Protein AF-0000000071360632 (afdb_homodimer)

pLDDT: mean 88.33, std 9.3, range [34.19, 98.19]

Organism: NCBI:txid346377

Foldseek 3Di:
DQDWAKAKEFEAAQVPRATDWQWWKDQPPDPFIDTQHPRRMDIGTDGQQTWIWTDDVQWPIDIDGRHDNYDYHHTYGPQPDQQDWDDFAPGIDGNLLDFFDKDKDFLVQLVQQPDPWSLLSCAFPDFQKDWFWFFAAPPGGTAIFGNPDHGAFEAEQNRTDDPVVRRQDDSNFWGMWMKGCFCVRQVQVFFRHPRTYIYTYTDWADADDKKKKKKKKKKKWAFPDDFFWDWQLLLLVQQQLQCVVQVHHRPADPVRSVCRVVVVDCQQFNTDQLCVVWFAGIWIKMKIKIKIHYDHPFKTKIWMWIKIKTFGGTPQRQWIKIKIKIKMKMWGADVVQQKIKIKIKMKMKMKTKDFLCDFQLLLCLNFFQDFRRDDQAAPVGFGADDGPGRRNCFRRDPLFWMKMKIKMKMKMKIKMKGDGPVDPQKIKIKMKMKMKMKMKIKRKGGTDWHAHNVGHTDDDFFIKMKIKMKMKMKMKIKIKIWGWDDDVQKTKIKMKMKMKMKMKMKMKMWIAGDQPDPPDRDPVRGDPPRIDMDMDMDMWMKIKIKIKMWMDGNSQKIKMKIKMWMATPQADPVFGIDIKIKIKMKGWPCPDPVNVVCCVVQAWVTKMKMKMKIKGWHCPPRDRNLQDWDWDWDPFFDQDPNDGDTDIDTAADHDRVFPHTWMKMKIKIKMWTAGPNRQKTKMKMKMKMKTAFAWDQQPPPDDCVVVHTHGTGTDGKMKMKIWMKMKMKGWDDDVQKTKIKIKMKIFMWMFIQDDSPDDPVLCPDPFFHRGPDTAFALQGWAFEWDAWAQDPVCVVVAADEPLQPPHDTQFTHTDQCPPPRYDDPVRTGGDRQAQDFRMKMKMKMWMDGLQKIKIWMKIWTDWHKAFALQQQAQASSRHTGPLNSQGDDNVRNVGLHGRHHNDCCPSHNRRHCVVGPYCSRIDTWIKMFGAKMKMKGWCCSPPCVPPVQWPTKMKMKMKGRPDMDTPCSNPAHSSARDDPRRYHGRRHRHMIMIMIMIMTMD/DQDWAKAKEFEAAQVPRATDWQWWKDQPPDPFIDTQHPRRMDIGTDGQQTWIWTDDVQWPIDIDGRHDNYDYHHTYGPQPPQQDWDDFAPGIDGNLLDFFDKDKDFLVQLVQQPDPWSLLSCAFPDFQKDWFWFFAAPPGGTAIFGNPDHGAFEAEQNRTDDPVVRRQDDSNFWGMWMKGCFCVRQVQVFFRHPRTYIYTYTDWADADDKKKKKKKKKKKWAFPDDFFWDWQLLLQVQQQLQCVVQVHHRPADPVRSVCRVVVVDCQQFNTDQLCVVWFAGIWIKMKIKIKIHYDHPFKTKIWMWIKIKTFGGTPQRQWIKIKIKIKMKMWGADVVQQKIKIKIKMKMKMKTKDFLCDFQLLLCLNFFQDFRRDDQAAPVGFGADDGPGRRNCFRRDPLFWMKMKIKMKMKMKIKMKGDGPVDPQKIKIKMKMKMKMKMKIKRKGGTDWHAHNVGHTDDDFFIKMKIKMKMKMKMKIKIKIWGWDADVQKTKIKMKMKMKMKMKMKMKMWIAGDQPDPPDRDPVRGDPPRIDMDMDMDMWMKIKIKIKMWMDGNSQKIKMKIKMWMATPQADPVFGIDMKIKIKIKGWPCPDPVNVVCCVVQAWVTKMKMKMKIKGWHCPPRDRNLQDWDWDWDPFFDQDPNDGDTDIDTAADHDRVFPHTWMKMKIKIKMWTAGPNRQKTKMKMKMKMKTAFAWDQQPPPDDCVVVHTHGTGTDGKMKMKIWMKMKMKGWDDDVQKTKIKIKMKIFMWMFIQDDSPDDPVLCVDPFFHRGPDTQFFLQGWAFEWDAWAQDPVCVVPAADEPLQPPHDGQFTHTDQCPPPRYDDPVRTGGDRQAQDFRMKMKMKMWMDGLQKIKIWMKIWTDWHKAFALQQQAQASSRHTGPLNSQGDDNVRNVGLHGRHHNDCCPSHNRRHCVVGPYCSRIDTWIKMFGAKMKMKGWCCSPVCVPPVQWPTKMKMKMKGRPDMDTPCSNPAHSSARDDPRRYHGRRHRHMIMIMIMMMTMD

Sequence (2004 aa):
MAQQMQISGTIKDGTTEELIPGVSVLRKGTSTGTVSDIDGKYTIAAEQGDTLMFSYLGMQPISRVANASVIDVIMQAEDIGLDEVVVIGYGTTTKAKMVGAVSSLGKEKLEETPFYNVGSSLQGQVPGLVVQNNGGGPGSSPNISIRGAGSPLYVIDGVITTEQDFNTLNSNDIETISFLKDAAATAVYGSKAGNGIVLVTTRRGQEGKINVNYSYNYQMSQPTVLPGMLNSYEYALIQNQANAYDGTPATYTSEQLEIIRNHGDLDTYPDNNWPDLTLKNFAPEQRHNLSLNGGSKRTNYFVSLGYADQGGILKEDVVNYNRLNIRSNVVSKFEEIGLEVGMNINASFENYQEPSAGMYSIWRAVNQNTNPMYRAYNEDGTLAGGGNGDHPLALTSPDAGYNKNRDKFINTQLSLNWAVPQVEGLKFGAMANYRNGDGWGKLWEKNVPLYMQDGSVMNQPPPQLTVASYYNQRVYFETSANYQRTFGLHGVDATFVYNLNTNRMEDMSAFRRGYLSGAVDQLFAGPADGKDNNGTEAEGANAGYVMRVKYDFNYKYILEFSGRYDGNDNFAPEQRWGFFPALSAAWNVTDEPFMKNLSNRNIVNDLKLRVSYGETGITQGVNRFGYIPVYNLEPNAYNIGGNLVNGYSEGDLVNPLELTWYTRRSLNYGVDFSSLGGKLTGTFEYFYYRTTGFLVSPKDIYALPLGKDLPQIKSNSAQRRAGFELSMNYRGQLGALKYEIGGNYSYFNQLWEQLDTENEATLMNPYIRETHRTDYWGGGAVLVTEGLYQTEEEILNNPRLLSSTATQQGDIKYTDANGDGKIDEQDKRTVGLPSLPHGTYGLNFSLKYKGWSMNGLFQGTGDRYLAFDNFMIVEAKRRTYQFQQDYWTEDNPNSLFPRVSHIEQINGGNNSNATYPSDYYLKNAKYFRLRNLQVGYDLKHSLLDGVDWVSNCRIFVNGTNLFTISPVMDYFDPEQAETGSGVQTYGYPVQRTFAVGLNVGFMAQQMQISGTIKDGTTEELIPGVSVLRKGTSTGTVSDIDGKYTIAAEQGDTLMFSYLGMQPISRVANASVIDVIMQAEDIGLDEVVVIGYGTTTKAKMVGAVSSLGKEKLEETPFYNVGSSLQGQVPGLVVQNNGGGPGSSPNISIRGAGSPLYVIDGVITTEQDFNTLNSNDIETISFLKDAAATAVYGSKAGNGIVLVTTRRGQEGKINVNYSYNYQMSQPTVLPGMLNSYEYALIQNQANAYDGTPATYTSEQLEIIRNHGDLDTYPDNNWPDLTLKNFAPEQRHNLSLNGGSKRTNYFVSLGYADQGGILKEDVVNYNRLNIRSNVVSKFEEIGLEVGMNINASFENYQEPSAGMYSIWRAVNQNTNPMYRAYNEDGTLAGGGNGDHPLALTSPDAGYNKNRDKFINTQLSLNWAVPQVEGLKFGAMANYRNGDGWGKLWEKNVPLYMQDGSVMNQPPPQLTVASYYNQRVYFETSANYQRTFGLHGVDATFVYNLNTNRMEDMSAFRRGYLSGAVDQLFAGPADGKDNNGTEAEGANAGYVMRVKYDFNYKYILEFSGRYDGNDNFAPEQRWGFFPALSAAWNVTDEPFMKNLSNRNIVNDLKLRVSYGETGITQGVNRFGYIPVYNLEPNAYNIGGNLVNGYSEGDLVNPLELTWYTRRSLNYGVDFSSLGGKLTGTFEYFYYRTTGFLVSPKDIYALPLGKDLPQIKSNSAQRRAGFELSMNYRGQLGALKYEIGGNYSYFNQLWEQLDTENEATLMNPYIRETHRTDYWGGGAVLVTEGLYQTEEEILNNPRLLSSTATQQGDIKYTDANGDGKIDEQDKRTVGLPSLPHGTYGLNFSLKYKGWSMNGLFQGTGDRYLAFDNFMIVEAKRRTYQFQQDYWTEDNPNSLFPRVSHIEQINGGNNSNATYPSDYYLKNAKYFRLRNLQVGYDLKHSLLDGVDWVSNCRIFVNGTNLFTISPVMDYFDPEQAETGSGVQTYGYPVQRTFAVGLNVGF

Structure (mmCIF, N/CA/C/O backbone):
data_AF-0000000071360632-model_v1
#
loop_
_entity.id
_entity.type
_entity.pdbx_description
1 polymer 'SusC/RagA family TonB-linked outer membrane protein'
#
loop_
_atom_site.group_PDB
_atom_site.id
_atom_site.type_symbol
_atom_site.label_atom_id
_atom_site.label_alt_id
_atom_site.label_comp_id
_atom_site.label_asym_id
_atom_site.label_entity_id
_atom_site.label_seq_id
_atom_site.pdbx_PDB_ins_code
_atom_site.Cartn_x
_atom_site.Cartn_y
_atom_site.Cartn_z
_atom_site.occupancy
_atom_site.B_iso_or_equiv
_atom_site.auth_seq_id
_atom_site.auth_comp_id
_atom_site.auth_asym_id
_atom_site.auth_atom_id
_atom_site.pdbx_PDB_model_num
ATOM 1 N N . MET A 1 1 ? -59.719 -10.031 18.656 1 34.19 1 MET A N 1
ATOM 2 C CA . MET A 1 1 ? -59.312 -9.219 17.5 1 34.19 1 MET A CA 1
ATOM 3 C C . MET A 1 1 ? -58.781 -7.859 17.969 1 34.19 1 MET A C 1
ATOM 5 O O . MET A 1 1 ? -59.5 -7.117 18.641 1 34.19 1 MET A O 1
ATOM 9 N N . ALA A 1 2 ? -57.531 -7.816 18.109 1 53.22 2 ALA A N 1
ATOM 10 C CA . ALA A 1 2 ? -57.031 -6.543 18.625 1 53.22 2 ALA A CA 1
ATOM 11 C C . ALA A 1 2 ? -57.594 -5.375 17.812 1 53.22 2 ALA A C 1
ATOM 13 O O . ALA A 1 2 ? -57.594 -5.422 16.578 1 53.22 2 ALA A O 1
ATOM 14 N N . GLN A 1 3 ? -58.438 -4.664 18.281 1 59.22 3 GLN A N 1
ATOM 15 C CA . GLN A 1 3 ? -59.156 -3.566 17.625 1 59.22 3 GLN A CA 1
ATOM 16 C C . GLN A 1 3 ? -58.188 -2.549 17.047 1 59.22 3 GLN A C 1
ATOM 18 O O . GLN A 1 3 ? -57.344 -1.985 17.781 1 59.22 3 GLN A O 1
ATOM 23 N N . GLN A 1 4 ? -58 -2.525 15.789 1 70.31 4 GLN A N 1
ATOM 24 C CA . GLN A 1 4 ? -57.219 -1.524 15.062 1 70.31 4 GLN A CA 1
ATOM 25 C C . GLN A 1 4 ? -57.875 -0.147 15.164 1 70.31 4 GLN A C 1
ATOM 27 O O . GLN A 1 4 ? -59.062 -0.002 14.922 1 70.31 4 GLN A O 1
ATOM 32 N N . MET A 1 5 ? -57.219 0.753 15.859 1 78.06 5 MET A N 1
ATOM 33 C CA . MET A 1 5 ? -57.688 2.127 15.969 1 78.06 5 MET A CA 1
ATOM 34 C C . MET A 1 5 ? -56.781 3.08 15.18 1 78.06 5 MET A C 1
ATOM 36 O O . MET A 1 5 ? -55.594 2.836 15.039 1 78.06 5 MET A O 1
ATOM 40 N N . GLN A 1 6 ? -57.438 4.023 14.547 1 81.25 6 GLN A N 1
ATOM 41 C CA . GLN A 1 6 ? -56.719 5.137 13.922 1 81.25 6 GLN A CA 1
ATOM 42 C C . GLN A 1 6 ? -56.375 6.211 14.945 1 81.25 6 GLN A C 1
ATOM 44 O O . GLN A 1 6 ? -57.281 6.766 15.594 1 81.25 6 GLN A O 1
ATOM 49 N N . ILE A 1 7 ? -55.156 6.352 15.195 1 83.56 7 ILE A N 1
ATOM 50 C CA . ILE A 1 7 ? -54.688 7.367 16.125 1 83.56 7 ILE A CA 1
ATOM 51 C C . ILE A 1 7 ? -54.219 8.609 15.359 1 83.56 7 ILE A C 1
ATOM 53 O O . ILE A 1 7 ? -53.5 8.5 14.375 1 83.56 7 ILE A O 1
ATOM 57 N N . SER A 1 8 ? -54.781 9.711 15.727 1 85.5 8 SER A N 1
ATOM 58 C CA . SER A 1 8 ? -54.375 11 15.164 1 85.5 8 SER A CA 1
ATOM 59 C C . SER A 1 8 ? -53.906 11.953 16.266 1 85.5 8 SER A C 1
ATOM 61 O O . SER A 1 8 ? -54.219 11.75 17.438 1 85.5 8 SER A O 1
ATOM 63 N N . GLY A 1 9 ? -53.062 12.828 16 1 84.81 9 GLY A N 1
ATOM 64 C CA . GLY A 1 9 ? -52.594 13.844 16.938 1 84.81 9 GLY A CA 1
ATOM 65 C C . GLY A 1 9 ? -51.719 14.906 16.281 1 84.81 9 GLY A C 1
ATOM 66 O O . GLY A 1 9 ? -51.5 14.875 15.07 1 84.81 9 GLY A O 1
ATOM 67 N N . THR A 1 10 ? -51.438 15.883 17.062 1 83.94 10 THR A N 1
ATOM 68 C CA . THR A 1 10 ? -50.531 16.953 16.672 1 83.94 10 THR A CA 1
ATOM 69 C C . THR A 1 10 ? -49.219 16.875 17.469 1 83.94 10 THR A C 1
ATOM 71 O O . THR A 1 10 ? -49.219 16.484 18.625 1 83.94 10 THR A O 1
ATOM 74 N N . ILE A 1 11 ? -48.219 17.078 16.828 1 82.62 11 ILE A N 1
ATOM 75 C CA . ILE A 1 11 ? -46.875 17.094 17.453 1 82.62 11 ILE A CA 1
ATOM 76 C C . ILE A 1 11 ? -46.375 18.531 17.531 1 82.62 11 ILE A C 1
ATOM 78 O O . ILE A 1 11 ? -46.25 19.219 16.516 1 82.62 11 ILE A O 1
ATOM 82 N N . LYS A 1 12 ? -46.031 18.891 18.703 1 79.31 12 LYS A N 1
ATOM 83 C CA . LYS A 1 12 ? -45.562 20.234 18.953 1 79.31 12 LYS A CA 1
ATOM 84 C C . LYS A 1 12 ? -44.156 20.219 19.594 1 79.31 12 LYS A C 1
ATOM 86 O O . LYS A 1 12 ? -43.781 19.25 20.234 1 79.31 12 LYS A O 1
ATOM 91 N N . ASP A 1 13 ? -43.438 21.203 19.297 1 70.31 13 ASP A N 1
ATOM 92 C CA . ASP A 1 13 ? -42.219 21.5 20.016 1 70.31 13 ASP A CA 1
ATOM 93 C C . ASP A 1 13 ? -42.5 22.031 21.422 1 70.31 13 ASP A C 1
ATOM 95 O O . ASP A 1 13 ? -43.25 22.984 21.594 1 70.31 13 ASP A O 1
ATOM 99 N N . GLY A 1 14 ? -41.969 21.359 22.391 1 68.25 14 GLY A N 1
ATOM 100 C CA . GLY A 1 14 ? -42.25 21.703 23.781 1 68.25 14 GLY A CA 1
ATOM 101 C C . GLY A 1 14 ? -41.812 23.109 24.141 1 68.25 14 GLY A C 1
ATOM 102 O O . GLY A 1 14 ? -42.344 23.734 25.047 1 68.25 14 GLY A O 1
ATOM 103 N N . THR A 1 15 ? -40.75 23.484 23.516 1 59.94 15 THR A N 1
ATOM 104 C CA . THR A 1 15 ? -40.219 24.797 23.812 1 59.94 15 THR A CA 1
ATOM 105 C C . THR A 1 15 ? -40.969 25.875 23.047 1 59.94 15 THR A C 1
ATOM 107 O O . THR A 1 15 ? -41.375 26.891 23.625 1 59.94 15 THR A O 1
ATOM 110 N N . THR A 1 16 ? -41.219 25.719 21.75 1 59.81 16 THR A N 1
ATOM 111 C CA . THR A 1 16 ? -41.75 26.781 20.906 1 59.81 16 THR A CA 1
ATOM 112 C C . THR A 1 16 ? -43.281 26.609 20.734 1 59.81 16 THR A C 1
ATOM 114 O O . THR A 1 16 ? -43.938 27.5 20.203 1 59.81 16 THR A O 1
ATOM 117 N N . GLU A 1 17 ? -43.812 25.609 21.188 1 63.66 17 GLU A N 1
ATOM 118 C CA . GLU A 1 17 ? -45.219 25.266 21.047 1 63.66 17 GLU A CA 1
ATOM 119 C C . GLU A 1 17 ? -45.656 25.234 19.578 1 63.66 17 GLU A C 1
ATOM 121 O O . GLU A 1 17 ? -46.844 25.266 19.266 1 63.66 17 GLU A O 1
ATOM 126 N N . GLU A 1 18 ? -44.719 25.281 18.75 1 68 18 GLU A N 1
ATOM 127 C CA . GLU A 1 18 ? -45.031 25.188 17.312 1 68 18 GLU A CA 1
ATOM 128 C C . GLU A 1 18 ? -45.25 23.734 16.891 1 68 18 GLU A C 1
ATOM 130 O O . GLU A 1 18 ? -44.688 22.812 17.5 1 68 18 GLU A O 1
ATOM 135 N N . LEU A 1 19 ? -46.031 23.625 15.773 1 74.75 19 LEU A N 1
ATOM 136 C CA . LEU A 1 19 ? -46.281 22.297 15.195 1 74.75 19 LEU A CA 1
ATOM 137 C C . LEU A 1 19 ? -45.062 21.797 14.438 1 74.75 19 LEU A C 1
ATOM 139 O O . LEU A 1 19 ? -44.406 22.578 13.766 1 74.75 19 LEU A O 1
ATOM 143 N N . ILE A 1 20 ? -44.562 20.609 14.734 1 75.31 20 ILE A N 1
ATOM 144 C CA . ILE A 1 20 ? -43.375 20.047 14.117 1 75.31 20 ILE A CA 1
ATOM 145 C C . ILE A 1 20 ? -43.781 19.172 12.938 1 75.31 20 ILE A C 1
ATOM 147 O O . ILE A 1 20 ? -44.281 18.078 13.117 1 75.31 20 ILE A O 1
ATOM 151 N N . PRO A 1 21 ? -43.5 19.734 11.766 1 73.62 21 PRO A N 1
ATOM 152 C CA . PRO A 1 21 ? -43.688 18.844 10.617 1 73.62 21 PRO A CA 1
ATOM 153 C C . PRO A 1 21 ? -42.562 17.859 10.445 1 73.62 21 PRO A C 1
ATOM 155 O O . PRO A 1 21 ? -41.438 18.125 10.867 1 73.62 21 PRO A O 1
ATOM 158 N N . GLY A 1 22 ? -42.781 16.625 9.93 1 71.62 22 GLY A N 1
ATOM 159 C CA . GLY A 1 22 ? -41.75 15.688 9.523 1 71.62 22 GLY A CA 1
ATOM 160 C C . GLY A 1 22 ? -41.312 14.773 10.648 1 71.62 22 GLY A C 1
ATOM 161 O O . GLY A 1 22 ? -40.25 14.148 10.562 1 71.62 22 GLY A O 1
ATOM 162 N N . VAL A 1 23 ? -42.062 14.828 11.797 1 76.62 23 VAL A N 1
ATOM 163 C CA . VAL A 1 23 ? -41.719 13.922 12.891 1 76.62 23 VAL A CA 1
ATOM 164 C C . VAL A 1 23 ? -42.062 12.484 12.484 1 76.62 23 VAL A C 1
ATOM 166 O O . VAL A 1 23 ? -43.188 12.203 12.047 1 76.62 23 VAL A O 1
ATOM 169 N N . SER A 1 24 ? -41.125 11.711 12.664 1 79.44 24 SER A N 1
ATOM 170 C CA . SER A 1 24 ? -41.344 10.289 12.438 1 79.44 24 SER A CA 1
ATOM 171 C C . SER A 1 24 ? -42.156 9.672 13.594 1 79.44 24 SER A C 1
ATOM 173 O O . SER A 1 24 ? -41.719 9.766 14.75 1 79.44 24 SER A O 1
ATOM 175 N N . VAL A 1 25 ? -43.344 9.188 13.281 1 82.44 25 VAL A N 1
ATOM 176 C CA . VAL A 1 25 ? -44.156 8.453 14.234 1 82.44 25 VAL A CA 1
ATOM 177 C C . VAL A 1 25 ? -44.188 6.973 13.859 1 82.44 25 VAL A C 1
ATOM 179 O O . VAL A 1 25 ? -44.75 6.594 12.828 1 82.44 25 VAL A O 1
ATOM 182 N N . LEU A 1 26 ? -43.531 6.242 14.656 1 79.5 26 LEU A N 1
ATOM 183 C CA . LEU A 1 26 ? -43.344 4.82 14.375 1 79.5 26 LEU A CA 1
ATOM 184 C C . LEU A 1 26 ? -44 3.969 15.461 1 79.5 26 LEU A C 1
ATOM 186 O O . LEU A 1 26 ? -43.875 4.289 16.656 1 79.5 26 LEU A O 1
ATOM 190 N N . ARG A 1 27 ? -44.812 2.902 15.07 1 78.12 27 ARG A N 1
ATOM 191 C CA . ARG A 1 27 ? -45.219 1.858 16 1 78.12 27 ARG A CA 1
ATOM 192 C C . ARG A 1 27 ? -44.031 1.015 16.438 1 78.12 27 ARG A C 1
ATOM 194 O O . ARG A 1 27 ? -43.406 0.339 15.617 1 78.12 27 ARG A O 1
ATOM 201 N N . LYS A 1 28 ? -43.688 1.264 17.75 1 73.94 28 LYS A N 1
ATOM 202 C CA . LYS A 1 28 ? -42.5 0.606 18.266 1 73.94 28 LYS A CA 1
ATOM 203 C C . LYS A 1 28 ? -42.531 -0.892 17.969 1 73.94 28 LYS A C 1
ATOM 205 O O . LYS A 1 28 ? -43.5 -1.564 18.25 1 73.94 28 LYS A O 1
ATOM 210 N N . GLY A 1 29 ? -41.438 -1.443 17.359 1 64.44 29 GLY A N 1
ATOM 211 C CA . GLY A 1 29 ? -41.312 -2.863 17.078 1 64.44 29 GLY A CA 1
ATOM 212 C C . GLY A 1 29 ? -41.875 -3.254 15.719 1 64.44 29 GLY A C 1
ATOM 213 O O . GLY A 1 29 ? -41.875 -4.434 15.359 1 64.44 29 GLY A O 1
ATOM 214 N N . THR A 1 30 ? -42.594 -2.316 15.023 1 66.12 30 THR A N 1
ATOM 215 C CA . THR A 1 30 ? -43.125 -2.59 13.695 1 66.12 30 THR A CA 1
ATOM 216 C C . THR A 1 30 ? -42.562 -1.627 12.664 1 66.12 30 THR A C 1
ATOM 218 O O . THR A 1 30 ? -41.844 -0.686 13.016 1 66.12 30 THR A O 1
ATOM 221 N N . SER A 1 31 ? -42.812 -1.946 11.406 1 65.5 31 SER A N 1
ATOM 222 C CA . SER A 1 31 ? -42.406 -1.053 10.328 1 65.5 31 SER A CA 1
ATOM 223 C C . SER A 1 31 ? -43.531 -0.086 9.961 1 65.5 31 SER A C 1
ATOM 225 O O . SER A 1 31 ? -43.406 0.699 9.023 1 65.5 31 SER A O 1
ATOM 227 N N . THR A 1 32 ? -44.562 -0.111 10.664 1 72.62 32 THR A N 1
ATOM 228 C CA . THR A 1 32 ? -45.656 0.801 10.414 1 72.62 32 THR A CA 1
ATOM 229 C C . THR A 1 32 ? -45.406 2.168 11.031 1 72.62 32 THR A C 1
ATOM 231 O O . THR A 1 32 ? -45.188 2.275 12.242 1 72.62 32 THR A O 1
ATOM 234 N N . GLY A 1 33 ? -45.156 3.115 10.312 1 75.44 33 GLY A N 1
ATOM 235 C CA . GLY A 1 33 ? -44.938 4.477 10.773 1 75.44 33 GLY A CA 1
ATOM 236 C C . GLY A 1 33 ? -45.531 5.52 9.844 1 75.44 33 GLY A C 1
ATOM 237 O O . GLY A 1 33 ? -46.062 5.188 8.789 1 75.44 33 GLY A O 1
ATOM 238 N N . THR A 1 34 ? -45.719 6.695 10.344 1 78.81 34 THR A N 1
ATOM 239 C CA . THR A 1 34 ? -46.125 7.883 9.602 1 78.81 34 THR A CA 1
ATOM 240 C C . THR A 1 34 ? -45.219 9.07 9.953 1 78.81 34 THR A C 1
ATOM 242 O O . THR A 1 34 ? -44.375 8.969 10.836 1 78.81 34 THR A O 1
ATOM 245 N N . VAL A 1 35 ? -45.312 10.102 9.219 1 78.69 35 VAL A N 1
ATOM 246 C CA . VAL A 1 35 ? -44.625 11.359 9.5 1 78.69 35 VAL A CA 1
ATOM 247 C C . VAL A 1 35 ? -45.656 12.477 9.656 1 78.69 35 VAL A C 1
ATOM 249 O O . VAL A 1 35 ? -46.688 12.469 8.992 1 78.69 35 VAL A O 1
ATOM 252 N N . SER A 1 36 ? -45.406 13.328 10.57 1 80.19 36 SER A N 1
ATOM 253 C CA . SER A 1 36 ? -46.344 14.445 10.75 1 80.19 36 SER A CA 1
ATOM 254 C C . SER A 1 36 ? -46.344 15.359 9.531 1 80.19 36 SER A C 1
ATOM 256 O O . SER A 1 36 ? -45.312 15.516 8.867 1 80.19 36 SER A O 1
ATOM 258 N N . ASP A 1 37 ? -47.469 15.914 9.227 1 77.19 37 ASP A N 1
ATOM 259 C CA . ASP A 1 37 ? -47.625 16.797 8.07 1 77.19 37 ASP A CA 1
ATOM 260 C C . ASP A 1 37 ? -47.219 18.219 8.406 1 77.19 37 ASP A C 1
ATOM 262 O O . ASP A 1 37 ? -46.688 18.484 9.492 1 77.19 37 ASP A O 1
ATOM 266 N N . ILE A 1 38 ? -47.375 19.219 7.523 1 72.31 38 ILE A N 1
ATOM 267 C CA . ILE A 1 38 ? -46.938 20.594 7.637 1 72.31 38 ILE A CA 1
ATOM 268 C C . ILE A 1 38 ? -47.562 21.266 8.844 1 72.31 38 ILE A C 1
ATOM 270 O O . ILE A 1 38 ? -47.031 22.203 9.414 1 72.31 38 ILE A O 1
ATOM 274 N N . ASP A 1 39 ? -48.719 20.828 9.219 1 75.62 39 ASP A N 1
ATOM 275 C CA . ASP A 1 39 ? -49.406 21.375 10.375 1 75.62 39 ASP A CA 1
ATOM 276 C C . ASP A 1 39 ? -49.125 20.562 11.633 1 75.62 39 ASP A C 1
ATOM 278 O O . ASP A 1 39 ? -49.844 20.688 12.633 1 75.62 39 ASP A O 1
ATOM 282 N N . GLY A 1 40 ? -48.094 19.688 11.539 1 76.62 40 GLY A N 1
ATOM 283 C CA . GLY A 1 40 ? -47.656 18.875 12.664 1 76.62 40 GLY A CA 1
ATOM 284 C C . GLY A 1 40 ? -48.656 17.766 13 1 76.62 40 GLY A C 1
ATOM 285 O O . GLY A 1 40 ? -48.562 17.156 14.07 1 76.62 40 GLY A O 1
ATOM 286 N N . LYS A 1 41 ? -49.562 17.531 12.094 1 79.94 41 LYS A N 1
ATOM 287 C CA . LYS A 1 41 ? -50.562 16.484 12.328 1 79.94 41 LYS A CA 1
ATOM 288 C C . LYS A 1 41 ? -50.094 15.133 11.828 1 79.94 41 LYS A C 1
ATOM 290 O O . LYS A 1 41 ? -49.375 15.055 10.812 1 79.94 41 LYS A O 1
ATOM 295 N N . TYR A 1 42 ? -50.406 14.078 12.594 1 81.5 42 TYR A N 1
ATOM 296 C CA . TYR A 1 42 ? -50.094 12.727 12.156 1 81.5 42 TYR A CA 1
ATOM 297 C C . TYR A 1 42 ? -51.312 11.805 12.328 1 81.5 42 TYR A C 1
ATOM 299 O O . TYR A 1 42 ? -52.188 12.07 13.148 1 81.5 42 TYR A O 1
ATOM 307 N N . THR A 1 43 ? -51.469 10.844 11.391 1 85.44 43 THR A N 1
ATOM 308 C CA . THR A 1 43 ? -52.406 9.734 11.516 1 85.44 43 THR A CA 1
ATOM 309 C C . THR A 1 43 ? -51.719 8.398 11.305 1 85.44 43 THR A C 1
ATOM 311 O O . THR A 1 43 ? -50.969 8.234 10.344 1 85.44 43 THR A O 1
ATOM 314 N N . ILE A 1 44 ? -51.938 7.473 12.273 1 82.12 44 ILE A N 1
ATOM 315 C CA . ILE A 1 44 ? -51.312 6.156 12.164 1 82.12 44 ILE A CA 1
ATOM 316 C C . ILE A 1 44 ? -52.281 5.082 12.633 1 82.12 44 ILE A C 1
ATOM 318 O O . ILE A 1 44 ? -53.031 5.289 13.594 1 82.12 44 ILE A O 1
ATOM 322 N N . ALA A 1 45 ? -52.406 4.004 11.938 1 82 45 ALA A N 1
ATOM 323 C CA . ALA A 1 45 ? -53.156 2.836 12.383 1 82 45 ALA A CA 1
ATOM 324 C C . ALA A 1 45 ? -52.344 2.031 13.406 1 82 45 ALA A C 1
ATOM 326 O O . ALA A 1 45 ? -51.219 1.649 13.156 1 82 45 ALA A O 1
ATOM 327 N N . ALA A 1 46 ? -52.875 1.923 14.625 1 78.81 46 ALA A N 1
ATOM 328 C CA . ALA A 1 46 ? -52.219 1.182 15.703 1 78.81 46 ALA A CA 1
ATOM 329 C C . ALA A 1 46 ? -53.25 0.364 16.5 1 78.81 46 ALA A C 1
ATOM 331 O O . ALA A 1 46 ? -54.438 0.583 16.391 1 78.81 46 ALA A O 1
ATOM 332 N N . GLU A 1 47 ? -52.844 -0.633 17.125 1 78.31 47 GLU A N 1
ATOM 333 C CA . GLU A 1 47 ? -53.688 -1.388 18.047 1 78.31 47 GLU A CA 1
ATOM 334 C C . GLU A 1 47 ? -53.656 -0.767 19.438 1 78.31 47 GLU A C 1
ATOM 336 O O . GLU A 1 47 ? -52.688 -0.135 19.828 1 78.31 47 GLU A O 1
ATOM 341 N N . GLN A 1 48 ? -54.75 -0.815 20.031 1 76.69 48 GLN A N 1
ATOM 342 C CA . GLN A 1 48 ? -54.781 -0.324 21.406 1 76.69 48 GLN A CA 1
ATOM 343 C C . GLN A 1 48 ? -53.656 -0.936 22.234 1 76.69 48 GLN A C 1
ATOM 345 O O . GLN A 1 48 ? -53.5 -2.156 22.25 1 76.69 48 GLN A O 1
ATOM 350 N N . GLY A 1 49 ? -52.75 -0.082 22.844 1 78 49 GLY A N 1
ATOM 351 C CA . GLY A 1 49 ? -51.625 -0.542 23.672 1 78 49 GLY A CA 1
ATOM 352 C C . GLY A 1 49 ? -50.281 -0.472 22.953 1 78 49 GLY A C 1
ATOM 353 O O . GLY A 1 49 ? -49.25 -0.686 23.547 1 78 49 GLY A O 1
ATOM 354 N N . ASP A 1 50 ? -50.344 -0.165 21.781 1 78.69 50 ASP A N 1
ATOM 355 C CA . ASP A 1 50 ? -49.094 -0.027 21.031 1 78.69 50 ASP A CA 1
ATOM 356 C C . ASP A 1 50 ? -48.281 1.165 21.531 1 78.69 50 ASP A C 1
ATOM 358 O O . ASP A 1 50 ? -48.844 2.174 21.953 1 78.69 50 ASP A O 1
ATOM 362 N N . THR A 1 51 ? -47 1.027 21.547 1 81.12 51 THR A N 1
ATOM 363 C CA . THR A 1 51 ? -46.125 2.162 21.828 1 81.12 51 THR A CA 1
ATOM 364 C C . THR A 1 51 ? -45.719 2.859 20.531 1 81.12 51 THR A C 1
ATOM 366 O O . THR A 1 51 ? -45.156 2.23 19.625 1 81.12 51 THR A O 1
ATOM 369 N N . LEU A 1 52 ? -46.094 4.145 20.469 1 82.06 52 LEU A N 1
ATOM 370 C CA . LEU A 1 52 ? -45.688 5 19.359 1 82.06 52 LEU A CA 1
ATOM 371 C C . LEU A 1 52 ? -44.406 5.758 19.672 1 82.06 52 LEU A C 1
ATOM 373 O O . LEU A 1 52 ? -44.312 6.383 20.734 1 82.06 52 LEU A O 1
ATOM 377 N N . MET A 1 53 ? -43.5 5.629 18.844 1 80 53 MET A N 1
ATOM 378 C CA . MET A 1 53 ? -42.25 6.359 18.984 1 80 53 MET A CA 1
ATOM 379 C C . MET A 1 53 ? -42.219 7.566 18.047 1 80 53 MET A C 1
ATOM 381 O O . MET A 1 53 ? -42.406 7.43 16.844 1 80 53 MET A O 1
ATOM 385 N N . PHE A 1 54 ? -42.062 8.742 18.656 1 78.56 54 PHE A N 1
ATOM 386 C CA . PHE A 1 54 ? -41.906 10.008 17.953 1 78.56 54 PHE A CA 1
ATOM 387 C C . PHE A 1 54 ? -40.469 10.445 17.906 1 78.56 54 PHE A C 1
ATOM 389 O O . PHE A 1 54 ? -39.812 10.602 18.938 1 78.56 54 PHE A O 1
ATOM 396 N N . SER A 1 55 ? -39.906 10.484 16.766 1 73.56 55 SER A N 1
ATOM 397 C CA . SER A 1 55 ? -38.5 10.883 16.609 1 73.56 55 SER A CA 1
ATOM 398 C C . SER A 1 55 ? -38.375 11.961 15.539 1 73.56 55 SER A C 1
ATOM 400 O O . SER A 1 55 ? -39.031 11.922 14.508 1 73.56 55 SER A O 1
ATOM 402 N N . TYR A 1 56 ? -37.719 13.023 15.914 1 66.56 56 TYR A N 1
ATOM 403 C CA . TYR A 1 56 ? -37.406 14.148 15.055 1 66.56 56 TYR A CA 1
ATOM 404 C C . TYR A 1 56 ? -36 14.648 15.328 1 66.56 56 TYR A C 1
ATOM 406 O O . TYR A 1 56 ? -35.562 14.75 16.484 1 66.56 56 TYR A O 1
ATOM 414 N N . LEU A 1 57 ? -35.25 14.859 14.234 1 54.84 57 LEU A N 1
ATOM 415 C CA . LEU A 1 57 ? -33.875 15.359 14.391 1 54.84 57 LEU A CA 1
ATOM 416 C C . LEU A 1 57 ? -33.844 16.609 15.258 1 54.84 57 LEU A C 1
ATOM 418 O O . LEU A 1 57 ? -34.562 17.578 14.977 1 54.84 57 LEU A O 1
ATOM 422 N N . GLY A 1 58 ? -33.094 16.688 16.297 1 55.88 58 GLY A N 1
ATOM 423 C CA . GLY A 1 58 ? -32.969 17.797 17.219 1 55.88 58 GLY A CA 1
ATOM 424 C C . GLY A 1 58 ? -33.938 17.734 18.375 1 55.88 58 GLY A C 1
ATOM 425 O O . GLY A 1 58 ? -33.938 18.625 19.234 1 55.88 58 GLY A O 1
ATOM 426 N N . MET A 1 59 ? -34.938 16.828 18.297 1 63.38 59 MET A N 1
ATOM 427 C CA . MET A 1 59 ? -35.906 16.688 19.375 1 63.38 59 MET A CA 1
ATOM 428 C C . MET A 1 59 ? -35.719 15.359 20.094 1 63.38 59 MET A C 1
ATOM 430 O O . MET A 1 59 ? -35.312 14.367 19.484 1 63.38 59 MET A O 1
ATOM 434 N N . GLN A 1 60 ? -35.719 15.328 21.375 1 63.62 60 GLN A N 1
ATOM 435 C CA . GLN A 1 60 ? -35.688 14.102 22.156 1 63.62 60 GLN A CA 1
ATOM 436 C C . GLN A 1 60 ? -36.781 13.133 21.703 1 63.62 60 GLN A C 1
ATOM 438 O O . GLN A 1 60 ? -37.969 13.5 21.672 1 63.62 60 GLN A O 1
ATOM 443 N N . PRO A 1 61 ? -36.375 12.008 21.266 1 68.62 61 PRO A N 1
ATOM 444 C CA . PRO A 1 61 ? -37.438 11.078 20.922 1 68.62 61 PRO A CA 1
ATOM 445 C C . PRO A 1 61 ? -38.375 10.789 22.094 1 68.62 61 PRO A C 1
ATOM 447 O O . PRO A 1 61 ? -37.906 10.719 23.234 1 68.62 61 PRO A O 1
ATOM 450 N N . ILE A 1 62 ? -39.719 10.727 21.891 1 72.94 62 ILE A N 1
ATOM 451 C CA . ILE A 1 62 ? -40.688 10.445 22.938 1 72.94 62 ILE A CA 1
ATOM 452 C C . ILE A 1 62 ? -41.594 9.266 22.531 1 72.94 62 ILE A C 1
ATOM 454 O O . ILE A 1 62 ? -41.938 9.133 21.344 1 72.94 62 ILE A O 1
ATOM 458 N N . SER A 1 63 ? -41.719 8.32 23.469 1 78.56 63 SER A N 1
ATOM 459 C CA . SER A 1 63 ? -42.656 7.219 23.234 1 78.56 63 SER A CA 1
ATOM 460 C C . SER A 1 63 ? -43.969 7.461 23.938 1 78.56 63 SER A C 1
ATOM 462 O O . SER A 1 63 ? -44.031 7.969 25.062 1 78.56 63 SER A O 1
ATOM 464 N N . ARG A 1 64 ? -45.094 7.23 23.219 1 79.62 64 ARG A N 1
ATOM 465 C CA . ARG A 1 64 ? -46.438 7.297 23.781 1 79.62 64 ARG A CA 1
ATOM 466 C C . ARG A 1 64 ? -47.219 6.016 23.5 1 79.62 64 ARG A C 1
ATOM 468 O O . ARG A 1 64 ? -47.125 5.453 22.406 1 79.62 64 ARG A O 1
ATOM 475 N N . VAL A 1 65 ? -47.938 5.488 24.469 1 78.94 65 VAL A N 1
ATOM 476 C CA . VAL A 1 65 ? -48.781 4.305 24.281 1 78.94 65 VAL A CA 1
ATOM 477 C C . VAL A 1 65 ? -50.062 4.688 23.594 1 78.94 65 VAL A C 1
ATOM 479 O O . VAL A 1 65 ? -50.719 5.672 23.953 1 78.94 65 VAL A O 1
ATOM 482 N N . ALA A 1 66 ? -50.469 3.93 22.688 1 79.12 66 ALA A N 1
ATOM 483 C CA . ALA A 1 66 ? -51.688 4.121 21.922 1 79.12 66 ALA A CA 1
ATOM 484 C C . ALA A 1 66 ? -52.938 3.736 22.734 1 79.12 66 ALA A C 1
ATOM 486 O O . ALA A 1 66 ? -53.469 2.645 22.562 1 79.12 66 ALA A O 1
ATOM 487 N N . ASN A 1 67 ? -53.375 4.598 23.594 1 77.94 67 ASN A N 1
ATOM 488 C CA . ASN A 1 67 ? -54.531 4.312 24.453 1 77.94 67 ASN A CA 1
ATOM 489 C C . ASN A 1 67 ? -55.688 5.258 24.172 1 77.94 67 ASN A C 1
ATOM 491 O O . ASN A 1 67 ? -56.719 5.215 24.859 1 77.94 67 ASN A O 1
ATOM 495 N N . ALA A 1 68 ? -55.594 6.223 23.25 1 79.31 68 ALA A N 1
ATOM 496 C CA . ALA A 1 68 ? -56.625 7.164 22.828 1 79.31 68 ALA A CA 1
ATOM 497 C C . ALA A 1 68 ? -56.594 7.379 21.312 1 79.31 68 ALA A C 1
ATOM 499 O O . ALA A 1 68 ? -55.562 7.137 20.672 1 79.31 68 ALA A O 1
ATOM 500 N N . SER A 1 69 ? -57.688 7.68 20.875 1 81.38 69 SER A N 1
ATOM 501 C CA . SER A 1 69 ? -57.781 7.922 19.438 1 81.38 69 SER A CA 1
ATOM 502 C C . SER A 1 69 ? -57.062 9.219 19.031 1 81.38 69 SER A C 1
ATOM 504 O O . SER A 1 69 ? -56.75 9.43 17.859 1 81.38 69 SER A O 1
ATOM 506 N N . VAL A 1 70 ? -56.875 10.117 19.922 1 81.81 70 VAL A N 1
ATOM 507 C CA . VAL A 1 70 ? -56.094 11.344 19.703 1 81.81 70 VAL A CA 1
ATOM 508 C C . VAL A 1 70 ? -54.969 11.422 20.719 1 81.81 70 VAL A C 1
ATOM 510 O O . VAL A 1 70 ? -55.188 11.414 21.938 1 81.81 70 VAL A O 1
ATOM 513 N N . ILE A 1 71 ? -53.719 11.422 20.281 1 83.75 71 ILE A N 1
ATOM 514 C CA . ILE A 1 71 ? -52.5 11.562 21.094 1 83.75 71 ILE A CA 1
ATOM 515 C C . ILE A 1 71 ? -51.688 12.742 20.594 1 83.75 71 ILE A C 1
ATOM 517 O O . ILE A 1 71 ? -51 12.641 19.562 1 83.75 71 ILE A O 1
ATOM 521 N N . ASP A 1 72 ? -51.75 13.883 21.312 1 81.62 72 ASP A N 1
ATOM 522 C CA . ASP A 1 72 ? -50.875 15.023 21.047 1 81.62 72 ASP A CA 1
ATOM 523 C C . ASP A 1 72 ? -49.562 14.859 21.766 1 81.62 72 ASP A C 1
ATOM 525 O O . ASP A 1 72 ? -49.5 14.398 22.906 1 81.62 72 ASP A O 1
ATOM 529 N N . VAL A 1 73 ? -48.531 15.07 21.047 1 78.88 73 VAL A N 1
ATOM 530 C CA . VAL A 1 73 ? -47.188 14.891 21.594 1 78.88 73 VAL A CA 1
ATOM 531 C C . VAL A 1 73 ? -46.438 16.219 21.578 1 78.88 73 VAL A C 1
ATOM 533 O O . VAL A 1 73 ? -46.5 16.969 20.594 1 78.88 73 VAL A O 1
ATOM 536 N N . ILE A 1 74 ? -45.844 16.609 22.672 1 74.38 74 ILE A N 1
ATOM 537 C CA . ILE A 1 74 ? -44.906 17.703 22.781 1 74.38 74 ILE A CA 1
ATOM 538 C C . ILE A 1 74 ? -43.469 17.141 22.844 1 74.38 74 ILE A C 1
ATOM 540 O O . ILE A 1 74 ? -43.125 16.406 23.766 1 74.38 74 ILE A O 1
ATOM 544 N N . MET A 1 75 ? -42.812 17.375 21.734 1 71.31 75 MET A N 1
ATOM 545 C CA . MET A 1 75 ? -41.406 16.922 21.703 1 71.31 75 MET A CA 1
ATOM 546 C C . MET A 1 75 ? -40.5 18.016 22.219 1 71.31 75 MET A C 1
ATOM 548 O O . MET A 1 75 ? -40.719 19.203 22 1 71.31 75 MET A O 1
ATOM 552 N N . GLN A 1 76 ? -39.625 17.578 23.141 1 59.72 76 GLN A N 1
ATOM 553 C CA . GLN A 1 76 ? -38.625 18.5 23.641 1 59.72 76 GLN A CA 1
ATOM 554 C C . GLN A 1 76 ? -37.344 18.438 22.797 1 59.72 76 GLN A C 1
ATOM 556 O O . GLN A 1 76 ? -36.969 17.375 22.297 1 59.72 76 GLN A O 1
ATOM 561 N N . ALA A 1 77 ? -36.906 19.578 22.375 1 53.25 77 ALA A N 1
ATOM 562 C CA . ALA A 1 77 ? -35.625 19.641 21.672 1 53.25 77 ALA A CA 1
ATOM 563 C C . ALA A 1 77 ? -34.594 18.797 22.391 1 53.25 77 ALA A C 1
ATOM 565 O O . ALA A 1 77 ? -34.594 18.703 23.609 1 53.25 77 ALA A O 1
ATOM 566 N N . GLU A 1 78 ? -34 17.922 21.672 1 49.28 78 GLU A N 1
ATOM 567 C CA . GLU A 1 78 ? -32.844 17.25 22.281 1 49.28 78 GLU A CA 1
ATOM 568 C C . GLU A 1 78 ? -32 18.234 23.094 1 49.28 78 GLU A C 1
ATOM 570 O O . GLU A 1 78 ? -31.625 19.297 22.578 1 49.28 78 GLU A O 1
ATOM 575 N N . ASP A 1 79 ? -32.25 18.297 24.297 1 44.5 79 ASP A N 1
ATOM 576 C CA . ASP A 1 79 ? -31.422 19.141 25.172 1 44.5 79 ASP A CA 1
ATOM 577 C C . ASP A 1 79 ? -29.938 18.969 24.859 1 44.5 79 ASP A C 1
ATOM 579 O O . ASP A 1 79 ? -29.406 17.859 24.953 1 44.5 79 ASP A O 1
ATOM 583 N N . ILE A 1 80 ? -29.484 19.547 23.938 1 49.56 80 ILE A N 1
ATOM 584 C CA . ILE A 1 80 ? -28.047 19.734 23.797 1 49.56 80 ILE A CA 1
ATOM 585 C C . ILE A 1 80 ? -27.438 20.125 25.141 1 49.56 80 ILE A C 1
ATOM 587 O O . ILE A 1 80 ? -26.281 20.531 25.219 1 49.56 80 ILE A O 1
ATOM 591 N N . GLY A 1 81 ? -28.062 20.031 26.188 1 53.28 81 GLY A N 1
ATOM 592 C CA . GLY A 1 81 ? -27.5 20.375 27.484 1 53.28 81 GLY A CA 1
ATOM 593 C C . GLY A 1 81 ? -26.562 19.312 28.031 1 53.28 81 GLY A C 1
ATOM 594 O O . GLY A 1 81 ? -25.812 18.703 27.281 1 53.28 81 GLY A O 1
ATOM 595 N N . LEU A 1 82 ? -26.594 19.125 29.281 1 58.06 82 LEU A N 1
ATOM 596 C CA . LEU A 1 82 ? -25.75 18.219 30.062 1 58.06 82 LEU A CA 1
ATOM 597 C C . LEU A 1 82 ? -25.953 16.766 29.641 1 58.06 82 LEU A C 1
ATOM 599 O O . LEU A 1 82 ? -25.141 15.906 29.953 1 58.06 82 LEU A O 1
ATOM 603 N N . ASP A 1 83 ? -26.812 16.547 28.688 1 61.28 83 ASP A N 1
ATOM 604 C CA . ASP A 1 83 ? -27.062 15.164 28.281 1 61.28 83 ASP A CA 1
ATOM 605 C C . ASP A 1 83 ? -26.359 14.828 26.984 1 61.28 83 ASP A C 1
ATOM 607 O O . ASP A 1 83 ? -26.453 13.695 26.5 1 61.28 83 ASP A O 1
ATOM 611 N N . GLU A 1 84 ? -25.656 15.766 26.531 1 73.38 84 GLU A N 1
ATOM 612 C CA . GLU A 1 84 ? -24.875 15.5 25.328 1 73.38 84 GLU A CA 1
ATOM 613 C C . GLU A 1 84 ? -23.844 14.398 25.547 1 73.38 84 GLU A C 1
ATOM 615 O O . GLU A 1 84 ? -23.109 14.43 26.531 1 73.38 84 GLU A O 1
ATOM 620 N N . VAL A 1 85 ? -23.938 13.445 24.703 1 74.69 85 VAL A N 1
ATOM 621 C CA . VAL A 1 85 ? -22.984 12.344 24.797 1 74.69 85 VAL A CA 1
ATOM 622 C C . VAL A 1 85 ? -21.609 12.797 24.312 1 74.69 85 VAL A C 1
ATOM 624 O O . VAL A 1 85 ? -21.5 13.438 23.266 1 74.69 85 VAL A O 1
ATOM 627 N N . VAL A 1 86 ? -20.672 12.555 25.094 1 77.81 86 VAL A N 1
ATOM 628 C CA . VAL A 1 86 ? -19.297 12.898 24.766 1 77.81 86 VAL A CA 1
ATOM 629 C C . VAL A 1 86 ? -18.438 11.633 24.766 1 77.81 86 VAL A C 1
ATOM 631 O O . VAL A 1 86 ? -18.594 10.766 25.625 1 77.81 86 VAL A O 1
ATOM 634 N N . VAL A 1 87 ? -17.656 11.555 23.766 1 76.75 87 VAL A N 1
ATOM 635 C CA . VAL A 1 87 ? -16.766 10.406 23.688 1 76.75 87 VAL A CA 1
ATOM 636 C C . VAL A 1 87 ? -15.508 10.672 24.5 1 76.75 87 VAL A C 1
ATOM 638 O O . VAL A 1 87 ? -14.906 11.742 24.406 1 76.75 87 VAL A O 1
ATOM 641 N N . ILE A 1 88 ? -15.203 9.766 25.297 1 75.81 88 ILE A N 1
ATOM 642 C CA . ILE A 1 88 ? -13.984 9.82 26.109 1 75.81 88 ILE A CA 1
ATOM 643 C C . ILE A 1 88 ? -13.141 8.578 25.859 1 75.81 88 ILE A C 1
ATOM 645 O O . ILE A 1 88 ? -13.406 7.816 24.922 1 75.81 88 ILE A O 1
ATOM 649 N N . GLY A 1 89 ? -12.086 8.508 26.562 1 73.38 89 GLY A N 1
ATOM 650 C CA . GLY A 1 89 ? -11.266 7.316 26.438 1 73.38 89 GLY A CA 1
ATOM 651 C C . GLY A 1 89 ? -11.977 6.051 26.875 1 73.38 89 GLY A C 1
ATOM 652 O O . GLY A 1 89 ? -12.398 5.949 28.031 1 73.38 89 GLY A O 1
ATOM 653 N N . TYR A 1 90 ? -12.117 5.223 26.078 1 72.81 90 TYR A N 1
ATOM 654 C CA . TYR A 1 90 ? -12.664 3.887 26.297 1 72.81 90 TYR A CA 1
ATOM 655 C C . TYR A 1 90 ? -14.133 3.959 26.688 1 72.81 90 TYR A C 1
ATOM 657 O O . TYR A 1 90 ? -14.562 3.291 27.625 1 72.81 90 TYR A O 1
ATOM 665 N N . GLY A 1 91 ? -14.789 4.965 26.094 1 75 91 GLY A N 1
ATOM 666 C CA . GLY A 1 91 ? -16.219 4.973 26.328 1 75 91 GLY A CA 1
ATOM 667 C C . GLY A 1 91 ? -16.875 6.305 26 1 75 91 GLY A C 1
ATOM 668 O O . GLY A 1 91 ? -16.297 7.133 25.297 1 75 91 GLY A O 1
ATOM 669 N N . THR A 1 92 ? -18.125 6.297 26.297 1 76.81 92 THR A N 1
ATOM 670 C CA . THR A 1 92 ? -18.922 7.512 26.156 1 76.81 92 THR A CA 1
ATOM 671 C C . THR A 1 92 ? -19.531 7.914 27.484 1 76.81 92 THR A C 1
ATOM 673 O O . THR A 1 92 ? -19.672 7.09 28.391 1 76.81 92 THR A O 1
ATOM 676 N N . THR A 1 93 ? -19.672 9.117 27.609 1 77.75 93 THR A N 1
ATOM 677 C CA . THR A 1 93 ? -20.359 9.672 28.766 1 77.75 93 THR A CA 1
ATOM 678 C C . THR A 1 93 ? -21.219 10.867 28.359 1 77.75 93 THR A C 1
ATOM 680 O O . THR A 1 93 ? -21.406 11.133 27.172 1 77.75 93 THR A O 1
ATOM 683 N N . THR A 1 94 ? -21.922 11.359 29.312 1 78.31 94 THR A N 1
ATOM 684 C CA . THR A 1 94 ? -22.672 12.594 29.078 1 78.31 94 THR A CA 1
ATOM 685 C C . THR A 1 94 ? -22 13.766 29.797 1 78.31 94 THR A C 1
ATOM 687 O O . THR A 1 94 ? -21.203 13.57 30.719 1 78.31 94 THR A O 1
ATOM 690 N N . LYS A 1 95 ? -22.266 14.875 29.359 1 78.5 95 LYS A N 1
ATOM 691 C CA . LYS A 1 95 ? -21.688 16.062 29.984 1 78.5 95 LYS A CA 1
ATOM 692 C C . LYS A 1 95 ? -22.047 16.141 31.453 1 78.5 95 LYS A C 1
ATOM 694 O O . LYS A 1 95 ? -21.266 16.641 32.281 1 78.5 95 LYS A O 1
ATOM 699 N N . ALA A 1 96 ? -23.203 15.633 31.734 1 77.19 96 ALA A N 1
ATOM 700 C CA . ALA A 1 96 ? -23.641 15.641 33.125 1 77.19 96 ALA A CA 1
ATOM 701 C C . ALA A 1 96 ? -22.797 14.703 34 1 77.19 96 ALA A C 1
ATOM 703 O O . ALA A 1 96 ? -22.547 14.984 35.156 1 77.19 96 ALA A O 1
ATOM 704 N N . LYS A 1 97 ? -22.328 13.719 33.438 1 79.88 97 LYS A N 1
ATOM 705 C CA . LYS A 1 97 ? -21.625 12.688 34.188 1 79.88 97 LYS A CA 1
ATOM 706 C C . LYS A 1 97 ? -20.109 12.836 34.031 1 79.88 97 LYS A C 1
ATOM 708 O O . LYS A 1 97 ? -19.344 12.18 34.75 1 79.88 97 LYS A O 1
ATOM 713 N N . MET A 1 98 ? -19.797 13.68 33.25 1 84 98 MET A N 1
ATOM 714 C CA . MET A 1 98 ? -18.375 13.82 32.938 1 84 98 MET A CA 1
ATOM 715 C C . MET A 1 98 ? -17.641 14.562 34.031 1 84 98 MET A C 1
ATOM 717 O O . MET A 1 98 ? -18.141 15.547 34.562 1 84 98 MET A O 1
ATOM 721 N N . VAL A 1 99 ? -16.484 14.125 34.344 1 84.5 99 VAL A N 1
ATOM 722 C CA . VAL A 1 99 ? -15.695 14.75 35.375 1 84.5 99 VAL A CA 1
ATOM 723 C C . VAL A 1 99 ? -14.492 15.461 34.75 1 84.5 99 VAL A C 1
ATOM 725 O O . VAL A 1 99 ? -13.93 16.375 35.375 1 84.5 99 VAL A O 1
ATOM 728 N N . GLY A 1 100 ? -14.023 15.047 33.656 1 83.62 100 GLY A N 1
ATOM 729 C CA . GLY A 1 100 ? -12.844 15.617 33 1 83.62 100 GLY A CA 1
ATOM 730 C C . GLY A 1 100 ? -13.164 16.797 32.125 1 83.62 100 GLY A C 1
ATOM 731 O O . GLY A 1 100 ? -14.328 17.094 31.859 1 83.62 100 GLY A O 1
ATOM 732 N N . ALA A 1 101 ? -12.117 17.484 31.75 1 84.94 101 ALA A N 1
ATOM 733 C CA . ALA A 1 101 ? -12.25 18.594 30.812 1 84.94 101 ALA A CA 1
ATOM 734 C C . ALA A 1 101 ? -12.266 18.109 29.375 1 84.94 101 ALA A C 1
ATOM 736 O O . ALA A 1 101 ? -11.227 17.734 28.812 1 84.94 101 ALA A O 1
ATOM 737 N N . VAL A 1 102 ? -13.344 18.188 28.75 1 84.62 102 VAL A N 1
ATOM 738 C CA . VAL A 1 102 ? -13.508 17.703 27.391 1 84.62 102 VAL A CA 1
ATOM 739 C C . VAL A 1 102 ? -14.352 18.703 26.594 1 84.62 102 VAL A C 1
ATOM 741 O O . VAL A 1 102 ? -15.336 19.234 27.094 1 84.62 102 VAL A O 1
ATOM 744 N N . SER A 1 103 ? -13.852 19.062 25.469 1 86.81 103 SER A N 1
ATOM 745 C CA . SER A 1 103 ? -14.633 19.797 24.484 1 86.81 103 SER A CA 1
ATOM 746 C C . SER A 1 103 ? -14.914 18.953 23.25 1 86.81 103 SER A C 1
ATOM 748 O O . SER A 1 103 ? -14.117 18.094 22.891 1 86.81 103 SER A O 1
ATOM 750 N N . SER A 1 104 ? -16.016 19.172 22.672 1 87.44 104 SER A N 1
ATOM 751 C CA . SER A 1 104 ? -16.359 18.344 21.516 1 87.44 104 SER A CA 1
ATOM 752 C C . SER A 1 104 ? -16.938 19.188 20.391 1 87.44 104 SER A C 1
ATOM 754 O O . SER A 1 104 ? -17.516 20.25 20.625 1 87.44 104 SER A O 1
ATOM 756 N N . LEU A 1 105 ? -16.703 18.703 19.188 1 87.44 105 LEU A N 1
ATOM 757 C CA . LEU A 1 105 ? -17.266 19.266 17.969 1 87.44 105 LEU A CA 1
ATOM 758 C C . LEU A 1 105 ? -18.031 18.203 17.188 1 87.44 105 LEU A C 1
ATOM 760 O O . LEU A 1 105 ? -17.5 17.109 16.938 1 87.44 105 LEU A O 1
ATOM 764 N N . GLY A 1 106 ? -19.203 18.594 16.812 1 85.56 106 GLY A N 1
ATOM 765 C CA . GLY A 1 106 ? -20.016 17.656 16.078 1 85.56 106 GLY A CA 1
ATOM 766 C C . GLY A 1 106 ? -19.922 17.828 14.57 1 85.56 106 GLY A C 1
ATOM 767 O O . GLY A 1 106 ? -19.266 18.75 14.086 1 85.56 106 GLY A O 1
ATOM 768 N N . LYS A 1 107 ? -20.594 16.984 13.883 1 81.25 107 LYS A N 1
ATOM 769 C CA . LYS A 1 107 ? -20.562 16.922 12.43 1 81.25 107 LYS A CA 1
ATOM 770 C C . LYS A 1 107 ? -21.125 18.188 11.797 1 81.25 107 LYS A C 1
ATOM 772 O O . LYS A 1 107 ? -20.625 18.656 10.773 1 81.25 107 LYS A O 1
ATOM 777 N N . GLU A 1 108 ? -22.109 18.703 12.375 1 78.06 108 GLU A N 1
ATOM 778 C CA . GLU A 1 108 ? -22.75 19.891 11.812 1 78.06 108 GLU A CA 1
ATOM 779 C C . GLU A 1 108 ? -21.781 21.062 11.75 1 78.06 108 GLU A C 1
ATOM 781 O O . GLU A 1 108 ? -21.734 21.781 10.75 1 78.06 108 GLU A O 1
ATOM 786 N N . LYS A 1 109 ? -21.094 21.219 12.766 1 81.38 109 LYS A N 1
ATOM 787 C CA . LYS A 1 109 ? -20.125 22.312 12.797 1 81.38 109 LYS A CA 1
ATOM 788 C C . LYS A 1 109 ? -19.016 22.109 11.758 1 81.38 109 LYS A C 1
ATOM 790 O O . LYS A 1 109 ? -18.5 23.062 11.203 1 81.38 109 LYS A O 1
ATOM 795 N N . LEU A 1 110 ? -18.641 20.906 11.539 1 82.44 110 LEU A N 1
ATOM 796 C CA . LEU A 1 110 ? -17.594 20.594 10.562 1 82.44 110 LEU A CA 1
ATOM 797 C C . LEU A 1 110 ? -18.094 20.844 9.148 1 82.44 110 LEU A C 1
ATOM 799 O O . LEU A 1 110 ? -17.312 21.25 8.273 1 82.44 110 LEU A O 1
ATOM 803 N N . GLU A 1 111 ? -19.328 20.594 8.953 1 77.69 111 GLU A N 1
ATOM 804 C CA . GLU A 1 111 ? -19.938 20.812 7.641 1 77.69 111 GLU A CA 1
ATOM 805 C C . GLU A 1 111 ? -20.031 22.312 7.332 1 77.69 111 GLU A C 1
ATOM 807 O O . GLU A 1 111 ? -20.016 22.719 6.168 1 77.69 111 GLU A O 1
ATOM 812 N N . GLU A 1 112 ? -20.141 23.078 8.352 1 77.56 112 GLU A N 1
ATOM 813 C CA . GLU A 1 112 ? -20.281 24.516 8.195 1 77.56 112 GLU A CA 1
ATOM 814 C C . GLU A 1 112 ? -18.938 25.172 7.871 1 77.56 112 GLU A C 1
ATOM 816 O O . GLU A 1 112 ? -18.875 26.328 7.445 1 77.56 112 GLU A O 1
ATOM 821 N N . THR A 1 113 ? -17.906 24.406 8.055 1 74.69 113 THR A N 1
ATOM 822 C CA . THR A 1 113 ? -16.562 24.922 7.809 1 74.69 113 THR A CA 1
ATOM 823 C C . THR A 1 113 ? -15.805 24 6.859 1 74.69 113 THR A C 1
ATOM 825 O O . THR A 1 113 ? -14.883 23.297 7.281 1 74.69 113 THR A O 1
ATOM 828 N N . PRO A 1 114 ? -16.078 24.109 5.645 1 71.06 114 PRO A N 1
ATOM 829 C CA . PRO A 1 114 ? -15.508 23.141 4.711 1 71.06 114 PRO A CA 1
ATOM 830 C C . PRO A 1 114 ? -14.062 23.453 4.336 1 71.06 114 PRO A C 1
ATOM 832 O O . PRO A 1 114 ? -13.789 23.891 3.215 1 71.06 114 PRO A O 1
ATOM 835 N N . PHE A 1 115 ? -13.156 23.25 5.223 1 76.94 115 PHE A N 1
ATOM 836 C CA . PHE A 1 115 ? -11.734 23.359 4.895 1 76.94 115 PHE A CA 1
ATOM 837 C C . PHE A 1 115 ? -11.219 22.047 4.316 1 76.94 115 PHE A C 1
ATOM 839 O O . PHE A 1 115 ? -11.844 21 4.48 1 76.94 115 PHE A O 1
ATOM 846 N N . TYR A 1 116 ? -10.148 22.203 3.568 1 77 116 TYR A N 1
ATOM 847 C CA . TYR A 1 116 ? -9.531 21.031 2.955 1 77 116 TYR A CA 1
ATOM 848 C C . TYR A 1 116 ? -9.062 20.047 4.016 1 77 116 TYR A C 1
ATOM 850 O O . TYR A 1 116 ? -9.211 18.828 3.848 1 77 116 TYR A O 1
ATOM 858 N N . ASN A 1 117 ? -8.453 20.594 5.059 1 86.25 117 ASN A N 1
ATOM 859 C CA . ASN A 1 117 ? -7.957 19.766 6.16 1 86.25 117 ASN A CA 1
ATOM 860 C C . ASN A 1 117 ? -8.789 19.969 7.422 1 86.25 117 ASN A C 1
ATOM 862 O O . ASN A 1 117 ? -9.227 21.078 7.723 1 86.25 117 ASN A O 1
ATOM 866 N N . VAL A 1 118 ? -8.969 18.906 8.125 1 88.12 118 VAL A N 1
ATOM 867 C CA . VAL A 1 118 ? -9.781 18.906 9.336 1 88.12 118 VAL A CA 1
ATOM 868 C C . VAL A 1 118 ? -9.156 19.844 10.375 1 88.12 118 VAL A C 1
ATOM 870 O O . VAL A 1 118 ? -9.859 20.531 11.102 1 88.12 118 VAL A O 1
ATOM 873 N N . GLY A 1 119 ? -7.852 19.828 10.422 1 88.62 119 GLY A N 1
ATOM 874 C CA . GLY A 1 119 ? -7.176 20.656 11.398 1 88.62 119 GLY A CA 1
ATOM 875 C C . GLY A 1 119 ? -7.496 22.141 11.242 1 88.62 119 GLY A C 1
ATOM 876 O O . GLY A 1 119 ? -7.656 22.844 12.242 1 88.62 119 GLY A O 1
ATOM 877 N N . SER A 1 120 ? -7.656 22.578 10.047 1 86.69 120 SER A N 1
ATOM 878 C CA . SER A 1 120 ? -7.953 23.984 9.781 1 86.69 120 SER A CA 1
ATOM 879 C C . SER A 1 120 ? -9.375 24.344 10.203 1 86.69 120 SER A C 1
ATOM 881 O O . SER A 1 120 ? -9.656 25.484 10.562 1 86.69 120 SER A O 1
ATOM 883 N N . SER A 1 121 ? -10.195 23.406 10.203 1 86.38 121 SER A N 1
ATOM 884 C CA . SER A 1 121 ? -11.594 23.625 10.57 1 86.38 121 SER A CA 1
ATOM 885 C C . SER A 1 121 ? -11.742 23.812 12.078 1 86.38 121 SER A C 1
ATOM 887 O O . SER A 1 121 ? -12.773 24.297 12.547 1 86.38 121 SER A O 1
ATOM 889 N N . LEU A 1 122 ? -10.734 23.516 12.75 1 88.94 122 LEU A N 1
ATOM 890 C CA . LEU A 1 122 ? -10.812 23.531 14.211 1 88.94 122 LEU A CA 1
ATOM 891 C C . LEU A 1 122 ? -10.406 24.891 14.758 1 88.94 122 LEU A C 1
ATOM 893 O O . LEU A 1 122 ? -10.688 25.219 15.914 1 88.94 122 LEU A O 1
ATOM 897 N N . GLN A 1 123 ? -9.82 25.656 13.984 1 86.94 123 GLN A N 1
ATOM 898 C CA . GLN A 1 123 ? -9.266 26.922 14.453 1 86.94 123 GLN A CA 1
ATOM 899 C C . GLN A 1 123 ? -10.359 27.859 14.953 1 86.94 123 GLN A C 1
ATOM 901 O O . GLN A 1 123 ? -11.305 28.172 14.219 1 86.94 123 GLN A O 1
ATOM 906 N N . GLY A 1 124 ? -10.312 28.234 16.188 1 88.19 124 GLY A N 1
ATOM 907 C CA . GLY A 1 124 ? -11.227 29.188 16.781 1 88.19 124 GLY A CA 1
ATOM 908 C C . GLY A 1 124 ? -12.516 28.562 17.281 1 88.19 124 GLY A C 1
ATOM 909 O O . GLY A 1 124 ? -13.367 29.234 17.844 1 88.19 124 GLY A O 1
ATOM 910 N N . GLN A 1 125 ? -12.602 27.328 17.125 1 88.69 125 GLN A N 1
ATOM 911 C CA . GLN A 1 125 ? -13.859 26.656 17.453 1 88.69 125 GLN A CA 1
ATOM 912 C C . GLN A 1 125 ? -13.812 26.094 18.875 1 88.69 125 GLN A C 1
ATOM 914 O O . GLN A 1 125 ? -14.859 25.953 19.516 1 88.69 125 GLN A O 1
ATOM 919 N N . VAL A 1 126 ? -12.695 25.75 19.266 1 89 126 VAL A N 1
ATOM 920 C CA . VAL A 1 126 ? -12.531 25.062 20.547 1 89 126 VAL A CA 1
ATOM 921 C C . VAL A 1 126 ? -11.594 25.844 21.453 1 89 126 VAL A C 1
ATOM 923 O O . VAL A 1 126 ? -10.484 26.203 21.047 1 89 126 VAL A O 1
ATOM 926 N N . PRO A 1 127 ? -12.078 26.094 22.625 1 90.75 127 PRO A N 1
ATOM 927 C CA . PRO A 1 127 ? -11.172 26.797 23.547 1 90.75 127 PRO A CA 1
ATOM 928 C C . PRO A 1 127 ? -9.93 25.969 23.891 1 90.75 127 PRO A C 1
ATOM 930 O O . PRO A 1 127 ? -10.016 24.75 24.062 1 90.75 127 PRO A O 1
ATOM 933 N N . GLY A 1 128 ? -8.836 26.688 23.953 1 89.12 128 GLY A N 1
ATOM 934 C CA . GLY A 1 128 ? -7.594 26.047 24.344 1 89.12 128 GLY A CA 1
ATOM 935 C C . GLY A 1 128 ? -6.848 25.438 23.156 1 89.12 128 GLY A C 1
ATOM 936 O O . GLY A 1 128 ? -5.695 25.016 23.297 1 89.12 128 GLY A O 1
ATOM 937 N N . LEU A 1 129 ? -7.48 25.375 22.125 1 90.31 129 LEU A N 1
ATOM 938 C CA . LEU A 1 129 ? -6.844 24.812 20.938 1 90.31 129 LEU A CA 1
ATOM 939 C C . LEU A 1 129 ? -6.121 25.906 20.141 1 90.31 129 LEU A C 1
ATOM 941 O O . LEU A 1 129 ? -6.723 26.922 19.797 1 90.31 129 LEU A O 1
ATOM 945 N N . VAL A 1 130 ? -4.887 25.625 19.938 1 88.12 130 VAL A N 1
ATOM 946 C CA . VAL A 1 130 ? -4.09 26.516 19.109 1 88.12 130 VAL A CA 1
ATOM 947 C C . VAL A 1 130 ? -3.764 25.828 17.781 1 88.12 130 VAL A C 1
ATOM 949 O O . VAL A 1 130 ? -3.115 24.781 17.766 1 88.12 130 VAL A O 1
ATOM 952 N N . VAL A 1 131 ? -4.227 26.375 16.75 1 87.94 131 VAL A N 1
ATOM 953 C CA . VAL A 1 131 ? -3.965 25.859 15.414 1 87.94 131 VAL A CA 1
ATOM 954 C C . VAL A 1 131 ? -3.045 26.828 14.664 1 87.94 131 VAL A C 1
ATOM 956 O O . VAL A 1 131 ? -3.389 28 14.469 1 87.94 131 VAL A O 1
ATOM 959 N N . GLN A 1 132 ? -1.887 26.359 14.344 1 82.56 132 GLN A N 1
ATOM 960 C CA . GLN A 1 132 ? -0.923 27.188 13.617 1 82.56 132 GLN A CA 1
ATOM 961 C C . GLN A 1 132 ? -0.868 26.797 12.141 1 82.56 132 GLN A C 1
ATOM 963 O O . GLN A 1 132 ? -0.508 25.672 11.805 1 82.56 132 GLN A O 1
ATOM 968 N N . ASN A 1 133 ? -1.138 27.719 11.367 1 79.44 133 ASN A N 1
ATOM 969 C CA . ASN A 1 133 ? -1.115 27.5 9.93 1 79.44 133 ASN A CA 1
ATOM 970 C C . ASN A 1 133 ? 0.313 27.422 9.391 1 79.44 133 ASN A C 1
ATOM 972 O O . ASN A 1 133 ? 1.182 28.188 9.828 1 79.44 133 ASN A O 1
ATOM 976 N N . ASN A 1 134 ? 0.655 26.453 8.523 1 76.38 134 ASN A N 1
ATOM 977 C CA . ASN A 1 134 ? 1.965 26.297 7.902 1 76.38 134 ASN A CA 1
ATOM 978 C C . ASN A 1 134 ? 1.957 26.766 6.453 1 76.38 134 ASN A C 1
ATOM 980 O O . ASN A 1 134 ? 2.531 26.125 5.578 1 76.38 134 ASN A O 1
ATOM 984 N N . GLY A 1 135 ? 1.274 27.797 6.219 1 76.38 135 GLY A N 1
ATOM 985 C CA . GLY A 1 135 ? 1.188 28.297 4.855 1 76.38 135 GLY A CA 1
ATOM 986 C C . GLY A 1 135 ? -0.091 27.891 4.148 1 76.38 135 GLY A C 1
ATOM 987 O O . GLY A 1 135 ? -0.929 27.203 4.723 1 76.38 135 GLY A O 1
ATOM 988 N N . GLY A 1 136 ? -0.319 28.438 2.969 1 80.62 136 GLY A N 1
ATOM 989 C CA . GLY A 1 136 ? -1.549 28.188 2.236 1 80.62 136 GLY A CA 1
ATOM 990 C C . GLY A 1 136 ? -1.335 27.359 0.978 1 80.62 136 GLY A C 1
ATOM 991 O O . GLY A 1 136 ? -2.184 27.359 0.084 1 80.62 136 GLY A O 1
ATOM 992 N N . GLY A 1 137 ? -0.127 26.703 0.935 1 88.56 137 GLY A N 1
ATOM 993 C CA . GLY A 1 137 ? 0.141 25.938 -0.27 1 88.56 137 GLY A CA 1
ATOM 994 C C . GLY A 1 137 ? -0.632 24.641 -0.33 1 88.56 137 GLY A C 1
ATOM 995 O O . GLY A 1 137 ? -1.196 24.203 0.674 1 88.56 137 GLY A O 1
ATOM 996 N N . PRO A 1 138 ? -0.674 24.062 -1.506 1 92.12 138 PRO A N 1
ATOM 997 C CA . PRO A 1 138 ? -1.363 22.766 -1.637 1 92.12 138 PRO A CA 1
ATOM 998 C C . PRO A 1 138 ? -0.815 21.703 -0.687 1 92.12 138 PRO A C 1
ATOM 1000 O O . PRO A 1 138 ? 0.403 21.562 -0.548 1 92.12 138 PRO A O 1
ATOM 1003 N N . GLY A 1 139 ? -1.712 21.047 -0.038 1 88.88 139 GLY A N 1
ATOM 1004 C CA . GLY A 1 139 ? -1.333 19.953 0.829 1 88.88 139 GLY A CA 1
ATOM 1005 C C . GLY A 1 139 ? -0.888 20.406 2.207 1 88.88 139 GLY A C 1
ATOM 1006 O O . GLY A 1 139 ? -0.593 19.562 3.072 1 88.88 139 GLY A O 1
ATOM 1007 N N . SER A 1 140 ? -0.783 21.609 2.469 1 87.88 140 SER A N 1
ATOM 1008 C CA . SER A 1 140 ? -0.351 22.109 3.768 1 87.88 140 SER A CA 1
ATOM 1009 C C . SER A 1 140 ? -1.346 21.75 4.863 1 87.88 140 SER A C 1
ATOM 1011 O O . SER A 1 140 ? -2.559 21.781 4.648 1 87.88 140 SER A O 1
ATOM 1013 N N . SER A 1 141 ? -0.815 21.344 6 1 87.69 141 SER A N 1
ATOM 1014 C CA . SER A 1 141 ? -1.62 21.047 7.18 1 87.69 141 SER A CA 1
ATOM 1015 C C . SER A 1 141 ? -1.142 21.828 8.391 1 87.69 141 SER A C 1
ATOM 1017 O O . SER A 1 141 ? 0.061 22.031 8.578 1 87.69 141 SER A O 1
ATOM 1019 N N . PRO A 1 142 ? -2.061 22.234 9.18 1 87.81 142 PRO A N 1
ATOM 1020 C CA . PRO A 1 142 ? -1.668 23.016 10.352 1 87.81 142 PRO A CA 1
ATOM 1021 C C . PRO A 1 142 ? -1.103 22.156 11.477 1 87.81 142 PRO A C 1
ATOM 1023 O O . PRO A 1 142 ? -1.317 20.938 11.5 1 87.81 142 PRO A O 1
ATOM 1026 N N . ASN A 1 143 ? -0.392 22.812 12.32 1 88.56 143 ASN A N 1
ATOM 1027 C CA . ASN A 1 143 ? -0.005 22.219 13.586 1 88.56 143 ASN A CA 1
ATOM 1028 C C . ASN A 1 143 ? -1.033 22.5 14.68 1 88.56 143 ASN A C 1
ATOM 1030 O O . ASN A 1 143 ? -1.557 23.609 14.773 1 88.56 143 ASN A O 1
ATOM 1034 N N . ILE A 1 144 ? -1.332 21.484 15.469 1 91.31 144 ILE A N 1
ATOM 1035 C CA . ILE A 1 144 ? -2.336 21.625 16.516 1 91.31 144 ILE A CA 1
ATOM 1036 C C . ILE A 1 144 ? -1.673 21.469 17.891 1 91.31 144 ILE A C 1
ATOM 1038 O O . ILE A 1 144 ? -0.822 20.594 18.078 1 91.31 144 ILE A O 1
ATOM 1042 N N . SER A 1 145 ? -1.997 22.359 18.781 1 91.38 145 SER A N 1
ATOM 1043 C CA . SER A 1 145 ? -1.547 22.312 20.156 1 91.38 145 SER A CA 1
ATOM 1044 C C . SER A 1 145 ? -2.699 22.562 21.125 1 91.38 145 SER A C 1
ATOM 1046 O O . SER A 1 145 ? -3.564 23.406 20.859 1 91.38 145 SER A O 1
ATOM 1048 N N . ILE A 1 146 ? -2.711 21.844 22.141 1 92.25 146 ILE A N 1
ATOM 1049 C CA . ILE A 1 146 ? -3.711 22.047 23.172 1 92.25 146 ILE A CA 1
ATOM 1050 C C . ILE A 1 146 ? -3.082 22.766 24.375 1 92.25 146 ILE A C 1
ATOM 1052 O O . ILE A 1 146 ? -2.145 22.25 24.984 1 92.25 146 ILE A O 1
ATOM 1056 N N . ARG A 1 147 ? -3.627 23.859 24.703 1 91.69 147 ARG A N 1
ATOM 1057 C CA . ARG A 1 147 ? -3.199 24.641 25.844 1 91.69 147 ARG A CA 1
ATOM 1058 C C . ARG A 1 147 ? -1.708 24.953 25.781 1 91.69 147 ARG A C 1
ATOM 1060 O O . ARG A 1 147 ? -1.006 24.875 26.797 1 91.69 147 ARG A O 1
ATOM 1067 N N . GLY A 1 148 ? -1.202 25.109 24.547 1 87.06 148 GLY A N 1
ATOM 1068 C CA . GLY A 1 148 ? 0.159 25.562 24.312 1 87.06 148 GLY A CA 1
ATOM 1069 C C . GLY A 1 148 ? 1.181 24.453 24.344 1 87.06 148 GLY A C 1
ATOM 1070 O O . GLY A 1 148 ? 2.381 24.688 24.203 1 87.06 148 GLY A O 1
ATOM 1071 N N . ALA A 1 149 ? 0.783 23.25 24.469 1 87.19 149 ALA A N 1
ATOM 1072 C CA . ALA A 1 149 ? 1.694 22.109 24.516 1 87.19 149 ALA A CA 1
ATOM 1073 C C . ALA A 1 149 ? 2.135 21.688 23.125 1 87.19 149 ALA A C 1
ATOM 1075 O O . ALA A 1 149 ? 1.854 22.391 22.141 1 87.19 149 ALA A O 1
ATOM 1076 N N . GLY A 1 150 ? 2.943 20.625 23.109 1 85.44 150 GLY A N 1
ATOM 1077 C CA . GLY A 1 150 ? 3.328 20.062 21.828 1 85.44 150 GLY A CA 1
ATOM 1078 C C . GLY A 1 150 ? 2.176 19.391 21.094 1 85.44 150 GLY A C 1
ATOM 1079 O O . GLY A 1 150 ? 1.01 19.625 21.422 1 85.44 150 GLY A O 1
ATOM 1080 N N . SER A 1 151 ? 2.496 18.656 20.094 1 88.69 151 SER A N 1
ATOM 1081 C CA . SER A 1 151 ? 1.485 17.969 19.312 1 88.69 151 SER A CA 1
ATOM 1082 C C . SER A 1 151 ? 0.673 17 20.172 1 88.69 151 SER A C 1
ATOM 1084 O O . SER A 1 151 ? 1.236 16.25 20.969 1 88.69 151 SER A O 1
ATOM 1086 N N . PRO A 1 152 ? -0.563 17.031 20.016 1 92.62 152 PRO A N 1
ATOM 1087 C CA . PRO A 1 152 ? -1.386 16.094 20.797 1 92.62 152 PRO A CA 1
ATOM 1088 C C . PRO A 1 152 ? -1.345 14.672 20.234 1 92.62 152 PRO A C 1
ATOM 1090 O O . PRO A 1 152 ? -0.781 14.438 19.172 1 92.62 152 PRO A O 1
ATOM 1093 N N . LEU A 1 153 ? -1.87 13.773 21.094 1 92.38 153 LEU A N 1
ATOM 1094 C CA . LEU A 1 153 ? -2.092 12.414 20.609 1 92.38 153 LEU A CA 1
ATOM 1095 C C . LEU A 1 153 ? -3.354 12.336 19.766 1 92.38 153 LEU A C 1
ATOM 1097 O O . LEU A 1 153 ? -4.375 12.945 20.094 1 92.38 153 LEU A O 1
ATOM 1101 N N . TYR A 1 154 ? -3.318 11.688 18.688 1 93.81 154 TYR A N 1
ATOM 1102 C CA . TYR A 1 154 ? -4.48 11.5 17.828 1 93.81 154 TYR A CA 1
ATOM 1103 C C . TYR A 1 154 ? -5.047 10.094 17.969 1 93.81 154 TYR A C 1
ATOM 1105 O O . TYR A 1 154 ? -4.336 9.109 17.766 1 93.81 154 TYR A O 1
ATOM 1113 N N . VAL A 1 155 ? -6.234 10.023 18.328 1 93.75 155 VAL A N 1
ATOM 1114 C CA . VAL A 1 155 ? -6.949 8.758 18.438 1 93.75 155 VAL A CA 1
ATOM 1115 C C . VAL A 1 155 ? -8.148 8.75 17.484 1 93.75 155 VAL A C 1
ATOM 1117 O O . VAL A 1 155 ? -9.023 9.617 17.578 1 93.75 155 VAL A O 1
ATOM 1120 N N . ILE A 1 156 ? -8.234 7.887 16.656 1 95 156 ILE A N 1
ATOM 1121 C CA . ILE A 1 156 ? -9.344 7.766 15.719 1 95 156 ILE A CA 1
ATOM 1122 C C . ILE A 1 156 ? -10.055 6.434 15.93 1 95 156 ILE A C 1
ATOM 1124 O O . ILE A 1 156 ? -9.453 5.367 15.781 1 95 156 ILE A O 1
ATOM 1128 N N . ASP A 1 157 ? -11.281 6.477 16.281 1 93.25 157 ASP A N 1
ATOM 1129 C CA . ASP A 1 157 ? -12.102 5.305 16.547 1 93.25 157 ASP A CA 1
ATOM 1130 C C . ASP A 1 157 ? -11.438 4.383 17.562 1 93.25 157 ASP A C 1
ATOM 1132 O O . ASP A 1 157 ? -11.375 3.17 17.375 1 93.25 157 ASP A O 1
ATOM 1136 N N . GLY A 1 158 ? -10.812 4.961 18.516 1 89.38 158 GLY A N 1
ATOM 1137 C CA . GLY A 1 158 ? -10.266 4.227 19.656 1 89.38 158 GLY A CA 1
ATOM 1138 C C . GLY A 1 158 ? -8.828 3.787 19.438 1 89.38 158 GLY A C 1
ATOM 1139 O O . GLY A 1 158 ? -8.203 3.244 20.359 1 89.38 158 GLY A O 1
ATOM 1140 N N . VAL A 1 159 ? -8.297 4.082 18.328 1 90.94 159 VAL A N 1
ATOM 1141 C CA . VAL A 1 159 ? -6.938 3.656 18.016 1 90.94 159 VAL A CA 1
ATOM 1142 C C . VAL A 1 159 ? -6.004 4.863 18.016 1 90.94 159 VAL A C 1
ATOM 1144 O O . VAL A 1 159 ? -6.312 5.891 17.406 1 90.94 159 VAL A O 1
ATOM 1147 N N . ILE A 1 160 ? -4.875 4.734 18.672 1 89.25 160 ILE A N 1
ATOM 1148 C CA . ILE A 1 160 ? -3.84 5.758 18.609 1 89.25 160 ILE A CA 1
ATOM 1149 C C . ILE A 1 160 ? -3.223 5.77 17.203 1 89.25 160 ILE A C 1
ATOM 1151 O O . ILE A 1 160 ? -2.734 4.742 16.734 1 89.25 160 ILE A O 1
ATOM 1155 N N . THR A 1 161 ? -3.256 6.852 16.578 1 90.38 161 THR A N 1
ATOM 1156 C CA . THR A 1 161 ? -2.77 6.957 15.211 1 90.38 161 THR A CA 1
ATOM 1157 C C . THR A 1 161 ? -1.704 8.039 15.094 1 90.38 161 THR A C 1
ATOM 1159 O O . THR A 1 161 ? -1.261 8.594 16.109 1 90.38 161 THR A O 1
ATOM 1162 N N . THR A 1 162 ? -1.27 8.273 13.859 1 87.5 162 THR A N 1
ATOM 1163 C CA . THR A 1 162 ? -0.265 9.297 13.586 1 87.5 162 THR A CA 1
ATOM 1164 C C . THR A 1 162 ? -0.928 10.617 13.195 1 87.5 162 THR A C 1
ATOM 1166 O O . THR A 1 162 ? -2.131 10.656 12.93 1 87.5 162 THR A O 1
ATOM 1169 N N . GLU A 1 163 ? -0.144 11.617 13.203 1 89 163 GLU A N 1
ATOM 1170 C CA . GLU A 1 163 ? -0.6 12.93 12.742 1 89 163 GLU A CA 1
ATOM 1171 C C . GLU A 1 163 ? -1.023 12.883 11.273 1 89 163 GLU A C 1
ATOM 1173 O O . GLU A 1 163 ? -1.972 13.562 10.875 1 89 163 GLU A O 1
ATOM 1178 N N . GLN A 1 164 ? -0.406 12.094 10.508 1 88.69 164 GLN A N 1
ATOM 1179 C CA . GLN A 1 164 ? -0.759 11.953 9.094 1 88.69 164 GLN A CA 1
ATOM 1180 C C . GLN A 1 164 ? -2.172 11.398 8.938 1 88.69 164 GLN A C 1
ATOM 1182 O O . GLN A 1 164 ? -2.934 11.859 8.086 1 88.69 164 GLN A O 1
ATOM 1187 N N . ASP A 1 165 ? -2.422 10.438 9.75 1 93.31 165 ASP A N 1
ATOM 1188 C CA . ASP A 1 165 ? -3.756 9.844 9.688 1 93.31 165 ASP A CA 1
ATOM 1189 C C . ASP A 1 165 ? -4.832 10.898 9.938 1 93.31 165 ASP A C 1
ATOM 1191 O O . ASP A 1 165 ? -5.852 10.93 9.242 1 93.31 165 ASP A O 1
ATOM 1195 N N . PHE A 1 166 ? -4.562 11.68 10.82 1 93.12 166 PHE A N 1
ATOM 1196 C CA . PHE A 1 166 ? -5.527 12.727 11.164 1 93.12 166 PHE A CA 1
ATOM 1197 C C . PHE A 1 166 ? -5.629 13.75 10.039 1 93.12 166 PHE A C 1
ATOM 1199 O O . PHE A 1 166 ? -6.73 14.133 9.633 1 93.12 166 PHE A O 1
ATOM 1206 N N . ASN A 1 167 ? -4.539 14.188 9.602 1 91.88 167 ASN A N 1
ATOM 1207 C CA . ASN A 1 167 ? -4.508 15.227 8.586 1 91.88 167 ASN A CA 1
ATOM 1208 C C . ASN A 1 167 ? -5.18 14.766 7.293 1 91.88 167 ASN A C 1
ATOM 1210 O O . ASN A 1 167 ? -5.68 15.586 6.52 1 91.88 167 ASN A O 1
ATOM 1214 N N . THR A 1 168 ? -5.242 13.492 7.066 1 92.38 168 THR A N 1
ATOM 1215 C CA . THR A 1 168 ? -5.758 12.984 5.801 1 92.38 168 THR A CA 1
ATOM 1216 C C . THR A 1 168 ? -7.211 12.547 5.945 1 92.38 168 THR A C 1
ATOM 1218 O O . THR A 1 168 ? -7.801 12.008 5.004 1 92.38 168 THR A O 1
ATOM 1221 N N . LEU A 1 169 ? -7.773 12.812 7.051 1 92.94 169 LEU A N 1
ATOM 1222 C CA . LEU A 1 169 ? -9.172 12.445 7.254 1 92.94 169 LEU A CA 1
ATOM 1223 C C . LEU A 1 169 ? -10.086 13.32 6.406 1 92.94 169 LEU A C 1
ATOM 1225 O O . LEU A 1 169 ? -9.875 14.531 6.305 1 92.94 169 LEU A O 1
ATOM 1229 N N . ASN A 1 170 ? -11.055 12.672 5.895 1 90.94 170 ASN A N 1
ATOM 1230 C CA . ASN A 1 170 ? -12.133 13.414 5.246 1 90.94 170 ASN A CA 1
ATOM 1231 C C . ASN A 1 170 ? -13.133 13.961 6.262 1 90.94 170 ASN A C 1
ATOM 1233 O O . ASN A 1 170 ? -13.727 13.195 7.031 1 90.94 170 ASN A O 1
ATOM 1237 N N . SER A 1 171 ? -13.312 15.188 6.246 1 89.38 171 SER A N 1
ATOM 1238 C CA . SER A 1 171 ? -14.188 15.82 7.227 1 89.38 171 SER A CA 1
ATOM 1239 C C . SER A 1 171 ? -15.602 15.25 7.16 1 89.38 171 SER A C 1
ATOM 1241 O O . SER A 1 171 ? -16.297 15.18 8.172 1 89.38 171 SER A O 1
ATOM 1243 N N . ASN A 1 172 ? -16.016 14.82 5.984 1 89.69 172 ASN A N 1
ATOM 1244 C CA . ASN A 1 172 ? -17.359 14.289 5.797 1 89.69 172 ASN A CA 1
ATOM 1245 C C . ASN A 1 172 ? -17.531 12.938 6.488 1 89.69 172 ASN A C 1
ATOM 1247 O O . ASN A 1 172 ? -18.656 12.469 6.676 1 89.69 172 ASN A O 1
ATOM 1251 N N . ASP A 1 173 ? -16.484 12.391 6.875 1 93.06 173 ASP A N 1
ATOM 1252 C CA . ASP A 1 173 ? -16.531 11.07 7.496 1 93.06 173 ASP A CA 1
ATOM 1253 C C . ASP A 1 173 ? -16.547 11.188 9.023 1 93.06 173 ASP A C 1
ATOM 1255 O O . ASP A 1 173 ? -16.703 10.18 9.719 1 93.06 173 ASP A O 1
ATOM 1259 N N . ILE A 1 174 ? -16.438 12.32 9.539 1 93.19 174 ILE A N 1
ATOM 1260 C CA . ILE A 1 174 ? -16.312 12.523 10.977 1 93.19 174 ILE A CA 1
ATOM 1261 C C . ILE A 1 174 ? -17.688 12.727 11.594 1 93.19 174 ILE A C 1
ATOM 1263 O O . ILE A 1 174 ? -18.5 13.508 11.086 1 93.19 174 ILE A O 1
ATOM 1267 N N . GLU A 1 175 ? -17.922 12.047 12.633 1 91.81 175 GLU A N 1
ATOM 1268 C CA . GLU A 1 175 ? -19.125 12.242 13.43 1 91.81 175 GLU A CA 1
ATOM 1269 C C . GLU A 1 175 ? -18.891 13.258 14.539 1 91.81 175 GLU A C 1
ATOM 1271 O O . GLU A 1 175 ? -19.703 14.164 14.75 1 91.81 175 GLU A O 1
ATOM 1276 N N . THR A 1 176 ? -17.828 12.992 15.305 1 90.19 176 THR A N 1
ATOM 1277 C CA . THR A 1 176 ? -17.5 13.898 16.391 1 90.19 176 THR A CA 1
ATOM 1278 C C . THR A 1 176 ? -15.984 13.961 16.594 1 90.19 176 THR A C 1
ATOM 1280 O O . THR A 1 176 ? -15.258 13.031 16.234 1 90.19 176 THR A O 1
ATOM 1283 N N . ILE A 1 177 ? -15.484 15.047 17.062 1 93.19 177 ILE A N 1
ATOM 1284 C CA . ILE A 1 177 ? -14.117 15.227 17.547 1 93.19 177 ILE A CA 1
ATOM 1285 C C . ILE A 1 177 ? -14.148 15.719 18.984 1 93.19 177 ILE A C 1
ATOM 1287 O O . ILE A 1 177 ? -14.805 16.719 19.297 1 93.19 177 ILE A O 1
ATOM 1291 N N . SER A 1 178 ? -13.484 15.031 19.828 1 92.19 178 SER A N 1
ATOM 1292 C CA . SER A 1 178 ? -13.375 15.43 21.234 1 92.19 178 SER A CA 1
ATOM 1293 C C . SER A 1 178 ? -11.938 15.781 21.594 1 92.19 178 SER A C 1
ATOM 1295 O O . SER A 1 178 ? -10.992 15.133 21.125 1 92.19 178 SER A O 1
ATOM 1297 N N . PHE A 1 179 ? -11.82 16.719 22.359 1 92.56 179 PHE A N 1
ATOM 1298 C CA . PHE A 1 179 ? -10.516 17.156 22.844 1 92.56 179 PHE A CA 1
ATOM 1299 C C . PHE A 1 179 ? -10.398 16.938 24.344 1 92.56 179 PHE A C 1
ATOM 1301 O O . PHE A 1 179 ? -11.086 17.578 25.141 1 92.56 179 PHE A O 1
ATOM 1308 N N . LEU A 1 180 ? -9.586 16.047 24.656 1 91.19 180 LEU A N 1
ATOM 1309 C CA . LEU A 1 180 ? -9.328 15.75 26.078 1 91.19 180 LEU A CA 1
ATOM 1310 C C . LEU A 1 180 ? -8.125 16.531 26.578 1 91.19 180 LEU A C 1
ATOM 1312 O O . LEU A 1 180 ? -7.027 16.438 26.016 1 91.19 180 LEU A O 1
ATOM 1316 N N . LYS A 1 181 ? -8.25 17.172 27.703 1 89.56 181 LYS A N 1
ATOM 1317 C CA . LYS A 1 181 ? -7.246 18.188 28.016 1 89.56 181 LYS A CA 1
ATOM 1318 C C . LYS A 1 181 ? -6.621 17.922 29.375 1 89.56 181 LYS A C 1
ATOM 1320 O O . LYS A 1 181 ? -5.496 18.359 29.656 1 89.56 181 LYS A O 1
ATOM 1325 N N . ASP A 1 182 ? -7.34 17.391 30.312 1 84.31 182 ASP A N 1
ATOM 1326 C CA . ASP A 1 182 ? -6.785 17.234 31.656 1 84.31 182 ASP A CA 1
ATOM 1327 C C . ASP A 1 182 ? -6.402 15.781 31.938 1 84.31 182 ASP A C 1
ATOM 1329 O O . ASP A 1 182 ? -6.59 14.914 31.078 1 84.31 182 ASP A O 1
ATOM 1333 N N . ALA A 1 183 ? -5.781 15.57 33.062 1 77.62 183 ALA A N 1
ATOM 1334 C CA . ALA A 1 183 ? -5.234 14.258 33.406 1 77.62 183 ALA A CA 1
ATOM 1335 C C . ALA A 1 183 ? -6.336 13.203 33.469 1 77.62 183 ALA A C 1
ATOM 1337 O O . ALA A 1 183 ? -6.133 12.055 33.094 1 77.62 183 ALA A O 1
ATOM 1338 N N . ALA A 1 184 ? -7.398 13.578 33.969 1 74 184 ALA A N 1
ATOM 1339 C CA . ALA A 1 184 ? -8.492 12.617 34.125 1 74 184 ALA A CA 1
ATOM 1340 C C . ALA A 1 184 ? -8.969 12.117 32.75 1 74 184 ALA A C 1
ATOM 1342 O O . ALA A 1 184 ? -9.281 10.938 32.594 1 74 184 ALA A O 1
ATOM 1343 N N . ALA A 1 185 ? -8.953 12.961 31.891 1 73.69 185 ALA A N 1
ATOM 1344 C CA . ALA A 1 185 ? -9.445 12.633 30.562 1 73.69 185 ALA A CA 1
ATOM 1345 C C . ALA A 1 185 ? -8.391 11.883 29.75 1 73.69 185 ALA A C 1
ATOM 1347 O O . ALA A 1 185 ? -8.719 11.062 28.891 1 73.69 185 ALA A O 1
ATOM 1348 N N . THR A 1 186 ? -7.16 12.195 29.922 1 76 186 THR A N 1
ATOM 1349 C CA . THR A 1 186 ? -6.098 11.695 29.062 1 76 186 THR A CA 1
ATOM 1350 C C . THR A 1 186 ? -5.445 10.453 29.672 1 76 186 THR A C 1
ATOM 1352 O O . THR A 1 186 ? -4.75 9.711 28.969 1 76 186 THR A O 1
ATOM 1355 N N . ALA A 1 187 ? -5.688 10.258 30.875 1 70.81 187 ALA A N 1
ATOM 1356 C CA . ALA A 1 187 ? -4.953 9.242 31.625 1 70.81 187 ALA A CA 1
ATOM 1357 C C . ALA A 1 187 ? -5.141 7.859 31.016 1 70.81 187 ALA A C 1
ATOM 1359 O O . ALA A 1 187 ? -4.266 6.996 31.125 1 70.81 187 ALA A O 1
ATOM 1360 N N . VAL A 1 188 ? -6.098 7.766 30.328 1 72.5 188 VAL A N 1
ATOM 1361 C CA . VAL A 1 188 ? -6.402 6.426 29.844 1 72.5 188 VAL A CA 1
ATOM 1362 C C . VAL A 1 188 ? -5.5 6.094 28.656 1 72.5 188 VAL A C 1
ATOM 1364 O O . VAL A 1 188 ? -5.27 4.918 28.359 1 72.5 188 VAL A O 1
ATOM 1367 N N . TYR A 1 189 ? -4.906 7.102 28.094 1 77.38 189 TYR A N 1
ATOM 1368 C CA . TYR A 1 189 ? -4.102 6.805 26.922 1 77.38 189 TYR A CA 1
ATOM 1369 C C . TYR A 1 189 ? -2.613 6.922 27.234 1 77.38 189 TYR A C 1
ATOM 1371 O O . TYR A 1 189 ? -1.77 6.625 26.375 1 77.38 189 TYR A O 1
ATOM 1379 N N . GLY A 1 190 ? -2.305 7.398 28.297 1 71.81 190 GLY A N 1
ATOM 1380 C CA . GLY A 1 190 ? -0.944 7.266 28.797 1 71.81 190 GLY A CA 1
ATOM 1381 C C . GLY A 1 190 ? -0.037 8.406 28.375 1 71.81 190 GLY A C 1
ATOM 1382 O O . GLY A 1 190 ? -0.494 9.531 28.203 1 71.81 190 GLY A O 1
ATOM 1383 N N . SER A 1 191 ? 1.324 8.07 28.312 1 68.44 191 SER A N 1
ATOM 1384 C CA . SER A 1 191 ? 2.424 9.031 28.219 1 68.44 191 SER A CA 1
ATOM 1385 C C . SER A 1 191 ? 2.334 9.852 26.953 1 68.44 191 SER A C 1
ATOM 1387 O O . SER A 1 191 ? 2.787 11 26.906 1 68.44 191 SER A O 1
ATOM 1389 N N . LYS A 1 192 ? 1.778 9.359 25.984 1 70.25 192 LYS A N 1
ATOM 1390 C CA . LYS A 1 192 ? 1.696 10.086 24.719 1 70.25 192 LYS A CA 1
ATOM 1391 C C . LYS A 1 192 ? 0.606 11.156 24.766 1 70.25 192 LYS A C 1
ATOM 1393 O O . LYS A 1 192 ? 0.566 12.047 23.922 1 70.25 192 LYS A O 1
ATOM 1398 N N . ALA A 1 193 ? -0.161 11.117 25.766 1 78 193 ALA A N 1
ATOM 1399 C CA . ALA A 1 193 ? -1.323 12 25.844 1 78 193 ALA A CA 1
ATOM 1400 C C . ALA A 1 193 ? -1.025 13.219 26.703 1 78 193 ALA A C 1
ATOM 1402 O O . ALA A 1 193 ? -1.936 13.969 27.062 1 78 193 ALA A O 1
ATOM 1403 N N . GLY A 1 194 ? 0.192 13.391 27.047 1 76.5 194 GLY A N 1
ATOM 1404 C CA . GLY A 1 194 ? 0.541 14.5 27.922 1 76.5 194 GLY A CA 1
ATOM 1405 C C . GLY A 1 194 ? 0.222 15.852 27.312 1 76.5 194 GLY A C 1
ATOM 1406 O O . GLY A 1 194 ? -0.024 16.828 28.047 1 76.5 194 GLY A O 1
ATOM 1407 N N . ASN A 1 195 ? 0.173 15.891 26.062 1 85.88 195 ASN A N 1
ATOM 1408 C CA . ASN A 1 195 ? -0.119 17.141 25.375 1 85.88 195 ASN A CA 1
ATOM 1409 C C . ASN A 1 195 ? -1.596 17.25 25 1 85.88 195 ASN A C 1
ATOM 1411 O O . ASN A 1 195 ? -1.989 18.125 24.234 1 85.88 195 ASN A O 1
ATOM 1415 N N . GLY A 1 196 ? -2.4 16.328 25.516 1 89.88 196 GLY A N 1
ATOM 1416 C CA . GLY A 1 196 ? -3.811 16.297 25.172 1 89.88 196 GLY A CA 1
ATOM 1417 C C . GLY A 1 196 ? -4.125 15.281 24.078 1 89.88 196 GLY A C 1
ATOM 1418 O O . GLY A 1 196 ? -3.215 14.68 23.5 1 89.88 196 GLY A O 1
ATOM 1419 N N . ILE A 1 197 ? -5.391 15.07 23.922 1 92.19 197 ILE A N 1
ATOM 1420 C CA . ILE A 1 197 ? -5.805 14.07 22.953 1 92.19 197 ILE A CA 1
ATOM 1421 C C . ILE A 1 197 ? -6.855 14.664 22.016 1 92.19 197 ILE A C 1
ATOM 1423 O O . ILE A 1 197 ? -7.75 15.391 22.453 1 92.19 197 ILE A O 1
ATOM 1427 N N . VAL A 1 198 ? -6.676 14.43 20.75 1 93.94 198 VAL A N 1
ATOM 1428 C CA . VAL A 1 198 ? -7.727 14.617 19.75 1 93.94 198 VAL A CA 1
ATOM 1429 C C . VAL A 1 198 ? -8.375 13.273 19.422 1 93.94 198 VAL A C 1
ATOM 1431 O O . VAL A 1 198 ? -7.777 12.445 18.734 1 93.94 198 VAL A O 1
ATOM 1434 N N . LEU A 1 199 ? -9.531 13.156 19.875 1 94 199 LEU A N 1
ATOM 1435 C CA . LEU A 1 199 ? -10.258 11.898 19.688 1 94 199 LEU A CA 1
ATOM 1436 C C . LEU A 1 199 ? -11.312 12.039 18.609 1 94 199 LEU A C 1
ATOM 1438 O O . LEU A 1 199 ? -12.266 12.812 18.75 1 94 199 LEU A O 1
ATOM 1442 N N . VAL A 1 200 ? -11.172 11.281 17.594 1 94.81 200 VAL A N 1
ATOM 1443 C CA . VAL A 1 200 ? -12.094 11.352 16.469 1 94.81 200 VAL A CA 1
ATOM 1444 C C . VAL A 1 200 ? -12.953 10.094 16.422 1 94.81 200 VAL A C 1
ATOM 1446 O O . VAL A 1 200 ? -12.445 8.984 16.562 1 94.81 200 VAL A O 1
ATOM 1449 N N . THR A 1 201 ? -14.164 10.32 16.281 1 93.75 201 THR A N 1
ATOM 1450 C CA . THR A 1 201 ? -15.117 9.258 15.992 1 93.75 201 THR A CA 1
ATOM 1451 C C . THR A 1 201 ? -15.68 9.414 14.578 1 93.75 201 THR A C 1
ATOM 1453 O O . THR A 1 201 ? -16.219 10.461 14.234 1 93.75 201 THR A O 1
ATOM 1456 N N . THR A 1 202 ? -15.617 8.453 13.82 1 94.19 202 THR A N 1
ATOM 1457 C CA . THR A 1 202 ? -16.094 8.539 12.445 1 94.19 202 THR A CA 1
ATOM 1458 C C . THR A 1 202 ? -17.516 8.023 12.328 1 94.19 202 THR A C 1
ATOM 1460 O O . THR A 1 202 ? -18.016 7.367 13.242 1 94.19 202 THR A O 1
ATOM 1463 N N . ARG A 1 203 ? -18.094 8.336 11.289 1 91.75 203 ARG A N 1
ATOM 1464 C CA . ARG A 1 203 ? -19.484 7.977 11.055 1 91.75 203 ARG A CA 1
ATOM 1465 C C . ARG A 1 203 ? -19.656 6.465 10.938 1 91.75 203 ARG A C 1
ATOM 1467 O O . ARG A 1 203 ? -18.766 5.777 10.422 1 91.75 203 ARG A O 1
ATOM 1474 N N . ARG A 1 204 ? -20.844 6.078 11.461 1 88.62 204 ARG A N 1
ATOM 1475 C CA . ARG A 1 204 ? -21.234 4.672 11.383 1 88.62 204 ARG A CA 1
ATOM 1476 C C . ARG A 1 204 ? -22.609 4.52 10.727 1 88.62 204 ARG A C 1
ATOM 1478 O O . ARG A 1 204 ? -23.359 5.488 10.617 1 88.62 204 ARG A O 1
ATOM 1485 N N . GLY A 1 205 ? -22.828 3.268 10.352 1 84.56 205 GLY A N 1
ATOM 1486 C CA . GLY A 1 205 ? -24.125 3.006 9.75 1 84.56 205 GLY A CA 1
ATOM 1487 C C . GLY A 1 205 ? -25.281 3.111 10.734 1 84.56 205 GLY A C 1
ATOM 1488 O O . GLY A 1 205 ? -25.094 2.877 11.93 1 84.56 205 GLY A O 1
ATOM 1489 N N . GLN A 1 206 ? -26.375 3.525 10.18 1 78.81 206 GLN A N 1
ATOM 1490 C CA . GLN A 1 206 ? -27.594 3.607 10.984 1 78.81 206 GLN A CA 1
ATOM 1491 C C . GLN A 1 206 ? -28.688 2.707 10.422 1 78.81 206 GLN A C 1
ATOM 1493 O O . GLN A 1 206 ? -28.734 2.465 9.211 1 78.81 206 GLN A O 1
ATOM 1498 N N . GLU A 1 207 ? -29.484 2.258 11.352 1 76.81 207 GLU A N 1
ATOM 1499 C CA . GLU A 1 207 ? -30.625 1.435 10.93 1 76.81 207 GLU A CA 1
ATOM 1500 C C . GLU A 1 207 ? -31.609 2.244 10.094 1 76.81 207 GLU A C 1
ATOM 1502 O O . GLU A 1 207 ? -31.875 3.406 10.398 1 76.81 207 GLU A O 1
ATOM 1507 N N . GLY A 1 208 ? -32.094 1.65 9.008 1 72.75 208 GLY A N 1
ATOM 1508 C CA . GLY A 1 208 ? -33.094 2.314 8.203 1 72.75 208 GLY A CA 1
ATOM 1509 C C . GLY A 1 208 ? -32.781 2.295 6.715 1 72.75 208 GLY A C 1
ATOM 1510 O O . GLY A 1 208 ? -32.094 1.399 6.234 1 72.75 208 GLY A O 1
ATOM 1511 N N . LYS A 1 209 ? -33.375 3.309 6.082 1 70.19 209 LYS A N 1
ATOM 1512 C CA . LYS A 1 209 ? -33.25 3.404 4.633 1 70.19 209 LYS A CA 1
ATOM 1513 C C . LYS A 1 209 ? -31.828 3.785 4.234 1 70.19 209 LYS A C 1
ATOM 1515 O O . LYS A 1 209 ? -31.125 4.453 4.996 1 70.19 209 LYS A O 1
ATOM 1520 N N . ILE A 1 210 ? -31.484 3.35 3.117 1 77 210 ILE A N 1
ATOM 1521 C CA . ILE A 1 210 ? -30.188 3.695 2.562 1 77 210 ILE A CA 1
ATOM 1522 C C . ILE A 1 210 ? -30.156 5.176 2.186 1 77 210 ILE A C 1
ATOM 1524 O O . ILE A 1 210 ? -31.062 5.664 1.507 1 77 210 ILE A O 1
ATOM 1528 N N . ASN A 1 211 ? -29.25 5.832 2.709 1 82.94 211 ASN A N 1
ATOM 1529 C CA . ASN A 1 211 ? -29.031 7.242 2.4 1 82.94 211 ASN A CA 1
ATOM 1530 C C . ASN A 1 211 ? -27.75 7.457 1.614 1 82.94 211 ASN A C 1
ATOM 1532 O O . ASN A 1 211 ? -26.672 7.035 2.047 1 82.94 211 ASN A O 1
ATOM 1536 N N . VAL A 1 212 ? -27.891 7.996 0.457 1 86 212 VAL A N 1
ATOM 1537 C CA . VAL A 1 212 ? -26.734 8.352 -0.362 1 86 212 VAL A CA 1
ATOM 1538 C C . VAL A 1 212 ? -26.531 9.867 -0.335 1 86 212 VAL A C 1
ATOM 1540 O O . VAL A 1 212 ? -27.453 10.625 -0.642 1 86 212 VAL A O 1
ATOM 1543 N N . ASN A 1 213 ? -25.375 10.227 0.032 1 91.06 213 ASN A N 1
ATOM 1544 C CA . ASN A 1 213 ? -25.078 11.648 0.106 1 91.06 213 ASN A CA 1
ATOM 1545 C C . ASN A 1 213 ? -23.906 12.016 -0.79 1 91.06 213 ASN A C 1
ATOM 1547 O O . ASN A 1 213 ? -22.875 11.344 -0.778 1 91.06 213 ASN A O 1
ATOM 1551 N N . TYR A 1 214 ? -24.078 12.961 -1.578 1 92.69 214 TYR A N 1
ATOM 1552 C CA . TYR A 1 214 ? -23.016 13.5 -2.42 1 92.69 214 TYR A CA 1
ATOM 1553 C C . TYR A 1 214 ? -22.719 14.953 -2.068 1 92.69 214 TYR A C 1
ATOM 1555 O O . TYR A 1 214 ? -23.641 15.773 -1.984 1 92.69 214 TYR A O 1
ATOM 1563 N N . SER A 1 215 ? -21.469 15.219 -1.884 1 93.94 215 SER A N 1
ATOM 1564 C CA . SER A 1 215 ? -21.031 16.578 -1.611 1 93.94 215 SER A CA 1
ATOM 1565 C C . SER A 1 215 ? -20 17.047 -2.641 1 93.94 215 SER A C 1
ATOM 1567 O O . SER A 1 215 ? -19.047 16.312 -2.941 1 93.94 215 SER A O 1
ATOM 1569 N N . TYR A 1 216 ? -20.25 18.156 -3.193 1 94.5 216 TYR A N 1
ATOM 1570 C CA . TYR A 1 216 ? -19.328 18.781 -4.141 1 94.5 216 TYR A CA 1
ATOM 1571 C C . TYR A 1 216 ? -18.953 20.188 -3.686 1 94.5 216 TYR A C 1
ATOM 1573 O O . TYR A 1 216 ? -19.797 20.938 -3.197 1 94.5 216 TYR A O 1
ATOM 1581 N N . ASN A 1 217 ? -17.688 20.5 -3.75 1 94.5 217 ASN A N 1
ATOM 1582 C CA . ASN A 1 217 ? -17.172 21.828 -3.426 1 94.5 217 ASN A CA 1
ATOM 1583 C C . ASN A 1 217 ? -16.125 22.297 -4.441 1 94.5 217 ASN A C 1
ATOM 1585 O O . ASN A 1 217 ? -15.133 21.609 -4.676 1 94.5 217 ASN A O 1
ATOM 1589 N N . TYR A 1 218 ? -16.375 23.359 -5.125 1 96.12 218 TYR A N 1
ATOM 1590 C CA . TYR A 1 218 ? -15.414 24.016 -6.008 1 96.12 218 TYR A CA 1
ATOM 1591 C C . TYR A 1 218 ? -14.945 25.344 -5.414 1 96.12 218 TYR A C 1
ATOM 1593 O O . TYR A 1 218 ? -15.758 26.219 -5.113 1 96.12 218 TYR A O 1
ATOM 1601 N N . GLN A 1 219 ? -13.664 25.484 -5.32 1 95 219 GLN A N 1
ATOM 1602 C CA . GLN A 1 219 ? -13.109 26.641 -4.629 1 95 219 GLN A CA 1
ATOM 1603 C C . GLN A 1 219 ? -12.008 27.297 -5.453 1 95 219 GLN A C 1
ATOM 1605 O O . GLN A 1 219 ? -11.273 26.625 -6.172 1 95 219 GLN A O 1
ATOM 1610 N N . MET A 1 220 ? -11.914 28.594 -5.363 1 96.25 220 MET A N 1
ATOM 1611 C CA . MET A 1 220 ? -10.836 29.406 -5.906 1 96.25 220 MET A CA 1
ATOM 1612 C C . MET A 1 220 ? -10.086 30.141 -4.789 1 96.25 220 MET A C 1
ATOM 1614 O O . MET A 1 220 ? -10.711 30.719 -3.902 1 96.25 220 MET A O 1
ATOM 1618 N N . SER A 1 221 ? -8.766 30.078 -4.859 1 94.81 221 SER A N 1
ATOM 1619 C CA . SER A 1 221 ? -7.977 30.688 -3.789 1 94.81 221 SER A CA 1
ATOM 1620 C C . SER A 1 221 ? -7.039 31.75 -4.332 1 94.81 221 SER A C 1
ATOM 1622 O O . SER A 1 221 ? -6.598 31.672 -5.477 1 94.81 221 SER A O 1
ATOM 1624 N N . GLN A 1 222 ? -6.766 32.75 -3.58 1 95.5 222 GLN A N 1
ATOM 1625 C CA . GLN A 1 222 ? -5.801 33.812 -3.838 1 95.5 222 GLN A CA 1
ATOM 1626 C C . GLN A 1 222 ? -5.117 34.25 -2.551 1 95.5 222 GLN A C 1
ATOM 1628 O O . GLN A 1 222 ? -5.633 34.031 -1.454 1 95.5 222 GLN A O 1
ATOM 1633 N N . PRO A 1 223 ? -3.945 34.812 -2.607 1 93.69 223 PRO A N 1
ATOM 1634 C CA . PRO A 1 223 ? -3.279 35.281 -1.386 1 93.69 223 PRO A CA 1
ATOM 1635 C C . PRO A 1 223 ? -4.078 36.344 -0.644 1 93.69 223 PRO A C 1
ATOM 1637 O O . PRO A 1 223 ? -4.688 37.219 -1.273 1 93.69 223 PRO A O 1
ATOM 1640 N N . THR A 1 224 ? -4.035 36.344 0.613 1 94 224 THR A N 1
ATOM 1641 C CA . THR A 1 224 ? -4.676 37.375 1.419 1 94 224 THR A CA 1
ATOM 1642 C C . THR A 1 224 ? -3.943 38.688 1.271 1 94 224 THR A C 1
ATOM 1644 O O . THR A 1 224 ? -4.566 39.75 1.284 1 94 224 THR A O 1
ATOM 1647 N N . VAL A 1 225 ? -2.623 38.562 1.2 1 91.56 225 VAL A N 1
ATOM 1648 C CA . VAL A 1 225 ? -1.791 39.75 1.046 1 91.56 225 VAL A CA 1
ATOM 1649 C C . VAL A 1 225 ? -0.666 39.469 0.053 1 91.56 225 VAL A C 1
ATOM 1651 O O . VAL A 1 225 ? 0.006 38.438 0.143 1 91.56 225 VAL A O 1
ATOM 1654 N N . LEU A 1 226 ? -0.565 40.312 -0.938 1 90.44 226 LEU A N 1
ATOM 1655 C CA . LEU A 1 226 ? 0.598 40.406 -1.811 1 90.44 226 LEU A CA 1
ATOM 1656 C C . LEU A 1 226 ? 1.146 41.844 -1.796 1 90.44 226 LEU A C 1
ATOM 1658 O O . LEU A 1 226 ? 0.611 42.719 -2.469 1 90.44 226 LEU A O 1
ATOM 1662 N N . PRO A 1 227 ? 2.184 42 -1.101 1 89.31 227 PRO A N 1
ATOM 1663 C CA . PRO A 1 227 ? 2.686 43.375 -0.996 1 89.31 227 PRO A CA 1
ATOM 1664 C C . PRO A 1 227 ? 3.072 43.969 -2.35 1 89.31 227 PRO A C 1
ATOM 1666 O O . PRO A 1 227 ? 3.502 43.25 -3.246 1 89.31 227 PRO A O 1
ATOM 1669 N N . GLY A 1 228 ? 2.889 45.281 -2.41 1 91.75 228 GLY A N 1
ATOM 1670 C CA . GLY A 1 228 ? 3.32 45.969 -3.623 1 91.75 228 GLY A CA 1
ATOM 1671 C C . GLY A 1 228 ? 4.824 45.938 -3.816 1 91.75 228 GLY A C 1
ATOM 1672 O O . GLY A 1 228 ? 5.582 46.031 -2.85 1 91.75 228 GLY A O 1
ATOM 1673 N N . MET A 1 229 ? 5.246 45.844 -5.059 1 95 229 MET A N 1
ATOM 1674 C CA . MET A 1 229 ? 6.672 45.781 -5.383 1 95 229 MET A CA 1
ATOM 1675 C C . MET A 1 229 ? 7.164 47.156 -5.883 1 95 229 MET A C 1
ATOM 1677 O O . MET A 1 229 ? 6.395 47.906 -6.457 1 95 229 MET A O 1
ATOM 1681 N N . LEU A 1 230 ? 8.438 47.344 -5.676 1 96 230 LEU A N 1
ATOM 1682 C CA . LEU A 1 230 ? 9.055 48.531 -6.227 1 96 230 LEU A CA 1
ATOM 1683 C C . LEU A 1 230 ? 9.203 48.438 -7.742 1 96 230 LEU A C 1
ATOM 1685 O O . LEU A 1 230 ? 9.484 47.344 -8.266 1 96 230 LEU A O 1
ATOM 1689 N N . ASN A 1 231 ? 8.938 49.562 -8.391 1 96.5 231 ASN A N 1
ATOM 1690 C CA . ASN A 1 231 ? 9.344 49.625 -9.789 1 96.5 231 ASN A CA 1
ATOM 1691 C C . ASN A 1 231 ? 10.82 50 -9.93 1 96.5 231 ASN A C 1
ATOM 1693 O O . ASN A 1 231 ? 11.492 50.25 -8.93 1 96.5 231 ASN A O 1
ATOM 1697 N N . SER A 1 232 ? 11.336 50.031 -11.117 1 97.31 232 SER A N 1
ATOM 1698 C CA . SER A 1 232 ? 12.758 50.25 -11.352 1 97.31 232 SER A CA 1
ATOM 1699 C C . SER A 1 232 ? 13.195 51.625 -10.922 1 97.31 232 SER A C 1
ATOM 1701 O O . SER A 1 232 ? 14.32 51.812 -10.445 1 97.31 232 SER A O 1
ATOM 1703 N N . TYR A 1 233 ? 12.367 52.625 -11.125 1 98 233 TYR A N 1
ATOM 1704 C CA . TYR A 1 233 ? 12.711 54 -10.75 1 98 233 TYR A CA 1
ATOM 1705 C C . TYR A 1 233 ? 12.828 54.125 -9.234 1 98 233 TYR A C 1
ATOM 1707 O O . TYR A 1 233 ? 13.812 54.688 -8.734 1 98 233 TYR A O 1
ATOM 1715 N N . GLU A 1 234 ? 11.797 53.656 -8.562 1 96.75 234 GLU A N 1
ATOM 1716 C CA . GLU A 1 234 ? 11.836 53.688 -7.105 1 96.75 234 GLU A CA 1
ATOM 1717 C C . GLU A 1 234 ? 13.047 52.938 -6.566 1 96.75 234 GLU A C 1
ATOM 1719 O O . GLU A 1 234 ? 13.688 53.375 -5.613 1 96.75 234 GLU A O 1
ATOM 1724 N N . TYR A 1 235 ? 13.289 51.781 -7.176 1 96.62 235 TYR A N 1
ATOM 1725 C CA . TYR A 1 235 ? 14.445 50.969 -6.797 1 96.62 235 TYR A CA 1
ATOM 1726 C C . TYR A 1 235 ? 15.734 51.75 -7 1 96.62 235 TYR A C 1
ATOM 1728 O O . TYR A 1 235 ? 16.609 51.781 -6.125 1 96.62 235 TYR A O 1
ATOM 1736 N N . ALA A 1 236 ? 15.883 52.469 -8.102 1 97.75 236 ALA A N 1
ATOM 1737 C CA . ALA A 1 236 ? 17.078 53.25 -8.414 1 97.75 236 ALA A CA 1
ATOM 1738 C C . ALA A 1 236 ? 17.25 54.406 -7.426 1 97.75 236 ALA A C 1
ATOM 1740 O O . ALA A 1 236 ? 18.375 54.719 -7.027 1 97.75 236 ALA A O 1
ATOM 1741 N N . LEU A 1 237 ? 16.188 55.031 -7.062 1 97 237 LEU A N 1
ATOM 1742 C CA . LEU A 1 237 ? 16.25 56.125 -6.105 1 97 237 LEU A CA 1
ATOM 1743 C C . LEU A 1 237 ? 16.812 55.656 -4.766 1 97 237 LEU A C 1
ATOM 1745 O O . LEU A 1 237 ? 17.594 56.375 -4.137 1 97 237 LEU A O 1
ATOM 1749 N N . ILE A 1 238 ? 16.375 54.5 -4.359 1 96.19 238 ILE A N 1
ATOM 1750 C CA . ILE A 1 238 ? 16.828 53.969 -3.088 1 96.19 238 ILE A CA 1
ATOM 1751 C C . ILE A 1 238 ? 18.328 53.656 -3.168 1 96.19 238 ILE A C 1
ATOM 1753 O O . ILE A 1 238 ? 19.062 53.875 -2.205 1 96.19 238 ILE A O 1
ATOM 1757 N N . GLN A 1 239 ? 18.797 53.125 -4.328 1 96.88 239 GLN A N 1
ATOM 1758 C CA . GLN A 1 239 ? 20.219 52.875 -4.504 1 96.88 239 GLN A CA 1
ATOM 1759 C C . GLN A 1 239 ? 21.031 54.156 -4.371 1 96.88 239 GLN A C 1
ATOM 1761 O O . GLN A 1 239 ? 22.062 54.188 -3.689 1 96.88 239 GLN A O 1
ATOM 1766 N N . ASN A 1 240 ? 20.562 55.188 -5.023 1 97.31 240 ASN A N 1
ATOM 1767 C CA . ASN A 1 240 ? 21.266 56.469 -4.977 1 97.31 240 ASN A CA 1
ATOM 1768 C C . ASN A 1 240 ? 21.25 57.062 -3.572 1 97.31 240 ASN A C 1
ATOM 1770 O O . ASN A 1 240 ? 22.219 57.688 -3.148 1 97.31 240 ASN A O 1
ATOM 1774 N N . GLN A 1 241 ? 20.156 56.938 -2.893 1 95.44 241 GLN A N 1
ATOM 1775 C CA . GLN A 1 241 ? 20.094 57.438 -1.52 1 95.44 241 GLN A CA 1
ATOM 1776 C C . GLN A 1 241 ? 21.109 56.719 -0.627 1 95.44 241 GLN A C 1
ATOM 1778 O O . GLN A 1 241 ? 21.719 57.344 0.244 1 95.44 241 GLN A O 1
ATOM 1783 N N . ALA A 1 242 ? 21.203 55.406 -0.792 1 96.31 242 ALA A N 1
ATOM 1784 C CA . ALA A 1 242 ? 22.219 54.656 -0.053 1 96.31 242 ALA A CA 1
ATOM 1785 C C . ALA A 1 242 ? 23.625 55.156 -0.346 1 96.31 242 ALA A C 1
ATOM 1787 O O . ALA A 1 242 ? 24.453 55.25 0.556 1 96.31 242 ALA A O 1
ATOM 1788 N N . ASN A 1 243 ? 23.891 55.531 -1.63 1 96.31 243 ASN A N 1
ATOM 1789 C CA . ASN A 1 243 ? 25.172 56.125 -2.006 1 96.31 243 ASN A CA 1
ATOM 1790 C C . ASN A 1 243 ? 25.438 57.406 -1.254 1 96.31 243 ASN A C 1
ATOM 1792 O O . ASN A 1 243 ? 26.562 57.625 -0.787 1 96.31 243 ASN A O 1
ATOM 1796 N N . ALA A 1 244 ? 24.453 58.188 -1.18 1 94.56 244 ALA A N 1
ATOM 1797 C CA . ALA A 1 244 ? 24.594 59.5 -0.5 1 94.56 244 ALA A CA 1
ATOM 1798 C C . ALA A 1 244 ? 24.953 59.281 0.968 1 94.56 244 ALA A C 1
ATOM 1800 O O . ALA A 1 244 ? 25.797 60.031 1.502 1 94.56 244 ALA A O 1
ATOM 1801 N N . TYR A 1 245 ? 24.359 58.406 1.604 1 93.25 245 TYR A N 1
ATOM 1802 C CA . TYR A 1 245 ? 24.625 58.156 3.014 1 93.25 245 TYR A CA 1
ATOM 1803 C C . TYR A 1 245 ? 25.969 57.469 3.203 1 93.25 245 TYR A C 1
ATOM 1805 O O . TYR A 1 245 ? 26.656 57.719 4.203 1 93.25 245 TYR A O 1
ATOM 1813 N N . ASP A 1 246 ? 26.297 56.656 2.266 1 93.88 246 ASP A N 1
ATOM 1814 C CA . ASP A 1 246 ? 27.547 55.906 2.365 1 93.88 246 ASP A CA 1
ATOM 1815 C C . ASP A 1 246 ? 28.734 56.75 1.913 1 93.88 246 ASP A C 1
ATOM 1817 O O . ASP A 1 246 ? 29.891 56.406 2.143 1 93.88 246 ASP A O 1
ATOM 1821 N N . GLY A 1 247 ? 28.484 57.812 1.242 1 91.5 247 GLY A N 1
ATOM 1822 C CA . GLY A 1 247 ? 29.547 58.656 0.73 1 91.5 247 GLY A CA 1
ATOM 1823 C C . GLY A 1 247 ? 30.188 58.125 -0.534 1 91.5 247 GLY A C 1
ATOM 1824 O O . GLY A 1 247 ? 31.406 58.25 -0.722 1 91.5 247 GLY A O 1
ATOM 1825 N N . THR A 1 248 ? 29.422 57.375 -1.261 1 94.56 248 THR A N 1
ATOM 1826 C CA . THR A 1 248 ? 29.891 56.812 -2.523 1 94.56 248 THR A CA 1
ATOM 1827 C C . THR A 1 248 ? 29.188 57.469 -3.703 1 94.56 248 THR A C 1
ATOM 1829 O O . THR A 1 248 ? 28.141 58.094 -3.533 1 94.56 248 THR A O 1
ATOM 1832 N N . PRO A 1 249 ? 29.844 57.344 -4.844 1 95.5 249 PRO A N 1
ATOM 1833 C CA . PRO A 1 249 ? 29.188 57.938 -6.012 1 95.5 249 PRO A CA 1
ATOM 1834 C C . PRO A 1 249 ? 27.828 57.312 -6.312 1 95.5 249 PRO A C 1
ATOM 1836 O O . PRO A 1 249 ? 27.656 56.125 -6.105 1 95.5 249 PRO A O 1
ATOM 1839 N N . ALA A 1 250 ? 26.984 58.156 -6.824 1 96.69 250 ALA A N 1
ATOM 1840 C CA . ALA A 1 250 ? 25.641 57.688 -7.172 1 96.69 250 ALA A CA 1
ATOM 1841 C C . ALA A 1 250 ? 25.719 56.531 -8.156 1 96.69 250 ALA A C 1
ATOM 1843 O O . ALA A 1 250 ? 26.516 56.531 -9.094 1 96.69 250 ALA A O 1
ATOM 1844 N N . THR A 1 251 ? 24.953 55.469 -7.906 1 96.81 251 THR A N 1
ATOM 1845 C CA . THR A 1 251 ? 24.875 54.281 -8.781 1 96.81 251 THR A CA 1
ATOM 1846 C C . THR A 1 251 ? 24.297 54.688 -10.141 1 96.81 251 THR A C 1
ATOM 1848 O O . THR A 1 251 ? 24.734 54.188 -11.172 1 96.81 251 THR A O 1
ATOM 1851 N N . TYR A 1 252 ? 23.281 55.625 -10.086 1 97.69 252 TYR A N 1
ATOM 1852 C CA . TYR A 1 252 ? 22.625 56.094 -11.305 1 97.69 252 TYR A CA 1
ATOM 1853 C C . TYR A 1 252 ? 22.734 57.594 -11.438 1 97.69 252 TYR A C 1
ATOM 1855 O O . TYR A 1 252 ? 22.391 58.344 -10.516 1 97.69 252 TYR A O 1
ATOM 1863 N N . THR A 1 253 ? 23.062 58.031 -12.594 1 97.31 253 THR A N 1
ATOM 1864 C CA . THR A 1 253 ? 23.141 59.469 -12.867 1 97.31 253 THR A CA 1
ATOM 1865 C C . THR A 1 253 ? 21.75 60.062 -13.094 1 97.31 253 THR A C 1
ATOM 1867 O O . THR A 1 253 ? 20.781 59.312 -13.266 1 97.31 253 THR A O 1
ATOM 1870 N N . SER A 1 254 ? 21.719 61.406 -13.062 1 96.69 254 SER A N 1
ATOM 1871 C CA . SER A 1 254 ? 20.438 62.062 -13.297 1 96.69 254 SER A CA 1
ATOM 1872 C C . SER A 1 254 ? 19.859 61.719 -14.656 1 96.69 254 SER A C 1
ATOM 1874 O O . SER A 1 254 ? 18.656 61.562 -14.805 1 96.69 254 SER A O 1
ATOM 1876 N N . GLU A 1 255 ? 20.734 61.562 -15.586 1 96.94 255 GLU A N 1
ATOM 1877 C CA . GLU A 1 255 ? 20.297 61.156 -16.922 1 96.94 255 GLU A CA 1
ATOM 1878 C C . GLU A 1 255 ? 19.766 59.75 -16.938 1 96.94 255 GLU A C 1
ATOM 1880 O O . GLU A 1 255 ? 18.734 59.469 -17.562 1 96.94 255 GLU A O 1
ATOM 1885 N N . GLN A 1 256 ? 20.469 58.875 -16.281 1 97.44 256 GLN A N 1
ATOM 1886 C CA . GLN A 1 256 ? 20.031 57.469 -16.203 1 97.44 256 GLN A CA 1
ATOM 1887 C C . GLN A 1 256 ? 18.703 57.375 -15.453 1 97.44 256 GLN A C 1
ATOM 1889 O O . GLN A 1 256 ? 17.828 56.594 -15.844 1 97.44 256 GLN A O 1
ATOM 1894 N N . LEU A 1 257 ? 18.547 58.094 -14.359 1 97.94 257 LEU A N 1
ATOM 1895 C CA . LEU A 1 257 ? 17.312 58.094 -13.586 1 97.94 257 LEU A CA 1
ATOM 1896 C C . LEU A 1 257 ? 16.125 58.5 -14.461 1 97.94 257 LEU A C 1
ATOM 1898 O O . LEU A 1 257 ? 15.031 57.969 -14.328 1 97.94 257 LEU A O 1
ATOM 1902 N N . GLU A 1 258 ? 16.391 59.5 -15.32 1 97.25 258 GLU A N 1
ATOM 1903 C CA . GLU A 1 258 ? 15.312 59.938 -16.203 1 97.25 258 GLU A CA 1
ATOM 1904 C C . GLU A 1 258 ? 14.969 58.875 -17.234 1 97.25 258 GLU A C 1
ATOM 1906 O O . GLU A 1 258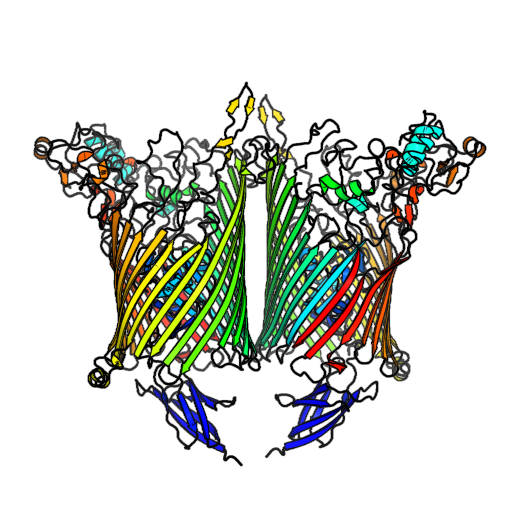 ? 13.789 58.688 -17.562 1 97.25 258 GLU A O 1
ATOM 1911 N N . ILE A 1 259 ? 15.969 58.188 -17.719 1 97.69 259 ILE A N 1
ATOM 1912 C CA . ILE A 1 259 ? 15.75 57.094 -18.656 1 97.69 259 ILE A CA 1
ATOM 1913 C C . ILE A 1 259 ? 14.938 55.969 -17.969 1 97.69 259 ILE A C 1
ATOM 1915 O O . ILE A 1 259 ? 14.023 55.406 -18.578 1 97.69 259 ILE A O 1
ATOM 1919 N N . ILE A 1 260 ? 15.289 55.656 -16.719 1 98.06 260 ILE A N 1
ATOM 1920 C CA . ILE A 1 260 ? 14.609 54.625 -15.953 1 98.06 260 ILE A CA 1
ATOM 1921 C C . ILE A 1 260 ? 13.172 55.062 -15.672 1 98.06 260 ILE A C 1
ATOM 1923 O O . ILE A 1 260 ? 12.234 54.25 -15.82 1 98.06 260 ILE A O 1
ATOM 1927 N N . ARG A 1 261 ? 12.945 56.281 -15.273 1 97.31 261 ARG A N 1
ATOM 1928 C CA . ARG A 1 261 ? 11.633 56.812 -14.914 1 97.31 261 ARG A CA 1
ATOM 1929 C C . ARG A 1 261 ? 10.68 56.75 -16.094 1 97.31 261 ARG A C 1
ATOM 1931 O O . ARG A 1 261 ? 9.508 56.406 -15.945 1 97.31 261 ARG A O 1
ATOM 1938 N N . ASN A 1 262 ? 11.203 57.125 -17.359 1 97 262 ASN A N 1
ATOM 1939 C CA . ASN A 1 262 ? 10.344 57.219 -18.531 1 97 262 ASN A CA 1
ATOM 1940 C C . ASN A 1 262 ? 10.375 55.938 -19.344 1 97 262 ASN A C 1
ATOM 1942 O O . ASN A 1 262 ? 9.773 55.844 -20.422 1 97 262 ASN A O 1
ATOM 1946 N N . HIS A 1 263 ? 11.078 55 -18.875 1 96.56 263 HIS A N 1
ATOM 1947 C CA . HIS A 1 263 ? 11.211 53.719 -19.578 1 96.56 263 HIS A CA 1
ATOM 1948 C C . HIS A 1 263 ? 11.789 53.906 -20.969 1 96.56 263 HIS A C 1
ATOM 1950 O O . HIS A 1 263 ? 11.312 53.312 -21.938 1 96.56 263 HIS A O 1
ATOM 1956 N N . GLY A 1 264 ? 12.695 54.812 -21.078 1 94.75 264 GLY A N 1
ATOM 1957 C CA . GLY A 1 264 ? 13.305 55.125 -22.359 1 94.75 264 GLY A CA 1
ATOM 1958 C C . GLY A 1 264 ? 14.172 54.031 -22.906 1 94.75 264 GLY A C 1
ATOM 1959 O O . GLY A 1 264 ? 14.43 53.969 -24.109 1 94.75 264 GLY A O 1
ATOM 1960 N N . ASP A 1 265 ? 14.734 53.156 -21.969 1 95 265 ASP A N 1
ATOM 1961 C CA . ASP A 1 265 ? 15.57 52 -22.344 1 95 265 ASP A CA 1
ATOM 1962 C C . ASP A 1 265 ? 15.297 50.812 -21.453 1 95 265 ASP A C 1
ATOM 1964 O O . ASP A 1 265 ? 16.062 50.5 -20.531 1 95 265 ASP A O 1
ATOM 1968 N N . LEU A 1 266 ? 14.344 50 -21.766 1 92.94 266 LEU A N 1
ATOM 1969 C CA . LEU A 1 266 ? 13.914 48.875 -20.938 1 92.94 266 LEU A CA 1
ATOM 1970 C C . LEU A 1 266 ? 14.852 47.688 -21.094 1 92.94 266 LEU A C 1
ATOM 1972 O O . LEU A 1 266 ? 14.82 46.75 -20.297 1 92.94 266 LEU A O 1
ATOM 1976 N N . ASP A 1 267 ? 15.664 47.719 -22.094 1 90.25 267 ASP A N 1
ATOM 1977 C CA . ASP A 1 267 ? 16.656 46.656 -22.266 1 90.25 267 ASP A CA 1
ATOM 1978 C C . ASP A 1 267 ? 17.781 46.781 -21.25 1 90.25 267 ASP A C 1
ATOM 1980 O O . ASP A 1 267 ? 18.188 45.75 -20.656 1 90.25 267 ASP A O 1
ATOM 1984 N N . THR A 1 268 ? 18.219 47.969 -21.109 1 91.06 268 THR A N 1
ATOM 1985 C CA . THR A 1 268 ? 19.297 48.219 -20.156 1 91.06 268 THR A CA 1
ATOM 1986 C C . THR A 1 268 ? 18.75 48.312 -18.734 1 91.06 268 THR A C 1
ATOM 1988 O O . THR A 1 268 ? 19.391 47.844 -17.781 1 91.06 268 THR A O 1
ATOM 1991 N N . TYR A 1 269 ? 17.594 48.938 -18.562 1 95.56 269 TYR A N 1
ATOM 1992 C CA . TYR A 1 269 ? 16.969 49.125 -17.266 1 95.56 269 TYR A CA 1
ATOM 1993 C C . TYR A 1 269 ? 15.547 48.594 -17.25 1 95.56 269 TYR A C 1
ATOM 1995 O O . TYR A 1 269 ? 14.578 49.375 -17.25 1 95.56 269 TYR A O 1
ATOM 2003 N N . PRO A 1 270 ? 15.438 47.281 -17.141 1 94.75 270 PRO A N 1
ATOM 2004 C CA . PRO A 1 270 ? 14.102 46.656 -17.125 1 94.75 270 PRO A CA 1
ATOM 2005 C C . PRO A 1 270 ? 13.266 47.125 -15.922 1 94.75 270 PRO A C 1
ATOM 2007 O O . PRO A 1 270 ? 13.805 47.656 -14.961 1 94.75 270 PRO A O 1
ATOM 2010 N N . ASP A 1 271 ? 11.914 46.938 -15.953 1 96.38 271 ASP A N 1
ATOM 2011 C CA . ASP A 1 271 ? 10.969 47.219 -14.883 1 96.38 271 ASP A CA 1
ATOM 2012 C C . ASP A 1 271 ? 10 46.031 -14.695 1 96.38 271 ASP A C 1
ATOM 2014 O O . ASP A 1 271 ? 8.812 46.156 -14.969 1 96.38 271 ASP A O 1
ATOM 2018 N N . ASN A 1 272 ? 10.539 44.969 -14.227 1 94.69 272 ASN A N 1
ATOM 2019 C CA . ASN A 1 272 ? 9.758 43.75 -14.086 1 94.69 272 ASN A CA 1
ATOM 2020 C C . ASN A 1 272 ? 9.039 43.688 -12.742 1 94.69 272 ASN A C 1
ATOM 2022 O O . ASN A 1 272 ? 9.625 44 -11.703 1 94.69 272 ASN A O 1
ATOM 2026 N N . ASN A 1 273 ? 7.773 43.344 -12.773 1 95.81 273 ASN A N 1
ATOM 2027 C CA . ASN A 1 273 ? 7.031 42.906 -11.594 1 95.81 273 ASN A CA 1
ATOM 2028 C C . ASN A 1 273 ? 6.938 41.406 -11.516 1 95.81 273 ASN A C 1
ATOM 2030 O O . ASN A 1 273 ? 6.055 40.781 -12.125 1 95.81 273 ASN A O 1
ATOM 2034 N N . TRP A 1 274 ? 7.719 40.844 -10.766 1 95.12 274 TRP A N 1
ATOM 2035 C CA . TRP A 1 274 ? 7.938 39.406 -10.781 1 95.12 274 TRP A CA 1
ATOM 2036 C C . TRP A 1 274 ? 6.684 38.656 -10.328 1 95.12 274 TRP A C 1
ATOM 2038 O O . TRP A 1 274 ? 6.328 37.625 -10.898 1 95.12 274 TRP A O 1
ATOM 2048 N N . PRO A 1 275 ? 5.926 39.094 -9.242 1 94.94 275 PRO A N 1
ATOM 2049 C CA . PRO A 1 275 ? 4.664 38.438 -8.914 1 94.94 275 PRO A CA 1
ATOM 2050 C C . PRO A 1 275 ? 3.682 38.406 -10.086 1 94.94 275 PRO A C 1
ATOM 2052 O O . PRO A 1 275 ? 3.035 37.406 -10.344 1 94.94 275 PRO A O 1
ATOM 2055 N N . ASP A 1 276 ? 3.625 39.438 -10.773 1 95.06 276 ASP A N 1
ATOM 2056 C CA . ASP A 1 276 ? 2.719 39.5 -11.922 1 95.06 276 ASP A CA 1
ATOM 2057 C C . ASP A 1 276 ? 3.137 38.531 -13.008 1 95.06 276 ASP A C 1
ATOM 2059 O O . ASP A 1 276 ? 2.287 37.969 -13.719 1 95.06 276 ASP A O 1
ATOM 2063 N N . LEU A 1 277 ? 4.434 38.344 -13.148 1 95.75 277 LEU A N 1
ATOM 2064 C CA . LEU A 1 277 ? 4.961 37.469 -14.203 1 95.75 277 LEU A CA 1
ATOM 2065 C C . LEU A 1 277 ? 4.82 36 -13.812 1 95.75 277 LEU A C 1
ATOM 2067 O O . LEU A 1 277 ? 4.758 35.125 -14.688 1 95.75 277 LEU A O 1
ATOM 2071 N N . THR A 1 278 ? 4.766 35.719 -12.562 1 96.31 278 THR A N 1
ATOM 2072 C CA . THR A 1 278 ? 4.922 34.344 -12.141 1 96.31 278 THR A CA 1
ATOM 2073 C C . THR A 1 278 ? 3.623 33.812 -11.547 1 96.31 278 THR A C 1
ATOM 2075 O O . THR A 1 278 ? 3.436 32.594 -11.438 1 96.31 278 THR A O 1
ATOM 2078 N N . LEU A 1 279 ? 2.727 34.656 -11.102 1 96.44 279 LEU A N 1
ATOM 2079 C CA . LEU A 1 279 ? 1.581 34.188 -10.336 1 96.44 279 LEU A CA 1
ATOM 2080 C C . LEU A 1 279 ? 0.282 34.406 -11.102 1 96.44 279 LEU A C 1
ATOM 2082 O O . LEU A 1 279 ? 0.17 35.344 -11.883 1 96.44 279 LEU A O 1
ATOM 2086 N N . LYS A 1 280 ? -0.632 33.562 -10.914 1 96 280 LYS A N 1
ATOM 2087 C CA . LYS A 1 280 ? -1.997 33.844 -11.367 1 96 280 LYS A CA 1
ATOM 2088 C C . LYS A 1 280 ? -2.857 34.375 -10.234 1 96 280 LYS A C 1
ATOM 2090 O O . LYS A 1 280 ? -2.459 34.344 -9.062 1 96 280 LYS A O 1
ATOM 2095 N N . ASN A 1 281 ? -4.012 34.781 -10.602 1 94.06 281 ASN A N 1
ATOM 2096 C CA . ASN A 1 281 ? -4.879 35.469 -9.641 1 94.06 281 ASN A CA 1
ATOM 2097 C C . ASN A 1 281 ? -5.582 34.469 -8.727 1 94.06 281 ASN A C 1
ATOM 2099 O O . ASN A 1 281 ? -5.871 34.781 -7.566 1 94.06 281 ASN A O 1
ATOM 2103 N N . PHE A 1 282 ? -5.906 33.312 -9.336 1 96.19 282 PHE A N 1
ATOM 2104 C CA . PHE A 1 282 ? -6.656 32.312 -8.57 1 96.19 282 PHE A CA 1
ATOM 2105 C C . PHE A 1 282 ? -6.121 30.906 -8.836 1 96.19 282 PHE A C 1
ATOM 2107 O O . PHE A 1 282 ? -5.691 30.609 -9.945 1 96.19 282 PHE A O 1
ATOM 2114 N N . ALA A 1 283 ? -6.094 30.156 -7.848 1 95.56 283 ALA A N 1
ATOM 2115 C CA . ALA A 1 283 ? -5.797 28.734 -7.965 1 95.56 283 ALA A CA 1
ATOM 2116 C C . ALA A 1 283 ? -7.047 27.891 -7.73 1 95.56 283 ALA A C 1
ATOM 2118 O O . ALA A 1 283 ? -7.805 28.141 -6.789 1 95.56 283 ALA A O 1
ATOM 2119 N N . PRO A 1 284 ? -7.281 26.828 -8.492 1 95.31 284 PRO A N 1
ATOM 2120 C CA . PRO A 1 284 ? -8.492 26.016 -8.359 1 95.31 284 PRO A CA 1
ATOM 2121 C C . PRO A 1 284 ? -8.312 24.844 -7.391 1 95.31 284 PRO A C 1
ATOM 2123 O O . PRO A 1 284 ? -7.207 24.312 -7.262 1 95.31 284 PRO A O 1
ATOM 2126 N N . GLU A 1 285 ? -9.367 24.516 -6.758 1 94.62 285 GLU A N 1
ATOM 2127 C CA . GLU A 1 285 ? -9.477 23.328 -5.918 1 94.62 285 GLU A CA 1
ATOM 2128 C C . GLU A 1 285 ? -10.852 22.672 -6.062 1 94.62 285 GLU A C 1
ATOM 2130 O O . GLU A 1 285 ? -11.867 23.359 -6.176 1 94.62 285 GLU A O 1
ATOM 2135 N N . GLN A 1 286 ? -10.906 21.422 -6.113 1 95.88 286 GLN A N 1
ATOM 2136 C CA . GLN A 1 286 ? -12.18 20.703 -6.148 1 95.88 286 GLN A CA 1
ATOM 2137 C C . GLN A 1 286 ? -12.172 19.531 -5.168 1 95.88 286 GLN A C 1
ATOM 2139 O O . GLN A 1 286 ? -11.133 18.906 -4.941 1 95.88 286 GLN A O 1
ATOM 2144 N N . ARG A 1 287 ? -13.359 19.25 -4.57 1 94.25 287 ARG A N 1
ATOM 2145 C CA . ARG A 1 287 ? -13.555 18.125 -3.66 1 94.25 287 ARG A CA 1
ATOM 2146 C C . ARG A 1 287 ? -14.852 17.391 -3.971 1 94.25 287 ARG A C 1
ATOM 2148 O O . ARG A 1 287 ? -15.898 18.016 -4.18 1 94.25 287 ARG A O 1
ATOM 2155 N N . HIS A 1 288 ? -14.75 16.125 -3.971 1 94.94 288 HIS A N 1
ATOM 2156 C CA . HIS A 1 288 ? -15.875 15.211 -4.156 1 94.94 288 HIS A CA 1
ATOM 2157 C C . HIS A 1 288 ? -15.969 14.219 -3.006 1 94.94 288 HIS A C 1
ATOM 2159 O O . HIS A 1 288 ? -14.953 13.695 -2.545 1 94.94 288 HIS A O 1
ATOM 2165 N N . ASN A 1 289 ? -17.156 14.031 -2.508 1 93.75 289 ASN A N 1
ATOM 2166 C CA . ASN A 1 289 ? -17.375 12.992 -1.51 1 93.75 289 ASN A CA 1
ATOM 2167 C C . ASN A 1 289 ? -18.672 12.234 -1.775 1 93.75 289 ASN A C 1
ATOM 2169 O O . ASN A 1 289 ? -19.719 12.844 -1.994 1 93.75 289 ASN A O 1
ATOM 2173 N N . LEU A 1 290 ? -18.609 11.039 -1.792 1 91.81 290 LEU A N 1
ATOM 2174 C CA . LEU A 1 290 ? -19.766 10.148 -1.929 1 91.81 290 LEU A CA 1
ATOM 2175 C C . LEU A 1 290 ? -19.844 9.18 -0.757 1 91.81 290 LEU A C 1
ATOM 2177 O O . LEU A 1 290 ? -18.859 8.492 -0.448 1 91.81 290 LEU A O 1
ATOM 2181 N N . SER A 1 291 ? -20.938 9.18 -0.088 1 91.44 291 SER A N 1
ATOM 2182 C CA . SER A 1 291 ? -21.078 8.266 1.04 1 91.44 291 SER A CA 1
ATOM 2183 C C . SER A 1 291 ? -22.406 7.512 0.983 1 91.44 291 SER A C 1
ATOM 2185 O O . SER A 1 291 ? -23.391 8.016 0.448 1 91.44 291 SER A O 1
ATOM 2187 N N . LEU A 1 292 ? -22.422 6.371 1.473 1 85.94 292 LEU A N 1
ATOM 2188 C CA . LEU A 1 292 ? -23.578 5.477 1.598 1 85.94 292 LEU A CA 1
ATOM 2189 C C . LEU A 1 292 ? -23.734 4.996 3.035 1 85.94 292 LEU A C 1
ATOM 2191 O O . LEU A 1 292 ? -22.766 4.512 3.643 1 85.94 292 LEU A O 1
ATOM 2195 N N . ASN A 1 293 ? -24.859 5.238 3.553 1 87 293 ASN A N 1
ATOM 2196 C CA . ASN A 1 293 ? -25.172 4.832 4.918 1 87 293 ASN A CA 1
ATOM 2197 C C . ASN A 1 293 ? -26.484 4.047 4.984 1 87 293 ASN A C 1
ATOM 2199 O O . ASN A 1 293 ? -27.453 4.391 4.309 1 87 293 ASN A O 1
ATOM 2203 N N . GLY A 1 294 ? -26.516 2.955 5.691 1 80.19 294 GLY A N 1
ATOM 2204 C CA . GLY A 1 294 ? -27.719 2.158 5.852 1 80.19 294 GLY A CA 1
ATOM 2205 C C . GLY A 1 294 ? -27.516 0.926 6.711 1 80.19 294 GLY A C 1
ATOM 2206 O O . GLY A 1 294 ? -26.422 0.72 7.254 1 80.19 294 GLY A O 1
ATOM 2207 N N . GLY A 1 295 ? -28.578 0.294 7.027 1 77.75 295 GLY A N 1
ATOM 2208 C CA . GLY A 1 295 ? -28.453 -0.935 7.797 1 77.75 295 GLY A CA 1
ATOM 2209 C C . GLY A 1 295 ? -29.781 -1.444 8.32 1 77.75 295 GLY A C 1
ATOM 2210 O O . GLY A 1 295 ? -30.844 -0.931 7.953 1 77.75 295 GLY A O 1
ATOM 2211 N N . SER A 1 296 ? -29.672 -2.598 9.031 1 76.69 296 SER A N 1
ATOM 2212 C CA . SER A 1 296 ? -30.781 -3.246 9.711 1 76.69 296 SER A CA 1
ATOM 2213 C C . SER A 1 296 ? -30.516 -3.365 11.211 1 76.69 296 SER A C 1
ATOM 2215 O O . SER A 1 296 ? -29.562 -2.787 11.719 1 76.69 296 SER A O 1
ATOM 2217 N N . LYS A 1 297 ? -31.422 -3.979 11.82 1 74.25 297 LYS A N 1
ATOM 2218 C CA . LYS A 1 297 ? -31.25 -4.188 13.258 1 74.25 297 LYS A CA 1
ATOM 2219 C C . LYS A 1 297 ? -30.016 -5.055 13.539 1 74.25 297 LYS A C 1
ATOM 2221 O O . LYS A 1 297 ? -29.422 -4.957 14.609 1 74.25 297 LYS A O 1
ATOM 2226 N N . ARG A 1 298 ? -29.719 -5.793 12.664 1 76.38 298 ARG A N 1
ATOM 2227 C CA . ARG A 1 298 ? -28.641 -6.75 12.891 1 76.38 298 ARG A CA 1
ATOM 2228 C C . ARG A 1 298 ? -27.312 -6.207 12.367 1 76.38 298 ARG A C 1
ATOM 2230 O O . ARG A 1 298 ? -26.25 -6.492 12.93 1 76.38 298 ARG A O 1
ATOM 2237 N N . THR A 1 299 ? -27.344 -5.5 11.219 1 80.75 299 THR A N 1
ATOM 2238 C CA . THR A 1 299 ? -26.094 -5.039 10.625 1 80.75 299 THR A CA 1
ATOM 2239 C C . THR A 1 299 ? -26.25 -3.623 10.078 1 80.75 299 THR A C 1
ATOM 2241 O O . THR A 1 299 ? -27.234 -3.32 9.398 1 80.75 299 THR A O 1
ATOM 2244 N N . ASN A 1 300 ? -25.312 -2.828 10.398 1 85.12 300 ASN A N 1
ATOM 2245 C CA . ASN A 1 300 ? -25.219 -1.462 9.898 1 85.12 300 ASN A CA 1
ATOM 2246 C C . ASN A 1 300 ? -23.922 -1.231 9.133 1 85.12 300 ASN A C 1
ATOM 2248 O O . ASN A 1 300 ? -22.875 -1.79 9.492 1 85.12 300 ASN A O 1
ATOM 2252 N N . TYR A 1 301 ? -23.984 -0.443 8.047 1 82.31 301 TYR A N 1
ATOM 2253 C CA . TYR A 1 301 ? -22.781 -0.193 7.27 1 82.31 301 TYR A CA 1
ATOM 2254 C C . TYR A 1 301 ? -22.688 1.271 6.859 1 82.31 301 TYR A C 1
ATOM 2256 O O . TYR A 1 301 ? -23.703 1.94 6.688 1 82.31 301 TYR A O 1
ATOM 2264 N N . PHE A 1 302 ? -21.562 1.771 6.625 1 90.06 302 PHE A N 1
ATOM 2265 C CA . PHE A 1 302 ? -21.203 3.088 6.113 1 90.06 302 PHE A CA 1
ATOM 2266 C C . PHE A 1 302 ? -20.016 2.99 5.164 1 90.06 302 PHE A C 1
ATOM 2268 O O . PHE A 1 302 ? -18.969 2.441 5.523 1 90.06 302 PHE A O 1
ATOM 2275 N N . VAL A 1 303 ? -20.156 3.477 3.98 1 88.31 303 VAL A N 1
ATOM 2276 C CA . VAL A 1 303 ? -19.078 3.523 2.986 1 88.31 303 VAL A CA 1
ATOM 2277 C C . VAL A 1 303 ? -18.922 4.949 2.471 1 88.31 303 VAL A C 1
ATOM 2279 O O . VAL A 1 303 ? -19.906 5.652 2.238 1 88.31 303 VAL A O 1
ATOM 2282 N N . SER A 1 304 ? -17.656 5.348 2.309 1 93.44 304 SER A N 1
ATOM 2283 C CA . SER A 1 304 ? -17.391 6.707 1.854 1 93.44 304 SER A CA 1
ATOM 2284 C C . SER A 1 304 ? -16.188 6.754 0.907 1 93.44 304 SER A C 1
ATOM 2286 O O . SER A 1 304 ? -15.203 6.051 1.118 1 93.44 304 SER A O 1
ATOM 2288 N N . LEU A 1 305 ? -16.328 7.457 -0.188 1 91.62 305 LEU A N 1
ATOM 2289 C CA . LEU A 1 305 ? -15.266 7.77 -1.146 1 91.62 305 LEU A CA 1
ATOM 2290 C C . LEU A 1 305 ? -15.07 9.273 -1.266 1 91.62 305 LEU A C 1
ATOM 2292 O O . LEU A 1 305 ? -16 10 -1.613 1 91.62 305 LEU A O 1
ATOM 2296 N N . GLY A 1 306 ? -13.844 9.688 -0.984 1 94 306 GLY A N 1
ATOM 2297 C CA . GLY A 1 306 ? -13.516 11.102 -1.08 1 94 306 GLY A CA 1
ATOM 2298 C C . GLY A 1 306 ? -12.352 11.383 -2.01 1 94 306 GLY A C 1
ATOM 2299 O O . GLY A 1 306 ? -11.375 10.625 -2.039 1 94 306 GLY A O 1
ATOM 2300 N N . TYR A 1 307 ? -12.453 12.391 -2.832 1 94.31 307 TYR A N 1
ATOM 2301 C CA . TYR A 1 307 ? -11.391 12.836 -3.719 1 94.31 307 TYR A CA 1
ATOM 2302 C C . TYR A 1 307 ? -11.203 14.344 -3.635 1 94.31 307 TYR A C 1
ATOM 2304 O O . TYR A 1 307 ? -12.172 15.102 -3.721 1 94.31 307 TYR A O 1
ATOM 2312 N N . ALA A 1 308 ? -9.977 14.742 -3.48 1 94.88 308 ALA A N 1
ATOM 2313 C CA . ALA A 1 308 ? -9.633 16.156 -3.426 1 94.88 308 ALA A CA 1
ATOM 2314 C C . ALA A 1 308 ? -8.461 16.469 -4.344 1 94.88 308 ALA A C 1
ATOM 2316 O O . ALA A 1 308 ? -7.52 15.688 -4.449 1 94.88 308 ALA A O 1
ATOM 2317 N N . ASP A 1 309 ? -8.562 17.594 -5.07 1 96.19 309 ASP A N 1
ATOM 2318 C CA . ASP A 1 309 ? -7.523 18.094 -5.965 1 96.19 309 ASP A CA 1
ATOM 2319 C C . ASP A 1 309 ? -7.289 19.594 -5.754 1 96.19 309 ASP A C 1
ATOM 2321 O O . ASP A 1 309 ? -8.195 20.406 -5.953 1 96.19 309 ASP A O 1
ATOM 2325 N N . GLN A 1 310 ? -6.027 19.922 -5.391 1 95.38 310 GLN A N 1
ATOM 2326 C CA . GLN A 1 310 ? -5.68 21.297 -5.07 1 95.38 310 GLN A CA 1
ATOM 2327 C C . GLN A 1 310 ? -4.531 21.797 -5.945 1 95.38 310 GLN A C 1
ATOM 2329 O O . GLN A 1 310 ? -3.426 21.25 -5.895 1 95.38 310 GLN A O 1
ATOM 2334 N N . GLY A 1 311 ? -4.82 22.906 -6.688 1 95.81 311 GLY A N 1
ATOM 2335 C CA . GLY A 1 311 ? -3.791 23.5 -7.52 1 95.81 311 GLY A CA 1
ATOM 2336 C C . GLY A 1 311 ? -3.07 24.656 -6.832 1 95.81 311 GLY A C 1
ATOM 2337 O O . GLY A 1 311 ? -3.486 25.109 -5.762 1 95.81 311 GLY A O 1
ATOM 2338 N N . GLY A 1 312 ? -1.942 25.125 -7.422 1 95.12 312 GLY A N 1
ATOM 2339 C CA . GLY A 1 312 ? -1.165 26.234 -6.906 1 95.12 312 GLY A CA 1
ATOM 2340 C C . GLY A 1 312 ? -1.378 27.516 -7.684 1 95.12 312 GLY A C 1
ATOM 2341 O O . GLY A 1 312 ? -2.027 27.516 -8.727 1 95.12 312 GLY A O 1
ATOM 2342 N N . ILE A 1 313 ? -0.818 28.609 -7.211 1 95.5 313 ILE A N 1
ATOM 2343 C CA . ILE A 1 313 ? -1.1 29.922 -7.785 1 95.5 313 ILE A CA 1
ATOM 2344 C C . ILE A 1 313 ? -0.008 30.297 -8.789 1 95.5 313 ILE A C 1
ATOM 2346 O O . ILE A 1 313 ? -0.061 31.359 -9.406 1 95.5 313 ILE A O 1
ATOM 2350 N N . LEU A 1 314 ? 0.968 29.438 -8.914 1 96.81 314 LEU A N 1
ATOM 2351 C CA . LEU A 1 314 ? 1.939 29.703 -9.977 1 96.81 314 LEU A CA 1
ATOM 2352 C C . LEU A 1 314 ? 1.285 29.594 -11.352 1 96.81 314 LEU A C 1
ATOM 2354 O O . LEU A 1 314 ? 0.433 28.734 -11.578 1 96.81 314 LEU A O 1
ATOM 2358 N N . LYS A 1 315 ? 1.69 30.484 -12.195 1 96.44 315 LYS A N 1
ATOM 2359 C CA . LYS A 1 315 ? 1.106 30.5 -13.539 1 96.44 315 LYS A CA 1
ATOM 2360 C C . LYS A 1 315 ? 1.307 29.156 -14.242 1 96.44 315 LYS A C 1
ATOM 2362 O O . LYS A 1 315 ? 0.411 28.672 -14.938 1 96.44 315 LYS A O 1
ATOM 2367 N N . GLU A 1 316 ? 2.553 28.656 -13.945 1 94.81 316 GLU A N 1
ATOM 2368 C CA . GLU A 1 316 ? 2.812 27.328 -14.477 1 94.81 316 GLU A CA 1
ATOM 2369 C C . GLU A 1 316 ? 2.242 26.234 -13.562 1 94.81 316 GLU A C 1
ATOM 2371 O O . GLU A 1 316 ? 2.361 26.328 -12.336 1 94.81 316 GLU A O 1
ATOM 2376 N N . ASP A 1 317 ? 1.396 25.406 -13.969 1 93.75 317 ASP A N 1
ATOM 2377 C CA . ASP A 1 317 ? 0.736 24.375 -13.18 1 93.75 317 ASP A CA 1
ATOM 2378 C C . ASP A 1 317 ? 1.728 23.281 -12.758 1 93.75 317 ASP A C 1
ATOM 2380 O O . ASP A 1 317 ? 1.516 22.109 -13.031 1 93.75 317 ASP A O 1
ATOM 2384 N N . VAL A 1 318 ? 2.756 23.75 -11.984 1 96.69 318 VAL A N 1
ATOM 2385 C CA . VAL A 1 318 ? 3.826 22.844 -11.586 1 96.69 318 VAL A CA 1
ATOM 2386 C C . VAL A 1 318 ? 3.703 22.516 -10.102 1 96.69 318 VAL A C 1
ATOM 2388 O O . VAL A 1 318 ? 4.578 21.859 -9.531 1 96.69 318 VAL A O 1
ATOM 2391 N N . VAL A 1 319 ? 2.676 22.938 -9.406 1 96.31 319 VAL A N 1
ATOM 2392 C CA . VAL A 1 319 ? 2.375 22.594 -8.023 1 96.31 319 VAL A CA 1
ATOM 2393 C C . VAL A 1 319 ? 0.974 22 -7.934 1 96.31 319 VAL A C 1
ATOM 2395 O O . VAL A 1 319 ? 0.005 22.594 -8.414 1 96.31 319 VAL A O 1
ATOM 2398 N N . ASN A 1 320 ? 0.94 20.922 -7.324 1 96.19 320 ASN A N 1
ATOM 2399 C CA . ASN A 1 320 ? -0.355 20.266 -7.199 1 96.19 320 ASN A CA 1
ATOM 2400 C C . ASN A 1 320 ? -0.361 19.25 -6.051 1 96.19 320 ASN A C 1
ATOM 2402 O O . ASN A 1 320 ? 0.679 18.688 -5.715 1 96.19 320 ASN A O 1
ATOM 2406 N N . TYR A 1 321 ? -1.499 19.078 -5.391 1 96.06 321 TYR A N 1
ATOM 2407 C CA . TYR A 1 321 ? -1.746 18.047 -4.375 1 96.06 321 TYR A CA 1
ATOM 2408 C C . TYR A 1 321 ? -3.068 17.344 -4.629 1 96.06 321 TYR A C 1
ATOM 2410 O O . TYR A 1 321 ? -4.105 17.984 -4.809 1 96.06 321 TYR A O 1
ATOM 2418 N N . ASN A 1 322 ? -3.139 16.094 -4.582 1 95.31 322 ASN A N 1
ATOM 2419 C CA . ASN A 1 322 ? -4.395 15.359 -4.668 1 95.31 322 ASN A CA 1
ATOM 2420 C C . ASN A 1 322 ? -4.449 14.227 -3.65 1 95.31 322 ASN A C 1
ATOM 2422 O O . ASN A 1 322 ? -3.412 13.734 -3.207 1 95.31 322 ASN A O 1
ATOM 2426 N N . ARG A 1 323 ? -5.598 13.805 -3.234 1 95.31 323 ARG A N 1
ATOM 2427 C CA . ARG A 1 323 ? -5.809 12.781 -2.213 1 95.31 323 ARG A CA 1
ATOM 2428 C C . ARG A 1 323 ? -7.07 11.977 -2.496 1 95.31 323 ARG A C 1
ATOM 2430 O O . ARG A 1 323 ? -8.117 12.539 -2.812 1 95.31 323 ARG A O 1
ATOM 2437 N N . LEU A 1 324 ? -7.027 10.758 -2.441 1 93.31 324 LEU A N 1
ATOM 2438 C CA . LEU A 1 324 ? -8.156 9.836 -2.488 1 93.31 324 LEU A CA 1
ATOM 2439 C C . LEU A 1 324 ? -8.359 9.156 -1.138 1 93.31 324 LEU A C 1
ATOM 2441 O O . LEU A 1 324 ? -7.422 8.594 -0.575 1 93.31 324 LEU A O 1
ATOM 2445 N N . ASN A 1 325 ? -9.547 9.234 -0.615 1 94.44 325 ASN A N 1
ATOM 2446 C CA . ASN A 1 325 ? -9.906 8.594 0.646 1 94.44 325 ASN A CA 1
ATOM 2447 C C . ASN A 1 325 ? -10.938 7.488 0.441 1 94.44 325 ASN A C 1
ATOM 2449 O O . ASN A 1 325 ? -11.891 7.66 -0.314 1 94.44 325 ASN A O 1
ATOM 2453 N N . ILE A 1 326 ? -10.742 6.469 1.145 1 91.25 326 ILE A N 1
ATOM 2454 C CA . ILE A 1 326 ? -11.68 5.348 1.166 1 91.25 326 ILE A CA 1
ATOM 2455 C C . ILE A 1 326 ? -11.992 4.961 2.611 1 91.25 326 ILE A C 1
ATOM 2457 O O . ILE A 1 326 ? -11.086 4.879 3.445 1 91.25 326 ILE A O 1
ATOM 2461 N N . ARG A 1 327 ? -13.25 4.742 2.902 1 92.88 327 ARG A N 1
ATOM 2462 C CA . ARG A 1 327 ? -13.625 4.273 4.23 1 92.88 327 ARG A CA 1
ATOM 2463 C C . ARG A 1 327 ? -14.781 3.283 4.152 1 92.88 327 ARG A C 1
ATOM 2465 O O . ARG A 1 327 ? -15.727 3.488 3.387 1 92.88 327 ARG A O 1
ATOM 2472 N N . SER A 1 328 ? -14.766 2.252 4.93 1 88.56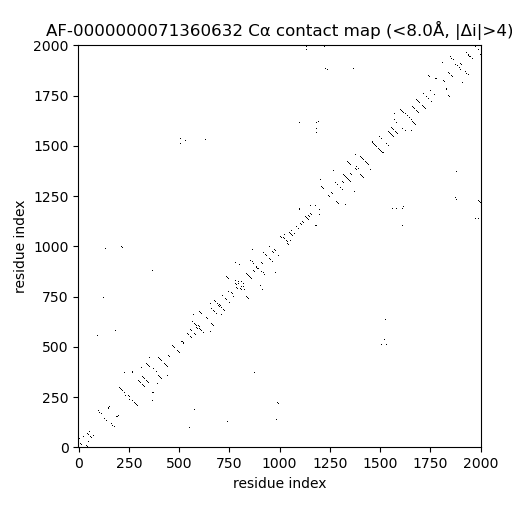 328 SER A N 1
ATOM 2473 C CA . SER A 1 328 ? -15.836 1.272 5.094 1 88.56 328 SER A CA 1
ATOM 2474 C C . SER A 1 328 ? -15.969 0.835 6.547 1 88.56 328 SER A C 1
ATOM 2476 O O . SER A 1 328 ? -14.992 0.397 7.16 1 88.56 328 SER A O 1
ATOM 2478 N N . ASN A 1 329 ? -17.062 1.042 7.113 1 90.06 329 ASN A N 1
ATOM 2479 C CA . ASN A 1 329 ? -17.422 0.606 8.461 1 90.06 329 ASN A CA 1
ATOM 2480 C C . ASN A 1 329 ? -18.609 -0.344 8.453 1 90.06 329 ASN A C 1
ATOM 2482 O O . ASN A 1 329 ? -19.703 0.031 8.023 1 90.06 329 ASN A O 1
ATOM 2486 N N . VAL A 1 330 ? -18.5 -1.523 9.039 1 84.12 330 VAL A N 1
ATOM 2487 C CA . VAL A 1 330 ? -19.562 -2.51 9.148 1 84.12 330 VAL A CA 1
ATOM 2488 C C . VAL A 1 330 ? -19.656 -3.023 10.578 1 84.12 330 VAL A C 1
ATOM 2490 O O . VAL A 1 330 ? -18.641 -3.416 11.172 1 84.12 330 VAL A O 1
ATOM 2493 N N . VAL A 1 331 ? -20.812 -3.035 11.117 1 87.62 331 VAL A N 1
ATOM 2494 C CA . VAL A 1 331 ? -21.047 -3.516 12.469 1 87.62 331 VAL A CA 1
ATOM 2495 C C . VAL A 1 331 ? -22.219 -4.504 12.477 1 87.62 331 VAL A C 1
ATOM 2497 O O . VAL A 1 331 ? -23.281 -4.211 11.945 1 87.62 331 VAL A O 1
ATOM 2500 N N . SER A 1 332 ? -22 -5.617 13.07 1 83.81 332 SER A N 1
ATOM 2501 C CA . SER A 1 332 ? -23.047 -6.629 13.219 1 83.81 332 SER A CA 1
ATOM 2502 C C . SER A 1 332 ? -23.312 -6.93 14.695 1 83.81 332 SER A C 1
ATOM 2504 O O . SER A 1 332 ? -22.375 -7.047 15.492 1 83.81 332 SER A O 1
ATOM 2506 N N . LYS A 1 333 ? -24.562 -7.055 14.961 1 85.25 333 LYS A N 1
ATOM 2507 C CA . LYS A 1 333 ? -24.984 -7.332 16.328 1 85.25 333 LYS A CA 1
ATOM 2508 C C . LYS A 1 333 ? -25.688 -8.68 16.422 1 85.25 333 LYS A C 1
ATOM 2510 O O . LYS A 1 333 ? -26.625 -8.953 15.672 1 85.25 333 LYS A O 1
ATOM 2515 N N . PHE A 1 334 ? -25.156 -9.438 17.328 1 82.81 334 PHE A N 1
ATOM 2516 C CA . PHE A 1 334 ? -25.812 -10.688 17.688 1 82.81 334 PHE A CA 1
ATOM 2517 C C . PHE A 1 334 ? -26.531 -10.555 19.031 1 82.81 334 PHE A C 1
ATOM 2519 O O . PHE A 1 334 ? -25.969 -10.906 20.078 1 82.81 334 PHE A O 1
ATOM 2526 N N . GLU A 1 335 ? -27.719 -10.211 19.031 1 80.38 335 GLU A N 1
ATOM 2527 C CA . GLU A 1 335 ? -28.469 -9.82 20.219 1 80.38 335 GLU A CA 1
ATOM 2528 C C . GLU A 1 335 ? -28.656 -11 21.172 1 80.38 335 GLU A C 1
ATOM 2530 O O . GLU A 1 335 ? -28.625 -10.828 22.391 1 80.38 335 GLU A O 1
ATOM 2535 N N . GLU A 1 336 ? -28.875 -12.109 20.609 1 78.44 336 GLU A N 1
ATOM 2536 C CA . GLU A 1 336 ? -29.172 -13.273 21.438 1 78.44 336 GLU A CA 1
ATOM 2537 C C . GLU A 1 336 ? -28.031 -13.586 22.391 1 78.44 336 GLU A C 1
ATOM 2539 O O . GLU A 1 336 ? -28.25 -14.023 23.531 1 78.44 336 GLU A O 1
ATOM 2544 N N . ILE A 1 337 ? -26.891 -13.305 22 1 84.25 337 ILE A N 1
ATOM 2545 C CA . ILE A 1 337 ? -25.75 -13.625 22.859 1 84.25 337 ILE A CA 1
ATOM 2546 C C . ILE A 1 337 ? -25.062 -12.336 23.297 1 84.25 337 ILE A C 1
ATOM 2548 O O . ILE A 1 337 ? -24 -12.375 23.922 1 84.25 337 ILE A O 1
ATOM 2552 N N . GLY A 1 338 ? -25.609 -11.203 22.891 1 88.94 338 GLY A N 1
ATOM 2553 C CA . GLY A 1 338 ? -25.094 -9.906 23.312 1 88.94 338 GLY A CA 1
ATOM 2554 C C . GLY A 1 338 ? -23.766 -9.555 22.688 1 88.94 338 GLY A C 1
ATOM 2555 O O . GLY A 1 338 ? -22.969 -8.82 23.281 1 88.94 338 GLY A O 1
ATOM 2556 N N . LEU A 1 339 ? -23.422 -10.047 21.516 1 90.19 339 LEU A N 1
ATOM 2557 C CA . LEU A 1 339 ? -22.125 -9.836 20.891 1 90.19 339 LEU A CA 1
ATOM 2558 C C . LEU A 1 339 ? -22.219 -8.867 19.719 1 90.19 339 LEU A C 1
ATOM 2560 O O . LEU A 1 339 ? -23.109 -9.008 18.875 1 90.19 339 LEU A O 1
ATOM 2564 N N . GLU A 1 340 ? -21.344 -7.895 19.734 1 90.75 340 GLU A N 1
ATOM 2565 C CA . GLU A 1 340 ? -21.188 -6.965 18.625 1 90.75 340 GLU A CA 1
ATOM 2566 C C . GLU A 1 340 ? -19.828 -7.102 17.969 1 90.75 340 GLU A C 1
ATOM 2568 O O . GLU A 1 340 ? -18.797 -7.051 18.641 1 90.75 340 GLU A O 1
ATOM 2573 N N . VAL A 1 341 ? -19.859 -7.312 16.688 1 87.44 341 VAL A N 1
ATOM 2574 C CA . VAL A 1 341 ? -18.625 -7.434 15.922 1 87.44 341 VAL A CA 1
ATOM 2575 C C . VAL A 1 341 ? -18.531 -6.297 14.906 1 87.44 341 VAL A C 1
ATOM 2577 O O . VAL A 1 341 ? -19.484 -6.043 14.156 1 87.44 341 VAL A O 1
ATOM 2580 N N . GLY A 1 342 ? -17.406 -5.625 14.898 1 89.12 342 GLY A N 1
ATOM 2581 C CA . GLY A 1 342 ? -17.203 -4.52 13.977 1 89.12 342 GLY A CA 1
ATOM 2582 C C . GLY A 1 342 ? -15.922 -4.641 13.172 1 89.12 342 GLY A C 1
ATOM 2583 O O . GLY A 1 342 ? -14.898 -5.109 13.688 1 89.12 342 GLY A O 1
ATOM 2584 N N . MET A 1 343 ? -15.992 -4.199 11.914 1 86.44 343 MET A N 1
ATOM 2585 C CA . MET A 1 343 ? -14.82 -4.07 11.055 1 86.44 343 MET A CA 1
ATOM 2586 C C . MET A 1 343 ? -14.773 -2.688 10.406 1 86.44 343 MET A C 1
ATOM 2588 O O . MET A 1 343 ? -15.742 -2.256 9.773 1 86.44 343 MET A O 1
ATOM 2592 N N . ASN A 1 344 ? -13.672 -2.018 10.562 1 91.81 344 ASN A N 1
ATOM 2593 C CA . ASN A 1 344 ? -13.445 -0.702 9.977 1 91.81 344 ASN A CA 1
ATOM 2594 C C . ASN A 1 344 ? -12.195 -0.682 9.109 1 91.81 344 ASN A C 1
ATOM 2596 O O . ASN A 1 344 ? -11.109 -1.05 9.562 1 91.81 344 ASN A O 1
ATOM 2600 N N . ILE A 1 345 ? -12.352 -0.271 7.883 1 89.5 345 ILE A N 1
ATOM 2601 C CA . ILE A 1 345 ? -11.227 -0.117 6.961 1 89.5 345 ILE A CA 1
ATOM 2602 C C . ILE A 1 345 ? -11.164 1.327 6.469 1 89.5 345 ILE A C 1
ATOM 2604 O O . ILE A 1 345 ? -12.18 1.906 6.082 1 89.5 345 ILE A O 1
ATOM 2608 N N . ASN A 1 346 ? -10.016 1.9 6.453 1 92.56 346 ASN A N 1
ATOM 2609 C CA . ASN A 1 346 ? -9.82 3.203 5.828 1 92.56 346 ASN A CA 1
ATOM 2610 C C . ASN A 1 346 ? -8.461 3.303 5.152 1 92.56 346 ASN A C 1
ATOM 2612 O O . ASN A 1 346 ? -7.488 2.697 5.609 1 92.56 346 ASN A O 1
ATOM 2616 N N . ALA A 1 347 ? -8.383 4.016 4.129 1 92.62 347 ALA A N 1
ATOM 2617 C CA . ALA A 1 347 ? -7.164 4.211 3.352 1 92.62 347 ALA A CA 1
ATOM 2618 C C . ALA A 1 347 ? -7.086 5.629 2.795 1 92.62 347 ALA A C 1
ATOM 2620 O O . ALA A 1 347 ? -8.117 6.262 2.551 1 92.62 347 ALA A O 1
ATOM 2621 N N . SER A 1 348 ? -5.871 6.102 2.592 1 95.06 348 SER A N 1
ATOM 2622 C CA . SER A 1 348 ? -5.605 7.395 1.972 1 95.06 348 SER A CA 1
ATOM 2623 C C . SER A 1 348 ? -4.434 7.312 1 1 95.06 348 SER A C 1
ATOM 2625 O O . SER A 1 348 ? -3.4 6.719 1.315 1 95.06 348 SER A O 1
ATOM 2627 N N . PHE A 1 349 ? -4.637 7.84 -0.184 1 93.81 349 PHE A N 1
ATOM 2628 C CA . PHE A 1 349 ? -3.604 7.973 -1.203 1 93.81 349 PHE A CA 1
ATOM 2629 C C . PHE A 1 349 ? -3.314 9.438 -1.493 1 93.81 349 PHE A C 1
ATOM 2631 O O . PHE A 1 349 ? -4.191 10.172 -1.966 1 93.81 349 PHE A O 1
ATOM 2638 N N . GLU A 1 350 ? -2.084 9.836 -1.271 1 95.56 350 GLU A N 1
ATOM 2639 C CA . GLU A 1 350 ? -1.707 11.242 -1.441 1 95.56 350 GLU A CA 1
ATOM 2640 C C . GLU A 1 350 ? -0.584 11.391 -2.463 1 95.56 350 GLU A C 1
ATOM 2642 O O . GLU A 1 350 ? 0.361 10.602 -2.475 1 95.56 350 GLU A O 1
ATOM 2647 N N . ASN A 1 351 ? -0.728 12.383 -3.305 1 95.56 351 ASN A N 1
ATOM 2648 C CA . ASN A 1 351 ? 0.317 12.789 -4.238 1 95.56 351 ASN A CA 1
ATOM 2649 C C . ASN A 1 351 ? 0.584 14.289 -4.156 1 95.56 351 ASN A C 1
ATOM 2651 O O . ASN A 1 351 ? -0.351 15.086 -4.141 1 95.56 351 ASN A O 1
ATOM 2655 N N . TYR A 1 352 ? 1.836 14.68 -4.062 1 95.88 352 TYR A N 1
ATOM 2656 C CA . TYR A 1 352 ? 2.262 16.078 -4.023 1 95.88 352 TYR A CA 1
ATOM 2657 C C . TYR A 1 352 ? 3.398 16.328 -5.008 1 95.88 352 TYR A C 1
ATOM 2659 O O . TYR A 1 352 ? 4.293 15.492 -5.156 1 95.88 352 TYR A O 1
ATOM 2667 N N . GLN A 1 353 ? 3.307 17.469 -5.703 1 96.88 353 GLN A N 1
ATOM 2668 C CA . GLN A 1 353 ? 4.375 17.875 -6.613 1 96.88 353 GLN A CA 1
ATOM 2669 C C . GLN A 1 353 ? 4.664 19.375 -6.484 1 96.88 353 GLN A C 1
ATOM 2671 O O . GLN A 1 353 ? 3.748 20.172 -6.324 1 96.88 353 GLN A O 1
ATOM 2676 N N . GLU A 1 354 ? 5.902 19.703 -6.559 1 96.5 354 GLU A N 1
ATOM 2677 C CA . GLU A 1 354 ? 6.383 21.078 -6.641 1 96.5 354 GLU A CA 1
ATOM 2678 C C . GLU A 1 354 ? 7.691 21.156 -7.422 1 96.5 354 GLU A C 1
ATOM 2680 O O . GLU A 1 354 ? 8.312 20.141 -7.711 1 96.5 354 GLU A O 1
ATOM 2685 N N . PRO A 1 355 ? 8.086 22.391 -7.785 1 96.38 355 PRO A N 1
ATOM 2686 C CA . PRO A 1 355 ? 9.391 22.531 -8.43 1 96.38 355 PRO A CA 1
ATOM 2687 C C . PRO A 1 355 ? 10.539 22.062 -7.527 1 96.38 355 PRO A C 1
ATOM 2689 O O . PRO A 1 355 ? 10.422 22.109 -6.301 1 96.38 355 PRO A O 1
ATOM 2692 N N . SER A 1 356 ? 11.656 21.719 -8.117 1 96.25 356 SER A N 1
ATOM 2693 C CA . SER A 1 356 ? 12.773 21.141 -7.367 1 96.25 356 SER A CA 1
ATOM 2694 C C . SER A 1 356 ? 13.375 22.172 -6.414 1 96.25 356 SER A C 1
ATOM 2696 O O . SER A 1 356 ? 13.938 21.812 -5.379 1 96.25 356 SER A O 1
ATOM 2698 N N . ALA A 1 357 ? 13.258 23.438 -6.703 1 93.62 357 ALA A N 1
ATOM 2699 C CA . ALA A 1 357 ? 13.844 24.484 -5.867 1 93.62 357 ALA A CA 1
ATOM 2700 C C . ALA A 1 357 ? 13.117 24.594 -4.531 1 93.62 357 ALA A C 1
ATOM 2702 O O . ALA A 1 357 ? 13.688 25.047 -3.539 1 93.62 357 ALA A O 1
ATOM 2703 N N . GLY A 1 358 ? 11.852 24.203 -4.523 1 92.44 358 GLY A N 1
ATOM 2704 C CA . GLY A 1 358 ? 11.055 24.281 -3.307 1 92.44 358 GLY A CA 1
ATOM 2705 C C . GLY A 1 358 ? 10.359 25.625 -3.139 1 92.44 358 GLY A C 1
ATOM 2706 O O . GLY A 1 358 ? 10.766 26.609 -3.742 1 92.44 358 GLY A O 1
ATOM 2707 N N . MET A 1 359 ? 9.414 25.688 -2.264 1 90.62 359 MET A N 1
ATOM 2708 C CA . MET A 1 359 ? 8.57 26.859 -2.102 1 90.62 359 MET A CA 1
ATOM 2709 C C . MET A 1 359 ? 9.336 27.984 -1.402 1 90.62 359 MET A C 1
ATOM 2711 O O . MET A 1 359 ? 9.094 29.156 -1.672 1 90.62 359 MET A O 1
ATOM 2715 N N . TYR A 1 360 ? 10.18 27.578 -0.512 1 88.69 360 TYR A N 1
ATOM 2716 C CA . TYR A 1 360 ? 10.992 28.578 0.155 1 88.69 360 TYR A CA 1
ATOM 2717 C C . TYR A 1 360 ? 11.805 29.391 -0.855 1 88.69 360 TYR A C 1
ATOM 2719 O O . TYR A 1 360 ? 11.734 30.609 -0.88 1 88.69 360 TYR A O 1
ATOM 2727 N N . SER A 1 361 ? 12.508 28.703 -1.738 1 91 361 SER A N 1
ATOM 2728 C CA . SER A 1 361 ? 13.375 29.344 -2.717 1 91 361 SER A CA 1
ATOM 2729 C C . SER A 1 361 ? 12.562 30.109 -3.758 1 91 361 SER A C 1
ATOM 2731 O O . SER A 1 361 ? 12.977 31.172 -4.211 1 91 361 SER A O 1
ATOM 2733 N N . ILE A 1 362 ? 11.5 29.641 -4.113 1 93.19 362 ILE A N 1
ATOM 2734 C CA . ILE A 1 362 ? 10.672 30.266 -5.137 1 93.19 362 ILE A CA 1
ATOM 2735 C C . ILE A 1 362 ? 10.117 31.578 -4.621 1 93.19 362 ILE A C 1
ATOM 2737 O O . ILE A 1 362 ? 10.195 32.594 -5.305 1 93.19 362 ILE A O 1
ATOM 2741 N N . TRP A 1 363 ? 9.625 31.562 -3.467 1 90.5 363 TRP A N 1
ATOM 2742 C CA . TRP A 1 363 ? 9.023 32.781 -2.945 1 90.5 363 TRP A CA 1
ATOM 2743 C C . TRP A 1 363 ? 10.102 33.812 -2.594 1 90.5 363 TRP A C 1
ATOM 2745 O O . TRP A 1 363 ? 9.883 35.031 -2.715 1 90.5 363 TRP A O 1
ATOM 2755 N N . ARG A 1 364 ? 11.211 33.312 -2.174 1 89.62 364 ARG A N 1
ATOM 2756 C CA . ARG A 1 364 ? 12.344 34.219 -1.989 1 89.62 364 ARG A CA 1
ATOM 2757 C C . ARG A 1 364 ? 12.719 34.906 -3.299 1 89.62 364 ARG A C 1
ATOM 2759 O O . ARG A 1 364 ? 12.953 36.094 -3.322 1 89.62 364 ARG A O 1
ATOM 2766 N N . ALA A 1 365 ? 12.727 34.156 -4.352 1 92 365 ALA A N 1
ATOM 2767 C CA . ALA A 1 365 ? 13.094 34.688 -5.656 1 92 365 ALA A CA 1
ATOM 2768 C C . ALA A 1 365 ? 12.023 35.656 -6.184 1 92 365 ALA A C 1
ATOM 2770 O O . ALA A 1 365 ? 12.336 36.688 -6.742 1 92 365 ALA A O 1
ATOM 2771 N N . VAL A 1 366 ? 10.859 35.375 -5.992 1 91.62 366 VAL A N 1
ATOM 2772 C CA . VAL A 1 366 ? 9.75 36.156 -6.543 1 91.62 366 VAL A CA 1
ATOM 2773 C C . VAL A 1 366 ? 9.602 37.469 -5.777 1 91.62 366 VAL A C 1
ATOM 2775 O O . VAL A 1 366 ? 9.305 38.5 -6.367 1 91.62 366 VAL A O 1
ATOM 2778 N N . ASN A 1 367 ? 9.836 37.438 -4.496 1 82.75 367 ASN A N 1
ATOM 2779 C CA . ASN A 1 367 ? 9.453 38.562 -3.672 1 82.75 367 ASN A CA 1
ATOM 2780 C C . ASN A 1 367 ? 10.672 39.406 -3.262 1 82.75 367 ASN A C 1
ATOM 2782 O O . ASN A 1 367 ? 10.555 40.594 -3.018 1 82.75 367 ASN A O 1
ATOM 2786 N N . GLN A 1 368 ? 11.758 38.781 -2.99 1 75.94 368 GLN A N 1
ATOM 2787 C CA . GLN A 1 368 ? 12.789 39.594 -2.32 1 75.94 368 GLN A CA 1
ATOM 2788 C C . GLN A 1 368 ? 14.094 39.562 -3.107 1 75.94 368 GLN A C 1
ATOM 2790 O O . GLN A 1 368 ? 14.82 40.562 -3.145 1 75.94 368 GLN A O 1
ATOM 2795 N N . ASN A 1 369 ? 14.477 38.531 -3.619 1 77.44 369 ASN A N 1
ATOM 2796 C CA . ASN A 1 369 ? 15.859 38.406 -4.082 1 77.44 369 ASN A CA 1
ATOM 2797 C C . ASN A 1 369 ? 16 38.844 -5.539 1 77.44 369 ASN A C 1
ATOM 2799 O O . ASN A 1 369 ? 17.109 38.875 -6.07 1 77.44 369 ASN A O 1
ATOM 2803 N N . THR A 1 370 ? 14.906 39.281 -6.059 1 89.25 370 THR A N 1
ATOM 2804 C CA . THR A 1 370 ? 15.023 39.656 -7.453 1 89.25 370 THR A CA 1
ATOM 2805 C C . THR A 1 370 ? 14.453 41.062 -7.66 1 89.25 370 THR A C 1
ATOM 2807 O O . THR A 1 370 ? 13.242 41.281 -7.551 1 89.25 370 THR A O 1
ATOM 2810 N N . ASN A 1 371 ? 15.305 42 -7.918 1 92 371 ASN A N 1
ATOM 2811 C CA . ASN A 1 371 ? 14.859 43.375 -8.094 1 92 371 ASN A CA 1
ATOM 2812 C C . ASN A 1 371 ? 14.195 43.562 -9.453 1 92 371 ASN A C 1
ATOM 2814 O O . ASN A 1 371 ? 14.359 42.75 -10.359 1 92 371 ASN A O 1
ATOM 2818 N N . PRO A 1 372 ? 13.492 44.656 -9.633 1 94 372 PRO A N 1
ATOM 2819 C CA . PRO A 1 372 ? 12.727 44.875 -10.859 1 94 372 PRO A CA 1
ATOM 2820 C C . PRO A 1 372 ? 13.625 45.094 -12.078 1 94 372 PRO A C 1
ATOM 2822 O O . PRO A 1 372 ? 13.156 45 -13.219 1 94 372 PRO A O 1
ATOM 2825 N N . MET A 1 373 ? 14.914 45.344 -11.883 1 92.56 373 MET A N 1
ATOM 2826 C CA . MET A 1 373 ? 15.812 45.656 -12.992 1 92.56 373 MET A CA 1
ATOM 2827 C C . MET A 1 373 ? 16.469 44.375 -13.539 1 92.56 373 MET A C 1
ATOM 2829 O O . MET A 1 373 ? 17.125 44.438 -14.578 1 92.56 373 MET A O 1
ATOM 2833 N N . TYR A 1 374 ? 16.266 43.281 -12.828 1 91.81 374 TYR A N 1
ATOM 2834 C CA . TYR A 1 374 ? 16.766 42.031 -13.391 1 91.81 374 TYR A CA 1
ATOM 2835 C C . TYR A 1 374 ? 15.984 41.656 -14.641 1 91.81 374 TYR A C 1
ATOM 2837 O O . TYR A 1 374 ? 14.758 41.625 -14.641 1 91.81 374 TYR A O 1
ATOM 2845 N N . ARG A 1 375 ? 16.703 41.344 -15.695 1 92.69 375 ARG A N 1
ATOM 2846 C CA . ARG A 1 375 ? 16.094 41.062 -16.984 1 92.69 375 ARG A CA 1
ATOM 2847 C C . ARG A 1 375 ? 15.375 39.688 -16.938 1 92.69 375 ARG A C 1
ATOM 2849 O O . ARG A 1 375 ? 15.945 38.688 -16.5 1 92.69 375 ARG A O 1
ATOM 2856 N N . ALA A 1 376 ? 14.125 39.719 -17.391 1 94.19 376 ALA A N 1
ATOM 2857 C CA . ALA A 1 376 ? 13.352 38.469 -17.438 1 94.19 376 ALA A CA 1
ATOM 2858 C C . ALA A 1 376 ? 13.656 37.688 -18.719 1 94.19 376 ALA A C 1
ATOM 2860 O O . ALA A 1 376 ? 13.953 36.5 -18.672 1 94.19 376 ALA A O 1
ATOM 2861 N N . TYR A 1 377 ? 13.617 38.469 -19.828 1 94.62 377 TYR A N 1
ATOM 2862 C CA . TYR A 1 377 ? 13.867 37.906 -21.141 1 94.62 377 TYR A CA 1
ATOM 2863 C C . TYR A 1 377 ? 14.867 38.719 -21.922 1 94.62 377 TYR A C 1
ATOM 2865 O O . TYR A 1 377 ? 14.883 39.969 -21.812 1 94.62 377 TYR A O 1
ATOM 2873 N N . ASN A 1 378 ? 15.664 38 -22.625 1 93.94 378 ASN A N 1
ATOM 2874 C CA . ASN A 1 378 ? 16.469 38.688 -23.625 1 93.94 378 ASN A CA 1
ATOM 2875 C C . ASN A 1 378 ? 15.633 39.156 -24.812 1 93.94 378 ASN A C 1
ATOM 2877 O O . ASN A 1 378 ? 14.469 38.781 -24.938 1 93.94 378 ASN A O 1
ATOM 2881 N N . GLU A 1 379 ? 16.203 39.938 -25.672 1 90.69 379 GLU A N 1
ATOM 2882 C CA . GLU A 1 379 ? 15.492 40.469 -26.812 1 90.69 379 GLU A CA 1
ATOM 2883 C C . GLU A 1 379 ? 15.016 39.375 -27.75 1 90.69 379 GLU A C 1
ATOM 2885 O O . GLU A 1 379 ? 13.969 39.5 -28.391 1 90.69 379 GLU A O 1
ATOM 2890 N N . ASP A 1 380 ? 15.695 38.219 -27.734 1 92.12 380 ASP A N 1
ATOM 2891 C CA . ASP A 1 380 ? 15.344 37.125 -28.625 1 92.12 380 ASP A CA 1
ATOM 2892 C C . ASP A 1 380 ? 14.312 36.219 -27.969 1 92.12 380 ASP A C 1
ATOM 2894 O O . ASP A 1 380 ? 13.938 35.188 -28.547 1 92.12 380 ASP A O 1
ATOM 2898 N N . GLY A 1 381 ? 13.891 36.5 -26.766 1 92.81 381 GLY A N 1
ATOM 2899 C CA . GLY A 1 381 ? 12.82 35.781 -26.125 1 92.81 381 GLY A CA 1
ATOM 2900 C C . GLY A 1 381 ? 13.32 34.719 -25.172 1 92.81 381 GLY A C 1
ATOM 2901 O O . GLY A 1 381 ? 12.531 34.062 -24.484 1 92.81 381 GLY A O 1
ATOM 2902 N N . THR A 1 382 ? 14.664 34.5 -25.078 1 94.31 382 THR A N 1
ATOM 2903 C CA . THR A 1 382 ? 15.203 33.5 -24.141 1 94.31 382 THR A CA 1
ATOM 2904 C C . THR A 1 382 ? 15.242 34.062 -22.719 1 94.31 382 THR A C 1
ATOM 2906 O O . THR A 1 382 ? 15.305 35.281 -22.531 1 94.31 382 THR A O 1
ATOM 2909 N N . LEU A 1 383 ? 15.172 33.188 -21.797 1 95.06 383 LEU A N 1
ATOM 2910 C CA . LEU A 1 383 ? 15.289 33.625 -20.406 1 95.06 383 LEU A CA 1
ATOM 2911 C C . LEU A 1 383 ? 16.672 34.219 -20.141 1 95.06 383 LEU A C 1
ATOM 2913 O O . LEU A 1 383 ? 17.688 33.656 -20.562 1 95.06 383 LEU A O 1
ATOM 2917 N N . ALA A 1 384 ? 16.688 35.281 -19.422 1 94 384 ALA A N 1
ATOM 2918 C CA . ALA A 1 384 ? 17.953 36 -19.25 1 94 384 ALA A CA 1
ATOM 2919 C C . ALA A 1 384 ? 18.781 35.406 -18.125 1 94 384 ALA A C 1
ATOM 2921 O O . ALA A 1 384 ? 18.234 35 -17.094 1 94 384 ALA A O 1
ATOM 2922 N N . GLY A 1 385 ? 19.984 35.219 -18.406 1 90.56 385 GLY A N 1
ATOM 2923 C CA . GLY A 1 385 ? 20.938 34.844 -17.375 1 90.56 385 GLY A CA 1
ATOM 2924 C C . GLY A 1 385 ? 21.531 36.031 -16.656 1 90.56 385 GLY A C 1
ATOM 2925 O O . GLY A 1 385 ? 21.219 37.188 -16.984 1 90.56 385 GLY A O 1
ATOM 2926 N N . GLY A 1 386 ? 22.156 35.688 -15.602 1 76.31 386 GLY A N 1
ATOM 2927 C CA . GLY A 1 386 ? 22.766 36.75 -14.812 1 76.31 386 GLY A CA 1
ATOM 2928 C C . GLY A 1 386 ? 22 37.031 -13.523 1 76.31 386 GLY A C 1
ATOM 2929 O O . GLY A 1 386 ? 21.141 36.25 -13.117 1 76.31 386 GLY A O 1
ATOM 2930 N N . GLY A 1 387 ? 22.406 37.969 -12.836 1 64.88 387 GLY A N 1
ATOM 2931 C CA . GLY A 1 387 ? 21.844 38.312 -11.547 1 64.88 387 GLY A CA 1
ATOM 2932 C C . GLY A 1 387 ? 22.359 37.469 -10.398 1 64.88 387 GLY A C 1
ATOM 2933 O O . GLY A 1 387 ? 23.516 37.031 -10.422 1 64.88 387 GLY A O 1
ATOM 2934 N N . ASN A 1 388 ? 21.547 37.344 -9.492 1 62.72 388 ASN A N 1
ATOM 2935 C CA . ASN A 1 388 ? 21.969 36.594 -8.305 1 62.72 388 ASN A CA 1
ATOM 2936 C C . ASN A 1 388 ? 21.688 35.094 -8.438 1 62.72 388 ASN A C 1
ATOM 2938 O O . ASN A 1 388 ? 21.688 34.375 -7.445 1 62.72 388 ASN A O 1
ATOM 2942 N N . GLY A 1 389 ? 21.391 34.719 -9.781 1 66.12 389 GLY A N 1
ATOM 2943 C CA . GLY A 1 389 ? 21.25 33.281 -10.039 1 66.12 389 GLY A CA 1
ATOM 2944 C C . GLY A 1 389 ? 19.828 32.781 -9.875 1 66.12 389 GLY A C 1
ATOM 2945 O O . GLY A 1 389 ? 19.438 31.781 -10.469 1 66.12 389 GLY A O 1
ATOM 2946 N N . ASP A 1 390 ? 19.047 33.438 -9.102 1 83.81 390 ASP A N 1
ATOM 2947 C CA . ASP A 1 390 ? 17.672 32.969 -8.914 1 83.81 390 ASP A CA 1
ATOM 2948 C C . ASP A 1 390 ? 16.734 33.625 -9.93 1 83.81 390 ASP A C 1
ATOM 2950 O O . ASP A 1 390 ? 16.484 34.844 -9.844 1 83.81 390 ASP A O 1
ATOM 2954 N N . HIS A 1 391 ? 16.453 33.062 -11 1 92.75 391 HIS A N 1
ATOM 2955 C CA . HIS A 1 391 ? 15.5 33.562 -11.977 1 92.75 391 HIS A CA 1
ATOM 2956 C C . HIS A 1 391 ? 14.109 33 -11.727 1 92.75 391 HIS A C 1
ATOM 2958 O O . HIS A 1 391 ? 13.859 31.828 -11.984 1 92.75 391 HIS A O 1
ATOM 2964 N N . PRO A 1 392 ? 13.148 33.844 -11.273 1 94.62 392 PRO A N 1
ATOM 2965 C CA . PRO A 1 392 ? 11.844 33.344 -10.844 1 94.62 392 PRO A CA 1
ATOM 2966 C C . PRO A 1 392 ? 11.141 32.531 -11.93 1 94.62 392 PRO A C 1
ATOM 2968 O O . PRO A 1 392 ? 10.547 31.484 -11.648 1 94.62 392 PRO A O 1
ATOM 2971 N N . LEU A 1 393 ? 11.195 32.906 -13.164 1 96 393 LEU A N 1
ATOM 2972 C CA . LEU A 1 393 ? 10.539 32.219 -14.266 1 96 393 LEU A CA 1
ATOM 2973 C C . LEU A 1 393 ? 11.227 30.875 -14.547 1 96 393 LEU A C 1
ATOM 2975 O O . LEU A 1 393 ? 10.578 29.906 -14.953 1 96 393 LEU A O 1
ATOM 2979 N N . ALA A 1 394 ? 12.562 30.859 -14.391 1 95 394 ALA A N 1
ATOM 2980 C CA . ALA A 1 394 ? 13.297 29.609 -14.602 1 95 394 ALA A CA 1
ATOM 2981 C C . ALA A 1 394 ? 12.969 28.594 -13.516 1 95 394 ALA A C 1
ATOM 2983 O O . ALA A 1 394 ? 12.789 27.406 -13.797 1 95 394 ALA A O 1
ATOM 2984 N N . LEU A 1 395 ? 12.867 29.062 -12.328 1 94.88 395 LEU A N 1
ATOM 2985 C CA . LEU A 1 395 ? 12.617 28.188 -11.188 1 94.88 395 LEU A CA 1
ATOM 2986 C C . LEU A 1 395 ? 11.234 27.562 -11.281 1 94.88 395 LEU A C 1
ATOM 2988 O O . LEU A 1 395 ? 11.016 26.453 -10.766 1 94.88 395 LEU A O 1
ATOM 2992 N N . THR A 1 396 ? 10.281 28.281 -11.922 1 96.19 396 THR A N 1
ATOM 2993 C CA . THR A 1 396 ? 8.898 27.812 -11.93 1 96.19 396 THR A CA 1
ATOM 2994 C C . THR A 1 396 ? 8.531 27.25 -13.297 1 96.19 396 THR A C 1
ATOM 2996 O O . THR A 1 396 ? 7.352 27.047 -13.594 1 96.19 396 THR A O 1
ATOM 2999 N N . SER A 1 397 ? 9.508 27.031 -14.102 1 95.81 397 SER A N 1
ATOM 3000 C CA . SER A 1 397 ? 9.266 26.5 -15.438 1 95.81 397 SER A CA 1
ATOM 3001 C C . SER A 1 397 ? 8.875 25.031 -15.375 1 95.81 397 SER A C 1
ATOM 3003 O O . SER A 1 397 ? 9.422 24.266 -14.57 1 95.81 397 SER A O 1
ATOM 3005 N N . PRO A 1 398 ? 7.945 24.578 -16.25 1 95 398 PRO A N 1
ATOM 3006 C CA . PRO A 1 398 ? 7.629 23.156 -16.312 1 95 398 PRO A CA 1
ATOM 3007 C C . PRO A 1 398 ? 8.812 22.312 -16.797 1 95 398 PRO A C 1
ATOM 3009 O O . PRO A 1 398 ? 8.812 21.094 -16.625 1 95 398 PRO A O 1
ATOM 3012 N N . ASP A 1 399 ? 9.805 23 -17.438 1 94 399 ASP A N 1
ATOM 3013 C CA . ASP A 1 399 ? 10.977 22.281 -17.953 1 94 399 ASP A CA 1
ATOM 3014 C C . ASP A 1 399 ? 12.039 22.125 -16.875 1 94 399 ASP A C 1
ATOM 3016 O O . ASP A 1 399 ? 13.047 21.438 -17.078 1 94 399 ASP A O 1
ATOM 3020 N N . ALA A 1 400 ? 11.797 22.75 -15.805 1 94.38 400 ALA A N 1
ATOM 3021 C CA . ALA A 1 400 ? 12.719 22.578 -14.688 1 94.38 400 ALA A CA 1
ATOM 3022 C C . ALA A 1 400 ? 12.484 21.25 -13.984 1 94.38 400 ALA A C 1
ATOM 3024 O O . ALA A 1 400 ? 11.617 20.469 -14.398 1 94.38 400 ALA A O 1
ATOM 3025 N N . GLY A 1 401 ? 13.336 20.922 -13.039 1 96.25 401 GLY A N 1
ATOM 3026 C CA . GLY A 1 401 ? 13.148 19.703 -12.281 1 96.25 401 GLY A CA 1
ATOM 3027 C C . GLY A 1 401 ? 11.914 19.719 -11.398 1 96.25 401 GLY A C 1
ATOM 3028 O O . GLY A 1 401 ? 11.109 20.656 -11.477 1 96.25 401 GLY A O 1
ATOM 3029 N N . TYR A 1 402 ? 11.664 18.688 -10.656 1 97.5 402 TYR A N 1
ATOM 3030 C CA . TYR A 1 402 ? 10.484 18.562 -9.805 1 97.5 402 TYR A CA 1
ATOM 3031 C C . TYR A 1 402 ? 10.82 17.812 -8.523 1 97.5 402 TYR A C 1
ATOM 3033 O O . TYR A 1 402 ? 11.875 17.172 -8.43 1 97.5 402 TYR A O 1
ATOM 3041 N N . ASN A 1 403 ? 10.039 17.984 -7.523 1 97.88 403 ASN A N 1
ATOM 3042 C CA . ASN A 1 403 ? 9.953 17.172 -6.309 1 97.88 403 ASN A CA 1
ATOM 3043 C C . ASN A 1 403 ? 8.578 16.516 -6.18 1 97.88 403 ASN A C 1
ATOM 3045 O O . ASN A 1 403 ? 7.586 17.172 -5.895 1 97.88 403 ASN A O 1
ATOM 3049 N N . LYS A 1 404 ? 8.547 15.242 -6.426 1 96.88 404 LYS A N 1
ATOM 3050 C CA . LYS A 1 404 ? 7.305 14.484 -6.344 1 96.88 404 LYS A CA 1
ATOM 3051 C C . LYS A 1 404 ? 7.309 13.555 -5.129 1 96.88 404 LYS A C 1
ATOM 3053 O O . LYS A 1 404 ? 8.312 12.898 -4.848 1 96.88 404 LYS A O 1
ATOM 3058 N N . ASN A 1 405 ? 6.18 13.531 -4.43 1 96.5 405 ASN A N 1
ATOM 3059 C CA . ASN A 1 405 ? 6.012 12.656 -3.279 1 96.5 405 ASN A CA 1
ATOM 3060 C C . ASN A 1 405 ? 4.664 11.945 -3.311 1 96.5 405 ASN A C 1
ATOM 3062 O O . ASN A 1 405 ? 3.641 12.555 -3.623 1 96.5 405 ASN A O 1
ATOM 3066 N N . ARG A 1 406 ? 4.715 10.719 -3.061 1 94.94 406 ARG A N 1
ATOM 3067 C CA . ARG A 1 406 ? 3.514 9.914 -2.902 1 94.94 406 ARG A CA 1
ATOM 3068 C C . ARG A 1 406 ? 3.498 9.211 -1.546 1 94.94 406 ARG A C 1
ATOM 3070 O O . ARG A 1 406 ? 4.516 8.664 -1.112 1 94.94 406 ARG A O 1
ATOM 3077 N N . ASP A 1 407 ? 2.35 9.203 -0.839 1 95 407 ASP A N 1
ATOM 3078 C CA . ASP A 1 407 ? 2.164 8.523 0.439 1 95 407 ASP A CA 1
ATOM 3079 C C . ASP A 1 407 ? 0.823 7.793 0.482 1 95 407 ASP A C 1
ATOM 3081 O O . ASP A 1 407 ? -0.18 8.297 -0.028 1 95 407 ASP A O 1
ATOM 3085 N N . LYS A 1 408 ? 0.828 6.703 1.071 1 93.38 408 LYS A N 1
ATOM 3086 C CA . LYS A 1 408 ? -0.433 5.988 1.253 1 93.38 408 LYS A CA 1
ATOM 3087 C C . LYS A 1 408 ? -0.408 5.145 2.523 1 93.38 408 LYS A C 1
ATOM 3089 O O . LYS A 1 408 ? 0.664 4.816 3.037 1 93.38 408 LYS A O 1
ATOM 3094 N N . PHE A 1 409 ? -1.501 4.816 3.057 1 93.88 409 PHE A N 1
ATOM 3095 C CA . PHE A 1 409 ? -1.64 3.842 4.133 1 93.88 409 PHE A CA 1
ATOM 3096 C C . PHE A 1 409 ? -3.002 3.16 4.074 1 93.88 409 PHE A C 1
ATOM 3098 O O . PHE A 1 409 ? -3.932 3.674 3.449 1 93.88 409 PHE A O 1
ATOM 3105 N N . ILE A 1 410 ? -3.162 2.1 4.715 1 91.31 410 ILE A N 1
ATOM 3106 C CA . ILE A 1 410 ? -4.395 1.351 4.941 1 91.31 410 ILE A CA 1
ATOM 3107 C C . ILE A 1 410 ? -4.477 0.929 6.406 1 91.31 410 ILE A C 1
ATOM 3109 O O . ILE A 1 410 ? -3.51 0.411 6.969 1 91.31 410 ILE A O 1
ATOM 3113 N N . ASN A 1 411 ? -5.578 1.189 6.988 1 94.12 411 ASN A N 1
ATOM 3114 C CA . ASN A 1 411 ? -5.895 0.743 8.344 1 94.12 411 ASN A CA 1
ATOM 3115 C C . ASN A 1 411 ? -7.004 -0.303 8.344 1 94.12 411 ASN A C 1
ATOM 3117 O O . ASN A 1 411 ? -8.047 -0.107 7.715 1 94.12 411 ASN A O 1
ATOM 3121 N N . THR A 1 412 ? -6.785 -1.338 9.039 1 90.56 412 THR A N 1
ATOM 3122 C CA . THR A 1 412 ? -7.797 -2.371 9.25 1 90.56 412 THR A CA 1
ATOM 3123 C C . THR A 1 412 ? -8.031 -2.609 10.734 1 90.56 412 THR A C 1
ATOM 3125 O O . THR A 1 412 ? -7.125 -3.049 11.453 1 90.56 412 THR A O 1
ATOM 3128 N N . GLN A 1 413 ? -9.227 -2.377 11.141 1 93.94 413 GLN A N 1
ATOM 3129 C CA . GLN A 1 413 ? -9.578 -2.506 12.555 1 93.94 413 GLN A CA 1
ATOM 3130 C C . GLN A 1 413 ? -10.664 -3.555 12.758 1 93.94 413 GLN A C 1
ATOM 3132 O O . GLN A 1 413 ? -11.688 -3.537 12.07 1 93.94 413 GLN A O 1
ATOM 3137 N N . LEU A 1 414 ? -10.477 -4.465 13.68 1 91.31 414 LEU A N 1
ATOM 3138 C CA . LEU A 1 414 ? -11.453 -5.449 14.133 1 91.31 414 LEU A CA 1
ATOM 3139 C C . LEU A 1 414 ? -11.812 -5.223 15.594 1 91.31 414 LEU A C 1
ATOM 3141 O O . LEU A 1 414 ? -10.93 -5.023 16.438 1 91.31 414 LEU A O 1
ATOM 3145 N N . SER A 1 415 ? -13.086 -5.199 15.828 1 93.19 415 SER A N 1
ATOM 3146 C CA . SER A 1 415 ? -13.531 -4.984 17.203 1 93.19 415 SER A CA 1
ATOM 3147 C C . SER A 1 415 ? -14.586 -6.008 17.609 1 93.19 415 SER A C 1
ATOM 3149 O O . SER A 1 415 ? -15.43 -6.391 16.812 1 93.19 415 SER A O 1
ATOM 3151 N N . LEU A 1 416 ? -14.539 -6.473 18.891 1 93.44 416 LEU A N 1
ATOM 3152 C CA . LEU A 1 416 ? -15.484 -7.367 19.547 1 93.44 416 LEU A CA 1
ATOM 3153 C C . LEU A 1 416 ? -15.961 -6.773 20.875 1 93.44 416 LEU A C 1
ATOM 3155 O O . LEU A 1 416 ? -15.148 -6.418 21.734 1 93.44 416 LEU A O 1
ATOM 3159 N N . ASN A 1 417 ? -17.172 -6.652 20.969 1 93.69 417 ASN A N 1
ATOM 3160 C CA . ASN A 1 417 ? -17.781 -6.219 22.219 1 93.69 417 ASN A CA 1
ATOM 3161 C C . ASN A 1 417 ? -18.844 -7.211 22.688 1 93.69 417 ASN A C 1
ATOM 3163 O O . ASN A 1 417 ? -19.875 -7.398 22.031 1 93.69 417 ASN A O 1
ATOM 3167 N N . TRP A 1 418 ? -18.672 -7.746 23.891 1 95.62 418 TRP A N 1
ATOM 3168 C CA . TRP A 1 418 ? -19.562 -8.789 24.406 1 95.62 418 TRP A CA 1
ATOM 3169 C C . TRP A 1 418 ? -20.219 -8.344 25.719 1 95.62 418 TRP A C 1
ATOM 3171 O O . TRP A 1 418 ? -19.562 -8.305 26.766 1 95.62 418 TRP A O 1
ATOM 3181 N N . ALA A 1 419 ? -21.438 -8.047 25.562 1 94.31 419 ALA A N 1
ATOM 3182 C CA . ALA A 1 419 ? -22.234 -7.824 26.766 1 94.31 419 ALA A CA 1
ATOM 3183 C C . ALA A 1 419 ? -22.75 -9.148 27.328 1 94.31 419 ALA A C 1
ATOM 3185 O O . ALA A 1 419 ? -23.688 -9.742 26.781 1 94.31 419 ALA A O 1
ATOM 3186 N N . VAL A 1 420 ? -22.25 -9.477 28.453 1 93.69 420 VAL A N 1
ATOM 3187 C CA . VAL A 1 420 ? -22.562 -10.781 29.016 1 93.69 420 VAL A CA 1
ATOM 3188 C C . VAL A 1 420 ? -24.031 -10.797 29.469 1 93.69 420 VAL A C 1
ATOM 3190 O O . VAL A 1 420 ? -24.406 -10.109 30.422 1 93.69 420 VAL A O 1
ATOM 3193 N N . PRO A 1 421 ? -24.875 -11.594 28.766 1 91 421 PRO A N 1
ATOM 3194 C CA . PRO A 1 421 ? -26.297 -11.555 29.078 1 91 421 PRO A CA 1
ATOM 3195 C C . PRO A 1 421 ? -26.609 -12.023 30.484 1 91 421 PRO A C 1
ATOM 3197 O O . PRO A 1 421 ? -27.578 -11.547 31.109 1 91 421 PRO A O 1
ATOM 3200 N N . GLN A 1 422 ? -25.875 -12.906 31.094 1 90.06 422 GLN A N 1
ATOM 3201 C CA . GLN A 1 422 ? -26.156 -13.5 32.406 1 90.06 422 GLN A CA 1
ATOM 3202 C C . GLN A 1 422 ? -25.797 -12.539 33.531 1 90.06 422 GLN A C 1
ATOM 3204 O O . GLN A 1 422 ? -26.219 -12.727 34.656 1 90.06 422 GLN A O 1
ATOM 3209 N N . VAL A 1 423 ? -24.969 -11.625 33.25 1 94 423 VAL A N 1
ATOM 3210 C CA . VAL A 1 423 ? -24.531 -10.68 34.25 1 94 423 VAL A CA 1
ATOM 3211 C C . VAL A 1 423 ? -24.812 -9.25 33.781 1 94 423 VAL A C 1
ATOM 3213 O O . VAL A 1 423 ? -24.047 -8.688 33 1 94 423 VAL A O 1
ATOM 3216 N N . GLU A 1 424 ? -25.703 -8.664 34.375 1 91.88 424 GLU A N 1
ATOM 3217 C CA . GLU A 1 424 ? -26.078 -7.312 33.969 1 91.88 424 GLU A CA 1
ATOM 3218 C C . GLU A 1 424 ? -24.938 -6.332 34.188 1 91.88 424 GLU A C 1
ATOM 3220 O O . GLU A 1 424 ? -24.328 -6.301 35.25 1 91.88 424 GLU A O 1
ATOM 3225 N N . GLY A 1 425 ? -24.609 -5.637 33.156 1 92.94 425 GLY A N 1
ATOM 3226 C CA . GLY A 1 425 ? -23.641 -4.555 33.25 1 92.94 425 GLY A CA 1
ATOM 3227 C C . GLY A 1 425 ? -22.219 -4.98 32.938 1 92.94 425 GLY A C 1
ATOM 3228 O O . GLY A 1 425 ? -21.328 -4.145 32.844 1 92.94 425 GLY A O 1
ATOM 3229 N N . LEU A 1 426 ? -22 -6.234 32.844 1 96 426 LEU A N 1
ATOM 3230 C CA . LEU A 1 426 ? -20.656 -6.723 32.531 1 96 426 LEU A CA 1
ATOM 3231 C C . LEU A 1 426 ? -20.422 -6.801 31.031 1 96 426 LEU A C 1
ATOM 3233 O O . LEU A 1 426 ? -21.234 -7.383 30.312 1 96 426 LEU A O 1
ATOM 3237 N N . LYS A 1 427 ? -19.391 -6.219 30.609 1 95.5 427 LYS A N 1
ATOM 3238 C CA . LYS A 1 427 ? -19.031 -6.227 29.188 1 95.5 427 LYS A CA 1
ATOM 3239 C C . LYS A 1 427 ? -17.547 -6.527 29 1 95.5 427 LYS A C 1
ATOM 3241 O O . LYS A 1 427 ? -16.703 -6.059 29.766 1 95.5 427 LYS A O 1
ATOM 3246 N N . PHE A 1 428 ? -17.219 -7.316 28.016 1 96.5 428 PHE A N 1
ATOM 3247 C CA . PHE A 1 428 ? -15.844 -7.555 27.578 1 96.5 428 PHE A CA 1
ATOM 3248 C C . PHE A 1 428 ? -15.602 -7.008 26.188 1 96.5 428 PHE A C 1
ATOM 3250 O O . PHE A 1 428 ? -16.5 -7.062 25.328 1 96.5 428 PHE A O 1
ATOM 3257 N N . GLY A 1 429 ? -14.477 -6.418 25.969 1 95.06 429 GLY A N 1
ATOM 3258 C CA . GLY A 1 429 ? -14.133 -5.891 24.656 1 95.06 429 GLY A CA 1
ATOM 3259 C C . GLY A 1 429 ? -12.758 -6.324 24.188 1 95.06 429 GLY A C 1
ATOM 3260 O O . GLY A 1 429 ? -11.844 -6.52 25 1 95.06 429 GLY A O 1
ATOM 3261 N N . ALA A 1 430 ? -12.609 -6.496 22.906 1 95.44 430 ALA A N 1
ATOM 3262 C CA . ALA A 1 430 ? -11.328 -6.723 22.25 1 95.44 430 ALA A CA 1
ATOM 3263 C C . ALA A 1 430 ? -11.242 -5.965 20.938 1 95.44 430 ALA A C 1
ATOM 3265 O O . ALA A 1 430 ? -12.234 -5.871 20.203 1 95.44 430 ALA A O 1
ATOM 3266 N N . MET A 1 431 ? -10.07 -5.406 20.641 1 95.12 431 MET A N 1
ATOM 3267 C CA . MET A 1 431 ? -9.883 -4.652 19.406 1 95.12 431 MET A CA 1
ATOM 3268 C C . MET A 1 431 ? -8.453 -4.793 18.891 1 95.12 431 MET A C 1
ATOM 3270 O O . MET A 1 431 ? -7.504 -4.773 19.672 1 95.12 431 MET A O 1
ATOM 3274 N N . ALA A 1 432 ? -8.305 -5.016 17.672 1 94.5 432 ALA A N 1
ATOM 3275 C CA . ALA A 1 432 ? -7.008 -5.055 17 1 94.5 432 ALA A CA 1
ATOM 3276 C C . ALA A 1 432 ? -7.004 -4.164 15.758 1 94.5 432 ALA A C 1
ATOM 3278 O O . ALA A 1 432 ? -8 -4.086 15.039 1 94.5 432 ALA A O 1
ATOM 3279 N N . ASN A 1 433 ? -5.895 -3.416 15.578 1 95.5 433 ASN A N 1
ATOM 3280 C CA . ASN A 1 433 ? -5.727 -2.574 14.406 1 95.5 433 ASN A CA 1
ATOM 3281 C C . ASN A 1 433 ? -4.363 -2.793 13.75 1 95.5 433 ASN A C 1
ATOM 3283 O O . ASN A 1 433 ? -3.342 -2.844 14.438 1 95.5 433 ASN A O 1
ATOM 3287 N N . TYR A 1 434 ? -4.367 -3.008 12.531 1 93.12 434 TYR A N 1
ATOM 3288 C CA . TYR A 1 434 ? -3.15 -3.125 11.734 1 93.12 434 TYR A CA 1
ATOM 3289 C C . TYR A 1 434 ? -3.053 -1.993 10.719 1 93.12 434 TYR A C 1
ATOM 3291 O O . TYR A 1 434 ? -3.924 -1.846 9.859 1 93.12 434 TYR A O 1
ATOM 3299 N N . ARG A 1 435 ? -2.002 -1.183 10.758 1 95.19 435 ARG A N 1
ATOM 3300 C CA . ARG A 1 435 ? -1.741 -0.095 9.82 1 95.19 435 ARG A CA 1
ATOM 3301 C C . ARG A 1 435 ? -0.515 -0.393 8.969 1 95.19 435 ARG A C 1
ATOM 3303 O O . ARG A 1 435 ? 0.552 -0.719 9.492 1 95.19 435 ARG A O 1
ATOM 3310 N N . ASN A 1 436 ? -0.667 -0.318 7.734 1 93.69 436 ASN A N 1
ATOM 3311 C CA . ASN A 1 436 ? 0.425 -0.479 6.781 1 93.69 436 ASN A CA 1
ATOM 3312 C C . ASN A 1 436 ? 0.575 0.75 5.887 1 93.69 436 ASN A C 1
ATOM 3314 O O . ASN A 1 436 ? -0.333 1.082 5.125 1 93.69 436 ASN A O 1
ATOM 3318 N N . GLY A 1 437 ? 1.712 1.457 5.992 1 94.19 437 GLY A N 1
ATOM 3319 C CA . GLY A 1 437 ? 1.976 2.66 5.219 1 94.19 437 GLY A CA 1
ATOM 3320 C C . GLY A 1 437 ? 3.246 2.572 4.395 1 94.19 437 GLY A C 1
ATOM 3321 O O . GLY A 1 437 ? 4.164 1.824 4.738 1 94.19 437 GLY A O 1
ATOM 3322 N N . ASP A 1 438 ? 3.287 3.256 3.314 1 94.62 438 ASP A N 1
ATOM 3323 C CA . ASP A 1 438 ? 4.488 3.348 2.488 1 94.62 438 ASP A CA 1
ATOM 3324 C C . ASP A 1 438 ? 4.543 4.68 1.745 1 94.62 438 ASP A C 1
ATOM 3326 O O . ASP A 1 438 ? 3.533 5.379 1.636 1 94.62 438 ASP A O 1
ATOM 3330 N N . GLY A 1 439 ? 5.699 5.008 1.247 1 95.69 439 GLY A N 1
ATOM 3331 C CA . GLY A 1 439 ? 5.914 6.25 0.523 1 95.69 439 GLY A CA 1
ATOM 3332 C C . GLY A 1 439 ? 7 6.148 -0.529 1 95.69 439 GLY A C 1
ATOM 3333 O O . GLY A 1 439 ? 7.797 5.207 -0.517 1 95.69 439 GLY A O 1
ATOM 3334 N N . TRP A 1 440 ? 6.938 7.055 -1.509 1 96.69 440 TRP A N 1
ATOM 3335 C CA . TRP A 1 440 ? 7.887 7.168 -2.611 1 96.69 440 TRP A CA 1
ATOM 3336 C C . TRP A 1 440 ? 8.164 8.633 -2.947 1 96.69 440 TRP A C 1
ATOM 3338 O O . TRP A 1 440 ? 7.23 9.406 -3.18 1 96.69 440 TRP A O 1
ATOM 3348 N N . GLY A 1 441 ? 9.414 9.062 -2.824 1 97.25 441 GLY A N 1
ATOM 3349 C CA . GLY A 1 441 ? 9.828 10.406 -3.184 1 97.25 441 GLY A CA 1
ATOM 3350 C C . GLY A 1 441 ? 10.836 10.438 -4.316 1 97.25 441 GLY A C 1
ATOM 3351 O O . GLY A 1 441 ? 11.727 9.594 -4.383 1 97.25 441 GLY A O 1
ATOM 3352 N N . LYS A 1 442 ? 10.672 11.414 -5.277 1 97.06 442 LYS A N 1
ATOM 3353 C CA . LYS A 1 442 ? 11.57 11.617 -6.41 1 97.06 442 LYS A CA 1
ATOM 3354 C C . LYS A 1 442 ? 11.891 13.102 -6.598 1 97.06 442 LYS A C 1
ATOM 3356 O O . LYS A 1 442 ? 11.016 13.898 -6.938 1 97.06 442 LYS A O 1
ATOM 3361 N N . LEU A 1 443 ? 13.125 13.438 -6.312 1 98.19 443 LEU A N 1
ATOM 3362 C CA . LEU A 1 443 ? 13.625 14.797 -6.48 1 98.19 443 LEU A CA 1
ATOM 3363 C C . LEU A 1 443 ? 14.562 14.883 -7.676 1 98.19 443 LEU A C 1
ATOM 3365 O O . LEU A 1 443 ? 15.688 14.383 -7.629 1 98.19 443 LEU A O 1
ATOM 3369 N N . TRP A 1 444 ? 14.086 15.438 -8.711 1 97.88 444 TRP A N 1
ATOM 3370 C CA . TRP A 1 444 ? 14.852 15.703 -9.93 1 97.88 444 TRP A CA 1
ATOM 3371 C C . TRP A 1 444 ? 15.273 17.172 -10 1 97.88 444 TRP A C 1
ATOM 3373 O O . TRP A 1 444 ? 14.445 18.031 -10.289 1 97.88 444 TRP A O 1
ATOM 3383 N N . GLU A 1 445 ? 16.516 17.406 -9.742 1 97.06 445 GLU A N 1
ATOM 3384 C CA . GLU A 1 445 ? 17.047 18.766 -9.797 1 97.06 445 GLU A CA 1
ATOM 3385 C C . GLU A 1 445 ? 17.656 19.062 -11.164 1 97.06 445 GLU A C 1
ATOM 3387 O O . GLU A 1 445 ? 18.766 18.641 -11.461 1 97.06 445 GLU A O 1
ATOM 3392 N N . LYS A 1 446 ? 16.969 19.828 -11.922 1 95.5 446 LYS A N 1
ATOM 3393 C CA . LYS A 1 446 ? 17.344 20.234 -13.273 1 95.5 446 LYS A CA 1
ATOM 3394 C C . LYS A 1 446 ? 17.031 21.719 -13.492 1 95.5 446 LYS A C 1
ATOM 3396 O O . LYS A 1 446 ? 15.93 22.172 -13.172 1 95.5 446 LYS A O 1
ATOM 3401 N N . ASN A 1 447 ? 18 22.375 -14.047 1 93.19 447 ASN A N 1
ATOM 3402 C CA . ASN A 1 447 ? 17.828 23.797 -14.328 1 93.19 447 ASN A CA 1
ATOM 3403 C C . ASN A 1 447 ? 17.469 24.031 -15.789 1 93.19 447 ASN A C 1
ATOM 3405 O O . ASN A 1 447 ? 17.953 23.344 -16.672 1 93.19 447 ASN A O 1
ATOM 3409 N N . VAL A 1 448 ? 16.641 25.031 -15.961 1 93.62 448 VAL A N 1
ATOM 3410 C CA . VAL A 1 448 ? 16.375 25.5 -17.312 1 93.62 448 VAL A CA 1
ATOM 3411 C C . VAL A 1 448 ? 17.516 26.406 -17.797 1 93.62 448 VAL A C 1
ATOM 3413 O O . VAL A 1 448 ? 18.062 27.188 -17.016 1 93.62 448 VAL A O 1
ATOM 3416 N N . PRO A 1 449 ? 17.828 26.281 -19.062 1 92.56 449 PRO A N 1
ATOM 3417 C CA . PRO A 1 449 ? 18.922 27.109 -19.562 1 92.56 449 PRO A CA 1
ATOM 3418 C C . PRO A 1 449 ? 18.625 28.609 -19.484 1 92.56 449 PRO A C 1
ATOM 3420 O O . PRO A 1 449 ? 17.5 29.031 -19.797 1 92.56 449 PRO A O 1
ATOM 3423 N N . LEU A 1 450 ? 19.562 29.344 -19 1 95.19 450 LEU A N 1
ATOM 3424 C CA . LEU A 1 450 ? 19.578 30.797 -19.031 1 95.19 450 LEU A CA 1
ATOM 3425 C C . LEU A 1 450 ? 20.625 31.312 -20 1 95.19 450 LEU A C 1
ATOM 3427 O O . LEU A 1 450 ? 21.703 30.734 -20.109 1 95.19 450 LEU A O 1
ATOM 3431 N N . TYR A 1 451 ? 20.266 32.438 -20.656 1 94.81 451 TYR A N 1
ATOM 3432 C CA . TYR A 1 451 ? 21.141 32.938 -21.703 1 94.81 451 TYR A CA 1
ATOM 3433 C C . TYR A 1 451 ? 21.609 34.344 -21.391 1 94.81 451 TYR A C 1
ATOM 3435 O O . TYR A 1 451 ? 20.828 35.188 -20.938 1 94.81 451 TYR A O 1
ATOM 3443 N N . MET A 1 452 ? 22.875 34.5 -21.625 1 92.56 452 MET A N 1
ATOM 3444 C CA . MET A 1 452 ? 23.406 35.844 -21.547 1 92.56 452 MET A CA 1
ATOM 3445 C C . MET A 1 452 ? 22.984 36.656 -22.75 1 92.56 452 MET A C 1
ATOM 3447 O O . MET A 1 452 ? 22.453 36.125 -23.719 1 92.56 452 MET A O 1
ATOM 3451 N N . GLN A 1 453 ? 23.219 37.938 -22.688 1 88.94 453 GLN A N 1
ATOM 3452 C CA . GLN A 1 453 ? 22.766 38.812 -23.75 1 88.94 453 GLN A CA 1
ATOM 3453 C C . GLN A 1 453 ? 23.469 38.5 -25.078 1 88.94 453 GLN A C 1
ATOM 3455 O O . GLN A 1 453 ? 22.922 38.75 -26.156 1 88.94 453 GLN A O 1
ATOM 3460 N N . ASP A 1 454 ? 24.641 37.875 -25 1 90.19 454 ASP A N 1
ATOM 3461 C CA . ASP A 1 454 ? 25.391 37.562 -26.203 1 90.19 454 ASP A CA 1
ATOM 3462 C C . ASP A 1 454 ? 24.953 36.219 -26.766 1 90.19 454 ASP A C 1
ATOM 3464 O O . ASP A 1 454 ? 25.516 35.75 -27.766 1 90.19 454 ASP A O 1
ATOM 3468 N N . GLY A 1 455 ? 24.031 35.625 -26.062 1 91.56 455 GLY A N 1
ATOM 3469 C CA . GLY A 1 455 ? 23.484 34.344 -26.547 1 91.56 455 GLY A CA 1
ATOM 3470 C C . GLY A 1 455 ? 24.109 33.125 -25.891 1 91.56 455 GLY A C 1
ATOM 3471 O O . GLY A 1 455 ? 23.625 32.031 -26.078 1 91.56 455 GLY A O 1
ATOM 3472 N N . SER A 1 456 ? 25.156 33.344 -25.156 1 93.38 456 SER A N 1
ATOM 3473 C CA . SER A 1 456 ? 25.797 32.219 -24.5 1 93.38 456 SER A CA 1
ATOM 3474 C C . SER A 1 456 ? 24.969 31.688 -23.328 1 93.38 456 SER A C 1
ATOM 3476 O O . SER A 1 456 ? 24.234 32.469 -22.688 1 93.38 456 SER A O 1
ATOM 3478 N N . VAL A 1 457 ? 25.016 30.406 -23.094 1 92.56 457 VAL A N 1
ATOM 3479 C CA . VAL A 1 457 ? 24.281 29.781 -22 1 92.56 457 VAL A CA 1
ATOM 3480 C C . VAL A 1 457 ? 25.031 29.969 -20.688 1 92.56 457 VAL A C 1
ATOM 3482 O O . VAL A 1 457 ? 26.234 29.766 -20.625 1 92.56 457 VAL A O 1
ATOM 3485 N N . MET A 1 458 ? 24.328 30.375 -19.734 1 92.25 458 MET A N 1
ATOM 3486 C CA . MET A 1 458 ? 24.906 30.531 -18.406 1 92.25 458 MET A CA 1
ATOM 3487 C C . MET A 1 458 ? 25.266 29.172 -17.812 1 92.25 458 MET A C 1
ATOM 3489 O O . MET A 1 458 ? 24.531 28.203 -17.984 1 92.25 458 MET A O 1
ATOM 3493 N N . ASN A 1 459 ? 26.422 29.094 -17.203 1 89.62 459 ASN A N 1
ATOM 3494 C CA . ASN A 1 459 ? 26.844 27.859 -16.562 1 89.62 459 ASN A CA 1
ATOM 3495 C C . ASN A 1 459 ? 25.969 27.531 -15.352 1 89.62 459 ASN A C 1
ATOM 3497 O O . ASN A 1 459 ? 25.734 28.391 -14.492 1 89.62 459 ASN A O 1
ATOM 3501 N N . GLN A 1 460 ? 25.438 26.406 -15.297 1 90.31 460 GLN A N 1
ATOM 3502 C CA . GLN A 1 460 ? 24.625 25.922 -14.188 1 90.31 460 GLN A CA 1
ATOM 3503 C C . GLN A 1 460 ? 25.047 24.5 -13.789 1 90.31 460 GLN A C 1
ATOM 3505 O O . GLN A 1 460 ? 25.594 23.766 -14.602 1 90.31 460 GLN A O 1
ATOM 3510 N N . PRO A 1 461 ? 24.812 24.141 -12.57 1 90.62 461 PRO A N 1
ATOM 3511 C CA . PRO A 1 461 ? 25.156 22.781 -12.148 1 90.62 461 PRO A CA 1
ATOM 3512 C C . PRO A 1 461 ? 24.422 21.703 -12.953 1 90.62 461 PRO A C 1
ATOM 3514 O O . PRO A 1 461 ? 23.25 21.891 -13.305 1 90.62 461 PRO A O 1
ATOM 3517 N N . PRO A 1 462 ? 25.031 20.578 -13.156 1 92.44 462 PRO A N 1
ATOM 3518 C CA . PRO A 1 462 ? 24.344 19.484 -13.844 1 92.44 462 PRO A CA 1
ATOM 3519 C C . PRO A 1 462 ? 23.203 18.906 -13.031 1 92.44 462 PRO A C 1
ATOM 3521 O O . PRO A 1 462 ? 23.172 19.047 -11.805 1 92.44 462 PRO A O 1
ATOM 3524 N N . PRO A 1 463 ? 22.297 18.297 -13.742 1 94.75 463 PRO A N 1
ATOM 3525 C CA . PRO A 1 463 ? 21.141 17.703 -13.047 1 94.75 463 PRO A CA 1
ATOM 3526 C C . PRO A 1 463 ? 21.547 16.609 -12.062 1 94.75 463 PRO A C 1
ATOM 3528 O O . PRO A 1 463 ? 22.594 15.984 -12.227 1 94.75 463 PRO A O 1
ATOM 3531 N N . GLN A 1 464 ? 20.781 16.438 -11.07 1 96.62 464 GLN A N 1
ATOM 3532 C CA . GLN A 1 464 ? 20.938 15.375 -10.086 1 96.62 464 GLN A CA 1
ATOM 3533 C C . GLN A 1 464 ? 19.578 14.766 -9.711 1 96.62 464 GLN A C 1
ATOM 3535 O O . GLN A 1 464 ? 18.547 15.422 -9.836 1 96.62 464 GLN A O 1
ATOM 3540 N N . LEU A 1 465 ? 19.578 13.477 -9.297 1 96.94 465 LEU A N 1
ATOM 3541 C CA . LEU A 1 465 ? 18.359 12.766 -8.969 1 96.94 465 LEU A CA 1
ATOM 3542 C C . LEU A 1 465 ? 18.469 12.062 -7.625 1 96.94 465 LEU A C 1
ATOM 3544 O O . LEU A 1 465 ? 19.469 11.391 -7.359 1 96.94 465 LEU A O 1
ATOM 3548 N N . THR A 1 466 ? 17.516 12.266 -6.789 1 97.69 466 THR A N 1
ATOM 3549 C CA . THR A 1 466 ? 17.359 11.516 -5.547 1 97.69 466 THR A CA 1
ATOM 3550 C C . THR A 1 466 ? 16.016 10.781 -5.527 1 97.69 466 THR A C 1
ATOM 3552 O O . THR A 1 466 ? 14.961 11.383 -5.75 1 97.69 466 THR A O 1
ATOM 3555 N N . VAL A 1 467 ? 16.031 9.5 -5.32 1 97.56 467 VAL A N 1
ATOM 3556 C CA . VAL A 1 467 ? 14.836 8.688 -5.129 1 97.56 467 VAL A CA 1
ATOM 3557 C C . VAL A 1 467 ? 14.844 8.078 -3.73 1 97.56 467 VAL A C 1
ATOM 3559 O O . VAL A 1 467 ? 15.883 7.602 -3.262 1 97.56 467 VAL A O 1
ATOM 3562 N N . ALA A 1 468 ? 13.75 8.125 -3.016 1 97.81 468 ALA A N 1
ATOM 3563 C CA . ALA A 1 468 ? 13.641 7.582 -1.663 1 97.81 468 ALA A CA 1
ATOM 3564 C C . ALA A 1 468 ? 12.328 6.828 -1.479 1 97.81 468 ALA A C 1
ATOM 3566 O O . ALA A 1 468 ? 11.328 7.145 -2.125 1 97.81 468 ALA A O 1
ATOM 3567 N N . SER A 1 469 ? 12.344 5.809 -0.705 1 97.06 469 SER A N 1
ATOM 3568 C CA . SER A 1 469 ? 11.156 5.031 -0.356 1 97.06 469 SER A CA 1
ATOM 3569 C C . SER A 1 469 ? 11.203 4.582 1.101 1 97.06 469 SER A C 1
ATOM 3571 O O . SER A 1 469 ? 12.273 4.555 1.716 1 97.06 469 SER A O 1
ATOM 3573 N N . TYR A 1 470 ? 10.031 4.312 1.705 1 96.38 470 TYR A N 1
ATOM 3574 C CA . TYR A 1 470 ? 9.93 3.744 3.045 1 96.38 470 TYR A CA 1
ATOM 3575 C C . TYR A 1 470 ? 8.68 2.896 3.188 1 96.38 470 TYR A C 1
ATOM 3577 O O . TYR A 1 470 ? 7.762 2.988 2.367 1 96.38 470 TYR A O 1
ATOM 3585 N N . TYR A 1 471 ? 8.617 2.107 4.156 1 92.12 471 TYR A N 1
ATOM 3586 C CA . TYR A 1 471 ? 7.367 1.505 4.605 1 92.12 471 TYR A CA 1
ATOM 3587 C C . TYR A 1 471 ? 7.312 1.436 6.129 1 92.12 471 TYR A C 1
ATOM 3589 O O . TYR A 1 471 ? 8.352 1.44 6.793 1 92.12 471 TYR A O 1
ATOM 3597 N N . ASN A 1 472 ? 6.203 1.444 6.648 1 94.31 472 ASN A N 1
ATOM 3598 C CA . ASN A 1 472 ? 5.953 1.392 8.086 1 94.31 472 ASN A CA 1
ATOM 3599 C C . ASN A 1 472 ? 4.758 0.5 8.414 1 94.31 472 ASN A C 1
ATOM 3601 O O . ASN A 1 472 ? 3.766 0.494 7.688 1 94.31 472 ASN A O 1
ATOM 3605 N N . GLN A 1 473 ? 4.906 -0.311 9.445 1 93.69 473 GLN A N 1
ATOM 3606 C CA . GLN A 1 473 ? 3.852 -1.174 9.969 1 93.69 473 GLN A CA 1
ATOM 3607 C C . GLN A 1 473 ? 3.619 -0.923 11.453 1 93.69 473 GLN A C 1
ATOM 3609 O O . GLN A 1 473 ? 4.574 -0.79 12.227 1 93.69 473 GLN A O 1
ATOM 3614 N N . ARG A 1 474 ? 2.373 -0.869 11.781 1 95 474 ARG A N 1
ATOM 3615 C CA . ARG A 1 474 ? 1.995 -0.693 13.18 1 95 474 ARG A CA 1
ATOM 3616 C C . ARG A 1 474 ? 0.89 -1.665 13.578 1 95 474 ARG A C 1
ATOM 3618 O O . ARG A 1 474 ? -0.045 -1.897 12.805 1 95 474 ARG A O 1
ATOM 3625 N N . VAL A 1 475 ? 1.036 -2.191 14.742 1 94.75 475 VAL A N 1
ATOM 3626 C CA . VAL A 1 475 ? 0.015 -3.07 15.305 1 94.75 475 VAL A CA 1
ATOM 3627 C C . VAL A 1 475 ? -0.434 -2.537 16.656 1 94.75 475 VAL A C 1
ATOM 3629 O O . VAL A 1 475 ? 0.396 -2.225 17.516 1 94.75 475 VAL A O 1
ATOM 3632 N N . TYR A 1 476 ? -1.701 -2.402 16.781 1 94.69 476 TYR A N 1
ATOM 3633 C CA . TYR A 1 476 ? -2.32 -2.02 18.047 1 94.69 476 TYR A CA 1
ATOM 3634 C C . TYR A 1 476 ? -3.275 -3.102 18.531 1 94.69 476 TYR A C 1
ATOM 3636 O O . TYR A 1 476 ? -4.109 -3.594 17.766 1 94.69 476 TYR A O 1
ATOM 3644 N N . PHE A 1 477 ? -3.188 -3.578 19.797 1 94.31 477 PHE A N 1
ATOM 3645 C CA . PHE A 1 477 ? -4.055 -4.562 20.438 1 94.31 477 PHE A CA 1
ATOM 3646 C C . PHE A 1 477 ? -4.562 -4.059 21.781 1 94.31 477 PHE A C 1
ATOM 3648 O O . PHE A 1 477 ? -3.807 -3.461 22.547 1 94.31 477 PHE A O 1
ATOM 3655 N N . GLU A 1 478 ? -5.848 -4.281 21.984 1 94.81 478 GLU A N 1
ATOM 3656 C CA . GLU A 1 478 ? -6.473 -3.857 23.234 1 94.81 478 GLU A CA 1
ATOM 3657 C C . GLU A 1 478 ? -7.52 -4.863 23.688 1 94.81 478 GLU A C 1
ATOM 3659 O O . GLU A 1 478 ? -8.273 -5.398 22.875 1 94.81 478 GLU A O 1
ATOM 3664 N N . THR A 1 479 ? -7.586 -5.184 24.984 1 95.69 479 THR A N 1
ATOM 3665 C CA . THR A 1 479 ? -8.648 -5.945 25.641 1 95.69 479 THR A CA 1
ATOM 3666 C C . THR A 1 479 ? -9.18 -5.199 26.859 1 95.69 479 THR A C 1
ATOM 3668 O O . THR A 1 479 ? -8.438 -4.473 27.516 1 95.69 479 THR A O 1
ATOM 3671 N N . SER A 1 480 ? -10.398 -5.324 27.047 1 95.06 480 SER A N 1
ATOM 3672 C CA . SER A 1 480 ? -10.992 -4.559 28.141 1 95.06 480 SER A CA 1
ATOM 3673 C C . SER A 1 480 ? -12.078 -5.359 28.859 1 95.06 480 SER A C 1
ATOM 3675 O O . SER A 1 480 ? -12.656 -6.285 28.281 1 95.06 480 SER A O 1
ATOM 3677 N N . ALA A 1 481 ? -12.297 -5.031 30.062 1 96.69 481 ALA A N 1
ATOM 3678 C CA . ALA A 1 481 ? -13.398 -5.473 30.922 1 96.69 481 ALA A CA 1
ATOM 3679 C C . ALA A 1 481 ? -14.07 -4.285 31.609 1 96.69 481 ALA A C 1
ATOM 3681 O O . ALA A 1 481 ? -13.391 -3.416 32.156 1 96.69 481 ALA A O 1
ATOM 3682 N N . ASN A 1 482 ? -15.328 -4.238 31.5 1 95.25 482 ASN A N 1
ATOM 3683 C CA . ASN A 1 482 ? -16.094 -3.137 32.094 1 95.25 482 ASN A CA 1
ATOM 3684 C C . ASN A 1 482 ? -17.297 -3.646 32.875 1 95.25 482 ASN A C 1
ATOM 3686 O O . ASN A 1 482 ? -17.969 -4.578 32.438 1 95.25 482 ASN A O 1
ATOM 3690 N N . TYR A 1 483 ? -17.484 -3.174 34 1 95.69 483 TYR A N 1
ATOM 3691 C CA . TYR A 1 483 ? -18.641 -3.447 34.812 1 95.69 483 TYR A CA 1
ATOM 3692 C C . TYR A 1 483 ? -19.344 -2.152 35.219 1 95.69 483 TYR A C 1
ATOM 3694 O O . TYR A 1 483 ? -18.766 -1.317 35.906 1 95.69 483 TYR A O 1
ATOM 3702 N N . GLN A 1 484 ? -20.531 -1.965 34.812 1 93 484 GLN A N 1
ATOM 3703 C CA . GLN A 1 484 ? -21.312 -0.78 35.094 1 93 484 GLN A CA 1
ATOM 3704 C C . GLN A 1 484 ? -22.703 -1.163 35.625 1 93 484 GLN A C 1
ATOM 3706 O O . GLN A 1 484 ? -23.469 -1.844 34.906 1 93 484 GLN A O 1
ATOM 3711 N N . ARG A 1 485 ? -23.031 -0.732 36.781 1 92.69 485 ARG A N 1
ATOM 3712 C CA . ARG A 1 485 ? -24.328 -1.049 37.375 1 92.69 485 ARG A CA 1
ATOM 3713 C C . ARG A 1 485 ? -24.703 -0.033 38.438 1 92.69 485 ARG A C 1
ATOM 3715 O O . ARG A 1 485 ? -23.828 0.576 39.062 1 92.69 485 ARG A O 1
ATOM 3722 N N . THR A 1 486 ? -25.891 0.178 38.531 1 91.12 486 THR A N 1
ATOM 3723 C CA . THR A 1 486 ? -26.422 1.04 39.594 1 91.12 486 THR A CA 1
ATOM 3724 C C . THR A 1 486 ? -27.172 0.221 40.625 1 91.12 486 THR A C 1
ATOM 3726 O O . THR A 1 486 ? -28.078 -0.536 40.312 1 91.12 486 THR A O 1
ATOM 3729 N N . PHE A 1 487 ? -26.828 0.373 41.906 1 94.31 487 PHE A N 1
ATOM 3730 C CA . PHE A 1 487 ? -27.484 -0.249 43.062 1 94.31 487 PHE A CA 1
ATOM 3731 C C . PHE A 1 487 ? -28.219 0.793 43.906 1 94.31 487 PHE A C 1
ATOM 3733 O O . PHE A 1 487 ? -27.625 1.413 44.781 1 94.31 487 PHE A O 1
ATOM 3740 N N . GLY A 1 488 ? -29.484 0.941 43.719 1 91.81 488 GLY A N 1
ATOM 3741 C CA . GLY A 1 488 ? -30.203 2.025 44.375 1 91.81 488 GLY A CA 1
ATOM 3742 C C . GLY A 1 488 ? -29.734 3.4 43.938 1 91.81 488 GLY A C 1
ATOM 3743 O O . GLY A 1 488 ? -29.812 3.756 42.75 1 91.81 488 GLY A O 1
ATOM 3744 N N . LEU A 1 489 ? -29.094 4.074 44.875 1 92.62 489 LEU A N 1
ATOM 3745 C CA . LEU A 1 489 ? -28.594 5.41 44.594 1 92.62 489 LEU A CA 1
ATOM 3746 C C . LEU A 1 489 ? -27.094 5.367 44.281 1 92.62 489 LEU A C 1
ATOM 3748 O O . LEU A 1 489 ? -26.5 6.398 43.969 1 92.62 489 LEU A O 1
ATOM 3752 N N . HIS A 1 490 ? -26.516 4.176 44.344 1 94.62 490 HIS A N 1
ATOM 3753 C CA . HIS A 1 490 ? -25.078 4.016 44.156 1 94.62 490 HIS A CA 1
ATOM 3754 C C . HIS A 1 490 ? -24.766 3.49 42.781 1 94.62 490 HIS A C 1
ATOM 3756 O O . HIS A 1 490 ? -25.188 2.389 42.406 1 94.62 490 HIS A O 1
ATOM 3762 N N . GLY A 1 491 ? -24.125 4.273 42 1 93.69 491 GLY A N 1
ATOM 3763 C CA . GLY A 1 491 ? -23.641 3.834 40.719 1 93.69 491 GLY A CA 1
ATOM 3764 C C . GLY A 1 491 ? -22.172 3.469 40.719 1 93.69 491 GLY A C 1
ATOM 3765 O O . GLY A 1 491 ? -21.359 4.113 41.375 1 93.69 491 GLY A O 1
ATOM 3766 N N . VAL A 1 492 ? -21.844 2.369 39.969 1 94.69 492 VAL A N 1
ATOM 3767 C CA . VAL A 1 492 ? -20.453 1.951 39.844 1 94.69 492 VAL A CA 1
ATOM 3768 C C . VAL A 1 492 ? -20.125 1.683 38.375 1 94.69 492 VAL A C 1
ATOM 3770 O O . VAL A 1 492 ? -20.922 1.084 37.656 1 94.69 492 VAL A O 1
ATOM 3773 N N . ASP A 1 493 ? -19.047 2.234 37.906 1 93.12 493 ASP A N 1
ATOM 3774 C CA . ASP A 1 493 ? -18.484 1.989 36.562 1 93.12 493 ASP A CA 1
ATOM 3775 C C . ASP A 1 493 ? -17 1.686 36.656 1 93.12 493 ASP A C 1
ATOM 3777 O O . ASP A 1 493 ? -16.188 2.576 36.938 1 93.12 493 ASP A O 1
ATOM 3781 N N . ALA A 1 494 ? -16.609 0.459 36.469 1 94.75 494 ALA A N 1
ATOM 3782 C CA . ALA A 1 494 ? -15.219 0.021 36.562 1 94.75 494 ALA A CA 1
ATOM 3783 C C . ALA A 1 494 ? -14.727 -0.528 35.219 1 94.75 494 ALA A C 1
ATOM 3785 O O . ALA A 1 494 ? -15.398 -1.352 34.594 1 94.75 494 ALA A O 1
ATOM 3786 N N . THR A 1 495 ? -13.594 -0.019 34.812 1 93.62 495 THR A N 1
ATOM 3787 C CA . THR A 1 495 ? -13.031 -0.445 33.531 1 93.62 495 THR A CA 1
ATOM 3788 C C . THR A 1 495 ? -11.57 -0.857 33.688 1 93.62 495 THR A C 1
ATOM 3790 O O . THR A 1 495 ? -10.797 -0.17 34.375 1 93.62 495 THR A O 1
ATOM 3793 N N . PHE A 1 496 ? -11.219 -1.968 33.156 1 95.81 496 PHE A N 1
ATOM 3794 C CA . PHE A 1 496 ? -9.844 -2.438 33.031 1 95.81 496 PHE A CA 1
ATOM 3795 C C . PHE A 1 496 ? -9.453 -2.631 31.578 1 95.81 496 PHE A C 1
ATOM 3797 O O . PHE A 1 496 ? -10.211 -3.211 30.797 1 95.81 496 PHE A O 1
ATOM 3804 N N . VAL A 1 497 ? -8.266 -2.121 31.172 1 95.12 497 VAL A N 1
ATOM 3805 C CA . VAL A 1 497 ? -7.836 -2.225 29.781 1 95.12 497 VAL A CA 1
ATOM 3806 C C . VAL A 1 497 ? -6.363 -2.621 29.719 1 95.12 497 VAL A C 1
ATOM 3808 O O . VAL A 1 497 ? -5.547 -2.131 30.516 1 95.12 497 VAL A O 1
ATOM 3811 N N . TYR A 1 498 ? -6.027 -3.506 28.891 1 95.56 498 TYR A N 1
ATOM 3812 C CA . TYR A 1 498 ? -4.656 -3.773 28.469 1 95.56 498 TYR A CA 1
ATOM 3813 C C . TYR A 1 498 ? -4.445 -3.369 27.016 1 95.56 498 TYR A C 1
ATOM 3815 O O . TYR A 1 498 ? -5.258 -3.695 26.156 1 95.56 498 TYR A O 1
ATOM 3823 N N . ASN A 1 499 ? -3.348 -2.654 26.75 1 92.69 499 ASN A N 1
ATOM 3824 C CA . ASN A 1 499 ? -3.076 -2.299 25.359 1 92.69 499 ASN A CA 1
ATOM 3825 C C . ASN A 1 499 ? -1.608 -2.516 25 1 92.69 499 ASN A C 1
ATOM 3827 O O . ASN A 1 499 ? -0.739 -2.461 25.875 1 92.69 499 ASN A O 1
ATOM 3831 N N . LEU A 1 500 ? -1.342 -2.814 23.781 1 94.94 500 LEU A N 1
ATOM 3832 C CA . LEU A 1 500 ? -0.027 -3.025 23.188 1 94.94 500 LEU A CA 1
ATOM 3833 C C . LEU A 1 500 ? 0.078 -2.328 21.844 1 94.94 500 LEU A C 1
ATOM 3835 O O . LEU A 1 500 ? -0.83 -2.432 21.016 1 94.94 500 LEU A O 1
ATOM 3839 N N . ASN A 1 501 ? 1.182 -1.546 21.641 1 93.25 501 ASN A N 1
ATOM 3840 C CA . ASN A 1 501 ? 1.479 -0.883 20.375 1 93.25 501 ASN A CA 1
ATOM 3841 C C . ASN A 1 501 ? 2.887 -1.213 19.891 1 93.25 501 ASN A C 1
ATOM 3843 O O . ASN A 1 501 ? 3.857 -1.062 20.641 1 93.25 501 ASN A O 1
ATOM 3847 N N . THR A 1 502 ? 3.023 -1.634 18.703 1 95.12 502 THR A N 1
ATOM 3848 C CA . THR A 1 502 ? 4.32 -1.888 18.094 1 95.12 502 THR A CA 1
ATOM 3849 C C . THR A 1 502 ? 4.445 -1.134 16.766 1 95.12 502 THR A C 1
ATOM 3851 O O . THR A 1 502 ? 3.443 -0.87 16.094 1 95.12 502 THR A O 1
ATOM 3854 N N . ASN A 1 503 ? 5.637 -0.713 16.453 1 93.75 503 ASN A N 1
ATOM 3855 C CA . ASN A 1 503 ? 5.918 -0.006 15.203 1 93.75 503 ASN A CA 1
ATOM 3856 C C . ASN A 1 503 ? 7.227 -0.473 14.578 1 93.75 503 ASN A C 1
ATOM 3858 O O . ASN A 1 503 ? 8.219 -0.682 15.281 1 93.75 503 ASN A O 1
ATOM 3862 N N . ARG A 1 504 ? 7.215 -0.738 13.32 1 94.88 504 ARG A N 1
ATOM 3863 C CA . ARG A 1 504 ? 8.391 -1.062 12.531 1 94.88 504 ARG A CA 1
ATOM 3864 C C . ARG A 1 504 ? 8.469 -0.195 11.273 1 94.88 504 ARG A C 1
ATOM 3866 O O . ARG A 1 504 ? 7.453 0.027 10.609 1 94.88 504 ARG A O 1
ATOM 3873 N N . MET A 1 505 ? 9.68 0.318 10.992 1 95.44 505 MET A N 1
ATOM 3874 C CA . MET A 1 505 ? 9.867 1.175 9.828 1 95.44 505 MET A CA 1
ATOM 3875 C C . MET A 1 505 ? 11.18 0.854 9.125 1 95.44 505 MET A C 1
ATOM 3877 O O . MET A 1 505 ? 12.164 0.492 9.766 1 95.44 505 MET A O 1
ATOM 3881 N N . GLU A 1 506 ? 11.203 0.858 7.848 1 96.12 506 GLU A N 1
ATOM 3882 C CA . GLU A 1 506 ? 12.398 0.749 7.012 1 96.12 506 GLU A CA 1
ATOM 3883 C C . GLU A 1 506 ? 12.398 1.809 5.914 1 96.12 506 GLU A C 1
ATOM 3885 O O . GLU A 1 506 ? 11.352 2.117 5.34 1 96.12 506 GLU A O 1
ATOM 3890 N N . ASP A 1 507 ? 13.562 2.377 5.66 1 97.06 507 ASP A N 1
ATOM 3891 C CA . ASP A 1 507 ? 13.68 3.371 4.598 1 97.06 507 ASP A CA 1
ATOM 3892 C C . ASP A 1 507 ? 14.938 3.133 3.768 1 97.06 507 ASP A C 1
ATOM 3894 O O . ASP A 1 507 ? 15.875 2.477 4.223 1 97.06 507 ASP A O 1
ATOM 3898 N N . MET A 1 508 ? 15 3.631 2.582 1 97 508 MET A N 1
ATOM 3899 C CA . MET A 1 508 ? 16.156 3.604 1.688 1 97 508 MET A CA 1
ATOM 3900 C C . MET A 1 508 ? 16.156 4.812 0.76 1 97 508 MET A C 1
ATOM 3902 O O . MET A 1 508 ? 15.102 5.379 0.472 1 97 508 MET A O 1
ATOM 3906 N N . SER A 1 509 ? 17.281 5.238 0.346 1 97.69 509 SER A N 1
ATOM 3907 C CA . SER A 1 509 ? 17.438 6.297 -0.643 1 97.69 509 SER A CA 1
ATOM 3908 C C . SER A 1 509 ? 18.594 6.012 -1.59 1 97.69 509 SER A C 1
ATOM 3910 O O . SER A 1 509 ? 19.547 5.309 -1.226 1 97.69 509 SER A O 1
ATOM 3912 N N . ALA A 1 510 ? 18.469 6.461 -2.773 1 97.38 510 ALA A N 1
ATOM 3913 C CA . ALA A 1 510 ? 19.484 6.379 -3.82 1 97.38 510 ALA A CA 1
ATOM 3914 C C . ALA A 1 510 ? 19.672 7.727 -4.508 1 97.38 510 ALA A C 1
ATOM 3916 O O . ALA A 1 510 ? 18.703 8.469 -4.711 1 97.38 510 ALA A O 1
ATOM 3917 N N . PHE A 1 511 ? 20.906 8.008 -4.809 1 95.44 511 PHE A N 1
ATOM 3918 C CA . PHE A 1 511 ? 21.266 9.328 -5.324 1 95.44 511 PHE A CA 1
ATOM 3919 C C . PHE A 1 511 ? 22.266 9.195 -6.465 1 95.44 511 PHE A C 1
ATOM 3921 O O . PHE A 1 511 ? 23.172 8.352 -6.414 1 95.44 511 PHE A O 1
ATOM 3928 N N . ARG A 1 512 ? 22 9.961 -7.527 1 94.44 512 ARG A N 1
ATOM 3929 C CA . ARG A 1 512 ? 22.969 10.141 -8.617 1 94.44 512 ARG A CA 1
ATOM 3930 C C . ARG A 1 512 ? 23.172 11.617 -8.93 1 94.44 512 ARG A C 1
ATOM 3932 O O . ARG A 1 512 ? 22.234 12.414 -8.852 1 94.44 512 ARG A O 1
ATOM 3939 N N . ARG A 1 513 ? 24.375 11.984 -9.305 1 93 513 ARG A N 1
ATOM 3940 C CA . ARG A 1 513 ? 24.688 13.359 -9.656 1 93 513 ARG A CA 1
ATOM 3941 C C . ARG A 1 513 ? 25.5 13.422 -10.938 1 93 513 ARG A C 1
ATOM 3943 O O . ARG A 1 513 ? 26.031 12.414 -11.398 1 93 513 ARG A O 1
ATOM 3950 N N . GLY A 1 514 ? 25.547 14.625 -11.555 1 90.19 514 GLY A N 1
ATOM 3951 C CA . GLY A 1 514 ? 26.375 14.891 -12.719 1 90.19 514 GLY A CA 1
ATOM 3952 C C . GLY A 1 514 ? 25.812 14.305 -14 1 90.19 514 GLY A C 1
ATOM 3953 O O . GLY A 1 514 ? 26.562 13.766 -14.82 1 90.19 514 GLY A O 1
ATOM 3954 N N . TYR A 1 515 ? 24.531 14.336 -14.164 1 89.94 515 TYR A N 1
ATOM 3955 C CA . TYR A 1 515 ? 23.922 13.82 -15.383 1 89.94 515 TYR A CA 1
ATOM 3956 C C . TYR A 1 515 ? 24.406 14.586 -16.609 1 89.94 515 TYR A C 1
ATOM 3958 O O . TYR A 1 515 ? 24.562 15.805 -16.562 1 89.94 515 TYR A O 1
ATOM 3966 N N . LEU A 1 516 ? 24.594 13.852 -17.641 1 83.44 516 LEU A N 1
ATOM 3967 C CA . LEU A 1 516 ? 25.031 14.469 -18.875 1 83.44 516 LEU A CA 1
ATOM 3968 C C . LEU A 1 516 ? 23.891 15.195 -19.562 1 83.44 516 LEU A C 1
ATOM 3970 O O . LEU A 1 516 ? 24.109 16.156 -20.297 1 83.44 516 LEU A O 1
ATOM 3974 N N . SER A 1 517 ? 22.688 14.562 -19.391 1 84.88 517 SER A N 1
ATOM 3975 C CA . SER A 1 517 ? 21.484 15.148 -20 1 84.88 517 SER A CA 1
ATOM 3976 C C . SER A 1 517 ? 20.312 15.148 -19.016 1 84.88 517 SER A C 1
ATOM 3978 O O . SER A 1 517 ? 20.172 14.234 -18.203 1 84.88 517 SER A O 1
ATOM 3980 N N . GLY A 1 518 ? 19.547 16.203 -19.188 1 88 518 GLY A N 1
ATOM 3981 C CA . GLY A 1 518 ? 18.344 16.281 -18.391 1 88 518 GLY A CA 1
ATOM 3982 C C . GLY A 1 518 ? 17.141 15.609 -19.031 1 88 518 GLY A C 1
ATOM 3983 O O . GLY A 1 518 ? 16.031 15.695 -18.531 1 88 518 GLY A O 1
ATOM 3984 N N . ALA A 1 519 ? 17.344 14.906 -20.031 1 85.88 519 ALA A N 1
ATOM 3985 C CA . ALA A 1 519 ? 16.234 14.359 -20.812 1 85.88 519 ALA A CA 1
ATOM 3986 C C . ALA A 1 519 ? 15.633 13.141 -20.109 1 85.88 519 ALA A C 1
ATOM 3988 O O . ALA A 1 519 ? 14.461 12.812 -20.312 1 85.88 519 ALA A O 1
ATOM 3989 N N . VAL A 1 520 ? 16.516 12.445 -19.312 1 89.62 520 VAL A N 1
ATOM 3990 C CA . VAL A 1 520 ? 16.047 11.227 -18.656 1 89.62 520 VAL A CA 1
ATOM 3991 C C . VAL A 1 520 ? 16.234 11.344 -17.141 1 89.62 520 VAL A C 1
ATOM 3993 O O . VAL A 1 520 ? 17.359 11.359 -16.656 1 89.62 520 VAL A O 1
ATOM 3996 N N . ASP A 1 521 ? 15.18 11.328 -16.469 1 94.06 521 ASP A N 1
ATOM 3997 C CA . ASP A 1 521 ? 15.203 11.484 -15.016 1 94.06 521 ASP A CA 1
ATOM 3998 C C . ASP A 1 521 ? 15.117 10.133 -14.312 1 94.06 521 ASP A C 1
ATOM 4000 O O . ASP A 1 521 ? 14.25 9.914 -13.469 1 94.06 521 ASP A O 1
ATOM 4004 N N . GLN A 1 522 ? 16.141 9.25 -14.57 1 94.31 522 GLN A N 1
ATOM 4005 C CA . GLN A 1 522 ? 16.188 7.918 -13.984 1 94.31 522 GLN A CA 1
ATOM 4006 C C . GLN A 1 522 ? 17.562 7.641 -13.367 1 94.31 522 GLN A C 1
ATOM 4008 O O . GLN A 1 522 ? 18.578 8.117 -13.867 1 94.31 522 GLN A O 1
ATOM 4013 N N . LEU A 1 523 ? 17.562 6.758 -12.367 1 94.69 523 LEU A N 1
ATOM 4014 C CA . LEU A 1 523 ? 18.812 6.434 -11.703 1 94.69 523 LEU A CA 1
ATOM 4015 C C . LEU A 1 523 ? 19.781 5.758 -12.664 1 94.69 523 LEU A C 1
ATOM 4017 O O . LEU A 1 523 ? 20.969 6.062 -12.664 1 94.69 523 LEU A O 1
ATOM 4021 N N . PHE A 1 524 ? 19.297 4.855 -13.5 1 89.88 524 PHE A N 1
ATOM 4022 C CA . PHE A 1 524 ? 20.172 4.098 -14.383 1 89.88 524 PHE A CA 1
ATOM 4023 C C . PHE A 1 524 ? 20.906 5.023 -15.352 1 89.88 524 PHE A C 1
ATOM 4025 O O . PHE A 1 524 ? 21.953 4.664 -15.883 1 89.88 524 PHE A O 1
ATOM 4032 N N . ALA A 1 525 ? 20.297 6.156 -15.555 1 90.06 525 ALA A N 1
ATOM 4033 C CA . ALA A 1 525 ? 20.828 7.074 -16.562 1 90.06 525 ALA A CA 1
ATOM 4034 C C . ALA A 1 525 ? 21.922 7.973 -15.961 1 90.06 525 ALA A C 1
ATOM 4036 O O . ALA A 1 525 ? 22.594 8.703 -16.688 1 90.06 525 ALA A O 1
ATOM 4037 N N . GLY A 1 526 ? 22.094 7.969 -14.688 1 89.12 526 GLY A N 1
ATOM 4038 C CA . GLY A 1 526 ? 23.109 8.773 -14.055 1 89.12 526 GLY A CA 1
ATOM 4039 C C . GLY A 1 526 ? 24.484 8.141 -14.094 1 89.12 526 GLY A C 1
ATOM 4040 O O . GLY A 1 526 ? 24.609 6.914 -14.203 1 89.12 526 GLY A O 1
ATOM 4041 N N . PRO A 1 527 ? 25.453 9 -14.023 1 84.81 527 PRO A N 1
ATOM 4042 C CA . PRO A 1 527 ? 26.812 8.461 -14.031 1 84.81 527 PRO A CA 1
ATOM 4043 C C . PRO A 1 527 ? 27.125 7.625 -12.789 1 84.81 527 PRO A C 1
ATOM 4045 O O . PRO A 1 527 ? 26.5 7.809 -11.742 1 84.81 527 PRO A O 1
ATOM 4048 N N . ALA A 1 528 ? 28.062 6.73 -12.969 1 81.75 528 ALA A N 1
ATOM 4049 C CA . ALA A 1 528 ? 28.5 5.879 -11.859 1 81.75 528 ALA A CA 1
ATOM 4050 C C . ALA A 1 528 ? 29.203 6.695 -10.781 1 81.75 528 ALA A C 1
ATOM 4052 O O . ALA A 1 528 ? 29.109 6.379 -9.594 1 81.75 528 ALA A O 1
ATOM 4053 N N . ASP A 1 529 ? 29.859 7.75 -11.414 1 78.31 529 ASP A N 1
ATOM 4054 C CA . ASP A 1 529 ? 30.547 8.617 -10.461 1 78.31 529 ASP A CA 1
ATOM 4055 C C . ASP A 1 529 ? 29.562 9.469 -9.672 1 78.31 529 ASP A C 1
ATOM 4057 O O . ASP A 1 529 ? 28.625 10.023 -10.234 1 78.31 529 ASP A O 1
ATOM 4061 N N . GLY A 1 530 ? 29.391 9.328 -8.438 1 78.69 530 GLY A N 1
ATOM 4062 C CA . GLY A 1 530 ? 28.484 10.133 -7.621 1 78.69 530 GLY A CA 1
ATOM 4063 C C . GLY A 1 530 ? 27.359 9.32 -7.016 1 78.69 530 GLY A C 1
ATOM 4064 O O . GLY A 1 530 ? 26.453 9.883 -6.395 1 78.69 530 GLY A O 1
ATOM 4065 N N . LYS A 1 531 ? 27.422 7.988 -7.402 1 88.75 531 LYS A N 1
ATOM 4066 C CA . LYS A 1 531 ? 26.422 7.117 -6.793 1 88.75 531 LYS A CA 1
ATOM 4067 C C . LYS A 1 531 ? 26.484 7.203 -5.27 1 88.75 531 LYS A C 1
ATOM 4069 O O . LYS A 1 531 ? 27.562 7.301 -4.684 1 88.75 531 LYS A O 1
ATOM 4074 N N . ASP A 1 532 ? 25.312 7.297 -4.688 1 92.81 532 ASP A N 1
ATOM 4075 C CA . ASP A 1 532 ? 25.188 7.25 -3.234 1 92.81 532 ASP A CA 1
ATOM 4076 C C . ASP A 1 532 ? 23.875 6.598 -2.814 1 92.81 532 ASP A C 1
ATOM 4078 O O . ASP A 1 532 ? 22.953 6.469 -3.623 1 92.81 532 ASP A O 1
ATOM 4082 N N . ASN A 1 533 ? 23.875 6.012 -1.729 1 95.19 533 ASN A N 1
ATOM 4083 C CA . ASN A 1 533 ? 22.641 5.449 -1.172 1 95.19 533 ASN A CA 1
ATOM 4084 C C . ASN A 1 533 ? 22.703 5.363 0.351 1 95.19 533 ASN A C 1
ATOM 4086 O O . ASN A 1 533 ? 23.781 5.508 0.939 1 95.19 533 ASN A O 1
ATOM 4090 N N . ASN A 1 534 ? 21.578 5.25 0.969 1 94.88 534 ASN A N 1
ATOM 4091 C CA . ASN A 1 534 ? 21.422 5.113 2.412 1 94.88 534 ASN A CA 1
ATOM 4092 C C . ASN A 1 534 ? 20.141 4.355 2.766 1 94.88 534 ASN A C 1
ATOM 4094 O O . ASN A 1 534 ? 19.281 4.148 1.91 1 94.88 534 ASN A O 1
ATOM 4098 N N . GLY A 1 535 ? 20.156 3.844 4 1 95 535 GLY A N 1
ATOM 4099 C CA . GLY A 1 535 ? 18.984 3.133 4.48 1 95 535 GLY A CA 1
ATOM 4100 C C . GLY A 1 535 ? 19.109 2.67 5.918 1 95 535 GLY A C 1
ATOM 4101 O O . GLY A 1 535 ? 20.203 2.307 6.363 1 95 535 GLY A O 1
ATOM 4102 N N . THR A 1 536 ? 17.953 2.666 6.602 1 94.75 536 THR A N 1
ATOM 4103 C CA . THR A 1 536 ? 17.922 2.299 8.016 1 94.75 536 THR A CA 1
ATOM 4104 C C . THR A 1 536 ? 16.609 1.6 8.367 1 94.75 536 THR A C 1
ATOM 4106 O O . THR A 1 536 ? 15.648 1.664 7.605 1 94.75 536 THR A O 1
ATOM 4109 N N . GLU A 1 537 ? 16.641 0.852 9.445 1 94.06 537 GLU A N 1
ATOM 4110 C CA . GLU A 1 537 ? 15.445 0.267 10.047 1 94.06 537 GLU A CA 1
ATOM 4111 C C . GLU A 1 537 ? 15.273 0.734 11.492 1 94.06 537 GLU A C 1
ATOM 4113 O O . GLU A 1 537 ? 16.25 1.072 12.164 1 94.06 537 GLU A O 1
ATOM 4118 N N . ALA A 1 538 ? 14.016 0.803 11.867 1 93.38 538 ALA A N 1
ATOM 4119 C CA . ALA A 1 538 ? 13.68 1.174 13.242 1 93.38 538 ALA A CA 1
ATOM 4120 C C . ALA A 1 538 ? 12.492 0.373 13.75 1 93.38 538 ALA A C 1
ATOM 4122 O O . ALA A 1 538 ? 11.625 -0.036 12.969 1 93.38 538 ALA A O 1
ATOM 4123 N N . GLU A 1 539 ? 12.484 0.106 15.055 1 93 539 GLU A N 1
ATOM 4124 C CA . GLU A 1 539 ? 11.367 -0.562 15.719 1 93 539 GLU A CA 1
ATOM 4125 C C . GLU A 1 539 ? 11.094 0.052 17.094 1 93 539 GLU A C 1
ATOM 4127 O O . GLU A 1 539 ? 11.945 0.74 17.656 1 93 539 GLU A O 1
ATOM 4132 N N . GLY A 1 540 ? 9.891 -0.056 17.578 1 92.25 540 GLY A N 1
ATOM 4133 C CA . GLY A 1 540 ? 9.484 0.416 18.891 1 92.25 540 GLY A CA 1
ATOM 4134 C C . GLY A 1 540 ? 8.219 -0.248 19.391 1 92.25 540 GLY A C 1
ATOM 4135 O O . GLY A 1 540 ? 7.426 -0.77 18.609 1 92.25 540 GLY A O 1
ATOM 4136 N N . ALA A 1 541 ? 8.117 -0.272 20.734 1 93.31 541 ALA A N 1
ATOM 4137 C CA . ALA A 1 541 ? 6.93 -0.862 21.344 1 93.31 541 ALA A CA 1
ATOM 4138 C C . ALA A 1 541 ? 6.594 -0.181 22.672 1 93.31 541 ALA A C 1
ATOM 4140 O O . ALA A 1 541 ? 7.48 0.336 23.344 1 93.31 541 ALA A O 1
ATOM 4141 N N . ASN A 1 542 ? 5.402 -0.122 22.984 1 92.25 542 ASN A N 1
ATOM 4142 C CA . ASN A 1 542 ? 4.875 0.319 24.281 1 92.25 542 ASN A CA 1
ATOM 4143 C C . ASN A 1 542 ? 3.658 -0.498 24.703 1 92.25 542 ASN A C 1
ATOM 4145 O O . ASN A 1 542 ? 2.916 -0.993 23.844 1 92.25 542 ASN A O 1
ATOM 4149 N N . ALA A 1 543 ? 3.48 -0.662 26 1 93.44 543 ALA A N 1
ATOM 4150 C CA . ALA A 1 543 ? 2.344 -1.381 26.562 1 93.44 543 ALA A CA 1
ATOM 4151 C C . ALA A 1 543 ? 1.805 -0.66 27.797 1 93.44 543 ALA A C 1
ATOM 4153 O O . ALA A 1 543 ? 2.48 0.199 28.375 1 93.44 543 ALA A O 1
ATOM 4154 N N . GLY A 1 544 ? 0.559 -0.951 28.188 1 92.69 544 GLY A N 1
ATOM 4155 C CA . GLY A 1 544 ? -0.019 -0.302 29.359 1 92.69 544 GLY A CA 1
ATOM 4156 C C . GLY A 1 544 ? -1.179 -1.073 29.953 1 92.69 544 GLY A C 1
ATOM 4157 O O . GLY A 1 544 ? -1.935 -1.729 29.234 1 92.69 544 GLY A O 1
ATOM 4158 N N . TYR A 1 545 ? -1.296 -1.031 31.25 1 95 545 TYR A N 1
ATOM 4159 C CA . TYR A 1 545 ? -2.457 -1.459 32.031 1 95 545 TYR A CA 1
ATOM 4160 C C . TYR A 1 545 ? -3.223 -0.259 32.562 1 95 545 TYR A C 1
ATOM 4162 O O . TYR A 1 545 ? -2.645 0.602 33.25 1 95 545 TYR A O 1
ATOM 4170 N N . VAL A 1 546 ? -4.461 -0.222 32.281 1 93.75 546 VAL A N 1
ATOM 4171 C CA . VAL A 1 546 ? -5.27 0.922 32.688 1 93.75 546 VAL A CA 1
ATOM 4172 C C . VAL A 1 546 ? -6.402 0.457 33.625 1 93.75 546 VAL A C 1
ATOM 4174 O O . VAL A 1 546 ? -7.02 -0.583 33.375 1 93.75 546 VAL A O 1
ATOM 4177 N N . MET A 1 547 ? -6.656 1.202 34.594 1 93.31 547 MET A N 1
ATOM 4178 C CA . MET A 1 547 ? -7.781 0.985 35.5 1 93.31 547 MET A CA 1
ATOM 4179 C C . MET A 1 547 ? -8.539 2.287 35.75 1 93.31 547 MET A C 1
ATOM 4181 O O . MET A 1 547 ? -7.922 3.338 35.969 1 93.31 547 MET A O 1
ATOM 4185 N N . ARG A 1 548 ? -9.805 2.254 35.656 1 92.62 548 ARG A N 1
ATOM 4186 C CA . ARG A 1 548 ? -10.664 3.387 35.969 1 92.62 548 ARG A CA 1
ATOM 4187 C C . ARG A 1 548 ? -11.883 2.945 36.781 1 92.62 548 ARG A C 1
ATOM 4189 O O . ARG A 1 548 ? -12.578 2.002 36.406 1 92.62 548 ARG A O 1
ATOM 4196 N N . VAL A 1 549 ? -12.117 3.572 37.844 1 94.19 549 VAL A N 1
ATOM 4197 C CA . VAL A 1 549 ? -13.273 3.299 38.688 1 94.19 549 VAL A CA 1
ATOM 4198 C C . VAL A 1 549 ? -14.031 4.598 38.969 1 94.19 549 VAL A C 1
ATOM 4200 O O . VAL A 1 549 ? -13.453 5.559 39.5 1 94.19 549 VAL A O 1
ATOM 4203 N N . LYS A 1 550 ? -15.211 4.578 38.656 1 93 550 LYS A N 1
ATOM 4204 C CA . LYS A 1 550 ? -16.094 5.723 38.875 1 93 550 LYS A CA 1
ATOM 4205 C C . LYS A 1 550 ? -17.234 5.355 39.812 1 93 550 LYS A C 1
ATOM 4207 O O . LYS A 1 550 ? -17.875 4.312 39.656 1 93 550 LYS A O 1
ATOM 4212 N N . TYR A 1 551 ? -17.422 6.148 40.781 1 95 551 TYR A N 1
ATOM 4213 C CA . TYR A 1 551 ? -18.516 6.008 41.75 1 95 551 TYR A CA 1
ATOM 4214 C C . TYR A 1 551 ? -19.375 7.262 41.781 1 95 551 TYR A C 1
ATOM 4216 O O . TYR A 1 551 ? -18.859 8.383 41.75 1 95 551 TYR A O 1
ATOM 4224 N N . ASP A 1 552 ? -20.641 6.969 41.75 1 93.81 552 ASP A N 1
ATOM 4225 C CA . ASP A 1 552 ? -21.531 8.109 41.906 1 93.81 552 ASP A CA 1
ATOM 4226 C C . ASP A 1 552 ? -22.641 7.816 42.906 1 93.81 552 ASP A C 1
ATOM 4228 O O . ASP A 1 552 ? -23.016 6.66 43.094 1 93.81 552 ASP A O 1
ATOM 4232 N N . PHE A 1 553 ? -23.016 8.852 43.594 1 95.25 553 PHE A N 1
ATOM 4233 C CA . PHE A 1 553 ? -24.172 8.82 44.5 1 95.25 553 PHE A CA 1
ATOM 4234 C C . PHE A 1 553 ? -25.297 9.68 43.938 1 95.25 553 PHE A C 1
ATOM 4236 O O . PHE A 1 553 ? -25.25 10.914 44.031 1 95.25 553 PHE A O 1
ATOM 4243 N N . ASN A 1 554 ? -26.359 8.992 43.406 1 89.69 554 ASN A N 1
ATOM 4244 C CA . ASN A 1 554 ? -27.531 9.625 42.812 1 89.69 554 ASN A CA 1
ATOM 4245 C C . ASN A 1 554 ? -27.125 10.602 41.719 1 89.69 554 ASN A C 1
ATOM 4247 O O . ASN A 1 554 ? -27.797 11.609 41.5 1 89.69 554 ASN A O 1
ATOM 4251 N N . TYR A 1 555 ? -25.969 10.438 41.156 1 84.81 555 TYR A N 1
ATOM 4252 C CA . TYR A 1 555 ? -25.375 11.258 40.094 1 84.81 555 TYR A CA 1
ATOM 4253 C C . TYR A 1 555 ? -25.203 12.695 40.562 1 84.81 555 TYR A C 1
ATOM 4255 O O . TYR A 1 555 ? -25 13.602 39.75 1 84.81 555 TYR A O 1
ATOM 4263 N N . LYS A 1 556 ? -25.375 12.883 41.906 1 90.69 556 LYS A N 1
ATOM 4264 C CA . LYS A 1 556 ? -25.156 14.18 42.531 1 90.69 556 LYS A CA 1
ATOM 4265 C C . LYS A 1 556 ? -23.672 14.383 42.844 1 90.69 556 LYS A C 1
ATOM 4267 O O . LYS A 1 556 ? -23.109 15.453 42.594 1 90.69 556 LYS A O 1
ATOM 4272 N N . TYR A 1 557 ? -23.078 13.367 43.375 1 95.81 557 TYR A N 1
ATOM 4273 C CA . TYR A 1 557 ? -21.641 13.32 43.656 1 95.81 557 TYR A CA 1
ATOM 4274 C C . TYR A 1 557 ? -20.969 12.227 42.844 1 95.81 557 TYR A C 1
ATOM 4276 O O . TYR A 1 557 ? -21.375 11.062 42.875 1 95.81 557 TYR A O 1
ATOM 4284 N N . ILE A 1 558 ? -19.984 12.633 42.156 1 95.06 558 ILE A N 1
ATOM 4285 C CA . ILE A 1 558 ? -19.266 11.688 41.312 1 95.06 558 ILE A CA 1
ATOM 4286 C C . ILE A 1 558 ? -17.781 11.688 41.656 1 95.06 558 ILE A C 1
ATOM 4288 O O . ILE A 1 558 ? -17.172 12.75 41.781 1 95.06 558 ILE A O 1
ATOM 4292 N N . LEU A 1 559 ? -17.219 10.547 41.875 1 95.38 559 LEU A N 1
ATOM 4293 C CA . LEU A 1 559 ? -15.797 10.344 42.094 1 95.38 559 LEU A CA 1
ATOM 4294 C C . LEU A 1 559 ? -15.211 9.352 41.094 1 95.38 559 LEU A C 1
ATOM 4296 O O . LEU A 1 559 ? -15.836 8.336 40.781 1 95.38 559 LEU A O 1
ATOM 4300 N N . GLU A 1 560 ? -14.055 9.734 40.562 1 92.94 560 GLU A N 1
ATOM 4301 C CA . GLU A 1 560 ? -13.406 8.836 39.625 1 92.94 560 GLU A CA 1
ATOM 4302 C C . GLU A 1 560 ? -11.914 8.703 39.938 1 92.94 560 GLU A C 1
ATOM 4304 O O . GLU A 1 560 ? -11.227 9.703 40.125 1 92.94 560 GLU A O 1
ATOM 4309 N N . PHE A 1 561 ? -11.5 7.504 39.969 1 93.38 561 PHE A N 1
ATOM 4310 C CA . PHE A 1 561 ? -10.078 7.172 40.062 1 93.38 561 PHE A CA 1
ATOM 4311 C C . PHE A 1 561 ? -9.602 6.461 38.812 1 93.38 561 PHE A C 1
ATOM 4313 O O . PHE A 1 561 ? -10.297 5.602 38.281 1 93.38 561 PHE A O 1
ATOM 4320 N N . SER A 1 562 ? -8.461 6.918 38.344 1 90.5 562 SER A N 1
ATOM 4321 C CA . SER A 1 562 ? -7.84 6.207 37.25 1 90.5 562 SER A CA 1
ATOM 4322 C C . SER A 1 562 ? -6.336 6.07 37.438 1 90.5 562 SER A C 1
ATOM 4324 O O . SER A 1 562 ? -5.719 6.891 38.125 1 90.5 562 SER A O 1
ATOM 4326 N N . GLY A 1 563 ? -5.77 5.012 36.906 1 90.5 563 GLY A N 1
ATOM 4327 C CA . GLY A 1 563 ? -4.344 4.742 36.969 1 90.5 563 GLY A CA 1
ATOM 4328 C C . GLY A 1 563 ? -3.844 3.969 35.75 1 90.5 563 GLY A C 1
ATOM 4329 O O . GLY A 1 563 ? -4.543 3.09 35.25 1 90.5 563 GLY A O 1
ATOM 4330 N N . ARG A 1 564 ? -2.67 4.328 35.375 1 92.06 564 ARG A N 1
ATOM 4331 C CA . ARG A 1 564 ? -2.057 3.607 34.25 1 92.06 564 ARG A CA 1
ATOM 4332 C C . ARG A 1 564 ? -0.644 3.154 34.625 1 92.06 564 ARG A C 1
ATOM 4334 O O . ARG A 1 564 ? 0.109 3.895 35.25 1 92.06 564 ARG A O 1
ATOM 4341 N N . TYR A 1 565 ? -0.398 1.95 34.344 1 94.56 565 TYR A N 1
ATOM 4342 C CA . TYR A 1 565 ? 0.935 1.363 34.406 1 94.56 565 TYR A CA 1
ATOM 4343 C C . TYR A 1 565 ? 1.511 1.158 33 1 94.56 565 TYR A C 1
ATOM 4345 O O . TYR A 1 565 ? 1.223 0.153 32.344 1 94.56 565 TYR A O 1
ATOM 4353 N N . ASP A 1 566 ? 2.496 2.125 32.625 1 93.5 566 ASP A N 1
ATOM 4354 C CA . ASP A 1 566 ? 2.949 2.199 31.25 1 93.5 566 ASP A CA 1
ATOM 4355 C C . ASP A 1 566 ? 4.367 1.65 31.094 1 93.5 566 ASP A C 1
ATOM 4357 O O . ASP A 1 566 ? 5.215 1.876 31.969 1 93.5 566 ASP A O 1
ATOM 4361 N N . GLY A 1 567 ? 4.562 0.935 30.047 1 93.56 567 GLY A N 1
ATOM 4362 C CA . GLY A 1 567 ? 5.883 0.456 29.672 1 93.56 567 GLY A CA 1
ATOM 4363 C C . GLY A 1 567 ? 6.367 1.024 28.344 1 93.56 567 GLY A C 1
ATOM 4364 O O . GLY A 1 567 ? 5.578 1.216 27.422 1 93.56 567 GLY A O 1
ATOM 4365 N N . ASN A 1 568 ? 7.719 1.347 28.281 1 92.5 568 ASN A N 1
ATOM 4366 C CA . ASN A 1 568 ? 8.367 1.885 27.094 1 92.5 568 ASN A CA 1
ATOM 4367 C C . ASN A 1 568 ? 9.727 1.226 26.859 1 92.5 568 ASN A C 1
ATOM 4369 O O . ASN A 1 568 ? 10.555 1.149 27.766 1 92.5 568 ASN A O 1
ATOM 4373 N N . ASP A 1 569 ? 9.961 0.824 25.656 1 91.94 569 ASP A N 1
ATOM 4374 C CA . ASP A 1 569 ? 11.164 0.048 25.359 1 91.94 569 ASP A CA 1
ATOM 4375 C C . ASP A 1 569 ? 12.383 0.955 25.234 1 91.94 569 ASP A C 1
ATOM 4377 O O . ASP A 1 569 ? 13.508 0.475 25.031 1 91.94 569 ASP A O 1
ATOM 4381 N N . ASN A 1 570 ? 12.305 2.221 25.359 1 90.94 570 ASN A N 1
ATOM 4382 C CA . ASN A 1 570 ? 13.438 3.141 25.375 1 90.94 570 ASN A CA 1
ATOM 4383 C C . ASN A 1 570 ? 14.211 3.043 26.688 1 90.94 570 ASN A C 1
ATOM 4385 O O . ASN A 1 570 ? 15.336 3.531 26.781 1 90.94 570 ASN A O 1
ATOM 4389 N N . PHE A 1 571 ? 13.594 2.455 27.656 1 92.56 571 PHE A N 1
ATOM 4390 C CA . PHE A 1 571 ? 14.227 2.34 28.969 1 92.56 571 PHE A CA 1
ATOM 4391 C C . PHE A 1 571 ? 14.742 0.924 29.203 1 92.56 571 PHE A C 1
ATOM 4393 O O . PHE A 1 571 ? 14.234 -0.031 28.609 1 92.56 571 PHE A O 1
ATOM 4400 N N . ALA A 1 572 ? 15.719 0.909 30.078 1 93.12 572 ALA A N 1
ATOM 4401 C CA . ALA A 1 572 ? 16.234 -0.406 30.469 1 93.12 572 ALA A CA 1
ATOM 4402 C C . ALA A 1 572 ? 15.133 -1.265 31.078 1 93.12 572 ALA A C 1
ATOM 4404 O O . ALA A 1 572 ? 14.188 -0.741 31.672 1 93.12 572 ALA A O 1
ATOM 4405 N N . PRO A 1 573 ? 15.227 -2.562 31 1 91.31 573 PRO A N 1
ATOM 4406 C CA . PRO A 1 573 ? 14.172 -3.465 31.469 1 91.31 573 PRO A CA 1
ATOM 4407 C C . PRO A 1 573 ? 13.773 -3.217 32.906 1 91.31 573 PRO A C 1
ATOM 4409 O O . PRO A 1 573 ? 12.602 -3.338 33.281 1 91.31 573 PRO A O 1
ATOM 4412 N N . GLU A 1 574 ? 14.711 -2.799 33.719 1 90.75 574 GLU A N 1
ATOM 4413 C CA . GLU A 1 574 ? 14.422 -2.592 35.125 1 90.75 574 GLU A CA 1
ATOM 4414 C C . GLU A 1 574 ? 13.719 -1.256 35.344 1 90.75 574 GLU A C 1
ATOM 4416 O O . GLU A 1 574 ? 13.125 -1.036 36.406 1 90.75 574 GLU A O 1
ATOM 4421 N N . GLN A 1 575 ? 13.797 -0.327 34.406 1 91.44 575 GLN A N 1
ATOM 4422 C CA . GLN A 1 575 ? 13.234 1.012 34.562 1 91.44 575 GLN A CA 1
ATOM 4423 C C . GLN A 1 575 ? 12.141 1.269 33.531 1 91.44 575 GLN A C 1
ATOM 4425 O O . GLN A 1 575 ? 11.719 2.412 33.344 1 91.44 575 GLN A O 1
ATOM 4430 N N . ARG A 1 576 ? 11.648 0.294 32.906 1 92.06 576 ARG A N 1
ATOM 4431 C CA . ARG A 1 576 ? 10.773 0.417 31.75 1 92.06 576 ARG A CA 1
ATOM 4432 C C . ARG A 1 576 ? 9.359 0.826 32.156 1 92.06 576 ARG A C 1
ATOM 4434 O O . ARG A 1 576 ? 8.664 1.516 31.422 1 92.06 576 ARG A O 1
ATOM 4441 N N . TRP A 1 577 ? 8.938 0.469 33.344 1 94.25 577 TRP A N 1
ATOM 4442 C CA . TRP A 1 577 ? 7.535 0.611 33.719 1 94.25 577 TRP A CA 1
ATOM 4443 C C . TRP A 1 577 ? 7.355 1.727 34.75 1 94.25 577 TRP A C 1
ATOM 4445 O O . TRP A 1 577 ? 8.188 1.898 35.625 1 94.25 577 TRP A O 1
ATOM 4455 N N . GLY A 1 578 ? 6.328 2.6 34.594 1 93 578 GLY A N 1
ATOM 4456 C CA . GLY A 1 578 ? 5.945 3.65 35.531 1 93 578 GLY A CA 1
ATOM 4457 C C . GLY A 1 578 ? 4.457 3.674 35.812 1 93 578 GLY A C 1
ATOM 4458 O O . GLY A 1 578 ? 3.641 3.377 34.938 1 93 578 GLY A O 1
ATOM 4459 N N . PHE A 1 579 ? 4.102 4.008 37.031 1 94.06 579 PHE A N 1
ATOM 4460 C CA . PHE A 1 579 ? 2.707 4.129 37.438 1 94.06 579 PHE A CA 1
ATOM 4461 C C . PHE A 1 579 ? 2.295 5.594 37.531 1 94.06 579 PHE A C 1
ATOM 4463 O O . PHE A 1 579 ? 2.951 6.383 38.219 1 94.06 579 PHE A O 1
ATOM 4470 N N . PHE A 1 580 ? 1.167 5.969 36.969 1 93.06 580 PHE A N 1
ATOM 4471 C CA . PHE A 1 580 ? 0.699 7.348 36.906 1 93.06 580 PHE A CA 1
ATOM 4472 C C . PHE A 1 580 ? -0.779 7.434 37.281 1 93.06 580 PHE A C 1
ATOM 4474 O O . PHE A 1 580 ? -1.646 7.191 36.438 1 93.06 580 PHE A O 1
ATOM 4481 N N . PRO A 1 581 ? -1.175 7.895 38.375 1 93 581 PRO A N 1
ATOM 4482 C CA . PRO A 1 581 ? -2.557 7.953 38.844 1 93 581 PRO A CA 1
ATOM 4483 C C . PRO A 1 581 ? -3.215 9.305 38.594 1 93 581 PRO A C 1
ATOM 4485 O O . PRO A 1 581 ? -2.523 10.297 38.375 1 93 581 PRO A O 1
ATOM 4488 N N . ALA A 1 582 ? -4.52 9.375 38.625 1 92.31 582 ALA A N 1
ATOM 4489 C CA . ALA A 1 582 ? -5.324 10.594 38.531 1 92.31 582 ALA A CA 1
ATOM 4490 C C . ALA A 1 582 ? -6.613 10.453 39.344 1 92.31 582 ALA A C 1
ATOM 4492 O O . ALA A 1 582 ? -7.195 9.375 39.406 1 92.31 582 ALA A O 1
ATOM 4493 N N . LEU A 1 583 ? -7.043 11.492 40 1 94.06 583 LEU A N 1
ATOM 4494 C CA . LEU A 1 583 ? -8.281 11.57 40.781 1 94.06 583 LEU A CA 1
ATOM 4495 C C . LEU A 1 583 ? -9.125 12.75 40.312 1 94.06 583 LEU A C 1
ATOM 4497 O O . LEU A 1 583 ? -8.602 13.836 40.031 1 94.06 583 LEU A O 1
ATOM 4501 N N . SER A 1 584 ? -10.383 12.508 40.188 1 94.31 584 SER A N 1
ATOM 4502 C CA . SER A 1 584 ? -11.297 13.578 39.812 1 94.31 584 SER A CA 1
ATOM 4503 C C . SER A 1 584 ? -12.594 13.508 40.625 1 94.31 584 SER A C 1
ATOM 4505 O O . SER A 1 584 ? -12.977 12.438 41.094 1 94.31 584 SER A O 1
ATOM 4507 N N . ALA A 1 585 ? -13.273 14.617 40.781 1 95.06 585 ALA A N 1
ATOM 4508 C CA . ALA A 1 585 ? -14.547 14.734 41.5 1 95.06 585 ALA A CA 1
ATOM 4509 C C . ALA A 1 585 ? -15.445 15.766 40.812 1 95.06 585 ALA A C 1
ATOM 4511 O O . ALA A 1 585 ? -14.969 16.766 40.281 1 95.06 585 ALA A O 1
ATOM 4512 N N . ALA A 1 586 ? -16.672 15.484 40.844 1 95.19 586 ALA A N 1
ATOM 4513 C CA . ALA A 1 586 ? -17.672 16.406 40.344 1 95.19 586 ALA A CA 1
ATOM 4514 C C . ALA A 1 586 ? -18.875 16.484 41.25 1 95.19 586 ALA A C 1
ATOM 4516 O O . ALA A 1 586 ? -19.234 15.508 41.906 1 95.19 586 ALA A O 1
ATOM 4517 N N . TRP A 1 587 ? -19.453 17.656 41.344 1 96.5 587 TRP A N 1
ATOM 4518 C CA . TRP A 1 587 ? -20.641 17.969 42.156 1 96.5 587 TRP A CA 1
ATOM 4519 C C . TRP A 1 587 ? -21.703 18.688 41.344 1 96.5 587 TRP A C 1
ATOM 4521 O O . TRP A 1 587 ? -21.484 19.812 40.875 1 96.5 587 TRP A O 1
ATOM 4531 N N . ASN A 1 588 ? -22.797 17.953 41.125 1 94.31 588 ASN A N 1
ATOM 4532 C CA . ASN A 1 588 ? -23.953 18.609 40.531 1 94.31 588 ASN A CA 1
ATOM 4533 C C . ASN A 1 588 ? -24.75 19.422 41.531 1 94.31 588 ASN A C 1
ATOM 4535 O O . ASN A 1 588 ? -25.734 18.922 42.094 1 94.31 588 ASN A O 1
ATOM 4539 N N . VAL A 1 589 ? -24.484 20.594 41.594 1 95.31 589 VAL A N 1
ATOM 4540 C CA . VAL A 1 589 ? -24.969 21.453 42.688 1 95.31 589 VAL A CA 1
ATOM 4541 C C . VAL A 1 589 ? -26.469 21.688 42.5 1 95.31 589 VAL A C 1
ATOM 4543 O O . VAL A 1 589 ? -27.203 21.812 43.5 1 95.31 589 VAL A O 1
ATOM 4546 N N . THR A 1 590 ? -26.891 21.812 41.344 1 90.56 590 THR A N 1
ATOM 4547 C CA . THR A 1 590 ? -28.281 22.125 41.062 1 90.56 590 THR A CA 1
ATOM 4548 C C . THR A 1 590 ? -29.188 21.016 41.594 1 90.56 590 THR A C 1
ATOM 4550 O O . THR A 1 590 ? -30.391 21.219 41.75 1 90.56 590 THR A O 1
ATOM 4553 N N . ASP A 1 591 ? -28.672 19.828 41.719 1 89.06 591 ASP A N 1
ATOM 4554 C CA . ASP A 1 591 ? -29.469 18.703 42.219 1 89.06 591 ASP A CA 1
ATOM 4555 C C . ASP A 1 591 ? -29.688 18.797 43.719 1 89.06 591 ASP A C 1
ATOM 4557 O O . ASP A 1 591 ? -30.469 18.047 44.281 1 89.06 591 ASP A O 1
ATOM 4561 N N . GLU A 1 592 ? -29.141 19.781 44.406 1 94.12 592 GLU A N 1
ATOM 4562 C CA . GLU A 1 592 ? -29.375 20 45.812 1 94.12 592 GLU A CA 1
ATOM 4563 C C . GLU A 1 592 ? -30.719 20.672 46.062 1 94.12 592 GLU A C 1
ATOM 4565 O O . GLU A 1 592 ? -31.141 21.531 45.312 1 94.12 592 GLU A O 1
ATOM 4570 N N . PRO A 1 593 ? -31.25 20.453 47.281 1 91.75 593 PRO A N 1
ATOM 4571 C CA . PRO A 1 593 ? -32.562 21.047 47.594 1 91.75 593 PRO A CA 1
ATOM 4572 C C . PRO A 1 593 ? -32.5 22.562 47.719 1 91.75 593 PRO A C 1
ATOM 4574 O O . PRO A 1 593 ? -33.438 23.25 47.344 1 91.75 593 PRO A O 1
ATOM 4577 N N . PHE A 1 594 ? -31.469 23.078 48.094 1 93.69 594 PHE A N 1
ATOM 4578 C CA . PHE A 1 594 ? -31.391 24.516 48.312 1 93.69 594 PHE A CA 1
ATOM 4579 C C . PHE A 1 594 ? -31.266 25.266 47 1 93.69 594 PHE A C 1
ATOM 4581 O O . PHE A 1 594 ? -31.453 26.484 46.938 1 93.69 594 PHE A O 1
ATOM 4588 N N . MET A 1 595 ? -31 24.562 45.875 1 93.19 595 MET A N 1
ATOM 4589 C CA . MET A 1 595 ? -30.859 25.188 44.562 1 93.19 595 MET A CA 1
ATOM 4590 C C . MET A 1 595 ? -32.156 25.094 43.781 1 93.19 595 MET A C 1
ATOM 4592 O O . MET A 1 595 ? -32.312 25.703 42.719 1 93.19 595 MET A O 1
ATOM 4596 N N . LYS A 1 596 ? -33.125 24.469 44.25 1 88.31 596 LYS A N 1
ATOM 4597 C CA . LYS A 1 596 ? -34.344 24.156 43.531 1 88.31 596 LYS A CA 1
ATOM 4598 C C . LYS A 1 596 ? -35.094 25.438 43.188 1 88.31 596 LYS A C 1
ATOM 4600 O O . LYS A 1 596 ? -35.688 25.531 42.094 1 88.31 596 LYS A O 1
ATOM 4605 N N . ASN A 1 597 ? -35.094 26.391 44.031 1 90.06 597 ASN A N 1
ATOM 4606 C CA . ASN A 1 597 ? -35.781 27.656 43.75 1 90.06 597 ASN A CA 1
ATOM 4607 C C . ASN A 1 597 ? -35.156 28.359 42.562 1 90.06 597 ASN A C 1
ATOM 4609 O O . ASN A 1 597 ? -35.906 28.922 41.719 1 90.06 597 ASN A O 1
ATOM 4613 N N . LEU A 1 598 ? -33.906 28.406 42.438 1 92.31 598 LEU A N 1
ATOM 4614 C CA . LEU A 1 598 ? -33.219 29.047 41.344 1 92.31 598 LEU A CA 1
ATOM 4615 C C . LEU A 1 598 ? -33.438 28.266 40.031 1 92.31 598 LEU A C 1
ATOM 4617 O O . LEU A 1 598 ? -33.594 28.859 38.969 1 92.31 598 LEU A O 1
ATOM 4621 N N . SER A 1 599 ? -33.406 26.953 40.094 1 87.69 599 SER A N 1
ATOM 4622 C CA . SER A 1 599 ? -33.625 26.094 38.938 1 87.69 599 SER A CA 1
ATOM 4623 C C . SER A 1 599 ? -35.031 26.234 38.375 1 87.69 599 SER A C 1
ATOM 4625 O O . SER A 1 599 ? -35.25 26.312 37.156 1 87.69 599 SER A O 1
ATOM 4627 N N . ASN A 1 600 ? -36 26.328 39.25 1 83.19 600 ASN A N 1
ATOM 4628 C CA . ASN A 1 600 ? -37.406 26.438 38.875 1 83.19 600 ASN A CA 1
ATOM 4629 C C . ASN A 1 600 ? -37.688 27.766 38.188 1 83.19 600 ASN A C 1
ATOM 4631 O O . ASN A 1 600 ? -38.594 27.859 37.344 1 83.19 600 ASN A O 1
ATOM 4635 N N . ARG A 1 601 ? -37 28.781 38.625 1 89.12 601 ARG A N 1
ATOM 4636 C CA . ARG A 1 601 ? -37.188 30.094 38.031 1 89.12 601 ARG A CA 1
ATOM 4637 C C . ARG A 1 601 ? -36.312 30.281 36.812 1 89.12 601 ARG A C 1
ATOM 4639 O O . ARG A 1 601 ? -36.25 31.375 36.25 1 89.12 601 ARG A O 1
ATOM 4646 N N . ASN A 1 602 ? -35.562 29.297 36.375 1 87.88 602 ASN A N 1
ATOM 4647 C CA . ASN A 1 602 ? -34.719 29.234 35.188 1 87.88 602 ASN A CA 1
ATOM 4648 C C . ASN A 1 602 ? -33.562 30.234 35.281 1 87.88 602 ASN A C 1
ATOM 4650 O O . ASN A 1 602 ? -33.156 30.781 34.25 1 87.88 602 ASN A O 1
ATOM 4654 N N . ILE A 1 603 ? -33.188 30.625 36.469 1 91.44 603 ILE A N 1
ATOM 4655 C CA . ILE A 1 603 ? -32 31.469 36.688 1 91.44 603 ILE A CA 1
ATOM 4656 C C . ILE A 1 603 ? -30.734 30.625 36.531 1 91.44 603 ILE A C 1
ATOM 4658 O O . ILE A 1 603 ? -29.812 31.031 35.812 1 91.44 603 ILE A O 1
ATOM 4662 N N . VAL A 1 604 ? -30.75 29.453 37.281 1 93.56 604 VAL A N 1
ATOM 4663 C CA . VAL A 1 604 ? -29.688 28.453 37.125 1 93.56 604 VAL A CA 1
ATOM 4664 C C . VAL A 1 604 ? -30.297 27.094 36.844 1 93.56 604 VAL A C 1
ATOM 4666 O O . VAL A 1 604 ? -30.922 26.484 37.719 1 93.56 604 VAL A O 1
ATOM 4669 N N . ASN A 1 605 ? -30.156 26.703 35.625 1 88.62 605 ASN A N 1
ATOM 4670 C CA . ASN A 1 605 ? -30.734 25.422 35.25 1 88.62 605 ASN A CA 1
ATOM 4671 C C . ASN A 1 605 ? -29.781 24.266 35.562 1 88.62 605 ASN A C 1
ATOM 4673 O O . ASN A 1 605 ? -30.219 23.172 35.906 1 88.62 605 ASN A O 1
ATOM 4677 N N . ASP A 1 606 ? -28.562 24.484 35.344 1 90.19 606 ASP A N 1
ATOM 4678 C CA . ASP A 1 606 ? -27.531 23.516 35.656 1 90.19 606 ASP A CA 1
ATOM 4679 C C . ASP A 1 606 ? -26.281 24.203 36.188 1 90.19 606 ASP A C 1
ATOM 4681 O O . ASP A 1 606 ? -25.906 25.281 35.719 1 90.19 606 ASP A O 1
ATOM 4685 N N . LEU A 1 607 ? -25.734 23.656 37.188 1 94 607 LEU A N 1
ATOM 4686 C CA . LEU A 1 607 ? -24.469 24.078 37.75 1 94 607 LEU A CA 1
ATOM 4687 C C . LEU A 1 607 ? -23.656 22.891 38.25 1 94 607 LEU A C 1
ATOM 4689 O O . LEU A 1 607 ? -24.109 22.156 39.125 1 94 607 LEU A O 1
ATOM 4693 N N . LYS A 1 608 ? -22.578 22.672 37.656 1 94.44 608 LYS A N 1
ATOM 4694 C CA . LYS A 1 608 ? -21.688 21.547 38 1 94.44 608 LYS A CA 1
ATOM 4695 C C . LYS A 1 608 ? -20.281 22.031 38.312 1 94.44 608 LYS A C 1
ATOM 4697 O O . LYS A 1 608 ? -19.719 22.828 37.531 1 94.44 608 LYS A O 1
ATOM 4702 N N . LEU A 1 609 ? -19.766 21.625 39.375 1 96.38 609 LEU A N 1
ATOM 4703 C CA . LEU A 1 609 ? -18.359 21.891 39.75 1 96.38 609 LEU A CA 1
ATOM 4704 C C . LEU A 1 609 ? -17.516 20.625 39.562 1 96.38 609 LEU A C 1
ATOM 4706 O O . LEU A 1 609 ? -17.953 19.531 39.906 1 96.38 609 LEU A O 1
ATOM 4710 N N . ARG A 1 610 ? -16.375 20.812 38.969 1 95 610 ARG A N 1
ATOM 4711 C CA . ARG A 1 610 ? -15.469 19.688 38.75 1 95 610 ARG A CA 1
ATOM 4712 C C . ARG A 1 610 ? -14.047 20.016 39.188 1 95 610 ARG A C 1
ATOM 4714 O O . ARG A 1 610 ? -13.609 21.172 39.031 1 95 610 ARG A O 1
ATOM 4721 N N . VAL A 1 611 ? -13.32 19.062 39.625 1 95.5 611 VAL A N 1
ATOM 4722 C CA . VAL A 1 611 ? -11.898 19.172 39.938 1 95.5 611 VAL A CA 1
ATOM 4723 C C . VAL A 1 611 ? -11.18 17.875 39.562 1 95.5 611 VAL A C 1
ATOM 4725 O O . VAL A 1 611 ? -11.734 16.781 39.75 1 95.5 611 VAL A O 1
ATOM 4728 N N . SER A 1 612 ? -10.023 18.016 39.031 1 93.81 612 SER A N 1
ATOM 4729 C CA . SER A 1 612 ? -9.219 16.844 38.688 1 93.81 612 SER A CA 1
ATOM 4730 C C . SER A 1 612 ? -7.738 17.094 38.969 1 93.81 612 SER A C 1
ATOM 4732 O O . SER A 1 612 ? -7.254 18.219 38.812 1 93.81 612 SER A O 1
ATOM 4734 N N . TYR A 1 613 ? -7.062 16.062 39.406 1 94.25 613 TYR A N 1
ATOM 4735 C CA . TYR A 1 613 ? -5.625 16.062 39.656 1 94.25 613 TYR A CA 1
ATOM 4736 C C . TYR A 1 613 ? -5 14.727 39.25 1 94.25 613 TYR A C 1
ATOM 4738 O O . TYR A 1 613 ? -5.551 13.664 39.531 1 94.25 613 TYR A O 1
ATOM 4746 N N . GLY A 1 614 ? -3.883 14.82 38.562 1 92.19 614 GLY A N 1
ATOM 4747 C CA . GLY A 1 614 ? -3.234 13.57 38.188 1 92.19 614 GLY A CA 1
ATOM 4748 C C . GLY A 1 614 ? -1.836 13.773 37.625 1 92.19 614 GLY A C 1
ATOM 4749 O O . GLY A 1 614 ? -1.366 14.906 37.5 1 92.19 614 GLY A O 1
ATOM 4750 N N . GLU A 1 615 ? -1.179 12.602 37.375 1 91.5 615 GLU A N 1
ATOM 4751 C CA . GLU A 1 615 ? 0.178 12.57 36.844 1 91.5 615 GLU A CA 1
ATOM 4752 C C . GLU A 1 615 ? 0.236 11.773 35.531 1 91.5 615 GLU A C 1
ATOM 4754 O O . GLU A 1 615 ? -0.484 10.781 35.375 1 91.5 615 GLU A O 1
ATOM 4759 N N . THR A 1 616 ? 1.118 12.219 34.656 1 89.25 616 THR A N 1
ATOM 4760 C CA . THR A 1 616 ? 1.36 11.508 33.406 1 89.25 616 THR A CA 1
ATOM 4761 C C . THR A 1 616 ? 2.857 11.352 33.156 1 89.25 616 THR A C 1
ATOM 4763 O O . THR A 1 616 ? 3.633 12.273 33.438 1 89.25 616 THR A O 1
ATOM 4766 N N . GLY A 1 617 ? 3.219 10.164 32.625 1 88.75 617 GLY A N 1
ATOM 4767 C CA . GLY A 1 617 ? 4.598 9.953 32.219 1 88.75 617 GLY A CA 1
ATOM 4768 C C . GLY A 1 617 ? 4.891 10.484 30.828 1 88.75 617 GLY A C 1
ATOM 4769 O O . GLY A 1 617 ? 4.043 10.398 29.938 1 88.75 617 GLY A O 1
ATOM 4770 N N . ILE A 1 618 ? 6.109 11.031 30.672 1 88.44 618 ILE A N 1
ATOM 4771 C CA . ILE A 1 618 ? 6.508 11.594 29.375 1 88.44 618 ILE A CA 1
ATOM 4772 C C . ILE A 1 618 ? 7.797 10.922 28.906 1 88.44 618 ILE A C 1
ATOM 4774 O O . ILE A 1 618 ? 8.703 10.68 29.703 1 88.44 618 ILE A O 1
ATOM 4778 N N . THR A 1 619 ? 7.844 10.625 27.625 1 86.38 619 THR A N 1
ATOM 4779 C CA . THR A 1 619 ? 9.039 10.008 27.062 1 86.38 619 THR A CA 1
ATOM 4780 C C . THR A 1 619 ? 9.594 10.852 25.922 1 86.38 619 THR A C 1
ATOM 4782 O O . THR A 1 619 ? 10.469 10.398 25.172 1 86.38 619 THR A O 1
ATOM 4785 N N . GLN A 1 620 ? 9.047 11.961 25.719 1 82 620 GLN A N 1
ATOM 4786 C CA . GLN A 1 620 ? 9.547 12.82 24.656 1 82 620 GLN A CA 1
ATOM 4787 C C . GLN A 1 620 ? 11.008 13.203 24.891 1 82 620 GLN A C 1
ATOM 4789 O O . GLN A 1 620 ? 11.375 13.609 26 1 82 620 GLN A O 1
ATOM 4794 N N . GLY A 1 621 ? 11.805 13.086 23.859 1 78.81 621 GLY A N 1
ATOM 4795 C CA . GLY A 1 621 ? 13.195 13.508 23.969 1 78.81 621 GLY A CA 1
ATOM 4796 C C . GLY A 1 621 ? 14.117 12.391 24.422 1 78.81 621 GLY A C 1
ATOM 4797 O O . GLY A 1 621 ? 15.344 12.57 24.453 1 78.81 621 GLY A O 1
ATOM 4798 N N . VAL A 1 622 ? 13.578 11.281 24.734 1 86.88 622 VAL A N 1
ATOM 4799 C CA . VAL A 1 622 ? 14.414 10.164 25.156 1 86.88 622 VAL A CA 1
ATOM 4800 C C . VAL A 1 622 ? 15.18 9.609 23.953 1 86.88 622 VAL A C 1
ATOM 4802 O O . VAL A 1 622 ? 14.586 9.375 22.891 1 86.88 622 VAL A O 1
ATOM 4805 N N . ASN A 1 623 ? 16.406 9.492 24.141 1 83.5 623 ASN A N 1
ATOM 4806 C CA . ASN A 1 623 ? 17.203 8.891 23.078 1 83.5 623 ASN A CA 1
ATOM 4807 C C . ASN A 1 623 ? 16.859 7.414 22.891 1 83.5 623 ASN A C 1
ATOM 4809 O O . ASN A 1 623 ? 16.812 6.66 23.875 1 83.5 623 ASN A O 1
ATOM 4813 N N . ARG A 1 624 ? 16.797 7.039 21.703 1 85.44 624 ARG A N 1
ATOM 4814 C CA . ARG A 1 624 ? 16.484 5.641 21.422 1 85.44 624 ARG A CA 1
ATOM 4815 C C . ARG A 1 624 ? 17.625 4.734 21.891 1 85.44 624 ARG A C 1
ATOM 4817 O O . ARG A 1 624 ? 18.781 4.922 21.484 1 85.44 624 ARG A O 1
ATOM 4824 N N . PHE A 1 625 ? 17.391 3.779 22.766 1 80.5 625 PHE A N 1
ATOM 4825 C CA . PHE A 1 625 ? 18.312 2.814 23.359 1 80.5 625 PHE A CA 1
ATOM 4826 C C . PHE A 1 625 ? 19.453 3.523 24.078 1 80.5 625 PHE A C 1
ATOM 4828 O O . PHE A 1 625 ? 20.609 3.088 24 1 80.5 625 PHE A O 1
ATOM 4835 N N . GLY A 1 626 ? 19.125 4.633 24.656 1 83.75 626 GLY A N 1
ATOM 4836 C CA . GLY A 1 626 ? 20.125 5.414 25.359 1 83.75 626 GLY A CA 1
ATOM 4837 C C . GLY A 1 626 ? 20.672 4.711 26.594 1 83.75 626 GLY A C 1
ATOM 4838 O O . GLY A 1 626 ? 21.609 5.203 27.234 1 83.75 626 GLY A O 1
ATOM 4839 N N . TYR A 1 627 ? 20.188 3.537 26.859 1 88.19 627 TYR A N 1
ATOM 4840 C CA . TYR A 1 627 ? 20.625 2.787 28.031 1 88.19 627 TYR A CA 1
ATOM 4841 C C . TYR A 1 627 ? 21.672 1.741 27.641 1 88.19 627 TYR A C 1
ATOM 4843 O O . TYR A 1 627 ? 22.234 1.061 28.5 1 88.19 627 TYR A O 1
ATOM 4851 N N . ILE A 1 628 ? 21.906 1.65 26.375 1 88.12 628 ILE A N 1
ATOM 4852 C CA . ILE A 1 628 ? 22.875 0.675 25.891 1 88.12 628 ILE A CA 1
ATOM 4853 C C . ILE A 1 628 ? 24.109 1.397 25.359 1 88.12 628 ILE A C 1
ATOM 4855 O O . ILE A 1 628 ? 24 2.289 24.516 1 88.12 628 ILE A O 1
ATOM 4859 N N . PRO A 1 629 ? 25.281 1.033 25.797 1 85.31 629 PRO A N 1
ATOM 4860 C CA . PRO A 1 629 ? 26.484 1.576 25.172 1 85.31 629 PRO A CA 1
ATOM 4861 C C . PRO A 1 629 ? 26.688 1.058 23.75 1 85.31 629 PRO A C 1
ATOM 4863 O O . PRO A 1 629 ? 26.531 -0.138 23.5 1 85.31 629 PRO A O 1
ATOM 4866 N N . VAL A 1 630 ? 26.828 1.921 22.906 1 82.56 630 VAL A N 1
ATOM 4867 C CA . VAL A 1 630 ? 26.938 1.497 21.516 1 82.56 630 VAL A CA 1
ATOM 4868 C C . VAL A 1 630 ? 28.25 1.997 20.938 1 82.56 630 VAL A C 1
ATOM 4870 O O . VAL A 1 630 ? 28.938 2.816 21.547 1 82.56 630 VAL A O 1
ATOM 4873 N N . TYR A 1 631 ? 28.609 1.353 19.766 1 81.38 631 TYR A N 1
ATOM 4874 C CA . TYR A 1 631 ? 29.688 1.863 18.906 1 81.38 631 TYR A CA 1
ATOM 4875 C C . TYR A 1 631 ? 29.125 2.467 17.625 1 81.38 631 TYR A C 1
ATOM 4877 O O . TYR A 1 631 ? 28.156 1.941 17.062 1 81.38 631 TYR A O 1
ATOM 4885 N N . ASN A 1 632 ? 29.625 3.605 17.281 1 78.56 632 ASN A N 1
ATOM 4886 C CA . ASN A 1 632 ? 29.203 4.273 16.047 1 78.56 632 ASN A CA 1
ATOM 4887 C C . ASN A 1 632 ? 30.172 3.977 14.898 1 78.56 632 ASN A C 1
ATOM 4889 O O . ASN A 1 632 ? 31.391 4.031 15.07 1 78.56 632 ASN A O 1
ATOM 4893 N N . LEU A 1 633 ? 29.609 3.555 13.852 1 76.5 633 LEU A N 1
ATOM 4894 C CA . LEU A 1 633 ? 30.422 3.439 12.641 1 76.5 633 LEU A CA 1
ATOM 4895 C C . LEU A 1 633 ? 30.797 4.816 12.102 1 76.5 633 LEU A C 1
ATOM 4897 O O . LEU A 1 633 ? 29.922 5.668 11.906 1 76.5 633 LEU A O 1
ATOM 4901 N N . GLU A 1 634 ? 32.031 5.004 12.008 1 72.81 634 GLU A N 1
ATOM 4902 C CA . GLU A 1 634 ? 32.5 6.27 11.445 1 72.81 634 GLU A CA 1
ATOM 4903 C C . GLU A 1 634 ? 32.531 6.215 9.922 1 72.81 634 GLU A C 1
ATOM 4905 O O . GLU A 1 634 ? 33.281 5.434 9.336 1 72.81 634 GLU A O 1
ATOM 4910 N N . PRO A 1 635 ? 31.703 6.93 9.312 1 64 635 PRO A N 1
ATOM 4911 C CA . PRO A 1 635 ? 31.609 6.84 7.852 1 64 635 PRO A CA 1
ATOM 4912 C C . PRO A 1 635 ? 32.906 7.293 7.152 1 64 635 PRO A C 1
ATOM 4914 O O . PRO A 1 635 ? 33.188 6.852 6.035 1 64 635 PRO A O 1
ATOM 4917 N N . ASN A 1 636 ? 33.688 8.227 7.844 1 63.12 636 ASN A N 1
ATOM 4918 C CA . ASN A 1 636 ? 34.906 8.719 7.215 1 63.12 636 ASN A CA 1
ATOM 4919 C C . ASN A 1 636 ? 36.094 7.773 7.449 1 63.12 636 ASN A C 1
ATOM 4921 O O . ASN A 1 636 ? 36.219 7.195 8.531 1 63.12 636 ASN A O 1
ATOM 4925 N N . ALA A 1 637 ? 36.75 7.438 6.34 1 67.75 637 ALA A N 1
ATOM 4926 C CA . ALA A 1 637 ? 37.938 6.578 6.438 1 67.75 637 ALA A CA 1
ATOM 4927 C C . ALA A 1 637 ? 39.094 7.316 7.082 1 67.75 637 ALA A C 1
ATOM 4929 O O . ALA A 1 637 ? 39.281 8.516 6.871 1 67.75 637 ALA A O 1
ATOM 4930 N N . TYR A 1 638 ? 39.625 6.598 8.055 1 71.56 638 TYR A N 1
ATOM 4931 C CA . TYR A 1 638 ? 40.844 7.117 8.695 1 71.56 638 TYR A CA 1
ATOM 4932 C C . TYR A 1 638 ? 42.094 6.43 8.148 1 71.56 638 TYR A C 1
ATOM 4934 O O . TYR A 1 638 ? 42.031 5.258 7.773 1 71.56 638 TYR A O 1
ATOM 4942 N N . ASN A 1 639 ? 43.062 7.266 7.852 1 74.94 639 ASN A N 1
ATOM 4943 C CA . ASN A 1 639 ? 44.344 6.703 7.41 1 74.94 639 ASN A CA 1
ATOM 4944 C C . ASN A 1 639 ? 45.062 5.996 8.555 1 74.94 639 ASN A C 1
ATOM 4946 O O . ASN A 1 639 ? 45.594 6.652 9.453 1 74.94 639 ASN A O 1
ATOM 4950 N N . ILE A 1 640 ? 44.875 4.762 8.547 1 74.56 640 ILE A N 1
ATOM 4951 C CA . ILE A 1 640 ? 45.625 3.971 9.508 1 74.56 640 ILE A CA 1
ATOM 4952 C C . ILE A 1 640 ? 46.688 3.121 8.781 1 74.56 640 ILE A C 1
ATOM 4954 O O . ILE A 1 640 ? 46.312 2.236 7.992 1 74.56 640 ILE A O 1
ATOM 4958 N N . GLY A 1 641 ? 47.969 3.277 9.172 1 74.12 641 GLY A N 1
ATOM 4959 C CA . GLY A 1 641 ? 49.062 2.547 8.555 1 74.12 641 GLY A CA 1
ATOM 4960 C C . GLY A 1 641 ? 49.094 2.68 7.047 1 74.12 641 GLY A C 1
ATOM 4961 O O . GLY A 1 641 ? 49.406 1.721 6.34 1 74.12 641 GLY A O 1
ATOM 4962 N N . GLY A 1 642 ? 48.531 3.814 6.574 1 73.25 642 GLY A N 1
ATOM 4963 C CA . GLY A 1 642 ? 48.594 4.078 5.145 1 73.25 642 GLY A CA 1
ATOM 4964 C C . GLY A 1 642 ? 47.344 3.613 4.418 1 73.25 642 GLY A C 1
ATOM 4965 O O . GLY A 1 642 ? 47.219 3.799 3.205 1 73.25 642 GLY A O 1
ATOM 4966 N N . ASN A 1 643 ? 46.531 2.891 5.195 1 71.69 643 ASN A N 1
ATOM 4967 C CA . ASN A 1 643 ? 45.312 2.406 4.566 1 71.69 643 ASN A CA 1
ATOM 4968 C C . ASN A 1 643 ? 44.094 3.162 5.07 1 71.69 643 ASN A C 1
ATOM 4970 O O . ASN A 1 643 ? 44 3.512 6.25 1 71.69 643 ASN A O 1
ATOM 4974 N N . LEU A 1 644 ? 43.25 3.615 4.176 1 72.5 644 LEU A N 1
ATOM 4975 C CA . LEU A 1 644 ? 41.969 4.203 4.551 1 72.5 644 LEU A CA 1
ATOM 4976 C C . LEU A 1 644 ? 41.031 3.131 5.059 1 72.5 644 LEU A C 1
ATOM 4978 O O . LEU A 1 644 ? 40.688 2.201 4.324 1 72.5 644 LEU A O 1
ATOM 4982 N N . VAL A 1 645 ? 40.875 3.197 6.41 1 72.5 645 VAL A N 1
ATOM 4983 C CA . VAL A 1 645 ? 40 2.182 6.988 1 72.5 645 VAL A CA 1
ATOM 4984 C C . VAL A 1 645 ? 38.812 2.854 7.699 1 72.5 645 VAL A C 1
ATOM 4986 O O . VAL A 1 645 ? 38.969 3.93 8.281 1 72.5 645 VAL A O 1
ATOM 4989 N N . ASN A 1 646 ? 37.656 2.336 7.449 1 72.81 646 ASN A N 1
ATOM 4990 C CA . ASN A 1 646 ? 36.531 2.723 8.281 1 72.81 646 ASN A CA 1
ATOM 4991 C C . ASN A 1 646 ? 36.594 2.096 9.664 1 72.81 646 ASN A C 1
ATOM 4993 O O . ASN A 1 646 ? 37.188 1.023 9.836 1 72.81 646 ASN A O 1
ATOM 4997 N N . GLY A 1 647 ? 36.406 2.912 10.703 1 74.62 647 GLY A N 1
ATOM 4998 C CA . GLY A 1 647 ? 36.5 2.383 12.055 1 74.62 647 GLY A CA 1
ATOM 4999 C C . GLY A 1 647 ? 35.281 2.709 12.891 1 74.62 647 GLY A C 1
ATOM 5000 O O . GLY A 1 647 ? 34.219 3.113 12.359 1 74.62 647 GLY A O 1
ATOM 5001 N N . TYR A 1 648 ? 35.25 2.189 14.094 1 79.81 648 TYR A N 1
ATOM 5002 C CA . TYR A 1 648 ? 34.156 2.43 15.055 1 79.81 648 TYR A CA 1
ATOM 5003 C C . TYR A 1 648 ? 34.625 3.354 16.172 1 79.81 648 TYR A C 1
ATOM 5005 O O . TYR A 1 648 ? 35.781 3.336 16.547 1 79.81 648 TYR A O 1
ATOM 5013 N N . SER A 1 649 ? 33.781 4.25 16.547 1 79.75 649 SER A N 1
ATOM 5014 C CA . SER A 1 649 ? 34 5.055 17.734 1 79.75 649 SER A CA 1
ATOM 5015 C C . SER A 1 649 ? 33 4.684 18.844 1 79.75 649 SER A C 1
ATOM 5017 O O . SER A 1 649 ? 31.938 4.148 18.562 1 79.75 649 SER A O 1
ATOM 5019 N N . GLU A 1 650 ? 33.531 4.836 20.078 1 81.12 650 GLU A N 1
ATOM 5020 C CA . GLU A 1 650 ? 32.625 4.574 21.188 1 81.12 650 GLU A CA 1
ATOM 5021 C C . GLU A 1 650 ? 31.469 5.562 21.188 1 81.12 650 GLU A C 1
ATOM 5023 O O . GLU A 1 650 ? 31.656 6.754 20.938 1 81.12 650 GLU A O 1
ATOM 5028 N N . GLY A 1 651 ? 30.344 5.074 21.391 1 78.69 651 GLY A N 1
ATOM 5029 C CA . GLY A 1 651 ? 29.172 5.926 21.469 1 78.69 651 GLY A CA 1
ATOM 5030 C C . GLY A 1 651 ? 29.094 6.715 22.766 1 78.69 651 GLY A C 1
ATOM 5031 O O . GLY A 1 651 ? 30.062 6.766 23.531 1 78.69 651 GLY A O 1
ATOM 5032 N N . ASP A 1 652 ? 27.969 7.348 23.094 1 76.25 652 ASP A N 1
ATOM 5033 C CA . ASP A 1 652 ? 27.734 8.18 24.281 1 76.25 652 ASP A CA 1
ATOM 5034 C C . ASP A 1 652 ? 27.734 7.332 25.547 1 76.25 652 ASP A C 1
ATOM 5036 O O . ASP A 1 652 ? 27.438 6.137 25.5 1 76.25 652 ASP A O 1
ATOM 5040 N N . LEU A 1 653 ? 28.125 7.965 26.641 1 83.25 653 LEU A N 1
ATOM 5041 C CA . LEU A 1 653 ? 28.016 7.285 27.922 1 83.25 653 LEU A CA 1
ATOM 5042 C C . LEU A 1 653 ? 26.547 7.047 28.281 1 83.25 653 LEU A C 1
ATOM 5044 O O . LEU A 1 653 ? 25.672 7.828 27.891 1 83.25 653 LEU A O 1
ATOM 5048 N N . VAL A 1 654 ? 26.359 5.949 28.922 1 86.81 654 VAL A N 1
ATOM 5049 C CA . VAL A 1 654 ? 24.969 5.625 29.25 1 86.81 654 VAL A CA 1
ATOM 5050 C C . VAL A 1 654 ? 24.844 5.363 30.75 1 86.81 654 VAL A C 1
ATOM 5052 O O . VAL A 1 654 ? 25.812 5 31.406 1 86.81 654 VAL A O 1
ATOM 5055 N N . ASN A 1 655 ? 23.781 5.68 31.359 1 85.56 655 ASN A N 1
ATOM 5056 C CA . ASN A 1 655 ? 23.344 5.324 32.719 1 85.56 655 ASN A CA 1
ATOM 5057 C C . ASN A 1 655 ? 21.953 4.695 32.719 1 85.56 655 ASN A C 1
ATOM 5059 O O . ASN A 1 655 ? 20.969 5.375 32.938 1 85.56 655 ASN A O 1
ATOM 5063 N N . PRO A 1 656 ? 21.953 3.439 32.531 1 86.25 656 PRO A N 1
ATOM 5064 C CA . PRO A 1 656 ? 20.672 2.758 32.344 1 86.25 656 PRO A CA 1
ATOM 5065 C C . PRO A 1 656 ? 19.734 2.871 33.531 1 86.25 656 PRO A C 1
ATOM 5067 O O . PRO A 1 656 ? 18.516 2.805 33.375 1 86.25 656 PRO A O 1
ATOM 5070 N N . LEU A 1 657 ? 20.219 3.115 34.688 1 86.31 657 LEU A N 1
ATOM 5071 C CA . LEU A 1 657 ? 19.391 3.117 35.906 1 86.31 657 LEU A CA 1
ATOM 5072 C C . LEU A 1 657 ? 18.766 4.488 36.125 1 86.31 657 LEU A C 1
ATOM 5074 O O . LEU A 1 657 ? 17.766 4.609 36.844 1 86.31 657 LEU A O 1
ATOM 5078 N N . GLU A 1 658 ? 19.312 5.434 35.469 1 86.19 658 GLU A N 1
ATOM 5079 C CA . GLU A 1 658 ? 18.797 6.777 35.719 1 86.19 658 GLU A CA 1
ATOM 5080 C C . GLU A 1 658 ? 18.016 7.305 34.531 1 86.19 658 GLU A C 1
ATOM 5082 O O . GLU A 1 658 ? 17.359 8.344 34.594 1 86.19 658 GLU A O 1
ATOM 5087 N N . LEU A 1 659 ? 18.109 6.637 33.5 1 90.19 659 LEU A N 1
ATOM 5088 C CA . LEU A 1 659 ? 17.297 7.012 32.344 1 90.19 659 LEU A CA 1
ATOM 5089 C C . LEU A 1 659 ? 15.898 6.402 32.438 1 90.19 659 LEU A C 1
ATOM 5091 O O . LEU A 1 659 ? 15.711 5.223 32.125 1 90.19 659 LEU A O 1
ATOM 5095 N N . THR A 1 660 ? 14.969 7.18 32.781 1 89.88 660 THR A N 1
ATOM 5096 C CA . THR A 1 660 ? 13.602 6.695 32.938 1 89.88 660 THR A CA 1
ATOM 5097 C C . THR A 1 660 ? 12.602 7.836 32.781 1 89.88 660 THR A C 1
ATOM 5099 O O . THR A 1 660 ? 12.953 8.914 32.281 1 89.88 660 THR A O 1
ATOM 5102 N N . TRP A 1 661 ? 11.359 7.625 33.188 1 90.81 661 TRP A N 1
ATOM 5103 C CA . TRP A 1 661 ? 10.242 8.531 32.969 1 90.81 661 TRP A CA 1
ATOM 5104 C C . TRP A 1 661 ? 10.445 9.844 33.719 1 90.81 661 TRP A C 1
ATOM 5106 O O . TRP A 1 661 ? 10.93 9.852 34.844 1 90.81 661 TRP A O 1
ATOM 5116 N N . TYR A 1 662 ? 10.094 10.914 33.062 1 91 662 TYR A N 1
ATOM 5117 C CA . TYR A 1 662 ? 9.812 12.125 33.812 1 91 662 TYR A CA 1
ATOM 5118 C C . TYR A 1 662 ? 8.312 12.43 33.812 1 91 662 TYR A C 1
ATOM 5120 O O . TYR A 1 662 ? 7.531 11.719 33.188 1 91 662 TYR A O 1
ATOM 5128 N N . THR A 1 663 ? 7.887 13.398 34.562 1 91.31 663 THR A N 1
ATOM 5129 C CA . THR A 1 663 ? 6.465 13.383 34.906 1 91.31 663 THR A CA 1
ATOM 5130 C C . THR A 1 663 ? 5.863 14.781 34.75 1 91.31 663 THR A C 1
ATOM 5132 O O . THR A 1 663 ? 6.543 15.781 34.969 1 91.31 663 THR A O 1
ATOM 5135 N N . ARG A 1 664 ? 4.633 14.812 34.344 1 92.44 664 ARG A N 1
ATOM 5136 C CA . ARG A 1 664 ? 3.816 16.031 34.344 1 92.44 664 ARG A CA 1
ATOM 5137 C C . ARG A 1 664 ? 2.627 15.883 35.281 1 92.44 664 ARG A C 1
ATOM 5139 O O . ARG A 1 664 ? 1.843 14.938 35.188 1 92.44 664 ARG A O 1
ATOM 5146 N N . ARG A 1 665 ? 2.49 16.812 36.188 1 93.62 665 ARG A N 1
ATOM 5147 C CA . ARG A 1 665 ? 1.33 16.906 37.062 1 93.62 665 ARG A CA 1
ATOM 5148 C C . ARG A 1 665 ? 0.335 17.938 36.562 1 93.62 665 ARG A C 1
ATOM 5150 O O . ARG A 1 665 ? 0.729 19.031 36.125 1 93.62 665 ARG A O 1
ATOM 5157 N N . SER A 1 666 ? -0.906 17.594 36.594 1 93 666 SER A N 1
ATOM 5158 C CA . SER A 1 666 ? -1.944 18.453 36.062 1 93 666 SER A CA 1
ATOM 5159 C C . SER A 1 666 ? -3.07 18.672 37.062 1 93 666 SER A C 1
ATOM 5161 O O . SER A 1 666 ? -3.561 17.719 37.656 1 93 666 SER A O 1
ATOM 5163 N N . LEU A 1 667 ? -3.443 19.859 37.312 1 95.12 667 LEU A N 1
ATOM 5164 C CA . LEU A 1 667 ? -4.59 20.281 38.094 1 95.12 667 LEU A CA 1
ATOM 5165 C C . LEU A 1 667 ? -5.59 21.062 37.25 1 95.12 667 LEU A C 1
ATOM 5167 O O . LEU A 1 667 ? -5.199 21.906 36.438 1 95.12 667 LEU A O 1
ATOM 5171 N N . ASN A 1 668 ? -6.852 20.719 37.375 1 95.94 668 ASN A N 1
ATOM 5172 C CA . ASN A 1 668 ? -7.891 21.391 36.625 1 95.94 668 ASN A CA 1
ATOM 5173 C C . ASN A 1 668 ? -9.133 21.656 37.469 1 95.94 668 ASN A C 1
ATOM 5175 O O . ASN A 1 668 ? -9.609 20.766 38.156 1 95.94 668 ASN A O 1
ATOM 5179 N N . TYR A 1 669 ? -9.641 22.906 37.469 1 96.56 669 TYR A N 1
ATOM 5180 C CA . TYR A 1 669 ? -10.945 23.297 38 1 96.56 669 TYR A CA 1
ATOM 5181 C C . TYR A 1 669 ? -11.914 23.656 36.875 1 96.56 669 TYR A C 1
ATOM 5183 O O . TYR A 1 669 ? -11.531 24.312 35.906 1 96.56 669 TYR A O 1
ATOM 5191 N N . GLY A 1 670 ? -13.078 23.172 37.031 1 95.56 670 GLY A N 1
ATOM 5192 C CA . GLY A 1 670 ? -14.07 23.453 36 1 95.56 670 GLY A CA 1
ATOM 5193 C C . GLY A 1 670 ? -15.43 23.812 36.562 1 95.56 670 GLY A C 1
ATOM 5194 O O . GLY A 1 670 ? -15.836 23.266 37.594 1 95.56 670 GLY A O 1
ATOM 5195 N N . VAL A 1 671 ? -16.156 24.672 35.875 1 96.19 671 VAL A N 1
ATOM 5196 C CA . VAL A 1 671 ? -17.531 25.047 36.188 1 96.19 671 VAL A CA 1
ATOM 5197 C C . VAL A 1 671 ? -18.375 25 34.906 1 96.19 671 VAL A C 1
ATOM 5199 O O . VAL A 1 671 ? -18.047 25.641 33.906 1 96.19 671 VAL A O 1
ATOM 5202 N N . ASP A 1 672 ? -19.328 24.203 34.969 1 94.5 672 ASP A N 1
ATOM 5203 C CA . ASP A 1 672 ? -20.312 24.172 33.875 1 94.5 672 ASP A CA 1
ATOM 5204 C C . ASP A 1 672 ? -21.656 24.734 34.344 1 94.5 672 ASP A C 1
ATOM 5206 O O . ASP A 1 672 ? -22.094 24.453 35.469 1 94.5 672 ASP A O 1
ATOM 5210 N N . PHE A 1 673 ? -22.297 25.484 33.469 1 93.19 673 PHE A N 1
ATOM 5211 C CA . PHE A 1 673 ? -23.578 26.047 33.875 1 93.19 673 PHE A CA 1
ATOM 5212 C C . PHE A 1 673 ? -24.516 26.234 32.688 1 93.19 673 PHE A C 1
ATOM 5214 O O . PHE A 1 673 ? -24.062 26.25 31.547 1 93.19 673 PHE A O 1
ATOM 5221 N N . SER A 1 674 ? -25.688 26.281 32.906 1 92.5 674 SER A N 1
ATOM 5222 C CA . SER A 1 674 ? -26.734 26.688 32 1 92.5 674 SER A CA 1
ATOM 5223 C C . SER A 1 674 ? -27.734 27.609 32.688 1 92.5 674 SER A C 1
ATOM 5225 O O . SER A 1 674 ? -28 27.469 33.875 1 92.5 674 SER A O 1
ATOM 5227 N N . SER A 1 675 ? -28.266 28.547 31.922 1 93.38 675 SER A N 1
ATOM 5228 C CA . SER A 1 675 ? -29.203 29.531 32.469 1 93.38 675 SER A CA 1
ATOM 5229 C C . SER A 1 675 ? -30.234 29.938 31.406 1 93.38 675 SER A C 1
ATOM 5231 O O . SER A 1 675 ? -30.141 29.531 30.25 1 93.38 675 SER A O 1
ATOM 5233 N N . LEU A 1 676 ? -31.328 30.672 31.891 1 92.62 676 LEU A N 1
ATOM 5234 C CA . LEU A 1 676 ? -32.375 31.219 31.031 1 92.62 676 LEU A CA 1
ATOM 5235 C C . LEU A 1 676 ? -33.094 30.125 30.266 1 92.62 676 LEU A C 1
ATOM 5237 O O . LEU A 1 676 ? -33.281 30.219 29.062 1 92.62 676 LEU A O 1
ATOM 5241 N N . GLY A 1 677 ? -33.312 29.062 30.906 1 83.12 677 GLY A N 1
ATOM 5242 C CA . GLY A 1 677 ? -34.031 27.938 30.328 1 83.12 677 GLY A CA 1
ATOM 5243 C C . GLY A 1 677 ? -33.188 27.109 29.375 1 83.12 677 GLY A C 1
ATOM 5244 O O . GLY A 1 677 ? -33.719 26.578 28.391 1 83.12 677 GLY A O 1
ATOM 5245 N N . GLY A 1 678 ? -31.891 27.203 29.641 1 84.44 678 GLY A N 1
ATOM 5246 C CA . GLY A 1 678 ? -31 26.406 28.797 1 84.44 678 GLY A CA 1
ATOM 5247 C C . GLY A 1 678 ? -30.531 27.141 27.562 1 84.44 678 GLY A C 1
ATOM 5248 O O . GLY A 1 678 ? -29.75 26.594 26.781 1 84.44 678 GLY A O 1
ATOM 5249 N N . LYS A 1 679 ? -30.938 28.391 27.344 1 90.06 679 LYS A N 1
ATOM 5250 C CA . LYS A 1 679 ? -30.547 29.172 26.172 1 90.06 679 LYS A CA 1
ATOM 5251 C C . LYS A 1 679 ? -29.094 29.609 26.266 1 90.06 679 LYS A C 1
ATOM 5253 O O . LYS A 1 679 ? -28.422 29.75 25.234 1 90.06 679 LYS A O 1
ATOM 5258 N N . LEU A 1 680 ? -28.719 29.859 27.469 1 93.81 680 LEU A N 1
ATOM 5259 C CA . LEU A 1 680 ? -27.328 30.234 27.703 1 93.81 680 LEU A CA 1
ATOM 5260 C C . LEU A 1 680 ? -26.562 29.094 28.375 1 93.81 680 LEU A C 1
ATOM 5262 O O . LEU A 1 680 ? -26.969 28.609 29.438 1 93.81 680 LEU A O 1
ATOM 5266 N N . THR A 1 681 ? -25.594 28.656 27.781 1 91.75 681 THR A N 1
ATOM 5267 C CA . THR A 1 681 ? -24.719 27.641 28.359 1 91.75 681 THR A CA 1
ATOM 5268 C C . THR A 1 681 ? -23.266 28.109 28.359 1 91.75 681 THR A C 1
ATOM 5270 O O . THR A 1 681 ? -22.859 28.891 27.5 1 91.75 681 THR A O 1
ATOM 5273 N N . GLY A 1 682 ? -22.469 27.594 29.297 1 92.56 682 GLY A N 1
ATOM 5274 C CA . GLY A 1 682 ? -21.062 28.016 29.375 1 92.56 682 GLY A CA 1
ATOM 5275 C C . GLY A 1 682 ? -20.203 27.078 30.203 1 92.56 682 GLY A C 1
ATOM 5276 O O . GLY A 1 682 ? -20.734 26.266 30.969 1 92.56 682 GLY A O 1
ATOM 5277 N N . THR A 1 683 ? -18.953 27.125 29.953 1 93.81 683 THR A N 1
ATOM 5278 C CA . THR A 1 683 ? -17.938 26.375 30.703 1 93.81 683 THR A CA 1
ATOM 5279 C C . THR A 1 683 ? -16.734 27.25 31 1 93.81 683 THR A C 1
ATOM 5281 O O . THR A 1 683 ? -16.234 27.953 30.125 1 93.81 683 THR A O 1
ATOM 5284 N N . PHE A 1 684 ? -16.359 27.25 32.219 1 96.25 684 PHE A N 1
ATOM 5285 C CA . PHE A 1 684 ? -15.133 27.891 32.656 1 96.25 684 PHE A CA 1
ATOM 5286 C C . PHE A 1 684 ? -14.156 26.875 33.219 1 96.25 684 PHE A C 1
ATOM 5288 O O . PHE A 1 684 ? -14.539 26.016 34.031 1 96.25 684 PHE A O 1
ATOM 5295 N N . GLU A 1 685 ? -12.914 26.953 32.781 1 96.19 685 GLU A N 1
ATOM 5296 C CA . GLU A 1 685 ? -11.875 26.047 33.281 1 96.19 685 GLU A CA 1
ATOM 5297 C C . GLU A 1 685 ? -10.617 26.812 33.688 1 96.19 685 GLU A C 1
ATOM 5299 O O . GLU A 1 685 ? -10.234 27.781 33.031 1 96.19 685 GLU A O 1
ATOM 5304 N N . TYR A 1 686 ? -10.07 26.375 34.75 1 97.19 686 TYR A N 1
ATOM 5305 C CA . TYR A 1 686 ? -8.711 26.766 35.125 1 97.19 686 TYR A CA 1
ATOM 5306 C C . TYR A 1 686 ? -7.789 25.562 35.188 1 97.19 686 TYR A C 1
ATOM 5308 O O . TYR A 1 686 ? -8.156 24.516 35.719 1 97.19 686 TYR A O 1
ATOM 5316 N N . PHE A 1 687 ? -6.633 25.703 34.594 1 95.69 687 PHE A N 1
ATOM 5317 C CA . PHE A 1 687 ? -5.719 24.562 34.531 1 95.69 687 PHE A CA 1
ATOM 5318 C C . PHE A 1 687 ? -4.32 24.984 34.969 1 95.69 687 PHE A C 1
ATOM 5320 O O . PHE A 1 687 ? -3.93 26.141 34.812 1 95.69 687 PHE A O 1
ATOM 5327 N N . TYR A 1 688 ? -3.605 24.016 35.5 1 96.19 688 TYR A N 1
ATOM 5328 C CA . TYR A 1 688 ? -2.227 24.156 35.969 1 96.19 688 TYR A CA 1
ATOM 5329 C C . TYR A 1 688 ? -1.433 22.891 35.688 1 96.19 688 TYR A C 1
ATOM 5331 O O . TYR A 1 688 ? -1.766 21.812 36.219 1 96.19 688 TYR A O 1
ATOM 5339 N N . TYR A 1 689 ? -0.351 23.016 34.875 1 94.62 689 TYR A N 1
ATOM 5340 C CA . TYR A 1 689 ? 0.559 21.922 34.562 1 94.62 689 TYR A CA 1
ATOM 5341 C C . TYR A 1 689 ? 1.944 22.188 35.125 1 94.62 689 TYR A C 1
ATOM 5343 O O . TYR A 1 689 ? 2.461 23.297 35.031 1 94.62 689 TYR A O 1
ATOM 5351 N N . ARG A 1 690 ? 2.506 21.188 35.656 1 95.75 690 ARG A N 1
ATOM 5352 C CA . ARG A 1 690 ? 3.895 21.25 36.094 1 95.75 690 ARG A CA 1
ATOM 5353 C C . ARG A 1 690 ? 4.66 20 35.688 1 95.75 690 ARG A C 1
ATOM 5355 O O . ARG A 1 690 ? 4.344 18.891 36.125 1 95.75 690 ARG A O 1
ATOM 5362 N N . THR A 1 691 ? 5.605 20.172 34.875 1 93.62 691 THR A N 1
ATOM 5363 C CA . THR A 1 691 ? 6.445 19.078 34.375 1 93.62 691 THR A CA 1
ATOM 5364 C C . THR A 1 691 ? 7.805 19.094 35.094 1 93.62 691 THR A C 1
ATOM 5366 O O . THR A 1 691 ? 8.477 20.125 35.125 1 93.62 691 THR A O 1
ATOM 5369 N N . THR A 1 692 ? 8.203 18.016 35.625 1 94.75 692 THR A N 1
ATOM 5370 C CA . THR A 1 692 ? 9.461 17.922 36.344 1 94.75 692 THR A CA 1
ATOM 5371 C C . THR A 1 692 ? 10.242 16.688 35.938 1 94.75 692 THR A C 1
ATOM 5373 O O . THR A 1 692 ? 9.672 15.742 35.375 1 94.75 692 THR A O 1
ATOM 5376 N N . GLY A 1 693 ? 11.539 16.75 36.094 1 92.44 693 GLY A N 1
ATOM 5377 C CA . GLY A 1 693 ? 12.391 15.594 35.844 1 92.44 693 GLY A CA 1
ATOM 5378 C C . GLY A 1 693 ? 12.844 15.477 34.406 1 92.44 693 GLY A C 1
ATOM 5379 O O . GLY A 1 693 ? 13.102 14.375 33.906 1 92.44 693 GLY A O 1
ATOM 5380 N N . PHE A 1 694 ? 12.961 16.547 33.781 1 91.56 694 PHE A N 1
ATOM 5381 C CA . PHE A 1 694 ? 13.398 16.531 32.375 1 91.56 694 PHE A CA 1
ATOM 5382 C C . PHE A 1 694 ? 14.719 15.766 32.25 1 91.56 694 PHE A C 1
ATOM 5384 O O . PHE A 1 694 ? 15.57 15.828 33.125 1 91.56 694 PHE A O 1
ATOM 5391 N N . LEU A 1 695 ? 14.828 15.086 31.125 1 88.81 695 LEU A N 1
ATOM 5392 C CA . LEU A 1 695 ? 16.047 14.32 30.875 1 88.81 695 LEU A CA 1
ATOM 5393 C C . LEU A 1 695 ? 17.094 15.188 30.188 1 88.81 695 LEU A C 1
ATOM 5395 O O . LEU A 1 695 ? 16.891 15.641 29.062 1 88.81 695 LEU A O 1
ATOM 5399 N N . VAL A 1 696 ? 18.172 15.445 30.875 1 87.12 696 VAL A N 1
ATOM 5400 C CA . VAL A 1 696 ? 19.234 16.266 30.328 1 87.12 696 VAL A CA 1
ATOM 5401 C C . VAL A 1 696 ? 20.594 15.641 30.656 1 87.12 696 VAL A C 1
ATOM 5403 O O . VAL A 1 696 ? 20.703 14.836 31.578 1 87.12 696 VAL A O 1
ATOM 5406 N N . SER A 1 697 ? 21.578 15.953 29.75 1 82.06 697 SER A N 1
ATOM 5407 C CA . SER A 1 697 ? 22.953 15.641 30.094 1 82.06 697 SER A CA 1
ATOM 5408 C C . SER A 1 697 ? 23.531 16.656 31.078 1 82.06 697 SER A C 1
ATOM 5410 O O . SER A 1 697 ? 23.453 17.859 30.859 1 82.06 697 SER A O 1
ATOM 5412 N N . PRO A 1 698 ? 23.984 16.172 32.281 1 70.94 698 PRO A N 1
ATOM 5413 C CA . PRO A 1 698 ? 24.453 17.125 33.281 1 70.94 698 PRO A CA 1
ATOM 5414 C C . PRO A 1 698 ? 25.703 17.875 32.844 1 70.94 698 PRO A C 1
ATOM 5416 O O . PRO A 1 698 ? 26.672 17.266 32.375 1 70.94 698 PRO A O 1
ATOM 5419 N N . LYS A 1 699 ? 25.609 18.906 32.125 1 59.16 699 LYS A N 1
ATOM 5420 C CA . LYS A 1 699 ? 26.766 19.641 31.641 1 59.16 699 LYS A CA 1
ATOM 5421 C C . LYS A 1 699 ? 27.703 20 32.781 1 59.16 699 LYS A C 1
ATOM 5423 O O . LYS A 1 699 ? 28.922 19.859 32.656 1 59.16 699 LYS A O 1
ATOM 5428 N N . ASP A 1 700 ? 27.281 20.766 33.812 1 53.56 700 ASP A N 1
ATOM 5429 C CA . ASP A 1 700 ? 28.172 21.422 34.75 1 53.56 700 ASP A CA 1
ATOM 5430 C C . ASP A 1 700 ? 28.594 20.469 35.875 1 53.56 700 ASP A C 1
ATOM 5432 O O . ASP A 1 700 ? 29.359 20.844 36.75 1 53.56 700 ASP A O 1
ATOM 5436 N N . ILE A 1 701 ? 27.891 19.375 35.906 1 50.06 701 ILE A N 1
ATOM 5437 C CA . ILE A 1 701 ? 28.312 18.609 37.062 1 50.06 701 ILE A CA 1
ATOM 5438 C C . ILE A 1 701 ? 29.656 17.938 36.781 1 50.06 701 ILE A C 1
ATOM 5440 O O . ILE A 1 701 ? 30.484 17.797 37.688 1 50.06 701 ILE A O 1
ATOM 5444 N N . TYR A 1 702 ? 29.688 17.344 35.594 1 48.78 702 TYR A N 1
ATOM 5445 C CA . TYR A 1 702 ? 30.953 16.641 35.375 1 48.78 702 TYR A CA 1
ATOM 5446 C C . TYR A 1 702 ? 31.828 17.375 34.344 1 48.78 702 TYR A C 1
ATOM 5448 O O . TYR A 1 702 ? 31.312 17.938 33.375 1 48.78 702 TYR A O 1
ATOM 5456 N N . ALA A 1 703 ? 32.812 18 34.781 1 46.31 703 ALA A N 1
ATOM 5457 C CA . ALA A 1 703 ? 33.844 18.531 33.844 1 46.31 703 ALA A CA 1
ATOM 5458 C C . ALA A 1 703 ? 33.844 17.734 32.562 1 46.31 703 ALA A C 1
ATOM 5460 O O . ALA A 1 703 ? 33.781 16.5 32.562 1 46.31 703 ALA A O 1
ATOM 5461 N N . LEU A 1 704 ? 33.375 18.172 31.406 1 51.38 704 LEU A N 1
ATOM 5462 C CA . LEU A 1 704 ? 33.469 17.594 30.078 1 51.38 704 LEU A CA 1
ATOM 5463 C C . LEU A 1 704 ? 34.781 16.859 29.875 1 51.38 704 LEU A C 1
ATOM 5465 O O . LEU A 1 704 ? 35.562 17.172 28.969 1 51.38 704 LEU A O 1
ATOM 5469 N N . PRO A 1 705 ? 35.594 16.641 30.859 1 48.88 705 PRO A N 1
ATOM 5470 C CA . PRO A 1 705 ? 36.906 16.125 30.547 1 48.88 705 PRO A CA 1
ATOM 5471 C C . PRO A 1 705 ? 36.875 14.93 29.609 1 48.88 705 PRO A C 1
ATOM 5473 O O . PRO A 1 705 ? 37.938 14.508 29.094 1 48.88 705 PRO A O 1
ATOM 5476 N N . LEU A 1 706 ? 35.844 14.211 29.578 1 57.12 706 LEU A N 1
ATOM 5477 C CA . LEU A 1 706 ? 36.031 12.93 28.906 1 57.12 706 LEU A CA 1
ATOM 5478 C C . LEU A 1 706 ? 35.781 13.055 27.406 1 57.12 706 LEU A C 1
ATOM 5480 O O . LEU A 1 706 ? 36 12.102 26.656 1 57.12 706 LEU A O 1
ATOM 5484 N N . GLY A 1 707 ? 35.75 14.203 26.906 1 62.34 707 GLY A N 1
ATOM 5485 C CA . GLY A 1 707 ? 35.594 14.352 25.469 1 62.34 707 GLY A CA 1
ATOM 5486 C C . GLY A 1 707 ? 34.312 13.727 24.938 1 62.34 707 GLY A C 1
ATOM 5487 O O . GLY A 1 707 ? 34.156 13.523 23.734 1 62.34 707 GLY A O 1
ATOM 5488 N N . LYS A 1 708 ? 33.438 13.109 25.828 1 70.88 708 LYS A N 1
ATOM 5489 C CA . LYS A 1 708 ? 32.188 12.492 25.406 1 70.88 708 LYS A CA 1
ATOM 5490 C C . LYS A 1 708 ? 31 13.133 26.109 1 70.88 708 LYS A C 1
ATOM 5492 O O . LYS A 1 708 ? 31.125 13.656 27.219 1 70.88 708 LYS A O 1
ATOM 5497 N N . ASP A 1 709 ? 29.891 13.125 25.484 1 72.12 709 ASP A N 1
ATOM 5498 C CA . ASP A 1 709 ? 28.672 13.633 26.109 1 72.12 709 ASP A CA 1
ATOM 5499 C C . ASP A 1 709 ? 28.25 12.766 27.281 1 72.12 709 ASP A C 1
ATOM 5501 O O . ASP A 1 709 ? 28.375 11.539 27.234 1 72.12 709 ASP A O 1
ATOM 5505 N N . LEU A 1 710 ? 27.891 13.305 28.375 1 78.69 710 LEU A N 1
ATOM 5506 C CA . LEU A 1 710 ? 27.391 12.609 29.547 1 78.69 710 LEU A CA 1
ATOM 5507 C C . LEU A 1 710 ? 26.031 11.984 29.281 1 78.69 710 LEU A C 1
ATOM 5509 O O . LEU A 1 710 ? 25.328 12.398 28.344 1 78.69 710 LEU A O 1
ATOM 5513 N N . PRO A 1 711 ? 25.719 10.992 30.062 1 85.06 711 PRO A N 1
ATOM 5514 C CA . PRO A 1 711 ? 24.438 10.312 29.859 1 85.06 711 PRO A CA 1
ATOM 5515 C C . PRO A 1 711 ? 23.234 11.227 30.094 1 85.06 711 PRO A C 1
ATOM 5517 O O . PRO A 1 711 ? 23.312 12.148 30.906 1 85.06 711 PRO A O 1
ATOM 5520 N N . GLN A 1 712 ? 22.219 11.016 29.422 1 87.12 712 GLN A N 1
ATOM 5521 C CA . GLN A 1 712 ? 20.938 11.664 29.656 1 87.12 712 GLN A CA 1
ATOM 5522 C C . GLN A 1 712 ? 20.281 11.117 30.938 1 87.12 712 GLN A C 1
ATOM 5524 O O . GLN A 1 712 ? 20.047 9.914 31.047 1 87.12 712 GLN A O 1
ATOM 5529 N N . ILE A 1 713 ? 20.078 11.938 31.922 1 87.06 713 ILE A N 1
ATOM 5530 C CA . ILE A 1 713 ? 19.484 11.508 33.188 1 87.06 713 ILE A CA 1
ATOM 5531 C C . ILE A 1 713 ? 18.422 12.531 33.625 1 87.06 713 ILE A C 1
ATOM 5533 O O . ILE A 1 713 ? 18.359 13.633 33.062 1 87.06 713 ILE A O 1
ATOM 5537 N N . LYS A 1 714 ? 17.688 12.172 34.625 1 89.56 714 LYS A N 1
ATOM 5538 C CA . LYS A 1 714 ? 16.688 13.07 35.188 1 89.56 714 LYS A CA 1
ATOM 5539 C C . LYS A 1 714 ? 17.344 14.281 35.844 1 89.56 714 LYS A C 1
ATOM 5541 O O . LYS A 1 714 ? 18.375 14.156 36.5 1 89.56 714 LYS A O 1
ATOM 5546 N N . SER A 1 715 ? 16.75 15.414 35.656 1 90.25 715 SER A N 1
ATOM 5547 C CA . SER A 1 715 ? 17.25 16.672 36.219 1 90.25 715 SER A CA 1
ATOM 5548 C C . SER A 1 715 ? 16.234 17.281 37.156 1 90.25 715 SER A C 1
ATOM 5550 O O . SER A 1 715 ? 15.188 16.688 37.438 1 90.25 715 SER A O 1
ATOM 5552 N N . ASN A 1 716 ? 16.609 18.375 37.656 1 90.38 716 ASN A N 1
ATOM 5553 C CA . ASN A 1 716 ? 15.68 19.125 38.5 1 90.38 716 ASN A CA 1
ATOM 5554 C C . ASN A 1 716 ? 14.969 20.234 37.719 1 90.38 716 ASN A C 1
ATOM 5556 O O . ASN A 1 716 ? 14.297 21.078 38.312 1 90.38 716 ASN A O 1
ATOM 5560 N N . SER A 1 717 ? 15.133 20.172 36.469 1 92.94 717 SER A N 1
ATOM 5561 C CA . SER A 1 717 ? 14.422 21.141 35.656 1 92.94 717 SER A CA 1
ATOM 5562 C C . SER A 1 717 ? 12.906 21.016 35.812 1 92.94 717 SER A C 1
ATOM 5564 O O . SER A 1 717 ? 12.391 19.906 35.969 1 92.94 717 SER A O 1
ATOM 5566 N N . ALA A 1 718 ? 12.258 22.125 35.844 1 95.31 718 ALA A N 1
ATOM 5567 C CA . ALA A 1 718 ? 10.812 22.172 36.062 1 95.31 718 ALA A CA 1
ATOM 5568 C C . ALA A 1 718 ? 10.172 23.297 35.25 1 95.31 718 ALA A C 1
ATOM 5570 O O . ALA A 1 718 ? 10.711 24.406 35.156 1 95.31 718 ALA A O 1
ATOM 5571 N N . GLN A 1 719 ? 9.133 22.984 34.594 1 94.25 719 GLN A N 1
ATOM 5572 C CA . GLN A 1 719 ? 8.391 23.938 33.781 1 94.25 719 GLN A CA 1
ATOM 5573 C C . GLN A 1 719 ? 6.914 23.953 34.156 1 94.25 719 GLN A C 1
ATOM 5575 O O . GLN A 1 719 ? 6.301 22.906 34.344 1 94.25 719 GLN A O 1
ATOM 5580 N N . ARG A 1 720 ? 6.402 25.109 34.281 1 95.25 720 ARG A N 1
ATOM 5581 C CA . ARG A 1 720 ? 4.984 25.234 34.625 1 95.25 720 ARG A CA 1
ATOM 5582 C C . ARG A 1 720 ? 4.219 25.922 33.5 1 95.25 720 ARG A C 1
ATOM 5584 O O . ARG A 1 720 ? 4.742 26.828 32.844 1 95.25 720 ARG A O 1
ATOM 5591 N N . ARG A 1 721 ? 2.992 25.609 33.219 1 94.06 721 ARG A N 1
ATOM 5592 C CA . ARG A 1 721 ? 2.031 26.219 32.281 1 94.06 721 ARG A CA 1
ATOM 5593 C C . ARG A 1 721 ? 0.653 26.312 32.938 1 94.06 721 ARG A C 1
ATOM 5595 O O . ARG A 1 721 ? 0.127 25.328 33.469 1 94.06 721 ARG A O 1
ATOM 5602 N N . ALA A 1 722 ? 0.086 27.516 32.938 1 95.25 722 ALA A N 1
ATOM 5603 C CA . ALA A 1 722 ? -1.207 27.719 33.594 1 95.25 722 ALA A CA 1
ATOM 5604 C C . ALA A 1 722 ? -2.051 28.719 32.812 1 95.25 722 ALA A C 1
ATOM 5606 O O . ALA A 1 722 ? -1.516 29.547 32.062 1 95.25 722 ALA A O 1
ATOM 5607 N N . GLY A 1 723 ? -3.318 28.578 32.906 1 96.06 723 GLY A N 1
ATOM 5608 C CA . GLY A 1 723 ? -4.219 29.484 32.219 1 96.06 723 GLY A CA 1
ATOM 5609 C C . GLY A 1 723 ? -5.684 29.188 32.5 1 96.06 723 GLY A C 1
ATOM 5610 O O . GLY A 1 723 ? -6.016 28.484 33.469 1 96.06 723 GLY A O 1
ATOM 5611 N N . PHE A 1 724 ? -6.566 29.859 31.781 1 96.81 724 PHE A N 1
ATOM 5612 C CA . PHE A 1 724 ? -8 29.641 31.922 1 96.81 724 PHE A CA 1
ATOM 5613 C C . PHE A 1 724 ? -8.68 29.641 30.547 1 96.81 724 PHE A C 1
ATOM 5615 O O . PHE A 1 724 ? -8.109 30.141 29.578 1 96.81 724 PHE A O 1
ATOM 5622 N N . GLU A 1 725 ? -9.805 29.078 30.531 1 97 725 GLU A N 1
ATOM 5623 C CA . GLU A 1 725 ? -10.633 28.969 29.344 1 97 725 GLU A CA 1
ATOM 5624 C C . GLU A 1 725 ? -12.094 29.281 29.641 1 97 725 GLU A C 1
ATOM 5626 O O . GLU A 1 725 ? -12.602 28.922 30.719 1 97 725 GLU A O 1
ATOM 5631 N N . LEU A 1 726 ? -12.664 29.969 28.734 1 96.44 726 LEU A N 1
ATOM 5632 C CA . LEU A 1 726 ? -14.078 30.297 28.828 1 96.44 726 LEU A CA 1
ATOM 5633 C C . LEU A 1 726 ? -14.789 30.016 27.516 1 96.44 726 LEU A C 1
ATOM 5635 O O . LEU A 1 726 ? -14.266 30.328 26.438 1 96.44 726 LEU A O 1
ATOM 5639 N N . SER A 1 727 ? -15.844 29.375 27.531 1 95.44 727 SER A N 1
ATOM 5640 C CA . SER A 1 727 ? -16.719 29.172 26.375 1 95.44 727 SER A CA 1
ATOM 5641 C C . SER A 1 727 ? -18.172 29.438 26.734 1 95.44 727 SER A C 1
ATOM 5643 O O . SER A 1 727 ? -18.656 29.031 27.797 1 95.44 727 SER A O 1
ATOM 5645 N N . MET A 1 728 ? -18.875 30.125 25.891 1 95.38 728 MET A N 1
ATOM 5646 C CA . MET A 1 728 ? -20.297 30.438 26.078 1 95.38 728 MET A CA 1
ATOM 5647 C C . MET A 1 728 ? -21.062 30.312 24.781 1 95.38 728 MET A C 1
ATOM 5649 O O . MET A 1 728 ? -20.516 30.562 23.703 1 95.38 728 MET A O 1
ATOM 5653 N N . ASN A 1 729 ? -22.203 29.922 24.875 1 93.44 729 ASN A N 1
ATOM 5654 C CA . ASN A 1 729 ? -23.094 29.797 23.734 1 93.44 729 ASN A CA 1
ATOM 5655 C C . ASN A 1 729 ? -24.5 30.25 24.062 1 93.44 729 ASN A C 1
ATOM 5657 O O . ASN A 1 729 ? -25.016 29.953 25.141 1 93.44 729 ASN A O 1
ATOM 5661 N N . TYR A 1 730 ? -25.125 31 23.188 1 95.31 730 TYR A N 1
ATOM 5662 C CA . TYR A 1 730 ? -26.5 31.469 23.328 1 95.31 730 TYR A CA 1
ATOM 5663 C C . TYR A 1 730 ? -27.344 31.062 22.141 1 95.31 730 TYR A C 1
ATOM 5665 O O . TYR A 1 730 ? -26.984 31.344 20.984 1 95.31 730 TYR A O 1
ATOM 5673 N N . ARG A 1 731 ? -28.406 30.422 22.375 1 91.75 731 ARG A N 1
ATOM 5674 C CA . ARG A 1 731 ? -29.344 30.016 21.328 1 91.75 731 ARG A CA 1
ATOM 5675 C C . ARG A 1 731 ? -30.703 30.672 21.516 1 91.75 731 ARG A C 1
ATOM 5677 O O . ARG A 1 731 ? -31.219 30.703 22.641 1 91.75 731 ARG A O 1
ATOM 5684 N N . GLY A 1 732 ? -31.188 31.219 20.422 1 89.25 732 GLY A N 1
ATOM 5685 C CA . GLY A 1 732 ? -32.5 31.859 20.5 1 89.25 732 GLY A CA 1
ATOM 5686 C C . GLY A 1 732 ? -33.281 31.703 19.219 1 89.25 732 GLY A C 1
ATOM 5687 O O . GLY A 1 732 ? -32.781 31.172 18.219 1 89.25 732 GLY A O 1
ATOM 5688 N N . GLN A 1 733 ? -34.562 32.031 19.312 1 89.62 733 GLN A N 1
ATOM 5689 C CA . GLN A 1 733 ? -35.469 31.984 18.188 1 89.62 733 GLN A CA 1
ATOM 5690 C C . GLN A 1 733 ? -36.375 33.219 18.141 1 89.62 733 GLN A C 1
ATOM 5692 O O . GLN A 1 733 ? -36.906 33.656 19.172 1 89.62 733 GLN A O 1
ATOM 5697 N N . LEU A 1 734 ? -36.406 33.938 17.109 1 92.38 734 LEU A N 1
ATOM 5698 C CA . LEU A 1 734 ? -37.312 35.062 16.828 1 92.38 734 LEU A CA 1
ATOM 5699 C C . LEU A 1 734 ? -38.219 34.781 15.648 1 92.38 734 LEU A C 1
ATOM 5701 O O . LEU A 1 734 ? -37.875 35.062 14.5 1 92.38 734 LEU A O 1
ATOM 5705 N N . GLY A 1 735 ? -39.375 34.406 15.805 1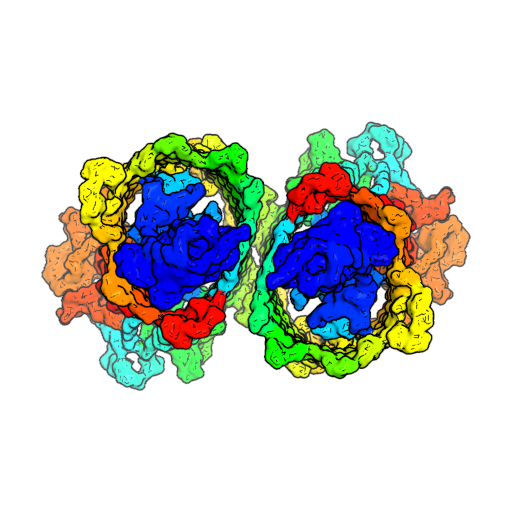 88.5 735 GLY A N 1
ATOM 5706 C CA . GLY A 1 735 ? -40.219 33.938 14.734 1 88.5 735 GLY A CA 1
ATOM 5707 C C . GLY A 1 735 ? -39.656 32.719 14.008 1 88.5 735 GLY A C 1
ATOM 5708 O O . GLY A 1 735 ? -39.344 31.703 14.641 1 88.5 735 GLY A O 1
ATOM 5709 N N . ALA A 1 736 ? -39.469 32.938 12.758 1 87.88 736 ALA A N 1
ATOM 5710 C CA . ALA A 1 736 ? -38.938 31.828 11.953 1 87.88 736 ALA A CA 1
ATOM 5711 C C . ALA A 1 736 ? -37.406 31.828 11.984 1 87.88 736 ALA A C 1
ATOM 5713 O O . ALA A 1 736 ? -36.781 30.844 11.586 1 87.88 736 ALA A O 1
ATOM 5714 N N . LEU A 1 737 ? -36.844 32.875 12.602 1 93.44 737 LEU A N 1
ATOM 5715 C CA . LEU A 1 737 ? -35.406 33 12.633 1 93.44 737 LEU A CA 1
ATOM 5716 C C . LEU A 1 737 ? -34.812 32.281 13.852 1 93.44 737 LEU A C 1
ATOM 5718 O O . LEU A 1 737 ? -35.156 32.625 14.992 1 93.44 737 LEU A O 1
ATOM 5722 N N . LYS A 1 738 ? -34.094 31.281 13.648 1 92.31 738 LYS A N 1
ATOM 5723 C CA . LYS A 1 738 ? -33.312 30.641 14.688 1 92.31 738 LYS A CA 1
ATOM 5724 C C . LYS A 1 738 ? -31.859 31.141 14.664 1 92.31 738 LYS A C 1
ATOM 5726 O O . LYS A 1 738 ? -31.266 31.25 13.594 1 92.31 738 LYS A O 1
ATOM 5731 N N . TYR A 1 739 ? -31.375 31.531 15.773 1 93.5 739 TYR A N 1
ATOM 5732 C CA . TYR A 1 739 ? -30 32.031 15.789 1 93.5 739 TYR A CA 1
ATOM 5733 C C . TYR A 1 739 ? -29.219 31.469 16.953 1 93.5 739 TYR A C 1
ATOM 5735 O O . TYR A 1 739 ? -29.797 31.156 18 1 93.5 739 TYR A O 1
ATOM 5743 N N . GLU A 1 740 ? -28.031 31.25 16.766 1 93.81 740 GLU A N 1
ATOM 5744 C CA . GLU A 1 740 ? -27.047 30.812 17.766 1 93.81 740 GLU A CA 1
ATOM 5745 C C . GLU A 1 740 ? -25.797 31.672 17.719 1 93.81 740 GLU A C 1
ATOM 5747 O O . GLU A 1 740 ? -25.281 31.984 16.625 1 93.81 740 GLU A O 1
ATOM 5752 N N . ILE A 1 741 ? -25.375 32.188 18.844 1 95.62 741 ILE A N 1
ATOM 5753 C CA . ILE A 1 741 ? -24.141 32.938 18.969 1 95.62 741 ILE A CA 1
ATOM 5754 C C . ILE A 1 741 ? -23.25 32.312 20.031 1 95.62 741 ILE A C 1
ATOM 5756 O O . ILE A 1 741 ? -23.703 32.031 21.141 1 95.62 741 ILE A O 1
ATOM 5760 N N . GLY A 1 742 ? -22.062 32.062 19.609 1 94.44 742 GLY A N 1
ATOM 5761 C CA . GLY A 1 742 ? -21.109 31.469 20.531 1 94.44 742 GLY A CA 1
ATOM 5762 C C . GLY A 1 742 ? -19.781 32.219 20.578 1 94.44 742 GLY A C 1
ATOM 5763 O O . GLY A 1 742 ? -19.406 32.875 19.609 1 94.44 742 GLY A O 1
ATOM 5764 N N . GLY A 1 743 ? -19.094 32.062 21.688 1 95 743 GLY A N 1
ATOM 5765 C CA . GLY A 1 743 ? -17.766 32.625 21.859 1 95 743 GLY A CA 1
ATOM 5766 C C . GLY A 1 743 ? -16.891 31.844 22.812 1 95 743 GLY A C 1
ATOM 5767 O O . GLY A 1 743 ? -17.391 31.141 23.688 1 95 743 GLY A O 1
ATOM 5768 N N . ASN A 1 744 ? -15.633 31.891 22.562 1 95.5 744 ASN A N 1
ATOM 5769 C CA . ASN A 1 744 ? -14.672 31.281 23.469 1 95.5 744 ASN A CA 1
ATOM 5770 C C . ASN A 1 744 ? -13.406 32.125 23.609 1 95.5 744 ASN A C 1
ATOM 5772 O O . ASN A 1 744 ? -13.078 32.906 22.719 1 95.5 744 ASN A O 1
ATOM 5776 N N . TYR A 1 745 ? -12.781 31.953 24.703 1 96.5 745 TYR A N 1
ATOM 5777 C CA . TYR A 1 745 ? -11.539 32.656 25.031 1 96.5 745 TYR A CA 1
ATOM 5778 C C . TYR A 1 745 ? -10.602 31.734 25.812 1 96.5 745 TYR A C 1
ATOM 5780 O O . TYR A 1 745 ? -11.039 30.984 26.688 1 96.5 745 TYR A O 1
ATOM 5788 N N . SER A 1 746 ? -9.391 31.781 25.438 1 96 746 SER A N 1
ATOM 5789 C CA . SER A 1 746 ? -8.367 31.016 26.141 1 96 746 SER A CA 1
ATOM 5790 C C . SER A 1 746 ? -7.141 31.875 26.438 1 96 746 SER A C 1
ATOM 5792 O O . SER A 1 746 ? -6.719 32.688 25.609 1 96 746 SER A O 1
ATOM 5794 N N . TYR A 1 747 ? -6.656 31.672 27.609 1 95.81 747 TYR A N 1
ATOM 5795 C CA . TYR A 1 747 ? -5.434 32.344 28.047 1 95.81 747 TYR A CA 1
ATOM 5796 C C . TYR A 1 747 ? -4.488 31.359 28.734 1 95.81 747 TYR A C 1
ATOM 5798 O O . TYR A 1 747 ? -4.926 30.516 29.516 1 95.81 747 TYR A O 1
ATOM 5806 N N . PHE A 1 748 ? -3.238 31.453 28.391 1 93.75 748 PHE A N 1
ATOM 5807 C CA . PHE A 1 748 ? -2.262 30.688 29.156 1 93.75 748 PHE A CA 1
ATOM 5808 C C . PHE A 1 748 ? -0.895 31.359 29.125 1 93.75 748 PHE A C 1
ATOM 5810 O O . PHE A 1 748 ? -0.645 32.219 28.281 1 93.75 748 PHE A O 1
ATOM 5817 N N . ASN A 1 749 ? -0.059 31.094 30.016 1 92.56 749 ASN A N 1
ATOM 5818 C CA . ASN A 1 749 ? 1.363 31.422 30 1 92.56 749 ASN A CA 1
ATOM 5819 C C . ASN A 1 749 ? 2.201 30.281 30.578 1 92.56 749 ASN A C 1
ATOM 5821 O O . ASN A 1 749 ? 1.655 29.297 31.094 1 92.56 749 ASN A O 1
ATOM 5825 N N . GLN A 1 750 ? 3.418 30.312 30.344 1 92 750 GLN A N 1
ATOM 5826 C CA . GLN A 1 750 ? 4.34 29.281 30.812 1 92 750 GLN A CA 1
ATOM 5827 C C . GLN A 1 750 ? 5.656 29.891 31.281 1 92 750 GLN A C 1
ATOM 5829 O O . GLN A 1 750 ? 5.996 31.016 30.906 1 92 750 GLN A O 1
ATOM 5834 N N . LEU A 1 751 ? 6.332 29.203 32.125 1 92.88 751 LEU A N 1
ATOM 5835 C CA . LEU A 1 751 ? 7.664 29.625 32.562 1 92.88 751 LEU A CA 1
ATOM 5836 C C . LEU A 1 751 ? 8.477 28.453 33.062 1 92.88 751 LEU A C 1
ATOM 5838 O O . LEU A 1 751 ? 7.91 27.469 33.562 1 92.88 751 LEU A O 1
ATOM 5842 N N . TRP A 1 752 ? 9.789 28.531 32.969 1 93.25 752 TRP A N 1
ATOM 5843 C CA . TRP A 1 752 ? 10.734 27.609 33.594 1 93.25 752 TRP A CA 1
ATOM 5844 C C . TRP A 1 752 ? 10.969 27.984 35.062 1 93.25 752 TRP A C 1
ATOM 5846 O O . TRP A 1 752 ? 11.453 29.078 35.344 1 93.25 752 TRP A O 1
ATOM 5856 N N . GLU A 1 753 ? 10.57 27.078 35.906 1 94.69 753 GLU A N 1
ATOM 5857 C CA . GLU A 1 753 ? 10.906 27.281 37.312 1 94.69 753 GLU A CA 1
ATOM 5858 C C . GLU A 1 753 ? 12.398 27.078 37.562 1 94.69 753 GLU A C 1
ATOM 5860 O O . GLU A 1 753 ? 13.023 27.828 38.312 1 94.69 753 GLU A O 1
ATOM 5865 N N . GLN A 1 754 ? 12.844 26.047 36.906 1 92.38 754 GLN A N 1
ATOM 5866 C CA . GLN A 1 754 ? 14.25 25.656 36.938 1 92.38 754 GLN A CA 1
ATOM 5867 C C . GLN A 1 754 ? 14.672 25.016 35.625 1 92.38 754 GLN A C 1
ATOM 5869 O O . GLN A 1 754 ? 13.914 24.25 35.031 1 92.38 754 GLN A O 1
ATOM 5874 N N . LEU A 1 755 ? 15.82 25.438 35.156 1 91.62 755 LEU A N 1
ATOM 5875 C CA . LEU A 1 755 ? 16.422 24.875 33.938 1 91.62 755 LEU A CA 1
ATOM 5876 C C . LEU A 1 755 ? 17.891 24.547 34.156 1 91.62 755 LEU A C 1
ATOM 5878 O O . LEU A 1 755 ? 18.75 25.422 34.094 1 91.62 755 LEU A O 1
ATOM 5882 N N . ASP A 1 756 ? 18.062 23.266 34.25 1 87.94 756 ASP A N 1
ATOM 5883 C CA . ASP A 1 756 ? 19.391 22.812 34.656 1 87.94 756 ASP A CA 1
ATOM 5884 C C . ASP A 1 756 ? 20.391 22.984 33.531 1 87.94 756 ASP A C 1
ATOM 5886 O O . ASP A 1 756 ? 21.609 22.953 33.75 1 87.94 756 ASP A O 1
ATOM 5890 N N . THR A 1 757 ? 19.953 23.156 32.375 1 84.81 757 THR A N 1
ATOM 5891 C CA . THR A 1 757 ? 20.859 23.344 31.234 1 84.81 757 THR A CA 1
ATOM 5892 C C . THR A 1 757 ? 21.25 24.797 31.094 1 84.81 757 THR A C 1
ATOM 5894 O O . THR A 1 757 ? 22.141 25.125 30.297 1 84.81 757 THR A O 1
ATOM 5897 N N . GLU A 1 758 ? 20.547 25.656 31.812 1 86 758 GLU A N 1
ATOM 5898 C CA . GLU A 1 758 ? 20.906 27.062 31.766 1 86 758 GLU A CA 1
ATOM 5899 C C . GLU A 1 758 ? 22.203 27.328 32.5 1 86 758 GLU A C 1
ATOM 5901 O O . GLU A 1 758 ? 22.359 26.938 33.688 1 86 758 GLU A O 1
ATOM 5906 N N . ASN A 1 759 ? 23.094 28 31.859 1 82.25 759 ASN A N 1
ATOM 5907 C CA . ASN A 1 759 ? 24.391 28.281 32.469 1 82.25 759 ASN A CA 1
ATOM 5908 C C . ASN A 1 759 ? 24.266 29.203 33.656 1 82.25 759 ASN A C 1
ATOM 5910 O O . ASN A 1 759 ? 23.359 30.047 33.719 1 82.25 759 ASN A O 1
ATOM 5914 N N . GLU A 1 760 ? 25.188 29.016 34.594 1 81.62 760 GLU A N 1
ATOM 5915 C CA . GLU A 1 760 ? 25.141 29.75 35.844 1 81.62 760 GLU A CA 1
ATOM 5916 C C . GLU A 1 760 ? 25.219 31.266 35.625 1 81.62 760 GLU A C 1
ATOM 5918 O O . GLU A 1 760 ? 24.547 32.031 36.281 1 81.62 760 GLU A O 1
ATOM 5923 N N . ALA A 1 761 ? 26.062 31.594 34.719 1 80.44 761 ALA A N 1
ATOM 5924 C CA . ALA A 1 761 ? 26.219 33 34.438 1 80.44 761 ALA A CA 1
ATOM 5925 C C . ALA A 1 761 ? 24.906 33.625 33.938 1 80.44 761 ALA A C 1
ATOM 5927 O O . ALA A 1 761 ? 24.547 34.75 34.344 1 80.44 761 ALA A O 1
ATOM 5928 N N . THR A 1 762 ? 24.266 32.938 33.125 1 82.31 762 THR A N 1
ATOM 5929 C CA . THR A 1 762 ? 23 33.406 32.594 1 82.31 762 THR A CA 1
ATOM 5930 C C . THR A 1 762 ? 21.922 33.375 33.688 1 82.31 762 THR A C 1
ATOM 5932 O O . THR A 1 762 ? 21.125 34.312 33.781 1 82.31 762 THR A O 1
ATOM 5935 N N . LEU A 1 763 ? 21.953 32.375 34.5 1 84.06 763 LEU A N 1
ATOM 5936 C CA . LEU A 1 763 ? 20.984 32.188 35.562 1 84.06 763 LEU A CA 1
ATOM 5937 C C . LEU A 1 763 ? 21.062 33.344 36.562 1 84.06 763 LEU A C 1
ATOM 5939 O O . LEU A 1 763 ? 20.047 33.781 37.094 1 84.06 763 LEU A O 1
ATOM 5943 N N . MET A 1 764 ? 22.188 33.781 36.75 1 85.38 764 MET A N 1
ATOM 5944 C CA . MET A 1 764 ? 22.391 34.812 37.781 1 85.38 764 MET A CA 1
ATOM 5945 C C . MET A 1 764 ? 22.156 36.188 37.219 1 85.38 764 MET A C 1
ATOM 5947 O O . MET A 1 764 ? 22.078 37.156 37.969 1 85.38 764 MET A O 1
ATOM 5951 N N . ASN A 1 765 ? 22 36.25 35.969 1 88.12 765 ASN A N 1
ATOM 5952 C CA . ASN A 1 765 ? 21.703 37.531 35.344 1 88.12 765 ASN A CA 1
ATOM 5953 C C . ASN A 1 765 ? 20.203 37.688 35.094 1 88.12 765 ASN A C 1
ATOM 5955 O O . ASN A 1 765 ? 19.656 37.094 34.156 1 88.12 765 ASN A O 1
ATOM 5959 N N . PRO A 1 766 ? 19.516 38.5 35.844 1 85.69 766 PRO A N 1
ATOM 5960 C CA . PRO A 1 766 ? 18.062 38.594 35.75 1 85.69 766 PRO A CA 1
ATOM 5961 C C . PRO A 1 766 ? 17.609 39.219 34.438 1 85.69 766 PRO A C 1
ATOM 5963 O O . PRO A 1 766 ? 16.422 39.156 34.094 1 85.69 766 PRO A O 1
ATOM 5966 N N . TYR A 1 767 ? 18.5 39.812 33.75 1 87.5 767 TYR A N 1
ATOM 5967 C CA . TYR A 1 767 ? 18.109 40.531 32.531 1 87.5 767 TYR A CA 1
ATOM 5968 C C . TYR A 1 767 ? 18.109 39.594 31.328 1 87.5 767 TYR A C 1
ATOM 5970 O O . TYR A 1 767 ? 17.547 39.906 30.281 1 87.5 767 TYR A O 1
ATOM 5978 N N . ILE A 1 768 ? 18.766 38.406 31.469 1 89.5 768 ILE A N 1
ATOM 5979 C CA . ILE A 1 768 ? 18.844 37.562 30.297 1 89.5 768 ILE A CA 1
ATOM 5980 C C . ILE A 1 768 ? 18.422 36.125 30.672 1 89.5 768 ILE A C 1
ATOM 5982 O O . ILE A 1 768 ? 18.281 35.281 29.797 1 89.5 768 ILE A O 1
ATOM 5986 N N . ARG A 1 769 ? 18.172 35.906 31.844 1 88.19 769 ARG A N 1
ATOM 5987 C CA . ARG A 1 769 ? 17.828 34.562 32.281 1 88.19 769 ARG A CA 1
ATOM 5988 C C . ARG A 1 769 ? 16.531 34.094 31.641 1 88.19 769 ARG A C 1
ATOM 5990 O O . ARG A 1 769 ? 15.625 34.875 31.406 1 88.19 769 ARG A O 1
ATOM 5997 N N . GLU A 1 770 ? 16.453 32.812 31.406 1 87 770 GLU A N 1
ATOM 5998 C CA . GLU A 1 770 ? 15.266 32.188 30.844 1 87 770 GLU A CA 1
ATOM 5999 C C . GLU A 1 770 ? 14.312 31.734 31.938 1 87 770 GLU A C 1
ATOM 6001 O O . GLU A 1 770 ? 13.094 31.734 31.75 1 87 770 GLU A O 1
ATOM 6006 N N . THR A 1 771 ? 14.875 31.406 33.031 1 90.38 771 THR A N 1
ATOM 6007 C CA . THR A 1 771 ? 14.078 30.891 34.156 1 90.38 771 THR A CA 1
ATOM 6008 C C . THR A 1 771 ? 13.297 32 34.844 1 90.38 771 THR A C 1
ATOM 6010 O O . THR A 1 771 ? 13.75 33.156 34.875 1 90.38 771 THR A O 1
ATOM 6013 N N . HIS A 1 772 ? 12.125 31.688 35.219 1 88.69 772 HIS A N 1
ATOM 6014 C CA . HIS A 1 772 ? 11.25 32.531 36.031 1 88.69 772 HIS A CA 1
ATOM 6015 C C . HIS A 1 772 ? 10.719 33.688 35.188 1 88.69 772 HIS A C 1
ATOM 6017 O O . HIS A 1 772 ? 10.57 34.812 35.719 1 88.69 772 HIS A O 1
ATOM 6023 N N . ARG A 1 773 ? 10.523 33.438 33.938 1 88.25 773 ARG A N 1
ATOM 6024 C CA . ARG A 1 773 ? 9.945 34.438 33.031 1 88.25 773 ARG A CA 1
ATOM 6025 C C . ARG A 1 773 ? 8.812 33.844 32.219 1 88.25 773 ARG A C 1
ATOM 6027 O O . ARG A 1 773 ? 8.898 32.688 31.781 1 88.25 773 ARG A O 1
ATOM 6034 N N . THR A 1 774 ? 7.691 34.5 31.859 1 84.25 774 THR A N 1
ATOM 6035 C CA . THR A 1 774 ? 6.555 33.969 31.094 1 84.25 774 THR A CA 1
ATOM 6036 C C . THR A 1 774 ? 6.473 34.656 29.734 1 84.25 774 THR A C 1
ATOM 6038 O O . THR A 1 774 ? 5.949 34.062 28.781 1 84.25 774 THR A O 1
ATOM 6041 N N . ASP A 1 775 ? 6.828 35.781 29.484 1 77.75 775 ASP A N 1
ATOM 6042 C CA . ASP A 1 775 ? 6.422 36.625 28.359 1 77.75 775 ASP A CA 1
ATOM 6043 C C . ASP A 1 775 ? 7.641 37.188 27.625 1 77.75 775 ASP A C 1
ATOM 6045 O O . ASP A 1 775 ? 7.73 38.406 27.391 1 77.75 775 ASP A O 1
ATOM 6049 N N . TYR A 1 776 ? 8.391 36.188 27.172 1 82.62 776 TYR A N 1
ATOM 6050 C CA . TYR A 1 776 ? 9.539 36.75 26.484 1 82.62 776 TYR A CA 1
ATOM 6051 C C . TYR A 1 776 ? 9.617 36.25 25.047 1 82.62 776 TYR A C 1
ATOM 6053 O O . TYR A 1 776 ? 8.93 35.281 24.688 1 82.62 776 TYR A O 1
ATOM 6061 N N . TRP A 1 777 ? 10.398 36.906 24.203 1 84.75 777 TRP A N 1
ATOM 6062 C CA . TRP A 1 777 ? 10.617 36.562 22.812 1 84.75 777 TRP A CA 1
ATOM 6063 C C . TRP A 1 777 ? 11.375 35.25 22.688 1 84.75 777 TRP A C 1
ATOM 6065 O O . TRP A 1 777 ? 12.414 35.062 23.344 1 84.75 777 TRP A O 1
ATOM 6075 N N . GLY A 1 778 ? 10.844 34.375 21.828 1 78.56 778 GLY A N 1
ATOM 6076 C CA . GLY A 1 778 ? 11.406 33.062 21.703 1 78.56 778 GLY A CA 1
ATOM 6077 C C . GLY A 1 778 ? 12.789 33.031 21.078 1 78.56 778 GLY A C 1
ATOM 6078 O O . GLY A 1 778 ? 13.531 32.062 21.219 1 78.56 778 GLY A O 1
ATOM 6079 N N . GLY A 1 779 ? 13.133 34.156 20.469 1 78.31 779 GLY A N 1
ATOM 6080 C CA . GLY A 1 779 ? 14.445 34.219 19.828 1 78.31 779 GLY A CA 1
ATOM 6081 C C . GLY A 1 779 ? 15.562 34.531 20.797 1 78.31 779 GLY A C 1
ATOM 6082 O O . GLY A 1 779 ? 16.734 34.5 20.422 1 78.31 779 GLY A O 1
ATOM 6083 N N . GLY A 1 780 ? 15.266 34.844 22.047 1 83.56 780 GLY A N 1
ATOM 6084 C CA . GLY A 1 780 ? 16.281 35.094 23.062 1 83.56 780 GLY A CA 1
ATOM 6085 C C . GLY A 1 780 ? 16.438 36.562 23.391 1 83.56 780 GLY A C 1
ATOM 6086 O O . GLY A 1 780 ? 15.531 37.375 23.156 1 83.56 780 GLY A O 1
ATOM 6087 N N . ALA A 1 781 ? 17.594 36.844 24.016 1 89.81 781 ALA A N 1
ATOM 6088 C CA . ALA A 1 781 ? 17.891 38.219 24.422 1 89.81 781 ALA A CA 1
ATOM 6089 C C . ALA A 1 781 ? 18.281 39.094 23.219 1 89.81 781 ALA A C 1
ATOM 6091 O O . ALA A 1 781 ? 18.953 38.625 22.312 1 89.81 781 ALA A O 1
ATOM 6092 N N . VAL A 1 782 ? 17.766 40.344 23.266 1 92.5 782 VAL A N 1
ATOM 6093 C CA . VAL A 1 782 ? 18.047 41.281 22.172 1 92.5 782 VAL A CA 1
ATOM 6094 C C . VAL A 1 782 ? 18.391 42.656 22.719 1 92.5 782 VAL A C 1
ATOM 6096 O O . VAL A 1 782 ? 18.203 42.906 23.922 1 92.5 782 VAL A O 1
ATOM 6099 N N . LEU A 1 783 ? 18.922 43.5 21.859 1 94.88 783 LEU A N 1
ATOM 6100 C CA . LEU A 1 783 ? 19.156 44.875 22.234 1 94.88 783 LEU A CA 1
ATOM 6101 C C . LEU A 1 783 ? 17.859 45.688 22.219 1 94.88 783 LEU A C 1
ATOM 6103 O O . LEU A 1 783 ? 17.016 45.469 21.344 1 94.88 783 LEU A O 1
ATOM 6107 N N . VAL A 1 784 ? 17.688 46.469 23.203 1 95.25 784 VAL A N 1
ATOM 6108 C CA . VAL A 1 784 ? 16.516 47.375 23.266 1 95.25 784 VAL A CA 1
ATOM 6109 C C . VAL A 1 784 ? 16.844 48.688 22.578 1 95.25 784 VAL A C 1
ATOM 6111 O O . VAL A 1 784 ? 17.953 49.219 22.703 1 95.25 784 VAL A O 1
ATOM 6114 N N . THR A 1 785 ? 15.867 49.25 21.844 1 94.69 785 THR A N 1
ATOM 6115 C CA . THR A 1 785 ? 16.141 50.406 21.031 1 94.69 785 THR A CA 1
ATOM 6116 C C . THR A 1 785 ? 15.273 51.594 21.484 1 94.69 785 THR A C 1
ATOM 6118 O O . THR A 1 785 ? 14.25 51.406 22.125 1 94.69 785 THR A O 1
ATOM 6121 N N . GLU A 1 786 ? 15.719 52.75 21.203 1 93.38 786 GLU A N 1
ATOM 6122 C CA . GLU A 1 786 ? 15 54 21.484 1 93.38 786 GLU A CA 1
ATOM 6123 C C . GLU A 1 786 ? 14.719 54.781 20.203 1 93.38 786 GLU A C 1
ATOM 6125 O O . GLU A 1 786 ? 14.789 56 20.188 1 93.38 786 GLU A O 1
ATOM 6130 N N . GLY A 1 787 ? 14.531 54 19.094 1 92.25 787 GLY A N 1
ATOM 6131 C CA . GLY A 1 787 ? 14.25 54.625 17.812 1 92.25 787 GLY A CA 1
ATOM 6132 C C . GLY A 1 787 ? 15.5 54.875 16.984 1 92.25 787 GLY A C 1
ATOM 6133 O O . GLY A 1 787 ? 16.406 54.031 16.953 1 92.25 787 GLY A O 1
ATOM 6134 N N . LEU A 1 788 ? 15.469 56 16.188 1 95 788 LEU A N 1
ATOM 6135 C CA . LEU A 1 788 ? 16.578 56.375 15.305 1 95 788 LEU A CA 1
ATOM 6136 C C . LEU A 1 788 ? 17.219 57.688 15.758 1 95 788 LEU A C 1
ATOM 6138 O O . LEU A 1 788 ? 16.547 58.562 16.297 1 95 788 LEU A O 1
ATOM 6142 N N . TYR A 1 789 ? 18.531 57.75 15.578 1 95.31 789 TYR A N 1
ATOM 6143 C CA . TYR A 1 789 ? 19.188 59.031 15.812 1 95.31 789 TYR A CA 1
ATOM 6144 C C . TYR A 1 789 ? 18.641 60.094 14.883 1 95.31 789 TYR A C 1
ATOM 6146 O O . TYR A 1 789 ? 18.547 59.906 13.672 1 95.31 789 TYR A O 1
ATOM 6154 N N . GLN A 1 790 ? 18.297 61.25 15.43 1 94.69 790 GLN A N 1
ATOM 6155 C CA . GLN A 1 790 ? 17.672 62.281 14.617 1 94.69 790 GLN A CA 1
ATOM 6156 C C . GLN A 1 790 ? 18.625 63.438 14.391 1 94.69 790 GLN A C 1
ATOM 6158 O O . GLN A 1 790 ? 18.547 64.125 13.375 1 94.69 790 GLN A O 1
ATOM 6163 N N . THR A 1 791 ? 19.547 63.719 15.484 1 94.12 791 THR A N 1
ATOM 6164 C CA . THR A 1 791 ? 20.422 64.875 15.406 1 94.12 791 THR A CA 1
ATOM 6165 C C . THR A 1 791 ? 21.859 64.5 15.75 1 94.12 791 THR A C 1
ATOM 6167 O O . THR A 1 791 ? 22.094 63.469 16.359 1 94.12 791 THR A O 1
ATOM 6170 N N . GLU A 1 792 ? 22.734 65.375 15.391 1 92.25 792 GLU A N 1
ATOM 6171 C CA . GLU A 1 792 ? 24.141 65.188 15.719 1 92.25 792 GLU A CA 1
ATOM 6172 C C . GLU A 1 792 ? 24.375 65.312 17.219 1 92.25 792 GLU A C 1
ATOM 6174 O O . GLU A 1 792 ? 25.219 64.562 17.766 1 92.25 792 GLU A O 1
ATOM 6179 N N . GLU A 1 793 ? 23.609 66.188 17.797 1 93.88 793 GLU A N 1
ATOM 6180 C CA . GLU A 1 793 ? 23.719 66.312 19.234 1 93.88 793 GLU A CA 1
ATOM 6181 C C . GLU A 1 793 ? 23.344 65 19.953 1 93.88 793 GLU A C 1
ATOM 6183 O O . GLU A 1 793 ? 24 64.625 20.938 1 93.88 793 GLU A O 1
ATOM 6188 N N . GLU A 1 794 ? 22.359 64.375 19.469 1 93.12 794 GLU A N 1
ATOM 6189 C CA . GLU A 1 794 ? 21.953 63.094 20.047 1 93.12 794 GLU A CA 1
ATOM 6190 C C . GLU A 1 794 ? 23.047 62.062 19.891 1 93.12 794 GLU A C 1
ATOM 6192 O O . GLU A 1 794 ? 23.25 61.219 20.781 1 93.12 794 GLU A O 1
ATOM 6197 N N . ILE A 1 795 ? 23.703 62 18.859 1 93.5 795 ILE A N 1
ATOM 6198 C CA . ILE A 1 795 ? 24.766 61.031 18.594 1 93.5 795 ILE A CA 1
ATOM 6199 C C . ILE A 1 795 ? 25.938 61.281 19.547 1 93.5 795 ILE A C 1
ATOM 6201 O O . ILE A 1 795 ? 26.531 60.312 20.062 1 93.5 795 ILE A O 1
ATOM 6205 N N . LEU A 1 796 ? 26.203 62.594 19.75 1 91.62 796 LEU A N 1
ATOM 6206 C CA . LEU A 1 796 ? 27.359 62.969 20.578 1 91.62 796 LEU A CA 1
ATOM 6207 C C . LEU A 1 796 ? 27.062 62.75 22.047 1 91.62 796 LEU A C 1
ATOM 6209 O O . LEU A 1 796 ? 27.969 62.406 22.828 1 91.62 796 LEU A O 1
ATOM 6213 N N . ASN A 1 797 ? 25.844 62.875 22.453 1 92 797 ASN A N 1
ATOM 6214 C CA . ASN A 1 797 ? 25.5 62.906 23.875 1 92 797 ASN A CA 1
ATOM 6215 C C . ASN A 1 797 ? 24.984 61.562 24.359 1 92 797 ASN A C 1
ATOM 6217 O O . ASN A 1 797 ? 24.578 61.406 25.516 1 92 797 ASN A O 1
ATOM 6221 N N . ASN A 1 798 ? 24.875 60.562 23.562 1 92.38 798 ASN A N 1
ATOM 6222 C CA . ASN A 1 798 ? 24.359 59.25 23.938 1 92.38 798 ASN A CA 1
ATOM 6223 C C . ASN A 1 798 ? 25.375 58.125 23.641 1 92.38 798 ASN A C 1
ATOM 6225 O O . ASN A 1 798 ? 26.172 58.25 22.703 1 92.38 798 ASN A O 1
ATOM 6229 N N . PRO A 1 799 ? 25.328 57.062 24.453 1 91.31 799 PRO A N 1
ATOM 6230 C CA . PRO A 1 799 ? 26.203 55.938 24.141 1 91.31 799 PRO A CA 1
ATOM 6231 C C . PRO A 1 799 ? 25.906 55.312 22.781 1 91.31 799 PRO A C 1
ATOM 6233 O O . PRO A 1 799 ? 24.75 55.281 22.359 1 91.31 799 PRO A O 1
ATOM 6236 N N . ARG A 1 800 ? 26.984 54.781 22.141 1 90.75 800 ARG A N 1
ATOM 6237 C CA . ARG A 1 800 ? 26.859 54.156 20.844 1 90.75 800 ARG A CA 1
ATOM 6238 C C . ARG A 1 800 ? 27.391 52.719 20.891 1 90.75 800 ARG A C 1
ATOM 6240 O O . ARG A 1 800 ? 28.141 52.344 21.797 1 90.75 800 ARG A O 1
ATOM 6247 N N . LEU A 1 801 ? 26.891 51.969 19.953 1 91.94 801 LEU A N 1
ATOM 6248 C CA . LEU A 1 801 ? 27.5 50.656 19.75 1 91.94 801 LEU A CA 1
ATOM 6249 C C . LEU A 1 801 ? 29 50.781 19.531 1 91.94 801 LEU A C 1
ATOM 6251 O O . LEU A 1 801 ? 29.453 51.656 18.781 1 91.94 801 LEU A O 1
ATOM 6255 N N . LEU A 1 802 ? 29.812 49.875 20.125 1 88.19 802 LEU A N 1
ATOM 6256 C CA . LEU A 1 802 ? 31.266 49.969 20.078 1 88.19 802 LEU A CA 1
ATOM 6257 C C . LEU A 1 802 ? 31.766 49.844 18.641 1 88.19 802 LEU A C 1
ATOM 6259 O O . LEU A 1 802 ? 32.75 50.5 18.266 1 88.19 802 LEU A O 1
ATOM 6263 N N . SER A 1 803 ? 31.078 49.062 17.891 1 89.25 803 SER A N 1
ATOM 6264 C CA . SER A 1 803 ? 31.516 48.844 16.516 1 89.25 803 SER A CA 1
ATOM 6265 C C . SER A 1 803 ? 31.062 49.969 15.602 1 89.25 803 SER A C 1
ATOM 6267 O O . SER A 1 803 ? 31.547 50.094 14.477 1 89.25 803 SER A O 1
ATOM 6269 N N . SER A 1 804 ? 30.141 50.844 16.109 1 92.06 804 SER A N 1
ATOM 6270 C CA . SER A 1 804 ? 29.594 51.906 15.289 1 92.06 804 SER A CA 1
ATOM 6271 C C . SER A 1 804 ? 30.469 53.156 15.352 1 92.06 804 SER A C 1
ATOM 6273 O O . SER A 1 804 ? 30.172 54.094 16.109 1 92.06 804 SER A O 1
ATOM 6275 N N . THR A 1 805 ? 31.453 53.344 14.516 1 88.38 805 THR A N 1
ATOM 6276 C CA . THR A 1 805 ? 32.438 54.406 14.578 1 88.38 805 THR A CA 1
ATOM 6277 C C . THR A 1 805 ? 32 55.594 13.75 1 88.38 805 THR A C 1
ATOM 6279 O O . THR A 1 805 ? 32.5 56.719 13.938 1 88.38 805 THR A O 1
ATOM 6282 N N . ALA A 1 806 ? 31.125 55.438 12.867 1 89.25 806 ALA A N 1
ATOM 6283 C CA . ALA A 1 806 ? 30.625 56.531 12.016 1 89.25 806 ALA A CA 1
ATOM 6284 C C . ALA A 1 806 ? 29.094 56.625 12.094 1 89.25 806 ALA A C 1
ATOM 6286 O O . ALA A 1 806 ? 28.422 56.625 11.07 1 89.25 806 ALA A O 1
ATOM 6287 N N . THR A 1 807 ? 28.609 56.656 13.297 1 93.75 807 THR A N 1
ATOM 6288 C CA . THR A 1 807 ? 27.156 56.719 13.516 1 93.75 807 THR A CA 1
ATOM 6289 C C . THR A 1 807 ? 26.594 58 12.875 1 93.75 807 THR A C 1
ATOM 6291 O O . THR A 1 807 ? 27.188 59.062 12.945 1 93.75 807 THR A O 1
ATOM 6294 N N . GLN A 1 808 ? 25.5 57.844 12.195 1 92.69 808 GLN A N 1
ATOM 6295 C CA . GLN A 1 808 ? 24.844 58.969 11.508 1 92.69 808 GLN A CA 1
ATOM 6296 C C . GLN A 1 808 ? 23.359 59.031 11.883 1 92.69 808 GLN A C 1
ATOM 6298 O O . GLN A 1 808 ? 22.828 58.156 12.547 1 92.69 808 GLN A O 1
ATOM 6303 N N . GLN A 1 809 ? 22.781 60.25 11.492 1 94.19 809 GLN A N 1
ATOM 6304 C CA . GLN A 1 809 ? 21.344 60.375 11.617 1 94.19 809 GLN A CA 1
ATOM 6305 C C . GLN A 1 809 ? 20.625 59.25 10.852 1 94.19 809 GLN A C 1
ATOM 6307 O O . GLN A 1 809 ? 21.047 58.875 9.75 1 94.19 809 GLN A O 1
ATOM 6312 N N . GLY A 1 810 ? 19.578 58.625 11.523 1 93.94 810 GLY A N 1
ATOM 6313 C CA . GLY A 1 810 ? 18.828 57.562 10.883 1 93.94 810 GLY A CA 1
ATOM 6314 C C . GLY A 1 810 ? 19.281 56.188 11.305 1 93.94 810 GLY A C 1
ATOM 6315 O O . GLY A 1 810 ? 18.625 55.188 10.984 1 93.94 810 GLY A O 1
ATOM 6316 N N . ASP A 1 811 ? 20.438 56.094 11.977 1 94.38 811 ASP A N 1
ATOM 6317 C CA . ASP A 1 811 ? 20.859 54.812 12.531 1 94.38 811 ASP A CA 1
ATOM 6318 C C . ASP A 1 811 ? 20.062 54.469 13.781 1 94.38 811 ASP A C 1
ATOM 6320 O O . ASP A 1 811 ? 19.547 55.344 14.461 1 94.38 811 ASP A O 1
ATOM 6324 N N . ILE A 1 812 ? 20 53.188 14.047 1 94.62 812 ILE A N 1
ATOM 6325 C CA . ILE A 1 812 ? 19.25 52.719 15.211 1 94.62 812 ILE A CA 1
ATOM 6326 C C . ILE A 1 812 ? 19.969 53.156 16.484 1 94.62 812 ILE A C 1
ATOM 6328 O O . ILE A 1 812 ? 21.188 53 16.609 1 94.62 812 ILE A O 1
ATOM 6332 N N . LYS A 1 813 ? 19.188 53.688 17.375 1 94.69 813 LYS A N 1
ATOM 6333 C CA . LYS A 1 813 ? 19.688 54.062 18.688 1 94.69 813 LYS A CA 1
ATOM 6334 C C . LYS A 1 813 ? 19.391 52.969 19.734 1 94.69 813 LYS A C 1
ATOM 6336 O O . LYS A 1 813 ? 18.219 52.688 20 1 94.69 813 LYS A O 1
ATOM 6341 N N . TYR A 1 814 ? 20.469 52.406 20.281 1 95.5 814 TYR A N 1
ATOM 6342 C CA . TYR A 1 814 ? 20.312 51.344 21.281 1 95.5 814 TYR A CA 1
ATOM 6343 C C . TYR A 1 814 ? 20.375 51.938 22.688 1 95.5 814 TYR A C 1
ATOM 6345 O O . TYR A 1 814 ? 21.016 52.938 22.922 1 95.5 814 TYR A O 1
ATOM 6353 N N . THR A 1 815 ? 19.672 51.25 23.594 1 94.69 815 THR A N 1
ATOM 6354 C CA . THR A 1 815 ? 19.641 51.688 25 1 94.69 815 THR A CA 1
ATOM 6355 C C . THR A 1 815 ? 20.812 51.094 25.766 1 94.69 815 THR A C 1
ATOM 6357 O O . THR A 1 815 ? 21.078 49.906 25.703 1 94.69 815 THR A O 1
ATOM 6360 N N . ASP A 1 816 ? 21.5 51.906 26.391 1 94.88 816 ASP A N 1
ATOM 6361 C CA . ASP A 1 816 ? 22.484 51.469 27.375 1 94.88 816 ASP A CA 1
ATOM 6362 C C . ASP A 1 816 ? 21.812 50.938 28.641 1 94.88 816 ASP A C 1
ATOM 6364 O O . ASP A 1 816 ? 21.594 51.688 29.578 1 94.88 816 ASP A O 1
ATOM 6368 N N . ALA A 1 817 ? 21.625 49.75 28.656 1 91.81 817 ALA A N 1
ATOM 6369 C CA . ALA A 1 817 ? 20.781 49.125 29.688 1 91.81 817 ALA A CA 1
ATOM 6370 C C . ALA A 1 817 ? 21.531 49 31.016 1 91.81 817 ALA A C 1
ATOM 6372 O O . ALA A 1 817 ? 20.922 48.969 32.094 1 91.81 817 ALA A O 1
ATOM 6373 N N . ASN A 1 818 ? 22.828 48.906 30.984 1 90.19 818 ASN A N 1
ATOM 6374 C CA . ASN A 1 818 ? 23.578 48.719 32.219 1 90.19 818 ASN A CA 1
ATOM 6375 C C . ASN A 1 818 ? 24.219 50.031 32.688 1 90.19 818 ASN A C 1
ATOM 6377 O O . ASN A 1 818 ? 24.812 50.094 33.781 1 90.19 818 ASN A O 1
ATOM 6381 N N . GLY A 1 819 ? 24.266 51.094 31.969 1 90.12 819 GLY A N 1
ATOM 6382 C CA . GLY A 1 819 ? 24.688 52.406 32.375 1 90.12 819 GLY A CA 1
ATOM 6383 C C . GLY A 1 819 ? 26.203 52.594 32.312 1 90.12 819 GLY A C 1
ATOM 6384 O O . GLY A 1 819 ? 26.734 53.531 32.938 1 90.12 819 GLY A O 1
ATOM 6385 N N . ASP A 1 820 ? 26.922 51.781 31.625 1 91.94 820 ASP A N 1
ATOM 6386 C CA . ASP A 1 820 ? 28.375 51.844 31.656 1 91.94 820 ASP A CA 1
ATOM 6387 C C . ASP A 1 820 ? 28.906 52.75 30.531 1 91.94 820 ASP A C 1
ATOM 6389 O O . ASP A 1 820 ? 30.109 52.875 30.344 1 91.94 820 ASP A O 1
ATOM 6393 N N . GLY A 1 821 ? 28.031 53.312 29.766 1 90.31 821 GLY A N 1
ATOM 6394 C CA . GLY A 1 821 ? 28.391 54.281 28.766 1 90.31 821 GLY A CA 1
ATOM 6395 C C . GLY A 1 821 ? 28.75 53.656 27.422 1 90.31 821 GLY A C 1
ATOM 6396 O O . GLY A 1 821 ? 29.125 54.375 26.484 1 90.31 821 GLY A O 1
ATOM 6397 N N . LYS A 1 822 ? 28.703 52.406 27.312 1 90.31 822 LYS A N 1
ATOM 6398 C CA . LYS A 1 822 ? 28.922 51.719 26.047 1 90.31 822 LYS A CA 1
ATOM 6399 C C . LYS A 1 822 ? 27.781 50.75 25.75 1 90.31 822 LYS A C 1
ATOM 6401 O O . LYS A 1 822 ? 27.094 50.281 26.656 1 90.31 822 LYS A O 1
ATOM 6406 N N . ILE A 1 823 ? 27.562 50.438 24.469 1 94.38 823 ILE A N 1
ATOM 6407 C CA . ILE A 1 823 ? 26.562 49.469 24.062 1 94.38 823 ILE A CA 1
ATOM 6408 C C . ILE A 1 823 ? 27.266 48.188 23.594 1 94.38 823 ILE A C 1
ATOM 6410 O O . ILE A 1 823 ? 28.031 48.219 22.625 1 94.38 823 ILE A O 1
ATOM 6414 N N . ASP A 1 824 ? 27.062 47.062 24.234 1 90.19 824 ASP A N 1
ATOM 6415 C CA . ASP A 1 824 ? 27.641 45.75 23.875 1 90.19 824 ASP A CA 1
ATOM 6416 C C . ASP A 1 824 ? 26.719 44.625 24.312 1 90.19 824 ASP A C 1
ATOM 6418 O O . ASP A 1 824 ? 25.5 44.812 24.438 1 90.19 824 ASP A O 1
ATOM 6422 N N . GLU A 1 825 ? 27.25 43.406 24.375 1 88.94 825 GLU A N 1
ATOM 6423 C CA . GLU A 1 825 ? 26.469 42.219 24.656 1 88.94 825 GLU A CA 1
ATOM 6424 C C . GLU A 1 825 ? 25.812 42.281 26.047 1 88.94 825 GLU A C 1
ATOM 6426 O O . GLU A 1 825 ? 24.781 41.656 26.281 1 88.94 825 GLU A O 1
ATOM 6431 N N . GLN A 1 826 ? 26.375 43.062 26.844 1 90.12 826 GLN A N 1
ATOM 6432 C CA . GLN A 1 826 ? 25.875 43.125 28.203 1 90.12 826 GLN A CA 1
ATOM 6433 C C . GLN A 1 826 ? 24.625 44 28.281 1 90.12 826 GLN A C 1
ATOM 6435 O O . GLN A 1 826 ? 23.906 44 29.281 1 90.12 826 GLN A O 1
ATOM 6440 N N . ASP A 1 827 ? 24.328 44.688 27.188 1 93.94 827 ASP A N 1
ATOM 6441 C CA . ASP A 1 827 ? 23.141 45.531 27.141 1 93.94 827 ASP A CA 1
ATOM 6442 C C . ASP A 1 827 ? 21.938 44.75 26.641 1 93.94 827 ASP A C 1
ATOM 6444 O O . ASP A 1 827 ? 20.812 45.281 26.625 1 93.94 827 ASP A O 1
ATOM 6448 N N . LYS A 1 828 ? 22.109 43.5 26.266 1 93.38 828 LYS A N 1
ATOM 6449 C CA . LYS A 1 828 ? 20.984 42.688 25.781 1 93.38 828 LYS A CA 1
ATOM 6450 C C . LYS A 1 828 ? 20.016 42.344 26.922 1 93.38 828 LYS A C 1
ATOM 6452 O O . LYS A 1 828 ? 20.438 42.219 28.078 1 93.38 828 LYS A O 1
ATOM 6457 N N . ARG A 1 829 ? 18.719 42.312 26.547 1 92.25 829 ARG A N 1
ATOM 6458 C CA . ARG A 1 829 ? 17.656 42 27.5 1 92.25 829 ARG A CA 1
ATOM 6459 C C . ARG A 1 829 ? 16.688 40.969 26.906 1 92.25 829 ARG A C 1
ATOM 6461 O O . ARG A 1 829 ? 16.438 41 25.703 1 92.25 829 ARG A O 1
ATOM 6468 N N . THR A 1 830 ? 16.203 40.125 27.781 1 91 830 THR A N 1
ATOM 6469 C CA . THR A 1 830 ? 15.023 39.375 27.406 1 91 830 THR A CA 1
ATOM 6470 C C . THR A 1 830 ? 13.766 40.219 27.484 1 91 830 THR A C 1
ATOM 6472 O O . THR A 1 830 ? 13.297 40.562 28.562 1 91 830 THR A O 1
ATOM 6475 N N . VAL A 1 831 ? 13.234 40.531 26.297 1 89.69 831 VAL A N 1
ATOM 6476 C CA . VAL A 1 831 ? 12.148 41.5 26.25 1 89.69 831 VAL A CA 1
ATOM 6477 C C . VAL A 1 831 ? 10.812 40.781 26.406 1 89.69 831 VAL A C 1
ATOM 6479 O O . VAL A 1 831 ? 10.648 39.656 25.953 1 89.69 831 VAL A O 1
ATOM 6482 N N . GLY A 1 832 ? 9.883 41.469 27.078 1 88.25 832 GLY A N 1
ATOM 6483 C CA . GLY A 1 832 ? 8.547 40.969 27.312 1 88.25 832 GLY A CA 1
ATOM 6484 C C . GLY A 1 832 ? 7.652 41.062 26.078 1 88.25 832 GLY A C 1
ATOM 6485 O O . GLY A 1 832 ? 6.547 41.594 26.156 1 88.25 832 GLY A O 1
ATOM 6486 N N . LEU A 1 833 ? 8.086 40.656 24.953 1 89.75 833 LEU A N 1
ATOM 6487 C CA . LEU A 1 833 ? 7.371 40.594 23.688 1 89.75 833 LEU A CA 1
ATOM 6488 C C . LEU A 1 833 ? 7.207 39.156 23.219 1 89.75 833 LEU A C 1
ATOM 6490 O O . LEU A 1 833 ? 8.008 38.656 22.422 1 89.75 833 LEU A O 1
ATOM 6494 N N . PRO A 1 834 ? 6.152 38.531 23.641 1 87.94 834 PRO A N 1
ATOM 6495 C CA . PRO A 1 834 ? 6.016 37.094 23.422 1 87.94 834 PRO A CA 1
ATOM 6496 C C . PRO A 1 834 ? 5.797 36.75 21.953 1 87.94 834 PRO A C 1
ATOM 6498 O O . PRO A 1 834 ? 5.074 37.469 21.234 1 87.94 834 PRO A O 1
ATOM 6501 N N . SER A 1 835 ? 6.402 35.625 21.469 1 84.81 835 SER A N 1
ATOM 6502 C CA . SER A 1 835 ? 6.199 35.125 20.109 1 84.81 835 SER A CA 1
ATOM 6503 C C . SER A 1 835 ? 4.867 34.375 19.984 1 84.81 835 SER A C 1
ATOM 6505 O O . SER A 1 835 ? 4.254 34.375 18.922 1 84.81 835 SER A O 1
ATOM 6507 N N . LEU A 1 836 ? 4.469 33.688 20.984 1 83.19 836 LEU A N 1
ATOM 6508 C CA . LEU A 1 836 ? 3.174 33.031 21.047 1 83.19 836 LEU A CA 1
ATOM 6509 C C . LEU A 1 836 ? 2.15 33.906 21.781 1 83.19 836 LEU A C 1
ATOM 6511 O O . LEU A 1 836 ? 2.459 34.469 22.812 1 83.19 836 LEU A O 1
ATOM 6515 N N . PRO A 1 837 ? 0.975 33.938 21.203 1 88.44 837 PRO A N 1
ATOM 6516 C CA . PRO A 1 837 ? -0.026 34.719 21.938 1 88.44 837 PRO A CA 1
ATOM 6517 C C . PRO A 1 837 ? -0.482 34.062 23.219 1 88.44 837 PRO A C 1
ATOM 6519 O O . PRO A 1 837 ? -0.62 32.844 23.266 1 88.44 837 PRO A O 1
ATOM 6522 N N . HIS A 1 838 ? -0.73 34.844 24.234 1 90.81 838 HIS A N 1
ATOM 6523 C CA . HIS A 1 838 ? -1.279 34.312 25.484 1 90.81 838 HIS A CA 1
ATOM 6524 C C . HIS A 1 838 ? -2.783 34.094 25.375 1 90.81 838 HIS A C 1
ATOM 6526 O O . HIS A 1 838 ? -3.326 33.188 26 1 90.81 838 HIS A O 1
ATOM 6532 N N . GLY A 1 839 ? -3.303 34.938 24.562 1 92.88 839 GLY A N 1
ATOM 6533 C CA . GLY A 1 839 ? -4.75 34.844 24.453 1 92.88 839 GLY A CA 1
ATOM 6534 C C . GLY A 1 839 ? -5.211 34.594 23.031 1 92.88 839 GLY A C 1
ATOM 6535 O O . GLY A 1 839 ? -4.637 35.125 22.078 1 92.88 839 GLY A O 1
ATOM 6536 N N . THR A 1 840 ? -6.129 33.781 22.891 1 93.94 840 THR A N 1
ATOM 6537 C CA . THR A 1 840 ? -6.812 33.5 21.625 1 93.94 840 THR A CA 1
ATOM 6538 C C . THR A 1 840 ? -8.32 33.469 21.828 1 93.94 840 THR A C 1
ATOM 6540 O O . THR A 1 840 ? -8.797 33.156 22.922 1 93.94 840 THR A O 1
ATOM 6543 N N . TYR A 1 841 ? -9.086 33.844 20.828 1 95.69 841 TYR A N 1
ATOM 6544 C CA . TYR A 1 841 ? -10.539 33.844 20.984 1 95.69 841 TYR A CA 1
ATOM 6545 C C . TYR A 1 841 ? -11.234 33.562 19.672 1 95.69 841 TYR A C 1
ATOM 6547 O O . TYR A 1 841 ? -10.625 33.688 18.594 1 95.69 841 TYR A O 1
ATOM 6555 N N . GLY A 1 842 ? -12.406 33.156 19.75 1 96.12 842 GLY A N 1
ATOM 6556 C CA . GLY A 1 842 ? -13.273 32.875 18.609 1 96.12 842 GLY A CA 1
ATOM 6557 C C . GLY A 1 842 ? -14.719 33.25 18.875 1 96.12 842 GLY A C 1
ATOM 6558 O O . GLY A 1 842 ? -15.219 33.094 19.984 1 96.12 842 GLY A O 1
ATOM 6559 N N . LEU A 1 843 ? -15.383 33.812 17.875 1 96.81 843 LEU A N 1
ATOM 6560 C CA . LEU A 1 843 ? -16.812 34.156 17.891 1 96.81 843 LEU A CA 1
ATOM 6561 C C . LEU A 1 843 ? -17.531 33.562 16.703 1 96.81 843 LEU A C 1
ATOM 6563 O O . LEU A 1 843 ? -17.141 33.781 15.547 1 96.81 843 LEU A O 1
ATOM 6567 N N . ASN A 1 844 ? -18.469 32.812 16.953 1 94.31 844 ASN A N 1
ATOM 6568 C CA . ASN A 1 844 ? -19.203 32.188 15.859 1 94.31 844 ASN A CA 1
ATOM 6569 C C . ASN A 1 844 ? -20.688 32.531 15.922 1 94.31 844 ASN A C 1
ATOM 6571 O O . ASN A 1 844 ? -21.203 32.906 16.984 1 94.31 844 ASN A O 1
ATOM 6575 N N . PHE A 1 845 ? -21.375 32.406 14.844 1 95.25 845 PHE A N 1
ATOM 6576 C CA . PHE A 1 845 ? -22.828 32.625 14.781 1 95.25 845 PHE A CA 1
ATOM 6577 C C . PHE A 1 845 ? -23.453 31.703 13.734 1 95.25 845 PHE A C 1
ATOM 6579 O O . PHE A 1 845 ? -22.766 31.281 12.789 1 95.25 845 PHE A O 1
ATOM 6586 N N . SER A 1 846 ? -24.609 31.375 13.906 1 94.75 846 SER A N 1
ATOM 6587 C CA . SER A 1 846 ? -25.422 30.594 12.984 1 94.75 846 SER A CA 1
ATOM 6588 C C . SER A 1 846 ? -26.844 31.109 12.922 1 94.75 846 SER A C 1
ATOM 6590 O O . SER A 1 846 ? -27.5 31.266 13.953 1 94.75 846 SER A O 1
ATOM 6592 N N . LEU A 1 847 ? -27.297 31.422 11.742 1 96.25 847 LEU A N 1
ATOM 6593 C CA . LEU A 1 847 ? -28.656 31.891 11.477 1 96.25 847 LEU A CA 1
ATOM 6594 C C . LEU A 1 847 ? -29.375 30.953 10.523 1 96.25 847 LEU A C 1
ATOM 6596 O O . LEU A 1 847 ? -28.812 30.531 9.508 1 96.25 847 LEU A O 1
ATOM 6600 N N . LYS A 1 848 ? -30.5 30.625 10.859 1 93.12 848 LYS A N 1
ATOM 6601 C CA . LYS A 1 848 ? -31.359 29.828 9.984 1 93.12 848 LYS A CA 1
ATOM 6602 C C . LYS A 1 848 ? -32.719 30.453 9.812 1 93.12 848 LYS A C 1
ATOM 6604 O O . LYS A 1 848 ? -33.344 30.875 10.797 1 93.12 848 LYS A O 1
ATOM 6609 N N . TYR A 1 849 ? -33.188 30.625 8.57 1 94.56 849 TYR A N 1
ATOM 6610 C CA . TYR A 1 849 ? -34.469 31.25 8.266 1 94.56 849 TYR A CA 1
ATOM 6611 C C . TYR A 1 849 ? -35.125 30.562 7.066 1 94.56 849 TYR A C 1
ATOM 6613 O O . TYR A 1 849 ? -34.719 30.781 5.926 1 94.56 849 TYR A O 1
ATOM 6621 N N . LYS A 1 850 ? -36.25 29.906 7.105 1 90.31 850 LYS A N 1
ATOM 6622 C CA . LYS A 1 850 ? -37.062 29.297 6.07 1 90.31 850 LYS A CA 1
ATOM 6623 C C . LYS A 1 850 ? -36.188 28.656 4.992 1 90.31 850 LYS A C 1
ATOM 6625 O O . LYS A 1 850 ? -36.375 28.938 3.803 1 90.31 850 LYS A O 1
ATOM 6630 N N . GLY A 1 851 ? -35.281 27.844 5.211 1 90.56 851 GLY A N 1
ATOM 6631 C CA . GLY A 1 851 ? -34.406 27.141 4.285 1 90.56 851 GLY A CA 1
ATOM 6632 C C . GLY A 1 851 ? -33.031 27.797 4.129 1 90.56 851 GLY A C 1
ATOM 6633 O O . GLY A 1 851 ? -32.094 27.172 3.646 1 90.56 851 GLY A O 1
ATOM 6634 N N . TRP A 1 852 ? -33 29.125 4.426 1 95.44 852 TRP A N 1
ATOM 6635 C CA . TRP A 1 852 ? -31.734 29.844 4.383 1 95.44 852 TRP A CA 1
ATOM 6636 C C . TRP A 1 852 ? -30.906 29.578 5.637 1 95.44 852 TRP A C 1
ATOM 6638 O O . TRP A 1 852 ? -31.453 29.422 6.727 1 95.44 852 TRP A O 1
ATOM 6648 N N . SER A 1 853 ? -29.719 29.469 5.438 1 94.31 853 SER A N 1
ATOM 6649 C CA . SER A 1 853 ? -28.797 29.375 6.566 1 94.31 853 SER A CA 1
ATOM 6650 C C . SER A 1 853 ? -27.578 30.266 6.355 1 94.31 853 SER A C 1
ATOM 6652 O O . SER A 1 853 ? -27.109 30.422 5.227 1 94.31 853 SER A O 1
ATOM 6654 N N . MET A 1 854 ? -27.094 30.891 7.371 1 96.25 854 MET A N 1
ATOM 6655 C CA . MET A 1 854 ? -25.875 31.672 7.375 1 96.25 854 MET A CA 1
ATOM 6656 C C . MET A 1 854 ? -25.047 31.375 8.625 1 96.25 854 MET A C 1
ATOM 6658 O O . MET A 1 854 ? -25.562 31.422 9.742 1 96.25 854 MET A O 1
ATOM 6662 N N . ASN A 1 855 ? -23.891 31.047 8.422 1 94.88 855 ASN A N 1
ATOM 6663 C CA . ASN A 1 855 ? -22.984 30.797 9.531 1 94.88 855 ASN A CA 1
ATOM 6664 C C . ASN A 1 855 ? -21.625 31.484 9.32 1 94.88 855 ASN A C 1
ATOM 6666 O O . ASN A 1 855 ? -21.172 31.625 8.188 1 94.88 855 ASN A O 1
ATOM 6670 N N . GLY A 1 856 ? -21.016 31.875 10.375 1 94.75 856 GLY A N 1
ATOM 6671 C CA . GLY A 1 856 ? -19.719 32.531 10.32 1 94.75 856 GLY A CA 1
ATOM 6672 C C . GLY A 1 856 ? -18.891 32.344 11.57 1 94.75 856 GLY A C 1
ATOM 6673 O O . GLY A 1 856 ? -19.422 31.938 12.609 1 94.75 856 GLY A O 1
ATOM 6674 N N . LEU A 1 857 ? -17.609 32.562 11.43 1 95.31 857 LEU A N 1
ATOM 6675 C CA . LEU A 1 857 ? -16.656 32.438 12.523 1 95.31 857 LEU A CA 1
ATOM 6676 C C . LEU A 1 857 ? -15.617 33.562 12.461 1 95.31 857 LEU A C 1
ATOM 6678 O O . LEU A 1 857 ? -14.953 33.75 11.438 1 95.31 857 LEU A O 1
ATOM 6682 N N . PHE A 1 858 ? -15.57 34.344 13.508 1 96.5 858 PHE A N 1
ATOM 6683 C CA . PHE A 1 858 ? -14.492 35.281 13.734 1 96.5 858 PHE A CA 1
ATOM 6684 C C . PHE A 1 858 ? -13.453 34.719 14.688 1 96.5 858 PHE A C 1
ATOM 6686 O O . PHE A 1 858 ? -13.797 34.031 15.656 1 96.5 858 PHE A O 1
ATOM 6693 N N . GLN A 1 859 ? -12.234 34.969 14.391 1 95.38 859 GLN A N 1
ATOM 6694 C CA . GLN A 1 859 ? -11.148 34.469 15.234 1 95.38 859 GLN A CA 1
ATOM 6695 C C . GLN A 1 859 ? -10.031 35.469 15.359 1 95.38 859 GLN A C 1
ATOM 6697 O O . GLN A 1 859 ? -9.734 36.219 14.406 1 95.38 859 GLN A O 1
ATOM 6702 N N . GLY A 1 860 ? -9.383 35.438 16.5 1 95.06 860 GLY A N 1
ATOM 6703 C CA . GLY A 1 860 ? -8.281 36.344 16.703 1 95.06 860 GLY A CA 1
ATOM 6704 C C . GLY A 1 860 ? -7.328 35.938 17.812 1 95.06 860 GLY A C 1
ATOM 6705 O O . GLY A 1 860 ? -7.543 34.906 18.453 1 95.06 860 GLY A O 1
ATOM 6706 N N . THR A 1 861 ? -6.25 36.625 17.938 1 93.75 861 THR A N 1
ATOM 6707 C CA . THR A 1 861 ? -5.258 36.406 18.984 1 93.75 861 THR A CA 1
ATOM 6708 C C . THR A 1 861 ? -4.867 37.719 19.656 1 93.75 861 THR A C 1
ATOM 6710 O O . THR A 1 861 ? -5.086 38.812 19.094 1 93.75 861 THR A O 1
ATOM 6713 N N . GLY A 1 862 ? -4.371 37.562 20.891 1 92.94 862 GLY A N 1
ATOM 6714 C CA . GLY A 1 862 ? -3.76 38.719 21.547 1 92.94 862 GLY A CA 1
ATOM 6715 C C . GLY A 1 862 ? -2.393 39.062 20.984 1 92.94 862 GLY A C 1
ATOM 6716 O O . GLY A 1 862 ? -2.057 38.656 19.875 1 92.94 862 GLY A O 1
ATOM 6717 N N . ASP A 1 863 ? -1.634 39.75 21.766 1 91.94 863 ASP A N 1
ATOM 6718 C CA . ASP A 1 863 ? -0.324 40.219 21.328 1 91.94 863 ASP A CA 1
ATOM 6719 C C . ASP A 1 863 ? 0.602 39.062 21 1 91.94 863 ASP A C 1
ATOM 6721 O O . ASP A 1 863 ? 0.67 38.094 21.766 1 91.94 863 ASP A O 1
ATOM 6725 N N . ARG A 1 864 ? 1.204 39.156 19.938 1 90.5 864 ARG A N 1
ATOM 6726 C CA . ARG A 1 864 ? 2.25 38.25 19.5 1 90.5 864 ARG A CA 1
ATOM 6727 C C . ARG A 1 864 ? 3.244 38.938 18.578 1 90.5 864 ARG A C 1
ATOM 6729 O O . ARG A 1 864 ? 2.848 39.656 17.672 1 90.5 864 ARG A O 1
ATOM 6736 N N . TYR A 1 865 ? 4.465 38.688 18.812 1 90 865 TYR A N 1
ATOM 6737 C CA . TYR A 1 865 ? 5.477 39.438 18.094 1 90 865 TYR A CA 1
ATOM 6738 C C . TYR A 1 865 ? 6.262 38.531 17.156 1 90 865 TYR A C 1
ATOM 6740 O O . TYR A 1 865 ? 6.602 37.406 17.516 1 90 865 TYR A O 1
ATOM 6748 N N . LEU A 1 866 ? 6.441 39.031 15.938 1 87.62 866 LEU A N 1
ATOM 6749 C CA . LEU A 1 866 ? 7.223 38.344 14.906 1 87.62 866 LEU A CA 1
ATOM 6750 C C . LEU A 1 866 ? 8.422 39.188 14.492 1 87.62 866 LEU A C 1
ATOM 6752 O O . LEU A 1 866 ? 8.328 40.438 14.422 1 87.62 866 LEU A O 1
ATOM 6756 N N . ALA A 1 867 ? 9.531 38.375 14.227 1 87.19 867 ALA A N 1
ATOM 6757 C CA . ALA A 1 867 ? 10.719 39.062 13.734 1 87.19 867 ALA A CA 1
ATOM 6758 C C . ALA A 1 867 ? 10.672 39.219 12.219 1 87.19 867 ALA A C 1
ATOM 6760 O O . ALA A 1 867 ? 10.547 38.219 11.492 1 87.19 867 ALA A O 1
ATOM 6761 N N . PHE A 1 868 ? 10.781 40.406 11.742 1 83.88 868 PHE A N 1
ATOM 6762 C CA . PHE A 1 868 ? 10.766 40.719 10.312 1 83.88 868 PHE A CA 1
ATOM 6763 C C . PHE A 1 868 ? 12.188 40.844 9.773 1 83.88 868 PHE A C 1
ATOM 6765 O O . PHE A 1 868 ? 12.477 41.719 8.969 1 83.88 868 PHE A O 1
ATOM 6772 N N . ASP A 1 869 ? 13.023 39.969 10.211 1 75.69 869 ASP A N 1
ATOM 6773 C CA . ASP A 1 869 ? 14.445 40.031 9.875 1 75.69 869 ASP A CA 1
ATOM 6774 C C . ASP A 1 869 ? 14.648 40.062 8.367 1 75.69 869 ASP A C 1
ATOM 6776 O O . ASP A 1 869 ? 15.461 40.844 7.855 1 75.69 869 ASP A O 1
ATOM 6780 N N . ASN A 1 870 ? 13.891 39.281 7.648 1 74.62 870 ASN A N 1
ATOM 6781 C CA . ASN A 1 870 ? 14.109 39.156 6.211 1 74.62 870 ASN A CA 1
ATOM 6782 C C . ASN A 1 870 ? 13.539 40.344 5.449 1 74.62 870 ASN A C 1
ATOM 6784 O O . ASN A 1 870 ? 13.914 40.594 4.305 1 74.62 870 ASN A O 1
ATOM 6788 N N . PHE A 1 871 ? 12.812 41.156 6.121 1 78.69 871 PHE A N 1
ATOM 6789 C CA . PHE A 1 871 ? 12.117 42.219 5.418 1 78.69 871 PHE A CA 1
ATOM 6790 C C . PHE A 1 871 ? 12.664 43.594 5.832 1 78.69 871 PHE A C 1
ATOM 6792 O O . PHE A 1 871 ? 12.555 44.562 5.078 1 78.69 871 PHE A O 1
ATOM 6799 N N . MET A 1 872 ? 13.141 43.594 7.012 1 81.25 872 MET A N 1
ATOM 6800 C CA . MET A 1 872 ? 13.781 44.812 7.473 1 81.25 872 MET A CA 1
ATOM 6801 C C . MET A 1 872 ? 15.289 44.75 7.281 1 81.25 872 MET A C 1
ATOM 6803 O O . MET A 1 872 ? 16.047 44.656 8.25 1 81.25 872 MET A O 1
ATOM 6807 N N . ILE A 1 873 ? 15.664 44.906 6.105 1 82.12 873 ILE A N 1
ATOM 6808 C CA . ILE A 1 873 ? 17.062 44.75 5.703 1 82.12 873 ILE A CA 1
ATOM 6809 C C . ILE A 1 873 ? 17.703 46.094 5.465 1 82.12 873 ILE A C 1
ATOM 6811 O O . ILE A 1 873 ? 17.016 47.062 5.078 1 82.12 873 ILE A O 1
ATOM 6815 N N . VAL A 1 874 ? 18.984 46.062 5.648 1 86.06 874 VAL A N 1
ATOM 6816 C CA . VAL A 1 874 ? 19.766 47.312 5.512 1 86.06 874 VAL A CA 1
ATOM 6817 C C . VAL A 1 874 ? 20.188 47.5 4.059 1 86.06 874 VAL A C 1
ATOM 6819 O O . VAL A 1 874 ? 20.156 48.625 3.535 1 86.06 874 VAL A O 1
ATOM 6822 N N . GLU A 1 875 ? 20.391 46.406 3.447 1 89.44 875 GLU A N 1
ATOM 6823 C CA . GLU A 1 875 ? 20.984 46.469 2.113 1 89.44 875 GLU A CA 1
ATOM 6824 C C . GLU A 1 875 ? 19.969 46.969 1.083 1 89.44 875 GLU A C 1
ATOM 6826 O O . GLU A 1 875 ? 18.922 46.344 0.899 1 89.44 875 GLU A O 1
ATOM 6831 N N . ALA A 1 876 ? 20.422 48.031 0.4 1 92.56 876 ALA A N 1
ATOM 6832 C CA . ALA A 1 876 ? 19.531 48.656 -0.58 1 92.56 876 ALA A CA 1
ATOM 6833 C C . ALA A 1 876 ? 19.172 47.688 -1.699 1 92.56 876 ALA A C 1
ATOM 6835 O O . ALA A 1 876 ? 18.047 47.688 -2.207 1 92.56 876 ALA A O 1
ATOM 6836 N N . LYS A 1 877 ? 20.062 46.812 -2.096 1 89.38 877 LYS A N 1
ATOM 6837 C CA . LYS A 1 877 ? 19.859 45.906 -3.221 1 89.38 877 LYS A CA 1
ATOM 6838 C C . LYS A 1 877 ? 18.75 44.875 -2.916 1 89.38 877 LYS A C 1
ATOM 6840 O O . LYS A 1 877 ? 18.172 44.281 -3.83 1 89.38 877 LYS A O 1
ATOM 6845 N N . ARG A 1 878 ? 18.422 44.656 -1.696 1 88.81 878 ARG A N 1
ATOM 6846 C CA . ARG A 1 878 ? 17.453 43.625 -1.297 1 88.81 878 ARG A CA 1
ATOM 6847 C C . ARG A 1 878 ? 16.094 44.281 -1.003 1 88.81 878 ARG A C 1
ATOM 6849 O O . ARG A 1 878 ? 15.148 43.562 -0.645 1 88.81 878 ARG A O 1
ATOM 6856 N N . ARG A 1 879 ? 16.047 45.5 -1.107 1 92 879 ARG A N 1
ATOM 6857 C CA . ARG A 1 879 ? 14.758 46.188 -0.928 1 92 879 ARG A CA 1
ATOM 6858 C C . ARG A 1 879 ? 13.938 46.125 -2.213 1 92 879 ARG A C 1
ATOM 6860 O O . ARG A 1 879 ? 14.289 46.781 -3.205 1 92 879 ARG A O 1
ATOM 6867 N N . THR A 1 880 ? 12.906 45.375 -2.133 1 92.62 880 THR A N 1
ATOM 6868 C CA . THR A 1 880 ? 12.117 45.156 -3.34 1 92.62 880 THR A CA 1
ATOM 6869 C C . THR A 1 880 ? 10.648 45.5 -3.092 1 92.62 880 THR A C 1
ATOM 6871 O O . THR A 1 880 ? 9.859 45.594 -4.035 1 92.62 880 THR A O 1
ATOM 6874 N N . TYR A 1 881 ? 10.266 45.844 -1.883 1 93.56 881 TYR A N 1
ATOM 6875 C CA . TYR A 1 881 ? 8.875 46.125 -1.562 1 93.56 881 TYR A CA 1
ATOM 6876 C C . TYR A 1 881 ? 8.633 47.625 -1.488 1 93.56 881 TYR A C 1
ATOM 6878 O O . TYR A 1 881 ? 9.508 48.375 -1.044 1 93.56 881 TYR A O 1
ATOM 6886 N N . GLN A 1 882 ? 7.418 48.031 -1.756 1 93.31 882 GLN A N 1
ATOM 6887 C CA . GLN A 1 882 ? 7.047 49.438 -1.69 1 93.31 882 GLN A CA 1
ATOM 6888 C C . GLN A 1 882 ? 7.094 49.969 -0.255 1 93.31 882 GLN A C 1
ATOM 6890 O O . GLN A 1 882 ? 7.457 51.125 -0.017 1 93.31 882 GLN A O 1
ATOM 6895 N N . PHE A 1 883 ? 6.719 49.156 0.687 1 91.69 883 PHE A N 1
ATOM 6896 C CA . PHE A 1 883 ? 6.672 49.625 2.07 1 91.69 883 PHE A CA 1
ATOM 6897 C C . PHE A 1 883 ? 8.078 49.875 2.6 1 91.69 883 PHE A C 1
ATOM 6899 O O . PHE A 1 883 ? 8.25 50.562 3.621 1 91.69 883 PHE A O 1
ATOM 6906 N N . GLN A 1 884 ? 9.062 49.375 1.938 1 92.88 884 GLN A N 1
ATOM 6907 C CA . GLN A 1 884 ? 10.445 49.594 2.373 1 92.88 884 GLN A CA 1
ATOM 6908 C C . GLN A 1 884 ? 10.945 50.969 2.014 1 92.88 884 GLN A C 1
ATOM 6910 O O . GLN A 1 884 ? 12.062 51.344 2.369 1 92.88 884 GLN A O 1
ATOM 6915 N N . GLN A 1 885 ? 10.133 51.719 1.351 1 93.44 885 GLN A N 1
ATOM 6916 C CA . GLN A 1 885 ? 10.438 53.125 1.055 1 93.44 885 GLN A CA 1
ATOM 6917 C C . GLN A 1 885 ? 10.258 54 2.291 1 93.44 885 GLN A C 1
ATOM 6919 O O . GLN A 1 885 ? 10.688 55.156 2.305 1 93.44 885 GLN A O 1
ATOM 6924 N N . ASP A 1 886 ? 9.742 53.406 3.311 1 93.81 886 ASP A N 1
ATOM 6925 C CA . ASP A 1 886 ? 9.562 54.125 4.562 1 93.81 886 ASP A CA 1
ATOM 6926 C C . ASP A 1 886 ? 10.836 54.094 5.402 1 93.81 886 ASP A C 1
ATOM 6928 O O . ASP A 1 886 ? 10.812 53.719 6.566 1 93.81 886 ASP A O 1
ATOM 6932 N N . TYR A 1 887 ? 11.922 54.594 4.809 1 94.56 887 TYR A N 1
ATOM 6933 C CA . TYR A 1 887 ? 13.188 54.688 5.523 1 94.56 887 TYR A CA 1
ATOM 6934 C C . TYR A 1 887 ? 13.492 56.125 5.922 1 94.56 887 TYR A C 1
ATOM 6936 O O . TYR A 1 887 ? 12.883 57.062 5.406 1 94.56 887 TYR A O 1
ATOM 6944 N N . TRP A 1 888 ? 14.406 56.219 6.785 1 95.38 888 TRP A N 1
ATOM 6945 C CA . TRP A 1 888 ? 14.734 57.531 7.375 1 95.38 888 TRP A CA 1
ATOM 6946 C C . TRP A 1 888 ? 15.367 58.438 6.34 1 95.38 888 TRP A C 1
ATOM 6948 O O . TRP A 1 888 ? 16.25 58.031 5.586 1 95.38 888 TRP A O 1
ATOM 6958 N N . THR A 1 889 ? 14.891 59.562 6.223 1 93.75 889 THR A N 1
ATOM 6959 C CA . THR A 1 889 ? 15.461 60.719 5.574 1 93.75 889 THR A CA 1
ATOM 6960 C C . THR A 1 889 ? 15.219 61.969 6.422 1 93.75 889 THR A C 1
ATOM 6962 O O . THR A 1 889 ? 14.453 61.938 7.387 1 93.75 889 THR A O 1
ATOM 6965 N N . GLU A 1 890 ? 15.906 63 6.109 1 91.12 890 GLU A N 1
ATOM 6966 C CA . GLU A 1 890 ? 15.719 64.25 6.867 1 91.12 890 GLU A CA 1
ATOM 6967 C C . GLU A 1 890 ? 14.258 64.688 6.832 1 91.12 890 GLU A C 1
ATOM 6969 O O . GLU A 1 890 ? 13.75 65.25 7.809 1 91.12 890 GLU A O 1
ATOM 6974 N N . ASP A 1 891 ? 13.578 64.312 5.801 1 93.44 891 ASP A N 1
ATOM 6975 C CA . ASP A 1 891 ? 12.18 64.75 5.629 1 93.44 891 ASP A CA 1
ATOM 6976 C C . ASP A 1 891 ? 11.25 63.656 6.18 1 93.44 891 ASP A C 1
ATOM 6978 O O . ASP A 1 891 ? 10.031 63.844 6.219 1 93.44 891 ASP A O 1
ATOM 6982 N N . ASN A 1 892 ? 11.773 62.469 6.578 1 95.25 892 ASN A N 1
ATOM 6983 C CA . ASN A 1 892 ? 11 61.344 7.121 1 95.25 892 ASN A CA 1
ATOM 6984 C C . ASN A 1 892 ? 11.609 60.812 8.414 1 95.25 892 ASN A C 1
ATOM 6986 O O . ASN A 1 892 ? 12.008 59.656 8.492 1 95.25 892 ASN A O 1
ATOM 6990 N N . PRO A 1 893 ? 11.633 61.625 9.453 1 92.75 893 PRO A N 1
ATOM 6991 C CA . PRO A 1 893 ? 12.336 61.25 10.68 1 92.75 893 PRO A CA 1
ATOM 6992 C C . PRO A 1 893 ? 11.641 60.125 11.453 1 92.75 893 PRO A C 1
ATOM 6994 O O . PRO A 1 893 ? 12.273 59.469 12.266 1 92.75 893 PRO A O 1
ATOM 6997 N N . ASN A 1 894 ? 10.305 60.062 11.242 1 90 894 ASN A N 1
ATOM 6998 C CA . ASN A 1 894 ? 9.562 59 11.945 1 90 894 ASN A CA 1
ATOM 6999 C C . ASN A 1 894 ? 9.352 57.781 11.07 1 90 894 ASN A C 1
ATOM 7001 O O . ASN A 1 894 ? 8.289 57.156 11.109 1 90 894 ASN A O 1
ATOM 7005 N N . SER A 1 895 ? 10.383 57.438 10.375 1 91.81 895 SER A N 1
ATOM 7006 C CA . SER A 1 895 ? 10.312 56.312 9.43 1 91.81 895 SER A CA 1
ATOM 7007 C C . SER A 1 895 ? 10.305 55 10.156 1 91.81 895 SER A C 1
ATOM 7009 O O . SER A 1 895 ? 10.781 54.875 11.289 1 91.81 895 SER A O 1
ATOM 7011 N N . LEU A 1 896 ? 9.75 54 9.492 1 89.38 896 LEU A N 1
ATOM 7012 C CA . LEU A 1 896 ? 9.719 52.625 10.008 1 89.38 896 LEU A CA 1
ATOM 7013 C C . LEU A 1 896 ? 11.094 51.969 9.883 1 89.38 896 LEU A C 1
ATOM 7015 O O . LEU A 1 896 ? 11.5 51.219 10.766 1 89.38 896 LEU A O 1
ATOM 7019 N N . PHE A 1 897 ? 11.781 52.312 8.797 1 91.75 897 PHE A N 1
ATOM 7020 C CA . PHE A 1 897 ? 13.078 51.688 8.555 1 91.75 897 PHE A CA 1
ATOM 7021 C C . PHE A 1 897 ? 14.203 52.719 8.766 1 91.75 897 PHE A C 1
ATOM 7023 O O . PHE A 1 897 ? 14.031 53.906 8.523 1 91.75 897 PHE A O 1
ATOM 7030 N N . PRO A 1 898 ? 15.367 52.094 9.25 1 93.31 898 PRO A N 1
ATOM 7031 C CA . PRO A 1 898 ? 16.531 53 9.344 1 93.31 898 PRO A CA 1
ATOM 7032 C C . PRO A 1 898 ? 17.031 53.438 7.973 1 93.31 898 PRO A C 1
ATOM 7034 O O . PRO A 1 898 ? 16.5 53.031 6.941 1 93.31 898 PRO A O 1
ATOM 7037 N N . ARG A 1 899 ? 17.984 54.344 8.039 1 93.31 899 ARG A N 1
ATOM 7038 C CA . ARG A 1 899 ? 18.547 54.781 6.77 1 93.31 899 ARG A CA 1
ATOM 7039 C C . ARG A 1 899 ? 19.094 53.625 5.957 1 93.31 899 ARG A C 1
ATOM 7041 O O . ARG A 1 899 ? 19.547 52.625 6.523 1 93.31 899 ARG A O 1
ATOM 7048 N N . VAL A 1 900 ? 19.078 53.719 4.645 1 93.69 900 VAL A N 1
ATOM 7049 C CA . VAL A 1 900 ? 19.484 52.625 3.748 1 93.69 900 VAL A CA 1
ATOM 7050 C C . VAL A 1 900 ? 21 52.719 3.52 1 93.69 900 VAL A C 1
ATOM 7052 O O . VAL A 1 900 ? 21.609 53.781 3.682 1 93.69 900 VAL A O 1
ATOM 7055 N N . SER A 1 901 ? 21.578 51.562 3.307 1 93.88 901 SER A N 1
ATOM 7056 C CA . SER A 1 901 ? 22.984 51.406 2.973 1 93.88 901 SER A CA 1
ATOM 7057 C C . SER A 1 901 ? 23.203 50.281 1.959 1 93.88 901 SER A C 1
ATOM 7059 O O . SER A 1 901 ? 22.344 49.438 1.758 1 93.88 901 SER A O 1
ATOM 7061 N N . HIS A 1 902 ? 24.391 50.344 1.256 1 93.75 902 HIS A N 1
ATOM 7062 C CA . HIS A 1 902 ? 24.734 49.281 0.327 1 93.75 902 HIS A CA 1
ATOM 7063 C C . HIS A 1 902 ? 25.375 48.125 1.056 1 93.75 902 HIS A C 1
ATOM 7065 O O . HIS A 1 902 ? 25.484 47 0.505 1 93.75 902 HIS A O 1
ATOM 7071 N N . ILE A 1 903 ? 25.781 48.406 2.219 1 90.12 903 ILE A N 1
ATOM 7072 C CA . ILE A 1 903 ? 26.562 47.406 2.945 1 90.12 903 ILE A CA 1
ATOM 7073 C C . ILE A 1 903 ? 25.906 47.125 4.297 1 90.12 903 ILE A C 1
ATOM 7075 O O . ILE A 1 903 ? 25.656 48.062 5.078 1 90.12 903 ILE A O 1
ATOM 7079 N N . GLU A 1 904 ? 25.703 45.906 4.516 1 88.69 904 GLU A N 1
ATOM 7080 C CA . GLU A 1 904 ? 25.047 45.5 5.758 1 88.69 904 GLU A CA 1
ATOM 7081 C C . GLU A 1 904 ? 25.922 45.844 6.969 1 88.69 904 GLU A C 1
ATOM 7083 O O . GLU A 1 904 ? 25.391 46.156 8.039 1 88.69 904 GLU A O 1
ATOM 7088 N N . GLN A 1 905 ? 27.234 45.75 6.797 1 88.38 905 GLN A N 1
ATOM 7089 C CA . GLN A 1 905 ? 28.141 45.875 7.922 1 88.38 905 GLN A CA 1
ATOM 7090 C C . GLN A 1 905 ? 28.656 47.312 8.055 1 88.38 905 GLN A C 1
ATOM 7092 O O . GLN A 1 905 ? 29.531 47.594 8.867 1 88.38 905 GLN A O 1
ATOM 7097 N N . ILE A 1 906 ? 28 48.188 7.324 1 84.56 906 ILE A N 1
ATOM 7098 C CA . ILE A 1 906 ? 28.438 49.594 7.402 1 84.56 906 ILE A CA 1
ATOM 7099 C C . ILE A 1 906 ? 28.312 50.094 8.836 1 84.56 906 ILE A C 1
ATOM 7101 O O . ILE A 1 906 ? 27.422 49.656 9.578 1 84.56 906 ILE A O 1
ATOM 7105 N N . ASN A 1 907 ? 29.219 50.938 9.18 1 87.88 907 ASN A N 1
ATOM 7106 C CA . ASN A 1 907 ? 29.219 51.531 10.523 1 87.88 907 ASN A CA 1
ATOM 7107 C C . ASN A 1 907 ? 29.125 50.438 11.594 1 87.88 907 ASN A C 1
ATOM 7109 O O . ASN A 1 907 ? 28.328 50.562 12.539 1 87.88 907 ASN A O 1
ATOM 7113 N N . GLY A 1 908 ? 29.812 49.25 11.336 1 88.94 908 GLY A N 1
ATOM 7114 C CA . GLY A 1 908 ? 29.891 48.156 12.297 1 88.94 908 GLY A CA 1
ATOM 7115 C C . GLY A 1 908 ? 28.625 47.344 12.352 1 88.94 908 GLY A C 1
ATOM 7116 O O . GLY A 1 908 ? 28.375 46.656 13.352 1 88.94 908 GLY A O 1
ATOM 7117 N N . GLY A 1 909 ? 27.828 47.469 11.375 1 91.56 909 GLY A N 1
ATOM 7118 C CA . GLY A 1 909 ? 26.594 46.719 11.359 1 91.56 909 GLY A CA 1
ATOM 7119 C C . GLY A 1 909 ? 25.531 47.281 12.289 1 91.56 909 GLY A C 1
ATOM 7120 O O . GLY A 1 909 ? 24.656 46.562 12.758 1 91.56 909 GLY A O 1
ATOM 7121 N N . ASN A 1 910 ? 25.578 48.531 12.586 1 92.5 910 ASN A N 1
ATOM 7122 C CA . ASN A 1 910 ? 24.703 49.156 13.562 1 92.5 910 ASN A CA 1
ATOM 7123 C C . ASN A 1 910 ? 23.234 48.875 13.258 1 92.5 910 ASN A C 1
ATOM 7125 O O . ASN A 1 910 ? 22.438 48.656 14.18 1 92.5 910 ASN A O 1
ATOM 7129 N N . ASN A 1 911 ? 22.906 48.875 12 1 92.06 911 ASN A N 1
ATOM 7130 C CA . ASN A 1 911 ? 21.516 48.719 11.594 1 92.06 911 ASN A CA 1
ATOM 7131 C C . ASN A 1 911 ? 21.203 47.281 11.195 1 92.06 911 ASN A C 1
ATOM 7133 O O . ASN A 1 911 ? 20.109 47 10.68 1 92.06 911 ASN A O 1
ATOM 7137 N N . SER A 1 912 ? 22.156 46.375 11.367 1 89.75 912 SER A N 1
ATOM 7138 C CA . SER A 1 912 ? 21.969 44.969 10.984 1 89.75 912 SER A CA 1
ATOM 7139 C C . SER A 1 912 ? 21.328 44.156 12.109 1 89.75 912 SER A C 1
ATOM 7141 O O . SER A 1 912 ? 21.938 43.938 13.156 1 89.75 912 SER A O 1
ATOM 7143 N N . ASN A 1 913 ? 20.141 43.688 11.82 1 83.88 913 ASN A N 1
ATOM 7144 C CA . ASN A 1 913 ? 19.5 42.844 12.82 1 83.88 913 ASN A CA 1
ATOM 7145 C C . ASN A 1 913 ? 20.141 41.438 12.867 1 83.88 913 ASN A C 1
ATOM 7147 O O . ASN A 1 913 ? 19.953 40.719 13.844 1 83.88 913 ASN A O 1
ATOM 7151 N N . ALA A 1 914 ? 20.812 41.062 11.859 1 81.62 914 ALA A N 1
ATOM 7152 C CA . ALA A 1 914 ? 21.531 39.781 11.859 1 81.62 914 ALA A CA 1
ATOM 7153 C C . ALA A 1 914 ? 22.734 39.844 12.789 1 81.62 914 ALA A C 1
ATOM 7155 O O . ALA A 1 914 ? 23.062 38.875 13.469 1 81.62 914 ALA A O 1
ATOM 7156 N N . THR A 1 915 ? 23.328 41.031 12.789 1 86.25 915 THR A N 1
ATOM 7157 C CA . THR A 1 915 ? 24.531 41.188 13.602 1 86.25 915 THR A CA 1
ATOM 7158 C C . THR A 1 915 ? 24.156 41.562 15.039 1 86.25 915 THR A C 1
ATOM 7160 O O . THR A 1 915 ? 24.75 41.062 15.992 1 86.25 915 THR A O 1
ATOM 7163 N N . TYR A 1 916 ? 23.234 42.406 15.094 1 88.75 916 TYR A N 1
ATOM 7164 C CA . TYR A 1 916 ? 22.797 42.875 16.406 1 88.75 916 TYR A CA 1
ATOM 7165 C C . TYR A 1 916 ? 21.281 42.781 16.547 1 88.75 916 TYR A C 1
ATOM 7167 O O . TYR A 1 916 ? 20.578 43.781 16.391 1 88.75 916 TYR A O 1
ATOM 7175 N N . PRO A 1 917 ? 20.812 41.562 16.891 1 89.5 917 PRO A N 1
ATOM 7176 C CA . PRO A 1 917 ? 19.359 41.406 17.062 1 89.5 917 PRO A CA 1
ATOM 7177 C C . PRO A 1 917 ? 18.781 42.406 18.062 1 89.5 917 PRO A C 1
ATOM 7179 O O . PRO A 1 917 ? 19.328 42.594 19.141 1 89.5 917 PRO A O 1
ATOM 7182 N N . SER A 1 918 ? 17.734 43.125 17.719 1 92.06 918 SER A N 1
ATOM 7183 C CA . SER A 1 918 ? 17.094 44.156 18.547 1 92.06 918 SER A CA 1
ATOM 7184 C C . SER A 1 918 ? 15.578 44.062 18.484 1 92.06 918 SER A C 1
ATOM 7186 O O . SER A 1 918 ? 15.031 43.312 17.656 1 92.06 918 SER A O 1
ATOM 7188 N N . ASP A 1 919 ? 14.906 44.75 19.375 1 91.75 919 ASP A N 1
ATOM 7189 C CA . ASP A 1 919 ? 13.453 44.781 19.391 1 91.75 919 ASP A CA 1
ATOM 7190 C C . ASP A 1 919 ? 12.883 45.625 18.266 1 91.75 919 ASP A C 1
ATOM 7192 O O . ASP A 1 919 ? 11.672 45.656 18.062 1 91.75 919 ASP A O 1
ATOM 7196 N N . TYR A 1 920 ? 13.82 46.25 17.484 1 90.81 920 TYR A N 1
ATOM 7197 C CA . TYR A 1 920 ? 13.391 47.125 16.391 1 90.81 920 TYR A CA 1
ATOM 7198 C C . TYR A 1 920 ? 12.641 46.312 15.336 1 90.81 920 TYR A C 1
ATOM 7200 O O . TYR A 1 920 ? 11.68 46.812 14.742 1 90.81 920 TYR A O 1
ATOM 7208 N N . TYR A 1 921 ? 13.008 45.188 15.117 1 87.88 921 TYR A N 1
ATOM 7209 C CA . TYR A 1 921 ? 12.445 44.375 14.031 1 87.88 921 TYR A CA 1
ATOM 7210 C C . TYR A 1 921 ? 11.273 43.531 14.531 1 87.88 921 TYR A C 1
ATOM 7212 O O . TYR A 1 921 ? 10.68 42.781 13.766 1 87.88 921 TYR A O 1
ATOM 7220 N N . LEU A 1 922 ? 10.914 43.531 15.766 1 90.5 922 LEU A N 1
ATOM 7221 C CA . LEU A 1 922 ? 9.781 42.781 16.312 1 90.5 922 LEU A CA 1
ATOM 7222 C C . LEU A 1 922 ? 8.484 43.562 16.141 1 90.5 922 LEU A C 1
ATOM 7224 O O . LEU A 1 922 ? 8.375 44.719 16.578 1 90.5 922 LEU A O 1
ATOM 7228 N N . LYS A 1 923 ? 7.586 42.969 15.406 1 91 923 LYS A N 1
ATOM 7229 C CA . LYS A 1 923 ? 6.301 43.625 15.148 1 91 923 LYS A CA 1
ATOM 7230 C C . LYS A 1 923 ? 5.152 42.812 15.742 1 91 923 LYS A C 1
ATOM 7232 O O . LYS A 1 923 ? 5.176 41.562 15.703 1 91 923 LYS A O 1
ATOM 7237 N N . ASN A 1 924 ? 4.191 43.531 16.312 1 92.62 924 ASN A N 1
ATOM 7238 C CA . ASN A 1 924 ? 3.021 42.844 16.875 1 92.62 924 ASN A CA 1
ATOM 7239 C C . ASN A 1 924 ? 2.115 42.312 15.773 1 92.62 924 ASN A C 1
ATOM 7241 O O . ASN A 1 924 ? 1.558 43.062 14.984 1 92.62 924 ASN A O 1
ATOM 7245 N N . ALA A 1 925 ? 1.924 41.062 15.711 1 92.31 925 ALA A N 1
ATOM 7246 C CA . ALA A 1 925 ? 1.133 40.406 14.672 1 92.31 925 ALA A CA 1
ATOM 7247 C C . ALA A 1 925 ? -0.206 39.938 15.227 1 92.31 925 ALA A C 1
ATOM 7249 O O . ALA A 1 925 ? -0.774 38.969 14.734 1 92.31 925 ALA A O 1
ATOM 7250 N N . LYS A 1 926 ? -0.727 40.531 16.266 1 94.62 926 LYS A N 1
ATOM 7251 C CA . LYS A 1 926 ? -2.088 40.219 16.703 1 94.62 926 LYS A CA 1
ATOM 7252 C C . LYS A 1 926 ? -3.086 40.438 15.57 1 94.62 926 LYS A C 1
ATOM 7254 O O . LYS A 1 926 ? -2.85 41.281 14.688 1 94.62 926 LYS A O 1
ATOM 7259 N N . TYR A 1 927 ? -4.184 39.719 15.562 1 95.19 927 TYR A N 1
ATOM 7260 C CA . TYR A 1 927 ? -5.117 39.906 14.453 1 95.19 927 TYR A CA 1
ATOM 7261 C C . TYR A 1 927 ? -6.531 39.5 14.867 1 95.19 927 TYR A C 1
ATOM 7263 O O . TYR A 1 927 ? -6.734 38.875 15.906 1 95.19 927 TYR A O 1
ATOM 7271 N N . PHE A 1 928 ? -7.461 40.031 14.195 1 96.94 928 PHE A N 1
ATOM 7272 C CA . PHE A 1 928 ? -8.875 39.656 14.156 1 96.94 928 PHE A CA 1
ATOM 7273 C C . PHE A 1 928 ? -9.32 39.344 12.734 1 96.94 928 PHE A C 1
ATOM 7275 O O . PHE A 1 928 ? -9.203 40.188 11.844 1 96.94 928 PHE A O 1
ATOM 7282 N N . ARG A 1 929 ? -9.844 38.188 12.484 1 96.19 929 ARG A N 1
ATOM 7283 C CA . ARG A 1 929 ? -10.07 37.688 11.133 1 96.19 929 ARG A CA 1
ATOM 7284 C C . ARG A 1 929 ? -11.453 37.062 11 1 96.19 929 ARG A C 1
ATOM 7286 O O . ARG A 1 929 ? -11.891 36.312 11.898 1 96.19 929 ARG A O 1
ATOM 7293 N N . LEU A 1 930 ? -12.133 37.344 9.891 1 96.88 930 LEU A N 1
ATOM 7294 C CA . LEU A 1 930 ? -13.273 36.531 9.5 1 96.88 930 LEU A CA 1
ATOM 7295 C C . LEU A 1 930 ? -12.82 35.219 8.828 1 96.88 930 LEU A C 1
ATOM 7297 O O . LEU A 1 930 ? -12.617 35.188 7.617 1 96.88 930 LEU A O 1
ATOM 7301 N N . ARG A 1 931 ? -12.766 34.25 9.578 1 94.06 931 ARG A N 1
ATOM 7302 C CA . ARG A 1 931 ? -12.172 33 9.18 1 94.06 931 ARG A CA 1
ATOM 7303 C C . ARG A 1 931 ? -13.07 32.25 8.195 1 94.06 931 ARG A C 1
ATOM 7305 O O . ARG A 1 931 ? -12.578 31.516 7.332 1 94.06 931 ARG A O 1
ATOM 7312 N N . ASN A 1 932 ? -14.312 32.344 8.438 1 93.88 932 ASN A N 1
ATOM 7313 C CA . ASN A 1 932 ? -15.25 31.609 7.586 1 93.88 932 ASN A CA 1
ATOM 7314 C C . ASN A 1 932 ? -16.609 32.281 7.527 1 93.88 932 ASN A C 1
ATOM 7316 O O . ASN A 1 932 ? -17.078 32.812 8.531 1 93.88 9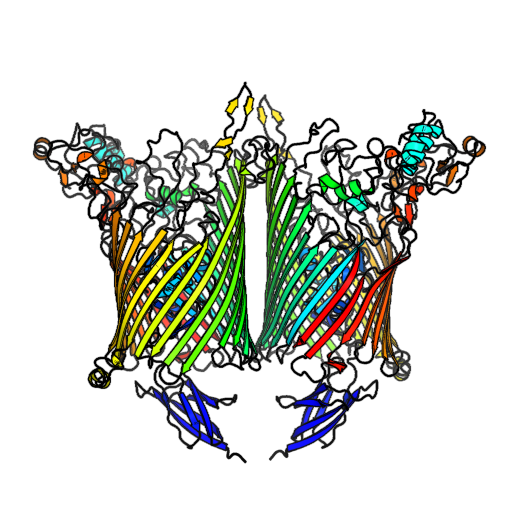32 ASN A O 1
ATOM 7320 N N . LEU A 1 933 ? -17.203 32.281 6.375 1 96.5 933 LEU A N 1
ATOM 7321 C CA . LEU A 1 933 ? -18.578 32.719 6.152 1 96.5 933 LEU A CA 1
ATOM 7322 C C . LEU A 1 933 ? -19.266 31.859 5.102 1 96.5 933 LEU A C 1
ATOM 7324 O O . LEU A 1 933 ? -18.75 31.703 3.992 1 96.5 933 LEU A O 1
ATOM 7328 N N . GLN A 1 934 ? -20.375 31.328 5.441 1 96.19 934 GLN A N 1
ATOM 7329 C CA . GLN A 1 934 ? -21.125 30.469 4.516 1 96.19 934 GLN A CA 1
ATOM 7330 C C . GLN A 1 934 ? -22.594 30.875 4.461 1 96.19 934 GLN A C 1
ATOM 7332 O O . GLN A 1 934 ? -23.188 31.188 5.492 1 96.19 934 GLN A O 1
ATOM 7337 N N . VAL A 1 935 ? -23.141 30.969 3.334 1 97.06 935 VAL A N 1
ATOM 7338 C CA . VAL A 1 935 ? -24.562 31.188 3.094 1 97.06 935 VAL A CA 1
ATOM 7339 C C . VAL A 1 935 ? -25.109 30.078 2.199 1 97.06 935 VAL A C 1
ATOM 7341 O O . VAL A 1 935 ? -24.516 29.75 1.168 1 97.06 935 VAL A O 1
ATOM 7344 N N . GLY A 1 936 ? -26.156 29.547 2.652 1 95.5 936 GLY A N 1
ATOM 7345 C CA . GLY A 1 936 ? -26.703 28.453 1.871 1 95.5 936 GLY A CA 1
ATOM 7346 C C . GLY A 1 936 ? -28.219 28.438 1.841 1 95.5 936 GLY A C 1
ATOM 7347 O O . GLY A 1 936 ? -28.859 29.172 2.582 1 95.5 936 GLY A O 1
ATOM 7348 N N . TYR A 1 937 ? -28.719 27.672 0.953 1 96 937 TYR A N 1
ATOM 7349 C CA . TYR A 1 937 ? -30.156 27.484 0.802 1 96 937 TYR A CA 1
ATOM 7350 C C . TYR A 1 937 ? -30.484 26.016 0.528 1 96 937 TYR A C 1
ATOM 7352 O O . TYR A 1 937 ? -29.828 25.375 -0.297 1 96 937 TYR A O 1
ATOM 7360 N N . ASP A 1 938 ? -31.453 25.578 1.2 1 93.69 938 ASP A N 1
ATOM 7361 C CA . ASP A 1 938 ? -31.953 24.234 0.984 1 93.69 938 ASP A CA 1
ATOM 7362 C C . ASP A 1 938 ? -33.094 24.219 -0.037 1 93.69 938 ASP A C 1
ATOM 7364 O O . ASP A 1 938 ? -34.219 24.625 0.27 1 93.69 938 ASP A O 1
ATOM 7368 N N . LEU A 1 939 ? -32.938 23.656 -1.122 1 94.06 939 LEU A N 1
ATOM 7369 C CA . LEU A 1 939 ? -33.875 23.641 -2.217 1 94.06 939 LEU A CA 1
ATOM 7370 C C . LEU A 1 939 ? -35.094 22.781 -1.87 1 94.06 939 LEU A C 1
ATOM 7372 O O . LEU A 1 939 ? -36.156 22.922 -2.48 1 94.06 939 LEU A O 1
ATOM 7376 N N . LYS A 1 940 ? -34.938 21.953 -1.009 1 88.5 940 LYS A N 1
ATOM 7377 C CA . LYS A 1 940 ? -36.062 21.078 -0.617 1 88.5 940 LYS A CA 1
ATOM 7378 C C . LYS A 1 940 ? -37.125 21.859 0.134 1 88.5 940 LYS A C 1
ATOM 7380 O O . LYS A 1 940 ? -38.281 21.422 0.219 1 88.5 940 LYS A O 1
ATOM 7385 N N . HIS A 1 941 ? -36.781 22.938 0.701 1 84 941 HIS A N 1
ATOM 7386 C CA . HIS A 1 941 ? -37.75 23.766 1.422 1 84 941 HIS A CA 1
ATOM 7387 C C . HIS A 1 941 ? -38.781 24.375 0.473 1 84 941 HIS A C 1
ATOM 7389 O O . HIS A 1 941 ? -39.906 24.688 0.881 1 84 941 HIS A O 1
ATOM 7395 N N . SER A 1 942 ? -38.406 24.531 -0.835 1 84.38 942 SER A N 1
ATOM 7396 C CA . SER A 1 942 ? -39.312 25.219 -1.761 1 84.38 942 SER A CA 1
ATOM 7397 C C . SER A 1 942 ? -39.344 24.484 -3.104 1 84.38 942 SER A C 1
ATOM 7399 O O . SER A 1 942 ? -40.219 23.625 -3.318 1 84.38 942 SER A O 1
ATOM 7401 N N . LEU A 1 943 ? -38.312 24.594 -3.922 1 85.69 943 LEU A N 1
ATOM 7402 C CA . LEU A 1 943 ? -38.281 24.203 -5.324 1 85.69 943 LEU A CA 1
ATOM 7403 C C . LEU A 1 943 ? -38.375 22.688 -5.457 1 85.69 943 LEU A C 1
ATOM 7405 O O . LEU A 1 943 ? -38.938 22.172 -6.434 1 85.69 943 LEU A O 1
ATOM 7409 N N . LEU A 1 944 ? -37.719 22.031 -4.516 1 89.12 944 LEU A N 1
ATOM 7410 C CA . LEU A 1 944 ? -37.688 20.578 -4.637 1 89.12 944 LEU A CA 1
ATOM 7411 C C . LEU A 1 944 ? -38.5 19.906 -3.541 1 89.12 944 LEU A C 1
ATOM 7413 O O . LEU A 1 944 ? -38.25 18.75 -3.197 1 89.12 944 LEU A O 1
ATOM 7417 N N . ASP A 1 945 ? -39.344 20.562 -2.961 1 83.19 945 ASP A N 1
ATOM 7418 C CA . ASP A 1 945 ? -40.188 20.047 -1.863 1 83.19 945 ASP A CA 1
ATOM 7419 C C . ASP A 1 945 ? -40.969 18.828 -2.303 1 83.19 945 ASP A C 1
ATOM 7421 O O . ASP A 1 945 ? -41.125 17.875 -1.534 1 83.19 945 ASP A O 1
ATOM 7425 N N . GLY A 1 946 ? -41.406 18.625 -3.559 1 80.06 946 GLY A N 1
ATOM 7426 C CA . GLY A 1 946 ? -42.219 17.531 -4.02 1 80.06 946 GLY A CA 1
ATOM 7427 C C . GLY A 1 946 ? -41.438 16.359 -4.566 1 80.06 946 GLY A C 1
ATOM 7428 O O . GLY A 1 946 ? -42 15.328 -4.91 1 80.06 946 GLY A O 1
ATOM 7429 N N . VAL A 1 947 ? -40.188 16.578 -4.559 1 83.38 947 VAL A N 1
ATOM 7430 C CA . VAL A 1 947 ? -39.344 15.516 -5.109 1 83.38 947 VAL A CA 1
ATOM 7431 C C . VAL A 1 947 ? -38.906 14.57 -3.992 1 83.38 947 VAL A C 1
ATOM 7433 O O . VAL A 1 947 ? -37.875 14.773 -3.363 1 83.38 947 VAL A O 1
ATOM 7436 N N . ASP A 1 948 ? -39.531 13.461 -3.789 1 76.44 948 ASP A N 1
ATOM 7437 C CA . ASP A 1 948 ? -39.406 12.594 -2.623 1 76.44 948 ASP A CA 1
ATOM 7438 C C . ASP A 1 948 ? -38.094 11.82 -2.652 1 76.44 948 ASP A C 1
ATOM 7440 O O . ASP A 1 948 ? -37.562 11.43 -1.604 1 76.44 948 ASP A O 1
ATOM 7444 N N . TRP A 1 949 ? -37.594 11.625 -3.777 1 75.38 949 TRP A N 1
ATOM 7445 C CA . TRP A 1 949 ? -36.375 10.805 -3.834 1 75.38 949 TRP A CA 1
ATOM 7446 C C . TRP A 1 949 ? -35.156 11.633 -3.506 1 75.38 949 TRP A C 1
ATOM 7448 O O . TRP A 1 949 ? -34.062 11.086 -3.344 1 75.38 949 TRP A O 1
ATOM 7458 N N . VAL A 1 950 ? -35.406 12.898 -3.404 1 85.56 950 VAL A N 1
ATOM 7459 C CA . VAL A 1 950 ? -34.344 13.773 -2.924 1 85.56 950 VAL A CA 1
ATOM 7460 C C . VAL A 1 950 ? -34.594 14.141 -1.464 1 85.56 950 VAL A C 1
ATOM 7462 O O . VAL A 1 950 ? -35.594 14.773 -1.141 1 85.56 950 VAL A O 1
ATOM 7465 N N . SER A 1 951 ? -33.688 13.633 -0.692 1 80.81 951 SER A N 1
ATOM 7466 C CA . SER A 1 951 ? -33.875 13.883 0.731 1 80.81 951 SER A CA 1
ATOM 7467 C C . SER A 1 951 ? -33.406 15.273 1.121 1 80.81 951 SER A C 1
ATOM 7469 O O . SER A 1 951 ? -33.969 15.906 2.01 1 80.81 951 SER A O 1
ATOM 7471 N N . ASN A 1 952 ? -32.375 15.648 0.575 1 86.56 952 ASN A N 1
ATOM 7472 C CA . ASN A 1 952 ? -31.859 16.984 0.828 1 86.56 952 ASN A CA 1
ATOM 7473 C C . ASN A 1 952 ? -31.109 17.531 -0.387 1 86.56 952 ASN A C 1
ATOM 7475 O O . ASN A 1 952 ? -30.562 16.766 -1.178 1 86.56 952 ASN A O 1
ATOM 7479 N N . CYS A 1 953 ? -31.172 18.719 -0.597 1 93.06 953 CYS A N 1
ATOM 7480 C CA . CYS A 1 953 ? -30.438 19.422 -1.641 1 93.06 953 CYS A CA 1
ATOM 7481 C C . CYS A 1 953 ? -30.094 20.844 -1.203 1 93.06 953 CYS A C 1
ATOM 7483 O O . CYS A 1 953 ? -30.938 21.734 -1.288 1 93.06 953 CYS A O 1
ATOM 7485 N N . ARG A 1 954 ? -28.922 21.031 -0.846 1 93.75 954 ARG A N 1
ATOM 7486 C CA . ARG A 1 954 ? -28.469 22.312 -0.325 1 93.75 954 ARG A CA 1
ATOM 7487 C C . ARG A 1 954 ? -27.375 22.906 -1.2 1 93.75 954 ARG A C 1
ATOM 7489 O O . ARG A 1 954 ? -26.391 22.234 -1.51 1 93.75 954 ARG A O 1
ATOM 7496 N N . ILE A 1 955 ? -27.562 24.078 -1.626 1 95.62 955 ILE A N 1
ATOM 7497 C CA . ILE A 1 955 ? -26.531 24.844 -2.322 1 95.62 955 ILE A CA 1
ATOM 7498 C C . ILE A 1 955 ? -26 25.938 -1.405 1 95.62 955 ILE A C 1
ATOM 7500 O O . ILE A 1 955 ? -26.75 26.547 -0.642 1 95.62 955 ILE A O 1
ATOM 7504 N N . PHE A 1 956 ? -24.703 26.141 -1.508 1 95.25 956 PHE A N 1
ATOM 7505 C CA . PHE A 1 956 ? -24.172 27.172 -0.63 1 95.25 956 PHE A CA 1
ATOM 7506 C C . PHE A 1 956 ? -22.953 27.844 -1.256 1 95.25 956 PHE A C 1
ATOM 7508 O O . PHE A 1 956 ? -22.344 27.297 -2.172 1 95.25 956 PHE A O 1
ATOM 7515 N N . VAL A 1 957 ? -22.625 29.031 -0.812 1 96.62 957 VAL A N 1
ATOM 7516 C CA . VAL A 1 957 ? -21.391 29.781 -1.079 1 96.62 957 VAL A CA 1
ATOM 7517 C C . VAL A 1 957 ? -20.625 29.984 0.223 1 96.62 957 VAL A C 1
ATOM 7519 O O . VAL A 1 957 ? -21.234 30.172 1.282 1 96.62 957 VAL A O 1
ATOM 7522 N N . ASN A 1 958 ? -19.375 29.844 0.118 1 94.56 958 ASN A N 1
ATOM 7523 C CA . ASN A 1 958 ? -18.531 29.953 1.301 1 94.56 958 ASN A CA 1
ATOM 7524 C C . ASN A 1 958 ? -17.266 30.75 1.008 1 94.56 958 ASN A C 1
ATOM 7526 O O . ASN A 1 958 ? -16.75 30.734 -0.116 1 94.56 958 ASN A O 1
ATOM 7530 N N . GLY A 1 959 ? -16.75 31.5 1.959 1 95 959 GLY A N 1
ATOM 7531 C CA . GLY A 1 959 ? -15.484 32.219 1.916 1 95 959 GLY A CA 1
ATOM 7532 C C . GLY A 1 959 ? -14.68 32.062 3.189 1 95 959 GLY A C 1
ATOM 7533 O O . GLY A 1 959 ? -15.234 32.031 4.289 1 95 959 GLY A O 1
ATOM 7534 N N . THR A 1 960 ? -13.375 31.891 3.014 1 93.56 960 THR A N 1
ATOM 7535 C CA . THR A 1 960 ? -12.484 31.812 4.172 1 93.56 960 THR A CA 1
ATOM 7536 C C . THR A 1 960 ? -11.461 32.938 4.141 1 93.56 960 THR A C 1
ATOM 7538 O O . THR A 1 960 ? -11.008 33.344 3.07 1 93.56 960 THR A O 1
ATOM 7541 N N . ASN A 1 961 ? -11.078 33.438 5.312 1 93.81 961 ASN A N 1
ATOM 7542 C CA . ASN A 1 961 ? -10.117 34.5 5.477 1 93.81 961 ASN A CA 1
ATOM 7543 C C . ASN A 1 961 ? -10.5 35.719 4.645 1 93.81 961 ASN A C 1
ATOM 7545 O O . ASN A 1 961 ? -9.672 36.281 3.924 1 93.81 961 ASN A O 1
ATOM 7549 N N . LEU A 1 962 ? -11.75 36.156 4.758 1 95.62 962 LEU A N 1
ATOM 7550 C CA . LEU A 1 962 ? -12.297 37.188 3.869 1 95.62 962 LEU A CA 1
ATOM 7551 C C . LEU A 1 962 ? -11.758 38.562 4.234 1 95.62 962 LEU A C 1
ATOM 7553 O O . LEU A 1 962 ? -11.562 39.406 3.357 1 95.62 962 LEU A O 1
ATOM 7557 N N . PHE A 1 963 ? -11.531 38.75 5.539 1 94.06 963 PHE A N 1
ATOM 7558 C CA . PHE A 1 963 ? -10.883 40 5.949 1 94.06 963 PHE A CA 1
ATOM 7559 C C . PHE A 1 963 ? -10.117 39.812 7.25 1 94.06 963 PHE A C 1
ATOM 7561 O O . PHE A 1 963 ? -10.5 39 8.086 1 94.06 963 PHE A O 1
ATOM 7568 N N . THR A 1 964 ? -9.117 40.5 7.438 1 96.19 964 THR A N 1
ATOM 7569 C CA . THR A 1 964 ? -8.219 40.438 8.586 1 96.19 964 THR A CA 1
ATOM 7570 C C . THR A 1 964 ? -7.801 41.812 9.023 1 96.19 964 THR A C 1
ATOM 7572 O O . THR A 1 964 ? -7.426 42.656 8.188 1 96.19 964 THR A O 1
ATOM 7575 N N . ILE A 1 965 ? -7.965 42.094 10.266 1 97.19 965 ILE A N 1
ATOM 7576 C CA . ILE A 1 965 ? -7.449 43.312 10.867 1 97.19 965 ILE A CA 1
ATOM 7577 C C . ILE A 1 965 ? -6.203 43 11.695 1 97.19 965 ILE A C 1
ATOM 7579 O O . ILE A 1 965 ? -6.254 42.188 12.633 1 97.19 965 ILE A O 1
ATOM 7583 N N . SER A 1 966 ? -5.117 43.5 11.352 1 96.44 966 SER A N 1
ATOM 7584 C CA . SER A 1 966 ? -3.838 43.312 12.023 1 96.44 966 SER A CA 1
ATOM 7585 C C . SER A 1 966 ? -2.881 44.469 11.727 1 96.44 966 SER A C 1
ATOM 7587 O O . SER A 1 966 ? -2.914 45.031 10.641 1 96.44 966 SER A O 1
ATOM 7589 N N . PRO A 1 967 ? -1.998 44.75 12.641 1 93.19 967 PRO A N 1
ATOM 7590 C CA . PRO A 1 967 ? -1.006 45.812 12.383 1 93.19 967 PRO A CA 1
ATOM 7591 C C . PRO A 1 967 ? -0.014 45.438 11.289 1 93.19 967 PRO A C 1
ATOM 7593 O O . PRO A 1 967 ? 0.659 46.312 10.734 1 93.19 967 PRO A O 1
ATOM 7596 N N . VAL A 1 968 ? 0.039 44.219 10.93 1 91.5 968 VAL A N 1
ATOM 7597 C CA . VAL A 1 968 ? 1.102 43.812 10.016 1 91.5 968 VAL A CA 1
ATOM 7598 C C . VAL A 1 968 ? 0.511 43.531 8.641 1 91.5 968 VAL A C 1
ATOM 7600 O O . VAL A 1 968 ? 1.222 43.094 7.734 1 91.5 968 VAL A O 1
ATOM 7603 N N . MET A 1 969 ? -0.723 43.75 8.406 1 92.62 969 MET A N 1
ATOM 7604 C CA . MET A 1 969 ? -1.395 43.406 7.156 1 92.62 969 MET A CA 1
ATOM 7605 C C . MET A 1 969 ? -0.85 44.219 5.992 1 92.62 969 MET A C 1
ATOM 7607 O O . MET A 1 969 ? -1.005 43.812 4.832 1 92.62 969 MET A O 1
ATOM 7611 N N . ASP A 1 970 ? -0.22 45.312 6.328 1 87.88 970 ASP A N 1
ATOM 7612 C CA . ASP A 1 970 ? 0.362 46.125 5.27 1 87.88 970 ASP A CA 1
ATOM 7613 C C . ASP A 1 970 ? 1.596 45.438 4.672 1 87.88 970 ASP A C 1
ATOM 7615 O O . ASP A 1 970 ? 2.041 45.812 3.58 1 87.88 970 ASP A O 1
ATOM 7619 N N . TYR A 1 971 ? 2.09 44.531 5.348 1 87.38 971 TYR A N 1
ATOM 7620 C CA . TYR A 1 971 ? 3.338 43.906 4.938 1 87.38 971 TYR A CA 1
ATOM 7621 C C . TYR A 1 971 ? 3.107 42.438 4.535 1 87.38 971 TYR A C 1
ATOM 7623 O O . TYR A 1 971 ? 3.354 42.062 3.389 1 87.38 971 TYR A O 1
ATOM 7631 N N . PHE A 1 972 ? 2.588 41.688 5.496 1 86.5 972 PHE A N 1
ATOM 7632 C CA . PHE A 1 972 ? 2.32 40.25 5.297 1 86.5 972 PHE A CA 1
ATOM 7633 C C . PHE A 1 972 ? 1.146 39.812 6.152 1 86.5 972 PHE A C 1
ATOM 7635 O O . PHE A 1 972 ? 0.734 40.531 7.074 1 86.5 972 PHE A O 1
ATOM 7642 N N . ASP A 1 973 ? 0.721 38.656 5.84 1 91.69 973 ASP A N 1
ATOM 7643 C CA . ASP A 1 973 ? -0.335 38.062 6.656 1 91.69 973 ASP A CA 1
ATOM 7644 C C . ASP A 1 973 ? 0.197 37.625 8.023 1 91.69 973 ASP A C 1
ATOM 7646 O O . ASP A 1 973 ? 1.281 37.062 8.117 1 91.69 973 ASP A O 1
ATOM 7650 N N . PRO A 1 974 ? -0.497 37.906 9.055 1 89.94 974 PRO A N 1
ATOM 7651 C CA . PRO A 1 974 ? 0.003 37.594 10.398 1 89.94 974 PRO A CA 1
ATOM 7652 C C . PRO A 1 974 ? 0.199 36.094 10.633 1 89.94 974 PRO A C 1
ATOM 7654 O O . PRO A 1 974 ? 0.886 35.688 11.57 1 89.94 974 PRO A O 1
ATOM 7657 N N . GLU A 1 975 ? -0.316 35.219 9.805 1 87.75 975 GLU A N 1
ATOM 7658 C CA . GLU A 1 975 ? -0.197 33.781 9.992 1 87.75 975 GLU A CA 1
ATOM 7659 C C . GLU A 1 975 ? 0.84 33.188 9.047 1 87.75 975 GLU A C 1
ATOM 7661 O O . GLU A 1 975 ? 0.973 31.969 8.961 1 87.75 975 GLU A O 1
ATOM 7666 N N . GLN A 1 976 ? 1.423 33.938 8.336 1 83.5 976 GLN A N 1
ATOM 7667 C CA . GLN A 1 976 ? 2.428 33.438 7.402 1 83.5 976 GLN A CA 1
ATOM 7668 C C . GLN A 1 976 ? 3.502 32.656 8.125 1 83.5 976 GLN A C 1
ATOM 7670 O O . GLN A 1 976 ? 3.867 32.969 9.258 1 83.5 976 GLN A O 1
ATOM 7675 N N . ALA A 1 977 ? 3.979 31.609 7.422 1 65.38 977 ALA A N 1
ATOM 7676 C CA . ALA A 1 977 ? 4.879 30.562 7.93 1 65.38 977 ALA A CA 1
ATOM 7677 C C . ALA A 1 977 ? 5.988 31.172 8.781 1 65.38 977 ALA A C 1
ATOM 7679 O O . ALA A 1 977 ? 6.535 32.219 8.438 1 65.38 977 ALA A O 1
ATOM 7680 N N . GLU A 1 978 ? 6.027 30.672 9.969 1 65.06 978 GLU A N 1
ATOM 7681 C CA . GLU A 1 978 ? 7.055 31.062 10.93 1 65.06 978 GLU A CA 1
ATOM 7682 C C . GLU A 1 978 ? 8 29.891 11.234 1 65.06 978 GLU A C 1
ATOM 7684 O O . GLU A 1 978 ? 7.617 28.734 11.102 1 65.06 978 GLU A O 1
ATOM 7689 N N . THR A 1 979 ? 9.195 30.141 11.219 1 60.06 979 THR A N 1
ATOM 7690 C CA . THR A 1 979 ? 10.086 29.156 11.82 1 60.06 979 THR A CA 1
ATOM 7691 C C . THR A 1 979 ? 9.812 29.016 13.32 1 60.06 979 THR A C 1
ATOM 7693 O O . THR A 1 979 ? 9.164 29.875 13.914 1 60.06 979 THR A O 1
ATOM 7696 N N . GLY A 1 980 ? 9.844 27.984 13.883 1 57.75 980 GLY A N 1
ATOM 7697 C CA . GLY A 1 980 ? 9.633 27.688 15.289 1 57.75 980 GLY A CA 1
ATOM 7698 C C . GLY A 1 980 ? 10.094 28.781 16.219 1 57.75 980 GLY A C 1
ATOM 7699 O O . GLY A 1 980 ? 9.602 28.906 17.344 1 57.75 980 GLY A O 1
ATOM 7700 N N . SER A 1 981 ? 10.922 29.797 15.805 1 60.34 981 SER A N 1
ATOM 7701 C CA . SER A 1 981 ? 11.492 30.781 16.719 1 60.34 981 SER A CA 1
ATOM 7702 C C . SER A 1 981 ? 10.797 32.125 16.562 1 60.34 981 SER A C 1
ATOM 7704 O O . SER A 1 981 ? 11.297 33.156 17.047 1 60.34 981 SER A O 1
ATOM 7706 N N . GLY A 1 982 ? 9.711 32.156 15.906 1 67.81 982 GLY A N 1
ATOM 7707 C CA . GLY A 1 982 ? 9 33.406 15.766 1 67.81 982 GLY A CA 1
ATOM 7708 C C . GLY A 1 982 ? 9.562 34.281 14.664 1 67.81 982 GLY A C 1
ATOM 7709 O O . GLY A 1 982 ? 9.547 35.5 14.781 1 67.81 982 GLY A O 1
ATOM 7710 N N . VAL A 1 983 ? 10.258 33.688 13.797 1 73.25 983 VAL A N 1
ATOM 7711 C CA . VAL A 1 983 ? 10.828 34.469 12.695 1 73.25 983 VAL A CA 1
ATOM 7712 C C . VAL A 1 983 ? 10.023 34.219 11.422 1 73.25 983 VAL A C 1
ATOM 7714 O O . VAL A 1 983 ? 9.695 33.062 11.094 1 73.25 983 VAL A O 1
ATOM 7717 N N . GLN A 1 984 ? 9.695 35.312 10.867 1 76.12 984 GLN A N 1
ATOM 7718 C CA . GLN A 1 984 ? 9 35.219 9.594 1 76.12 984 GLN A CA 1
ATOM 7719 C C . GLN A 1 984 ? 9.914 34.656 8.508 1 76.12 984 GLN A C 1
ATOM 7721 O O . GLN A 1 984 ? 11.102 34.969 8.461 1 76.12 984 GLN A O 1
ATOM 7726 N N . THR A 1 985 ? 9.344 33.719 7.742 1 79.06 985 THR A N 1
ATOM 7727 C CA . THR A 1 985 ? 10.125 33.062 6.684 1 79.06 985 THR A CA 1
ATOM 7728 C C . THR A 1 985 ? 9.383 33.156 5.352 1 79.06 985 THR A C 1
ATOM 7730 O O . THR A 1 985 ? 8.258 33.656 5.289 1 79.06 985 THR A O 1
ATOM 7733 N N . TYR A 1 986 ? 10.141 32.844 4.301 1 82.69 986 TYR A N 1
ATOM 7734 C CA . TYR A 1 986 ? 9.531 32.781 2.975 1 82.69 986 TYR A CA 1
ATOM 7735 C C . TYR A 1 986 ? 8.727 31.484 2.811 1 82.69 986 TYR A C 1
ATOM 7737 O O . TYR A 1 986 ? 9.07 30.453 3.383 1 82.69 986 TYR A O 1
ATOM 7745 N N . GLY A 1 987 ? 7.609 31.688 2.143 1 86.56 987 GLY A N 1
ATOM 7746 C CA . GLY A 1 987 ? 6.797 30.516 1.854 1 86.56 987 GLY A CA 1
ATOM 7747 C C . GLY A 1 987 ? 5.516 30.844 1.109 1 86.56 987 GLY A C 1
ATOM 7748 O O . GLY A 1 987 ? 5.23 32 0.842 1 86.56 987 GLY A O 1
ATOM 7749 N N . TYR A 1 988 ? 4.832 29.844 0.72 1 91 988 TYR A N 1
ATOM 7750 C CA . TYR A 1 988 ? 3.547 30.016 0.057 1 91 988 TYR A CA 1
ATOM 7751 C C . TYR A 1 988 ? 2.605 30.859 0.912 1 91 988 TYR A C 1
ATOM 7753 O O . TYR A 1 988 ? 2.434 30.594 2.104 1 91 988 TYR A O 1
ATOM 7761 N N . PRO A 1 989 ? 2.033 31.844 0.406 1 91.06 989 PRO A N 1
ATOM 7762 C CA . PRO A 1 989 ? 1.236 32.75 1.217 1 91.06 989 PRO A CA 1
ATOM 7763 C C . PRO A 1 989 ? -0.056 32.125 1.73 1 91.06 989 PRO A C 1
ATOM 7765 O O . PRO A 1 989 ? -0.558 31.172 1.141 1 91.06 989 PRO A O 1
ATOM 7768 N N . VAL A 1 990 ? -0.534 32.75 2.787 1 92.06 990 VAL A N 1
ATOM 7769 C CA . VAL A 1 990 ? -1.854 32.375 3.291 1 92.06 990 VAL A CA 1
ATOM 7770 C C . VAL A 1 990 ? -2.92 32.75 2.26 1 92.06 990 VAL A C 1
ATOM 7772 O O . VAL A 1 990 ? -2.826 33.781 1.601 1 92.06 990 VAL A O 1
ATOM 7775 N N . GLN A 1 991 ? -3.943 31.938 2.172 1 92.31 991 GLN A N 1
ATOM 7776 C CA . GLN A 1 991 ? -4.895 32.094 1.077 1 92.31 991 GLN A CA 1
ATOM 7777 C C . GLN A 1 991 ? -6.258 32.531 1.599 1 92.31 991 GLN A C 1
ATOM 7779 O O . GLN A 1 991 ? -6.668 32.156 2.693 1 92.31 991 GLN A O 1
ATOM 7784 N N . ARG A 1 992 ? -6.887 33.344 0.845 1 94.38 992 ARG A N 1
ATOM 7785 C CA . ARG A 1 992 ? -8.328 33.594 0.91 1 94.38 992 ARG A CA 1
ATOM 7786 C C . ARG A 1 992 ? -9.062 32.781 -0.146 1 94.38 992 ARG A C 1
ATOM 7788 O O . ARG A 1 992 ? -8.57 32.594 -1.262 1 94.38 992 ARG A O 1
ATOM 7795 N N . THR A 1 993 ? -10.203 32.25 0.214 1 94.38 993 THR A N 1
ATOM 7796 C CA . THR A 1 993 ? -10.859 31.359 -0.729 1 94.38 993 THR A CA 1
ATOM 7797 C C . THR A 1 993 ? -12.312 31.781 -0.946 1 94.38 993 THR A C 1
ATOM 7799 O O . THR A 1 993 ? -12.914 32.438 -0.084 1 94.38 993 THR A O 1
ATOM 7802 N N . PHE A 1 994 ? -12.875 31.438 -2.096 1 96.19 994 PHE A N 1
ATOM 7803 C CA . PHE A 1 994 ? -14.273 31.516 -2.496 1 96.19 994 PHE A CA 1
ATOM 7804 C C . PHE A 1 994 ? -14.758 30.172 -3.051 1 96.19 994 PHE A C 1
ATOM 7806 O O . PHE A 1 994 ? -14.133 29.609 -3.947 1 96.19 994 PHE A O 1
ATOM 7813 N N . ALA A 1 995 ? -15.828 29.812 -2.514 1 95.81 995 ALA A N 1
ATOM 7814 C CA . ALA A 1 995 ? -16.219 28.469 -2.9 1 95.81 995 ALA A CA 1
ATOM 7815 C C . ALA A 1 995 ? -17.719 28.391 -3.172 1 95.81 995 ALA A C 1
ATOM 7817 O O . ALA A 1 995 ? -18.5 29.188 -2.635 1 95.81 995 ALA A O 1
ATOM 7818 N N . VAL A 1 996 ? -18.125 27.469 -4.047 1 96.62 996 VAL A N 1
ATOM 7819 C CA . VAL A 1 996 ? -19.5 27.031 -4.273 1 96.62 996 VAL A CA 1
ATOM 7820 C C . VAL A 1 996 ? -19.625 25.547 -3.992 1 96.62 996 VAL A C 1
ATOM 7822 O O . VAL A 1 996 ? -18.734 24.766 -4.344 1 96.62 996 VAL A O 1
ATOM 7825 N N . GLY A 1 997 ? -20.656 25.297 -3.26 1 95.19 997 GLY A N 1
ATOM 7826 C CA . GLY A 1 997 ? -20.828 23.891 -2.898 1 95.19 997 GLY A CA 1
ATOM 7827 C C . GLY A 1 997 ? -22.234 23.391 -3.105 1 95.19 997 GLY A C 1
ATOM 7828 O O . GLY A 1 997 ? -23.172 24.172 -3.205 1 95.19 997 GLY A O 1
ATOM 7829 N N . LEU A 1 998 ? -22.297 22.109 -3.234 1 95 998 LEU A N 1
ATOM 7830 C CA . LEU A 1 998 ? -23.547 21.375 -3.426 1 95 998 LEU A CA 1
ATOM 7831 C C . LEU A 1 998 ? -23.578 20.125 -2.57 1 95 998 LEU A C 1
ATOM 7833 O O . LEU A 1 998 ? -22.609 19.359 -2.539 1 95 998 LEU A O 1
ATOM 7837 N N . ASN A 1 999 ? -24.609 20 -1.762 1 93.5 999 ASN A N 1
ATOM 7838 C CA . ASN A 1 999 ? -24.891 18.766 -1.033 1 93.5 999 ASN A CA 1
ATOM 7839 C C . ASN A 1 999 ? -26.219 18.156 -1.463 1 93.5 999 ASN A C 1
ATOM 7841 O O . ASN A 1 999 ? -27.266 18.797 -1.357 1 93.5 999 ASN A O 1
ATOM 7845 N N . VAL A 1 1000 ? -26.156 16.969 -1.873 1 93.62 1000 VAL A N 1
ATOM 7846 C CA . VAL A 1 1000 ? -27.375 16.297 -2.316 1 93.62 1000 VAL A CA 1
ATOM 7847 C C . VAL A 1 1000 ? -27.5 14.938 -1.622 1 93.62 1000 VAL A C 1
ATOM 7849 O O . VAL A 1 1000 ? -26.516 14.211 -1.493 1 93.62 1000 VAL A O 1
ATOM 7852 N N . GLY A 1 1001 ? -28.641 14.766 -1.116 1 88.56 1001 GLY A N 1
ATOM 7853 C CA . GLY A 1 1001 ? -28.969 13.477 -0.523 1 88.56 1001 GLY A CA 1
ATOM 7854 C C . GLY A 1 1001 ? -30.109 12.766 -1.214 1 88.56 1001 GLY A C 1
ATOM 7855 O O . GLY A 1 1001 ? -31.062 13.406 -1.672 1 88.56 1001 GLY A O 1
ATOM 7856 N N . PHE A 1 1002 ? -30.109 11.555 -1.177 1 86.12 1002 PHE A N 1
ATOM 7857 C CA . PHE A 1 1002 ? -31.141 10.734 -1.8 1 86.12 1002 PHE A CA 1
ATOM 7858 C C . PHE A 1 1002 ? -31.625 9.656 -0.841 1 86.12 1002 PHE A C 1
ATOM 7860 O O . PHE A 1 1002 ? -30.875 9.211 0.033 1 86.12 1002 PHE A O 1
ATOM 7867 N N . MET B 1 1 ? -63.312 -10.547 3.592 1 34.5 1 MET B N 1
ATOM 7868 C CA . MET B 1 1 ? -62.281 -11.039 4.492 1 34.5 1 MET B CA 1
ATOM 7869 C C . MET B 1 1 ? -61.531 -12.211 3.865 1 34.5 1 MET B C 1
ATOM 7871 O O . MET B 1 1 ? -62.125 -13.219 3.492 1 34.5 1 MET B O 1
ATOM 7875 N N . ALA B 1 2 ? -60.469 -11.867 3.236 1 53.47 2 ALA B N 1
ATOM 7876 C CA . ALA B 1 2 ? -59.781 -12.969 2.564 1 53.47 2 ALA B CA 1
ATOM 7877 C C . ALA B 1 2 ? -59.594 -14.141 3.518 1 53.47 2 ALA B C 1
ATOM 7879 O O . ALA B 1 2 ? -59.188 -13.953 4.668 1 53.47 2 ALA B O 1
ATOM 7880 N N . GLN B 1 3 ? -60.25 -15.141 3.373 1 59.38 3 GLN B N 1
ATOM 7881 C CA . GLN B 1 3 ? -60.25 -16.328 4.23 1 59.38 3 GLN B CA 1
ATOM 7882 C C . GLN B 1 3 ? -58.844 -16.891 4.414 1 59.38 3 GLN B C 1
ATOM 7884 O O . GLN B 1 3 ? -58.188 -17.234 3.438 1 59.38 3 GLN B O 1
ATOM 7889 N N . GLN B 1 4 ? -58.25 -16.703 5.531 1 70.31 4 GLN B N 1
ATOM 7890 C CA . GLN B 1 4 ? -56.969 -17.297 5.918 1 70.31 4 GLN B CA 1
ATOM 7891 C C . GLN B 1 4 ? -57.094 -18.812 6.051 1 70.31 4 GLN B C 1
ATOM 7893 O O . GLN B 1 4 ? -58 -19.312 6.711 1 70.31 4 GLN B O 1
ATOM 7898 N N . MET B 1 5 ? -56.438 -19.516 5.141 1 78.12 5 MET B N 1
ATOM 7899 C CA . MET B 1 5 ? -56.406 -20.969 5.195 1 78.12 5 MET B CA 1
ATOM 7900 C C . MET B 1 5 ? -55.031 -21.484 5.59 1 78.12 5 MET B C 1
ATOM 7902 O O . MET B 1 5 ? -54.031 -20.844 5.293 1 78.12 5 MET B O 1
ATOM 7906 N N . GLN B 1 6 ? -55.031 -22.5 6.414 1 81.31 6 GLN B N 1
ATOM 7907 C CA . GLN B 1 6 ? -53.812 -23.234 6.727 1 81.31 6 GLN B CA 1
ATOM 7908 C C . GLN B 1 6 ? -53.5 -24.25 5.633 1 81.31 6 GLN B C 1
ATOM 7910 O O . GLN B 1 6 ? -54.312 -25.141 5.348 1 81.31 6 GLN B O 1
ATOM 7915 N N . ILE B 1 7 ? -52.469 -24 4.945 1 83.62 7 ILE B N 1
ATOM 7916 C CA . ILE B 1 7 ? -52 -24.906 3.893 1 83.62 7 ILE B CA 1
ATOM 7917 C C . ILE B 1 7 ? -50.938 -25.828 4.43 1 83.62 7 ILE B C 1
ATOM 7919 O O . ILE B 1 7 ? -49.969 -25.375 5.078 1 83.62 7 ILE B O 1
ATOM 7923 N N . SER B 1 8 ? -51.125 -27.094 4.277 1 85.56 8 SER B N 1
ATOM 7924 C CA . SER B 1 8 ? -50.156 -28.109 4.637 1 85.56 8 SER B CA 1
ATOM 7925 C C . SER B 1 8 ? -49.781 -28.984 3.438 1 85.56 8 SER B C 1
ATOM 7927 O O . SER B 1 8 ? -50.531 -29.031 2.455 1 85.56 8 SER B O 1
ATOM 7929 N N . GLY B 1 9 ? -48.656 -29.484 3.344 1 84.69 9 GLY B N 1
ATOM 7930 C CA . GLY B 1 9 ? -48.219 -30.391 2.295 1 84.69 9 GLY B CA 1
ATOM 7931 C C . GLY B 1 9 ? -46.875 -31.016 2.576 1 84.69 9 GLY B C 1
ATOM 7932 O O . GLY B 1 9 ? -46.281 -30.781 3.627 1 84.69 9 GLY B O 1
ATOM 7933 N N . THR B 1 10 ? -46.531 -31.938 1.742 1 84 10 THR B N 1
ATOM 7934 C CA . THR B 1 10 ? -45.25 -32.594 1.767 1 84 10 THR B CA 1
ATOM 7935 C C . THR B 1 10 ? -44.406 -32.188 0.564 1 84 10 THR B C 1
ATOM 7937 O O . THR B 1 10 ? -44.938 -31.953 -0.522 1 84 10 THR B O 1
ATOM 7940 N N . ILE B 1 11 ? -43.219 -31.969 0.792 1 82.5 11 ILE B N 1
ATOM 7941 C CA . ILE B 1 11 ? -42.281 -31.625 -0.267 1 82.5 11 ILE B CA 1
ATOM 7942 C C . ILE B 1 11 ? -41.375 -32.812 -0.542 1 82.5 11 ILE B C 1
ATOM 7944 O O . ILE B 1 11 ? -40.688 -33.281 0.362 1 82.5 11 ILE B O 1
ATOM 7948 N N . LYS B 1 12 ? -41.344 -33.188 -1.765 1 79.12 12 LYS B N 1
ATOM 7949 C CA . LYS B 1 12 ? -40.562 -34.312 -2.189 1 79.12 12 LYS B CA 1
ATOM 7950 C C . LYS B 1 12 ? -39.562 -33.906 -3.281 1 79.12 12 LYS B C 1
ATOM 7952 O O . LYS B 1 12 ? -39.781 -32.938 -4.012 1 79.12 12 LYS B O 1
ATOM 7957 N N . ASP B 1 13 ? -38.469 -34.562 -3.287 1 70.38 13 ASP B N 1
ATOM 7958 C CA . ASP B 1 13 ? -37.531 -34.531 -4.406 1 70.38 13 ASP B CA 1
ATOM 7959 C C . ASP B 1 13 ? -38.094 -35.281 -5.617 1 70.38 13 ASP B C 1
ATOM 7961 O O . ASP B 1 13 ? -38.5 -36.438 -5.516 1 70.38 13 ASP B O 1
ATOM 7965 N N . GLY B 1 14 ? -38.219 -34.562 -6.703 1 68.06 14 GLY B N 1
ATOM 7966 C CA . GLY B 1 14 ? -38.812 -35.156 -7.898 1 68.06 14 GLY B CA 1
ATOM 7967 C C . GLY B 1 14 ? -38.062 -36.375 -8.406 1 68.06 14 GLY B C 1
ATOM 7968 O O . GLY B 1 14 ? -38.625 -37.219 -9.055 1 68.06 14 GLY B O 1
ATOM 7969 N N . THR B 1 15 ? -36.812 -36.281 -8.195 1 59.56 15 THR B N 1
ATOM 7970 C CA . THR B 1 15 ? -36 -37.406 -8.688 1 59.56 15 THR B CA 1
ATOM 7971 C C . THR B 1 15 ? -36 -38.562 -7.711 1 59.56 15 THR B C 1
ATOM 7973 O O . THR B 1 15 ? -36.219 -39.719 -8.109 1 59.56 15 THR B O 1
ATOM 7976 N N . THR B 1 16 ? -35.844 -38.344 -6.414 1 59.41 16 THR B N 1
ATOM 7977 C CA . THR B 1 16 ? -35.656 -39.406 -5.445 1 59.41 16 THR B CA 1
ATOM 7978 C C . THR B 1 16 ? -36.969 -39.719 -4.734 1 59.41 16 THR B C 1
ATOM 7980 O O . THR B 1 16 ? -37.062 -40.719 -4.004 1 59.41 16 THR B O 1
ATOM 7983 N N . GLU B 1 17 ? -37.969 -39.031 -4.953 1 63.16 17 GLU B N 1
ATOM 7984 C CA . GLU B 1 17 ? -39.25 -39.125 -4.305 1 63.16 17 GLU B CA 1
ATOM 7985 C C . GLU B 1 17 ? -39.125 -39.094 -2.787 1 63.16 17 GLU B C 1
ATOM 7987 O O . GLU B 1 17 ? -40.062 -39.469 -2.064 1 63.16 17 GLU B O 1
ATOM 7992 N N . GLU B 1 18 ? -38 -38.719 -2.354 1 67.75 18 GLU B N 1
ATOM 7993 C CA . GLU B 1 18 ? -37.812 -38.562 -0.915 1 67.75 18 GLU B CA 1
ATOM 7994 C C . GLU B 1 18 ? -38.344 -37.25 -0.42 1 67.75 18 GLU B C 1
ATOM 7996 O O . GLU B 1 18 ? -38.406 -36.25 -1.171 1 67.75 18 GLU B O 1
ATOM 8001 N N . LEU B 1 19 ? -38.688 -37.25 0.914 1 74.62 19 LEU B N 1
ATOM 8002 C CA . LEU B 1 19 ? -39.188 -36.031 1.555 1 74.62 19 LEU B CA 1
ATOM 8003 C C . LEU B 1 19 ? -38.031 -35.062 1.824 1 74.62 19 LEU B C 1
ATOM 8005 O O . LEU B 1 19 ? -36.938 -35.5 2.203 1 74.62 19 LEU B O 1
ATOM 8009 N N . ILE B 1 20 ? -38.094 -33.844 1.372 1 75.25 20 ILE B N 1
ATOM 8010 C CA . ILE B 1 20 ? -37.031 -32.844 1.519 1 75.25 20 ILE B CA 1
ATOM 8011 C C . ILE B 1 20 ? -37.281 -32.031 2.775 1 75.25 20 ILE B C 1
ATOM 8013 O O . ILE B 1 20 ? -38.188 -31.172 2.805 1 75.25 20 ILE B O 1
ATOM 8017 N N . PRO B 1 21 ? -36.438 -32.344 3.752 1 73.62 21 PRO B N 1
ATOM 8018 C CA . PRO B 1 21 ? -36.531 -31.422 4.902 1 73.62 21 PRO B CA 1
ATOM 8019 C C . PRO B 1 21 ? -35.812 -30.094 4.664 1 73.62 21 PRO B C 1
ATOM 8021 O O . PRO B 1 21 ? -34.875 -30.031 3.855 1 73.62 21 PRO B O 1
ATOM 8024 N N . GLY B 1 22 ? -36.25 -28.984 5.234 1 71.88 22 GLY B N 1
ATOM 8025 C CA . GLY B 1 22 ? -35.531 -27.719 5.246 1 71.88 22 GLY B CA 1
ATOM 8026 C C . GLY B 1 22 ? -35.844 -26.844 4.051 1 71.88 22 GLY B C 1
ATOM 8027 O O . GLY B 1 22 ? -35.125 -25.891 3.75 1 71.88 22 GLY B O 1
ATOM 8028 N N . VAL B 1 23 ? -36.875 -27.25 3.252 1 76.62 23 VAL B N 1
ATOM 8029 C CA . VAL B 1 23 ? -37.312 -26.422 2.129 1 76.62 23 VAL B CA 1
ATOM 8030 C C . VAL B 1 23 ? -37.938 -25.141 2.646 1 76.62 23 VAL B C 1
ATOM 8032 O O . VAL B 1 23 ? -38.875 -25.188 3.465 1 76.62 23 VAL B O 1
ATOM 8035 N N . SER B 1 24 ? -37.469 -24.125 2.15 1 79.44 24 SER B N 1
ATOM 8036 C CA . SER B 1 24 ? -38.094 -22.844 2.463 1 79.44 24 SER B CA 1
ATOM 8037 C C . SER B 1 24 ? -39.375 -22.656 1.683 1 79.44 24 SER B C 1
ATOM 8039 O O . SER B 1 24 ? -39.406 -22.75 0.453 1 79.44 24 SER B O 1
ATOM 8041 N N . VAL B 1 25 ? -40.5 -22.578 2.412 1 82.62 25 VAL B N 1
ATOM 8042 C CA . VAL B 1 25 ? -41.781 -22.266 1.83 1 82.62 25 VAL B CA 1
ATOM 8043 C C . VAL B 1 25 ? -42.188 -20.844 2.203 1 82.62 25 VAL B C 1
ATOM 8045 O O . VAL B 1 25 ? -42.469 -20.547 3.371 1 82.62 25 VAL B O 1
ATOM 8048 N N . LEU B 1 26 ? -42.156 -20.016 1.229 1 79.5 26 LEU B N 1
ATOM 8049 C CA . LEU B 1 26 ? -42.406 -18.594 1.45 1 79.5 26 LEU B CA 1
ATOM 8050 C C . LEU B 1 26 ? -43.625 -18.141 0.675 1 79.5 26 LEU B C 1
ATOM 8052 O O . LEU B 1 26 ? -43.812 -18.531 -0.475 1 79.5 26 LEU B O 1
ATOM 8056 N N . ARG B 1 27 ? -44.562 -17.344 1.359 1 78.25 27 ARG B N 1
ATOM 8057 C CA . ARG B 1 27 ? -45.625 -16.609 0.65 1 78.25 27 ARG B CA 1
ATOM 8058 C C . ARG B 1 27 ? -45.031 -15.484 -0.18 1 78.25 27 ARG B C 1
ATOM 8060 O O . ARG B 1 27 ? -44.438 -14.547 0.367 1 78.25 27 ARG B O 1
ATOM 8067 N N . LYS B 1 28 ? -45.094 -15.758 -1.522 1 74 28 LYS B N 1
ATOM 8068 C CA . LYS B 1 28 ? -44.438 -14.812 -2.432 1 74 28 LYS B CA 1
ATOM 8069 C C . LYS B 1 28 ? -44.875 -13.375 -2.133 1 74 28 LYS B C 1
ATOM 8071 O O . LYS B 1 28 ? -46.062 -13.102 -2.018 1 74 28 LYS B O 1
ATOM 8076 N N . GLY B 1 29 ? -43.906 -12.445 -1.95 1 64.06 29 GLY B N 1
ATOM 8077 C CA . GLY B 1 29 ? -44.188 -11.039 -1.719 1 64.06 29 GLY B CA 1
ATOM 8078 C C . GLY B 1 29 ? -44.344 -10.695 -0.248 1 64.06 29 GLY B C 1
ATOM 8079 O O . GLY B 1 29 ? -44.625 -9.547 0.1 1 64.06 29 GLY B O 1
ATOM 8080 N N . THR B 1 30 ? -44.406 -11.742 0.652 1 66.31 30 THR B N 1
ATOM 8081 C CA . THR B 1 30 ? -44.531 -11.5 2.086 1 66.31 30 THR B CA 1
ATOM 8082 C C . THR B 1 30 ? -43.344 -12.102 2.834 1 66.31 30 THR B C 1
ATOM 8084 O O . THR B 1 30 ? -42.5 -12.789 2.24 1 66.31 30 THR B O 1
ATOM 8087 N N . SER B 1 31 ? -43.25 -11.742 4.102 1 65.44 31 SER B N 1
ATOM 8088 C CA . SER B 1 31 ? -42.219 -12.32 4.957 1 65.44 31 SER B CA 1
ATOM 8089 C C . SER B 1 31 ? -42.719 -13.547 5.691 1 65.44 31 SER B C 1
ATOM 8091 O O . SER B 1 31 ? -42.031 -14.133 6.516 1 65.44 31 SER B O 1
ATOM 8093 N N . THR B 1 32 ? -43.875 -13.938 5.41 1 72.56 32 THR B N 1
ATOM 8094 C CA . THR B 1 32 ? -44.438 -15.125 6.035 1 72.56 32 THR B CA 1
ATOM 8095 C C . THR B 1 32 ? -43.938 -16.391 5.348 1 72.56 32 THR B C 1
ATOM 8097 O O . THR B 1 32 ? -44.125 -16.562 4.141 1 72.56 32 THR B O 1
ATOM 8100 N N . GLY B 1 33 ? -43.156 -17.125 5.914 1 75.56 33 GLY B N 1
ATOM 8101 C CA . GLY B 1 33 ? -42.656 -18.391 5.387 1 75.56 33 GLY B CA 1
ATOM 8102 C C . GLY B 1 33 ? -42.469 -19.453 6.453 1 75.56 33 GLY B C 1
ATOM 8103 O O . GLY B 1 33 ? -42.688 -19.188 7.641 1 75.56 33 GLY B O 1
ATOM 8104 N N . THR B 1 34 ? -42.438 -20.672 6.047 1 78.94 34 THR B N 1
ATOM 8105 C CA . THR B 1 34 ? -42.094 -21.828 6.875 1 78.94 34 THR B CA 1
ATOM 8106 C C . THR B 1 34 ? -41.031 -22.688 6.203 1 78.94 34 THR B C 1
ATOM 8108 O O . THR B 1 34 ? -40.625 -22.422 5.07 1 78.94 34 THR B O 1
ATOM 8111 N N . VAL B 1 35 ? -40.5 -23.594 6.898 1 78.88 35 VAL B N 1
ATOM 8112 C CA . VAL B 1 35 ? -39.562 -24.594 6.379 1 78.88 35 VAL B CA 1
ATOM 8113 C C . VAL B 1 35 ? -40.125 -25.984 6.59 1 78.88 35 VAL B C 1
ATOM 8115 O O . VAL B 1 35 ? -40.812 -26.25 7.586 1 78.88 35 VAL B O 1
ATOM 8118 N N . SER B 1 36 ? -39.906 -26.812 5.625 1 80.06 36 SER B N 1
ATOM 8119 C CA . SER B 1 36 ? -40.375 -28.188 5.781 1 80.06 36 SER B CA 1
ATOM 8120 C C . SER B 1 36 ? -39.656 -28.906 6.91 1 80.06 36 SER B C 1
ATOM 8122 O O . SER B 1 36 ? -38.469 -28.625 7.168 1 80.06 36 SER B O 1
ATOM 8124 N N . ASP B 1 37 ? -40.375 -29.766 7.609 1 77.12 37 ASP B N 1
ATOM 8125 C CA . ASP B 1 37 ? -39.781 -30.5 8.734 1 77.12 37 ASP B CA 1
ATOM 8126 C C . ASP B 1 37 ? -39.031 -31.734 8.258 1 77.12 37 ASP B C 1
ATOM 8128 O O . ASP B 1 37 ? -38.875 -31.938 7.051 1 77.12 37 ASP B O 1
ATOM 8132 N N . ILE B 1 38 ? -38.562 -32.625 9.125 1 72.25 38 ILE B N 1
ATOM 8133 C CA . ILE B 1 38 ? -37.719 -33.781 8.836 1 72.25 38 ILE B CA 1
ATOM 8134 C C . ILE B 1 38 ? -38.469 -34.75 7.945 1 72.25 38 ILE B C 1
ATOM 8136 O O . ILE B 1 38 ? -37.875 -35.531 7.203 1 72.25 38 ILE B O 1
ATOM 8140 N N . ASP B 1 39 ? -39.75 -34.781 8.016 1 75.44 39 ASP B N 1
ATOM 8141 C CA . ASP B 1 39 ? -40.562 -35.656 7.18 1 75.44 39 ASP B CA 1
ATOM 8142 C C . ASP B 1 39 ? -41 -34.938 5.906 1 75.44 39 ASP B C 1
ATOM 8144 O O . ASP B 1 39 ? -41.938 -35.406 5.227 1 75.44 39 ASP B O 1
ATOM 8148 N N . GLY B 1 40 ? -40.375 -33.781 5.633 1 76.56 40 GLY B N 1
ATOM 8149 C CA . GLY B 1 40 ? -40.688 -33 4.438 1 76.56 40 GLY B CA 1
ATOM 8150 C C . GLY B 1 40 ? -42.031 -32.312 4.492 1 76.56 40 GLY B C 1
ATOM 8151 O O . GLY B 1 40 ? -42.531 -31.844 3.469 1 76.56 40 GLY B O 1
ATOM 8152 N N . LYS B 1 41 ? -42.625 -32.281 5.684 1 79.94 41 LYS B N 1
ATOM 8153 C CA . LYS B 1 41 ? -43.938 -31.672 5.84 1 79.94 41 LYS B CA 1
ATOM 8154 C C . LYS B 1 41 ? -43.812 -30.188 6.145 1 79.94 41 LYS B C 1
ATOM 8156 O O . LYS B 1 41 ? -42.875 -29.766 6.84 1 79.94 41 LYS B O 1
ATOM 8161 N N . TYR B 1 42 ? -44.719 -29.406 5.562 1 81.88 42 TYR B N 1
ATOM 8162 C CA . TYR B 1 42 ? -44.781 -27.984 5.875 1 81.88 42 TYR B CA 1
ATOM 8163 C C . TYR B 1 42 ? -46.188 -27.531 6.16 1 81.88 42 TYR B C 1
ATOM 8165 O O . TYR B 1 42 ? -47.156 -28.172 5.723 1 81.88 42 TYR B O 1
ATOM 8173 N N . THR B 1 43 ? -46.344 -26.562 7.102 1 85.69 43 THR B N 1
ATOM 8174 C CA . THR B 1 43 ? -47.625 -25.859 7.34 1 85.69 43 THR B CA 1
ATOM 8175 C C . THR B 1 43 ? -47.406 -24.344 7.301 1 85.69 43 THR B C 1
ATOM 8177 O O . THR B 1 43 ? -46.469 -23.828 7.926 1 85.69 43 THR B O 1
ATOM 8180 N N . ILE B 1 44 ? -48.25 -23.656 6.48 1 82.19 44 ILE B N 1
ATOM 8181 C CA . ILE B 1 44 ? -48.125 -22.219 6.371 1 82.19 44 ILE B CA 1
ATOM 8182 C C . ILE B 1 44 ? -49.5 -21.578 6.305 1 82.19 44 ILE B C 1
ATOM 8184 O O . ILE B 1 44 ? -50.406 -22.125 5.684 1 82.19 44 ILE B O 1
ATOM 8188 N N . ALA B 1 45 ? -49.75 -20.516 7.012 1 82.12 45 ALA B N 1
ATOM 8189 C CA . ALA B 1 45 ? -50.969 -19.719 6.887 1 82.12 45 ALA B CA 1
ATOM 8190 C C . ALA B 1 45 ? -50.906 -18.828 5.656 1 82.12 45 ALA B C 1
ATOM 8192 O O . ALA B 1 45 ? -49.969 -18.062 5.48 1 82.12 45 ALA B O 1
ATOM 8193 N N . ALA B 1 46 ? -51.812 -19.047 4.707 1 78.88 46 ALA B N 1
ATOM 8194 C CA . ALA B 1 46 ? -51.875 -18.266 3.479 1 78.88 46 ALA B CA 1
ATOM 8195 C C . ALA B 1 46 ? -53.312 -17.922 3.117 1 78.88 46 ALA B C 1
ATOM 8197 O O . ALA B 1 46 ? -54.25 -18.516 3.648 1 78.88 46 ALA B O 1
ATOM 8198 N N . GLU B 1 47 ? -53.531 -16.906 2.408 1 78.62 47 GLU B N 1
ATOM 8199 C CA . GLU B 1 47 ? -54.844 -16.594 1.854 1 78.62 47 GLU B CA 1
ATOM 8200 C C . GLU B 1 47 ? -55.094 -17.328 0.541 1 78.62 47 GLU B C 1
ATOM 8202 O O . GLU B 1 47 ? -54.156 -17.641 -0.184 1 78.62 47 GLU B O 1
ATOM 8207 N N . GLN B 1 48 ? -56.25 -17.719 0.383 1 76.94 48 GLN B N 1
ATOM 8208 C CA . GLN B 1 48 ? -56.594 -18.344 -0.885 1 76.94 48 GLN B CA 1
ATOM 8209 C C . GLN B 1 48 ? -56.125 -17.5 -2.066 1 76.94 48 GLN B C 1
ATOM 8211 O O . GLN B 1 48 ? -56.406 -16.312 -2.129 1 76.94 48 GLN B O 1
ATOM 8216 N N . GLY B 1 49 ? -55.219 -18.078 -2.984 1 78.12 49 GLY B N 1
ATOM 8217 C CA . GLY B 1 49 ? -54.688 -17.375 -4.141 1 78.12 49 GLY B CA 1
ATOM 8218 C C . GLY B 1 49 ? -53.25 -16.922 -3.957 1 78.12 49 GLY B C 1
ATOM 8219 O O . GLY B 1 49 ? -52.625 -16.438 -4.902 1 78.12 49 GLY B O 1
ATOM 8220 N N . ASP B 1 50 ? -52.781 -17.078 -2.842 1 78.75 50 ASP B N 1
ATOM 8221 C CA . ASP B 1 50 ? -51.406 -16.719 -2.607 1 78.75 50 ASP B CA 1
ATOM 8222 C C . ASP B 1 50 ? -50.469 -17.625 -3.385 1 78.75 50 ASP B C 1
ATOM 8224 O O . ASP B 1 50 ? -50.75 -18.812 -3.582 1 78.75 50 ASP B O 1
ATOM 8228 N N . THR B 1 51 ? -49.375 -17.078 -3.854 1 80.88 51 THR B N 1
ATOM 8229 C CA . THR B 1 51 ? -48.312 -17.875 -4.445 1 80.88 51 THR B CA 1
ATOM 8230 C C . THR B 1 51 ? -47.25 -18.25 -3.398 1 80.88 51 THR B C 1
ATOM 8232 O O . THR B 1 51 ? -46.688 -17.375 -2.754 1 80.88 51 THR B O 1
ATOM 8235 N N . LEU B 1 52 ? -47.125 -19.578 -3.211 1 82.12 52 LEU B N 1
ATOM 8236 C CA . LEU B 1 52 ? -46.094 -20.125 -2.328 1 82.12 52 LEU B CA 1
ATOM 8237 C C . LEU B 1 52 ? -44.812 -20.453 -3.107 1 82.12 52 LEU B C 1
ATOM 8239 O O . LEU B 1 52 ? -44.875 -21.125 -4.133 1 82.12 52 LEU B O 1
ATOM 8243 N N . MET B 1 53 ? -43.781 -19.938 -2.672 1 79.94 53 MET B N 1
ATOM 8244 C CA . MET B 1 53 ? -42.5 -20.234 -3.268 1 79.94 53 MET B CA 1
ATOM 8245 C C . MET B 1 53 ? -41.719 -21.234 -2.424 1 79.94 53 MET B C 1
ATOM 8247 O O . MET B 1 53 ? -41.531 -21.031 -1.227 1 79.94 53 MET B O 1
ATOM 8251 N N . PHE B 1 54 ? -41.375 -22.359 -3.059 1 78.62 54 PHE B N 1
ATOM 8252 C CA . PHE B 1 54 ? -40.594 -23.422 -2.465 1 78.62 54 PHE B CA 1
ATOM 8253 C C . PHE B 1 54 ? -39.125 -23.344 -2.951 1 78.62 54 PHE B C 1
ATOM 8255 O O . PHE B 1 54 ? -38.875 -23.406 -4.156 1 78.62 54 PHE B O 1
ATOM 8262 N N . SER B 1 55 ? -38.25 -23.078 -2.09 1 73.5 55 SER B N 1
ATOM 8263 C CA . SER B 1 55 ? -36.844 -22.969 -2.457 1 73.5 55 SER B CA 1
ATOM 8264 C C . SER B 1 55 ? -35.969 -23.797 -1.535 1 73.5 55 SER B C 1
ATOM 8266 O O . SER B 1 55 ? -36.219 -23.875 -0.329 1 73.5 55 SER B O 1
ATOM 8268 N N . TYR B 1 56 ? -35.188 -24.641 -2.125 1 66.5 56 TYR B N 1
ATOM 8269 C CA . TYR B 1 56 ? -34.188 -25.484 -1.452 1 66.5 56 TYR B CA 1
ATOM 8270 C C . TYR B 1 56 ? -32.875 -25.531 -2.229 1 66.5 56 TYR B C 1
ATOM 8272 O O . TYR B 1 56 ? -32.906 -25.609 -3.459 1 66.5 56 TYR B O 1
ATOM 8280 N N . LEU B 1 57 ? -31.766 -25.344 -1.479 1 54.09 57 LEU B N 1
ATOM 8281 C CA . LEU B 1 57 ? -30.469 -25.391 -2.127 1 54.09 57 LEU B CA 1
ATOM 8282 C C . LEU B 1 57 ? -30.312 -26.656 -2.955 1 54.09 57 LEU B C 1
ATOM 8284 O O . LEU B 1 57 ? -30.5 -27.766 -2.443 1 54.09 57 LEU B O 1
ATOM 8288 N N . GLY B 1 58 ? -30 -26.594 -4.191 1 55.88 58 GLY B N 1
ATOM 8289 C CA . GLY B 1 58 ? -29.812 -27.703 -5.113 1 55.88 58 GLY B CA 1
ATOM 8290 C C . GLY B 1 58 ? -31.078 -28.109 -5.832 1 55.88 58 GLY B C 1
ATOM 8291 O O . GLY B 1 58 ? -31.062 -29.031 -6.648 1 55.88 58 GLY B O 1
ATOM 8292 N N . MET B 1 59 ? -32.219 -27.578 -5.395 1 63.22 59 MET B N 1
ATOM 8293 C CA . MET B 1 59 ? -33.5 -27.875 -6.055 1 63.22 59 MET B CA 1
ATOM 8294 C C . MET B 1 59 ? -34.062 -26.656 -6.773 1 63.22 59 MET B C 1
ATOM 8296 O O . MET B 1 59 ? -33.844 -25.516 -6.328 1 63.22 59 MET B O 1
ATOM 8300 N N . GLN B 1 60 ? -34.5 -26.781 -7.961 1 63.53 60 GLN B N 1
ATOM 8301 C CA . GLN B 1 60 ? -35.188 -25.703 -8.68 1 63.53 60 GLN B CA 1
ATOM 8302 C C . GLN B 1 60 ? -36.312 -25.109 -7.852 1 63.53 60 GLN B C 1
ATOM 8304 O O . GLN B 1 60 ? -37.219 -25.828 -7.398 1 63.53 60 GLN B O 1
ATOM 8309 N N . PRO B 1 61 ? -36.188 -23.859 -7.582 1 68.81 61 PRO B N 1
ATOM 8310 C CA . PRO B 1 61 ? -37.312 -23.297 -6.859 1 68.81 61 PRO B CA 1
ATOM 8311 C C . PRO B 1 61 ? -38.656 -23.484 -7.609 1 68.81 61 PRO B C 1
ATOM 8313 O O . PRO B 1 61 ? -38.656 -23.406 -8.844 1 68.81 61 PRO B O 1
ATOM 8316 N N . ILE B 1 62 ? -39.781 -23.844 -6.93 1 73 62 ILE B N 1
ATOM 8317 C CA . ILE B 1 62 ? -41.094 -24.016 -7.555 1 73 62 ILE B CA 1
ATOM 8318 C C . ILE B 1 62 ? -42.125 -23.156 -6.828 1 73 62 ILE B C 1
ATOM 8320 O O . ILE B 1 62 ? -42.062 -23 -5.605 1 73 62 ILE B O 1
ATOM 8324 N N . SER B 1 63 ? -42.906 -22.406 -7.648 1 78.56 63 SER B N 1
ATOM 8325 C CA . SER B 1 63 ? -44 -21.656 -7.082 1 78.56 63 SER B CA 1
ATOM 8326 C C . SER B 1 63 ? -45.344 -22.391 -7.246 1 78.56 63 SER B C 1
ATOM 8328 O O . SER B 1 63 ? -45.594 -23.016 -8.281 1 78.56 63 SER B O 1
ATOM 8330 N N . ARG B 1 64 ? -46.156 -22.484 -6.18 1 79.75 64 ARG B N 1
ATOM 8331 C CA . ARG B 1 64 ? -47.5 -23.047 -6.219 1 79.75 64 ARG B CA 1
ATOM 8332 C C . ARG B 1 64 ? -48.531 -22.062 -5.656 1 79.75 64 ARG B C 1
ATOM 8334 O O . ARG B 1 64 ? -48.25 -21.375 -4.672 1 79.75 64 ARG B O 1
ATOM 8341 N N . VAL B 1 65 ? -49.656 -21.906 -6.285 1 78.88 65 VAL B N 1
ATOM 8342 C CA . VAL B 1 65 ? -50.719 -21.047 -5.805 1 78.88 65 VAL B CA 1
ATOM 8343 C C . VAL B 1 65 ? -51.5 -21.75 -4.684 1 78.88 65 VAL B C 1
ATOM 8345 O O . VAL B 1 65 ? -51.844 -22.922 -4.801 1 78.88 65 VAL B O 1
ATOM 8348 N N . ALA B 1 66 ? -51.781 -21.062 -3.697 1 79.12 66 ALA B N 1
ATOM 8349 C CA . ALA B 1 66 ? -52.531 -21.547 -2.533 1 79.12 66 ALA B CA 1
ATOM 8350 C C . ALA B 1 66 ? -54 -21.688 -2.842 1 79.12 66 ALA B C 1
ATOM 8352 O O . ALA B 1 66 ? -54.812 -20.812 -2.477 1 79.12 66 ALA B O 1
ATOM 8353 N N . ASN B 1 67 ? -54.406 -22.75 -3.5 1 78.19 67 ASN B N 1
ATOM 8354 C CA . ASN B 1 67 ? -55.812 -22.969 -3.887 1 78.19 67 ASN B CA 1
ATOM 8355 C C . ASN B 1 67 ? -56.406 -24.203 -3.217 1 78.19 67 ASN B C 1
ATOM 8357 O O . ASN B 1 67 ? -57.531 -24.578 -3.494 1 78.19 67 ASN B O 1
ATOM 8361 N N . ALA B 1 68 ? -55.656 -24.953 -2.408 1 79.5 68 ALA B N 1
ATOM 8362 C CA . ALA B 1 68 ? -56.094 -26.125 -1.653 1 79.5 68 ALA B CA 1
ATOM 8363 C C . ALA B 1 68 ? -55.469 -26.141 -0.26 1 79.5 68 ALA B C 1
ATOM 8365 O O . ALA B 1 68 ? -54.438 -25.516 -0.029 1 79.5 68 ALA B O 1
ATOM 8366 N N . SER B 1 69 ? -56.156 -26.719 0.552 1 81.44 69 SER B N 1
ATOM 8367 C CA . SER B 1 69 ? -55.656 -26.812 1.924 1 81.44 69 SER B CA 1
ATOM 8368 C C . SER B 1 69 ? -54.469 -27.75 2.02 1 81.44 69 SER B C 1
ATOM 8370 O O . SER B 1 69 ? -53.719 -27.719 3 1 81.44 69 SER B O 1
ATOM 8372 N N . VAL B 1 70 ? -54.281 -28.641 1.109 1 81.75 70 VAL B N 1
ATOM 8373 C CA . VAL B 1 70 ? -53.125 -29.516 1.015 1 81.75 70 VAL B CA 1
ATOM 8374 C C . VAL B 1 70 ? -52.438 -29.328 -0.341 1 81.75 70 VAL B C 1
ATOM 8376 O O . VAL B 1 70 ? -53.062 -29.531 -1.386 1 81.75 70 VAL B O 1
ATOM 8379 N N . ILE B 1 71 ? -51.188 -28.859 -0.377 1 83.62 71 ILE B N 1
ATOM 8380 C CA . ILE B 1 71 ? -50.375 -28.703 -1.577 1 83.62 71 ILE B CA 1
ATOM 8381 C C . ILE B 1 71 ? -49.062 -29.484 -1.42 1 83.62 71 ILE B C 1
ATOM 8383 O O . ILE B 1 71 ? -48.156 -29.047 -0.703 1 83.62 71 ILE B O 1
ATOM 8387 N N . ASP B 1 72 ? -48.969 -30.672 -2.062 1 81.56 72 ASP B N 1
ATOM 8388 C CA . ASP B 1 72 ? -47.719 -31.422 -2.148 1 81.56 72 ASP B CA 1
ATOM 8389 C C . ASP B 1 72 ? -46.875 -30.922 -3.303 1 81.56 72 ASP B C 1
ATOM 8391 O O . ASP B 1 72 ? -47.375 -30.594 -4.379 1 81.56 72 ASP B O 1
ATOM 8395 N N . VAL B 1 73 ? -45.656 -30.672 -3.004 1 78.69 73 VAL B N 1
ATOM 8396 C CA . VAL B 1 73 ? -44.75 -30.141 -4 1 78.69 73 VAL B CA 1
ATOM 8397 C C . VAL B 1 73 ? -43.625 -31.141 -4.27 1 78.69 73 VAL B C 1
ATOM 8399 O O . VAL B 1 73 ? -43.094 -31.734 -3.338 1 78.69 73 VAL B O 1
ATOM 8402 N N . ILE B 1 74 ? -43.344 -31.438 -5.5 1 74.38 74 ILE B N 1
ATOM 8403 C CA . ILE B 1 74 ? -42.188 -32.156 -5.965 1 74.38 74 ILE B CA 1
ATOM 8404 C C . ILE B 1 74 ? -41.156 -31.188 -6.531 1 74.38 74 ILE B C 1
ATOM 8406 O O . ILE B 1 74 ? -41.438 -30.5 -7.516 1 74.38 74 ILE B O 1
ATOM 8410 N N . MET B 1 75 ? -40.094 -31.062 -5.742 1 71.12 75 MET B N 1
ATOM 8411 C CA . MET B 1 75 ? -39.031 -30.188 -6.219 1 71.12 75 MET B CA 1
ATOM 8412 C C . MET B 1 75 ? -38.031 -30.953 -7.051 1 71.12 75 MET B C 1
ATOM 8414 O O . MET B 1 75 ? -37.75 -32.125 -6.77 1 71.12 75 MET B O 1
ATOM 8418 N N . GLN B 1 76 ? -37.75 -30.375 -8.227 1 59.53 76 GLN B N 1
ATOM 8419 C CA . GLN B 1 76 ? -36.719 -30.969 -9.078 1 59.53 76 GLN B CA 1
ATOM 8420 C C . GLN B 1 76 ? -35.344 -30.406 -8.75 1 59.53 76 GLN B C 1
ATOM 8422 O O . GLN B 1 76 ? -35.219 -29.234 -8.406 1 59.53 76 GLN B O 1
ATOM 8427 N N . ALA B 1 77 ? -34.438 -31.297 -8.508 1 53.25 77 ALA B N 1
ATOM 8428 C CA . ALA B 1 77 ? -33.031 -30.859 -8.328 1 53.25 77 ALA B CA 1
ATOM 8429 C C . ALA B 1 77 ? -32.656 -29.812 -9.375 1 53.25 77 ALA B C 1
ATOM 8431 O O . ALA B 1 77 ? -33.125 -29.859 -10.516 1 53.25 77 ALA B O 1
ATOM 8432 N N . GLU B 1 78 ? -32.219 -28.703 -8.93 1 49.03 78 GLU B N 1
ATOM 8433 C CA . GLU B 1 78 ? -31.656 -27.781 -9.914 1 49.03 78 GLU B CA 1
ATOM 8434 C C . GLU B 1 78 ? -30.859 -28.516 -10.984 1 49.03 78 GLU B C 1
ATOM 8436 O O . GLU B 1 78 ? -29.984 -29.328 -10.664 1 49.03 78 GLU B O 1
ATOM 8441 N N . ASP B 1 79 ? -31.484 -28.844 -12.016 1 44.38 79 ASP B N 1
ATOM 8442 C CA . ASP B 1 79 ? -30.766 -29.469 -13.133 1 44.38 79 ASP B CA 1
ATOM 8443 C C . ASP B 1 79 ? -29.438 -28.75 -13.406 1 44.38 79 ASP B C 1
ATOM 8445 O O . ASP B 1 79 ? -29.422 -27.547 -13.656 1 44.38 79 ASP B O 1
ATOM 8449 N N . ILE B 1 80 ? -28.5 -29.062 -12.742 1 49.75 80 ILE B N 1
ATOM 8450 C CA . ILE B 1 80 ? -27.141 -28.734 -13.141 1 49.75 80 ILE B CA 1
ATOM 8451 C C . ILE B 1 80 ? -26.969 -28.984 -14.633 1 49.75 80 ILE B C 1
ATOM 8453 O O . ILE B 1 80 ? -25.844 -28.984 -15.141 1 49.75 80 ILE B O 1
ATOM 8457 N N . GLY B 1 81 ? -27.906 -29.203 -15.375 1 53.22 81 GLY B N 1
ATOM 8458 C CA . GLY B 1 81 ? -27.75 -29.438 -16.797 1 53.22 81 GLY B CA 1
ATOM 8459 C C . GLY B 1 81 ? -27.469 -28.172 -17.594 1 53.22 81 GLY B C 1
ATOM 8460 O O . GLY B 1 81 ? -26.719 -27.312 -17.125 1 53.22 81 GLY B O 1
ATOM 8461 N N . LEU B 1 82 ? -28.016 -28.078 -18.75 1 57.72 82 LEU B N 1
ATOM 8462 C CA . LEU B 1 82 ? -27.812 -27.016 -19.734 1 57.72 82 LEU B CA 1
ATOM 8463 C C . LEU B 1 82 ? -28.297 -25.672 -19.172 1 57.72 82 LEU B C 1
ATOM 8465 O O . LEU B 1 82 ? -27.969 -24.609 -19.719 1 57.72 82 LEU B O 1
ATOM 8469 N N . ASP B 1 83 ? -28.766 -25.656 -17.969 1 61.22 83 ASP B N 1
ATOM 8470 C CA . ASP B 1 83 ? -29.266 -24.391 -17.422 1 61.22 83 ASP B CA 1
ATOM 8471 C C . ASP B 1 83 ? -28.281 -23.781 -16.438 1 61.22 83 ASP B C 1
ATOM 8473 O O . ASP B 1 83 ? -28.531 -22.703 -15.883 1 61.22 83 ASP B O 1
ATOM 8477 N N . GLU B 1 84 ? -27.219 -24.438 -16.328 1 73.44 84 GLU B N 1
ATOM 8478 C CA . GLU B 1 84 ? -26.172 -23.875 -15.453 1 73.44 84 GLU B CA 1
ATOM 8479 C C . GLU B 1 84 ? -25.688 -22.531 -15.977 1 73.44 84 GLU B C 1
ATOM 8481 O O . GLU B 1 84 ? -25.375 -22.391 -17.156 1 73.44 84 GLU B O 1
ATOM 8486 N N . VAL B 1 85 ? -25.75 -21.594 -15.094 1 74.94 85 VAL B N 1
ATOM 8487 C CA . VAL B 1 85 ? -25.281 -20.25 -15.469 1 74.94 85 VAL B CA 1
ATOM 8488 C C . VAL B 1 85 ? -23.75 -20.234 -15.531 1 74.94 85 VAL B C 1
ATOM 8490 O O . VAL B 1 85 ? -23.094 -20.75 -14.625 1 74.94 85 VAL B O 1
ATOM 8493 N N . VAL B 1 86 ? -23.281 -19.781 -16.562 1 78 86 VAL B N 1
ATOM 8494 C CA . VAL B 1 86 ? -21.844 -19.656 -16.766 1 78 86 VAL B CA 1
ATOM 8495 C C . VAL B 1 86 ? -21.469 -18.188 -17 1 78 86 VAL B C 1
ATOM 8497 O O . VAL B 1 86 ? -22.172 -17.469 -17.719 1 78 86 VAL B O 1
ATOM 8500 N N . VAL B 1 87 ? -20.453 -17.812 -16.344 1 76.88 87 VAL B N 1
ATOM 8501 C CA . VAL B 1 87 ? -19.984 -16.453 -16.516 1 76.88 87 VAL B CA 1
ATOM 8502 C C . VAL B 1 87 ? -19.078 -16.359 -17.75 1 76.88 87 VAL B C 1
ATOM 8504 O O . VAL B 1 87 ? -18.188 -17.188 -17.922 1 76.88 87 VAL B O 1
ATOM 8507 N N . ILE B 1 88 ? -19.359 -15.469 -18.547 1 76.12 88 ILE B N 1
ATOM 8508 C CA . ILE B 1 88 ? -18.562 -15.203 -19.734 1 76.12 88 ILE B CA 1
ATOM 8509 C C . ILE B 1 88 ? -18.109 -13.742 -19.734 1 76.12 88 ILE B C 1
ATOM 8511 O O . ILE B 1 88 ? -18.234 -13.047 -18.719 1 76.12 88 ILE B O 1
ATOM 8515 N N . GLY B 1 89 ? -17.438 -13.391 -20.75 1 73.12 89 GLY B N 1
ATOM 8516 C CA . GLY B 1 89 ? -17.031 -12 -20.844 1 73.12 89 GLY B CA 1
ATOM 8517 C C . GLY B 1 89 ? -18.188 -11.039 -20.953 1 73.12 89 GLY B C 1
ATOM 8518 O O . GLY B 1 89 ? -19 -11.141 -21.875 1 73.12 89 GLY B O 1
ATOM 8519 N N . TYR B 1 90 ? -18.281 -10.242 -20.094 1 72.5 90 TYR B N 1
ATOM 8520 C CA . TYR B 1 90 ? -19.25 -9.148 -20.031 1 72.5 90 TYR B CA 1
ATOM 8521 C C . TYR B 1 90 ? -20.672 -9.68 -19.891 1 72.5 90 TYR B C 1
ATOM 8523 O O . TYR B 1 90 ? -21.578 -9.227 -20.578 1 72.5 90 TYR B O 1
ATOM 8531 N N . GLY B 1 91 ? -20.719 -10.812 -19.156 1 74.56 91 GLY B N 1
ATOM 8532 C CA . GLY B 1 91 ? -22.078 -11.273 -18.875 1 74.56 91 GLY B CA 1
ATOM 8533 C C . GLY B 1 91 ? -22.141 -12.711 -18.422 1 74.56 91 GLY B C 1
ATOM 8534 O O . GLY B 1 91 ? -21.109 -13.281 -18.016 1 74.56 91 GLY B O 1
ATOM 8535 N N . THR B 1 92 ? -23.344 -13.102 -18.25 1 76.69 92 THR B N 1
ATOM 8536 C CA . THR B 1 92 ? -23.625 -14.484 -17.906 1 76.69 92 THR B CA 1
ATOM 8537 C C . THR B 1 92 ? -24.531 -15.141 -18.953 1 76.69 92 THR B C 1
ATOM 8539 O O . THR B 1 92 ? -25.203 -14.445 -19.703 1 76.69 92 THR B O 1
ATOM 8542 N N . THR B 1 93 ? -24.328 -16.328 -19.078 1 77.81 93 THR B N 1
ATOM 8543 C CA . THR B 1 93 ? -25.172 -17.141 -19.953 1 77.81 93 THR B CA 1
ATOM 8544 C C . THR B 1 93 ? -25.422 -18.516 -19.344 1 77.81 93 THR B C 1
ATOM 8546 O O . THR B 1 93 ? -25.094 -18.75 -18.188 1 77.81 93 THR B O 1
ATOM 8549 N N . THR B 1 94 ? -26.234 -19.266 -20 1 78.5 94 THR B N 1
ATOM 8550 C CA . THR B 1 94 ? -26.438 -20.656 -19.594 1 78.5 94 THR B CA 1
ATOM 8551 C C . THR B 1 94 ? -25.734 -21.609 -20.562 1 78.5 94 THR B C 1
ATOM 8553 O O . THR B 1 94 ? -25.422 -21.234 -21.688 1 78.5 94 THR B O 1
ATOM 8556 N N . LYS B 1 95 ? -25.484 -22.734 -20.125 1 78.44 95 LYS B N 1
ATOM 8557 C CA . LYS B 1 95 ? -24.828 -23.719 -20.969 1 78.44 95 LYS B CA 1
ATOM 8558 C C . LYS B 1 95 ? -25.641 -23.984 -22.234 1 78.44 95 LYS B C 1
ATOM 8560 O O . LYS B 1 95 ? -25.078 -24.266 -23.297 1 78.44 95 LYS B O 1
ATOM 8565 N N . ALA B 1 96 ? -26.922 -23.875 -22.062 1 77.38 96 ALA B N 1
ATOM 8566 C CA . ALA B 1 96 ? -27.797 -24.094 -23.203 1 77.38 96 ALA B CA 1
ATOM 8567 C C . ALA B 1 96 ? -27.625 -23 -24.25 1 77.38 96 ALA B C 1
ATOM 8569 O O . ALA B 1 96 ? -27.734 -23.266 -25.453 1 77.38 96 ALA B O 1
ATOM 8570 N N . LYS B 1 97 ? -27.328 -21.875 -23.844 1 79.94 97 LYS B N 1
ATOM 8571 C CA . LYS B 1 97 ? -27.281 -20.734 -24.75 1 79.94 97 LYS B CA 1
ATOM 8572 C C . LYS B 1 97 ? -25.844 -20.406 -25.141 1 79.94 97 LYS B C 1
ATOM 8574 O O . LYS B 1 97 ? -25.609 -19.594 -26.047 1 79.94 97 LYS B O 1
ATOM 8579 N N . MET B 1 98 ? -25.031 -21.062 -24.578 1 84 98 MET B N 1
ATOM 8580 C CA . MET B 1 98 ? -23.625 -20.75 -24.766 1 84 98 MET B CA 1
ATOM 8581 C C . MET B 1 98 ? -23.125 -21.297 -26.109 1 84 98 MET B C 1
ATOM 8583 O O . MET B 1 98 ? -23.453 -22.422 -26.469 1 84 98 MET B O 1
ATOM 8587 N N . VAL B 1 99 ? -22.359 -20.547 -26.766 1 84.5 99 VAL B N 1
ATOM 8588 C CA . VAL B 1 99 ? -21.828 -20.969 -28.062 1 84.5 99 VAL B CA 1
ATOM 8589 C C . VAL B 1 99 ? -20.328 -21.234 -27.938 1 84.5 99 VAL B C 1
ATOM 8591 O O . VAL B 1 99 ? -19.766 -21.984 -28.734 1 84.5 99 VAL B O 1
ATOM 8594 N N . GLY B 1 100 ? -19.641 -20.625 -27.047 1 83.31 100 GLY B N 1
ATOM 8595 C CA . GLY B 1 100 ? -18.203 -20.766 -26.906 1 83.31 100 GLY B CA 1
ATOM 8596 C C . GLY B 1 100 ? -17.797 -21.922 -26.016 1 83.31 100 GLY B C 1
ATOM 8597 O O . GLY B 1 100 ? -18.656 -22.547 -25.375 1 83.31 100 GLY B O 1
ATOM 8598 N N . ALA B 1 101 ? -16.547 -22.25 -26.094 1 84.81 101 ALA B N 1
ATOM 8599 C CA . ALA B 1 101 ? -15.992 -23.297 -25.234 1 84.81 101 ALA B CA 1
ATOM 8600 C C . ALA B 1 101 ? -15.656 -22.75 -23.844 1 84.81 101 ALA B C 1
ATOM 8602 O O . ALA B 1 101 ? -14.656 -22.047 -23.688 1 84.81 101 ALA B O 1
ATOM 8603 N N . VAL B 1 102 ? -16.359 -23.125 -22.906 1 84.44 102 VAL B N 1
ATOM 8604 C CA . VAL B 1 102 ? -16.172 -22.641 -21.547 1 84.44 102 VAL B CA 1
ATOM 8605 C C . VAL B 1 102 ? -16.328 -23.781 -20.562 1 84.44 102 VAL B C 1
ATOM 8607 O O . VAL B 1 102 ? -17.219 -24.625 -20.719 1 84.44 102 VAL B O 1
ATOM 8610 N N . SER B 1 103 ? -15.391 -23.906 -19.703 1 86.69 103 SER B N 1
ATOM 8611 C CA . SER B 1 103 ? -15.508 -24.797 -18.562 1 86.69 103 SER B CA 1
ATOM 8612 C C . SER B 1 103 ? -15.578 -24 -17.25 1 86.69 103 SER B C 1
ATOM 8614 O O . SER B 1 103 ? -15.008 -22.906 -17.156 1 86.69 103 SER B O 1
ATOM 8616 N N . SER B 1 104 ? -16.281 -24.516 -16.328 1 87.25 104 SER B N 1
ATOM 8617 C CA . SER B 1 104 ? -16.438 -23.766 -15.078 1 87.25 104 SER B CA 1
ATOM 8618 C C . SER B 1 104 ? -16.281 -24.688 -13.867 1 87.25 104 SER B C 1
ATOM 8620 O O . SER B 1 104 ? -16.562 -25.875 -13.945 1 87.25 104 SER B O 1
ATOM 8622 N N . LEU B 1 105 ? -15.812 -24.062 -12.812 1 87.44 105 LEU B N 1
ATOM 8623 C CA . LEU B 1 105 ? -15.719 -24.688 -11.5 1 87.44 105 LEU B CA 1
ATOM 8624 C C . LEU B 1 105 ? -16.438 -23.859 -10.445 1 87.44 105 LEU B C 1
ATOM 8626 O O . LEU B 1 105 ? -16.219 -22.656 -10.344 1 87.44 105 LEU B O 1
ATOM 8630 N N . GLY B 1 106 ? -17.219 -24.578 -9.695 1 85.69 106 GLY B N 1
ATOM 8631 C CA . GLY B 1 106 ? -17.969 -23.875 -8.672 1 85.69 106 GLY B CA 1
ATOM 8632 C C . GLY B 1 106 ? -17.297 -23.922 -7.309 1 85.69 106 GLY B C 1
ATOM 8633 O O . GLY B 1 106 ? -16.266 -24.594 -7.133 1 85.69 106 GLY B O 1
ATOM 8634 N N . LYS B 1 107 ? -17.922 -23.297 -6.395 1 81.5 107 LYS B N 1
ATOM 8635 C CA . LYS B 1 107 ? -17.391 -23.125 -5.043 1 81.5 107 LYS B CA 1
ATOM 8636 C C . LYS B 1 107 ? -17.281 -24.469 -4.32 1 81.5 107 LYS B C 1
ATOM 8638 O O . LYS B 1 107 ? -16.344 -24.703 -3.562 1 81.5 107 LYS B O 1
ATOM 8643 N N . GLU B 1 108 ? -18.203 -25.281 -4.535 1 78.19 108 GLU B N 1
ATOM 8644 C CA . GLU B 1 108 ? -18.219 -26.578 -3.84 1 78.19 108 GLU B CA 1
ATOM 8645 C C . GLU B 1 108 ? -16.984 -27.391 -4.188 1 78.19 108 GLU B C 1
ATOM 8647 O O . GLU B 1 108 ? -16.375 -28 -3.307 1 78.19 108 GLU B O 1
ATOM 8652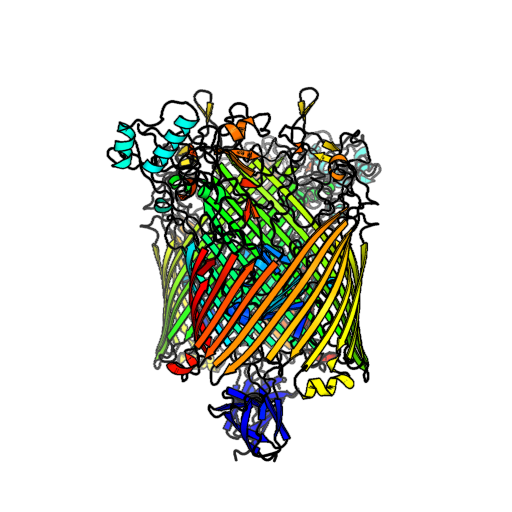 N N . LYS B 1 109 ? -16.688 -27.406 -5.395 1 81.44 109 LYS B N 1
ATOM 8653 C CA . LYS B 1 109 ? -15.5 -28.156 -5.82 1 81.44 109 LYS B CA 1
ATOM 8654 C C . LYS B 1 109 ? -14.227 -27.562 -5.227 1 81.44 109 LYS B C 1
ATOM 8656 O O . LYS B 1 109 ? -13.281 -28.281 -4.918 1 81.44 109 LYS B O 1
ATOM 8661 N N . LEU B 1 110 ? -14.172 -26.281 -5.098 1 82.69 110 LEU B N 1
ATOM 8662 C CA . LEU B 1 110 ? -13 -25.625 -4.535 1 82.69 110 LEU B CA 1
ATOM 8663 C C . LEU B 1 110 ? -12.867 -25.922 -3.047 1 82.69 110 LEU B C 1
ATOM 8665 O O . LEU B 1 110 ? -11.758 -26.016 -2.525 1 82.69 110 LEU B O 1
ATOM 8669 N N . GLU B 1 111 ? -13.977 -26.031 -2.422 1 77.75 111 GLU B N 1
ATOM 8670 C CA . GLU B 1 111 ? -13.969 -26.359 -0.996 1 77.75 111 GLU B CA 1
ATOM 8671 C C . GLU B 1 111 ? -13.508 -27.781 -0.751 1 77.75 111 GLU B C 1
ATOM 8673 O O . GLU B 1 111 ? -12.945 -28.094 0.304 1 77.75 111 GLU B O 1
ATOM 8678 N N . GLU B 1 112 ? -13.719 -28.609 -1.699 1 77.56 112 GLU B N 1
ATOM 8679 C CA . GLU B 1 112 ? -13.344 -30.016 -1.586 1 77.56 112 GLU B CA 1
ATOM 8680 C C . GLU B 1 112 ? -11.844 -30.203 -1.791 1 77.56 112 GLU B C 1
ATOM 8682 O O . GLU B 1 112 ? -11.289 -31.25 -1.475 1 77.56 112 GLU B O 1
ATOM 8687 N N . THR B 1 113 ? -11.234 -29.172 -2.291 1 74.62 113 THR B N 1
ATOM 8688 C CA . THR B 1 113 ? -9.805 -29.234 -2.559 1 74.62 113 THR B CA 1
ATOM 8689 C C . THR B 1 113 ? -9.078 -28.078 -1.893 1 74.62 113 THR B C 1
ATOM 8691 O O . THR B 1 113 ? -8.633 -27.141 -2.568 1 74.62 113 THR B O 1
ATOM 8694 N N . PRO B 1 114 ? -8.859 -28.188 -0.667 1 70.94 114 PRO B N 1
ATOM 8695 C CA . PRO B 1 114 ? -8.328 -27.031 0.06 1 70.94 114 PRO B CA 1
ATOM 8696 C C . PRO B 1 114 ? -6.82 -26.875 -0.114 1 70.94 114 PRO B C 1
ATOM 8698 O O . PRO B 1 114 ? -6.059 -27.094 0.83 1 70.94 114 PRO B O 1
ATOM 8701 N N . PHE B 1 115 ? -6.379 -26.469 -1.261 1 77.12 115 PHE B N 1
ATOM 8702 C CA . PHE B 1 115 ? -4.98 -26.109 -1.465 1 77.12 115 PHE B CA 1
ATOM 8703 C C . PHE B 1 115 ? -4.715 -24.672 -1.04 1 77.12 115 PHE B C 1
ATOM 8705 O O . PHE B 1 115 ? -5.645 -23.875 -0.921 1 77.12 115 PHE B O 1
ATOM 8712 N N . TYR B 1 116 ? -3.449 -24.453 -0.726 1 77.31 116 TYR B N 1
ATOM 8713 C CA . TYR B 1 116 ? -3.047 -23.125 -0.309 1 77.31 116 TYR B CA 1
ATOM 8714 C C . TYR B 1 116 ? -3.311 -22.109 -1.413 1 77.31 116 TYR B C 1
ATOM 8716 O O . TYR B 1 116 ? -3.752 -20.984 -1.143 1 77.31 116 TYR B O 1
ATOM 8724 N N . ASN B 1 117 ? -2.963 -22.5 -2.633 1 86.31 117 ASN B N 1
ATOM 8725 C CA . ASN B 1 117 ? -3.162 -21.641 -3.793 1 86.31 117 ASN B CA 1
ATOM 8726 C C . ASN B 1 117 ? -4.285 -22.156 -4.688 1 86.31 117 ASN B C 1
ATOM 8728 O O . ASN B 1 117 ? -4.434 -23.359 -4.875 1 86.31 117 ASN B O 1
ATOM 8732 N N . VAL B 1 118 ? -5.016 -21.234 -5.227 1 88.12 118 VAL B N 1
ATOM 8733 C CA . VAL B 1 118 ? -6.16 -21.562 -6.066 1 88.12 118 VAL B CA 1
ATOM 8734 C C . VAL B 1 118 ? -5.688 -22.328 -7.305 1 88.12 118 VAL B C 1
ATOM 8736 O O . VAL B 1 118 ? -6.355 -23.25 -7.77 1 88.12 118 VAL B O 1
ATOM 8739 N N . GLY B 1 119 ? -4.562 -21.922 -7.812 1 88.62 119 GLY B N 1
ATOM 8740 C CA . GLY B 1 119 ? -4.055 -22.562 -9.008 1 88.62 119 GLY B CA 1
ATOM 8741 C C . GLY B 1 119 ? -3.834 -24.062 -8.828 1 88.62 119 GLY B C 1
ATOM 8742 O O . GLY B 1 119 ? -4.109 -24.844 -9.742 1 88.62 119 GLY B O 1
ATOM 8743 N N . SER B 1 120 ? -3.418 -24.453 -7.688 1 86.56 120 SER B N 1
ATOM 8744 C CA . SER B 1 120 ? -3.162 -25.859 -7.41 1 86.56 120 SER B CA 1
ATOM 8745 C C . SER B 1 120 ? -4.461 -26.656 -7.324 1 86.56 120 SER B C 1
ATOM 8747 O O . SER B 1 120 ? -4.488 -27.859 -7.617 1 86.56 120 SER B O 1
ATOM 8749 N N . SER B 1 121 ? -5.473 -26.016 -6.977 1 86.19 121 SER B N 1
ATOM 8750 C CA . SER B 1 121 ? -6.766 -26.688 -6.84 1 86.19 121 SER B CA 1
ATOM 8751 C C . SER B 1 121 ? -7.375 -26.984 -8.203 1 86.19 121 SER B C 1
ATOM 8753 O O . SER B 1 121 ? -8.305 -27.797 -8.305 1 86.19 121 SER B O 1
ATOM 8755 N N . LEU B 1 122 ? -6.809 -26.438 -9.172 1 88.88 122 LEU B N 1
ATOM 8756 C CA . LEU B 1 122 ? -7.387 -26.562 -10.508 1 88.88 122 LEU B CA 1
ATOM 8757 C C . LEU B 1 122 ? -6.805 -27.766 -11.234 1 88.88 122 LEU B C 1
ATOM 8759 O O . LEU B 1 122 ? -7.363 -28.219 -12.234 1 88.88 122 LEU B O 1
ATOM 8763 N N . GLN B 1 123 ? -5.773 -28.281 -10.766 1 86.94 123 GLN B N 1
ATOM 8764 C CA . GLN B 1 123 ? -5.059 -29.344 -11.469 1 86.94 123 GLN B CA 1
ATOM 8765 C C . GLN B 1 123 ? -5.918 -30.594 -11.594 1 86.94 123 GLN B C 1
ATOM 8767 O O . GLN B 1 123 ? -6.395 -31.125 -10.594 1 86.94 123 GLN B O 1
ATOM 8772 N N . GLY B 1 124 ? -6.203 -31 -12.789 1 88.25 124 GLY B N 1
ATOM 8773 C CA . GLY B 1 124 ? -6.93 -32.219 -13.078 1 88.25 124 GLY B CA 1
ATOM 8774 C C . GLY B 1 124 ? -8.438 -32.031 -13.047 1 88.25 124 GLY B C 1
ATOM 8775 O O . GLY B 1 124 ? -9.18 -33 -13.32 1 88.25 124 GLY B O 1
ATOM 8776 N N . GLN B 1 125 ? -8.828 -30.891 -12.797 1 88.69 125 GLN B N 1
ATOM 8777 C CA . GLN B 1 125 ? -10.266 -30.672 -12.633 1 88.69 125 GLN B CA 1
ATOM 8778 C C . GLN B 1 125 ? -10.898 -30.188 -13.93 1 88.69 125 GLN B C 1
ATOM 8780 O O . GLN B 1 125 ? -12.094 -30.406 -14.164 1 88.69 125 GLN B O 1
ATOM 8785 N N . VAL B 1 126 ? -10.148 -29.562 -14.68 1 88.94 126 VAL B N 1
ATOM 8786 C CA . VAL B 1 126 ? -10.672 -28.922 -15.891 1 88.94 126 VAL B CA 1
ATOM 8787 C C . VAL B 1 126 ? -9.914 -29.438 -17.109 1 88.94 126 VAL B C 1
ATOM 8789 O O . VAL B 1 126 ? -8.688 -29.406 -17.156 1 88.94 126 VAL B O 1
ATOM 8792 N N . PRO B 1 127 ? -10.695 -29.891 -18.062 1 90.81 127 PRO B N 1
ATOM 8793 C CA . PRO B 1 127 ? -10.008 -30.328 -19.266 1 90.81 127 PRO B CA 1
ATOM 8794 C C . PRO B 1 127 ? -9.281 -29.203 -19.984 1 90.81 127 PRO B C 1
ATOM 8796 O O . PRO B 1 127 ? -9.797 -28.078 -20.062 1 90.81 127 PRO B O 1
ATOM 8799 N N . GLY B 1 128 ? -8.125 -29.547 -20.469 1 89.19 128 GLY B N 1
ATOM 8800 C CA . GLY B 1 128 ? -7.352 -28.578 -21.234 1 89.19 128 GLY B CA 1
ATOM 8801 C C . GLY B 1 128 ? -6.465 -27.703 -20.375 1 89.19 128 GLY B C 1
ATOM 8802 O O . GLY B 1 128 ? -5.621 -26.969 -20.891 1 89.19 128 GLY B O 1
ATOM 8803 N N . LEU B 1 129 ? -6.676 -27.766 -19.172 1 90.38 129 LEU B N 1
ATOM 8804 C CA . LEU B 1 129 ? -5.859 -26.984 -18.266 1 90.38 129 LEU B CA 1
ATOM 8805 C C . LEU B 1 129 ? -4.613 -27.75 -17.844 1 90.38 129 LEU B C 1
ATOM 8807 O O . LEU B 1 129 ? -4.711 -28.875 -17.359 1 90.38 129 LEU B O 1
ATOM 8811 N N . VAL B 1 130 ? -3.539 -27.094 -18.078 1 88.31 130 VAL B N 1
ATOM 8812 C CA . VAL B 1 130 ? -2.266 -27.641 -17.625 1 88.31 130 VAL B CA 1
ATOM 8813 C C . VAL B 1 130 ? -1.718 -26.828 -16.469 1 88.31 130 VAL B C 1
ATOM 8815 O O . VAL B 1 130 ? -1.454 -25.625 -16.625 1 88.31 130 VAL B O 1
ATOM 8818 N N . VAL B 1 131 ? -1.599 -27.422 -15.375 1 88.06 131 VAL B N 1
ATOM 8819 C CA . VAL B 1 131 ? -1.047 -26.781 -14.188 1 88.06 131 VAL B CA 1
ATOM 8820 C C . VAL B 1 131 ? 0.323 -27.375 -13.867 1 88.06 131 VAL B C 1
ATOM 8822 O O . VAL B 1 131 ? 0.442 -28.578 -13.625 1 88.06 131 VAL B O 1
ATOM 8825 N N . GLN B 1 132 ? 1.311 -26.547 -13.953 1 82.88 132 GLN B N 1
ATOM 8826 C CA . GLN B 1 132 ? 2.67 -26.984 -13.664 1 82.88 132 GLN B CA 1
ATOM 8827 C C . GLN B 1 132 ? 3.121 -26.516 -12.281 1 82.88 132 GLN B C 1
ATOM 8829 O O . GLN B 1 132 ? 3.227 -25.312 -12.031 1 82.88 132 GLN B O 1
ATOM 8834 N N . ASN B 1 133 ? 3.441 -27.438 -11.508 1 79.81 133 ASN B N 1
ATOM 8835 C CA . ASN B 1 133 ? 3.904 -27.141 -10.156 1 79.81 133 ASN B CA 1
ATOM 8836 C C . ASN B 1 133 ? 5.34 -26.609 -10.164 1 79.81 133 ASN B C 1
ATOM 8838 O O . ASN B 1 133 ? 6.18 -27.109 -10.914 1 79.81 133 ASN B O 1
ATOM 8842 N N . ASN B 1 134 ? 5.66 -25.531 -9.422 1 76.69 134 ASN B N 1
ATOM 8843 C CA . ASN B 1 134 ? 6.996 -24.953 -9.289 1 76.69 134 ASN B CA 1
ATOM 8844 C C . ASN B 1 134 ? 7.641 -25.312 -7.957 1 76.69 134 ASN B C 1
ATOM 8846 O O . ASN B 1 134 ? 8.258 -24.469 -7.309 1 76.69 134 ASN B O 1
ATOM 8850 N N . GLY B 1 135 ? 7.434 -26.484 -7.555 1 76.5 135 GLY B N 1
ATOM 8851 C CA . GLY B 1 135 ? 7.992 -26.922 -6.281 1 76.5 135 GLY B CA 1
ATOM 8852 C C . GLY B 1 135 ? 6.984 -26.875 -5.145 1 76.5 135 GLY B C 1
ATOM 8853 O O . GLY B 1 135 ? 5.832 -26.484 -5.344 1 76.5 135 GLY B O 1
ATOM 8854 N N . GLY B 1 136 ? 7.383 -27.391 -3.988 1 80.81 136 GLY B N 1
ATOM 8855 C CA . GLY B 1 136 ? 6.477 -27.469 -2.855 1 80.81 136 GLY B CA 1
ATOM 8856 C C . GLY B 1 136 ? 6.863 -26.547 -1.714 1 80.81 136 GLY B C 1
ATOM 8857 O O . GLY B 1 136 ? 6.426 -26.75 -0.577 1 80.81 136 GLY B O 1
ATOM 8858 N N . GLY B 1 137 ? 7.738 -25.562 -2.07 1 88.56 137 GLY B N 1
ATOM 8859 C CA . GLY B 1 137 ? 8.164 -24.672 -1.001 1 88.56 137 GLY B CA 1
ATOM 8860 C C . GLY B 1 137 ? 7.105 -23.656 -0.599 1 88.56 137 GLY B C 1
ATOM 8861 O O . GLY B 1 137 ? 6.121 -23.469 -1.313 1 88.56 137 GLY B O 1
ATOM 8862 N N . PRO B 1 138 ? 7.305 -23.047 0.545 1 92.19 138 PRO B N 1
ATOM 8863 C CA . PRO B 1 138 ? 6.348 -22.031 0.981 1 92.19 138 PRO B CA 1
ATOM 8864 C C . PRO B 1 138 ? 6.172 -20.906 -0.042 1 92.19 138 PRO B C 1
ATOM 8866 O O . PRO B 1 138 ? 7.156 -20.406 -0.595 1 92.19 138 PRO B O 1
ATOM 8869 N N . GLY B 1 139 ? 4.957 -20.594 -0.287 1 88.94 139 GLY B N 1
ATOM 8870 C CA . GLY B 1 139 ? 4.648 -19.484 -1.171 1 88.94 139 GLY B CA 1
ATOM 8871 C C . GLY B 1 139 ? 4.695 -19.859 -2.641 1 88.94 139 GLY B C 1
ATOM 8872 O O . GLY B 1 139 ? 4.398 -19.031 -3.506 1 88.94 139 GLY B O 1
ATOM 8873 N N . SER B 1 140 ? 5.059 -21 -2.982 1 87.94 140 SER B N 1
ATOM 8874 C CA . SER B 1 140 ? 5.133 -21.422 -4.375 1 87.94 140 SER B CA 1
ATOM 8875 C C . SER B 1 140 ? 3.756 -21.438 -5.027 1 87.94 140 SER B C 1
ATOM 8877 O O . SER B 1 140 ? 2.771 -21.828 -4.398 1 87.94 140 SER B O 1
ATOM 8879 N N . SER B 1 141 ? 3.705 -20.969 -6.25 1 87.75 141 SER B N 1
ATOM 8880 C CA . SER B 1 141 ? 2.482 -21 -7.047 1 87.75 141 SER B CA 1
ATOM 8881 C C . SER B 1 141 ? 2.713 -21.672 -8.398 1 87.75 141 SER B C 1
ATOM 8883 O O . SER B 1 141 ? 3.771 -21.5 -9.008 1 87.75 141 SER B O 1
ATOM 8885 N N . PRO B 1 142 ? 1.741 -22.359 -8.828 1 88 142 PRO B N 1
ATOM 8886 C CA . PRO B 1 142 ? 1.907 -23.062 -10.109 1 88 142 PRO B CA 1
ATOM 8887 C C . PRO B 1 142 ? 1.744 -22.141 -11.312 1 88 142 PRO B C 1
ATOM 8889 O O . PRO B 1 142 ? 1.175 -21.047 -11.188 1 88 142 PRO B O 1
ATOM 8892 N N . ASN B 1 143 ? 2.283 -22.594 -12.391 1 88.69 143 ASN B N 1
ATOM 8893 C CA . ASN B 1 143 ? 1.993 -21.984 -13.68 1 88.69 143 ASN B CA 1
ATOM 8894 C C . ASN B 1 143 ? 0.785 -22.625 -14.352 1 88.69 143 ASN B C 1
ATOM 8896 O O . ASN B 1 143 ? 0.634 -23.844 -14.32 1 88.69 143 ASN B O 1
ATOM 8900 N N . ILE B 1 144 ? -0.063 -21.812 -14.93 1 91.44 144 ILE B N 1
ATOM 8901 C CA . ILE B 1 144 ? -1.28 -22.312 -15.562 1 91.44 144 ILE B CA 1
ATOM 8902 C C . ILE B 1 144 ? -1.224 -22.047 -17.062 1 91.44 144 ILE B C 1
ATOM 8904 O O . ILE B 1 144 ? -0.804 -20.969 -17.5 1 91.44 144 ILE B O 1
ATOM 8908 N N . SER B 1 145 ? -1.552 -23.047 -17.828 1 91.56 145 SER B N 1
ATOM 8909 C CA . SER B 1 145 ? -1.655 -22.938 -19.281 1 91.56 145 SER B CA 1
ATOM 8910 C C . SER B 1 145 ? -2.938 -23.594 -19.781 1 91.56 145 SER B C 1
ATOM 8912 O O . SER B 1 145 ? -3.359 -24.625 -19.266 1 91.56 145 SER B O 1
ATOM 8914 N N . ILE B 1 146 ? -3.518 -22.969 -20.688 1 92.31 146 ILE B N 1
ATOM 8915 C CA . ILE B 1 146 ? -4.711 -23.516 -21.312 1 92.31 146 ILE B CA 1
ATOM 8916 C C . ILE B 1 146 ? -4.359 -24.078 -22.688 1 92.31 146 ILE B C 1
ATOM 8918 O O . ILE B 1 146 ? -3.906 -23.344 -23.578 1 92.31 146 ILE B O 1
ATOM 8922 N N . ARG B 1 147 ? -4.625 -25.297 -22.859 1 91.88 147 ARG B N 1
ATOM 8923 C CA . ARG B 1 147 ? -4.414 -26 -24.125 1 91.88 147 ARG B CA 1
ATOM 8924 C C . ARG B 1 147 ? -2.977 -25.828 -24.609 1 91.88 147 ARG B C 1
ATOM 8926 O O . ARG B 1 147 ? -2.734 -25.625 -25.797 1 91.88 147 ARG B O 1
ATOM 8933 N N . GLY B 1 148 ? -2.041 -25.766 -23.641 1 87.44 148 GLY B N 1
ATOM 8934 C CA . GLY B 1 148 ? -0.618 -25.766 -23.938 1 87.44 148 GLY B CA 1
ATOM 8935 C C . GLY B 1 148 ? -0.063 -24.391 -24.266 1 87.44 148 GLY B C 1
ATOM 8936 O O . GLY B 1 148 ? 1.126 -24.25 -24.562 1 87.44 148 GLY B O 1
ATOM 8937 N N . ALA B 1 149 ? -0.826 -23.375 -24.188 1 87.5 149 ALA B N 1
ATOM 8938 C CA . ALA B 1 149 ? -0.386 -22.016 -24.484 1 87.5 149 ALA B CA 1
ATOM 8939 C C . ALA B 1 149 ? 0.373 -21.406 -23.312 1 87.5 149 ALA B C 1
ATOM 8941 O O . ALA B 1 149 ? 0.692 -22.094 -22.344 1 87.5 149 ALA B O 1
ATOM 8942 N N . GLY B 1 150 ? 0.764 -20.156 -23.516 1 85.75 150 GLY B N 1
ATOM 8943 C CA . GLY B 1 150 ? 1.386 -19.422 -22.438 1 85.75 150 GLY B CA 1
ATOM 8944 C C . GLY B 1 150 ? 0.421 -19.094 -21.312 1 85.75 150 GLY B C 1
ATOM 8945 O O . GLY B 1 150 ? -0.648 -19.703 -21.203 1 85.75 150 GLY B O 1
ATOM 8946 N N . SER B 1 151 ? 0.836 -18.234 -20.453 1 88.81 151 SER B N 1
ATOM 8947 C CA . SER B 1 151 ? 0.011 -17.828 -19.312 1 88.81 151 SER B CA 1
ATOM 8948 C C . SER B 1 151 ? -1.307 -17.219 -19.781 1 88.81 151 SER B C 1
ATOM 8950 O O . SER B 1 151 ? -1.323 -16.375 -20.672 1 88.81 151 SER B O 1
ATOM 8952 N N . PRO B 1 152 ? -2.336 -17.594 -19.203 1 92.69 152 PRO B N 1
ATOM 8953 C CA . PRO B 1 152 ? -3.623 -17.016 -19.578 1 92.69 152 PRO B CA 1
ATOM 8954 C C . PRO B 1 152 ? -3.828 -15.609 -19 1 92.69 152 PRO B C 1
ATOM 8956 O O . PRO B 1 152 ? -3.025 -15.156 -18.188 1 92.69 152 PRO B O 1
ATOM 8959 N N . LEU B 1 153 ? -4.859 -14.977 -19.547 1 92.38 153 LEU B N 1
ATOM 8960 C CA . LEU B 1 153 ? -5.301 -13.727 -18.953 1 92.38 153 LEU B CA 1
ATOM 8961 C C . LEU B 1 153 ? -6.141 -13.984 -17.703 1 92.38 153 LEU B C 1
ATOM 8963 O O . LEU B 1 153 ? -6.977 -14.891 -17.688 1 92.38 153 LEU B O 1
ATOM 8967 N N . TYR B 1 154 ? -5.938 -13.281 -16.688 1 93.75 154 TYR B N 1
ATOM 8968 C CA . TYR B 1 154 ? -6.719 -13.406 -15.461 1 93.75 154 TYR B CA 1
ATOM 8969 C C . TYR B 1 154 ? -7.703 -12.25 -15.32 1 93.75 154 TYR B C 1
ATOM 8971 O O . TYR B 1 154 ? -7.301 -11.078 -15.336 1 93.75 154 TYR B O 1
ATOM 8979 N N . VAL B 1 155 ? -8.898 -12.562 -15.211 1 93.75 155 VAL B N 1
ATOM 8980 C CA . VAL B 1 155 ? -9.953 -11.586 -14.992 1 93.75 155 VAL B CA 1
ATOM 8981 C C . VAL B 1 155 ? -10.68 -11.891 -13.688 1 93.75 155 VAL B C 1
ATOM 8983 O O . VAL B 1 155 ? -11.219 -12.984 -13.508 1 93.75 155 VAL B O 1
ATOM 8986 N N . ILE B 1 156 ? -10.734 -11.039 -12.828 1 95.12 156 ILE B N 1
ATOM 8987 C CA . ILE B 1 156 ? -11.422 -11.211 -11.555 1 95.12 156 ILE B CA 1
ATOM 8988 C C . ILE B 1 156 ? -12.531 -10.164 -11.422 1 95.12 156 ILE B C 1
ATOM 8990 O O . ILE B 1 156 ? -12.266 -8.961 -11.445 1 95.12 156 ILE B O 1
ATOM 8994 N N . ASP B 1 157 ? -13.719 -10.602 -11.328 1 93.38 157 ASP B N 1
ATOM 8995 C CA . ASP B 1 157 ? -14.898 -9.75 -11.219 1 93.38 157 ASP B CA 1
ATOM 8996 C C . ASP B 1 157 ? -14.953 -8.734 -12.359 1 93.38 157 ASP B C 1
ATOM 8998 O O . ASP B 1 157 ? -15.203 -7.551 -12.133 1 93.38 157 ASP B O 1
ATOM 9002 N N . GLY B 1 158 ? -14.562 -9.156 -13.5 1 89.44 158 GLY B N 1
ATOM 9003 C CA . GLY B 1 158 ? -14.703 -8.359 -14.711 1 89.44 158 GLY B CA 1
ATOM 9004 C C . GLY B 1 158 ? -13.5 -7.492 -15 1 89.44 158 GLY B C 1
ATOM 9005 O O . GLY B 1 158 ? -13.43 -6.832 -16.031 1 89.44 158 GLY B O 1
ATOM 9006 N N . VAL B 1 159 ? -12.547 -7.539 -14.156 1 91.06 159 VAL B N 1
ATOM 9007 C CA . VAL B 1 159 ? -11.359 -6.699 -14.32 1 91.06 159 VAL B CA 1
ATOM 9008 C C . VAL B 1 159 ? -10.164 -7.566 -14.719 1 91.06 159 VAL B C 1
ATOM 9010 O O . VAL B 1 159 ? -9.906 -8.602 -14.094 1 91.06 159 VAL B O 1
ATOM 9013 N N . ILE B 1 160 ? -9.438 -7.129 -15.734 1 89.38 160 ILE B N 1
ATOM 9014 C CA . ILE B 1 160 ? -8.188 -7.781 -16.078 1 89.38 160 ILE B CA 1
ATOM 9015 C C . ILE B 1 160 ? -7.145 -7.523 -15 1 89.38 160 ILE B C 1
ATOM 9017 O O . ILE B 1 160 ? -6.859 -6.371 -14.664 1 89.38 160 ILE B O 1
ATOM 9021 N N . THR B 1 161 ? -6.621 -8.531 -14.469 1 90.38 161 THR B N 1
ATOM 9022 C CA . THR B 1 161 ? -5.676 -8.398 -13.367 1 90.38 161 THR B CA 1
ATOM 9023 C C . THR B 1 161 ? -4.363 -9.102 -13.695 1 90.38 161 THR B C 1
ATOM 9025 O O . THR B 1 161 ? -4.156 -9.547 -14.828 1 90.38 161 THR B O 1
ATOM 9028 N N . THR B 1 162 ? -3.471 -9.117 -12.703 1 87.56 162 THR B N 1
ATOM 9029 C CA . THR B 1 162 ? -2.172 -9.766 -12.859 1 87.56 162 THR B CA 1
ATOM 9030 C C . THR B 1 162 ? -2.215 -11.195 -12.336 1 87.56 162 THR B C 1
ATOM 9032 O O . THR B 1 162 ? -3.172 -11.586 -11.664 1 87.56 162 THR B O 1
ATOM 9035 N N . GLU B 1 163 ? -1.219 -11.914 -12.68 1 89 163 GLU B N 1
ATOM 9036 C CA . GLU B 1 163 ? -1.059 -13.273 -12.164 1 89 163 GLU B CA 1
ATOM 9037 C C . GLU B 1 163 ? -0.929 -13.273 -10.648 1 89 163 GLU B C 1
ATOM 9039 O O . GLU B 1 163 ? -1.42 -14.188 -9.977 1 89 163 GLU B O 1
ATOM 9044 N N . GLN B 1 164 ? -0.356 -12.289 -10.094 1 88.75 164 GLN B N 1
ATOM 9045 C CA . GLN B 1 164 ? -0.215 -12.18 -8.641 1 88.75 164 GLN B CA 1
ATOM 9046 C C . GLN B 1 164 ? -1.578 -12.078 -7.965 1 88.75 164 GLN B C 1
ATOM 9048 O O . GLN B 1 164 ? -1.811 -12.703 -6.926 1 88.75 164 GLN B O 1
ATOM 9053 N N . ASP B 1 165 ? -2.375 -11.289 -8.578 1 93.38 165 ASP B N 1
ATOM 9054 C CA . ASP B 1 165 ? -3.713 -11.133 -8.016 1 93.38 165 ASP B CA 1
ATOM 9055 C C . ASP B 1 165 ? -4.43 -12.477 -7.926 1 93.38 165 ASP B C 1
ATOM 9057 O O . ASP B 1 165 ? -5.082 -12.773 -6.922 1 93.38 165 ASP B O 1
ATOM 9061 N N . PHE B 1 166 ? -4.266 -13.195 -8.891 1 93.12 166 PHE B N 1
ATOM 9062 C CA . PHE B 1 166 ? -4.918 -14.492 -8.922 1 93.12 166 PHE B CA 1
ATOM 9063 C C . PHE B 1 166 ? -4.297 -15.438 -7.898 1 93.12 166 PHE B C 1
ATOM 9065 O O . PHE B 1 166 ? -5.012 -16.109 -7.152 1 93.12 166 PHE B O 1
ATOM 9072 N N . ASN B 1 167 ? -3.053 -15.492 -7.906 1 91.94 167 ASN B N 1
ATOM 9073 C CA . ASN B 1 167 ? -2.346 -16.406 -7.023 1 91.94 167 ASN B CA 1
ATOM 9074 C C . ASN B 1 167 ? -2.623 -16.109 -5.555 1 91.94 167 ASN B C 1
ATOM 9076 O O . ASN B 1 167 ? -2.543 -17 -4.707 1 91.94 167 ASN B O 1
ATOM 9080 N N . THR B 1 168 ? -2.984 -14.906 -5.242 1 92.5 168 THR B N 1
ATOM 9081 C CA . THR B 1 168 ? -3.15 -14.508 -3.852 1 92.5 168 THR B CA 1
ATOM 9082 C C . THR B 1 168 ? -4.621 -14.539 -3.449 1 92.5 168 THR B C 1
ATOM 9084 O O . THR B 1 168 ? -4.977 -14.156 -2.332 1 92.5 168 THR B O 1
ATOM 9087 N N . LEU B 1 169 ? -5.418 -15.023 -4.301 1 93 169 LEU B N 1
ATOM 9088 C CA . LEU B 1 169 ? -6.84 -15.109 -3.979 1 93 169 LEU B CA 1
ATOM 9089 C C . LEU B 1 169 ? -7.086 -16.172 -2.916 1 93 169 LEU B C 1
ATOM 9091 O O . LEU B 1 169 ? -6.5 -17.266 -2.967 1 93 169 LEU B O 1
ATOM 9095 N N . ASN B 1 170 ? -7.957 -15.82 -2.055 1 91 170 ASN B N 1
ATOM 9096 C CA . ASN B 1 170 ? -8.453 -16.812 -1.113 1 91 170 ASN B CA 1
ATOM 9097 C C . ASN B 1 170 ? -9.531 -17.688 -1.744 1 91 170 ASN B C 1
ATOM 9099 O O . ASN B 1 170 ? -10.562 -17.188 -2.203 1 91 170 ASN B O 1
ATOM 9103 N N . SER B 1 171 ? -9.312 -18.922 -1.736 1 89.5 171 SER B N 1
ATOM 9104 C CA . SER B 1 171 ? -10.242 -19.844 -2.381 1 89.5 171 SER B CA 1
ATOM 9105 C C . SER B 1 171 ? -11.641 -19.734 -1.782 1 89.5 171 SER B C 1
ATOM 9107 O O . SER B 1 171 ? -12.641 -19.922 -2.479 1 89.5 171 SER B O 1
ATOM 9109 N N . ASN B 1 172 ? -11.727 -19.375 -0.512 1 89.75 172 ASN B N 1
ATOM 9110 C CA . ASN B 1 172 ? -13.016 -19.266 0.172 1 89.75 172 ASN B CA 1
ATOM 9111 C C . ASN B 1 172 ? -13.82 -18.078 -0.339 1 89.75 172 ASN B C 1
ATOM 9113 O O . ASN B 1 172 ? -15.023 -17.969 -0.089 1 89.75 172 ASN B O 1
ATOM 9117 N N . ASP B 1 173 ? -13.195 -17.25 -1.037 1 93.06 173 ASP B N 1
ATOM 9118 C CA . ASP B 1 173 ? -13.867 -16.047 -1.527 1 93.06 173 ASP B CA 1
ATOM 9119 C C . ASP B 1 173 ? -14.383 -16.25 -2.951 1 93.06 173 ASP B C 1
ATOM 9121 O O . ASP B 1 173 ? -15.062 -15.383 -3.496 1 93.06 173 ASP B O 1
ATOM 9125 N N . ILE B 1 174 ? -14.125 -17.328 -3.537 1 93.19 174 ILE B N 1
ATOM 9126 C CA . ILE B 1 174 ? -14.453 -17.562 -4.938 1 93.19 174 ILE B CA 1
ATOM 9127 C C . ILE B 1 174 ? -15.836 -18.203 -5.043 1 93.19 174 ILE B C 1
ATOM 9129 O O . ILE B 1 174 ? -16.141 -19.172 -4.324 1 93.19 174 ILE B O 1
ATOM 9133 N N . GLU B 1 175 ? -16.609 -17.688 -5.898 1 91.81 175 GLU B N 1
ATOM 9134 C CA . GLU B 1 175 ? -17.906 -18.297 -6.227 1 91.81 175 GLU B CA 1
ATOM 9135 C C . GLU B 1 175 ? -17.781 -19.25 -7.406 1 91.81 175 GLU B C 1
ATOM 9137 O O . GLU B 1 175 ? -18.297 -20.375 -7.359 1 91.81 175 GLU B O 1
ATOM 9142 N N . THR B 1 176 ? -17.188 -18.734 -8.469 1 90.19 176 THR B N 1
ATOM 9143 C CA . THR B 1 176 ? -17 -19.562 -9.656 1 90.19 176 THR B CA 1
ATOM 9144 C C . THR B 1 176 ? -15.711 -19.172 -10.383 1 90.19 176 THR B C 1
ATOM 9146 O O . THR B 1 176 ? -15.234 -18.047 -10.25 1 90.19 176 THR B O 1
ATOM 9149 N N . ILE B 1 177 ? -15.102 -20.078 -11.047 1 93.12 177 ILE B N 1
ATOM 9150 C CA . ILE B 1 177 ? -14.016 -19.859 -11.992 1 93.12 177 ILE B CA 1
ATOM 9151 C C . ILE B 1 177 ? -14.398 -20.438 -13.359 1 93.12 177 ILE B C 1
ATOM 9153 O O . ILE B 1 177 ? -14.773 -21.594 -13.469 1 93.12 177 ILE B O 1
ATOM 9157 N N . SER B 1 178 ? -14.312 -19.625 -14.344 1 92.12 178 SER B N 1
ATOM 9158 C CA . SER B 1 178 ? -14.586 -20.047 -15.719 1 92.12 178 SER B CA 1
ATOM 9159 C C . SER B 1 178 ? -13.336 -19.969 -16.578 1 92.12 178 SER B C 1
ATOM 9161 O O . SER B 1 178 ? -12.531 -19.047 -16.438 1 92.12 178 SER B O 1
ATOM 9163 N N . PHE B 1 179 ? -13.211 -20.875 -17.391 1 92.5 179 PHE B N 1
ATOM 9164 C CA . PHE B 1 179 ? -12.094 -20.922 -18.328 1 92.5 179 PHE B CA 1
ATOM 9165 C C . PHE B 1 179 ? -12.586 -20.766 -19.75 1 92.5 179 PHE B C 1
ATOM 9167 O O . PHE B 1 179 ? -13.273 -21.641 -20.281 1 92.5 179 PHE B O 1
ATOM 9174 N N . LEU B 1 180 ? -12.25 -19.688 -20.281 1 91.12 180 LEU B N 1
ATOM 9175 C CA . LEU B 1 180 ? -12.609 -19.406 -21.672 1 91.12 180 LEU B CA 1
ATOM 9176 C C . LEU B 1 180 ? -11.477 -19.812 -22.609 1 91.12 180 LEU B C 1
ATOM 9178 O O . LEU B 1 180 ? -10.344 -19.359 -22.469 1 91.12 180 LEU B O 1
ATOM 9182 N N . LYS B 1 181 ? -11.789 -20.547 -23.641 1 89.5 181 LYS B N 1
ATOM 9183 C CA . LYS B 1 181 ? -10.703 -21.219 -24.344 1 89.5 181 LYS B CA 1
ATOM 9184 C C . LYS B 1 181 ? -10.711 -20.875 -25.828 1 89.5 181 LYS B C 1
ATOM 9186 O O . LYS B 1 181 ? -9.68 -20.953 -26.5 1 89.5 181 LYS B O 1
ATOM 9191 N N . ASP B 1 182 ? -11.844 -20.625 -26.438 1 84.31 182 ASP B N 1
ATOM 9192 C CA . ASP B 1 182 ? -11.867 -20.391 -27.875 1 84.31 182 ASP B CA 1
ATOM 9193 C C . ASP B 1 182 ? -12.07 -18.906 -28.188 1 84.31 182 ASP B C 1
ATOM 9195 O O . ASP B 1 182 ? -12.227 -18.094 -27.266 1 84.31 182 ASP B O 1
ATOM 9199 N N . ALA B 1 183 ? -11.977 -18.562 -29.438 1 77.25 183 ALA B N 1
ATOM 9200 C CA . ALA B 1 183 ? -12.016 -17.172 -29.875 1 77.25 183 ALA B CA 1
ATOM 9201 C C . ALA B 1 183 ? -13.344 -16.516 -29.516 1 77.25 183 ALA B C 1
ATOM 9203 O O . ALA B 1 183 ? -13.375 -15.344 -29.141 1 77.25 183 ALA B O 1
ATOM 9204 N N . ALA B 1 184 ? -14.336 -17.234 -29.625 1 73.81 184 ALA B N 1
ATOM 9205 C CA . ALA B 1 184 ? -15.648 -16.672 -29.312 1 73.81 184 ALA B CA 1
ATOM 9206 C C . ALA B 1 184 ? -15.742 -16.266 -27.844 1 73.81 184 ALA B C 1
ATOM 9208 O O . ALA B 1 184 ? -16.328 -15.219 -27.516 1 73.81 184 ALA B O 1
ATOM 9209 N N . ALA B 1 185 ? -15.172 -17 -27.094 1 73.5 185 ALA B N 1
ATOM 9210 C CA . ALA B 1 185 ? -15.25 -16.766 -25.656 1 73.5 185 ALA B CA 1
ATOM 9211 C C . ALA B 1 185 ? -14.258 -15.68 -25.219 1 73.5 185 ALA B C 1
ATOM 9213 O O . ALA B 1 185 ? -14.508 -14.945 -24.266 1 73.5 185 ALA B O 1
ATOM 9214 N N . THR B 1 186 ? -13.141 -15.609 -25.844 1 75.75 186 THR B N 1
ATOM 9215 C CA . THR B 1 186 ? -12.047 -14.75 -25.391 1 75.75 186 THR B CA 1
ATOM 9216 C C . THR B 1 186 ? -12.07 -13.414 -26.109 1 75.75 186 THR B C 1
ATOM 9218 O O . THR B 1 186 ? -11.438 -12.445 -25.672 1 75.75 186 THR B O 1
ATOM 9221 N N . ALA B 1 187 ? -12.773 -13.367 -27.141 1 70.69 187 ALA B N 1
ATOM 9222 C CA . ALA B 1 187 ? -12.703 -12.227 -28.062 1 70.69 187 ALA B CA 1
ATOM 9223 C C . ALA B 1 187 ? -13.07 -10.93 -27.344 1 70.69 187 ALA B C 1
ATOM 9225 O O . ALA B 1 187 ? -12.578 -9.852 -27.703 1 70.69 187 ALA B O 1
ATOM 9226 N N . VAL B 1 188 ? -13.695 -11.086 -26.344 1 72.31 188 VAL B N 1
ATOM 9227 C CA . VAL B 1 188 ? -14.195 -9.875 -25.703 1 72.31 188 VAL B CA 1
ATOM 9228 C C . VAL B 1 188 ? -13.078 -9.211 -24.906 1 72.31 188 VAL B C 1
ATOM 9230 O O . VAL B 1 188 ? -13.133 -8.008 -24.641 1 72.31 188 VAL B O 1
ATOM 9233 N N . TYR B 1 189 ? -12.055 -9.961 -24.656 1 77.19 189 TYR B N 1
ATOM 9234 C CA . TYR B 1 189 ? -11.016 -9.367 -23.828 1 77.19 189 TYR B CA 1
ATOM 9235 C C . TYR B 1 189 ? -9.773 -9.039 -24.641 1 77.19 189 TYR B C 1
ATOM 9237 O O . TYR B 1 189 ? -8.812 -8.453 -24.141 1 77.19 189 TYR B O 1
ATOM 9245 N N . GLY B 1 190 ? -9.742 -9.469 -25.781 1 71.56 190 GLY B N 1
ATOM 9246 C CA . GLY B 1 190 ? -8.75 -8.953 -26.719 1 71.56 190 GLY B CA 1
ATOM 9247 C C . GLY B 1 190 ? -7.453 -9.742 -26.703 1 71.56 190 GLY B C 1
ATOM 9248 O O . GLY B 1 190 ? -7.453 -10.945 -26.438 1 71.56 190 GLY B O 1
ATOM 9249 N N . SER B 1 191 ? -6.332 -9.008 -27.125 1 68.19 191 SER B N 1
ATOM 9250 C CA . SER B 1 191 ? -5.035 -9.578 -27.484 1 68.19 191 SER B CA 1
ATOM 9251 C C . SER B 1 191 ? -4.41 -10.312 -26.297 1 68.19 191 SER B C 1
ATOM 9253 O O . SER B 1 191 ? -3.65 -11.266 -26.484 1 68.19 191 SER B O 1
ATOM 9255 N N . LYS B 1 192 ? -4.695 -9.953 -25.172 1 70.12 192 LYS B N 1
ATOM 9256 C CA . LYS B 1 192 ? -4.102 -10.594 -24 1 70.12 192 LYS B CA 1
ATOM 9257 C C . LYS B 1 192 ? -4.758 -11.945 -23.719 1 70.12 192 LYS B C 1
ATOM 9259 O O . LYS B 1 192 ? -4.223 -12.75 -22.969 1 70.12 192 LYS B O 1
ATOM 9264 N N . ALA B 1 193 ? -5.809 -12.195 -24.375 1 77.81 193 ALA B N 1
ATOM 9265 C CA . ALA B 1 193 ? -6.602 -13.391 -24.094 1 77.81 193 ALA B CA 1
ATOM 9266 C C . ALA B 1 193 ? -6.266 -14.523 -25.062 1 77.81 193 ALA B C 1
ATOM 9268 O O . ALA B 1 193 ? -6.969 -15.531 -25.125 1 77.81 193 ALA B O 1
ATOM 9269 N N . GLY B 1 194 ? -5.258 -14.328 -25.828 1 76.56 194 GLY B N 1
ATOM 9270 C CA . GLY B 1 194 ? -4.918 -15.336 -26.828 1 76.56 194 GLY B CA 1
ATOM 9271 C C . GLY B 1 194 ? -4.574 -16.688 -26.219 1 76.56 194 GLY B C 1
ATOM 9272 O O . GLY B 1 194 ? -4.754 -17.719 -26.859 1 76.56 194 GLY B O 1
ATOM 9273 N N . ASN B 1 195 ? -4.164 -16.656 -25.031 1 86 195 ASN B N 1
ATOM 9274 C CA . ASN B 1 195 ? -3.797 -17.891 -24.359 1 86 195 ASN B CA 1
ATOM 9275 C C . ASN B 1 195 ? -4.941 -18.422 -23.5 1 86 195 ASN B C 1
ATOM 9277 O O . ASN B 1 195 ? -4.754 -19.344 -22.703 1 86 195 ASN B O 1
ATOM 9281 N N . GLY B 1 196 ? -6.113 -17.828 -23.656 1 89.94 196 GLY B N 1
ATOM 9282 C CA . GLY B 1 196 ? -7.246 -18.188 -22.812 1 89.94 196 GLY B CA 1
ATOM 9283 C C . GLY B 1 196 ? -7.445 -17.266 -21.625 1 89.94 196 GLY B C 1
ATOM 9284 O O . GLY B 1 196 ? -6.625 -16.375 -21.391 1 89.94 196 GLY B O 1
ATOM 9285 N N . ILE B 1 197 ? -8.586 -17.453 -21.016 1 92.19 197 ILE B N 1
ATOM 9286 C CA . ILE B 1 197 ? -8.914 -16.562 -19.906 1 92.19 197 ILE B CA 1
ATOM 9287 C C . ILE B 1 197 ? -9.328 -17.391 -18.703 1 92.19 197 ILE B C 1
ATOM 9289 O O . ILE B 1 197 ? -10.055 -18.375 -18.828 1 92.19 197 ILE B O 1
ATOM 9293 N N . VAL B 1 198 ? -8.789 -17.031 -17.578 1 93.94 198 VAL B N 1
ATOM 9294 C CA . VAL B 1 198 ? -9.305 -17.469 -16.281 1 93.94 198 VAL B CA 1
ATOM 9295 C C . VAL B 1 198 ? -10.172 -16.375 -15.68 1 93.94 198 VAL B C 1
ATOM 9297 O O . VAL B 1 198 ? -9.656 -15.359 -15.203 1 93.94 198 VAL B O 1
ATOM 9300 N N . LEU B 1 199 ? -11.391 -16.641 -15.672 1 94 199 LEU B N 1
ATOM 9301 C CA . LEU B 1 199 ? -12.352 -15.664 -15.18 1 94 199 LEU B CA 1
ATOM 9302 C C . LEU B 1 199 ? -12.867 -16.047 -13.797 1 94 199 LEU B C 1
ATOM 9304 O O . LEU B 1 199 ? -13.523 -17.078 -13.641 1 94 199 LEU B O 1
ATOM 9308 N N . VAL B 1 200 ? -12.617 -15.219 -12.859 1 94.81 200 VAL B N 1
ATOM 9309 C CA . VAL B 1 200 ? -13.008 -15.5 -11.477 1 94.81 200 VAL B CA 1
ATOM 9310 C C . VAL B 1 200 ? -14.141 -14.562 -11.062 1 94.81 200 VAL B C 1
ATOM 9312 O O . VAL B 1 200 ? -14.078 -13.359 -11.305 1 94.81 200 VAL B O 1
ATOM 9315 N N . THR B 1 201 ? -15.102 -15.141 -10.523 1 93.75 201 THR B N 1
ATOM 9316 C CA . THR B 1 201 ? -16.156 -14.391 -9.852 1 93.75 201 THR B CA 1
ATOM 9317 C C . THR B 1 201 ? -16.109 -14.633 -8.344 1 93.75 201 THR B C 1
ATOM 9319 O O . THR B 1 201 ? -16.156 -15.773 -7.887 1 93.75 201 THR B O 1
ATOM 9322 N N . THR B 1 202 ? -16.078 -13.648 -7.602 1 94.25 202 THR B N 1
ATOM 9323 C CA . THR B 1 202 ? -15.984 -13.797 -6.156 1 94.25 202 THR B CA 1
ATOM 9324 C C . THR B 1 202 ? -17.375 -13.742 -5.516 1 94.25 202 THR B C 1
ATOM 9326 O O . THR B 1 202 ? -18.328 -13.32 -6.156 1 94.25 202 THR B O 1
ATOM 9329 N N . ARG B 1 203 ? -17.406 -14.148 -4.359 1 91.94 203 ARG B N 1
ATOM 9330 C CA . ARG B 1 203 ? -18.672 -14.219 -3.627 1 91.94 203 ARG B CA 1
ATOM 9331 C C . ARG B 1 203 ? -19.234 -12.828 -3.375 1 91.94 203 ARG B C 1
ATOM 9333 O O . ARG B 1 203 ? -18.484 -11.875 -3.166 1 91.94 203 ARG B O 1
ATOM 9340 N N . ARG B 1 204 ? -20.594 -12.852 -3.42 1 88.75 204 ARG B N 1
ATOM 9341 C CA . ARG B 1 204 ? -21.344 -11.633 -3.133 1 88.75 204 ARG B CA 1
ATOM 9342 C C . ARG B 1 204 ? -22.375 -11.867 -2.029 1 88.75 204 ARG B C 1
ATOM 9344 O O . ARG B 1 204 ? -22.703 -13.008 -1.707 1 88.75 204 ARG B O 1
ATOM 9351 N N . GLY B 1 205 ? -22.844 -10.719 -1.534 1 84.75 205 GLY B N 1
ATOM 9352 C CA . GLY B 1 205 ? -23.859 -10.836 -0.498 1 84.75 205 GLY B CA 1
ATOM 9353 C C . GLY B 1 205 ? -25.188 -11.344 -1.019 1 84.75 205 GLY B C 1
ATOM 9354 O O . GLY B 1 205 ? -25.516 -11.156 -2.191 1 84.75 205 GLY B O 1
ATOM 9355 N N . GLN B 1 206 ? -25.828 -12.031 -0.13 1 79.12 206 GLN B N 1
ATOM 9356 C CA . GLN B 1 206 ? -27.156 -12.523 -0.454 1 79.12 206 GLN B CA 1
ATOM 9357 C C . GLN B 1 206 ? -28.203 -11.969 0.504 1 79.12 206 GLN B C 1
ATOM 9359 O O . GLN B 1 206 ? -27.906 -11.672 1.661 1 79.12 206 GLN B O 1
ATOM 9364 N N . GLU B 1 207 ? -29.375 -11.836 -0.065 1 76.94 207 GLU B N 1
ATOM 9365 C CA . GLU B 1 207 ? -30.469 -11.367 0.776 1 76.94 207 GLU B CA 1
ATOM 9366 C C . GLU B 1 207 ? -30.812 -12.383 1.866 1 76.94 207 GLU B C 1
ATOM 9368 O O . GLU B 1 207 ? -30.797 -13.594 1.619 1 76.94 207 GLU B O 1
ATOM 9373 N N . GLY B 1 208 ? -31.031 -11.898 3.08 1 72.88 208 GLY B N 1
ATOM 9374 C CA . GLY B 1 208 ? -31.438 -12.781 4.156 1 72.88 208 GLY B CA 1
ATOM 9375 C C . GLY B 1 208 ? -30.641 -12.578 5.43 1 72.88 208 GLY B C 1
ATOM 9376 O O . GLY B 1 208 ? -30.109 -11.492 5.68 1 72.88 208 GLY B O 1
ATOM 9377 N N . LYS B 1 209 ? -30.641 -13.688 6.18 1 70.06 209 LYS B N 1
ATOM 9378 C CA . LYS B 1 209 ? -29.984 -13.648 7.48 1 70.06 209 LYS B CA 1
ATOM 9379 C C . LYS B 1 209 ? -28.469 -13.562 7.324 1 70.06 209 LYS B C 1
ATOM 9381 O O . LYS B 1 209 ? -27.906 -14.023 6.328 1 70.06 209 LYS B O 1
ATOM 9386 N N . ILE B 1 210 ? -27.891 -12.984 8.266 1 77 210 ILE B N 1
ATOM 9387 C CA . ILE B 1 210 ? -26.438 -12.891 8.297 1 77 210 ILE B CA 1
ATOM 9388 C C . ILE B 1 210 ? -25.844 -14.266 8.562 1 77 210 ILE B C 1
ATOM 9390 O O . ILE B 1 210 ? -26.25 -14.961 9.5 1 77 210 ILE B O 1
ATOM 9394 N N . ASN B 1 211 ? -25.016 -14.648 7.723 1 83 211 ASN B N 1
ATOM 9395 C CA . ASN B 1 211 ? -24.297 -15.906 7.863 1 83 211 ASN B CA 1
ATOM 9396 C C . ASN B 1 211 ? -22.812 -15.672 8.125 1 83 211 ASN B C 1
ATOM 9398 O O . ASN B 1 211 ? -22.141 -14.977 7.359 1 83 211 ASN B O 1
ATOM 9402 N N . VAL B 1 212 ? -22.375 -16.172 9.234 1 86.19 212 VAL B N 1
ATOM 9403 C CA . VAL B 1 212 ? -20.953 -16.125 9.57 1 86.19 212 VAL B CA 1
ATOM 9404 C C . VAL B 1 212 ? -20.328 -17.5 9.383 1 86.19 212 VAL B C 1
ATOM 9406 O O . VAL B 1 212 ? -20.797 -18.484 9.953 1 86.19 212 VAL B O 1
ATOM 9409 N N . ASN B 1 213 ? -19.312 -17.5 8.617 1 91.19 213 ASN B N 1
ATOM 9410 C CA . ASN B 1 213 ? -18.641 -18.766 8.359 1 91.19 213 ASN B CA 1
ATOM 9411 C C . ASN B 1 213 ? -17.172 -18.703 8.758 1 91.19 213 ASN B C 1
ATOM 9413 O O . ASN B 1 213 ? -16.469 -17.75 8.422 1 91.19 213 ASN B O 1
ATOM 9417 N N . TYR B 1 214 ? -16.766 -19.625 9.508 1 92.69 214 TYR B N 1
ATOM 9418 C CA . TYR B 1 214 ? -15.359 -19.766 9.883 1 92.69 214 TYR B CA 1
ATOM 9419 C C . TYR B 1 214 ? -14.781 -21.078 9.375 1 92.69 214 TYR B C 1
ATOM 9421 O O . TYR B 1 214 ? -15.375 -22.141 9.578 1 92.69 214 TYR B O 1
ATOM 9429 N N . SER B 1 215 ? -13.656 -20.953 8.742 1 94 215 SER B N 1
ATOM 9430 C CA . SER B 1 215 ? -12.945 -22.141 8.258 1 94 215 SER B CA 1
ATOM 9431 C C . SER B 1 215 ? -11.531 -22.203 8.828 1 94 215 SER B C 1
ATOM 9433 O O . SER B 1 215 ? -10.805 -21.203 8.805 1 94 215 SER B O 1
ATOM 9435 N N . TYR B 1 216 ? -11.211 -23.297 9.375 1 94.56 216 TYR B N 1
ATOM 9436 C CA . TYR B 1 216 ? -9.875 -23.562 9.898 1 94.56 216 TYR B CA 1
ATOM 9437 C C . TYR B 1 216 ? -9.273 -24.812 9.266 1 94.56 216 TYR B C 1
ATOM 9439 O O . TYR B 1 216 ? -9.969 -25.812 9.07 1 94.56 216 TYR B O 1
ATOM 9447 N N . ASN B 1 217 ? -8.031 -24.719 8.859 1 94.5 217 ASN B N 1
ATOM 9448 C CA . ASN B 1 217 ? -7.289 -25.844 8.297 1 94.5 217 ASN B CA 1
ATOM 9449 C C . ASN B 1 217 ? -5.871 -25.906 8.852 1 94.5 217 ASN B C 1
ATOM 9451 O O . ASN B 1 217 ? -5.117 -24.938 8.758 1 94.5 217 ASN B O 1
ATOM 9455 N N . TYR B 1 218 ? -5.512 -26.953 9.516 1 96.19 218 TYR B N 1
ATOM 9456 C CA . TYR B 1 218 ? -4.152 -27.234 9.961 1 96.19 218 TYR B CA 1
ATOM 9457 C C . TYR B 1 218 ? -3.545 -28.391 9.172 1 96.19 218 TYR B C 1
ATOM 9459 O O . TYR B 1 218 ? -4.105 -29.484 9.133 1 96.19 218 TYR B O 1
ATOM 9467 N N . GLN B 1 219 ? -2.406 -28.125 8.625 1 95 219 GLN B N 1
ATOM 9468 C CA . GLN B 1 219 ? -1.809 -29.109 7.719 1 95 219 GLN B CA 1
ATOM 9469 C C . GLN B 1 219 ? -0.341 -29.344 8.062 1 95 219 GLN B C 1
ATOM 9471 O O . GLN B 1 219 ? 0.355 -28.438 8.508 1 95 219 GLN B O 1
ATOM 9476 N N . MET B 1 220 ? 0.108 -30.562 7.879 1 96.31 220 MET B N 1
ATOM 9477 C CA . MET B 1 220 ? 1.505 -30.969 7.957 1 96.31 220 MET B CA 1
ATOM 9478 C C . MET B 1 220 ? 1.99 -31.5 6.613 1 96.31 220 MET B C 1
ATOM 9480 O O . MET B 1 220 ? 1.307 -32.312 5.973 1 96.31 220 MET B O 1
ATOM 9484 N N . SER B 1 221 ? 3.164 -31.047 6.219 1 94.94 221 SER B N 1
ATOM 9485 C CA . SER B 1 221 ? 3.664 -31.438 4.906 1 94.94 221 SER B CA 1
ATOM 9486 C C . SER B 1 221 ? 5.016 -32.156 5.02 1 94.94 221 SER B C 1
ATOM 9488 O O . SER B 1 221 ? 5.789 -31.859 5.934 1 94.94 221 SER B O 1
ATOM 9490 N N . GLN B 1 222 ? 5.301 -33.062 4.168 1 95.56 222 GLN B N 1
ATOM 9491 C CA . GLN B 1 222 ? 6.57 -33.75 4.008 1 95.56 222 GLN B CA 1
ATOM 9492 C C . GLN B 1 222 ? 6.855 -34.031 2.537 1 95.56 222 GLN B C 1
ATOM 9494 O O . GLN B 1 222 ? 5.941 -34.062 1.711 1 95.56 222 GLN B O 1
ATOM 9499 N N . PRO B 1 223 ? 8.086 -34.219 2.152 1 93.75 223 PRO B N 1
ATOM 9500 C CA . PRO B 1 223 ? 8.383 -34.531 0.751 1 93.75 223 PRO B CA 1
ATOM 9501 C C . PRO B 1 223 ? 7.742 -35.812 0.283 1 93.75 223 PRO B C 1
ATOM 9503 O O . PRO B 1 223 ? 7.691 -36.812 1.038 1 93.75 223 PRO B O 1
ATOM 9506 N N . THR B 1 224 ? 7.32 -35.875 -0.913 1 94.06 224 THR B N 1
ATOM 9507 C CA . THR B 1 224 ? 6.789 -37.094 -1.494 1 94.06 224 THR B CA 1
ATOM 9508 C C . THR B 1 224 ? 7.895 -38.125 -1.685 1 94.06 224 THR B C 1
ATOM 9510 O O . THR B 1 224 ? 7.66 -39.344 -1.532 1 94.06 224 THR B O 1
ATOM 9513 N N . VAL B 1 225 ? 9.047 -37.594 -2.082 1 91.62 225 VAL B N 1
ATOM 9514 C CA . VAL B 1 225 ? 10.203 -38.469 -2.295 1 91.62 225 VAL B CA 1
ATOM 9515 C C . VAL B 1 225 ? 11.461 -37.781 -1.758 1 91.62 225 VAL B C 1
ATOM 9517 O O . VAL B 1 225 ? 11.711 -36.625 -2.035 1 91.62 225 VAL B O 1
ATOM 9520 N N . LEU B 1 226 ? 12.164 -38.5 -0.908 1 90.44 226 LEU B N 1
ATOM 9521 C CA . LEU B 1 226 ? 13.531 -38.188 -0.516 1 90.44 226 LEU B CA 1
ATOM 9522 C C . LEU B 1 226 ? 14.453 -39.375 -0.799 1 90.44 226 LEU B C 1
ATOM 9524 O O . LEU B 1 226 ? 14.477 -40.344 -0.035 1 90.44 226 LEU B O 1
ATOM 9528 N N . PRO B 1 227 ? 15.18 -39.25 -1.818 1 89.44 227 PRO B N 1
ATOM 9529 C CA . PRO B 1 227 ? 16 -40.406 -2.166 1 89.44 227 PRO B CA 1
ATOM 9530 C C . PRO B 1 227 ? 17 -40.781 -1.065 1 89.44 227 PRO B C 1
ATOM 9532 O O . PRO B 1 227 ? 17.469 -39.906 -0.335 1 89.44 227 PRO B O 1
ATOM 9535 N N . GLY B 1 228 ? 17.25 -42.094 -1.003 1 91.81 228 GLY B N 1
ATOM 9536 C CA . GLY B 1 228 ? 18.266 -42.531 -0.055 1 91.81 228 GLY B CA 1
ATOM 9537 C C . GLY B 1 228 ? 19.656 -42.031 -0.4 1 91.81 228 GLY B C 1
ATOM 9538 O O . GLY B 1 228 ? 20.016 -41.969 -1.575 1 91.81 228 GLY B O 1
ATOM 9539 N N . MET B 1 229 ? 20.438 -41.75 0.621 1 95 229 MET B N 1
ATOM 9540 C CA . MET B 1 229 ? 21.797 -41.25 0.425 1 95 229 MET B CA 1
ATOM 9541 C C . MET B 1 229 ? 22.828 -42.375 0.644 1 95 229 MET B C 1
ATOM 9543 O O . MET B 1 229 ? 22.578 -43.312 1.407 1 95 229 MET B O 1
ATOM 9547 N N . LEU B 1 230 ? 23.938 -42.188 -0.011 1 96.06 230 LEU B N 1
ATOM 9548 C CA . LEU B 1 230 ? 25.047 -43.094 0.219 1 96.06 230 LEU B CA 1
ATOM 9549 C C . LEU B 1 230 ? 25.672 -42.875 1.588 1 96.06 230 LEU B C 1
ATOM 9551 O O . LEU B 1 230 ? 25.781 -41.719 2.035 1 96.06 230 LEU B O 1
ATOM 9555 N N . ASN B 1 231 ? 26.031 -44 2.229 1 96.56 231 ASN B N 1
ATOM 9556 C CA . ASN B 1 231 ? 26.891 -43.844 3.389 1 96.56 231 ASN B CA 1
ATOM 9557 C C . ASN B 1 231 ? 28.359 -43.719 2.979 1 96.56 231 ASN B C 1
ATOM 9559 O O . ASN B 1 231 ? 28.688 -43.844 1.795 1 96.56 231 ASN B O 1
ATOM 9563 N N . SER B 1 232 ? 29.25 -43.531 3.898 1 97.31 232 SER B N 1
ATOM 9564 C CA . SER B 1 232 ? 30.656 -43.281 3.609 1 97.31 232 SER B CA 1
ATOM 9565 C C . SER B 1 232 ? 31.312 -44.5 2.98 1 97.31 232 SER B C 1
ATOM 9567 O O . SER B 1 232 ? 32.188 -44.375 2.125 1 97.31 232 SER B O 1
ATOM 9569 N N . TYR B 1 233 ? 30.953 -45.688 3.414 1 98 233 TYR B N 1
ATOM 9570 C CA . TYR B 1 233 ? 31.531 -46.906 2.873 1 98 233 TYR B CA 1
ATOM 9571 C C . TYR B 1 233 ? 31.156 -47.094 1.411 1 98 233 TYR B C 1
ATOM 9573 O O . TYR B 1 233 ? 32 -47.344 0.565 1 98 233 TYR B O 1
ATOM 9581 N N . GLU B 1 234 ? 29.859 -47 1.165 1 96.81 234 GLU B N 1
ATOM 9582 C CA . GLU B 1 234 ? 29.391 -47.094 -0.212 1 96.81 234 GLU B CA 1
ATOM 9583 C C . GLU B 1 234 ? 30.047 -46.062 -1.106 1 96.81 234 GLU B C 1
ATOM 9585 O O . GLU B 1 234 ? 30.422 -46.344 -2.244 1 96.81 234 GLU B O 1
ATOM 9590 N N . TYR B 1 235 ? 30.125 -44.844 -0.549 1 96.62 235 TYR B N 1
ATOM 9591 C CA . TYR B 1 235 ? 30.781 -43.75 -1.272 1 96.62 235 TYR B CA 1
ATOM 9592 C C . TYR B 1 235 ? 32.219 -44.125 -1.582 1 96.62 235 TYR B C 1
ATOM 9594 O O . TYR B 1 235 ? 32.688 -43.938 -2.709 1 96.62 235 TYR B O 1
ATOM 9602 N N . ALA B 1 236 ? 32.938 -44.656 -0.653 1 97.75 236 ALA B N 1
ATOM 9603 C CA . ALA B 1 236 ? 34.344 -45.031 -0.819 1 97.75 236 ALA B CA 1
ATOM 9604 C C . ALA B 1 236 ? 34.5 -46.125 -1.865 1 97.75 236 ALA B C 1
ATOM 9606 O O . ALA B 1 236 ? 35.469 -46.125 -2.652 1 97.75 236 ALA B O 1
ATOM 9607 N N . LEU B 1 237 ? 33.625 -47.062 -1.863 1 97.06 237 LEU B N 1
ATOM 9608 C CA . LEU B 1 237 ? 33.688 -48.156 -2.834 1 97.06 237 LEU B CA 1
ATOM 9609 C C . LEU B 1 237 ? 33.562 -47.625 -4.258 1 97.06 237 LEU B C 1
ATOM 9611 O O . LEU B 1 237 ? 34.25 -48.094 -5.16 1 97.06 237 LEU B O 1
ATOM 9615 N N . ILE B 1 238 ? 32.688 -46.688 -4.422 1 96.31 238 ILE B N 1
ATOM 9616 C CA . ILE B 1 238 ? 32.469 -46.094 -5.742 1 96.31 238 ILE B CA 1
ATOM 9617 C C . ILE B 1 238 ? 33.75 -45.344 -6.18 1 96.31 238 ILE B C 1
ATOM 9619 O O . ILE B 1 238 ? 34.125 -45.406 -7.352 1 96.31 238 ILE B O 1
ATOM 9623 N N . GLN B 1 239 ? 34.406 -44.656 -5.238 1 96.94 239 GLN B N 1
ATOM 9624 C CA . GLN B 1 239 ? 35.656 -43.969 -5.559 1 96.94 239 GLN B CA 1
ATOM 9625 C C . GLN B 1 239 ? 36.719 -44.938 -6.039 1 96.94 239 GLN B C 1
ATOM 9627 O O . GLN B 1 239 ? 37.406 -44.688 -7.039 1 96.94 239 GLN B O 1
ATOM 9632 N N . ASN B 1 240 ? 36.844 -46 -5.312 1 97.31 240 ASN B N 1
ATOM 9633 C CA . ASN B 1 240 ? 37.844 -47 -5.672 1 97.31 240 ASN B CA 1
ATOM 9634 C C . ASN B 1 240 ? 37.5 -47.688 -7.008 1 97.31 240 ASN B C 1
ATOM 9636 O O . ASN B 1 240 ? 38.406 -48 -7.777 1 97.31 240 ASN B O 1
ATOM 9640 N N . GLN B 1 241 ? 36.281 -47.938 -7.254 1 95.5 241 GLN B N 1
ATOM 9641 C CA . GLN B 1 241 ? 35.875 -48.5 -8.539 1 95.5 241 GLN B CA 1
ATOM 9642 C C . GLN B 1 241 ? 36.25 -47.562 -9.688 1 95.5 241 GLN B C 1
ATOM 9644 O O . GLN B 1 241 ? 36.656 -48.031 -10.75 1 95.5 241 GLN B O 1
ATOM 9649 N N . ALA B 1 242 ? 36 -46.281 -9.508 1 96.31 242 ALA B N 1
ATOM 9650 C CA . ALA B 1 242 ? 36.375 -45.312 -10.508 1 96.31 242 ALA B CA 1
ATOM 9651 C C . ALA B 1 242 ? 37.875 -45.344 -10.758 1 96.31 242 ALA B C 1
ATOM 9653 O O . ALA B 1 242 ? 38.344 -45.25 -11.898 1 96.31 242 ALA B O 1
ATOM 9654 N N . ASN B 1 243 ? 38.688 -45.531 -9.672 1 96.38 243 ASN B N 1
ATOM 9655 C CA . ASN B 1 243 ? 40.125 -45.688 -9.805 1 96.38 243 ASN B CA 1
ATOM 9656 C C . ASN B 1 243 ? 40.5 -46.875 -10.672 1 96.38 243 ASN B C 1
ATOM 9658 O O . ASN B 1 243 ? 41.406 -46.781 -11.516 1 96.38 243 ASN B O 1
ATOM 9662 N N . ALA B 1 244 ? 39.844 -47.938 -10.43 1 94.69 244 ALA B N 1
ATOM 9663 C CA . ALA B 1 244 ? 40.125 -49.156 -11.18 1 94.69 244 ALA B CA 1
ATOM 9664 C C . ALA B 1 244 ? 39.875 -48.938 -12.672 1 94.69 244 ALA B C 1
ATOM 9666 O O . ALA B 1 244 ? 40.656 -49.406 -13.508 1 94.69 244 ALA B O 1
ATOM 9667 N N . TYR B 1 245 ? 38.844 -48.344 -13.008 1 93.38 245 TYR B N 1
ATOM 9668 C CA . TYR B 1 245 ? 38.5 -48.094 -14.406 1 93.38 245 TYR B CA 1
ATOM 9669 C C . TYR B 1 245 ? 39.438 -47.062 -15.031 1 93.38 245 TYR B C 1
ATOM 9671 O O . TYR B 1 245 ? 39.75 -47.125 -16.219 1 93.38 245 TYR B O 1
ATOM 9679 N N . ASP B 1 246 ? 39.781 -46.094 -14.219 1 94.06 246 ASP B N 1
ATOM 9680 C CA . ASP B 1 246 ? 40.625 -45.031 -14.719 1 94.06 246 ASP B CA 1
ATOM 9681 C C . ASP B 1 246 ? 42.094 -45.438 -14.758 1 94.06 246 ASP B C 1
ATOM 9683 O O . ASP B 1 246 ? 42.938 -44.75 -15.359 1 94.06 246 ASP B O 1
ATOM 9687 N N . GLY B 1 247 ? 42.438 -46.5 -14.109 1 91.69 247 GLY B N 1
ATOM 9688 C CA . GLY B 1 247 ? 43.812 -46.938 -14.047 1 91.69 247 GLY B CA 1
ATOM 9689 C C . GLY B 1 247 ? 44.656 -46.156 -13.07 1 91.69 247 GLY B C 1
ATOM 9690 O O . GLY B 1 247 ? 45.844 -45.906 -13.328 1 91.69 247 GLY B O 1
ATOM 9691 N N . THR B 1 248 ? 44 -45.625 -12.078 1 94.62 248 THR B N 1
ATOM 9692 C CA . THR B 1 248 ? 44.719 -44.875 -11.039 1 94.62 248 THR B CA 1
ATOM 9693 C C . THR B 1 248 ? 44.688 -45.656 -9.719 1 94.62 248 THR B C 1
ATOM 9695 O O . THR B 1 248 ? 43.906 -46.594 -9.539 1 94.62 248 THR B O 1
ATOM 9698 N N . PRO B 1 249 ? 45.656 -45.281 -8.875 1 95.56 249 PRO B N 1
ATOM 9699 C CA . PRO B 1 249 ? 45.656 -45.969 -7.586 1 95.56 249 PRO B CA 1
ATOM 9700 C C . PRO B 1 249 ? 44.375 -45.75 -6.793 1 95.56 249 PRO B C 1
ATOM 9702 O O . PRO B 1 249 ? 43.781 -44.656 -6.855 1 95.56 249 PRO B O 1
ATOM 9705 N N . ALA B 1 250 ? 44.062 -46.781 -6.059 1 96.69 250 ALA B N 1
ATOM 9706 C CA . ALA B 1 250 ? 42.844 -46.719 -5.238 1 96.69 250 ALA B CA 1
ATOM 9707 C C . ALA B 1 250 ? 42.906 -45.531 -4.285 1 96.69 250 ALA B C 1
ATOM 9709 O O . ALA B 1 250 ? 43.938 -45.25 -3.689 1 96.69 250 ALA B O 1
ATOM 9710 N N . THR B 1 251 ? 41.812 -44.75 -4.199 1 96.81 251 THR B N 1
ATOM 9711 C CA . THR B 1 251 ? 41.719 -43.625 -3.295 1 96.81 251 THR B CA 1
ATOM 9712 C C . THR B 1 251 ? 41.781 -44.062 -1.841 1 96.81 251 THR B C 1
ATOM 9714 O O . THR B 1 251 ? 42.406 -43.406 -1.005 1 96.81 251 THR B O 1
ATOM 9717 N N . TYR B 1 252 ? 41.156 -45.281 -1.569 1 97.69 252 TYR B N 1
ATOM 9718 C CA . TYR B 1 252 ? 41.156 -45.844 -0.223 1 97.69 252 TYR B CA 1
ATOM 9719 C C . TYR B 1 252 ? 41.75 -47.25 -0.213 1 97.69 252 TYR B C 1
ATOM 9721 O O . TYR B 1 252 ? 41.344 -48.125 -0.993 1 97.69 252 TYR B O 1
ATOM 9729 N N . THR B 1 253 ? 42.594 -47.5 0.731 1 97.31 253 THR B N 1
ATOM 9730 C CA . THR B 1 253 ? 43.188 -48.812 0.882 1 97.31 253 THR B CA 1
ATOM 9731 C C . THR B 1 253 ? 42.219 -49.781 1.554 1 97.31 253 THR B C 1
ATOM 9733 O O . THR B 1 253 ? 41.188 -49.375 2.09 1 97.31 253 THR B O 1
ATOM 9736 N N . SER B 1 254 ? 42.594 -51.094 1.458 1 96.75 254 SER B N 1
ATOM 9737 C CA . SER B 1 254 ? 41.75 -52.094 2.09 1 96.75 254 SER B CA 1
ATOM 9738 C C . SER B 1 254 ? 41.594 -51.844 3.588 1 96.75 254 SER B C 1
ATOM 9740 O O . SER B 1 254 ? 40.531 -52.062 4.164 1 96.75 254 SER B O 1
ATOM 9742 N N . GLU B 1 255 ? 42.656 -51.375 4.156 1 97 255 GLU B N 1
ATOM 9743 C CA . GLU B 1 255 ? 42.625 -51.031 5.582 1 97 255 GLU B CA 1
ATOM 9744 C C . GLU B 1 255 ? 41.719 -49.844 5.855 1 97 255 GLU B C 1
ATOM 9746 O O . GLU B 1 255 ? 40.938 -49.844 6.82 1 97 255 GLU B O 1
ATOM 9751 N N . GLN B 1 256 ? 41.844 -48.844 5.035 1 97.44 256 GLN B N 1
ATOM 9752 C CA . GLN B 1 256 ? 41 -47.656 5.188 1 97.44 256 GLN B CA 1
ATOM 9753 C C . GLN B 1 256 ? 39.531 -48 4.969 1 97.44 256 GLN B C 1
ATOM 9755 O O . GLN B 1 256 ? 38.656 -47.5 5.684 1 97.44 256 GLN B O 1
ATOM 9760 N N . LEU B 1 257 ? 39.25 -48.812 3.961 1 98 257 LEU B N 1
ATOM 9761 C CA . LEU B 1 257 ? 37.875 -49.219 3.682 1 98 257 LEU B CA 1
ATOM 9762 C C . LEU B 1 257 ? 37.25 -49.938 4.891 1 98 257 LEU B C 1
ATOM 9764 O O . LEU B 1 257 ? 36.062 -49.75 5.188 1 98 257 LEU B O 1
ATOM 9768 N N . GLU B 1 258 ? 38.094 -50.75 5.551 1 97.25 258 GLU B N 1
ATOM 9769 C CA . GLU B 1 258 ? 37.594 -51.438 6.734 1 97.25 258 GLU B CA 1
ATOM 9770 C C . GLU B 1 258 ? 37.312 -50.469 7.875 1 97.25 258 GLU B C 1
ATOM 9772 O O . GLU B 1 258 ? 36.344 -50.594 8.602 1 97.25 258 GLU B O 1
ATOM 9777 N N . ILE B 1 259 ? 38.156 -49.469 8.008 1 97.69 259 ILE B N 1
ATOM 9778 C CA . ILE B 1 259 ? 37.969 -48.438 9.016 1 97.69 259 ILE B CA 1
ATOM 9779 C C . ILE B 1 259 ? 36.656 -47.688 8.719 1 97.69 259 ILE B C 1
ATOM 9781 O O . ILE B 1 259 ? 35.875 -47.375 9.633 1 97.69 259 ILE B O 1
ATOM 9785 N N . ILE B 1 260 ? 36.438 -47.344 7.453 1 98.06 260 ILE B N 1
ATOM 9786 C CA . ILE B 1 260 ? 35.25 -46.625 7.027 1 98.06 260 ILE B CA 1
ATOM 9787 C C . ILE B 1 260 ? 34 -47.469 7.25 1 98.06 260 ILE B C 1
ATOM 9789 O O . ILE B 1 260 ? 33 -47 7.77 1 98.06 260 ILE B O 1
ATOM 9793 N N . ARG B 1 261 ? 34.062 -48.719 6.898 1 97.38 261 ARG B N 1
ATOM 9794 C CA . ARG B 1 261 ? 32.938 -49.656 6.996 1 97.38 261 ARG B CA 1
ATOM 9795 C C . ARG B 1 261 ? 32.469 -49.844 8.445 1 97.38 261 ARG B C 1
ATOM 9797 O O . ARG B 1 261 ? 31.281 -49.844 8.734 1 97.38 261 ARG B O 1
ATOM 9804 N N . ASN B 1 262 ? 33.5 -49.938 9.406 1 97.06 262 ASN B N 1
ATOM 9805 C CA . ASN B 1 262 ? 33.188 -50.219 10.797 1 97.06 262 ASN B CA 1
ATOM 9806 C C . ASN B 1 262 ? 33.125 -48.938 11.625 1 97.06 262 ASN B C 1
ATOM 9808 O O . ASN B 1 262 ? 32.938 -48.969 12.844 1 97.06 262 ASN B O 1
ATOM 9812 N N . HIS B 1 263 ? 33.281 -47.875 10.984 1 96.62 263 HIS B N 1
ATOM 9813 C CA . HIS B 1 263 ? 33.25 -46.562 11.648 1 96.62 263 HIS B CA 1
ATOM 9814 C C . HIS B 1 263 ? 34.312 -46.469 12.742 1 96.62 263 HIS B C 1
ATOM 9816 O O . HIS B 1 263 ? 34.062 -46 13.844 1 96.62 263 HIS B O 1
ATOM 9822 N N . GLY B 1 264 ? 35.438 -47.062 12.469 1 94.81 264 GLY B N 1
ATOM 9823 C CA . GLY B 1 264 ? 36.5 -47.094 13.43 1 94.81 264 GLY B CA 1
ATOM 9824 C C . GLY B 1 264 ? 37.125 -45.719 13.695 1 94.81 264 GLY B C 1
ATOM 9825 O O . GLY B 1 264 ? 37.781 -45.531 14.727 1 94.81 264 GLY B O 1
ATOM 9826 N N . ASP B 1 265 ? 37.031 -44.781 12.68 1 95 265 ASP B N 1
ATOM 9827 C CA . ASP B 1 265 ? 37.562 -43.438 12.789 1 95 265 ASP B CA 1
ATOM 9828 C C . ASP B 1 265 ? 36.625 -42.438 12.109 1 95 265 ASP B C 1
ATOM 9830 O O . ASP B 1 265 ? 36.906 -41.969 11 1 95 265 ASP B O 1
ATOM 9834 N N . LEU B 1 266 ? 35.656 -41.906 12.789 1 92.94 266 LEU B N 1
ATOM 9835 C CA . LEU B 1 266 ? 34.625 -41.031 12.219 1 92.94 266 LEU B CA 1
ATOM 9836 C C . LEU B 1 266 ? 35.156 -39.625 12.102 1 92.94 266 LEU B C 1
ATOM 9838 O O . LEU B 1 266 ? 34.531 -38.781 11.43 1 92.94 266 LEU B O 1
ATOM 9842 N N . ASP B 1 267 ? 36.25 -39.312 12.734 1 90.31 267 ASP B N 1
ATOM 9843 C CA . ASP B 1 267 ? 36.844 -38 12.602 1 90.31 267 ASP B CA 1
ATOM 9844 C C . ASP B 1 267 ? 37.5 -37.844 11.234 1 90.31 267 ASP B C 1
ATOM 9846 O O . ASP B 1 267 ? 37.344 -36.812 10.586 1 90.31 267 ASP B O 1
ATOM 9850 N N . THR B 1 268 ? 38.219 -38.875 10.891 1 91 268 THR B N 1
ATOM 9851 C CA . THR B 1 268 ? 38.906 -38.844 9.602 1 91 268 THR B CA 1
ATOM 9852 C C . THR B 1 268 ? 37.938 -39.188 8.469 1 91 268 THR B C 1
ATOM 9854 O O . THR B 1 268 ? 38.031 -38.594 7.379 1 91 268 THR B O 1
ATOM 9857 N N . TYR B 1 269 ? 37.062 -40.156 8.703 1 95.56 269 TYR B N 1
ATOM 9858 C CA . TYR B 1 269 ? 36.125 -40.594 7.699 1 95.56 269 TYR B CA 1
ATOM 9859 C C . TYR B 1 269 ? 34.688 -40.531 8.227 1 95.56 269 TYR B C 1
ATOM 9861 O O . TYR B 1 269 ? 34.062 -41.531 8.531 1 95.56 269 TYR B O 1
ATOM 9869 N N . PRO B 1 270 ? 34.156 -39.312 8.219 1 94.75 270 PRO B N 1
ATOM 9870 C CA . PRO B 1 270 ? 32.781 -39.156 8.711 1 94.75 270 PRO B CA 1
ATOM 9871 C C . PRO B 1 270 ? 31.75 -39.906 7.859 1 94.75 270 PRO B C 1
ATOM 9873 O O . PRO B 1 270 ? 32.062 -40.312 6.746 1 94.75 270 PRO B O 1
ATOM 9876 N N . ASP B 1 271 ? 30.516 -40.125 8.383 1 96.44 271 ASP B N 1
ATOM 9877 C CA . ASP B 1 271 ? 29.391 -40.75 7.699 1 96.44 271 ASP B CA 1
ATOM 9878 C C . ASP B 1 271 ? 28.109 -39.938 7.918 1 96.44 271 ASP B C 1
ATOM 9880 O O . ASP B 1 271 ? 27.172 -40.406 8.562 1 96.44 271 ASP B O 1
ATOM 9884 N N . ASN B 1 272 ? 28.094 -38.781 7.355 1 94.62 272 ASN B N 1
ATOM 9885 C CA . ASN B 1 272 ? 26.984 -37.844 7.562 1 94.62 272 ASN B CA 1
ATOM 9886 C C . ASN B 1 272 ? 25.859 -38.094 6.566 1 94.62 272 ASN B C 1
ATOM 9888 O O . ASN B 1 272 ? 26.109 -38.281 5.371 1 94.62 272 ASN B O 1
ATOM 9892 N N . ASN B 1 273 ? 24.641 -38.156 7.066 1 95.75 273 ASN B N 1
ATOM 9893 C CA . ASN B 1 273 ? 23.438 -38.031 6.25 1 95.75 273 ASN B CA 1
ATOM 9894 C C . ASN B 1 273 ? 22.859 -36.625 6.289 1 95.75 273 ASN B C 1
ATOM 9896 O O . ASN B 1 273 ? 22.125 -36.281 7.215 1 95.75 273 ASN B O 1
ATOM 9900 N N . TRP B 1 274 ? 23.125 -35.906 5.34 1 95.12 274 TRP B N 1
ATOM 9901 C CA . TRP B 1 274 ? 22.891 -34.469 5.352 1 95.12 274 TRP B CA 1
ATOM 9902 C C . TRP B 1 274 ? 21.391 -34.156 5.406 1 95.12 274 TRP B C 1
ATOM 9904 O O . TRP B 1 274 ? 20.969 -33.25 6.125 1 95.12 274 TRP B O 1
ATOM 9914 N N . PRO B 1 275 ? 20.469 -34.906 4.641 1 94.94 275 PRO B N 1
ATOM 9915 C CA . PRO B 1 275 ? 19.031 -34.656 4.816 1 94.94 275 PRO B CA 1
ATOM 9916 C C . PRO B 1 275 ? 18.578 -34.875 6.258 1 94.94 275 PRO B C 1
ATOM 9918 O O . PRO B 1 275 ? 17.781 -34.094 6.777 1 94.94 275 PRO B O 1
ATOM 9921 N N . ASP B 1 276 ? 19.078 -35.812 6.859 1 95.06 276 ASP B N 1
ATOM 9922 C CA . ASP B 1 276 ? 18.703 -36.094 8.242 1 95.06 276 ASP B CA 1
ATOM 9923 C C . ASP B 1 276 ? 19.141 -34.938 9.164 1 95.06 276 ASP B C 1
ATOM 9925 O O . ASP B 1 276 ? 18.484 -34.656 10.156 1 95.06 276 ASP B O 1
ATOM 9929 N N . LEU B 1 277 ? 20.297 -34.375 8.859 1 95.75 277 LEU B N 1
ATOM 9930 C CA . LEU B 1 277 ? 20.859 -33.344 9.703 1 95.75 277 LEU B CA 1
ATOM 9931 C C . LEU B 1 277 ? 20.156 -32 9.469 1 95.75 277 LEU B C 1
ATOM 9933 O O . LEU B 1 277 ? 20.141 -31.141 10.352 1 95.75 277 LEU B O 1
ATOM 9937 N N . THR B 1 278 ? 19.578 -31.828 8.336 1 96.31 278 THR B N 1
ATOM 9938 C CA . THR B 1 278 ? 19.156 -30.484 7.969 1 96.31 278 THR B CA 1
ATOM 9939 C C . THR B 1 278 ? 17.625 -30.406 7.898 1 96.31 278 THR B C 1
ATOM 9941 O O . THR B 1 278 ? 17.047 -29.312 7.922 1 96.31 278 THR B O 1
ATOM 9944 N N . LEU B 1 279 ? 16.938 -31.531 7.754 1 96.38 279 LEU B N 1
ATOM 9945 C CA . LEU B 1 279 ? 15.516 -31.484 7.461 1 96.38 279 LEU B CA 1
ATOM 9946 C C . LEU B 1 279 ? 14.703 -32.031 8.625 1 96.38 279 LEU B C 1
ATOM 9948 O O . LEU B 1 279 ? 15.164 -32.938 9.344 1 96.38 279 LEU B O 1
ATOM 9952 N N . LYS B 1 280 ? 13.57 -31.531 8.805 1 95.94 280 LYS B N 1
ATOM 9953 C CA . LYS B 1 280 ? 12.602 -32.156 9.695 1 95.94 280 LYS B CA 1
ATOM 9954 C C . LYS B 1 280 ? 11.609 -33.031 8.914 1 95.94 280 LYS B C 1
ATOM 9956 O O . LYS B 1 280 ? 11.547 -32.938 7.684 1 95.94 280 LYS B O 1
ATOM 9961 N N . ASN B 1 281 ? 10.828 -33.719 9.656 1 94.12 281 ASN B N 1
ATOM 9962 C CA . ASN B 1 281 ? 9.93 -34.688 9.023 1 94.12 281 ASN B CA 1
ATOM 9963 C C . ASN B 1 281 ? 8.68 -34 8.469 1 94.12 281 ASN B C 1
ATOM 9965 O O . ASN B 1 281 ? 8.109 -34.469 7.48 1 94.12 281 ASN B O 1
ATOM 9969 N N . PHE B 1 282 ? 8.25 -32.969 9.219 1 96.19 282 PHE B N 1
ATOM 9970 C CA . PHE B 1 282 ? 7.02 -32.312 8.82 1 96.19 282 PHE B CA 1
ATOM 9971 C C . PHE B 1 282 ? 7.16 -30.797 8.945 1 96.19 282 PHE B C 1
ATOM 9973 O O . PHE B 1 282 ? 7.84 -30.312 9.844 1 96.19 282 PHE B O 1
ATOM 9980 N N . ALA B 1 283 ? 6.605 -30.125 8.055 1 95.62 283 ALA B N 1
ATOM 9981 C CA . ALA B 1 283 ? 6.477 -28.672 8.125 1 95.62 283 ALA B CA 1
ATOM 9982 C C . ALA B 1 283 ? 5.031 -28.266 8.398 1 95.62 283 ALA B C 1
ATOM 9984 O O . ALA B 1 283 ? 4.105 -28.781 7.77 1 95.62 283 ALA B O 1
ATOM 9985 N N . PRO B 1 284 ? 4.773 -27.281 9.25 1 95.38 284 PRO B N 1
ATOM 9986 C CA . PRO B 1 284 ? 3.406 -26.875 9.602 1 95.38 284 PRO B CA 1
ATOM 9987 C C . PRO B 1 284 ? 2.867 -25.781 8.695 1 95.38 284 PRO B C 1
ATOM 9989 O O . PRO B 1 284 ? 3.633 -24.938 8.219 1 95.38 284 PRO B O 1
ATOM 9992 N N . GLU B 1 285 ? 1.61 -25.812 8.508 1 94.62 285 GLU B N 1
ATOM 9993 C CA . GLU B 1 285 ? 0.853 -24.766 7.828 1 94.62 285 GLU B CA 1
ATOM 9994 C C . GLU B 1 285 ? -0.508 -24.562 8.484 1 94.62 285 GLU B C 1
ATOM 9996 O O . GLU B 1 285 ? -1.153 -25.516 8.906 1 94.62 285 GLU B O 1
ATOM 10001 N N . GLN B 1 286 ? -0.921 -23.391 8.617 1 95.94 286 GLN B N 1
ATOM 10002 C CA . GLN B 1 286 ? -2.25 -23.094 9.141 1 95.94 286 GLN B CA 1
ATOM 10003 C C . GLN B 1 286 ? -2.949 -22.031 8.289 1 95.94 286 GLN B C 1
ATOM 10005 O O . GLN B 1 286 ? -2.299 -21.141 7.746 1 95.94 286 GLN B O 1
ATOM 10010 N N . ARG B 1 287 ? -4.297 -22.141 8.172 1 94.25 287 ARG B N 1
ATOM 10011 C CA . ARG B 1 287 ? -5.133 -21.188 7.449 1 94.25 287 ARG B CA 1
ATOM 10012 C C . ARG B 1 287 ? -6.398 -20.859 8.242 1 94.25 287 ARG B C 1
ATOM 10014 O O . ARG B 1 287 ? -7.059 -21.766 8.766 1 94.25 287 ARG B O 1
ATOM 10021 N N . HIS B 1 288 ? -6.695 -19.641 8.266 1 94.94 288 HIS B N 1
ATOM 10022 C CA . HIS B 1 288 ? -7.902 -19.125 8.891 1 94.94 288 HIS B CA 1
ATOM 10023 C C . HIS B 1 288 ? -8.695 -18.266 7.902 1 94.94 288 HIS B C 1
ATOM 10025 O O . HIS B 1 288 ? -8.117 -17.484 7.148 1 94.94 288 HIS B O 1
ATOM 10031 N N . ASN B 1 289 ? -9.969 -18.469 7.867 1 93.94 289 ASN B N 1
ATOM 10032 C CA . ASN B 1 289 ? -10.844 -17.609 7.074 1 93.94 289 ASN B CA 1
ATOM 10033 C C . ASN B 1 289 ? -12.125 -17.266 7.824 1 93.94 289 ASN B C 1
ATOM 10035 O O . ASN B 1 289 ? -12.789 -18.156 8.359 1 93.94 289 ASN B O 1
ATOM 10039 N N . LEU B 1 290 ? -12.438 -16.109 7.887 1 91.94 290 LEU B N 1
ATOM 10040 C CA . LEU B 1 290 ? -13.672 -15.609 8.469 1 91.94 290 LEU B CA 1
ATOM 10041 C C . LEU B 1 290 ? -14.453 -14.773 7.457 1 91.94 290 LEU B C 1
ATOM 10043 O O . LEU B 1 290 ? -13.898 -13.844 6.863 1 91.94 290 LEU B O 1
ATOM 10047 N N . SER B 1 291 ? -15.664 -15.156 7.219 1 91.5 291 SER B N 1
ATOM 10048 C CA . SER B 1 291 ? -16.469 -14.398 6.266 1 91.5 291 SER B CA 1
ATOM 10049 C C . SER B 1 291 ? -17.844 -14.078 6.828 1 91.5 291 SER B C 1
ATOM 10051 O O . SER B 1 291 ? -18.375 -14.828 7.652 1 91.5 291 SER B O 1
ATOM 10053 N N . LEU B 1 292 ? -18.391 -13.023 6.445 1 86.06 292 LEU B N 1
ATOM 10054 C CA . LEU B 1 292 ? -19.719 -12.523 6.781 1 86.06 292 LEU B CA 1
ATOM 10055 C C . LEU B 1 292 ? -20.516 -12.203 5.523 1 86.06 292 LEU B C 1
ATOM 10057 O O . LEU B 1 292 ? -20.031 -11.492 4.645 1 86.06 292 LEU B O 1
ATOM 10061 N N . ASN B 1 293 ? -21.625 -12.805 5.426 1 87 293 ASN B N 1
ATOM 10062 C CA . ASN B 1 293 ? -22.516 -12.586 4.285 1 87 293 ASN B CA 1
ATOM 10063 C C . ASN B 1 293 ? -23.922 -12.242 4.727 1 87 293 ASN B C 1
ATOM 10065 O O . ASN B 1 293 ? -24.438 -12.828 5.68 1 87 293 ASN B O 1
ATOM 10069 N N . GLY B 1 294 ? -24.531 -11.258 4.129 1 80.44 294 GLY B N 1
ATOM 10070 C CA . GLY B 1 294 ? -25.891 -10.875 4.449 1 80.44 294 GLY B CA 1
ATOM 10071 C C . GLY B 1 294 ? -26.391 -9.695 3.641 1 80.44 294 GLY B C 1
ATOM 10072 O O . GLY B 1 294 ? -25.688 -9.203 2.756 1 80.44 294 GLY B O 1
ATOM 10073 N N . GLY B 1 295 ? -27.641 -9.43 3.756 1 77.88 295 GLY B N 1
ATOM 10074 C CA . GLY B 1 295 ? -28.172 -8.266 3.062 1 77.88 295 GLY B CA 1
ATOM 10075 C C . GLY B 1 295 ? -29.688 -8.219 3.066 1 77.88 295 GLY B C 1
ATOM 10076 O O . GLY B 1 295 ? -30.344 -9.008 3.756 1 77.88 295 GLY B O 1
ATOM 10077 N N . SER B 1 296 ? -30.203 -7.133 2.438 1 76.75 296 SER B N 1
ATOM 10078 C CA . SER B 1 296 ? -31.625 -6.898 2.223 1 76.75 296 SER B CA 1
ATOM 10079 C C . SER B 1 296 ? -31.953 -6.789 0.736 1 76.75 296 SER B C 1
ATOM 10081 O O . SER B 1 296 ? -31.094 -7.078 -0.112 1 76.75 296 SER B O 1
ATOM 10083 N N . LYS B 1 297 ? -33.156 -6.523 0.506 1 74.44 297 LYS B N 1
ATOM 10084 C CA . LYS B 1 297 ? -33.562 -6.355 -0.885 1 74.44 297 LYS B CA 1
ATOM 10085 C C . LYS B 1 297 ? -32.844 -5.172 -1.529 1 74.44 297 LYS B C 1
ATOM 10087 O O . LYS B 1 297 ? -32.656 -5.137 -2.748 1 74.44 297 LYS B O 1
ATOM 10092 N N . ARG B 1 298 ? -32.5 -4.324 -0.774 1 76.56 298 ARG B N 1
ATOM 10093 C CA . ARG B 1 298 ? -31.906 -3.096 -1.305 1 76.56 298 ARG B CA 1
ATOM 10094 C C . ARG B 1 298 ? -30.391 -3.182 -1.323 1 76.56 298 ARG B C 1
ATOM 10096 O O . ARG B 1 298 ? -29.734 -2.631 -2.217 1 76.56 298 ARG B O 1
ATOM 10103 N N . THR B 1 299 ? -29.797 -3.793 -0.276 1 81 299 THR B N 1
ATOM 10104 C CA . THR B 1 299 ? -28.344 -3.822 -0.191 1 81 299 THR B CA 1
ATOM 10105 C C . THR B 1 299 ? -27.859 -5.184 0.295 1 81 299 THR B C 1
ATOM 10107 O O . THR B 1 299 ? -28.391 -5.734 1.259 1 81 299 THR B O 1
ATOM 10110 N N . ASN B 1 300 ? -26.891 -5.672 -0.386 1 85.25 300 ASN B N 1
ATOM 10111 C CA . ASN B 1 300 ? -26.219 -6.914 -0.023 1 85.25 300 ASN B CA 1
ATOM 10112 C C . ASN B 1 300 ? -24.719 -6.695 0.214 1 85.25 300 ASN B C 1
ATOM 10114 O O . ASN B 1 300 ? -24.094 -5.871 -0.455 1 85.25 300 ASN B O 1
ATOM 10118 N N . TYR B 1 301 ? -24.172 -7.41 1.211 1 82.5 301 TYR B N 1
ATOM 10119 C CA . TYR B 1 301 ? -22.75 -7.23 1.497 1 82.5 301 TYR B CA 1
ATOM 10120 C C . TYR B 1 301 ? -22.078 -8.57 1.771 1 82.5 301 TYR B C 1
ATOM 10122 O O . TYR B 1 301 ? -22.719 -9.508 2.26 1 82.5 301 TYR B O 1
ATOM 10130 N N . PHE B 1 302 ? -20.844 -8.703 1.55 1 90.31 302 PHE B N 1
ATOM 10131 C CA . PHE B 1 302 ? -19.938 -9.812 1.829 1 90.31 302 PHE B CA 1
ATOM 10132 C C . PHE B 1 302 ? -18.578 -9.305 2.301 1 90.31 302 PHE B C 1
ATOM 10134 O O . PHE B 1 302 ? -17.953 -8.484 1.628 1 90.31 302 PHE B O 1
ATOM 10141 N N . VAL B 1 303 ? -18.141 -9.734 3.447 1 88.38 303 VAL B N 1
ATOM 10142 C CA . VAL B 1 303 ? -16.828 -9.391 3.992 1 88.38 303 VAL B CA 1
ATOM 10143 C C . VAL B 1 303 ? -16.062 -10.672 4.34 1 88.38 303 VAL B C 1
ATOM 10145 O O . VAL B 1 303 ? -16.641 -11.625 4.867 1 88.38 303 VAL B O 1
ATOM 10148 N N . SER B 1 304 ? -14.773 -10.648 4.023 1 93.56 304 SER B N 1
ATOM 10149 C CA . SER B 1 304 ? -13.961 -11.836 4.277 1 93.56 304 SER B CA 1
ATOM 10150 C C . SER B 1 304 ? -12.555 -11.453 4.738 1 93.56 304 SER B C 1
ATOM 10152 O O . SER B 1 304 ? -11.969 -10.5 4.23 1 93.56 304 SER B O 1
ATOM 10154 N N . LEU B 1 305 ? -12.07 -12.109 5.77 1 91.69 305 LEU B N 1
ATOM 10155 C CA . LEU B 1 305 ? -10.703 -12.031 6.277 1 91.69 305 LEU B CA 1
ATOM 10156 C C . LEU B 1 305 ? -10.031 -13.391 6.234 1 91.69 305 LEU B C 1
ATOM 10158 O O . LEU B 1 305 ? -10.516 -14.352 6.844 1 91.69 305 LEU B O 1
ATOM 10162 N N . GLY B 1 306 ? -8.906 -13.43 5.523 1 94.06 306 GLY B N 1
ATOM 10163 C CA . GLY B 1 306 ? -8.148 -14.664 5.418 1 94.06 306 GLY B CA 1
ATOM 10164 C C . GLY B 1 306 ? -6.707 -14.523 5.863 1 94.06 306 GLY B C 1
ATOM 10165 O O . GLY B 1 306 ? -6.062 -13.508 5.582 1 94.06 306 GLY B O 1
ATOM 10166 N N . TYR B 1 307 ? -6.203 -15.469 6.609 1 94.44 307 TYR B N 1
ATOM 10167 C CA . TYR B 1 307 ? -4.809 -15.516 7.031 1 94.44 307 TYR B CA 1
ATOM 10168 C C . TYR B 1 307 ? -4.215 -16.906 6.801 1 94.44 307 TYR B C 1
ATOM 10170 O O . TYR B 1 307 ? -4.816 -17.906 7.176 1 94.44 307 TYR B O 1
ATOM 10178 N N . ALA B 1 308 ? -3.064 -16.906 6.211 1 94.88 308 ALA B N 1
ATOM 10179 C CA . ALA B 1 308 ? -2.346 -18.156 5.957 1 94.88 308 ALA B CA 1
ATOM 10180 C C . ALA B 1 308 ? -0.884 -18.047 6.379 1 94.88 308 ALA B C 1
ATOM 10182 O O . ALA B 1 308 ? -0.256 -17 6.191 1 94.88 308 ALA B O 1
ATOM 10183 N N . ASP B 1 309 ? -0.379 -19.109 7.023 1 96.25 309 ASP B N 1
ATOM 10184 C CA . ASP B 1 309 ? 1.009 -19.219 7.461 1 96.25 309 ASP B CA 1
ATOM 10185 C C . ASP B 1 309 ? 1.595 -20.578 7.094 1 96.25 309 ASP B C 1
ATOM 10187 O O . ASP B 1 309 ? 1.107 -21.609 7.551 1 96.25 309 ASP B O 1
ATOM 10191 N N . GLN B 1 310 ? 2.684 -20.516 6.301 1 95.44 310 GLN B N 1
ATOM 10192 C CA . GLN B 1 310 ? 3.299 -21.75 5.801 1 95.44 310 GLN B CA 1
ATOM 10193 C C . GLN B 1 310 ? 4.773 -21.812 6.184 1 95.44 310 GLN B C 1
ATOM 10195 O O . GLN B 1 310 ? 5.566 -20.953 5.781 1 95.44 310 GLN B O 1
ATOM 10200 N N . GLY B 1 311 ? 5.121 -22.922 6.91 1 95.88 311 GLY B N 1
ATOM 10201 C CA . GLY B 1 311 ? 6.508 -23.125 7.289 1 95.88 311 GLY B CA 1
ATOM 10202 C C . GLY B 1 311 ? 7.254 -24.031 6.328 1 95.88 311 GLY B C 1
ATOM 10203 O O . GLY B 1 311 ? 6.648 -24.656 5.445 1 95.88 311 GLY B O 1
ATOM 10204 N N . GLY B 1 312 ? 8.609 -24.094 6.469 1 95.19 312 GLY B N 1
ATOM 10205 C CA . GLY B 1 312 ? 9.453 -24.953 5.652 1 95.19 312 GLY B CA 1
ATOM 10206 C C . GLY B 1 312 ? 9.93 -26.203 6.383 1 95.19 312 GLY B C 1
ATOM 10207 O O . GLY B 1 312 ? 9.719 -26.328 7.59 1 95.19 312 GLY B O 1
ATOM 10208 N N . ILE B 1 313 ? 10.586 -27.078 5.684 1 95.5 313 ILE B N 1
ATOM 10209 C CA . ILE B 1 313 ? 10.945 -28.391 6.25 1 95.5 313 ILE B CA 1
ATOM 10210 C C . ILE B 1 313 ? 12.375 -28.344 6.781 1 95.5 313 ILE B C 1
ATOM 10212 O O . ILE B 1 313 ? 12.867 -29.328 7.32 1 95.5 313 ILE B O 1
ATOM 10216 N N . LEU B 1 314 ? 13.031 -27.234 6.605 1 96.81 314 LEU B N 1
ATOM 10217 C CA . LEU B 1 314 ? 14.344 -27.109 7.238 1 96.81 314 LEU B CA 1
ATOM 10218 C C . LEU B 1 314 ? 14.219 -27.125 8.758 1 96.81 314 LEU B C 1
ATOM 10220 O O . LEU B 1 314 ? 13.281 -26.547 9.312 1 96.81 314 LEU B O 1
ATOM 10224 N N . LYS B 1 315 ? 15.141 -27.797 9.359 1 96.38 315 LYS B N 1
ATOM 10225 C CA . LYS B 1 315 ? 15.102 -27.906 10.812 1 96.38 315 LYS B CA 1
ATOM 10226 C C . LYS B 1 315 ? 15.125 -26.531 11.469 1 96.38 315 LYS B C 1
ATOM 10228 O O . LYS B 1 315 ? 14.422 -26.297 12.461 1 96.38 315 LYS B O 1
ATOM 10233 N N . GLU B 1 316 ? 15.961 -25.703 10.766 1 94.56 316 GLU B N 1
ATOM 10234 C CA . GLU B 1 316 ? 15.977 -24.328 11.242 1 94.56 316 GLU B CA 1
ATOM 10235 C C . GLU B 1 316 ? 14.82 -23.516 10.664 1 94.56 316 GLU B C 1
ATOM 10237 O O . GLU B 1 316 ? 14.5 -23.641 9.477 1 94.56 316 GLU B O 1
ATOM 10242 N N . ASP B 1 317 ? 13.938 -22.984 11.375 1 93.62 317 ASP B N 1
ATOM 10243 C CA . ASP B 1 317 ? 12.758 -22.234 10.945 1 93.62 317 ASP B CA 1
ATOM 10244 C C . ASP B 1 317 ? 13.156 -20.922 10.266 1 93.62 317 ASP B C 1
ATOM 10246 O O . ASP B 1 317 ? 12.695 -19.859 10.664 1 93.62 317 ASP B O 1
ATOM 10250 N N . VAL B 1 318 ? 13.945 -21.109 9.141 1 96.69 318 VAL B N 1
ATOM 10251 C CA . VAL B 1 318 ? 14.469 -19.938 8.453 1 96.69 318 VAL B CA 1
ATOM 10252 C C . VAL B 1 318 ? 13.734 -19.75 7.125 1 96.69 318 VAL B C 1
ATOM 10254 O O . VAL B 1 318 ? 14.109 -18.891 6.316 1 96.69 318 VAL B O 1
ATOM 10257 N N . VAL B 1 319 ? 12.727 -20.516 6.809 1 96.38 319 VAL B N 1
ATOM 10258 C CA . VAL B 1 319 ? 11.867 -20.359 5.641 1 96.38 319 VAL B CA 1
ATOM 10259 C C . VAL B 1 319 ? 10.406 -20.219 6.082 1 96.38 319 VAL B C 1
ATOM 10261 O O . VAL B 1 319 ? 9.898 -21.062 6.836 1 96.38 319 VAL B O 1
ATOM 10264 N N . ASN B 1 320 ? 9.828 -19.234 5.582 1 96.25 320 ASN B N 1
ATOM 10265 C CA . ASN B 1 320 ? 8.438 -19 5.957 1 96.25 320 ASN B CA 1
ATOM 10266 C C . ASN B 1 320 ? 7.719 -18.125 4.945 1 96.25 320 ASN B C 1
ATOM 10268 O O . ASN B 1 320 ? 8.344 -17.281 4.293 1 96.25 320 ASN B O 1
ATOM 10272 N N . TYR B 1 321 ? 6.434 -18.328 4.758 1 96.12 321 TYR B N 1
ATOM 10273 C CA . TYR B 1 321 ? 5.547 -17.5 3.953 1 96.12 321 TYR B CA 1
ATOM 10274 C C . TYR B 1 321 ? 4.25 -17.203 4.699 1 96.12 321 TYR B C 1
ATOM 10276 O O . TYR B 1 321 ? 3.596 -18.125 5.199 1 96.12 321 TYR B O 1
ATOM 10284 N N . ASN B 1 322 ? 3.783 -16.047 4.738 1 95.44 322 ASN B N 1
ATOM 10285 C CA . ASN B 1 322 ? 2.477 -15.727 5.305 1 95.44 322 ASN B CA 1
ATOM 10286 C C . ASN B 1 322 ? 1.725 -14.719 4.441 1 95.44 322 ASN B C 1
ATOM 10288 O O . ASN B 1 322 ? 2.338 -13.961 3.688 1 95.44 322 ASN B O 1
ATOM 10292 N N . ARG B 1 323 ? 0.439 -14.688 4.48 1 95.44 323 ARG B N 1
ATOM 10293 C CA . ARG B 1 323 ? -0.416 -13.836 3.658 1 95.44 323 ARG B CA 1
ATOM 10294 C C . ARG B 1 323 ? -1.679 -13.438 4.414 1 95.44 323 ARG B C 1
ATOM 10296 O O . ARG B 1 323 ? -2.32 -14.273 5.051 1 95.44 323 ARG B O 1
ATOM 10303 N N . LEU B 1 324 ? -2.037 -12.281 4.41 1 93.5 324 LEU B N 1
ATOM 10304 C CA . LEU B 1 324 ? -3.299 -11.742 4.902 1 93.5 324 LEU B CA 1
ATOM 10305 C C . LEU B 1 324 ? -4.164 -11.242 3.752 1 93.5 324 LEU B C 1
ATOM 10307 O O . LEU B 1 324 ? -3.705 -10.445 2.926 1 93.5 324 LEU B O 1
ATOM 10311 N N . ASN B 1 325 ? -5.375 -11.703 3.686 1 94.56 325 ASN B N 1
ATOM 10312 C CA . ASN B 1 325 ? -6.332 -11.273 2.67 1 94.56 325 ASN B CA 1
ATOM 10313 C C . ASN B 1 325 ? -7.512 -10.531 3.287 1 94.56 325 ASN B C 1
ATOM 10315 O O . ASN B 1 325 ? -8.039 -10.945 4.32 1 94.56 325 ASN B O 1
ATOM 10319 N N . ILE B 1 326 ? -7.906 -9.539 2.605 1 91.31 326 ILE B N 1
ATOM 10320 C CA . ILE B 1 326 ? -9.078 -8.766 2.979 1 91.31 326 ILE B CA 1
ATOM 10321 C C . ILE B 1 326 ? -9.984 -8.578 1.761 1 91.31 326 ILE B C 1
ATOM 10323 O O . ILE B 1 326 ? -9.508 -8.273 0.667 1 91.31 326 ILE B O 1
ATOM 10327 N N . ARG B 1 327 ? -11.266 -8.773 1.949 1 93 327 ARG B N 1
ATOM 10328 C CA . ARG B 1 327 ? -12.211 -8.516 0.869 1 93 327 ARG B CA 1
ATOM 10329 C C . ARG B 1 327 ? -13.508 -7.926 1.408 1 93 327 ARG B C 1
ATOM 10331 O O . ARG B 1 327 ? -14.016 -8.359 2.445 1 93 327 ARG B O 1
ATOM 10338 N N . SER B 1 328 ? -14.078 -6.98 0.73 1 88.81 328 SER B N 1
ATOM 10339 C CA . SER B 1 328 ? -15.383 -6.379 1.011 1 88.81 328 SER B CA 1
ATOM 10340 C C . SER B 1 328 ? -16.141 -6.09 -0.276 1 88.81 328 SER B C 1
ATOM 10342 O O . SER B 1 328 ? -15.641 -5.402 -1.165 1 88.81 328 SER B O 1
ATOM 10344 N N . ASN B 1 329 ? -17.25 -6.668 -0.438 1 90.19 329 ASN B N 1
ATOM 10345 C CA . ASN B 1 329 ? -18.172 -6.438 -1.549 1 90.19 329 ASN B CA 1
ATOM 10346 C C . ASN B 1 329 ? -19.516 -5.898 -1.064 1 90.19 329 ASN B C 1
ATOM 10348 O O . ASN B 1 329 ? -20.219 -6.562 -0.302 1 90.19 329 ASN B O 1
ATOM 10352 N N . VAL B 1 330 ? -19.969 -4.77 -1.591 1 84.31 330 VAL B N 1
ATOM 10353 C CA . VAL B 1 330 ? -21.25 -4.16 -1.256 1 84.31 330 VAL B CA 1
ATOM 10354 C C . VAL B 1 330 ? -22 -3.779 -2.535 1 84.31 330 VAL B C 1
ATOM 10356 O O . VAL B 1 330 ? -21.422 -3.139 -3.422 1 84.31 330 VAL B O 1
ATOM 10359 N N . VAL B 1 331 ? -23.219 -4.148 -2.617 1 87.69 331 VAL B N 1
ATOM 10360 C CA . VAL B 1 331 ? -24.047 -3.84 -3.775 1 87.69 331 VAL B CA 1
ATOM 10361 C C . VAL B 1 331 ? -25.375 -3.252 -3.312 1 87.69 331 VAL B C 1
ATOM 10363 O O . VAL B 1 331 ? -26.062 -3.824 -2.451 1 87.69 331 VAL B O 1
ATOM 10366 N N . SER B 1 332 ? -25.75 -2.168 -3.885 1 83.88 332 SER B N 1
ATOM 10367 C CA . SER B 1 332 ? -27.031 -1.528 -3.6 1 83.88 332 SER B CA 1
ATOM 10368 C C . SER B 1 332 ? -27.891 -1.401 -4.859 1 83.88 332 SER B C 1
ATOM 10370 O O . SER B 1 332 ? -27.375 -1.048 -5.926 1 83.88 332 SER B O 1
ATOM 10372 N N . LYS B 1 333 ? -29.109 -1.679 -4.652 1 85.31 333 LYS B N 1
ATOM 10373 C CA . LYS B 1 333 ? -30.047 -1.619 -5.77 1 85.31 333 LYS B CA 1
ATOM 10374 C C . LYS B 1 333 ? -31.109 -0.548 -5.539 1 85.31 333 LYS B C 1
ATOM 10376 O O . LYS B 1 333 ? -31.75 -0.521 -4.488 1 85.31 333 LYS B O 1
ATOM 10381 N N . PHE B 1 334 ? -31.203 0.278 -6.527 1 82.62 334 PHE B N 1
ATOM 10382 C CA . PHE B 1 334 ? -32.281 1.253 -6.57 1 82.62 334 PHE B CA 1
ATOM 10383 C C . PHE B 1 334 ? -33.344 0.837 -7.582 1 82.62 334 PHE B C 1
ATOM 10385 O O . PHE B 1 334 ? -33.312 1.287 -8.727 1 82.62 334 PHE B O 1
ATOM 10392 N N . GLU B 1 335 ? -34.312 0.152 -7.164 1 80.5 335 GLU B N 1
ATOM 10393 C CA . GLU B 1 335 ? -35.281 -0.521 -8.023 1 80.5 335 GLU B CA 1
ATOM 10394 C C . GLU B 1 335 ? -36.125 0.487 -8.789 1 80.5 335 GLU B C 1
ATOM 10396 O O . GLU B 1 335 ? -36.469 0.26 -9.945 1 80.5 335 GLU B O 1
ATOM 10401 N N . GLU B 1 336 ? -36.438 1.516 -8.141 1 78.44 336 GLU B N 1
ATOM 10402 C CA . GLU B 1 336 ? -37.375 2.475 -8.75 1 78.44 336 GLU B CA 1
ATOM 10403 C C . GLU B 1 336 ? -36.781 3.066 -10.023 1 78.44 336 GLU B C 1
ATOM 10405 O O . GLU B 1 336 ? -37.5 3.352 -10.977 1 78.44 336 GLU B O 1
ATOM 10410 N N . ILE B 1 337 ? -35.531 3.17 -10.07 1 84.19 337 ILE B N 1
ATOM 10411 C CA . ILE B 1 337 ? -34.938 3.768 -11.258 1 84.19 337 ILE B CA 1
ATOM 10412 C C . ILE B 1 337 ? -34.094 2.723 -11.984 1 84.19 337 ILE B C 1
ATOM 10414 O O . ILE B 1 337 ? -33.375 3.047 -12.938 1 84.19 337 ILE B O 1
ATOM 10418 N N . GLY B 1 338 ? -34.094 1.519 -11.492 1 89 338 GLY B N 1
ATOM 10419 C CA . GLY B 1 338 ? -33.406 0.412 -12.141 1 89 338 GLY B CA 1
ATOM 10420 C C . GLY B 1 338 ? -31.891 0.508 -12.047 1 89 338 GLY B C 1
ATOM 10421 O O . GLY B 1 338 ? -31.188 0.014 -12.914 1 89 338 GLY B O 1
ATOM 10422 N N . LEU B 1 339 ? -31.328 1.148 -11.031 1 90.31 339 LEU B N 1
ATOM 10423 C CA . LEU B 1 339 ? -29.891 1.381 -10.914 1 90.31 339 LEU B CA 1
ATOM 10424 C C . LEU B 1 339 ? -29.281 0.49 -9.836 1 90.31 339 LEU B C 1
ATOM 10426 O O . LEU B 1 339 ? -29.812 0.399 -8.727 1 90.31 339 LEU B O 1
ATOM 10430 N N . GLU B 1 340 ? -28.219 -0.173 -10.227 1 90.88 340 GLU B N 1
ATOM 10431 C CA . GLU B 1 340 ? -27.406 -0.953 -9.289 1 90.88 340 GLU B CA 1
ATOM 10432 C C . GLU B 1 340 ? -26.016 -0.372 -9.141 1 90.88 340 GLU B C 1
ATOM 10434 O O . GLU B 1 340 ? -25.312 -0.15 -10.141 1 90.88 340 GLU B O 1
ATOM 10439 N N . VAL B 1 341 ? -25.656 -0.116 -7.91 1 87.81 341 VAL B N 1
ATOM 10440 C CA . VAL B 1 341 ? -24.328 0.419 -7.629 1 87.81 341 VAL B CA 1
ATOM 10441 C C . VAL B 1 341 ? -23.547 -0.577 -6.781 1 87.81 341 VAL B C 1
ATOM 10443 O O . VAL B 1 341 ? -24.047 -1.067 -5.766 1 87.81 341 VAL B O 1
ATOM 10446 N N . GLY B 1 342 ? -22.328 -0.87 -7.223 1 89.25 342 GLY B N 1
ATOM 10447 C CA . GLY B 1 342 ? -21.484 -1.804 -6.492 1 89.25 342 GLY B CA 1
ATOM 10448 C C . GLY B 1 342 ? -20.109 -1.249 -6.184 1 89.25 342 GLY B C 1
ATOM 10449 O O . GLY B 1 342 ? -19.531 -0.521 -6.996 1 89.25 342 GLY B O 1
ATOM 10450 N N . MET B 1 343 ? -19.594 -1.622 -5.008 1 86.56 343 MET B N 1
ATOM 10451 C CA . MET B 1 343 ? -18.219 -1.339 -4.621 1 86.56 343 MET B CA 1
ATOM 10452 C C . MET B 1 343 ? -17.531 -2.6 -4.109 1 86.56 343 MET B C 1
ATOM 10454 O O . MET B 1 343 ? -18.016 -3.256 -3.193 1 86.56 343 MET B O 1
ATOM 10458 N N . ASN B 1 344 ? -16.406 -2.916 -4.688 1 91.88 344 ASN B N 1
ATOM 10459 C CA . ASN B 1 344 ? -15.602 -4.066 -4.293 1 91.88 344 ASN B CA 1
ATOM 10460 C C . ASN B 1 344 ? -14.18 -3.648 -3.918 1 91.88 344 ASN B C 1
ATOM 10462 O O . ASN B 1 344 ? -13.492 -2.994 -4.703 1 91.88 344 ASN B O 1
ATOM 10466 N N . ILE B 1 345 ? -13.758 -4.027 -2.734 1 89.56 345 ILE B N 1
ATOM 10467 C CA . ILE B 1 345 ? -12.398 -3.777 -2.275 1 89.56 345 ILE B CA 1
ATOM 10468 C C . ILE B 1 345 ? -11.727 -5.102 -1.925 1 89.56 345 ILE B C 1
ATOM 10470 O O . ILE B 1 345 ? -12.312 -5.945 -1.241 1 89.56 345 ILE B O 1
ATOM 10474 N N . ASN B 1 346 ? -10.531 -5.289 -2.355 1 92.62 346 ASN B N 1
ATOM 10475 C CA . ASN B 1 346 ? -9.734 -6.434 -1.914 1 92.62 346 ASN B CA 1
ATOM 10476 C C . ASN B 1 346 ? -8.266 -6.07 -1.769 1 92.62 346 ASN B C 1
ATOM 10478 O O . ASN B 1 346 ? -7.754 -5.223 -2.502 1 92.62 346 ASN B O 1
ATOM 10482 N N . ALA B 1 347 ? -7.621 -6.672 -0.874 1 92.75 347 ALA B N 1
ATOM 10483 C CA . ALA B 1 347 ? -6.207 -6.441 -0.594 1 92.75 347 ALA B CA 1
ATOM 10484 C C . ALA B 1 347 ? -5.508 -7.734 -0.18 1 92.75 347 ALA B C 1
ATOM 10486 O O . ALA B 1 347 ? -6.141 -8.641 0.374 1 92.75 347 ALA B O 1
ATOM 10487 N N . SER B 1 348 ? -4.211 -7.801 -0.441 1 95.12 348 SER B N 1
ATOM 10488 C CA . SER B 1 348 ? -3.359 -8.914 -0.028 1 95.12 348 SER B CA 1
ATOM 10489 C C . SER B 1 348 ? -2.006 -8.414 0.47 1 95.12 348 SER B C 1
ATOM 10491 O O . SER B 1 348 ? -1.39 -7.551 -0.153 1 95.12 348 SER B O 1
ATOM 10493 N N . PHE B 1 349 ? -1.61 -8.922 1.624 1 93.75 349 PHE B N 1
ATOM 10494 C CA . PHE B 1 349 ? -0.294 -8.672 2.201 1 93.75 349 PHE B CA 1
ATOM 10495 C C . PHE B 1 349 ? 0.511 -9.961 2.287 1 93.75 349 PHE B C 1
ATOM 10497 O O . PHE B 1 349 ? 0.129 -10.891 3 1 93.75 349 PHE B O 1
ATOM 10504 N N . GLU B 1 350 ? 1.65 -9.969 1.623 1 95.56 350 GLU B N 1
ATOM 10505 C CA . GLU B 1 350 ? 2.471 -11.172 1.57 1 95.56 350 GLU B CA 1
ATOM 10506 C C . GLU B 1 350 ? 3.871 -10.914 2.119 1 95.56 350 GLU B C 1
ATOM 10508 O O . GLU B 1 350 ? 4.469 -9.875 1.845 1 95.56 350 GLU B O 1
ATOM 10513 N N . ASN B 1 351 ? 4.34 -11.836 2.9 1 95.56 351 ASN B N 1
ATOM 10514 C CA . ASN B 1 351 ? 5.719 -11.852 3.377 1 95.56 351 ASN B CA 1
ATOM 10515 C C . ASN B 1 351 ? 6.383 -13.203 3.123 1 95.56 351 ASN B C 1
ATOM 10517 O O . ASN B 1 351 ? 5.797 -14.25 3.391 1 95.56 351 ASN B O 1
ATOM 10521 N N . TYR B 1 352 ? 7.578 -13.188 2.57 1 96.06 352 TYR B N 1
ATOM 10522 C CA . TYR B 1 352 ? 8.367 -14.391 2.307 1 96.06 352 TYR B CA 1
ATOM 10523 C C . TYR B 1 352 ? 9.797 -14.219 2.807 1 96.06 352 TYR B C 1
ATOM 10525 O O . TYR B 1 352 ? 10.383 -13.148 2.672 1 96.06 352 TYR B O 1
ATOM 10533 N N . GLN B 1 353 ? 10.305 -15.32 3.41 1 96.94 353 GLN B N 1
ATOM 10534 C CA . GLN B 1 353 ? 11.695 -15.328 3.854 1 96.94 353 GLN B CA 1
ATOM 10535 C C . GLN B 1 353 ? 12.359 -16.672 3.545 1 96.94 353 GLN B C 1
ATOM 10537 O O . GLN B 1 353 ? 11.734 -17.719 3.674 1 96.94 353 GLN B O 1
ATOM 10542 N N . GLU B 1 354 ? 13.586 -16.609 3.168 1 96.56 354 GLU B N 1
ATOM 10543 C CA . GLU B 1 354 ? 14.453 -17.766 2.996 1 96.56 354 GLU B CA 1
ATOM 10544 C C . GLU B 1 354 ? 15.914 -17.406 3.256 1 96.56 354 GLU B C 1
ATOM 10546 O O . GLU B 1 354 ? 16.25 -16.219 3.359 1 96.56 354 GLU B O 1
ATOM 10551 N N . PRO B 1 355 ? 16.781 -18.438 3.387 1 96.44 355 PRO B N 1
ATOM 10552 C CA . PRO B 1 355 ? 18.203 -18.141 3.514 1 96.44 355 PRO B CA 1
ATOM 10553 C C . PRO B 1 355 ? 18.75 -17.406 2.293 1 96.44 355 PRO B C 1
ATOM 10555 O O . PRO B 1 355 ? 18.234 -17.562 1.186 1 96.44 355 PRO B O 1
ATOM 10558 N N . SER B 1 356 ? 19.844 -16.688 2.477 1 96.25 356 SER B N 1
ATOM 10559 C CA . SER B 1 356 ? 20.391 -15.852 1.413 1 96.25 356 SER B CA 1
ATOM 10560 C C . SER B 1 356 ? 20.906 -16.703 0.249 1 96.25 356 SER B C 1
ATOM 10562 O O . SER B 1 356 ? 20.922 -16.25 -0.896 1 96.25 356 SER B O 1
ATOM 10564 N N . ALA B 1 357 ? 21.281 -17.922 0.496 1 93.69 357 ALA B N 1
ATOM 10565 C CA . ALA B 1 357 ? 21.828 -18.781 -0.55 1 93.69 357 ALA B CA 1
ATOM 10566 C C . ALA B 1 357 ? 20.734 -19.188 -1.546 1 93.69 357 ALA B C 1
ATOM 10568 O O . ALA B 1 357 ? 21.031 -19.5 -2.701 1 93.69 357 ALA B O 1
ATOM 10569 N N . GLY B 1 358 ? 19.5 -19.203 -1.087 1 92.56 358 GLY B N 1
ATOM 10570 C CA . GLY B 1 358 ? 18.391 -19.594 -1.943 1 92.56 358 GLY B CA 1
ATOM 10571 C C . GLY B 1 358 ? 18.125 -21.078 -1.927 1 92.56 358 GLY B C 1
ATOM 10572 O O . GLY B 1 358 ? 18.984 -21.875 -1.545 1 92.56 358 GLY B O 1
ATOM 10573 N N . MET B 1 359 ? 17 -21.484 -2.414 1 90.75 359 MET B N 1
ATOM 10574 C CA . MET B 1 359 ? 16.562 -22.875 -2.334 1 90.75 359 MET B CA 1
ATOM 10575 C C . MET B 1 359 ? 17.328 -23.75 -3.314 1 90.75 359 MET B C 1
ATOM 10577 O O . MET B 1 359 ? 17.578 -24.922 -3.043 1 90.75 359 MET B O 1
ATOM 10581 N N . TYR B 1 360 ? 17.641 -23.156 -4.43 1 88.69 360 TYR B N 1
ATOM 10582 C CA . TYR B 1 360 ? 18.438 -23.906 -5.391 1 88.69 360 TYR B CA 1
ATOM 10583 C C . TYR B 1 360 ? 19.75 -24.375 -4.773 1 88.69 360 TYR B C 1
ATOM 10585 O O . TYR B 1 360 ? 20.062 -25.562 -4.793 1 88.69 360 TYR B O 1
ATOM 10593 N N . SER B 1 361 ? 20.469 -23.453 -4.152 1 91.12 361 SER B N 1
ATOM 10594 C CA . SER B 1 361 ? 21.781 -23.75 -3.578 1 91.12 361 SER B CA 1
ATOM 10595 C C . SER B 1 361 ? 21.656 -24.656 -2.359 1 91.12 361 SER B C 1
ATOM 10597 O O . SER B 1 361 ? 22.5 -25.531 -2.139 1 91.12 361 SER B O 1
ATOM 10599 N N . ILE B 1 362 ? 20.703 -24.516 -1.628 1 93.31 362 ILE B N 1
ATOM 10600 C CA . ILE B 1 362 ? 20.516 -25.297 -0.409 1 93.31 362 ILE B CA 1
ATOM 10601 C C . ILE B 1 362 ? 20.234 -26.75 -0.766 1 93.31 362 ILE B C 1
ATOM 10603 O O . ILE B 1 362 ? 20.875 -27.656 -0.212 1 93.31 362 ILE B O 1
ATOM 10607 N N . TRP B 1 363 ? 19.391 -26.953 -1.67 1 90.56 363 TRP B N 1
ATOM 10608 C CA . TRP B 1 363 ? 19.047 -28.328 -2.008 1 90.56 363 TRP B CA 1
ATOM 10609 C C . TRP B 1 363 ? 20.188 -29 -2.771 1 90.56 363 TRP B C 1
ATOM 10611 O O . TRP B 1 363 ? 20.406 -30.203 -2.648 1 90.56 363 TRP B O 1
ATOM 10621 N N . ARG B 1 364 ? 20.875 -28.203 -3.533 1 89.69 364 ARG B N 1
ATOM 10622 C CA . ARG B 1 364 ? 22.094 -28.734 -4.152 1 89.69 364 ARG B CA 1
ATOM 10623 C C . ARG B 1 364 ? 23.094 -29.188 -3.096 1 89.69 364 ARG B C 1
ATOM 10625 O O . ARG B 1 364 ? 23.672 -30.266 -3.219 1 89.69 364 ARG B O 1
ATOM 10632 N N . ALA B 1 365 ? 23.25 -28.422 -2.074 1 92.06 365 ALA B N 1
ATOM 10633 C CA . ALA B 1 365 ? 24.203 -28.734 -1.012 1 92.06 365 ALA B CA 1
ATOM 10634 C C . ALA B 1 365 ? 23.719 -29.938 -0.19 1 92.06 365 ALA B C 1
ATOM 10636 O O . ALA B 1 365 ? 24.516 -30.812 0.159 1 92.06 365 ALA B O 1
ATOM 10637 N N . VAL B 1 366 ? 22.547 -30.062 0.069 1 91.62 366 VAL B N 1
ATOM 10638 C CA . VAL B 1 366 ? 21.984 -31.094 0.935 1 91.62 366 VAL B CA 1
ATOM 10639 C C . VAL B 1 366 ? 21.984 -32.438 0.206 1 91.62 366 VAL B C 1
ATOM 10641 O O . VAL B 1 366 ? 22.25 -33.469 0.811 1 91.62 366 VAL B O 1
ATOM 10644 N N . ASN B 1 367 ? 21.75 -32.406 -1.083 1 82.56 367 ASN B N 1
ATOM 10645 C CA . ASN B 1 367 ? 21.469 -33.656 -1.777 1 82.56 367 ASN B CA 1
ATOM 10646 C C . ASN B 1 367 ? 22.656 -34.094 -2.637 1 82.56 367 ASN B C 1
ATOM 10648 O O . ASN B 1 367 ? 22.828 -35.281 -2.891 1 82.56 367 ASN B O 1
ATOM 10652 N N . GLN B 1 368 ? 23.328 -33.219 -3.262 1 75.75 368 GLN B N 1
ATOM 10653 C CA . GLN B 1 368 ? 24.25 -33.688 -4.293 1 75.75 368 GLN B CA 1
ATOM 10654 C C . GLN B 1 368 ? 25.672 -33.219 -4.02 1 75.75 368 GLN B C 1
ATOM 10656 O O . GLN B 1 368 ? 26.625 -33.938 -4.285 1 75.75 368 GLN B O 1
ATOM 10661 N N . ASN B 1 369 ? 25.875 -32.094 -3.621 1 77.44 369 ASN B N 1
ATOM 10662 C CA . ASN B 1 369 ? 27.219 -31.516 -3.664 1 77.44 369 ASN B CA 1
ATOM 10663 C C . ASN B 1 369 ? 27.984 -31.781 -2.373 1 77.44 369 ASN B C 1
ATOM 10665 O O . ASN B 1 369 ? 29.156 -31.422 -2.252 1 77.44 369 ASN B O 1
ATOM 10669 N N . THR B 1 370 ? 27.328 -32.531 -1.531 1 89.38 370 THR B N 1
ATOM 10670 C CA . THR B 1 370 ? 28.047 -32.781 -0.289 1 89.38 370 THR B CA 1
ATOM 10671 C C . THR B 1 370 ? 28.047 -34.281 0.031 1 89.38 370 THR B C 1
ATOM 10673 O O . THR B 1 370 ? 26.984 -34.875 0.325 1 89.38 370 THR B O 1
ATOM 10676 N N . ASN B 1 371 ? 29.156 -34.906 -0.066 1 92.06 371 ASN B N 1
ATOM 10677 C CA . ASN B 1 371 ? 29.25 -36.312 0.18 1 92.06 371 ASN B CA 1
ATOM 10678 C C . ASN B 1 371 ? 29.203 -36.656 1.672 1 92.06 371 ASN B C 1
ATOM 10680 O O . ASN B 1 371 ? 29.422 -35.75 2.506 1 92.06 371 ASN B O 1
ATOM 10684 N N . PRO B 1 372 ? 28.984 -37.875 2.033 1 94.06 372 PRO B N 1
ATOM 10685 C CA . PRO B 1 372 ? 28.812 -38.25 3.441 1 94.06 372 PRO B CA 1
ATOM 10686 C C . PRO B 1 372 ? 30.109 -38.125 4.246 1 94.06 372 PRO B C 1
ATOM 10688 O O . PRO B 1 372 ? 30.078 -38.094 5.48 1 94.06 372 PRO B O 1
ATOM 10691 N N . MET B 1 373 ? 31.234 -37.938 3.586 1 92.62 373 MET B N 1
ATOM 10692 C CA . MET B 1 373 ? 32.531 -37.906 4.285 1 92.62 373 MET B CA 1
ATOM 10693 C C . MET B 1 373 ? 32.906 -36.469 4.641 1 92.62 373 MET B C 1
ATOM 10695 O O . MET B 1 373 ? 33.875 -36.25 5.359 1 92.62 373 MET B O 1
ATOM 10699 N N . TYR B 1 374 ? 32.156 -35.531 4.109 1 91.88 374 TYR B N 1
ATOM 10700 C CA . TYR B 1 374 ? 32.406 -34.156 4.516 1 91.88 374 TYR B CA 1
ATOM 10701 C C . TYR B 1 374 ? 32.062 -33.969 5.98 1 91.88 374 TYR B C 1
ATOM 10703 O O . TYR B 1 374 ? 30.953 -34.281 6.414 1 91.88 374 TYR B O 1
ATOM 10711 N N . ARG B 1 375 ? 32.969 -33.375 6.723 1 92.69 375 ARG B N 1
ATOM 10712 C CA . ARG B 1 375 ? 32.781 -33.188 8.156 1 92.69 375 ARG B CA 1
ATOM 10713 C C . ARG B 1 375 ? 31.719 -32.125 8.445 1 92.69 375 ARG B C 1
ATOM 10715 O O . ARG B 1 375 ? 31.766 -31.031 7.883 1 92.69 375 ARG B O 1
ATOM 10722 N N . ALA B 1 376 ? 30.781 -32.5 9.297 1 94.19 376 ALA B N 1
ATOM 10723 C CA . ALA B 1 376 ? 29.734 -31.547 9.688 1 94.19 376 ALA B CA 1
ATOM 10724 C C . ALA B 1 376 ? 30.219 -30.625 10.812 1 94.19 376 ALA B C 1
ATOM 10726 O O . ALA B 1 376 ? 30.109 -29.406 10.719 1 94.19 376 ALA B O 1
ATOM 10727 N N . TYR B 1 377 ? 30.828 -31.312 11.805 1 94.62 377 TYR B N 1
ATOM 10728 C CA . TYR B 1 377 ? 31.328 -30.609 12.977 1 94.62 377 TYR B CA 1
ATOM 10729 C C . TYR B 1 377 ? 32.75 -31.047 13.312 1 94.62 377 TYR B C 1
ATOM 10731 O O . TYR B 1 377 ? 33.094 -32.219 13.148 1 94.62 377 TYR B O 1
ATOM 10739 N N . ASN B 1 378 ? 33.469 -30.078 13.727 1 94 378 ASN B N 1
ATOM 10740 C CA . ASN B 1 378 ? 34.75 -30.422 14.328 1 94 378 ASN B CA 1
ATOM 10741 C C . ASN B 1 378 ? 34.594 -31.062 15.711 1 94 378 ASN B C 1
ATOM 10743 O O . ASN B 1 378 ? 33.469 -31.047 16.266 1 94 378 ASN B O 1
ATOM 10747 N N . GLU B 1 379 ? 35.625 -31.594 16.266 1 90.75 379 GLU B N 1
ATOM 10748 C CA . GLU B 1 379 ? 35.562 -32.25 17.562 1 90.75 379 GLU B CA 1
ATOM 10749 C C . GLU B 1 379 ? 35.156 -31.281 18.656 1 90.75 379 GLU B C 1
ATOM 10751 O O . GLU B 1 379 ? 34.5 -31.672 19.625 1 90.75 379 GLU B O 1
ATOM 10756 N N . ASP B 1 380 ? 35.406 -29.984 18.469 1 92.12 380 ASP B N 1
ATOM 10757 C CA . ASP B 1 380 ? 35.062 -28.984 19.469 1 92.12 380 ASP B CA 1
ATOM 10758 C C . ASP B 1 380 ? 33.656 -28.469 19.297 1 92.12 380 ASP B C 1
ATOM 10760 O O . ASP B 1 380 ? 33.219 -27.562 20.016 1 92.12 380 ASP B O 1
ATOM 10764 N N . GLY B 1 381 ? 32.938 -28.953 18.297 1 92.88 381 GLY B N 1
ATOM 10765 C CA . GLY B 1 381 ? 31.547 -28.609 18.125 1 92.88 381 GLY B CA 1
ATOM 10766 C C . GLY B 1 381 ? 31.328 -27.5 17.109 1 92.88 381 GLY B C 1
ATOM 10767 O O . GLY B 1 381 ? 30.188 -27.172 16.781 1 92.88 381 GLY B O 1
ATOM 10768 N N . THR B 1 382 ? 32.406 -26.906 16.562 1 94.31 382 THR B N 1
ATOM 10769 C CA . THR B 1 382 ? 32.281 -25.859 15.547 1 94.31 382 THR B CA 1
ATOM 10770 C C . THR B 1 382 ? 31.969 -26.469 14.18 1 94.31 382 THR B C 1
ATOM 10772 O O . THR B 1 382 ? 32.312 -27.609 13.914 1 94.31 382 THR B O 1
ATOM 10775 N N . LEU B 1 383 ? 31.312 -25.719 13.391 1 95.12 383 LEU B N 1
ATOM 10776 C CA . LEU B 1 383 ? 31.047 -26.188 12.031 1 95.12 383 LEU B CA 1
ATOM 10777 C C . LEU B 1 383 ? 32.344 -26.328 11.242 1 95.12 383 LEU B C 1
ATOM 10779 O O . LEU B 1 383 ? 33.219 -25.453 11.312 1 95.12 383 LEU B O 1
ATOM 10783 N N . ALA B 1 384 ? 32.438 -27.375 10.516 1 94.06 384 ALA B N 1
ATOM 10784 C CA . ALA B 1 384 ? 33.688 -27.703 9.859 1 94.06 384 ALA B CA 1
ATOM 10785 C C . ALA B 1 384 ? 33.844 -26.938 8.539 1 94.06 384 ALA B C 1
ATOM 10787 O O . ALA B 1 384 ? 32.875 -26.781 7.801 1 94.06 384 ALA B O 1
ATOM 10788 N N . GLY B 1 385 ? 34.969 -26.375 8.391 1 90.75 385 GLY B N 1
ATOM 10789 C CA . GLY B 1 385 ? 35.312 -25.812 7.102 1 90.75 385 GLY B CA 1
ATOM 10790 C C . GLY B 1 385 ? 35.938 -26.828 6.156 1 90.75 385 GLY B C 1
ATOM 10791 O O . GLY B 1 385 ? 36.125 -27.984 6.516 1 90.75 385 GLY B O 1
ATOM 10792 N N . GLY B 1 386 ? 36.031 -26.344 4.969 1 76.5 386 GLY B N 1
ATOM 10793 C CA . GLY B 1 386 ? 36.594 -27.219 3.961 1 76.5 386 GLY B CA 1
ATOM 10794 C C . GLY B 1 386 ? 35.562 -27.812 3.02 1 76.5 386 GLY B C 1
ATOM 10795 O O . GLY B 1 386 ? 34.406 -27.344 2.982 1 76.5 386 GLY B O 1
ATOM 10796 N N . GLY B 1 387 ? 35.938 -28.609 2.172 1 65.31 387 GLY B N 1
ATOM 10797 C CA . GLY B 1 387 ? 35.094 -29.188 1.157 1 65.31 387 GLY B CA 1
ATOM 10798 C C . GLY B 1 387 ? 34.875 -28.297 -0.052 1 65.31 387 GLY B C 1
ATOM 10799 O O . GLY B 1 387 ? 35.781 -27.531 -0.411 1 65.31 387 GLY B O 1
ATOM 10800 N N . ASN B 1 388 ? 33.812 -28.469 -0.603 1 62.94 388 ASN B N 1
ATOM 10801 C CA . ASN B 1 388 ? 33.531 -27.703 -1.817 1 62.94 388 ASN B CA 1
ATOM 10802 C C . ASN B 1 388 ? 32.875 -26.359 -1.504 1 62.94 388 ASN B C 1
ATOM 10804 O O . ASN B 1 388 ? 32.312 -25.719 -2.387 1 62.94 388 ASN B O 1
ATOM 10808 N N . GLY B 1 389 ? 33 -25.984 -0.115 1 66.31 389 GLY B N 1
ATOM 10809 C CA . GLY B 1 389 ? 32.531 -24.656 0.261 1 66.31 389 GLY B CA 1
ATOM 10810 C C . GLY B 1 389 ? 31.062 -24.641 0.639 1 66.31 389 GLY B C 1
ATOM 10811 O O . GLY B 1 389 ? 30.625 -23.766 1.4 1 66.31 389 GLY B O 1
ATOM 10812 N N . ASP B 1 390 ? 30.297 -25.531 0.149 1 83.94 390 ASP B N 1
ATOM 10813 C CA . ASP B 1 390 ? 28.875 -25.531 0.488 1 83.94 390 ASP B CA 1
ATOM 10814 C C . ASP B 1 390 ? 28.609 -26.391 1.724 1 83.94 390 ASP B C 1
ATOM 10816 O O . ASP B 1 390 ? 28.703 -27.609 1.668 1 83.94 390 ASP B O 1
ATOM 10820 N N . HIS B 1 391 ? 28.562 -25.859 2.852 1 92.88 391 HIS B N 1
ATOM 10821 C CA . HIS B 1 391 ? 28.219 -26.562 4.078 1 92.88 391 HIS B CA 1
ATOM 10822 C C . HIS B 1 391 ? 26.719 -26.453 4.375 1 92.88 391 HIS B C 1
ATOM 10824 O O . HIS B 1 391 ? 26.234 -25.391 4.77 1 92.88 391 HIS B O 1
ATOM 10830 N N . PRO B 1 392 ? 25.969 -27.578 4.25 1 94.69 392 PRO B N 1
ATOM 10831 C CA . PRO B 1 392 ? 24.5 -27.516 4.344 1 94.69 392 PRO B CA 1
ATOM 10832 C C . PRO B 1 392 ? 24.031 -26.891 5.652 1 94.69 392 PRO B C 1
ATOM 10834 O O . PRO B 1 392 ? 23.094 -26.078 5.652 1 94.69 392 PRO B O 1
ATOM 10837 N N . LEU B 1 393 ? 24.641 -27.172 6.762 1 96 393 LEU B N 1
ATOM 10838 C CA . LEU B 1 393 ? 24.219 -26.641 8.055 1 96 393 LEU B CA 1
ATOM 10839 C C . LEU B 1 393 ? 24.531 -25.141 8.148 1 96 393 LEU B C 1
ATOM 10841 O O . LEU B 1 393 ? 23.812 -24.391 8.812 1 96 393 LEU B O 1
ATOM 10845 N N . ALA B 1 394 ? 25.656 -24.719 7.535 1 95.06 394 ALA B N 1
ATOM 10846 C CA . ALA B 1 394 ? 26 -23.297 7.535 1 95.06 394 ALA B CA 1
ATOM 10847 C C . ALA B 1 394 ? 25.016 -22.5 6.691 1 95.06 394 ALA B C 1
ATOM 10849 O O . ALA B 1 394 ? 24.594 -21.406 7.086 1 95.06 394 ALA B O 1
ATOM 10850 N N . LEU B 1 395 ? 24.656 -23.062 5.586 1 94.88 395 LEU B N 1
ATOM 10851 C CA . LEU B 1 395 ? 23.766 -22.375 4.656 1 94.88 395 LEU B CA 1
ATOM 10852 C C . LEU B 1 395 ? 22.375 -22.188 5.27 1 94.88 395 LEU B C 1
ATOM 10854 O O . LEU B 1 395 ? 21.672 -21.234 4.93 1 94.88 395 LEU B O 1
ATOM 10858 N N . THR B 1 396 ? 21.984 -23.125 6.168 1 96.19 396 THR B N 1
ATOM 10859 C CA . THR B 1 396 ? 20.625 -23.094 6.695 1 96.19 396 THR B CA 1
ATOM 10860 C C . THR B 1 396 ? 20.609 -22.578 8.133 1 96.19 396 THR B C 1
ATOM 10862 O O . THR B 1 396 ? 19.609 -22.734 8.836 1 96.19 396 THR B O 1
ATOM 10865 N N . SER B 1 397 ? 21.672 -22.031 8.547 1 95.88 397 SER B N 1
ATOM 10866 C CA . SER B 1 397 ? 21.766 -21.516 9.906 1 95.88 397 SER B CA 1
ATOM 10867 C C . SER B 1 397 ? 20.953 -20.234 10.07 1 95.88 397 SER B C 1
ATOM 10869 O O . SER B 1 397 ? 20.922 -19.391 9.172 1 95.88 397 SER B O 1
ATOM 10871 N N . PRO B 1 398 ? 20.297 -20.062 11.242 1 95.06 398 PRO B N 1
ATOM 10872 C CA . PRO B 1 398 ? 19.609 -18.797 11.5 1 95.06 398 PRO B CA 1
ATOM 10873 C C . PRO B 1 398 ? 20.578 -17.594 11.562 1 95.06 398 PRO B C 1
ATOM 10875 O O . PRO B 1 398 ? 20.141 -16.453 11.477 1 95.06 398 PRO B O 1
ATOM 10878 N N . ASP B 1 399 ? 21.891 -17.891 11.766 1 94.06 399 ASP B N 1
ATOM 10879 C CA . ASP B 1 399 ? 22.875 -16.828 11.875 1 94.06 399 ASP B CA 1
ATOM 10880 C C . ASP B 1 399 ? 23.391 -16.422 10.492 1 94.06 399 ASP B C 1
ATOM 10882 O O . ASP B 1 399 ? 24.156 -15.461 10.367 1 94.06 399 ASP B O 1
ATOM 10886 N N . ALA B 1 400 ? 23 -17.156 9.555 1 94.38 400 ALA B N 1
ATOM 10887 C CA . ALA B 1 400 ? 23.375 -16.781 8.195 1 94.38 400 ALA B CA 1
ATOM 10888 C C . ALA B 1 400 ? 22.5 -15.633 7.688 1 94.38 400 ALA B C 1
ATOM 10890 O O . ALA B 1 400 ? 21.656 -15.125 8.414 1 94.38 400 ALA B O 1
ATOM 10891 N N . GLY B 1 401 ? 22.828 -15.141 6.523 1 96.25 401 GLY B N 1
ATOM 10892 C CA . GLY B 1 401 ? 22.016 -14.078 5.938 1 96.25 401 GLY B CA 1
ATOM 10893 C C . GLY B 1 401 ? 20.625 -14.523 5.555 1 96.25 401 GLY B C 1
ATOM 10894 O O . GLY B 1 401 ? 20.219 -15.656 5.855 1 96.25 401 GLY B O 1
ATOM 10895 N N . TYR B 1 402 ? 19.828 -13.656 5.004 1 97.5 402 TYR B N 1
ATOM 10896 C CA . TYR B 1 402 ? 18.453 -13.945 4.633 1 97.5 402 TYR B CA 1
ATOM 10897 C C . TYR B 1 402 ? 18.062 -13.203 3.355 1 97.5 402 TYR B C 1
ATOM 10899 O O . TYR B 1 402 ? 18.766 -12.289 2.926 1 97.5 402 TYR B O 1
ATOM 10907 N N . ASN B 1 403 ? 17.062 -13.672 2.691 1 97.88 403 ASN B N 1
ATOM 10908 C CA . ASN B 1 403 ? 16.312 -13 1.639 1 97.88 403 ASN B CA 1
ATOM 10909 C C . ASN B 1 403 ? 14.852 -12.789 2.041 1 97.88 403 ASN B C 1
ATOM 10911 O O . ASN B 1 403 ? 14.078 -13.742 2.092 1 97.88 403 ASN B O 1
ATOM 10915 N N . LYS B 1 404 ? 14.523 -11.594 2.346 1 96.94 404 LYS B N 1
ATOM 10916 C CA . LYS B 1 404 ? 13.164 -11.242 2.754 1 96.94 404 LYS B CA 1
ATOM 10917 C C . LYS B 1 404 ? 12.453 -10.43 1.675 1 96.94 404 LYS B C 1
ATOM 10919 O O . LYS B 1 404 ? 13.039 -9.516 1.094 1 96.94 404 LYS B O 1
ATOM 10924 N N . ASN B 1 405 ? 11.203 -10.789 1.422 1 96.44 405 ASN B N 1
ATOM 10925 C CA . ASN B 1 405 ? 10.375 -10.07 0.457 1 96.44 405 ASN B CA 1
ATOM 10926 C C . ASN B 1 405 ? 8.977 -9.797 1.007 1 96.44 405 ASN B C 1
ATOM 10928 O O . ASN B 1 405 ? 8.367 -10.672 1.621 1 96.44 405 ASN B O 1
ATOM 10932 N N . ARG B 1 406 ? 8.562 -8.641 0.831 1 95 406 ARG B N 1
ATOM 10933 C CA . ARG B 1 406 ? 7.195 -8.258 1.153 1 95 406 ARG B CA 1
ATOM 10934 C C . ARG B 1 406 ? 6.488 -7.672 -0.066 1 95 406 ARG B C 1
ATOM 10936 O O . ARG B 1 406 ? 7.066 -6.863 -0.795 1 95 406 ARG B O 1
ATOM 10943 N N . ASP B 1 407 ? 5.211 -8.031 -0.312 1 95 407 ASP B N 1
ATOM 10944 C CA . ASP B 1 407 ? 4.387 -7.516 -1.4 1 95 407 ASP B CA 1
ATOM 10945 C C . ASP B 1 407 ? 2.967 -7.227 -0.923 1 95 407 ASP B C 1
ATOM 10947 O O . ASP B 1 407 ? 2.412 -7.977 -0.117 1 95 407 ASP B O 1
ATOM 10951 N N . LYS B 1 408 ? 2.43 -6.227 -1.423 1 93.38 408 LYS B N 1
ATOM 10952 C CA . LYS B 1 408 ? 1.035 -5.938 -1.104 1 93.38 408 LYS B CA 1
ATOM 10953 C C . LYS B 1 408 ? 0.35 -5.207 -2.256 1 93.38 408 LYS B C 1
ATOM 10955 O O . LYS B 1 408 ? 1.016 -4.59 -3.09 1 93.38 408 LYS B O 1
ATOM 10960 N N . PHE B 1 409 ? -0.901 -5.273 -2.352 1 93.88 409 PHE B N 1
ATOM 10961 C CA . PHE B 1 409 ? -1.699 -4.449 -3.252 1 93.88 409 PHE B CA 1
ATOM 10962 C C . PHE B 1 409 ? -3.092 -4.211 -2.68 1 93.88 409 PHE B C 1
ATOM 10964 O O . PHE B 1 409 ? -3.539 -4.949 -1.798 1 93.88 409 PHE B O 1
ATOM 10971 N N . ILE B 1 410 ? -3.785 -3.299 -3.164 1 91.31 410 ILE B N 1
ATOM 10972 C CA . ILE B 1 410 ? -5.184 -2.979 -2.898 1 91.31 410 ILE B CA 1
ATOM 10973 C C . ILE B 1 410 ? -5.902 -2.686 -4.211 1 91.31 410 ILE B C 1
ATOM 10975 O O . ILE B 1 410 ? -5.395 -1.941 -5.055 1 91.31 410 ILE B O 1
ATOM 10979 N N . ASN B 1 411 ? -7 -3.301 -4.383 1 94.12 411 ASN B N 1
ATOM 10980 C CA . ASN B 1 411 ? -7.895 -3.047 -5.504 1 94.12 411 ASN B CA 1
ATOM 10981 C C . ASN B 1 411 ? -9.195 -2.393 -5.051 1 94.12 411 ASN B C 1
ATOM 10983 O O . ASN B 1 411 ? -9.836 -2.861 -4.109 1 94.12 411 ASN B O 1
ATOM 10987 N N . THR B 1 412 ? -9.57 -1.38 -5.723 1 90.56 412 THR B N 1
ATOM 10988 C CA . THR B 1 412 ? -10.852 -0.718 -5.5 1 90.56 412 THR B CA 1
ATOM 10989 C C . THR B 1 412 ? -11.656 -0.646 -6.793 1 90.56 412 THR B C 1
ATOM 10991 O O . THR B 1 412 ? -11.242 0.011 -7.75 1 90.56 412 THR B O 1
ATOM 10994 N N . GLN B 1 413 ? -12.781 -1.253 -6.766 1 93.94 413 GLN B N 1
ATOM 10995 C CA . GLN B 1 413 ? -13.625 -1.317 -7.957 1 93.94 413 GLN B CA 1
ATOM 10996 C C . GLN B 1 413 ? -14.984 -0.662 -7.707 1 93.94 413 GLN B C 1
ATOM 10998 O O . GLN B 1 413 ? -15.641 -0.956 -6.711 1 93.94 413 GLN B O 1
ATOM 11003 N N . LEU B 1 414 ? -15.422 0.211 -8.578 1 91.31 414 LEU B N 1
ATOM 11004 C CA . LEU B 1 414 ? -16.75 0.823 -8.602 1 91.31 414 LEU B CA 1
ATOM 11005 C C . LEU B 1 414 ? -17.516 0.417 -9.859 1 91.31 414 LEU B C 1
ATOM 11007 O O . LEU B 1 414 ? -16.969 0.454 -10.961 1 91.31 414 LEU B O 1
ATOM 11011 N N . SER B 1 415 ? -18.719 -0.008 -9.633 1 93.31 415 SER B N 1
ATOM 11012 C CA . SER B 1 415 ? -19.516 -0.428 -10.773 1 93.31 415 SER B CA 1
ATOM 11013 C C . SER B 1 415 ? -20.906 0.203 -10.727 1 93.31 415 SER B C 1
ATOM 11015 O O . SER B 1 415 ? -21.5 0.352 -9.648 1 93.31 415 SER B O 1
ATOM 11017 N N . LEU B 1 416 ? -21.453 0.587 -11.906 1 93.56 416 LEU B N 1
ATOM 11018 C CA . LEU B 1 416 ? -22.797 1.108 -12.141 1 93.56 416 LEU B CA 1
ATOM 11019 C C . LEU B 1 416 ? -23.5 0.322 -13.234 1 93.56 416 LEU B C 1
ATOM 11021 O O . LEU B 1 416 ? -22.984 0.18 -14.344 1 93.56 416 LEU B O 1
ATOM 11025 N N . ASN B 1 417 ? -24.578 -0.173 -12.906 1 93.69 417 ASN B N 1
ATOM 11026 C CA . ASN B 1 417 ? -25.438 -0.843 -13.883 1 93.69 417 ASN B CA 1
ATOM 11027 C C . ASN B 1 417 ? -26.828 -0.243 -13.898 1 93.69 417 ASN B C 1
ATOM 11029 O O . ASN B 1 417 ? -27.562 -0.333 -12.914 1 93.69 417 ASN B O 1
ATOM 11033 N N . TRP B 1 418 ? -27.266 0.247 -15.055 1 95.69 418 TRP B N 1
ATOM 11034 C CA . TRP B 1 418 ? -28.547 0.944 -15.172 1 95.69 418 TRP B CA 1
ATOM 11035 C C . TRP B 1 418 ? -29.453 0.247 -16.188 1 95.69 418 TRP B C 1
ATOM 11037 O O . TRP B 1 418 ? -29.234 0.346 -17.391 1 95.69 418 TRP B O 1
ATOM 11047 N N . ALA B 1 419 ? -30.391 -0.404 -15.633 1 94.38 419 ALA B N 1
ATOM 11048 C CA . ALA B 1 419 ? -31.453 -0.926 -16.469 1 94.38 419 ALA B CA 1
ATOM 11049 C C . ALA B 1 419 ? -32.5 0.142 -16.75 1 94.38 419 ALA B C 1
ATOM 11051 O O . ALA B 1 419 ? -33.312 0.463 -15.875 1 94.38 419 ALA B O 1
ATOM 11052 N N . VAL B 1 420 ? -32.562 0.54 -17.969 1 93.75 420 VAL B N 1
ATOM 11053 C CA . VAL B 1 420 ? -33.438 1.648 -18.312 1 93.75 420 VAL B CA 1
ATOM 11054 C C . VAL B 1 420 ? -34.875 1.2 -18.219 1 93.75 420 VAL B C 1
ATOM 11056 O O . VAL B 1 420 ? -35.344 0.381 -19.016 1 93.75 420 VAL B O 1
ATOM 11059 N N . PRO B 1 421 ? -35.625 1.744 -17.219 1 91 421 PRO B N 1
ATOM 11060 C CA . PRO B 1 421 ? -37 1.252 -17 1 91 421 PRO B CA 1
ATOM 11061 C C . PRO B 1 421 ? -37.906 1.521 -18.188 1 91 421 PRO B C 1
ATOM 11063 O O . PRO B 1 421 ? -38.844 0.743 -18.438 1 91 421 PRO B O 1
ATOM 11066 N N . GLN B 1 422 ? -37.719 2.549 -18.953 1 90.25 422 GLN B N 1
ATOM 11067 C CA . GLN B 1 422 ? -38.625 2.953 -20.047 1 90.25 422 GLN B CA 1
ATOM 11068 C C . GLN B 1 422 ? -38.406 2.086 -21.281 1 90.25 422 GLN B C 1
ATOM 11070 O O . GLN B 1 422 ? -39.25 2.066 -22.188 1 90.25 422 GLN B O 1
ATOM 11075 N N . VAL B 1 423 ? -37.281 1.487 -21.344 1 94 423 VAL B N 1
ATOM 11076 C CA . VAL B 1 423 ? -36.969 0.662 -22.516 1 94 423 VAL B CA 1
ATOM 11077 C C . VAL B 1 423 ? -36.625 -0.754 -22.062 1 94 423 VAL B C 1
ATOM 11079 O O . VAL B 1 423 ? -35.5 -1.012 -21.609 1 94 423 VAL B O 1
ATOM 11082 N N . GLU B 1 424 ? -37.438 -1.612 -22.312 1 91.81 424 GLU B N 1
ATOM 11083 C CA . GLU B 1 424 ? -37.25 -2.994 -21.891 1 91.81 424 GLU B CA 1
ATOM 11084 C C . GLU B 1 424 ? -36 -3.592 -22.547 1 91.81 424 GLU B C 1
ATOM 11086 O O . GLU B 1 424 ? -35.844 -3.498 -23.766 1 91.81 424 GLU B O 1
ATOM 11091 N N . GLY B 1 425 ? -35.156 -4.102 -21.75 1 92.94 425 GLY B N 1
ATOM 11092 C CA . GLY B 1 425 ? -34 -4.844 -22.25 1 92.94 425 GLY B CA 1
ATOM 11093 C C . GLY B 1 425 ? -32.75 -3.99 -22.406 1 92.94 425 GLY B C 1
ATOM 11094 O O . GLY B 1 425 ? -31.672 -4.508 -22.688 1 92.94 425 GLY B O 1
ATOM 11095 N N . LEU B 1 426 ? -32.906 -2.721 -22.328 1 95.94 426 LEU B N 1
ATOM 11096 C CA . LEU B 1 426 ? -31.75 -1.832 -22.5 1 95.94 426 LEU B CA 1
ATOM 11097 C C . LEU B 1 426 ? -31.047 -1.604 -21.172 1 95.94 426 LEU B C 1
ATOM 11099 O O . LEU B 1 426 ? -31.688 -1.256 -20.172 1 95.94 426 LEU B O 1
ATOM 11103 N N . LYS B 1 427 ? -29.797 -1.818 -21.156 1 95.5 427 LYS B N 1
ATOM 11104 C CA . LYS B 1 427 ? -28.984 -1.623 -19.953 1 95.5 427 LYS B CA 1
ATOM 11105 C C . LYS B 1 427 ? -27.688 -0.878 -20.281 1 95.5 427 LYS B C 1
ATOM 11107 O O . LYS B 1 427 ? -27.078 -1.119 -21.328 1 95.5 427 LYS B O 1
ATOM 11112 N N . PHE B 1 428 ? -27.297 0.042 -19.453 1 96.5 428 PHE B N 1
ATOM 11113 C CA . PHE B 1 428 ? -26 0.709 -19.516 1 96.5 428 PHE B CA 1
ATOM 11114 C C . PHE B 1 428 ? -25.141 0.34 -18.328 1 96.5 428 PHE B C 1
ATOM 11116 O O . PHE B 1 428 ? -25.641 0.172 -17.219 1 96.5 428 PHE B O 1
ATOM 11123 N N . GLY B 1 429 ? -23.891 0.137 -18.547 1 95.12 429 GLY B N 1
ATOM 11124 C CA . GLY B 1 429 ? -22.953 -0.184 -17.469 1 95.12 429 GLY B CA 1
ATOM 11125 C C . GLY B 1 429 ? -21.703 0.674 -17.484 1 95.12 429 GLY B C 1
ATOM 11126 O O . GLY B 1 429 ? -21.234 1.085 -18.562 1 95.12 429 GLY B O 1
ATOM 11127 N N . ALA B 1 430 ? -21.172 0.954 -16.344 1 95.5 430 ALA B N 1
ATOM 11128 C CA . ALA B 1 430 ? -19.875 1.6 -16.172 1 95.5 430 ALA B CA 1
ATOM 11129 C C . ALA B 1 430 ? -19.109 0.981 -15.008 1 95.5 430 ALA B C 1
ATOM 11131 O O . ALA B 1 430 ? -19.703 0.631 -13.977 1 95.5 430 ALA B O 1
ATOM 11132 N N . MET B 1 431 ? -17.797 0.827 -15.188 1 95.12 431 MET B N 1
ATOM 11133 C CA . MET B 1 431 ? -16.969 0.239 -14.141 1 95.12 431 MET B CA 1
ATOM 11134 C C . MET B 1 431 ? -15.57 0.837 -14.164 1 95.12 431 MET B C 1
ATOM 11136 O O . MET B 1 431 ? -15 1.058 -15.227 1 95.12 431 MET B O 1
ATOM 11140 N N . ALA B 1 432 ? -15.078 1.166 -13.039 1 94.5 432 ALA B N 1
ATOM 11141 C CA . ALA B 1 432 ? -13.703 1.638 -12.867 1 94.5 432 ALA B CA 1
ATOM 11142 C C . ALA B 1 432 ? -12.992 0.859 -11.766 1 94.5 432 ALA B C 1
ATOM 11144 O O . ALA B 1 432 ? -13.594 0.524 -10.742 1 94.5 432 ALA B O 1
ATOM 11145 N N . ASN B 1 433 ? -11.727 0.494 -12.047 1 95.5 433 ASN B N 1
ATOM 11146 C CA . ASN B 1 433 ? -10.898 -0.187 -11.055 1 95.5 433 ASN B CA 1
ATOM 11147 C C . ASN B 1 433 ? -9.531 0.474 -10.906 1 95.5 433 ASN B C 1
ATOM 11149 O O . ASN B 1 433 ? -8.883 0.794 -11.906 1 95.5 433 ASN B O 1
ATOM 11153 N N . TYR B 1 434 ? -9.172 0.755 -9.75 1 93.12 434 TYR B N 1
ATOM 11154 C CA . TYR B 1 434 ? -7.848 1.284 -9.43 1 93.12 434 TYR B CA 1
ATOM 11155 C C . TYR B 1 434 ? -7.055 0.296 -8.578 1 93.12 434 TYR B C 1
ATOM 11157 O O . TYR B 1 434 ? -7.477 -0.063 -7.477 1 93.12 434 TYR B O 1
ATOM 11165 N N . ARG B 1 435 ? -5.895 -0.165 -9.039 1 95.19 435 ARG B N 1
ATOM 11166 C CA . ARG B 1 435 ? -5 -1.063 -8.312 1 95.19 435 ARG B CA 1
ATOM 11167 C C . ARG B 1 435 ? -3.703 -0.355 -7.934 1 95.19 435 ARG B C 1
ATOM 11169 O O . ARG B 1 435 ? -3.053 0.258 -8.781 1 95.19 435 ARG B O 1
ATOM 11176 N N . ASN B 1 436 ? -3.375 -0.406 -6.73 1 93.69 436 ASN B N 1
ATOM 11177 C CA . ASN B 1 436 ? -2.119 0.13 -6.215 1 93.69 436 ASN B CA 1
ATOM 11178 C C . ASN B 1 436 ? -1.298 -0.945 -5.508 1 93.69 436 ASN B C 1
ATOM 11180 O O . ASN B 1 436 ? -1.736 -1.508 -4.504 1 93.69 436 ASN B O 1
ATOM 11184 N N . GLY B 1 437 ? -0.11 -1.266 -6.055 1 94.19 437 GLY B N 1
ATOM 11185 C CA . GLY B 1 437 ? 0.763 -2.285 -5.496 1 94.19 437 GLY B CA 1
ATOM 11186 C C . GLY B 1 437 ? 2.152 -1.769 -5.168 1 94.19 437 GLY B C 1
ATOM 11187 O O . GLY B 1 437 ? 2.617 -0.8 -5.773 1 94.19 437 GLY B O 1
ATOM 11188 N N . ASP B 1 438 ? 2.771 -2.338 -4.203 1 94.56 438 ASP B N 1
ATOM 11189 C CA . ASP B 1 438 ? 4.152 -2.014 -3.859 1 94.56 438 ASP B CA 1
ATOM 11190 C C . ASP B 1 438 ? 4.867 -3.225 -3.264 1 94.56 438 ASP B C 1
ATOM 11192 O O . ASP B 1 438 ? 4.227 -4.191 -2.85 1 94.56 438 ASP B O 1
ATOM 11196 N N . GLY B 1 439 ? 6.164 -3.158 -3.219 1 95.69 439 GLY B N 1
ATOM 11197 C CA . GLY B 1 439 ? 6.988 -4.234 -2.689 1 95.69 439 GLY B CA 1
ATOM 11198 C C . GLY B 1 439 ? 8.297 -3.746 -2.096 1 95.69 439 GLY B C 1
ATOM 11199 O O . GLY B 1 439 ? 8.711 -2.609 -2.336 1 95.69 439 GLY B O 1
ATOM 11200 N N . TRP B 1 440 ? 8.867 -4.574 -1.21 1 96.62 440 TRP B N 1
ATOM 11201 C CA . TRP B 1 440 ? 10.141 -4.332 -0.531 1 96.62 440 TRP B CA 1
ATOM 11202 C C . TRP B 1 440 ? 10.945 -5.621 -0.401 1 96.62 440 TRP B C 1
ATOM 11204 O O . TRP B 1 440 ? 10.438 -6.629 0.1 1 96.62 440 TRP B O 1
ATOM 11214 N N . GLY B 1 441 ? 12.125 -5.656 -0.984 1 97.25 441 GLY B N 1
ATOM 11215 C CA . GLY B 1 441 ? 13.031 -6.789 -0.872 1 97.25 441 GLY B CA 1
ATOM 11216 C C . GLY B 1 441 ? 14.336 -6.449 -0.173 1 97.25 441 GLY B C 1
ATOM 11217 O O . GLY B 1 441 ? 14.891 -5.367 -0.378 1 97.25 441 GLY B O 1
ATOM 11218 N N . LYS B 1 442 ? 14.828 -7.367 0.721 1 97.12 442 LYS B N 1
ATOM 11219 C CA . LYS B 1 442 ? 16.078 -7.223 1.45 1 97.12 442 LYS B CA 1
ATOM 11220 C C . LYS B 1 442 ? 16.891 -8.516 1.428 1 97.12 442 LYS B C 1
ATOM 11222 O O . LYS B 1 442 ? 16.484 -9.516 2.018 1 97.12 442 LYS B O 1
ATOM 11227 N N . LEU B 1 443 ? 17.984 -8.477 0.71 1 98.19 443 LEU B N 1
ATOM 11228 C CA . LEU B 1 443 ? 18.891 -9.609 0.611 1 98.19 443 LEU B CA 1
ATOM 11229 C C . LEU B 1 443 ? 20.172 -9.336 1.393 1 98.19 443 LEU B C 1
ATOM 11231 O O . LEU B 1 443 ? 21 -8.523 0.978 1 98.19 443 LEU B O 1
ATOM 11235 N N . TRP B 1 444 ? 20.297 -9.953 2.504 1 97.88 444 TRP B N 1
ATOM 11236 C CA . TRP B 1 444 ? 21.484 -9.891 3.352 1 97.88 444 TRP B CA 1
ATOM 11237 C C . TRP B 1 444 ? 22.312 -11.156 3.193 1 97.88 444 TRP B C 1
ATOM 11239 O O . TRP B 1 444 ? 21.969 -12.219 3.713 1 97.88 444 TRP B O 1
ATOM 11249 N N . GLU B 1 445 ? 23.406 -11.016 2.494 1 97.12 445 GLU B N 1
ATOM 11250 C CA . GLU B 1 445 ? 24.312 -12.141 2.285 1 97.12 445 GLU B CA 1
ATOM 11251 C C . GLU B 1 445 ? 25.422 -12.164 3.33 1 97.12 445 GLU B C 1
ATOM 11253 O O . GLU B 1 445 ? 26.391 -11.406 3.23 1 97.12 445 GLU B O 1
ATOM 11258 N N . LYS B 1 446 ? 25.312 -13.039 4.246 1 95.56 446 LYS B N 1
ATOM 11259 C CA . LYS B 1 446 ? 26.234 -13.242 5.355 1 95.56 446 LYS B CA 1
ATOM 11260 C C . LYS B 1 446 ? 26.484 -14.727 5.598 1 95.56 446 LYS B C 1
ATOM 11262 O O . LYS B 1 446 ? 25.547 -15.523 5.648 1 95.56 446 LYS B O 1
ATOM 11267 N N . ASN B 1 447 ? 27.75 -15.031 5.738 1 93.19 447 ASN B N 1
ATOM 11268 C CA . ASN B 1 447 ? 28.125 -16.422 5.988 1 93.19 447 ASN B CA 1
ATOM 11269 C C . ASN B 1 447 ? 28.391 -16.672 7.469 1 93.19 447 ASN B C 1
ATOM 11271 O O . ASN B 1 447 ? 28.938 -15.805 8.164 1 93.19 447 ASN B O 1
ATOM 11275 N N . VAL B 1 448 ? 28.031 -17.859 7.863 1 93.62 448 VAL B N 1
ATOM 11276 C CA . VAL B 1 448 ? 28.422 -18.312 9.195 1 93.62 448 VAL B CA 1
ATOM 11277 C C . VAL B 1 448 ? 29.875 -18.781 9.188 1 93.62 448 VAL B C 1
ATOM 11279 O O . VAL B 1 448 ? 30.328 -19.406 8.219 1 93.62 448 VAL B O 1
ATOM 11282 N N . PRO B 1 449 ? 30.562 -18.5 10.281 1 92.62 449 PRO B N 1
ATOM 11283 C CA . PRO B 1 449 ? 31.969 -18.922 10.305 1 92.62 449 PRO B CA 1
ATOM 11284 C C . PRO B 1 449 ? 32.125 -20.438 10.258 1 92.62 449 PRO B C 1
ATOM 11286 O O . PRO B 1 449 ? 31.375 -21.156 10.922 1 92.62 449 PRO B O 1
ATOM 11289 N N . LEU B 1 450 ? 33.031 -20.891 9.43 1 95.19 450 LEU B N 1
ATOM 11290 C CA . LEU B 1 450 ? 33.469 -22.281 9.367 1 95.19 450 LEU B CA 1
ATOM 11291 C C . LEU B 1 450 ? 34.906 -22.391 9.867 1 95.19 450 LEU B C 1
ATOM 11293 O O . LEU B 1 450 ? 35.75 -21.5 9.625 1 95.19 450 LEU B O 1
ATOM 11297 N N . TYR B 1 451 ? 35.156 -23.531 10.547 1 94.81 451 TYR B N 1
ATOM 11298 C CA . TYR B 1 451 ? 36.469 -23.672 11.188 1 94.81 451 TYR B CA 1
ATOM 11299 C C . TYR B 1 451 ? 37.219 -24.891 10.648 1 94.81 451 TYR B C 1
ATOM 11301 O O . TYR B 1 451 ? 36.625 -25.953 10.469 1 94.81 451 TYR B O 1
ATOM 11309 N N . MET B 1 452 ? 38.438 -24.625 10.391 1 92.62 452 MET B N 1
ATOM 11310 C CA . MET B 1 452 ? 39.312 -25.75 10.055 1 92.62 452 MET B CA 1
ATOM 11311 C C . MET B 1 452 ? 39.594 -26.594 11.297 1 92.62 452 MET B C 1
ATOM 11313 O O . MET B 1 452 ? 39.312 -26.172 12.414 1 92.62 452 MET B O 1
ATOM 11317 N N . GLN B 1 453 ? 40.156 -27.719 11.078 1 89 453 GLN B N 1
ATOM 11318 C CA . GLN B 1 453 ? 40.438 -28.641 12.18 1 89 453 GLN B CA 1
ATOM 11319 C C . GLN B 1 453 ? 41.406 -28.047 13.18 1 89 453 GLN B C 1
ATOM 11321 O O . GLN B 1 453 ? 41.375 -28.375 14.367 1 89 453 GLN B O 1
ATOM 11326 N N . ASP B 1 454 ? 42.25 -27.109 12.711 1 90.25 454 ASP B N 1
ATOM 11327 C CA . ASP B 1 454 ? 43.25 -26.5 13.594 1 90.25 454 ASP B CA 1
ATOM 11328 C C . ASP B 1 454 ? 42.656 -25.312 14.359 1 90.25 454 ASP B C 1
ATOM 11330 O O . ASP B 1 454 ? 43.344 -24.641 15.109 1 90.25 454 ASP B O 1
ATOM 11334 N N . GLY B 1 455 ? 41.375 -25.078 14.062 1 91.62 455 GLY B N 1
ATOM 11335 C CA . GLY B 1 455 ? 40.688 -24.016 14.789 1 91.62 455 GLY B CA 1
ATOM 11336 C C . GLY B 1 455 ? 40.625 -22.719 14.016 1 91.62 455 GLY B C 1
ATOM 11337 O O . GLY B 1 455 ? 39.938 -21.781 14.422 1 91.62 455 GLY B O 1
ATOM 11338 N N . SER B 1 456 ? 41.375 -22.625 12.938 1 93.5 456 SER B N 1
ATOM 11339 C CA . SER B 1 456 ? 41.344 -21.391 12.156 1 93.5 456 SER B CA 1
ATOM 11340 C C . SER B 1 456 ? 40.031 -21.234 11.398 1 93.5 456 SER B C 1
ATOM 11342 O O . SER B 1 456 ? 39.406 -22.219 11.016 1 93.5 456 SER B O 1
ATOM 11344 N N . VAL B 1 457 ? 39.625 -20 11.234 1 92.69 457 VAL B N 1
ATOM 11345 C CA . VAL B 1 457 ? 38.375 -19.703 10.516 1 92.69 457 VAL B CA 1
ATOM 11346 C C . VAL B 1 457 ? 38.625 -19.734 9.008 1 92.69 457 VAL B C 1
ATOM 11348 O O . VAL B 1 457 ? 39.625 -19.172 8.523 1 92.69 457 VAL B O 1
ATOM 11351 N N . MET B 1 458 ? 37.812 -20.391 8.352 1 92.31 458 MET B N 1
ATOM 11352 C CA . MET B 1 458 ? 37.875 -20.438 6.895 1 92.31 458 MET B CA 1
ATOM 11353 C C . MET B 1 458 ? 37.594 -19.078 6.289 1 92.31 458 MET B C 1
ATOM 11355 O O . MET B 1 458 ? 36.688 -18.359 6.762 1 92.31 458 MET B O 1
ATOM 11359 N N . ASN B 1 459 ? 38.375 -18.688 5.316 1 89.75 459 ASN B N 1
ATOM 11360 C CA . ASN B 1 459 ? 38.125 -17.422 4.633 1 89.75 459 ASN B CA 1
ATOM 11361 C C . ASN B 1 459 ? 36.812 -17.453 3.84 1 89.75 459 ASN B C 1
ATOM 11363 O O . ASN B 1 459 ? 36.562 -18.391 3.072 1 89.75 459 ASN B O 1
ATOM 11367 N N . GLN B 1 460 ? 36 -16.547 4.039 1 90.31 460 GLN B N 1
ATOM 11368 C CA . GLN B 1 460 ? 34.75 -16.391 3.322 1 90.31 460 GLN B CA 1
ATOM 11369 C C . GLN B 1 460 ? 34.531 -14.938 2.879 1 90.31 460 GLN B C 1
ATOM 11371 O O . GLN B 1 460 ? 35.094 -14.016 3.484 1 90.31 460 GLN B O 1
ATOM 11376 N N . PRO B 1 461 ? 33.781 -14.727 1.845 1 90.62 461 PRO B N 1
ATOM 11377 C CA . PRO B 1 461 ? 33.531 -13.352 1.401 1 90.62 461 PRO B CA 1
ATOM 11378 C C . PRO B 1 461 ? 32.844 -12.508 2.465 1 90.62 461 PRO B C 1
ATOM 11380 O O . PRO B 1 461 ? 31.984 -13.016 3.199 1 90.62 461 PRO B O 1
ATOM 11383 N N . PRO B 1 462 ? 33.094 -11.234 2.498 1 92.44 462 PRO B N 1
ATOM 11384 C CA . PRO B 1 462 ? 32.406 -10.359 3.445 1 92.44 462 PRO B CA 1
ATOM 11385 C C . PRO B 1 462 ? 30.922 -10.211 3.123 1 92.44 462 PRO B C 1
ATOM 11387 O O . PRO B 1 462 ? 30.516 -10.43 1.982 1 92.44 462 PRO B O 1
ATOM 11390 N N . PRO B 1 463 ? 30.188 -9.875 4.133 1 94.81 463 PRO B N 1
ATOM 11391 C CA . PRO B 1 463 ? 28.75 -9.711 3.918 1 94.81 463 PRO B CA 1
ATOM 11392 C C . PRO B 1 463 ? 28.422 -8.602 2.918 1 94.81 463 PRO B C 1
ATOM 11394 O O . PRO B 1 463 ? 29.219 -7.676 2.736 1 94.81 463 PRO B O 1
ATOM 11397 N N . GLN B 1 464 ? 27.344 -8.727 2.277 1 96.62 464 GLN B N 1
ATOM 11398 C CA . GLN B 1 464 ? 26.812 -7.727 1.361 1 96.62 464 GLN B CA 1
ATOM 11399 C C . GLN B 1 464 ? 25.297 -7.582 1.524 1 96.62 464 GLN B C 1
ATOM 11401 O O . GLN B 1 464 ? 24.625 -8.516 1.968 1 96.62 464 GLN B O 1
ATOM 11406 N N . LEU B 1 465 ? 24.766 -6.379 1.2 1 97 465 LEU B N 1
ATOM 11407 C CA . LEU B 1 465 ? 23.344 -6.09 1.375 1 97 465 LEU B CA 1
ATOM 11408 C C . LEU B 1 465 ? 22.75 -5.469 0.113 1 97 465 LEU B C 1
ATOM 11410 O O . LEU B 1 465 ? 23.344 -4.543 -0.457 1 97 465 LEU B O 1
ATOM 11414 N N . THR B 1 466 ? 21.672 -6.004 -0.333 1 97.69 466 THR B N 1
ATOM 11415 C CA . THR B 1 466 ? 20.859 -5.418 -1.396 1 97.69 466 THR B CA 1
ATOM 11416 C C . THR B 1 466 ? 19.453 -5.121 -0.901 1 97.69 466 THR B C 1
ATOM 11418 O O . THR B 1 466 ? 18.781 -6 -0.356 1 97.69 466 THR B O 1
ATOM 11421 N N . VAL B 1 467 ? 19 -3.914 -1.024 1 97.56 467 VAL B N 1
ATOM 11422 C CA . VAL B 1 467 ? 17.625 -3.521 -0.73 1 97.56 467 VAL B CA 1
ATOM 11423 C C . VAL B 1 467 ? 16.953 -3.014 -2.002 1 97.56 467 VAL B C 1
ATOM 11425 O O . VAL B 1 467 ? 17.562 -2.281 -2.785 1 97.56 467 VAL B O 1
ATOM 11428 N N . ALA B 1 468 ? 15.75 -3.432 -2.285 1 97.81 468 ALA B N 1
ATOM 11429 C CA . ALA B 1 468 ? 15.008 -3.025 -3.477 1 97.81 468 ALA B CA 1
ATOM 11430 C C . ALA B 1 468 ? 13.555 -2.715 -3.141 1 97.81 468 ALA B C 1
ATOM 11432 O O . ALA B 1 468 ? 12.992 -3.287 -2.203 1 97.81 468 ALA B O 1
ATOM 11433 N N . SER B 1 469 ? 12.984 -1.797 -3.814 1 97.12 469 SER B N 1
ATOM 11434 C CA . SER B 1 469 ? 11.578 -1.44 -3.678 1 97.12 469 SER B CA 1
ATOM 11435 C C . SER B 1 469 ? 10.961 -1.084 -5.027 1 97.12 469 SER B C 1
ATOM 11437 O O . SER B 1 469 ? 11.68 -0.769 -5.977 1 97.12 469 SER B O 1
ATOM 11439 N N . TYR B 1 470 ? 9.625 -1.219 -5.156 1 96.38 470 TYR B N 1
ATOM 11440 C CA . TYR B 1 470 ? 8.898 -0.786 -6.344 1 96.38 470 TYR B CA 1
ATOM 11441 C C . TYR B 1 470 ? 7.48 -0.354 -5.984 1 96.38 470 TYR B C 1
ATOM 11443 O O . TYR B 1 470 ? 6.988 -0.667 -4.898 1 96.38 470 TYR B O 1
ATOM 11451 N N . TYR B 1 471 ? 6.844 0.324 -6.816 1 92.25 471 TYR B N 1
ATOM 11452 C CA . TYR B 1 471 ? 5.398 0.512 -6.758 1 92.25 471 TYR B CA 1
ATOM 11453 C C . TYR B 1 471 ? 4.789 0.466 -8.156 1 92.25 471 TYR B C 1
ATOM 11455 O O . TYR B 1 471 ? 5.465 0.745 -9.148 1 92.25 471 TYR B O 1
ATOM 11463 N N . ASN B 1 472 ? 3.627 0.086 -8.242 1 94.25 472 ASN B N 1
ATOM 11464 C CA . ASN B 1 472 ? 2.879 -0.024 -9.492 1 94.25 472 ASN B CA 1
ATOM 11465 C C . ASN B 1 472 ? 1.435 0.439 -9.328 1 94.25 472 ASN B C 1
ATOM 11467 O O . ASN B 1 472 ? 0.814 0.187 -8.289 1 94.25 472 ASN B O 1
ATOM 11471 N N . GLN B 1 473 ? 0.949 1.188 -10.297 1 93.69 473 GLN B N 1
ATOM 11472 C CA . GLN B 1 473 ? -0.432 1.655 -10.367 1 93.69 473 GLN B CA 1
ATOM 11473 C C . GLN B 1 473 ? -1.086 1.258 -11.688 1 93.69 473 GLN B C 1
ATOM 11475 O O . GLN B 1 473 ? -0.473 1.379 -12.75 1 93.69 473 GLN B O 1
ATOM 11480 N N . ARG B 1 474 ? -2.291 0.805 -11.562 1 95 474 ARG B N 1
ATOM 11481 C CA . ARG B 1 474 ? -3.064 0.441 -12.742 1 95 474 ARG B CA 1
ATOM 11482 C C . ARG B 1 474 ? -4.48 1.007 -12.664 1 95 474 ARG B C 1
ATOM 11484 O O . ARG B 1 474 ? -5.109 0.982 -11.609 1 95 474 ARG B O 1
ATOM 11491 N N . VAL B 1 475 ? -4.922 1.488 -13.773 1 94.75 475 VAL B N 1
ATOM 11492 C CA . VAL B 1 475 ? -6.289 1.982 -13.883 1 94.75 475 VAL B CA 1
ATOM 11493 C C . VAL B 1 475 ? -7.008 1.264 -15.023 1 94.75 475 VAL B C 1
ATOM 11495 O O . VAL B 1 475 ? -6.488 1.177 -16.141 1 94.75 475 VAL B O 1
ATOM 11498 N N . TYR B 1 476 ? -8.125 0.743 -14.703 1 94.69 476 TYR B N 1
ATOM 11499 C CA . TYR B 1 476 ? -9.008 0.12 -15.688 1 94.69 476 TYR B CA 1
ATOM 11500 C C . TYR B 1 476 ? -10.352 0.832 -15.742 1 94.69 476 TYR B C 1
ATOM 11502 O O . TYR B 1 476 ? -10.969 1.094 -14.703 1 94.69 476 TYR B O 1
ATOM 11510 N N . PHE B 1 477 ? -10.781 1.208 -16.922 1 95.12 477 PHE B N 1
ATOM 11511 C CA . PHE B 1 477 ? -12.07 1.854 -17.141 1 95.12 477 PHE B CA 1
ATOM 11512 C C . PHE B 1 477 ? -12.852 1.154 -18.25 1 95.12 477 PHE B C 1
ATOM 11514 O O . PHE B 1 477 ? -12.273 0.778 -19.266 1 95.12 477 PHE B O 1
ATOM 11521 N N . GLU B 1 478 ? -14.195 0.95 -17.969 1 94.75 478 GLU B N 1
ATOM 11522 C CA . GLU B 1 478 ? -15.055 0.288 -18.938 1 94.75 478 GLU B CA 1
ATOM 11523 C C . GLU B 1 478 ? -16.453 0.901 -18.953 1 94.75 478 GLU B C 1
ATOM 11525 O O . GLU B 1 478 ? -17 1.23 -17.891 1 94.75 478 GLU B O 1
ATOM 11530 N N . THR B 1 479 ? -17.062 1.109 -20.125 1 95.75 479 THR B N 1
ATOM 11531 C CA . THR B 1 479 ? -18.469 1.473 -20.312 1 95.75 479 THR B CA 1
ATOM 11532 C C . THR B 1 479 ? -19.141 0.523 -21.297 1 95.75 479 THR B C 1
ATOM 11534 O O . THR B 1 479 ? -18.5 0.017 -22.219 1 95.75 479 THR B O 1
ATOM 11537 N N . SER B 1 480 ? -20.312 0.256 -21.047 1 95.12 480 SER B N 1
ATOM 11538 C CA . SER B 1 480 ? -21 -0.714 -21.891 1 95.12 480 SER B CA 1
ATOM 11539 C C . SER B 1 480 ? -22.453 -0.317 -22.141 1 95.12 480 SER B C 1
ATOM 11541 O O . SER B 1 480 ? -23.031 0.424 -21.344 1 95.12 480 SER B O 1
ATOM 11543 N N . ALA B 1 481 ? -22.969 -0.761 -23.234 1 96.69 481 ALA B N 1
ATOM 11544 C CA . ALA B 1 481 ? -24.375 -0.727 -23.609 1 96.69 481 ALA B CA 1
ATOM 11545 C C . ALA B 1 481 ? -24.859 -2.1 -24.078 1 96.69 481 ALA B C 1
ATOM 11547 O O . ALA B 1 481 ? -24.188 -2.752 -24.875 1 96.69 481 ALA B O 1
ATOM 11548 N N . ASN B 1 482 ? -25.922 -2.525 -23.531 1 95.25 482 ASN B N 1
ATOM 11549 C CA . ASN B 1 482 ? -26.469 -3.836 -23.859 1 95.25 482 ASN B CA 1
ATOM 11550 C C . ASN B 1 482 ? -27.969 -3.764 -24.141 1 95.25 482 ASN B C 1
ATOM 11552 O O . ASN B 1 482 ? -28.703 -3.059 -23.453 1 95.25 482 ASN B O 1
ATOM 11556 N N . TYR B 1 483 ? -28.375 -4.34 -25.156 1 95.69 483 TYR B N 1
ATOM 11557 C CA . TYR B 1 483 ? -29.781 -4.484 -25.5 1 95.69 483 TYR B CA 1
ATOM 11558 C C . TYR B 1 483 ? -30.141 -5.949 -25.703 1 95.69 483 TYR B C 1
ATOM 11560 O O . TYR B 1 483 ? -29.625 -6.609 -26.609 1 95.69 483 TYR B O 1
ATOM 11568 N N . GLN B 1 484 ? -30.984 -6.469 -24.906 1 93.06 484 GLN B N 1
ATOM 11569 C CA . GLN B 1 484 ? -31.438 -7.855 -24.969 1 93.06 484 GLN B CA 1
ATOM 11570 C C . GLN B 1 484 ? -32.969 -7.938 -24.938 1 93.06 484 GLN B C 1
ATOM 11572 O O . GLN B 1 484 ? -33.594 -7.48 -23.984 1 93.06 484 GLN B O 1
ATOM 11577 N N . ARG B 1 485 ? -33.531 -8.523 -25.938 1 92.69 485 ARG B N 1
ATOM 11578 C CA . ARG B 1 485 ? -34.969 -8.648 -26.016 1 92.69 485 ARG B CA 1
ATOM 11579 C C . ARG B 1 485 ? -35.375 -9.789 -26.938 1 92.69 485 ARG B C 1
ATOM 11581 O O . ARG B 1 485 ? -34.625 -10.148 -27.844 1 92.69 485 ARG B O 1
ATOM 11588 N N . THR B 1 486 ? -36.406 -10.359 -26.609 1 91.12 486 THR B N 1
ATOM 11589 C CA . THR B 1 486 ? -36.969 -11.406 -27.469 1 91.12 486 THR B CA 1
ATOM 11590 C C . THR B 1 486 ? -38.25 -10.914 -28.125 1 91.12 486 THR B C 1
ATOM 11592 O O . THR B 1 486 ? -39.188 -10.453 -27.453 1 91.12 486 THR B O 1
ATOM 11595 N N . PHE B 1 487 ? -38.344 -11.031 -29.469 1 94.38 487 PHE B N 1
ATOM 11596 C CA . PHE B 1 487 ? -39.531 -10.703 -30.266 1 94.38 487 PHE B CA 1
ATOM 11597 C C . PHE B 1 487 ? -40.156 -11.969 -30.844 1 94.38 487 PHE B C 1
ATOM 11599 O O . PHE B 1 487 ? -39.75 -12.43 -31.906 1 94.38 487 PHE B O 1
ATOM 11606 N N . GLY B 1 488 ? -41.156 -12.477 -30.234 1 91.88 488 GLY B N 1
ATOM 11607 C CA . GLY B 1 488 ? -41.719 -13.766 -30.641 1 91.88 488 GLY B CA 1
ATOM 11608 C C . GLY B 1 488 ? -40.719 -14.906 -30.484 1 91.88 488 GLY B C 1
ATOM 11609 O O . GLY B 1 488 ? -40.281 -15.203 -29.375 1 91.88 488 GLY B O 1
ATOM 11610 N N . LEU B 1 489 ? -40.312 -15.414 -31.641 1 92.62 489 LEU B N 1
ATOM 11611 C CA . LEU B 1 489 ? -39.344 -16.516 -31.625 1 92.62 489 LEU B CA 1
ATOM 11612 C C . LEU B 1 489 ? -37.938 -16.016 -31.844 1 92.62 489 LEU B C 1
ATOM 11614 O O . LEU B 1 489 ? -36.969 -16.797 -31.828 1 92.62 489 LEU B O 1
ATOM 11618 N N . HIS B 1 490 ? -37.781 -14.695 -32.062 1 94.69 490 HIS B N 1
ATOM 11619 C CA . HIS B 1 490 ? -36.5 -14.102 -32.375 1 94.69 490 HIS B CA 1
ATOM 11620 C C . HIS B 1 490 ? -35.875 -13.43 -31.156 1 94.69 490 HIS B C 1
ATOM 11622 O O . HIS B 1 490 ? -36.469 -12.477 -30.609 1 94.69 490 HIS B O 1
ATOM 11628 N N . GLY B 1 491 ? -34.812 -13.953 -30.719 1 93.69 491 GLY B N 1
ATOM 11629 C CA . GLY B 1 491 ? -34.062 -13.312 -29.641 1 93.69 491 GLY B CA 1
ATOM 11630 C C . GLY B 1 491 ? -32.875 -12.516 -30.141 1 93.69 491 GLY B C 1
ATOM 11631 O O . GLY B 1 491 ? -32.188 -12.93 -31.094 1 93.69 491 GLY B O 1
ATOM 11632 N N . VAL B 1 492 ? -32.656 -11.312 -29.516 1 94.69 492 VAL B N 1
ATOM 11633 C CA . VAL B 1 492 ? -31.5 -10.484 -29.859 1 94.69 492 VAL B CA 1
ATOM 11634 C C . VAL B 1 492 ? -30.781 -10.047 -28.594 1 94.69 492 VAL B C 1
ATOM 11636 O O . VAL B 1 492 ? -31.406 -9.672 -27.594 1 94.69 492 VAL B O 1
ATOM 11639 N N . ASP B 1 493 ? -29.484 -10.219 -28.547 1 93.06 493 ASP B N 1
ATOM 11640 C CA . ASP B 1 493 ? -28.594 -9.734 -27.5 1 93.06 493 ASP B CA 1
ATOM 11641 C C . ASP B 1 493 ? -27.391 -9 -28.094 1 93.06 493 ASP B C 1
ATOM 11643 O O . ASP B 1 493 ? -26.516 -9.617 -28.672 1 93.06 493 ASP B O 1
ATOM 11647 N N . ALA B 1 494 ? -27.375 -7.695 -27.984 1 94.75 494 ALA B N 1
ATOM 11648 C CA . ALA B 1 494 ? -26.312 -6.859 -28.531 1 94.75 494 ALA B CA 1
ATOM 11649 C C . ALA B 1 494 ? -25.562 -6.109 -27.438 1 94.75 494 ALA B C 1
ATOM 11651 O O . ALA B 1 494 ? -26.188 -5.5 -26.562 1 94.75 494 ALA B O 1
ATOM 11652 N N . THR B 1 495 ? -24.266 -6.234 -27.469 1 93.56 495 THR B N 1
ATOM 11653 C CA . THR B 1 495 ? -23.453 -5.582 -26.453 1 93.56 495 THR B CA 1
ATOM 11654 C C . THR B 1 495 ? -22.344 -4.758 -27.094 1 93.56 495 THR B C 1
ATOM 11656 O O . THR B 1 495 ? -21.688 -5.215 -28.031 1 93.56 495 THR B O 1
ATOM 11659 N N . PHE B 1 496 ? -22.188 -3.549 -26.656 1 95.81 496 PHE B N 1
ATOM 11660 C CA . PHE B 1 496 ? -21.062 -2.676 -27 1 95.81 496 PHE B CA 1
ATOM 11661 C C . PHE B 1 496 ? -20.266 -2.289 -25.766 1 95.81 496 PHE B C 1
ATOM 11663 O O . PHE B 1 496 ? -20.844 -1.923 -24.734 1 95.81 496 PHE B O 1
ATOM 11670 N N . VAL B 1 497 ? -18.922 -2.391 -25.828 1 95.12 497 VAL B N 1
ATOM 11671 C CA . VAL B 1 497 ? -18.078 -2.082 -24.672 1 95.12 497 VAL B CA 1
ATOM 11672 C C . VAL B 1 497 ? -16.875 -1.252 -25.125 1 95.12 497 VAL B C 1
ATOM 11674 O O . VAL B 1 497 ? -16.281 -1.516 -26.172 1 95.12 497 VAL B O 1
ATOM 11677 N N . TYR B 1 498 ? -16.562 -0.246 -24.422 1 95.56 498 TYR B N 1
ATOM 11678 C CA . TYR B 1 498 ? -15.281 0.45 -24.484 1 95.56 498 TYR B CA 1
ATOM 11679 C C . TYR B 1 498 ? -14.453 0.213 -23.234 1 95.56 498 TYR B C 1
ATOM 11681 O O . TYR B 1 498 ? -14.969 0.327 -22.109 1 95.56 498 TYR B O 1
ATOM 11689 N N . ASN B 1 499 ? -13.172 -0.131 -23.406 1 92.69 499 ASN B N 1
ATOM 11690 C CA . ASN B 1 499 ? -12.336 -0.306 -22.219 1 92.69 499 ASN B CA 1
ATOM 11691 C C . ASN B 1 499 ? -10.977 0.37 -22.391 1 92.69 499 ASN B C 1
ATOM 11693 O O . ASN B 1 499 ? -10.492 0.522 -23.516 1 92.69 499 ASN B O 1
ATOM 11697 N N . LEU B 1 500 ? -10.406 0.824 -21.344 1 94.94 500 LEU B N 1
ATOM 11698 C CA . LEU B 1 500 ? -9.102 1.461 -21.234 1 94.94 500 LEU B CA 1
ATOM 11699 C C . LEU B 1 500 ? -8.312 0.909 -20.047 1 94.94 500 LEU B C 1
ATOM 11701 O O . LEU B 1 500 ? -8.859 0.774 -18.953 1 94.94 500 LEU B O 1
ATOM 11705 N N . ASN B 1 501 ? -7.027 0.503 -20.297 1 93.31 501 ASN B N 1
ATOM 11706 C CA . ASN B 1 501 ? -6.117 0.036 -19.266 1 93.31 501 ASN B CA 1
ATOM 11707 C C . ASN B 1 501 ? -4.801 0.807 -19.281 1 93.31 501 ASN B C 1
ATOM 11709 O O . ASN B 1 501 ? -4.156 0.915 -20.328 1 93.31 501 ASN B O 1
ATOM 11713 N N . THR B 1 502 ? -4.402 1.331 -18.203 1 95.12 502 THR B N 1
ATOM 11714 C CA . THR B 1 502 ? -3.113 2.002 -18.062 1 95.12 502 THR B CA 1
ATOM 11715 C C . THR B 1 502 ? -2.305 1.396 -16.922 1 95.12 502 THR B C 1
ATOM 11717 O O . THR B 1 502 ? -2.875 0.875 -15.961 1 95.12 502 THR B O 1
ATOM 11720 N N . ASN B 1 503 ? -0.998 1.365 -17.078 1 93.88 503 ASN B N 1
ATOM 11721 C CA . ASN B 1 503 ? -0.091 0.848 -16.062 1 93.88 503 ASN B CA 1
ATOM 11722 C C . ASN B 1 503 ? 1.146 1.728 -15.906 1 93.88 503 ASN B C 1
ATOM 11724 O O . ASN B 1 503 ? 1.716 2.18 -16.906 1 93.88 503 ASN B O 1
ATOM 11728 N N . ARG B 1 504 ? 1.484 2.072 -14.719 1 94.88 504 ARG B N 1
ATOM 11729 C CA . ARG B 1 504 ? 2.709 2.789 -14.383 1 94.88 504 ARG B CA 1
ATOM 11730 C C . ARG B 1 504 ? 3.482 2.059 -13.289 1 94.88 504 ARG B C 1
ATOM 11732 O O . ARG B 1 504 ? 2.893 1.578 -12.312 1 94.88 504 ARG B O 1
ATOM 11739 N N . MET B 1 505 ? 4.809 1.952 -13.484 1 95.44 505 MET B N 1
ATOM 11740 C CA . MET B 1 505 ? 5.652 1.261 -12.516 1 95.44 505 MET B CA 1
ATOM 11741 C C . MET B 1 505 ? 6.965 2.004 -12.305 1 95.44 505 MET B C 1
ATOM 11743 O O . MET B 1 505 ? 7.496 2.609 -13.234 1 95.44 505 MET B O 1
ATOM 11747 N N . GLU B 1 506 ? 7.438 2.096 -11.109 1 96.12 506 GLU B N 1
ATOM 11748 C CA . GLU B 1 506 ? 8.758 2.605 -10.75 1 96.12 506 GLU B CA 1
ATOM 11749 C C . GLU B 1 506 ? 9.469 1.658 -9.789 1 96.12 506 GLU B C 1
ATOM 11751 O O . GLU B 1 506 ? 8.836 1.075 -8.898 1 96.12 506 GLU B O 1
ATOM 11756 N N . ASP B 1 507 ? 10.758 1.477 -9.992 1 97.06 507 ASP B N 1
ATOM 11757 C CA . ASP B 1 507 ? 11.547 0.629 -9.102 1 97.06 507 ASP B CA 1
ATOM 11758 C C . ASP B 1 507 ? 12.883 1.285 -8.758 1 97.06 507 ASP B C 1
ATOM 11760 O O . ASP B 1 507 ? 13.352 2.172 -9.477 1 97.06 507 ASP B O 1
ATOM 11764 N N . MET B 1 508 ? 13.508 0.911 -7.703 1 96.94 508 MET B N 1
ATOM 11765 C CA . MET B 1 508 ? 14.836 1.338 -7.277 1 96.94 508 MET B CA 1
ATOM 11766 C C . MET B 1 508 ? 15.531 0.24 -6.48 1 96.94 508 MET B C 1
ATOM 11768 O O . MET B 1 508 ? 14.867 -0.604 -5.871 1 96.94 508 MET B O 1
ATOM 11772 N N . SER B 1 509 ? 16.797 0.2 -6.512 1 97.69 509 SER B N 1
ATOM 11773 C CA . SER B 1 509 ? 17.609 -0.706 -5.703 1 97.69 509 SER B CA 1
ATOM 11774 C C . SER B 1 509 ? 18.891 -0.025 -5.215 1 97.69 509 SER B C 1
ATOM 11776 O O . SER B 1 509 ? 19.375 0.908 -5.852 1 97.69 509 SER B O 1
ATOM 11778 N N . ALA B 1 510 ? 19.328 -0.419 -4.086 1 97.38 510 ALA B N 1
ATOM 11779 C CA . ALA B 1 510 ? 20.562 0.027 -3.469 1 97.38 510 ALA B CA 1
ATOM 11780 C C . ALA B 1 510 ? 21.391 -1.159 -2.973 1 97.38 510 ALA B C 1
ATOM 11782 O O . ALA B 1 510 ? 20.844 -2.145 -2.48 1 97.38 510 ALA B O 1
ATOM 11783 N N . PHE B 1 511 ? 22.672 -1.049 -3.148 1 95.5 511 PHE B N 1
ATOM 11784 C CA . PHE B 1 511 ? 23.578 -2.156 -2.871 1 95.5 511 PHE B CA 1
ATOM 11785 C C . PHE B 1 511 ? 24.828 -1.663 -2.152 1 95.5 511 PHE B C 1
ATOM 11787 O O . PHE B 1 511 ? 25.359 -0.589 -2.465 1 95.5 511 PHE B O 1
ATOM 11794 N N . ARG B 1 512 ? 25.203 -2.41 -1.114 1 94.5 512 ARG B N 1
ATOM 11795 C CA . ARG B 1 512 ? 26.484 -2.221 -0.443 1 94.5 512 ARG B CA 1
ATOM 11796 C C . ARG B 1 512 ? 27.234 -3.543 -0.315 1 94.5 512 ARG B C 1
ATOM 11798 O O . ARG B 1 512 ? 26.625 -4.594 -0.104 1 94.5 512 ARG B O 1
ATOM 11805 N N . ARG B 1 513 ? 28.547 -3.504 -0.387 1 93 513 ARG B N 1
ATOM 11806 C CA . ARG B 1 513 ? 29.375 -4.695 -0.257 1 93 513 ARG B CA 1
ATOM 11807 C C . ARG B 1 513 ? 30.578 -4.434 0.658 1 93 513 ARG B C 1
ATOM 11809 O O . ARG B 1 513 ? 30.891 -3.281 0.961 1 93 513 ARG B O 1
ATOM 11816 N N . GLY B 1 514 ? 31.188 -5.52 1.142 1 90.25 514 GLY B N 1
ATOM 11817 C CA . GLY B 1 514 ? 32.406 -5.445 1.917 1 90.25 514 GLY B CA 1
ATOM 11818 C C . GLY B 1 514 ? 32.188 -4.992 3.348 1 90.25 514 GLY B C 1
ATOM 11819 O O . GLY B 1 514 ? 32.969 -4.211 3.887 1 90.25 514 GLY B O 1
ATOM 11820 N N . TYR B 1 515 ? 31.109 -5.406 3.949 1 90 515 TYR B N 1
ATOM 11821 C CA . TYR B 1 515 ? 30.844 -5.035 5.336 1 90 515 TYR B CA 1
ATOM 11822 C C . TYR B 1 515 ? 31.953 -5.539 6.258 1 90 515 TYR B C 1
ATOM 11824 O O . TYR B 1 515 ? 32.438 -6.66 6.09 1 90 515 TYR B O 1
ATOM 11832 N N . LEU B 1 516 ? 32.25 -4.723 7.195 1 83.44 516 LEU B N 1
ATOM 11833 C CA . LEU B 1 516 ? 33.281 -5.102 8.156 1 83.44 516 LEU B CA 1
ATOM 11834 C C . LEU B 1 516 ? 32.719 -6.098 9.18 1 83.44 516 LEU B C 1
ATOM 11836 O O . LEU B 1 516 ? 33.469 -6.91 9.719 1 83.44 516 LEU B O 1
ATOM 11840 N N . SER B 1 517 ? 31.406 -5.879 9.477 1 84.81 517 SER B N 1
ATOM 11841 C CA . SER B 1 517 ? 30.75 -6.762 10.43 1 84.81 517 SER B CA 1
ATOM 11842 C C . SER B 1 517 ? 29.359 -7.18 9.938 1 84.81 517 SER B C 1
ATOM 11844 O O . SER B 1 517 ? 28.672 -6.395 9.281 1 84.81 517 SER B O 1
ATOM 11846 N N . GLY B 1 518 ? 29.062 -8.406 10.312 1 87.94 518 GLY B N 1
ATOM 11847 C CA . GLY B 1 518 ? 27.734 -8.898 9.984 1 87.94 518 GLY B CA 1
ATOM 11848 C C . GLY B 1 518 ? 26.703 -8.578 11.055 1 87.94 518 GLY B C 1
ATOM 11849 O O . GLY B 1 518 ? 25.562 -9.039 10.977 1 87.94 518 GLY B O 1
ATOM 11850 N N . ALA B 1 519 ? 27.016 -7.797 11.945 1 85.88 519 ALA B N 1
ATOM 11851 C CA . ALA B 1 519 ? 26.141 -7.559 13.094 1 85.88 519 ALA B CA 1
ATOM 11852 C C . ALA B 1 519 ? 25 -6.617 12.719 1 85.88 519 ALA B C 1
ATOM 11854 O O . ALA B 1 519 ? 23.938 -6.648 13.344 1 85.88 519 ALA B O 1
ATOM 11855 N N . VAL B 1 520 ? 25.281 -5.746 11.695 1 89.56 520 VAL B N 1
ATOM 11856 C CA . VAL B 1 520 ? 24.266 -4.758 11.32 1 89.56 520 VAL B CA 1
ATOM 11857 C C . VAL B 1 520 ? 23.938 -4.906 9.836 1 89.56 520 VAL B C 1
ATOM 11859 O O . VAL B 1 520 ? 24.766 -4.602 8.977 1 89.56 520 VAL B O 1
ATOM 11862 N N . ASP B 1 521 ? 22.766 -5.25 9.578 1 94.12 521 ASP B N 1
ATOM 11863 C CA . ASP B 1 521 ? 22.312 -5.477 8.203 1 94.12 521 ASP B CA 1
ATOM 11864 C C . ASP B 1 521 ? 21.578 -4.254 7.66 1 94.12 521 ASP B C 1
ATOM 11866 O O . ASP B 1 521 ? 20.453 -4.367 7.18 1 94.12 521 ASP B O 1
ATOM 11870 N N . GLN B 1 522 ? 22.297 -3.088 7.59 1 94.31 522 GLN B N 1
ATOM 11871 C CA . GLN B 1 522 ? 21.734 -1.84 7.098 1 94.31 522 GLN B CA 1
ATOM 11872 C C . GLN B 1 522 ? 22.641 -1.191 6.059 1 94.31 522 GLN B C 1
ATOM 11874 O O . GLN B 1 522 ? 23.859 -1.301 6.141 1 94.31 522 GLN B O 1
ATOM 11879 N N . LEU B 1 523 ? 22.016 -0.42 5.172 1 94.69 523 LEU B N 1
ATOM 11880 C CA . LEU B 1 523 ? 22.781 0.235 4.125 1 94.69 523 LEU B CA 1
ATOM 11881 C C . LEU B 1 523 ? 23.781 1.229 4.723 1 94.69 523 LEU B C 1
ATOM 11883 O O . LEU B 1 523 ? 24.922 1.31 4.281 1 94.69 523 LEU B O 1
ATOM 11887 N N . PHE B 1 524 ? 23.375 1.986 5.723 1 89.81 524 PHE B N 1
ATOM 11888 C CA . PHE B 1 524 ? 24.219 3.027 6.285 1 89.81 524 PHE B CA 1
ATOM 11889 C C . PHE B 1 524 ? 25.5 2.428 6.867 1 89.81 524 PHE B C 1
ATOM 11891 O O . PHE B 1 524 ? 26.5 3.119 7.012 1 89.81 524 PHE B O 1
ATOM 11898 N N . ALA B 1 525 ? 25.391 1.17 7.215 1 89.94 525 ALA B N 1
ATOM 11899 C CA . ALA B 1 525 ? 26.5 0.523 7.906 1 89.94 525 ALA B CA 1
ATOM 11900 C C . ALA B 1 525 ? 27.516 -0.033 6.91 1 89.94 525 ALA B C 1
ATOM 11902 O O . ALA B 1 525 ? 28.594 -0.476 7.301 1 89.94 525 ALA B O 1
ATOM 11903 N N . GLY B 1 526 ? 27.203 -0.061 5.664 1 89.25 526 GLY B N 1
ATOM 11904 C CA . GLY B 1 526 ? 28.141 -0.552 4.656 1 89.25 526 GLY B CA 1
ATOM 11905 C C . GLY B 1 526 ? 29.172 0.478 4.242 1 89.25 526 GLY B C 1
ATOM 11906 O O . GLY B 1 526 ? 28.938 1.682 4.371 1 89.25 526 GLY B O 1
ATOM 11907 N N . PRO B 1 527 ? 30.266 -0.045 3.787 1 85 527 PRO B N 1
ATOM 11908 C CA . PRO B 1 527 ? 31.297 0.881 3.338 1 85 527 PRO B CA 1
ATOM 11909 C C . PRO B 1 527 ? 30.875 1.698 2.119 1 85 527 PRO B C 1
ATOM 11911 O O . PRO B 1 527 ? 30.016 1.267 1.351 1 85 527 PRO B O 1
ATOM 11914 N N . ALA B 1 528 ? 31.5 2.844 2.002 1 81.75 528 ALA B N 1
ATOM 11915 C CA . ALA B 1 528 ? 31.219 3.719 0.867 1 81.75 528 ALA B CA 1
ATOM 11916 C C . ALA B 1 528 ? 31.719 3.098 -0.437 1 81.75 528 ALA B C 1
ATOM 11918 O O . ALA B 1 528 ? 31.125 3.295 -1.494 1 81.75 528 ALA B O 1
ATOM 11919 N N . ASP B 1 529 ? 32.844 2.324 -0.138 1 78.56 529 ASP B N 1
ATOM 11920 C CA . ASP B 1 529 ? 33.375 1.652 -1.317 1 78.56 529 ASP B CA 1
ATOM 11921 C C . ASP B 1 529 ? 32.469 0.498 -1.75 1 78.56 529 ASP B C 1
ATOM 11923 O O . ASP B 1 529 ? 32 -0.278 -0.914 1 78.56 529 ASP B O 1
ATOM 11927 N N . GLY B 1 530 ? 31.859 0.496 -2.816 1 79.12 530 GLY B N 1
ATOM 11928 C CA . GLY B 1 530 ? 31.016 -0.588 -3.297 1 79.12 530 GLY B CA 1
ATOM 11929 C C . GLY B 1 530 ? 29.562 -0.197 -3.43 1 79.12 530 GLY B C 1
ATOM 11930 O O . GLY B 1 530 ? 28.703 -1.042 -3.719 1 79.12 530 GLY B O 1
ATOM 11931 N N . LYS B 1 531 ? 29.344 1.11 -3.014 1 88.81 531 LYS B N 1
ATOM 11932 C CA . LYS B 1 531 ? 27.984 1.604 -3.189 1 88.81 531 LYS B CA 1
ATOM 11933 C C . LYS B 1 531 ? 27.516 1.441 -4.637 1 88.81 531 LYS B C 1
ATOM 11935 O O . LYS B 1 531 ? 28.312 1.631 -5.566 1 88.81 531 LYS B O 1
ATOM 11940 N N . ASP B 1 532 ? 26.312 0.977 -4.777 1 92.88 532 ASP B N 1
ATOM 11941 C CA . ASP B 1 532 ? 25.672 0.898 -6.09 1 92.88 532 ASP B CA 1
ATOM 11942 C C . ASP B 1 532 ? 24.156 1.098 -5.977 1 92.88 532 ASP B C 1
ATOM 11944 O O . ASP B 1 532 ? 23.594 0.995 -4.887 1 92.88 532 ASP B O 1
ATOM 11948 N N . ASN B 1 533 ? 23.609 1.582 -6.953 1 95.25 533 ASN B N 1
ATOM 11949 C CA . ASN B 1 533 ? 22.156 1.713 -7.008 1 95.25 533 ASN B CA 1
ATOM 11950 C C . ASN B 1 533 ? 21.641 1.724 -8.445 1 95.25 533 ASN B C 1
ATOM 11952 O O . ASN B 1 533 ? 22.422 1.879 -9.383 1 95.25 533 ASN B O 1
ATOM 11956 N N . ASN B 1 534 ? 20.391 1.472 -8.625 1 95 534 ASN B N 1
ATOM 11957 C CA . ASN B 1 534 ? 19.688 1.471 -9.906 1 95 534 ASN B CA 1
ATOM 11958 C C . ASN B 1 534 ? 18.203 1.788 -9.742 1 95 534 ASN B C 1
ATOM 11960 O O . ASN B 1 534 ? 17.688 1.779 -8.625 1 95 534 ASN B O 1
ATOM 11964 N N . GLY B 1 535 ? 17.641 2.193 -10.859 1 95 535 GLY B N 1
ATOM 11965 C CA . GLY B 1 535 ? 16.219 2.486 -10.852 1 95 535 GLY B CA 1
ATOM 11966 C C . GLY B 1 535 ? 15.672 2.883 -12.211 1 95 535 GLY B C 1
ATOM 11967 O O . GLY B 1 535 ? 16.375 3.531 -12.992 1 95 535 GLY B O 1
ATOM 11968 N N . THR B 1 536 ? 14.391 2.512 -12.438 1 94.81 536 THR B N 1
ATOM 11969 C CA . THR B 1 536 ? 13.75 2.768 -13.727 1 94.81 536 THR B CA 1
ATOM 11970 C C . THR B 1 536 ? 12.258 3.016 -13.555 1 94.81 536 THR B C 1
ATOM 11972 O O . THR B 1 536 ? 11.688 2.701 -12.508 1 94.81 536 THR B O 1
ATOM 11975 N N . GLU B 1 537 ? 11.68 3.66 -14.508 1 94.06 537 GLU B N 1
ATOM 11976 C CA . GLU B 1 537 ? 10.227 3.814 -14.617 1 94.06 537 GLU B CA 1
ATOM 11977 C C . GLU B 1 537 ? 9.711 3.229 -15.93 1 94.06 537 GLU B C 1
ATOM 11979 O O . GLU B 1 537 ? 10.438 3.162 -16.922 1 94.06 537 GLU B O 1
ATOM 11984 N N . ALA B 1 538 ? 8.484 2.771 -15.852 1 93.38 538 ALA B N 1
ATOM 11985 C CA . ALA B 1 538 ? 7.82 2.234 -17.031 1 93.38 538 ALA B CA 1
ATOM 11986 C C . ALA B 1 538 ? 6.34 2.602 -17.047 1 93.38 538 ALA B C 1
ATOM 11988 O O . ALA B 1 538 ? 5.73 2.777 -15.992 1 93.38 538 ALA B O 1
ATOM 11989 N N . GLU B 1 539 ? 5.797 2.762 -18.25 1 93 539 GLU B N 1
ATOM 11990 C CA . GLU B 1 539 ? 4.371 3.016 -18.438 1 93 539 GLU B CA 1
ATOM 11991 C C . GLU B 1 539 ? 3.832 2.262 -19.641 1 93 539 GLU B C 1
ATOM 11993 O O . GLU B 1 539 ? 4.598 1.837 -20.516 1 93 539 GLU B O 1
ATOM 11998 N N . GLY B 1 540 ? 2.574 1.968 -19.672 1 92.19 540 GLY B N 1
ATOM 11999 C CA . GLY B 1 540 ? 1.891 1.314 -20.766 1 92.19 540 GLY B CA 1
ATOM 12000 C C . GLY B 1 540 ? 0.39 1.536 -20.75 1 92.19 540 GLY B C 1
ATOM 12001 O O . GLY B 1 540 ? -0.19 1.837 -19.719 1 92.19 540 GLY B O 1
ATOM 12002 N N . ALA B 1 541 ? -0.18 1.458 -21.969 1 93.31 541 ALA B N 1
ATOM 12003 C CA . ALA B 1 541 ? -1.626 1.625 -22.094 1 93.31 541 ALA B CA 1
ATOM 12004 C C . ALA B 1 541 ? -2.184 0.797 -23.234 1 93.31 541 ALA B C 1
ATOM 12006 O O . ALA B 1 541 ? -1.483 0.535 -24.219 1 93.31 541 ALA B O 1
ATOM 12007 N N . ASN B 1 542 ? -3.334 0.357 -23.125 1 92.19 542 ASN B N 1
ATOM 12008 C CA . ASN B 1 542 ? -4.117 -0.296 -24.172 1 92.19 542 ASN B CA 1
ATOM 12009 C C . ASN B 1 542 ? -5.594 0.083 -24.078 1 92.19 542 ASN B C 1
ATOM 12011 O O . ASN B 1 542 ? -6.098 0.383 -23 1 92.19 542 ASN B O 1
ATOM 12015 N N . ALA B 1 543 ? -6.262 0.096 -25.219 1 93.5 543 ALA B N 1
ATOM 12016 C CA . ALA B 1 543 ? -7.688 0.4 -25.312 1 93.5 543 ALA B CA 1
ATOM 12017 C C . ALA B 1 543 ? -8.375 -0.521 -26.312 1 93.5 543 ALA B C 1
ATOM 12019 O O . ALA B 1 543 ? -7.719 -1.169 -27.125 1 93.5 543 ALA B O 1
ATOM 12020 N N . GLY B 1 544 ? -9.703 -0.648 -26.219 1 92.69 544 GLY B N 1
ATOM 12021 C CA . GLY B 1 544 ? -10.422 -1.506 -27.141 1 92.69 544 GLY B CA 1
ATOM 12022 C C . GLY B 1 544 ? -11.898 -1.159 -27.25 1 92.69 544 GLY B C 1
ATOM 12023 O O . GLY B 1 544 ? -12.508 -0.726 -26.281 1 92.69 544 GLY B O 1
ATOM 12024 N N . TYR B 1 545 ? -12.438 -1.312 -28.422 1 95 545 TYR B N 1
ATOM 12025 C CA . TYR B 1 545 ? -13.867 -1.301 -28.719 1 95 545 TYR B CA 1
ATOM 12026 C C . TYR B 1 545 ? -14.375 -2.705 -29.016 1 95 545 TYR B C 1
ATOM 12028 O O . TYR B 1 545 ? -13.836 -3.389 -29.891 1 95 545 TYR B O 1
ATOM 12036 N N . VAL B 1 546 ? -15.367 -3.102 -28.312 1 93.69 546 VAL B N 1
ATOM 12037 C CA . VAL B 1 546 ? -15.875 -4.461 -28.469 1 93.69 546 VAL B CA 1
ATOM 12038 C C . VAL B 1 546 ? -17.344 -4.418 -28.906 1 93.69 546 VAL B C 1
ATOM 12040 O O . VAL B 1 546 ? -18.125 -3.6 -28.406 1 93.69 546 VAL B O 1
ATOM 12043 N N . MET B 1 547 ? -17.688 -5.262 -29.797 1 93.25 547 MET B N 1
ATOM 12044 C CA . MET B 1 547 ? -19.062 -5.453 -30.219 1 93.25 547 MET B CA 1
ATOM 12045 C C . MET B 1 547 ? -19.422 -6.934 -30.266 1 93.25 547 MET B C 1
ATOM 12047 O O . MET B 1 547 ? -18.625 -7.758 -30.719 1 93.25 547 MET B O 1
ATOM 12051 N N . ARG B 1 548 ? -20.516 -7.293 -29.719 1 92.5 548 ARG B N 1
ATOM 12052 C CA . ARG B 1 548 ? -21.047 -8.656 -29.766 1 92.5 548 ARG B CA 1
ATOM 12053 C C . ARG B 1 548 ? -22.547 -8.648 -30.062 1 92.5 548 ARG B C 1
ATOM 12055 O O . ARG B 1 548 ? -23.312 -7.941 -29.406 1 92.5 548 ARG B O 1
ATOM 12062 N N . VAL B 1 549 ? -22.938 -9.383 -31.031 1 94.25 549 VAL B N 1
ATOM 12063 C CA . VAL B 1 549 ? -24.344 -9.523 -31.391 1 94.25 549 VAL B CA 1
ATOM 12064 C C . VAL B 1 549 ? -24.719 -11.008 -31.453 1 94.25 549 VAL B C 1
ATOM 12066 O O . VAL B 1 549 ? -24.094 -11.781 -32.188 1 94.25 549 VAL B O 1
ATOM 12069 N N . LYS B 1 550 ? -25.656 -11.328 -30.719 1 92.88 550 LYS B N 1
ATOM 12070 C CA . LYS B 1 550 ? -26.156 -12.695 -30.672 1 92.88 550 LYS B CA 1
ATOM 12071 C C . LYS B 1 550 ? -27.609 -12.75 -31.141 1 92.88 550 LYS B C 1
ATOM 12073 O O . LYS B 1 550 ? -28.438 -11.938 -30.703 1 92.88 550 LYS B O 1
ATOM 12078 N N . TYR B 1 551 ? -27.875 -13.633 -32.062 1 95.06 551 TYR B N 1
ATOM 12079 C CA . TYR B 1 551 ? -29.219 -13.883 -32.562 1 95.06 551 TYR B CA 1
ATOM 12080 C C . TYR B 1 551 ? -29.625 -15.336 -32.344 1 95.06 551 TYR B C 1
ATOM 12082 O O . TYR B 1 551 ? -28.812 -16.25 -32.562 1 95.06 551 TYR B O 1
ATOM 12090 N N . ASP B 1 552 ? -30.812 -15.445 -31.828 1 93.81 552 ASP B N 1
ATOM 12091 C CA . ASP B 1 552 ? -31.312 -16.812 -31.703 1 93.81 552 ASP B CA 1
ATOM 12092 C C . ASP B 1 552 ? -32.75 -16.922 -32.25 1 93.81 552 ASP B C 1
ATOM 12094 O O . ASP B 1 552 ? -33.5 -15.953 -32.219 1 93.81 552 ASP B O 1
ATOM 12098 N N . PHE B 1 553 ? -33 -18.047 -32.812 1 95.31 553 PHE B N 1
ATOM 12099 C CA . PHE B 1 553 ? -34.344 -18.422 -33.25 1 95.31 553 PHE B CA 1
ATOM 12100 C C . PHE B 1 553 ? -34.906 -19.547 -32.375 1 95.31 553 PHE B C 1
ATOM 12102 O O . PHE B 1 553 ? -34.531 -20.719 -32.562 1 95.31 553 PHE B O 1
ATOM 12109 N N . ASN B 1 554 ? -35.844 -19.188 -31.484 1 89.5 554 ASN B N 1
ATOM 12110 C CA . ASN B 1 554 ? -36.469 -20.109 -30.531 1 89.5 554 ASN B CA 1
ATOM 12111 C C . ASN B 1 554 ? -35.438 -20.844 -29.703 1 89.5 554 ASN B C 1
ATOM 12113 O O . ASN B 1 554 ? -35.656 -22 -29.312 1 89.5 554 ASN B O 1
ATOM 12117 N N . TYR B 1 555 ? -34.25 -20.312 -29.594 1 84.88 555 TYR B N 1
ATOM 12118 C CA . TYR B 1 555 ? -33.125 -20.844 -28.875 1 84.88 555 TYR B CA 1
ATOM 12119 C C . TYR B 1 555 ? -32.688 -22.188 -29.438 1 84.88 555 TYR B C 1
ATOM 12121 O O . TYR B 1 555 ? -31.938 -22.938 -28.812 1 84.88 555 TYR B O 1
ATOM 12129 N N . LYS B 1 556 ? -33.281 -22.5 -30.625 1 90.69 556 LYS B N 1
ATOM 12130 C CA . LYS B 1 556 ? -32.906 -23.703 -31.359 1 90.69 556 LYS B CA 1
ATOM 12131 C C . LYS B 1 556 ? -31.656 -23.469 -32.219 1 90.69 556 LYS B C 1
ATOM 12133 O O . LYS B 1 556 ? -30.75 -24.312 -32.25 1 90.69 556 LYS B O 1
ATOM 12138 N N . TYR B 1 557 ? -31.609 -22.375 -32.844 1 95.88 557 TYR B N 1
ATOM 12139 C CA . TYR B 1 557 ? -30.453 -21.906 -33.625 1 95.88 557 TYR B CA 1
ATOM 12140 C C . TYR B 1 557 ? -29.891 -20.609 -33.062 1 95.88 557 TYR B C 1
ATOM 12142 O O . TYR B 1 557 ? -30.625 -19.625 -32.875 1 95.88 557 TYR B O 1
ATOM 12150 N N . ILE B 1 558 ? -28.656 -20.656 -32.781 1 95.06 558 ILE B N 1
ATOM 12151 C CA . ILE B 1 558 ? -28.016 -19.484 -32.188 1 95.06 558 ILE B CA 1
ATOM 12152 C C . ILE B 1 558 ? -26.828 -19.062 -33.031 1 95.06 558 ILE B C 1
ATOM 12154 O O . ILE B 1 558 ? -26 -19.891 -33.406 1 95.06 558 ILE B O 1
ATOM 12158 N N . LEU B 1 559 ? -26.75 -17.812 -33.344 1 95.38 559 LEU B N 1
ATOM 12159 C CA . LEU B 1 559 ? -25.625 -17.203 -34.062 1 95.38 559 LEU B CA 1
ATOM 12160 C C . LEU B 1 559 ? -25.062 -16.016 -33.281 1 95.38 559 LEU B C 1
ATOM 12162 O O . LEU B 1 559 ? -25.812 -15.227 -32.719 1 95.38 559 LEU B O 1
ATOM 12166 N N . GLU B 1 560 ? -23.734 -16.016 -33.219 1 92.88 560 GLU B N 1
ATOM 12167 C CA . GLU B 1 560 ? -23.094 -14.906 -32.5 1 92.88 560 GLU B CA 1
ATOM 12168 C C . GLU B 1 560 ? -21.922 -14.344 -33.312 1 92.88 560 GLU B C 1
ATOM 12170 O O . GLU B 1 560 ? -21.078 -15.094 -33.812 1 92.88 560 GLU B O 1
ATOM 12175 N N . PHE B 1 561 ? -21.938 -13.07 -33.438 1 93.25 561 PHE B N 1
ATOM 12176 C CA . PHE B 1 561 ? -20.828 -12.328 -34.031 1 93.25 561 PHE B CA 1
ATOM 12177 C C . PHE B 1 561 ? -20.172 -11.43 -32.969 1 93.25 561 PHE B C 1
ATOM 12179 O O . PHE B 1 561 ? -20.875 -10.781 -32.188 1 93.25 561 PHE B O 1
ATOM 12186 N N . SER B 1 562 ? -18.875 -11.492 -32.969 1 90.44 562 SER B N 1
ATOM 12187 C CA . SER B 1 562 ? -18.141 -10.562 -32.125 1 90.44 562 SER B CA 1
ATOM 12188 C C . SER B 1 562 ? -16.922 -9.984 -32.812 1 90.44 562 SER B C 1
ATOM 12190 O O . SER B 1 562 ? -16.375 -10.617 -33.719 1 90.44 562 SER B O 1
ATOM 12192 N N . GLY B 1 563 ? -16.562 -8.773 -32.469 1 90.44 563 GLY B N 1
ATOM 12193 C CA . GLY B 1 563 ? -15.383 -8.086 -33 1 90.44 563 GLY B CA 1
ATOM 12194 C C . GLY B 1 563 ? -14.758 -7.125 -32 1 90.44 563 GLY B C 1
ATOM 12195 O O . GLY B 1 563 ? -15.461 -6.473 -31.234 1 90.44 563 GLY B O 1
ATOM 12196 N N . ARG B 1 564 ? -13.477 -7.086 -32.094 1 92 564 ARG B N 1
ATOM 12197 C CA . ARG B 1 564 ? -12.766 -6.148 -31.219 1 92 564 ARG B CA 1
ATOM 12198 C C . ARG B 1 564 ? -11.781 -5.309 -32.031 1 92 564 ARG B C 1
ATOM 12200 O O . ARG B 1 564 ? -11.109 -5.82 -32.938 1 92 564 ARG B O 1
ATOM 12207 N N . TYR B 1 565 ? -11.836 -4.066 -31.797 1 94.44 565 TYR B N 1
ATOM 12208 C CA . TYR B 1 565 ? -10.859 -3.105 -32.312 1 94.44 565 TYR B CA 1
ATOM 12209 C C . TYR B 1 565 ? -9.922 -2.654 -31.188 1 94.44 565 TYR B C 1
ATOM 12211 O O . TYR B 1 565 ? -10.25 -1.747 -30.422 1 94.44 565 TYR B O 1
ATOM 12219 N N . ASP B 1 566 ? -8.625 -3.262 -31.234 1 93.44 566 ASP B N 1
ATOM 12220 C CA . ASP B 1 566 ? -7.715 -3.111 -30.094 1 93.44 566 ASP B CA 1
ATOM 12221 C C . ASP B 1 566 ? -6.578 -2.148 -30.438 1 93.44 566 ASP B C 1
ATOM 12223 O O . ASP B 1 566 ? -6.066 -2.154 -31.562 1 93.44 566 ASP B O 1
ATOM 12227 N N . GLY B 1 567 ? -6.254 -1.339 -29.469 1 93.5 567 GLY B N 1
ATOM 12228 C CA . GLY B 1 567 ? -5.102 -0.46 -29.562 1 93.5 567 GLY B CA 1
ATOM 12229 C C . GLY B 1 567 ? -4.027 -0.778 -28.531 1 93.5 567 GLY B C 1
ATOM 12230 O O . GLY B 1 567 ? -4.336 -1.148 -27.406 1 93.5 567 GLY B O 1
ATOM 12231 N N . ASN B 1 568 ? -2.715 -0.681 -28.984 1 92.5 568 ASN B N 1
ATOM 12232 C CA . ASN B 1 568 ? -1.554 -0.924 -28.125 1 92.5 568 ASN B CA 1
ATOM 12233 C C . ASN B 1 568 ? -0.47 0.129 -28.344 1 92.5 568 ASN B C 1
ATOM 12235 O O . ASN B 1 568 ? -0.071 0.391 -29.484 1 92.5 568 ASN B O 1
ATOM 12239 N N . ASP B 1 569 ? 0.032 0.675 -27.281 1 91.94 569 ASP B N 1
ATOM 12240 C CA . ASP B 1 569 ? 0.963 1.794 -27.391 1 91.94 569 ASP B CA 1
ATOM 12241 C C . ASP B 1 569 ? 2.365 1.31 -27.75 1 91.94 569 ASP B C 1
ATOM 12243 O O . ASP B 1 569 ? 3.281 2.117 -27.938 1 91.94 569 ASP B O 1
ATOM 12247 N N . ASN B 1 570 ? 2.639 0.073 -27.906 1 90.81 570 ASN B N 1
ATOM 12248 C CA . ASN B 1 570 ? 3.914 -0.458 -28.375 1 90.81 570 ASN B CA 1
ATOM 12249 C C . ASN B 1 570 ? 4.109 -0.204 -29.875 1 90.81 570 ASN B C 1
ATOM 12251 O O . ASN B 1 570 ? 5.223 -0.326 -30.391 1 90.81 570 ASN B O 1
ATOM 12255 N N . PHE B 1 571 ? 3.055 0.094 -30.531 1 92.56 571 PHE B N 1
ATOM 12256 C CA . PHE B 1 571 ? 3.115 0.318 -31.969 1 92.56 571 PHE B CA 1
ATOM 12257 C C . PHE B 1 571 ? 3.061 1.808 -32.281 1 92.56 571 PHE B C 1
ATOM 12259 O O . PHE B 1 571 ? 2.521 2.596 -31.5 1 92.56 571 PHE B O 1
ATOM 12266 N N . ALA B 1 572 ? 3.604 2.062 -33.469 1 93.19 572 ALA B N 1
ATOM 12267 C CA . ALA B 1 572 ? 3.523 3.445 -33.906 1 93.19 572 ALA B CA 1
ATOM 12268 C C . ALA B 1 572 ? 2.072 3.893 -34.062 1 93.19 572 ALA B C 1
ATOM 12270 O O . ALA B 1 572 ? 1.184 3.07 -34.312 1 93.19 572 ALA B O 1
ATOM 12271 N N . PRO B 1 573 ? 1.794 5.164 -33.938 1 91.19 573 PRO B N 1
ATOM 12272 C CA . PRO B 1 573 ? 0.42 5.676 -33.938 1 91.19 573 PRO B CA 1
ATOM 12273 C C . PRO B 1 573 ? -0.368 5.23 -35.188 1 91.19 573 PRO B C 1
ATOM 12275 O O . PRO B 1 573 ? -1.57 4.973 -35.094 1 91.19 573 PRO B O 1
ATOM 12278 N N . GLU B 1 574 ? 0.302 5.07 -36.281 1 90.62 574 GLU B N 1
ATOM 12279 C CA . GLU B 1 574 ? -0.388 4.703 -37.5 1 90.62 574 GLU B CA 1
ATOM 12280 C C . GLU B 1 574 ? -0.688 3.207 -37.562 1 90.62 574 GLU B C 1
ATOM 12282 O O . GLU B 1 574 ? -1.521 2.758 -38.344 1 90.62 574 GLU B O 1
ATOM 12287 N N . GLN B 1 575 ? -0.005 2.4 -36.75 1 91.31 575 GLN B N 1
ATOM 12288 C CA . GLN B 1 575 ? -0.153 0.949 -36.75 1 91.31 575 GLN B CA 1
ATOM 12289 C C . GLN B 1 575 ? -0.677 0.434 -35.406 1 91.31 575 GLN B C 1
ATOM 12291 O O . GLN B 1 575 ? -0.632 -0.769 -35.156 1 91.31 575 GLN B O 1
ATOM 12296 N N . ARG B 1 576 ? -1.187 1.251 -34.625 1 92 576 ARG B N 1
ATOM 12297 C CA . ARG B 1 576 ? -1.515 0.936 -33.219 1 92 576 ARG B CA 1
ATOM 12298 C C . ARG B 1 576 ? -2.785 0.096 -33.156 1 92 576 ARG B C 1
ATOM 12300 O O . ARG B 1 576 ? -2.932 -0.729 -32.25 1 92 576 ARG B O 1
ATOM 12307 N N . TRP B 1 577 ? -3.684 0.249 -34.062 1 94.19 577 TRP B N 1
ATOM 12308 C CA . TRP B 1 577 ? -5.012 -0.336 -33.938 1 94.19 577 TRP B CA 1
ATOM 12309 C C . TRP B 1 577 ? -5.191 -1.513 -34.875 1 94.19 577 TRP B C 1
ATOM 12311 O O . TRP B 1 577 ? -4.723 -1.474 -36.031 1 94.19 577 TRP B O 1
ATOM 12321 N N . GLY B 1 578 ? -5.77 -2.654 -34.438 1 93 578 GLY B N 1
ATOM 12322 C CA . GLY B 1 578 ? -6.113 -3.826 -35.219 1 93 578 GLY B CA 1
ATOM 12323 C C . GLY B 1 578 ? -7.527 -4.32 -34.969 1 93 578 GLY B C 1
ATOM 12324 O O . GLY B 1 578 ? -8.031 -4.242 -33.844 1 93 578 GLY B O 1
ATOM 12325 N N . PHE B 1 579 ? -8.164 -4.824 -36 1 94.06 579 PHE B N 1
ATOM 12326 C CA . PHE B 1 579 ? -9.5 -5.391 -35.875 1 94.06 579 PHE B CA 1
ATOM 12327 C C . PHE B 1 579 ? -9.453 -6.914 -35.906 1 94.06 579 PHE B C 1
ATOM 12329 O O . PHE B 1 579 ? -8.875 -7.504 -36.844 1 94.06 579 PHE B O 1
ATOM 12336 N N . PHE B 1 580 ? -10.148 -7.578 -35.031 1 93 580 PHE B N 1
ATOM 12337 C CA . PHE B 1 580 ? -10.117 -9.031 -34.875 1 93 580 PHE B CA 1
ATOM 12338 C C . PHE B 1 580 ? -11.523 -9.586 -34.688 1 93 580 PHE B C 1
ATOM 12340 O O . PHE B 1 580 ? -12.062 -9.57 -33.594 1 93 580 PHE B O 1
ATOM 12347 N N . PRO B 1 581 ? -12.117 -10.203 -35.625 1 93 581 PRO B N 1
ATOM 12348 C CA . PRO B 1 581 ? -13.492 -10.703 -35.594 1 93 581 PRO B CA 1
ATOM 12349 C C . PRO B 1 581 ? -13.578 -12.18 -35.188 1 93 581 PRO B C 1
ATOM 12351 O O . PRO B 1 581 ? -12.578 -12.898 -35.281 1 93 581 PRO B O 1
ATOM 12354 N N . ALA B 1 582 ? -14.719 -12.641 -34.75 1 92.25 582 ALA B N 1
ATOM 12355 C CA . ALA B 1 582 ? -15.031 -14.039 -34.438 1 92.25 582 ALA B CA 1
ATOM 12356 C C . ALA B 1 582 ? -16.5 -14.344 -34.75 1 92.25 582 ALA B C 1
ATOM 12358 O O . ALA B 1 582 ? -17.359 -13.5 -34.531 1 92.25 582 ALA B O 1
ATOM 12359 N N . LEU B 1 583 ? -16.781 -15.508 -35.281 1 94.12 583 LEU B N 1
ATOM 12360 C CA . LEU B 1 583 ? -18.125 -16.016 -35.562 1 94.12 583 LEU B CA 1
ATOM 12361 C C . LEU B 1 583 ? -18.359 -17.359 -34.906 1 94.12 583 LEU B C 1
ATOM 12363 O O . LEU B 1 583 ? -17.469 -18.219 -34.906 1 94.12 583 LEU B O 1
ATOM 12367 N N . SER B 1 584 ? -19.516 -17.516 -34.344 1 94.31 584 SER B N 1
ATOM 12368 C CA . SER B 1 584 ? -19.859 -18.781 -33.719 1 94.31 584 SER B CA 1
ATOM 12369 C C . SER B 1 584 ? -21.312 -19.156 -34 1 94.31 584 SER B C 1
ATOM 12371 O O . SER B 1 584 ? -22.141 -18.281 -34.25 1 94.31 584 SER B O 1
ATOM 12373 N N . ALA B 1 585 ? -21.625 -20.422 -33.969 1 95.12 585 ALA B N 1
ATOM 12374 C CA . ALA B 1 585 ? -22.953 -20.969 -34.188 1 95.12 585 ALA B CA 1
ATOM 12375 C C . ALA B 1 585 ? -23.219 -22.188 -33.312 1 95.12 585 ALA B C 1
ATOM 12377 O O . ALA B 1 585 ? -22.297 -22.953 -33 1 95.12 585 ALA B O 1
ATOM 12378 N N . ALA B 1 586 ? -24.406 -22.281 -32.875 1 95.19 586 ALA B N 1
ATOM 12379 C CA . ALA B 1 586 ? -24.812 -23.438 -32.094 1 95.19 586 ALA B CA 1
ATOM 12380 C C . ALA B 1 586 ? -26.188 -23.938 -32.531 1 95.19 586 ALA B C 1
ATOM 12382 O O . ALA B 1 586 ? -27.031 -23.156 -32.969 1 95.19 586 ALA B O 1
ATOM 12383 N N . TRP B 1 587 ? -26.375 -25.234 -32.469 1 96.5 587 TRP B N 1
ATOM 12384 C CA . TRP B 1 587 ? -27.625 -25.922 -32.812 1 96.5 587 TRP B CA 1
ATOM 12385 C C . TRP B 1 587 ? -28.047 -26.875 -31.719 1 96.5 587 TRP B C 1
ATOM 12387 O O . TRP B 1 587 ? -27.359 -27.859 -31.438 1 96.5 587 TRP B O 1
ATOM 12397 N N . ASN B 1 588 ? -29.172 -26.5 -31.094 1 94.25 588 ASN B N 1
ATOM 12398 C CA . ASN B 1 588 ? -29.781 -27.438 -30.156 1 94.25 588 ASN B CA 1
ATOM 12399 C C . ASN B 1 588 ? -30.594 -28.516 -30.875 1 94.25 588 ASN B C 1
ATOM 12401 O O . ASN B 1 588 ? -31.812 -28.375 -31.016 1 94.25 588 ASN B O 1
ATOM 12405 N N . VAL B 1 589 ? -30.016 -29.562 -31.094 1 95.25 589 VAL B N 1
ATOM 12406 C CA . VAL B 1 589 ? -30.578 -30.578 -31.953 1 95.25 589 VAL B CA 1
ATOM 12407 C C . VAL B 1 589 ? -31.766 -31.25 -31.281 1 95.25 589 VAL B C 1
ATOM 12409 O O . VAL B 1 589 ? -32.719 -31.641 -31.953 1 95.25 589 VAL B O 1
ATOM 12412 N N . THR B 1 590 ? -31.688 -31.438 -30.047 1 90.62 590 THR B N 1
ATOM 12413 C CA . THR B 1 590 ? -32.75 -32.156 -29.312 1 90.62 590 THR B CA 1
ATOM 12414 C C . THR B 1 590 ? -34.062 -31.391 -29.406 1 90.62 590 THR B C 1
ATOM 12416 O O . THR B 1 590 ? -35.125 -31.953 -29.156 1 90.62 590 THR B O 1
ATOM 12419 N N . ASP B 1 591 ? -34 -30.094 -29.672 1 89.06 591 ASP B N 1
ATOM 12420 C CA . ASP B 1 591 ? -35.219 -29.297 -29.781 1 89.06 591 ASP B CA 1
ATOM 12421 C C . ASP B 1 591 ? -35.938 -29.562 -31.109 1 89.06 591 ASP B C 1
ATOM 12423 O O . ASP B 1 591 ? -37.062 -29.109 -31.328 1 89.06 591 ASP B O 1
ATOM 12427 N N . GLU B 1 592 ? -35.375 -30.344 -31.984 1 94.06 592 GLU B N 1
ATOM 12428 C CA . GLU B 1 592 ? -36 -30.719 -33.25 1 94.06 592 GLU B CA 1
ATOM 12429 C C . GLU B 1 592 ? -37.094 -31.781 -33.031 1 94.06 592 GLU B C 1
ATOM 12431 O O . GLU B 1 592 ? -36.938 -32.688 -32.219 1 94.06 592 GLU B O 1
ATOM 12436 N N . PRO B 1 593 ? -38.062 -31.797 -33.969 1 91.69 593 PRO B N 1
ATOM 12437 C CA . PRO B 1 593 ? -39.156 -32.781 -33.844 1 91.69 593 PRO B CA 1
ATOM 12438 C C . PRO B 1 593 ? -38.656 -34.219 -34.062 1 91.69 593 PRO B C 1
ATOM 12440 O O . PRO B 1 593 ? -39.188 -35.156 -33.406 1 91.69 593 PRO B O 1
ATOM 12443 N N . PHE B 1 594 ? -37.719 -34.406 -34.781 1 93.62 594 PHE B N 1
ATOM 12444 C CA . PHE B 1 594 ? -37.312 -35.781 -35.125 1 93.62 594 PHE B CA 1
ATOM 12445 C C . PHE B 1 594 ? -36.5 -36.375 -33.969 1 93.62 594 PHE B C 1
ATOM 12447 O O . PHE B 1 594 ? -36.281 -37.562 -33.906 1 93.62 594 PHE B O 1
ATOM 12454 N N . MET B 1 595 ? -36.062 -35.562 -32.969 1 93.06 595 MET B N 1
ATOM 12455 C CA . MET B 1 595 ? -35.312 -36.031 -31.828 1 93.06 595 MET B CA 1
ATOM 12456 C C . MET B 1 595 ? -36.219 -36.312 -30.641 1 93.06 595 MET B C 1
ATOM 12458 O O . MET B 1 595 ? -35.781 -36.875 -29.625 1 93.06 595 MET B O 1
ATOM 12462 N N . LYS B 1 596 ? -37.406 -36.031 -30.719 1 88.25 596 LYS B N 1
ATOM 12463 C CA . LYS B 1 596 ? -38.344 -36.062 -29.578 1 88.25 596 LYS B CA 1
ATOM 12464 C C . LYS B 1 596 ? -38.5 -37.5 -29.047 1 88.25 596 LYS B C 1
ATOM 12466 O O . LYS B 1 596 ? -38.594 -37.688 -27.844 1 88.25 596 LYS B O 1
ATOM 12471 N N . ASN B 1 597 ? -38.5 -38.438 -29.922 1 90 597 ASN B N 1
ATOM 12472 C CA . ASN B 1 597 ? -38.625 -39.844 -29.484 1 90 597 ASN B CA 1
ATOM 12473 C C . ASN B 1 597 ? -37.438 -40.25 -28.609 1 90 597 ASN B C 1
ATOM 12475 O O . ASN B 1 597 ? -37.625 -40.969 -27.609 1 90 597 ASN B O 1
ATOM 12479 N N . LEU B 1 598 ? -36.281 -39.906 -28.969 1 92.12 598 LEU B N 1
ATOM 12480 C CA . LEU B 1 598 ? -35.094 -40.25 -28.203 1 92.12 598 LEU B CA 1
ATOM 12481 C C . LEU B 1 598 ? -35.062 -39.5 -26.875 1 92.12 598 LEU B C 1
ATOM 12483 O O . LEU B 1 598 ? -34.625 -40.062 -25.859 1 92.12 598 LEU B O 1
ATOM 12487 N N . SER B 1 599 ? -35.438 -38.25 -26.859 1 87.62 599 SER B N 1
ATOM 12488 C CA . SER B 1 599 ? -35.5 -37.438 -25.641 1 87.62 599 SER B CA 1
ATOM 12489 C C . SER B 1 599 ? -36.5 -37.969 -24.641 1 87.62 599 SER B C 1
ATOM 12491 O O . SER B 1 599 ? -36.219 -38.031 -23.438 1 87.62 599 SER B O 1
ATOM 12493 N N . ASN B 1 600 ? -37.656 -38.406 -25.125 1 83.12 600 ASN B N 1
ATOM 12494 C CA . ASN B 1 600 ? -38.719 -38.906 -24.266 1 83.12 600 ASN B CA 1
ATOM 12495 C C . ASN B 1 600 ? -38.312 -40.219 -23.609 1 83.12 600 ASN B C 1
ATOM 12497 O O . ASN B 1 600 ? -38.781 -40.531 -22.5 1 83.12 600 ASN B O 1
ATOM 12501 N N . ARG B 1 601 ? -37.562 -41 -24.312 1 88.88 601 ARG B N 1
ATOM 12502 C CA . ARG B 1 601 ? -37.125 -42.281 -23.781 1 88.88 601 ARG B CA 1
ATOM 12503 C C . ARG B 1 601 ? -35.844 -42.094 -22.938 1 88.88 601 ARG B C 1
ATOM 12505 O O . ARG B 1 601 ? -35.25 -43.094 -22.5 1 88.88 601 ARG B O 1
ATOM 12512 N N . ASN B 1 602 ? -35.344 -40.938 -22.75 1 87.75 602 ASN B N 1
ATOM 12513 C CA . ASN B 1 602 ? -34.188 -40.531 -21.938 1 87.75 602 ASN B CA 1
ATOM 12514 C C . ASN B 1 602 ? -32.906 -41.125 -22.469 1 87.75 602 ASN B C 1
ATOM 12516 O O . ASN B 1 602 ? -32 -41.469 -21.703 1 87.75 602 ASN B O 1
ATOM 12520 N N . ILE B 1 603 ? -32.844 -41.469 -23.766 1 91.25 603 ILE B N 1
ATOM 12521 C CA . ILE B 1 603 ? -31.625 -41.938 -24.406 1 91.25 603 ILE B CA 1
ATOM 12522 C C . ILE B 1 603 ? -30.703 -40.719 -24.656 1 91.25 603 ILE B C 1
ATOM 12524 O O . ILE B 1 603 ? -29.516 -40.781 -24.359 1 91.25 603 ILE B O 1
ATOM 12528 N N . VAL B 1 604 ? -31.328 -39.656 -25.297 1 93.44 604 VAL B N 1
ATOM 12529 C CA . VAL B 1 604 ? -30.641 -38.375 -25.469 1 93.44 604 VAL B CA 1
ATOM 12530 C C . VAL B 1 604 ? -31.5 -37.25 -24.906 1 93.44 604 VAL B C 1
ATOM 12532 O O . VAL B 1 604 ? -32.562 -36.906 -25.484 1 93.44 604 VAL B O 1
ATOM 12535 N N . ASN B 1 605 ? -31.062 -36.75 -23.812 1 88.56 605 ASN B N 1
ATOM 12536 C CA . ASN B 1 605 ? -31.844 -35.688 -23.188 1 88.56 605 ASN B CA 1
ATOM 12537 C C . ASN B 1 605 ? -31.469 -34.312 -23.734 1 88.56 605 ASN B C 1
ATOM 12539 O O . ASN B 1 605 ? -32.312 -33.438 -23.844 1 88.56 605 ASN B O 1
ATOM 12543 N N . ASP B 1 606 ? -30.25 -34.156 -23.984 1 90.19 606 ASP B N 1
ATOM 12544 C CA . ASP B 1 606 ? -29.75 -32.906 -24.609 1 90.19 606 ASP B CA 1
ATOM 12545 C C . ASP B 1 606 ? -28.625 -33.219 -25.594 1 90.19 606 ASP B C 1
ATOM 12547 O O . ASP B 1 606 ? -27.781 -34.094 -25.344 1 90.19 606 ASP B O 1
ATOM 12551 N N . LEU B 1 607 ? -28.656 -32.594 -26.672 1 94 607 LEU B N 1
ATOM 12552 C CA . LEU B 1 607 ? -27.594 -32.656 -27.672 1 94 607 LEU B CA 1
ATOM 12553 C C . LEU B 1 607 ? -27.422 -31.297 -28.359 1 94 607 LEU B C 1
ATOM 12555 O O . LEU B 1 607 ? -28.359 -30.797 -28.984 1 94 607 LEU B O 1
ATOM 12559 N N . LYS B 1 608 ? -26.328 -30.719 -28.203 1 94.44 608 LYS B N 1
ATOM 12560 C CA . LYS B 1 608 ? -26.016 -29.422 -28.766 1 94.44 608 LYS B CA 1
ATOM 12561 C C . LYS B 1 608 ? -24.703 -29.469 -29.562 1 94.44 608 LYS B C 1
ATOM 12563 O O . LYS B 1 608 ? -23.703 -30 -29.094 1 94.44 608 LYS B O 1
ATOM 12568 N N . LEU B 1 609 ? -24.75 -28.984 -30.75 1 96.38 609 LEU B N 1
ATOM 12569 C CA . LEU B 1 609 ? -23.562 -28.828 -31.578 1 96.38 609 LEU B CA 1
ATOM 12570 C C . LEU B 1 609 ? -23.141 -27.375 -31.656 1 96.38 609 LEU B C 1
ATOM 12572 O O . LEU B 1 609 ? -23.984 -26.484 -31.766 1 96.38 609 LEU B O 1
ATOM 12576 N N . ARG B 1 610 ? -21.844 -27.156 -31.531 1 95 610 ARG B N 1
ATOM 12577 C CA . ARG B 1 610 ? -21.312 -25.797 -31.578 1 95 610 ARG B CA 1
ATOM 12578 C C . ARG B 1 610 ? -20.109 -25.719 -32.5 1 95 610 ARG B C 1
ATOM 12580 O O . ARG B 1 610 ? -19.312 -26.656 -32.562 1 95 610 ARG B O 1
ATOM 12587 N N . VAL B 1 611 ? -19.906 -24.594 -33.125 1 95.5 611 VAL B N 1
ATOM 12588 C CA . VAL B 1 611 ? -18.719 -24.297 -33.906 1 95.5 611 VAL B CA 1
ATOM 12589 C C . VAL B 1 611 ? -18.359 -22.828 -33.75 1 95.5 611 VAL B C 1
ATOM 12591 O O . VAL B 1 611 ? -19.234 -21.969 -33.656 1 95.5 611 VAL B O 1
ATOM 12594 N N . SER B 1 612 ? -17.109 -22.562 -33.656 1 93.81 612 SER B N 1
ATOM 12595 C CA . SER B 1 612 ? -16.625 -21.188 -33.562 1 93.81 612 SER B CA 1
ATOM 12596 C C . SER B 1 612 ? -15.352 -21 -34.375 1 93.81 612 SER B C 1
ATOM 12598 O O . SER B 1 612 ? -14.523 -21.906 -34.469 1 93.81 612 SER B O 1
ATOM 12600 N N . TYR B 1 613 ? -15.203 -19.828 -34.938 1 94.25 613 TYR B N 1
ATOM 12601 C CA . TYR B 1 613 ? -14.023 -19.406 -35.688 1 94.25 613 TYR B CA 1
ATOM 12602 C C . TYR B 1 613 ? -13.742 -17.922 -35.469 1 94.25 613 TYR B C 1
ATOM 12604 O O . TYR B 1 613 ? -14.656 -17.094 -35.469 1 94.25 613 TYR B O 1
ATOM 12612 N N . GLY B 1 614 ? -12.477 -17.625 -35.219 1 92.25 614 GLY B N 1
ATOM 12613 C CA . GLY B 1 614 ? -12.156 -16.219 -35.031 1 92.25 614 GLY B CA 1
ATOM 12614 C C . GLY B 1 614 ? -10.656 -15.953 -35.031 1 92.25 614 GLY B C 1
ATOM 12615 O O . GLY B 1 614 ? -9.852 -16.875 -35.156 1 92.25 614 GLY B O 1
ATOM 12616 N N . GLU B 1 615 ? -10.344 -14.625 -34.938 1 91.5 615 GLU B N 1
ATOM 12617 C CA . GLU B 1 615 ? -8.961 -14.148 -34.938 1 91.5 615 GLU B CA 1
ATOM 12618 C C . GLU B 1 615 ? -8.695 -13.297 -33.688 1 91.5 615 GLU B C 1
ATOM 12620 O O . GLU B 1 615 ? -9.57 -12.57 -33.219 1 91.5 615 GLU B O 1
ATOM 12625 N N . THR B 1 616 ? -7.469 -13.414 -33.188 1 89.25 616 THR B N 1
ATOM 12626 C CA . THR B 1 616 ? -7.035 -12.586 -32.094 1 89.25 616 THR B CA 1
ATOM 12627 C C . THR B 1 616 ? -5.664 -11.977 -32.375 1 89.25 616 THR B C 1
ATOM 12629 O O . THR B 1 616 ? -4.793 -12.633 -32.938 1 89.25 616 THR B O 1
ATOM 12632 N N . GLY B 1 617 ? -5.531 -10.688 -31.953 1 88.69 617 GLY B N 1
ATOM 12633 C CA . GLY B 1 617 ? -4.23 -10.047 -32.031 1 88.69 617 GLY B CA 1
ATOM 12634 C C . GLY B 1 617 ? -3.32 -10.375 -30.875 1 88.69 617 GLY B C 1
ATOM 12635 O O . GLY B 1 617 ? -3.781 -10.5 -29.734 1 88.69 617 GLY B O 1
ATOM 12636 N N . ILE B 1 618 ? -2.014 -10.516 -31.172 1 88.44 618 ILE B N 1
ATOM 12637 C CA . ILE B 1 618 ? -1.034 -10.844 -30.141 1 88.44 618 ILE B CA 1
ATOM 12638 C C . ILE B 1 618 ? 0.065 -9.789 -30.109 1 88.44 618 ILE B C 1
ATOM 12640 O O . ILE B 1 618 ? 0.508 -9.312 -31.172 1 88.44 618 ILE B O 1
ATOM 12644 N N . THR B 1 619 ? 0.465 -9.406 -28.922 1 86.44 619 THR B N 1
ATOM 12645 C CA . THR B 1 619 ? 1.53 -8.422 -28.781 1 86.44 619 THR B CA 1
ATOM 12646 C C . THR B 1 619 ? 2.68 -8.984 -27.953 1 86.44 619 THR B C 1
ATOM 12648 O O . THR B 1 619 ? 3.578 -8.242 -27.547 1 86.44 619 THR B O 1
ATOM 12651 N N . GLN B 1 620 ? 2.607 -10.195 -27.625 1 82.19 620 GLN B N 1
ATOM 12652 C CA . GLN B 1 620 ? 3.686 -10.797 -26.844 1 82.19 620 GLN B CA 1
ATOM 12653 C C . GLN B 1 620 ? 5.008 -10.734 -27.609 1 82.19 620 GLN B C 1
ATOM 12655 O O . GLN B 1 620 ? 5.07 -11.086 -28.781 1 82.19 620 GLN B O 1
ATOM 12660 N N . GLY B 1 621 ? 6.043 -10.32 -26.922 1 79.12 621 GLY B N 1
ATOM 12661 C CA . GLY B 1 621 ? 7.367 -10.305 -27.531 1 79.12 621 GLY B CA 1
ATOM 12662 C C . GLY B 1 621 ? 7.688 -8.992 -28.219 1 79.12 621 GLY B C 1
ATOM 12663 O O . GLY B 1 621 ? 8.805 -8.797 -28.703 1 79.12 621 GLY B O 1
ATOM 12664 N N . VAL B 1 622 ? 6.758 -8.125 -28.281 1 86.75 622 VAL B N 1
ATOM 12665 C CA . VAL B 1 622 ? 7.016 -6.828 -28.906 1 86.75 622 VAL B CA 1
ATOM 12666 C C . VAL B 1 622 ? 7.941 -6 -28.016 1 86.75 622 VAL B C 1
ATOM 12668 O O . VAL B 1 622 ? 7.719 -5.887 -26.797 1 86.75 622 VAL B O 1
ATOM 12671 N N . ASN B 1 623 ? 8.922 -5.523 -28.609 1 83.44 623 ASN B N 1
ATOM 12672 C CA . ASN B 1 623 ? 9.812 -4.645 -27.875 1 83.44 623 ASN B CA 1
ATOM 12673 C C . ASN B 1 623 ? 9.125 -3.328 -27.5 1 83.44 623 ASN B C 1
ATOM 12675 O O . ASN B 1 623 ? 8.508 -2.688 -28.359 1 83.44 623 ASN B O 1
ATOM 12679 N N . ARG B 1 624 ? 9.359 -2.922 -26.359 1 85.5 624 ARG B N 1
ATOM 12680 C CA . ARG B 1 624 ? 8.766 -1.667 -25.906 1 85.5 624 ARG B CA 1
ATOM 12681 C C . ARG B 1 624 ? 9.32 -0.487 -26.703 1 85.5 624 ARG B C 1
ATOM 12683 O O . ARG B 1 624 ? 10.539 -0.279 -26.734 1 85.5 624 ARG B O 1
ATOM 12690 N N . PHE B 1 625 ? 8.508 0.296 -27.391 1 80.44 625 PHE B N 1
ATOM 12691 C CA . PHE B 1 625 ? 8.812 1.456 -28.219 1 80.44 625 PHE B CA 1
ATOM 12692 C C . PHE B 1 625 ? 9.797 1.092 -29.328 1 80.44 625 PHE B C 1
ATOM 12694 O O . PHE B 1 625 ? 10.703 1.867 -29.641 1 80.44 625 PHE B O 1
ATOM 12701 N N . GLY B 1 626 ? 9.656 -0.115 -29.812 1 83.88 626 GLY B N 1
ATOM 12702 C CA . GLY B 1 626 ? 10.539 -0.59 -30.875 1 83.88 626 GLY B CA 1
ATOM 12703 C C . GLY B 1 626 ? 10.391 0.176 -32.188 1 83.88 626 GLY B C 1
ATOM 12704 O O . GLY B 1 626 ? 11.148 -0.041 -33.125 1 83.88 626 GLY B O 1
ATOM 12705 N N . TYR B 1 627 ? 9.484 1.121 -32.188 1 88.19 627 TYR B N 1
ATOM 12706 C CA . TYR B 1 627 ? 9.242 1.899 -33.406 1 88.19 627 TYR B CA 1
ATOM 12707 C C . TYR B 1 627 ? 9.984 3.232 -33.344 1 88.19 627 TYR B C 1
ATOM 12709 O O . TYR B 1 627 ? 9.969 3.992 -34.312 1 88.19 627 TYR B O 1
ATOM 12717 N N . ILE B 1 628 ? 10.609 3.463 -32.219 1 88.12 628 ILE B N 1
ATOM 12718 C CA . ILE B 1 628 ? 11.336 4.715 -32.062 1 88.12 628 ILE B CA 1
ATOM 12719 C C . ILE B 1 628 ? 12.836 4.441 -32.031 1 88.12 628 ILE B C 1
ATOM 12721 O O . ILE B 1 628 ? 13.32 3.615 -31.266 1 88.12 628 ILE B O 1
ATOM 12725 N N . PRO B 1 629 ? 13.594 5.121 -32.844 1 85.38 629 PRO B N 1
ATOM 12726 C CA . PRO B 1 629 ? 15.047 5.016 -32.719 1 85.38 629 PRO B CA 1
ATOM 12727 C C . PRO B 1 629 ? 15.57 5.668 -31.438 1 85.38 629 PRO B C 1
ATOM 12729 O O . PRO B 1 629 ? 15.141 6.766 -31.078 1 85.38 629 PRO B O 1
ATOM 12732 N N . VAL B 1 630 ? 16.266 4.941 -30.75 1 82.62 630 VAL B N 1
ATOM 12733 C CA . VAL B 1 630 ? 16.734 5.469 -29.469 1 82.62 630 VAL B CA 1
ATOM 12734 C C . VAL B 1 630 ? 18.266 5.43 -29.422 1 82.62 630 VAL B C 1
ATOM 12736 O O . VAL B 1 630 ? 18.906 4.824 -30.281 1 82.62 630 VAL B O 1
ATOM 12739 N N . TYR B 1 631 ? 18.797 6.234 -28.422 1 81.44 631 TYR B N 1
ATOM 12740 C CA . TYR B 1 631 ? 20.203 6.121 -28.031 1 81.44 631 TYR B CA 1
ATOM 12741 C C . TYR B 1 631 ? 20.344 5.457 -26.672 1 81.44 631 TYR B C 1
ATOM 12743 O O . TYR B 1 631 ? 19.531 5.707 -25.766 1 81.44 631 TYR B O 1
ATOM 12751 N N . ASN B 1 632 ? 21.266 4.535 -26.594 1 78.56 632 ASN B N 1
ATOM 12752 C CA . ASN B 1 632 ? 21.531 3.852 -25.328 1 78.56 632 ASN B CA 1
ATOM 12753 C C . ASN B 1 632 ? 22.703 4.492 -24.578 1 78.56 632 ASN B C 1
ATOM 12755 O O . ASN B 1 632 ? 23.734 4.793 -25.188 1 78.56 632 ASN B O 1
ATOM 12759 N N . LEU B 1 633 ? 22.453 4.797 -23.375 1 76.38 633 LEU B N 1
ATOM 12760 C CA . LEU B 1 633 ? 23.562 5.223 -22.531 1 76.38 633 LEU B CA 1
ATOM 12761 C C . LEU B 1 633 ? 24.5 4.055 -22.234 1 76.38 633 LEU B C 1
ATOM 12763 O O . LEU B 1 633 ? 24.062 2.996 -21.781 1 76.38 633 LEU B O 1
ATOM 12767 N N . GLU B 1 634 ? 25.703 4.254 -22.594 1 73 634 GLU B N 1
ATOM 12768 C CA . GLU B 1 634 ? 26.703 3.225 -22.312 1 73 634 GLU B CA 1
ATOM 12769 C C . GLU B 1 634 ? 27.234 3.363 -20.891 1 73 634 GLU B C 1
ATOM 12771 O O . GLU B 1 634 ? 27.844 4.379 -20.547 1 73 634 GLU B O 1
ATOM 12776 N N . PRO B 1 635 ? 26.938 2.451 -20.094 1 64.25 635 PRO B N 1
ATOM 12777 C CA . PRO B 1 635 ? 27.344 2.578 -18.688 1 64.25 635 PRO B CA 1
ATOM 12778 C C . PRO B 1 635 ? 28.859 2.598 -18.516 1 64.25 635 PRO B C 1
ATOM 12780 O O . PRO B 1 635 ? 29.359 3.166 -17.547 1 64.25 635 PRO B O 1
ATOM 12783 N N . ASN B 1 636 ? 29.625 1.933 -19.5 1 63.28 636 ASN B N 1
ATOM 12784 C CA . ASN B 1 636 ? 31.078 1.884 -19.375 1 63.28 636 ASN B CA 1
ATOM 12785 C C . ASN B 1 636 ? 31.734 3.139 -19.938 1 63.28 636 ASN B C 1
ATOM 12787 O O . ASN B 1 636 ? 31.281 3.674 -20.953 1 63.28 636 ASN B O 1
ATOM 12791 N N . ALA B 1 637 ? 32.594 3.713 -19.109 1 67.94 637 ALA B N 1
ATOM 12792 C CA . ALA B 1 637 ? 33.344 4.895 -19.562 1 67.94 637 ALA B CA 1
ATOM 12793 C C . ALA B 1 637 ? 34.375 4.531 -20.625 1 67.94 637 ALA B C 1
ATOM 12795 O O . ALA B 1 637 ? 34.969 3.455 -20.578 1 67.94 637 ALA B O 1
ATOM 12796 N N . TYR B 1 638 ? 34.281 5.34 -21.672 1 71.81 638 TYR B N 1
ATOM 12797 C CA . TYR B 1 638 ? 35.281 5.199 -22.734 1 71.81 638 TYR B CA 1
ATOM 12798 C C . TYR B 1 638 ? 36.375 6.273 -22.609 1 71.81 638 TYR B C 1
ATOM 12800 O O . TYR B 1 638 ? 36.094 7.391 -22.156 1 71.81 638 TYR B O 1
ATOM 12808 N N . ASN B 1 639 ? 37.594 5.816 -22.719 1 75.12 639 ASN B N 1
ATOM 12809 C CA . ASN B 1 639 ? 38.688 6.777 -22.719 1 75.12 639 ASN B CA 1
ATOM 12810 C C . ASN B 1 639 ? 38.719 7.602 -24 1 75.12 639 ASN B C 1
ATOM 12812 O O . ASN B 1 639 ? 39.062 7.09 -25.062 1 75.12 639 ASN B O 1
ATOM 12816 N N . ILE B 1 640 ? 38.188 8.711 -23.844 1 74.19 640 ILE B N 1
ATOM 12817 C CA . ILE B 1 640 ? 38.281 9.641 -24.969 1 74.19 640 ILE B CA 1
ATOM 12818 C C . ILE B 1 640 ? 39.188 10.805 -24.594 1 74.19 640 ILE B C 1
ATOM 12820 O O . ILE B 1 640 ? 38.875 11.578 -23.688 1 74.19 640 ILE B O 1
ATOM 12824 N N . GLY B 1 641 ? 40.219 11.039 -25.438 1 74.88 641 GLY B N 1
ATOM 12825 C CA . GLY B 1 641 ? 41.188 12.109 -25.203 1 74.88 641 GLY B CA 1
ATOM 12826 C C . GLY B 1 641 ? 41.781 12.094 -23.812 1 74.88 641 GLY B C 1
ATOM 12827 O O . GLY B 1 641 ? 42 13.148 -23.219 1 74.88 641 GLY B O 1
ATOM 12828 N N . GLY B 1 642 ? 41.812 10.875 -23.25 1 73.38 642 GLY B N 1
ATOM 12829 C CA . GLY B 1 642 ? 42.438 10.719 -21.938 1 73.38 642 GLY B CA 1
ATOM 12830 C C . GLY B 1 642 ? 41.438 10.82 -20.797 1 73.38 642 GLY B C 1
ATOM 12831 O O . GLY B 1 642 ? 41.812 10.688 -19.625 1 73.38 642 GLY B O 1
ATOM 12832 N N . ASN B 1 643 ? 40.219 11.203 -21.203 1 71.75 643 ASN B N 1
ATOM 12833 C CA . ASN B 1 643 ? 39.219 11.32 -20.156 1 71.75 643 ASN B CA 1
ATOM 12834 C C . ASN B 1 643 ? 38.188 10.195 -20.25 1 71.75 643 ASN B C 1
ATOM 12836 O O . ASN B 1 643 ? 37.812 9.773 -21.344 1 71.75 643 ASN B O 1
ATOM 12840 N N . LEU B 1 644 ? 37.938 9.555 -19.141 1 72.25 644 LEU B N 1
ATOM 12841 C CA . LEU B 1 644 ? 36.844 8.578 -19.078 1 72.25 644 LEU B CA 1
ATOM 12842 C C . LEU B 1 644 ? 35.5 9.266 -19.172 1 72.25 644 LEU B C 1
ATOM 12844 O O . LEU B 1 644 ? 35.156 10.094 -18.312 1 72.25 644 LEU B O 1
ATOM 12848 N N . VAL B 1 645 ? 34.906 9.062 -20.391 1 72.19 645 VAL B N 1
ATOM 12849 C CA . VAL B 1 645 ? 33.625 9.719 -20.562 1 72.19 645 VAL B CA 1
ATOM 12850 C C . VAL B 1 645 ? 32.562 8.672 -20.859 1 72.19 645 VAL B C 1
ATOM 12852 O O . VAL B 1 645 ? 32.812 7.664 -21.516 1 72.19 645 VAL B O 1
ATOM 12855 N N . ASN B 1 646 ? 31.438 8.812 -20.172 1 73.06 646 ASN B N 1
ATOM 12856 C CA . ASN B 1 646 ? 30.266 8.039 -20.562 1 73.06 646 ASN B CA 1
ATOM 12857 C C . ASN B 1 646 ? 29.656 8.578 -21.859 1 73.06 646 ASN B C 1
ATOM 12859 O O . ASN B 1 646 ? 29.766 9.766 -22.156 1 73.06 646 ASN B O 1
ATOM 12863 N N . GLY B 1 647 ? 29.359 7.672 -22.797 1 74.94 647 GLY B N 1
ATOM 12864 C CA . GLY B 1 647 ? 28.781 8.117 -24.062 1 74.94 647 GLY B CA 1
ATOM 12865 C C . GLY B 1 647 ? 27.516 7.379 -24.438 1 74.94 647 GLY B C 1
ATOM 12866 O O . GLY B 1 647 ? 26.922 6.691 -23.609 1 74.94 647 GLY B O 1
ATOM 12867 N N . TYR B 1 648 ? 26.906 7.789 -25.531 1 80.12 648 TYR B N 1
ATOM 12868 C CA . TYR B 1 648 ? 25.688 7.172 -26.062 1 80.12 648 TYR B CA 1
ATOM 12869 C C . TYR B 1 648 ? 25.984 6.371 -27.312 1 80.12 648 TYR B C 1
ATOM 12871 O O . TY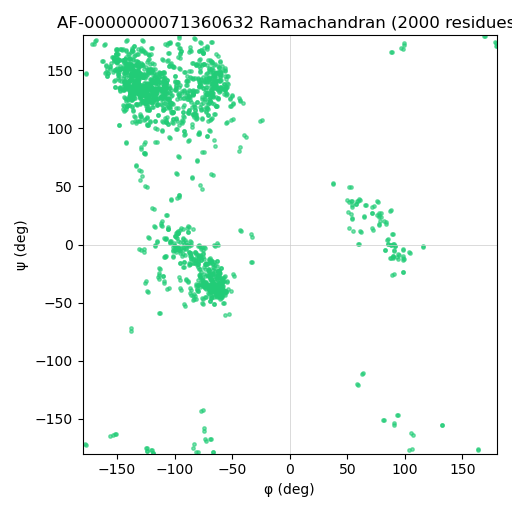R B 1 648 ? 26.891 6.723 -28.078 1 80.12 648 TYR B O 1
ATOM 12879 N N . SER B 1 649 ? 25.391 5.246 -27.406 1 80 649 SER B N 1
ATOM 12880 C CA . SER B 1 649 ? 25.406 4.477 -28.641 1 80 649 SER B CA 1
ATOM 12881 C C . SER B 1 649 ? 24.031 4.453 -29.297 1 80 649 SER B C 1
ATOM 12883 O O . SER B 1 649 ? 23.016 4.645 -28.625 1 80 649 SER B O 1
ATOM 12885 N N . GLU B 1 650 ? 24.094 4.395 -30.656 1 81.38 650 GLU B N 1
ATOM 12886 C CA . GLU B 1 650 ? 22.812 4.297 -31.359 1 81.38 650 GLU B CA 1
ATOM 12887 C C . GLU B 1 650 ? 22.094 3.004 -31 1 81.38 650 GLU B C 1
ATOM 12889 O O . GLU B 1 650 ? 22.703 1.943 -30.891 1 81.38 650 GLU B O 1
ATOM 12894 N N . GLY B 1 651 ? 20.875 3.115 -30.75 1 78.75 651 GLY B N 1
ATOM 12895 C CA . GLY B 1 651 ? 20.062 1.943 -30.453 1 78.75 651 GLY B CA 1
ATOM 12896 C C . GLY B 1 651 ? 19.781 1.091 -31.688 1 78.75 651 GLY B C 1
ATOM 12897 O O . GLY B 1 651 ? 20.391 1.293 -32.75 1 78.75 651 GLY B O 1
ATOM 12898 N N . ASP B 1 652 ? 18.875 0.109 -31.625 1 76.44 652 ASP B N 1
ATOM 12899 C CA . ASP B 1 652 ? 18.516 -0.822 -32.688 1 76.44 652 ASP B CA 1
ATOM 12900 C C . ASP B 1 652 ? 17.797 -0.102 -33.844 1 76.44 652 ASP B C 1
ATOM 12902 O O . ASP B 1 652 ? 17.172 0.943 -33.625 1 76.44 652 ASP B O 1
ATOM 12906 N N . LEU B 1 653 ? 17.938 -0.648 -35.031 1 83.19 653 LEU B N 1
ATOM 12907 C CA . LEU B 1 653 ? 17.172 -0.114 -36.125 1 83.19 653 LEU B CA 1
ATOM 12908 C C . LEU B 1 653 ? 15.68 -0.356 -35.938 1 83.19 653 LEU B C 1
ATOM 12910 O O . LEU B 1 653 ? 15.289 -1.337 -35.312 1 83.19 653 LEU B O 1
ATOM 12914 N N . VAL B 1 654 ? 14.945 0.576 -36.438 1 86.94 654 VAL B N 1
ATOM 12915 C CA . VAL B 1 654 ? 13.508 0.445 -36.219 1 86.94 654 VAL B CA 1
ATOM 12916 C C . VAL B 1 654 ? 12.781 0.55 -37.562 1 86.94 654 VAL B C 1
ATOM 12918 O O . VAL B 1 654 ? 13.305 1.145 -38.5 1 86.94 654 VAL B O 1
ATOM 12921 N N . ASN B 1 655 ? 11.734 -0.109 -37.781 1 85.69 655 ASN B N 1
ATOM 12922 C CA . ASN B 1 655 ? 10.766 0.005 -38.875 1 85.69 655 ASN B CA 1
ATOM 12923 C C . ASN B 1 655 ? 9.344 0.179 -38.344 1 85.69 655 ASN B C 1
ATOM 12925 O O . ASN B 1 655 ? 8.594 -0.792 -38.219 1 85.69 655 ASN B O 1
ATOM 12929 N N . PRO B 1 656 ? 9.008 1.372 -38.125 1 86.12 656 PRO B N 1
ATOM 12930 C CA . PRO B 1 656 ? 7.738 1.641 -37.438 1 86.12 656 PRO B CA 1
ATOM 12931 C C . PRO B 1 656 ? 6.527 1.168 -38.219 1 86.12 656 PRO B C 1
ATOM 12933 O O . PRO B 1 656 ? 5.48 0.865 -37.656 1 86.12 656 PRO B O 1
ATOM 12936 N N . LEU B 1 657 ? 6.621 1.015 -39.5 1 86.25 657 LEU B N 1
ATOM 12937 C CA . LEU B 1 657 ? 5.469 0.681 -40.312 1 86.25 657 LEU B CA 1
ATOM 12938 C C . LEU B 1 657 ? 5.258 -0.829 -40.375 1 86.25 657 LEU B C 1
ATOM 12940 O O . LEU B 1 657 ? 4.156 -1.295 -40.688 1 86.25 657 LEU B O 1
ATOM 12944 N N . GLU B 1 658 ? 6.254 -1.52 -40.031 1 86.12 658 GLU B N 1
ATOM 12945 C CA . GLU B 1 658 ? 6.133 -2.969 -40.156 1 86.12 658 GLU B CA 1
ATOM 12946 C C . GLU B 1 658 ? 6.031 -3.625 -38.781 1 86.12 658 GLU B C 1
ATOM 12948 O O . GLU B 1 658 ? 5.734 -4.816 -38.656 1 86.12 658 GLU B O 1
ATOM 12953 N N . LEU B 1 659 ? 6.266 -2.902 -37.812 1 90.19 659 LEU B N 1
ATOM 12954 C CA . LEU B 1 659 ? 6.074 -3.426 -36.469 1 90.19 659 LEU B CA 1
ATOM 12955 C C . LEU B 1 659 ? 4.621 -3.273 -36.031 1 90.19 659 LEU B C 1
ATOM 12957 O O . LEU B 1 659 ? 4.207 -2.189 -35.594 1 90.19 659 LEU B O 1
ATOM 12961 N N . THR B 1 660 ? 3.896 -4.309 -36.094 1 89.94 660 THR B N 1
ATOM 12962 C CA . THR B 1 660 ? 2.484 -4.27 -35.719 1 89.94 660 THR B CA 1
ATOM 12963 C C . THR B 1 660 ? 2.008 -5.641 -35.25 1 89.94 660 THR B C 1
ATOM 12965 O O . THR B 1 660 ? 2.82 -6.535 -35 1 89.94 660 THR B O 1
ATOM 12968 N N . TRP B 1 661 ? 0.707 -5.832 -35.188 1 90.81 661 TRP B N 1
ATOM 12969 C CA . TRP B 1 661 ? 0.07 -7.02 -34.625 1 90.81 661 TRP B CA 1
ATOM 12970 C C . TRP B 1 661 ? 0.383 -8.25 -35.469 1 90.81 661 TRP B C 1
ATOM 12972 O O . TRP B 1 661 ? 0.417 -8.18 -36.688 1 90.81 661 TRP B O 1
ATOM 12982 N N . TYR B 1 662 ? 0.64 -9.336 -34.812 1 91.12 662 TYR B N 1
ATOM 12983 C CA . TYR B 1 662 ? 0.493 -10.625 -35.469 1 91.12 662 TYR B CA 1
ATOM 12984 C C . TYR B 1 662 ? -0.739 -11.367 -34.969 1 91.12 662 TYR B C 1
ATOM 12986 O O . TYR B 1 662 ? -1.418 -10.898 -34.031 1 91.12 662 TYR B O 1
ATOM 12994 N N . THR B 1 663 ? -1.095 -12.461 -35.594 1 91.38 663 THR B N 1
ATOM 12995 C CA . THR B 1 663 ? -2.469 -12.906 -35.375 1 91.38 663 THR B CA 1
ATOM 12996 C C . THR B 1 663 ? -2.52 -14.406 -35.094 1 91.38 663 THR B C 1
ATOM 12998 O O . THR B 1 663 ? -1.695 -15.164 -35.625 1 91.38 663 THR B O 1
ATOM 13001 N N . ARG B 1 664 ? -3.459 -14.789 -34.312 1 92.25 664 ARG B N 1
ATOM 13002 C CA . ARG B 1 664 ? -3.807 -16.188 -34.062 1 92.25 664 ARG B CA 1
ATOM 13003 C C . ARG B 1 664 ? -5.234 -16.469 -34.531 1 92.25 664 ARG B C 1
ATOM 13005 O O . ARG B 1 664 ? -6.176 -15.812 -34.094 1 92.25 664 ARG B O 1
ATOM 13012 N N . ARG B 1 665 ? -5.375 -17.453 -35.375 1 93.62 665 ARG B N 1
ATOM 13013 C CA . ARG B 1 665 ? -6.688 -17.953 -35.781 1 93.62 665 ARG B CA 1
ATOM 13014 C C . ARG B 1 665 ? -7.07 -19.203 -35 1 93.62 665 ARG B C 1
ATOM 13016 O O . ARG B 1 665 ? -6.238 -20.094 -34.781 1 93.62 665 ARG B O 1
ATOM 13023 N N . SER B 1 666 ? -8.289 -19.25 -34.594 1 93 666 SER B N 1
ATOM 13024 C CA . SER B 1 666 ? -8.75 -20.359 -33.781 1 93 666 SER B CA 1
ATOM 13025 C C . SER B 1 666 ? -10.039 -20.969 -34.312 1 93 666 SER B C 1
ATOM 13027 O O . SER B 1 666 ? -10.977 -20.234 -34.656 1 93 666 SER B O 1
ATOM 13029 N N . LEU B 1 667 ? -10.094 -22.219 -34.5 1 95.25 667 LEU B N 1
ATOM 13030 C CA . LEU B 1 667 ? -11.266 -23.016 -34.844 1 95.25 667 LEU B CA 1
ATOM 13031 C C . LEU B 1 667 ? -11.617 -24.016 -33.75 1 95.25 667 LEU B C 1
ATOM 13033 O O . LEU B 1 667 ? -10.727 -24.656 -33.188 1 95.25 667 LEU B O 1
ATOM 13037 N N . ASN B 1 668 ? -12.891 -24.078 -33.406 1 95.94 668 ASN B N 1
ATOM 13038 C CA . ASN B 1 668 ? -13.328 -24.984 -32.344 1 95.94 668 ASN B CA 1
ATOM 13039 C C . ASN B 1 668 ? -14.648 -25.672 -32.719 1 95.94 668 ASN B C 1
ATOM 13041 O O . ASN B 1 668 ? -15.594 -25 -33.156 1 95.94 668 ASN B O 1
ATOM 13045 N N . TYR B 1 669 ? -14.719 -27.016 -32.625 1 96.62 669 TYR B N 1
ATOM 13046 C CA . TYR B 1 669 ? -15.945 -27.812 -32.688 1 96.62 669 TYR B CA 1
ATOM 13047 C C . TYR B 1 669 ? -16.297 -28.375 -31.312 1 96.62 669 TYR B C 1
ATOM 13049 O O . TYR B 1 669 ? -15.414 -28.828 -30.562 1 96.62 669 TYR B O 1
ATOM 13057 N N . GLY B 1 670 ? -17.516 -28.281 -31 1 95.56 670 GLY B N 1
ATOM 13058 C CA . GLY B 1 670 ? -17.938 -28.781 -29.703 1 95.56 670 GLY B CA 1
ATOM 13059 C C . GLY B 1 670 ? -19.25 -29.562 -29.766 1 95.56 670 GLY B C 1
ATOM 13060 O O . GLY B 1 670 ? -20.125 -29.234 -30.562 1 95.56 670 GLY B O 1
ATOM 13061 N N . VAL B 1 671 ? -19.391 -30.578 -28.906 1 96.25 671 VAL B N 1
ATOM 13062 C CA . VAL B 1 671 ? -20.594 -31.359 -28.719 1 96.25 671 VAL B CA 1
ATOM 13063 C C . VAL B 1 671 ? -20.906 -31.5 -27.234 1 96.25 671 VAL B C 1
ATOM 13065 O O . VAL B 1 671 ? -20.062 -31.953 -26.453 1 96.25 671 VAL B O 1
ATOM 13068 N N . ASP B 1 672 ? -22.016 -31.047 -26.906 1 94.62 672 ASP B N 1
ATOM 13069 C CA . ASP B 1 672 ? -22.516 -31.234 -25.547 1 94.62 672 ASP B CA 1
ATOM 13070 C C . ASP B 1 672 ? -23.703 -32.219 -25.531 1 94.62 672 ASP B C 1
ATOM 13072 O O . ASP B 1 672 ? -24.562 -32.156 -26.406 1 94.62 672 ASP B O 1
ATOM 13076 N N . PHE B 1 673 ? -23.719 -33.062 -24.516 1 93.25 673 PHE B N 1
ATOM 13077 C CA . PHE B 1 673 ? -24.828 -34.031 -24.5 1 93.25 673 PHE B CA 1
ATOM 13078 C C . PHE B 1 673 ? -25.188 -34.406 -23.062 1 93.25 673 PHE B C 1
ATOM 13080 O O . PHE B 1 673 ? -24.375 -34.219 -22.141 1 93.25 673 PHE B O 1
ATOM 13087 N N . SER B 1 674 ? -26.297 -34.812 -22.844 1 92.5 674 SER B N 1
ATOM 13088 C CA . SER B 1 674 ? -26.781 -35.469 -21.641 1 92.5 674 SER B CA 1
ATOM 13089 C C . SER B 1 674 ? -27.625 -36.719 -21.984 1 92.5 674 SER B C 1
ATOM 13091 O O . SER B 1 674 ? -28.312 -36.719 -23 1 92.5 674 SER B O 1
ATOM 13093 N N . SER B 1 675 ? -27.531 -37.719 -21.141 1 93.38 675 SER B N 1
ATOM 13094 C CA . SER B 1 675 ? -28.234 -38.969 -21.359 1 93.38 675 SER B CA 1
ATOM 13095 C C . SER B 1 675 ? -28.656 -39.594 -20.031 1 93.38 675 SER B C 1
ATOM 13097 O O . SER B 1 675 ? -28.281 -39.125 -18.953 1 93.38 675 SER B O 1
ATOM 13099 N N . LEU B 1 676 ? -29.562 -40.656 -20.141 1 92.62 676 LEU B N 1
ATOM 13100 C CA . LEU B 1 676 ? -30.016 -41.469 -19 1 92.62 676 LEU B CA 1
ATOM 13101 C C . LEU B 1 676 ? -30.734 -40.594 -17.969 1 92.62 676 LEU B C 1
ATOM 13103 O O . LEU B 1 676 ? -30.438 -40.656 -16.781 1 92.62 676 LEU B O 1
ATOM 13107 N N . GLY B 1 677 ? -31.469 -39.688 -18.422 1 83.06 677 GLY B N 1
ATOM 13108 C CA . GLY B 1 677 ? -32.25 -38.812 -17.562 1 83.06 677 GLY B CA 1
ATOM 13109 C C . GLY B 1 677 ? -31.422 -37.688 -16.938 1 83.06 677 GLY B C 1
ATOM 13110 O O . GLY B 1 677 ? -31.688 -37.281 -15.797 1 83.06 677 GLY B O 1
ATOM 13111 N N . GLY B 1 678 ? -30.344 -37.406 -17.641 1 84.56 678 GLY B N 1
ATOM 13112 C CA . GLY B 1 678 ? -29.5 -36.312 -17.141 1 84.56 678 GLY B CA 1
ATOM 13113 C C . GLY B 1 678 ? -28.422 -36.812 -16.188 1 84.56 678 GLY B C 1
ATOM 13114 O O . GLY B 1 678 ? -27.625 -36 -15.695 1 84.56 678 GLY B O 1
ATOM 13115 N N . LYS B 1 679 ? -28.328 -38.125 -15.898 1 90.12 679 LYS B N 1
ATOM 13116 C CA . LYS B 1 679 ? -27.328 -38.656 -14.984 1 90.12 679 LYS B CA 1
ATOM 13117 C C . LYS B 1 679 ? -25.938 -38.656 -15.609 1 90.12 679 LYS B C 1
ATOM 13119 O O . LYS B 1 679 ? -24.938 -38.5 -14.906 1 90.12 679 LYS B O 1
ATOM 13124 N N . LEU B 1 680 ? -25.953 -38.844 -16.891 1 93.75 680 LEU B N 1
ATOM 13125 C CA . LEU B 1 680 ? -24.688 -38.781 -17.625 1 93.75 680 LEU B CA 1
ATOM 13126 C C . LEU B 1 680 ? -24.609 -37.531 -18.453 1 93.75 680 LEU B C 1
ATOM 13128 O O . LEU B 1 680 ? -25.484 -37.25 -19.266 1 93.75 680 LEU B O 1
ATOM 13132 N N . THR B 1 681 ? -23.672 -36.781 -18.234 1 91.75 681 THR B N 1
ATOM 13133 C CA . THR B 1 681 ? -23.422 -35.562 -19.016 1 91.75 681 THR B CA 1
ATOM 13134 C C . THR B 1 681 ? -21.984 -35.562 -19.547 1 91.75 681 THR B C 1
ATOM 13136 O O . THR B 1 681 ? -21.094 -36.125 -18.938 1 91.75 681 THR B O 1
ATOM 13139 N N . GLY B 1 682 ? -21.766 -34.906 -20.688 1 92.56 682 GLY B N 1
ATOM 13140 C CA . GLY B 1 682 ? -20.438 -34.875 -21.266 1 92.56 682 GLY B CA 1
ATOM 13141 C C . GLY B 1 682 ? -20.25 -33.781 -22.297 1 92.56 682 GLY B C 1
ATOM 13142 O O . GLY B 1 682 ? -21.219 -33.188 -22.797 1 92.56 682 GLY B O 1
ATOM 13143 N N . THR B 1 683 ? -19.031 -33.406 -22.516 1 93.81 683 THR B N 1
ATOM 13144 C CA . THR B 1 683 ? -18.641 -32.438 -23.531 1 93.81 683 THR B CA 1
ATOM 13145 C C . THR B 1 683 ? -17.391 -32.906 -24.281 1 93.81 683 THR B C 1
ATOM 13147 O O . THR B 1 683 ? -16.438 -33.375 -23.672 1 93.81 683 THR B O 1
ATOM 13150 N N . PHE B 1 684 ? -17.5 -32.875 -25.562 1 96.19 684 PHE B N 1
ATOM 13151 C CA . PHE B 1 684 ? -16.359 -33.125 -26.438 1 96.19 684 PHE B CA 1
ATOM 13152 C C . PHE B 1 684 ? -16.016 -31.906 -27.25 1 96.19 684 PHE B C 1
ATOM 13154 O O . PHE B 1 684 ? -16.891 -31.25 -27.812 1 96.19 684 PHE B O 1
ATOM 13161 N N . GLU B 1 685 ? -14.75 -31.578 -27.297 1 96.19 685 GLU B N 1
ATOM 13162 C CA . GLU B 1 685 ? -14.273 -30.422 -28.062 1 96.19 685 GLU B CA 1
ATOM 13163 C C . GLU B 1 685 ? -13.07 -30.797 -28.922 1 96.19 685 GLU B C 1
ATOM 13165 O O . GLU B 1 685 ? -12.203 -31.562 -28.484 1 96.19 685 GLU B O 1
ATOM 13170 N N . TYR B 1 686 ? -13.086 -30.281 -30.094 1 97.19 686 TYR B N 1
ATOM 13171 C CA . TYR B 1 686 ? -11.898 -30.266 -30.953 1 97.19 686 TYR B CA 1
ATOM 13172 C C . TYR B 1 686 ? -11.469 -28.828 -31.25 1 97.19 686 TYR B C 1
ATOM 13174 O O . TYR B 1 686 ? -12.297 -27.984 -31.578 1 97.19 686 TYR B O 1
ATOM 13182 N N . PHE B 1 687 ? -10.188 -28.578 -31.125 1 95.75 687 PHE B N 1
ATOM 13183 C CA . PHE B 1 687 ? -9.711 -27.219 -31.344 1 95.75 687 PHE B CA 1
ATOM 13184 C C . PHE B 1 687 ? -8.5 -27.219 -32.281 1 95.75 687 PHE B C 1
ATOM 13186 O O . PHE B 1 687 ? -7.746 -28.188 -32.312 1 95.75 687 PHE B O 1
ATOM 13193 N N . TYR B 1 688 ? -8.344 -26.125 -32.969 1 96.25 688 TYR B N 1
ATOM 13194 C CA . TYR B 1 688 ? -7.242 -25.859 -33.875 1 96.25 688 TYR B CA 1
ATOM 13195 C C . TYR B 1 688 ? -6.836 -24.391 -33.844 1 96.25 688 TYR B C 1
ATOM 13197 O O . TYR B 1 688 ? -7.637 -23.516 -34.156 1 96.25 688 TYR B O 1
ATOM 13205 N N . TYR B 1 689 ? -5.551 -24.156 -33.469 1 94.88 689 TYR B N 1
ATOM 13206 C CA . TYR B 1 689 ? -4.973 -22.812 -33.438 1 94.88 689 TYR B CA 1
ATOM 13207 C C . TYR B 1 689 ? -3.871 -22.672 -34.469 1 94.88 689 TYR B C 1
ATOM 13209 O O . TYR B 1 689 ? -3.045 -23.578 -34.656 1 94.88 689 TYR B O 1
ATOM 13217 N N . ARG B 1 690 ? -3.85 -21.578 -35.125 1 95.81 690 ARG B N 1
ATOM 13218 C CA . ARG B 1 690 ? -2.76 -21.25 -36.031 1 95.81 690 ARG B CA 1
ATOM 13219 C C . ARG B 1 690 ? -2.318 -19.797 -35.844 1 95.81 690 ARG B C 1
ATOM 13221 O O . ARG B 1 690 ? -3.09 -18.875 -36.094 1 95.81 690 ARG B O 1
ATOM 13228 N N . THR B 1 691 ? -1.147 -19.625 -35.406 1 93.75 691 THR B N 1
ATOM 13229 C CA . THR B 1 691 ? -0.569 -18.297 -35.188 1 93.75 691 THR B CA 1
ATOM 13230 C C . THR B 1 691 ? 0.394 -17.953 -36.344 1 93.75 691 THR B C 1
ATOM 13232 O O . THR B 1 691 ? 1.295 -18.719 -36.656 1 93.75 691 THR B O 1
ATOM 13235 N N . THR B 1 692 ? 0.227 -16.828 -36.938 1 94.81 692 THR B N 1
ATOM 13236 C CA . THR B 1 692 ? 1.062 -16.391 -38.031 1 94.81 692 THR B CA 1
ATOM 13237 C C . THR B 1 692 ? 1.525 -14.961 -37.844 1 94.81 692 THR B C 1
ATOM 13239 O O . THR B 1 692 ? 0.928 -14.203 -37.062 1 94.81 692 THR B O 1
ATOM 13242 N N . GLY B 1 693 ? 2.635 -14.641 -38.469 1 92.44 693 GLY B N 1
ATOM 13243 C CA . GLY B 1 693 ? 3.121 -13.273 -38.469 1 92.44 693 GLY B CA 1
ATOM 13244 C C . GLY B 1 693 ? 3.996 -12.938 -37.281 1 92.44 693 GLY B C 1
ATOM 13245 O O . GLY B 1 693 ? 4.066 -11.781 -36.875 1 92.44 693 GLY B O 1
ATOM 13246 N N . PHE B 1 694 ? 4.648 -13.891 -36.781 1 91.62 694 PHE B N 1
ATOM 13247 C CA . PHE B 1 694 ? 5.516 -13.648 -35.625 1 91.62 694 PHE B CA 1
ATOM 13248 C C . PHE B 1 694 ? 6.5 -12.523 -35.906 1 91.62 694 PHE B C 1
ATOM 13250 O O . PHE B 1 694 ? 6.965 -12.375 -37.062 1 91.62 694 PHE B O 1
ATOM 13257 N N . LEU B 1 695 ? 6.773 -11.766 -34.875 1 88.94 695 LEU B N 1
ATOM 13258 C CA . LEU B 1 695 ? 7.703 -10.648 -35.031 1 88.94 695 LEU B CA 1
ATOM 13259 C C . LEU B 1 695 ? 9.141 -11.109 -34.812 1 88.94 695 LEU B C 1
ATOM 13261 O O . LEU B 1 695 ? 9.492 -11.531 -33.688 1 88.94 695 LEU B O 1
ATOM 13265 N N . VAL B 1 696 ? 9.922 -11.07 -35.844 1 87.38 696 VAL B N 1
ATOM 13266 C CA . VAL B 1 696 ? 11.32 -11.5 -35.75 1 87.38 696 VAL B CA 1
ATOM 13267 C C . VAL B 1 696 ? 12.203 -10.508 -36.5 1 87.38 696 VAL B C 1
ATOM 13269 O O . VAL B 1 696 ? 11.734 -9.781 -37.375 1 87.38 696 VAL B O 1
ATOM 13272 N N . SER B 1 697 ? 13.484 -10.445 -36 1 82.44 697 SER B N 1
ATOM 13273 C CA . SER B 1 697 ? 14.5 -9.75 -36.781 1 82.44 697 SER B CA 1
ATOM 13274 C C . SER B 1 697 ? 14.953 -10.594 -37.969 1 82.44 697 SER B C 1
ATOM 13276 O O . SER B 1 697 ? 15.352 -11.742 -37.812 1 82.44 697 SER B O 1
ATOM 13278 N N . PRO B 1 698 ? 14.805 -10.062 -39.219 1 71.44 698 PRO B N 1
ATOM 13279 C CA . PRO B 1 698 ? 15.172 -10.891 -40.375 1 71.44 698 PRO B CA 1
ATOM 13280 C C . PRO B 1 698 ? 16.672 -11.203 -40.438 1 71.44 698 PRO B C 1
ATOM 13282 O O . PRO B 1 698 ? 17.5 -10.305 -40.25 1 71.44 698 PRO B O 1
ATOM 13285 N N . LYS B 1 699 ? 17.125 -12.227 -39.875 1 59.59 699 LYS B N 1
ATOM 13286 C CA . LYS B 1 699 ? 18.547 -12.547 -39.875 1 59.59 699 LYS B CA 1
ATOM 13287 C C . LYS B 1 699 ? 19.094 -12.625 -41.312 1 59.59 699 LYS B C 1
ATOM 13289 O O . LYS B 1 699 ? 20.172 -12.102 -41.594 1 59.59 699 LYS B O 1
ATOM 13294 N N . ASP B 1 700 ? 18.594 -13.516 -42.188 1 53.75 700 ASP B N 1
ATOM 13295 C CA . ASP B 1 700 ? 19.25 -13.906 -43.438 1 53.75 700 ASP B CA 1
ATOM 13296 C C . ASP B 1 700 ? 18.938 -12.922 -44.562 1 53.75 700 ASP B C 1
ATOM 13298 O O . ASP B 1 700 ? 19.375 -13.102 -45.688 1 53.75 700 ASP B O 1
ATOM 13302 N N . ILE B 1 701 ? 17.969 -12.109 -44.25 1 50.09 701 ILE B N 1
ATOM 13303 C CA . ILE B 1 701 ? 17.703 -11.305 -45.438 1 50.09 701 ILE B CA 1
ATOM 13304 C C . ILE B 1 701 ? 18.781 -10.242 -45.625 1 50.09 701 ILE B C 1
ATOM 13306 O O . ILE B 1 701 ? 19.156 -9.906 -46.75 1 50.09 701 ILE B O 1
ATOM 13310 N N . TYR B 1 702 ? 19.062 -9.578 -44.469 1 48.88 702 TYR B N 1
ATOM 13311 C CA . TYR B 1 702 ? 20.031 -8.5 -44.656 1 48.88 702 TYR B CA 1
ATOM 13312 C C . TYR B 1 702 ? 21.375 -8.875 -44.062 1 48.88 702 TYR B C 1
ATOM 13314 O O . TYR B 1 702 ? 21.438 -9.5 -43 1 48.88 702 TYR B O 1
ATOM 13322 N N . ALA B 1 703 ? 22.344 -9.172 -44.844 1 46.19 703 ALA B N 1
ATOM 13323 C CA . ALA B 1 703 ? 23.719 -9.32 -44.375 1 46.19 703 ALA B CA 1
ATOM 13324 C C . ALA B 1 703 ? 23.953 -8.492 -43.094 1 46.19 703 ALA B C 1
ATOM 13326 O O . ALA B 1 703 ? 23.531 -7.336 -43.031 1 46.19 703 ALA B O 1
ATOM 13327 N N . LEU B 1 704 ? 24.062 -9.016 -41.875 1 51.34 704 LEU B N 1
ATOM 13328 C CA . LEU B 1 704 ? 24.438 -8.391 -40.625 1 51.34 704 LEU B CA 1
ATOM 13329 C C . LEU B 1 704 ? 25.453 -7.27 -40.844 1 51.34 704 LEU B C 1
ATOM 13331 O O . LEU B 1 704 ? 26.469 -7.195 -40.156 1 51.34 704 LEU B O 1
ATOM 13335 N N . PRO B 1 705 ? 25.766 -6.902 -42.031 1 48.12 705 PRO B N 1
ATOM 13336 C CA . PRO B 1 705 ? 26.906 -5.996 -42.156 1 48.12 705 PRO B CA 1
ATOM 13337 C C . PRO B 1 705 ? 26.812 -4.812 -41.188 1 48.12 705 PRO B C 1
ATOM 13339 O O . PRO B 1 705 ? 27.781 -4.059 -41.031 1 48.12 705 PRO B O 1
ATOM 13342 N N . LEU B 1 706 ? 25.656 -4.434 -40.812 1 56.69 706 LEU B N 1
ATOM 13343 C CA . LEU B 1 706 ? 25.656 -3.113 -40.188 1 56.69 706 LEU B CA 1
ATOM 13344 C C . LEU B 1 706 ? 26.016 -3.209 -38.719 1 56.69 706 LEU B C 1
ATOM 13346 O O . LEU B 1 706 ? 26.188 -2.188 -38.031 1 56.69 706 LEU B O 1
ATOM 13350 N N . GLY B 1 707 ? 26.5 -4.289 -38.312 1 62.09 707 GLY B N 1
ATOM 13351 C CA . GLY B 1 707 ? 26.922 -4.379 -36.906 1 62.09 707 GLY B CA 1
ATOM 13352 C C . GLY B 1 707 ? 25.781 -4.137 -35.938 1 62.09 707 GLY B C 1
ATOM 13353 O O . GLY B 1 707 ? 26.031 -3.893 -34.75 1 62.09 707 GLY B O 1
ATOM 13354 N N . LYS B 1 708 ? 24.516 -3.873 -36.406 1 70.44 708 LYS B N 1
ATOM 13355 C CA . LYS B 1 708 ? 23.375 -3.637 -35.531 1 70.44 708 LYS B CA 1
ATOM 13356 C C . LYS B 1 708 ? 22.266 -4.656 -35.781 1 70.44 708 LYS B C 1
ATOM 13358 O O . LYS B 1 708 ? 22.156 -5.184 -36.906 1 70.44 708 LYS B O 1
ATOM 13363 N N . ASP B 1 709 ? 21.516 -4.941 -34.812 1 72.12 709 ASP B N 1
ATOM 13364 C CA . ASP B 1 709 ? 20.375 -5.836 -34.969 1 72.12 709 ASP B CA 1
ATOM 13365 C C . ASP B 1 709 ? 19.312 -5.219 -35.875 1 72.12 709 ASP B C 1
ATOM 13367 O O . ASP B 1 709 ? 19.062 -4.012 -35.812 1 72.12 709 ASP B O 1
ATOM 13371 N N . LEU B 1 710 ? 18.766 -5.914 -36.781 1 78.75 710 LEU B N 1
ATOM 13372 C CA . LEU B 1 710 ? 17.703 -5.488 -37.688 1 78.75 710 LEU B CA 1
ATOM 13373 C C . LEU B 1 710 ? 16.406 -5.289 -36.906 1 78.75 710 LEU B C 1
ATOM 13375 O O . LEU B 1 710 ? 16.234 -5.84 -35.812 1 78.75 710 LEU B O 1
ATOM 13379 N N . PRO B 1 711 ? 15.555 -4.492 -37.5 1 85.25 711 PRO B N 1
ATOM 13380 C CA . PRO B 1 711 ? 14.281 -4.223 -36.812 1 85.25 711 PRO B CA 1
ATOM 13381 C C . PRO B 1 711 ? 13.414 -5.469 -36.656 1 85.25 711 PRO B C 1
ATOM 13383 O O . PRO B 1 711 ? 13.477 -6.371 -37.5 1 85.25 711 PRO B O 1
ATOM 13386 N N . GLN B 1 712 ? 12.695 -5.551 -35.656 1 87.25 712 GLN B N 1
ATOM 13387 C CA . GLN B 1 712 ? 11.664 -6.566 -35.469 1 87.25 712 GLN B CA 1
ATOM 13388 C C . GLN B 1 712 ? 10.477 -6.32 -36.406 1 87.25 712 GLN B C 1
ATOM 13390 O O . GLN B 1 712 ? 9.859 -5.254 -36.344 1 87.25 712 GLN B O 1
ATOM 13395 N N . ILE B 1 713 ? 10.195 -7.219 -37.312 1 87 713 ILE B N 1
ATOM 13396 C CA . ILE B 1 713 ? 9.086 -7.066 -38.25 1 87 713 ILE B CA 1
ATOM 13397 C C . ILE B 1 713 ? 8.312 -8.383 -38.344 1 87 713 ILE B C 1
ATOM 13399 O O . ILE B 1 713 ? 8.781 -9.422 -37.875 1 87 713 ILE B O 1
ATOM 13403 N N . LYS B 1 714 ? 7.188 -8.32 -39 1 89.56 714 LYS B N 1
ATOM 13404 C CA . LYS B 1 714 ? 6.383 -9.516 -39.219 1 89.56 714 LYS B CA 1
ATOM 13405 C C . LYS B 1 714 ? 7.113 -10.508 -40.125 1 89.56 714 LYS B C 1
ATOM 13407 O O . LYS B 1 714 ? 7.762 -10.109 -41.094 1 89.56 714 LYS B O 1
ATOM 13412 N N . SER B 1 715 ? 6.984 -11.758 -39.812 1 90.38 715 SER B N 1
ATOM 13413 C CA . SER B 1 715 ? 7.613 -12.828 -40.562 1 90.38 715 SER B CA 1
ATOM 13414 C C . SER B 1 715 ? 6.574 -13.781 -41.156 1 90.38 715 SER B C 1
ATOM 13416 O O . SER B 1 715 ? 5.371 -13.555 -41 1 90.38 715 SER B O 1
ATOM 13418 N N . ASN B 1 716 ? 7.059 -14.75 -41.812 1 90.44 716 ASN B N 1
ATOM 13419 C CA . ASN B 1 716 ? 6.172 -15.789 -42.312 1 90.44 716 ASN B CA 1
ATOM 13420 C C . ASN B 1 716 ? 6.152 -17 -41.375 1 90.44 716 ASN B C 1
ATOM 13422 O O . ASN B 1 716 ? 5.609 -18.047 -41.75 1 90.44 716 ASN B O 1
ATOM 13426 N N . SER B 1 717 ? 6.73 -16.812 -40.25 1 93.06 717 SER B N 1
ATOM 13427 C CA . SER B 1 717 ? 6.676 -17.906 -39.281 1 93.06 717 SER B CA 1
ATOM 13428 C C . SER B 1 717 ? 5.238 -18.25 -38.938 1 93.06 717 SER B C 1
ATOM 13430 O O . SER B 1 717 ? 4.391 -17.375 -38.812 1 93.06 717 SER B O 1
ATOM 13432 N N . ALA B 1 718 ? 4.996 -19.516 -38.781 1 95.44 718 ALA B N 1
ATOM 13433 C CA . ALA B 1 718 ? 3.656 -20.016 -38.469 1 95.44 718 ALA B CA 1
ATOM 13434 C C . ALA B 1 718 ? 3.723 -21.219 -37.531 1 95.44 718 ALA B C 1
ATOM 13436 O O . ALA B 1 718 ? 4.551 -22.125 -37.719 1 95.44 718 ALA B O 1
ATOM 13437 N N . GLN B 1 719 ? 2.93 -21.188 -36.531 1 94.5 719 GLN B N 1
ATOM 13438 C CA . GLN B 1 719 ? 2.85 -22.281 -35.562 1 94.5 719 GLN B CA 1
ATOM 13439 C C . GLN B 1 719 ? 1.413 -22.781 -35.406 1 94.5 719 GLN B C 1
ATOM 13441 O O . GLN B 1 719 ? 0.484 -21.969 -35.312 1 94.5 719 GLN B O 1
ATOM 13446 N N . ARG B 1 720 ? 1.271 -24.031 -35.406 1 95.44 720 ARG B N 1
ATOM 13447 C CA . ARG B 1 720 ? -0.06 -24.609 -35.25 1 95.44 720 ARG B CA 1
ATOM 13448 C C . ARG B 1 720 ? -0.134 -25.422 -33.969 1 95.44 720 ARG B C 1
ATOM 13450 O O . ARG B 1 720 ? 0.833 -26.094 -33.594 1 95.44 720 ARG B O 1
ATOM 13457 N N . ARG B 1 721 ? -1.213 -25.484 -33.219 1 94.19 721 ARG B N 1
ATOM 13458 C CA . ARG B 1 721 ? -1.557 -26.297 -32.062 1 94.19 721 ARG B CA 1
ATOM 13459 C C . ARG B 1 721 ? -2.969 -26.859 -32.188 1 94.19 721 ARG B C 1
ATOM 13461 O O . ARG B 1 721 ? -3.92 -26.109 -32.438 1 94.19 721 ARG B O 1
ATOM 13468 N N . ALA B 1 722 ? -3.104 -28.156 -32.062 1 95.38 722 ALA B N 1
ATOM 13469 C CA . ALA B 1 722 ? -4.41 -28.797 -32.219 1 95.38 722 ALA B CA 1
ATOM 13470 C C . ALA B 1 722 ? -4.578 -29.969 -31.25 1 95.38 722 ALA B C 1
ATOM 13472 O O . ALA B 1 722 ? -3.594 -30.547 -30.781 1 95.38 722 ALA B O 1
ATOM 13473 N N . GLY B 1 723 ? -5.793 -30.203 -30.891 1 96.19 723 GLY B N 1
ATOM 13474 C CA . GLY B 1 723 ? -6.07 -31.297 -29.969 1 96.19 723 GLY B CA 1
ATOM 13475 C C . GLY B 1 723 ? -7.551 -31.484 -29.703 1 96.19 723 GLY B C 1
ATOM 13476 O O . GLY B 1 723 ? -8.398 -30.984 -30.438 1 96.19 723 GLY B O 1
ATOM 13477 N N . PHE B 1 724 ? -7.875 -32.344 -28.766 1 96.88 724 PHE B N 1
ATOM 13478 C CA . PHE B 1 724 ? -9.258 -32.562 -28.359 1 96.88 724 PHE B CA 1
ATOM 13479 C C . PHE B 1 724 ? -9.375 -32.719 -26.844 1 96.88 724 PHE B C 1
ATOM 13481 O O . PHE B 1 724 ? -8.375 -32.938 -26.156 1 96.88 724 PHE B O 1
ATOM 13488 N N . GLU B 1 725 ? -10.547 -32.5 -26.406 1 97 725 GLU B N 1
ATOM 13489 C CA . GLU B 1 725 ? -10.891 -32.594 -24.984 1 97 725 GLU B CA 1
ATOM 13490 C C . GLU B 1 725 ? -12.195 -33.344 -24.781 1 97 725 GLU B C 1
ATOM 13492 O O . GLU B 1 725 ? -13.133 -33.219 -25.578 1 97 725 GLU B O 1
ATOM 13497 N N . LEU B 1 726 ? -12.164 -34.125 -23.75 1 96.5 726 LEU B N 1
ATOM 13498 C CA . LEU B 1 726 ? -13.352 -34.875 -23.359 1 96.5 726 LEU B CA 1
ATOM 13499 C C . LEU B 1 726 ? -13.602 -34.719 -21.859 1 96.5 726 LEU B C 1
ATOM 13501 O O . LEU B 1 726 ? -12.664 -34.812 -21.062 1 96.5 726 LEU B O 1
ATOM 13505 N N . SER B 1 727 ? -14.75 -34.469 -21.484 1 95.5 727 SER B N 1
ATOM 13506 C CA . SER B 1 727 ? -15.18 -34.469 -20.078 1 95.5 727 SER B CA 1
ATOM 13507 C C . SER B 1 727 ? -16.5 -35.188 -19.922 1 95.5 727 SER B C 1
ATOM 13509 O O . SER B 1 727 ? -17.422 -35 -20.719 1 95.5 727 SER B O 1
ATOM 13511 N N . MET B 1 728 ? -16.609 -36 -18.922 1 95.38 728 MET B N 1
ATOM 13512 C CA . MET B 1 728 ? -17.828 -36.75 -18.609 1 95.38 728 MET B CA 1
ATOM 13513 C C . MET B 1 728 ? -18.094 -36.75 -17.109 1 95.38 728 MET B C 1
ATOM 13515 O O . MET B 1 728 ? -17.156 -36.781 -16.312 1 95.38 728 MET B O 1
ATOM 13519 N N . ASN B 1 729 ? -19.25 -36.75 -16.797 1 93.5 729 ASN B N 1
ATOM 13520 C CA . ASN B 1 729 ? -19.688 -36.812 -15.398 1 93.5 729 ASN B CA 1
ATOM 13521 C C . ASN B 1 729 ? -20.906 -37.719 -15.227 1 93.5 729 ASN B C 1
ATOM 13523 O O . ASN B 1 729 ? -21.828 -37.656 -16.047 1 93.5 729 ASN B O 1
ATOM 13527 N N . TYR B 1 730 ? -20.922 -38.562 -14.227 1 95.38 730 TYR B N 1
ATOM 13528 C CA . TYR B 1 730 ? -22.047 -39.438 -13.906 1 95.38 730 TYR B CA 1
ATOM 13529 C C . TYR B 1 730 ? -22.5 -39.219 -12.469 1 95.38 730 TYR B C 1
ATOM 13531 O O . TYR B 1 730 ? -21.688 -39.312 -11.539 1 95.38 730 TYR B O 1
ATOM 13539 N N . ARG B 1 731 ? -23.719 -39 -12.273 1 91.75 731 ARG B N 1
ATOM 13540 C CA . ARG B 1 731 ? -24.297 -38.812 -10.945 1 91.75 731 ARG B CA 1
ATOM 13541 C C . ARG B 1 731 ? -25.359 -39.875 -10.68 1 91.75 731 ARG B C 1
ATOM 13543 O O . ARG B 1 731 ? -26.203 -40.156 -11.539 1 91.75 731 ARG B O 1
ATOM 13550 N N . GLY B 1 732 ? -25.234 -40.469 -9.516 1 89.25 732 GLY B N 1
ATOM 13551 C CA . GLY B 1 732 ? -26.219 -41.469 -9.148 1 89.25 732 GLY B CA 1
ATOM 13552 C C . GLY B 1 732 ? -26.531 -41.469 -7.664 1 89.25 732 GLY B C 1
ATOM 13553 O O . GLY B 1 732 ? -25.891 -40.781 -6.883 1 89.25 732 GLY B O 1
ATOM 13554 N N . GLN B 1 733 ? -27.578 -42.188 -7.328 1 89.75 733 GLN B N 1
ATOM 13555 C CA . GLN B 1 733 ? -28.016 -42.375 -5.945 1 89.75 733 GLN B CA 1
ATOM 13556 C C . GLN B 1 733 ? -28.406 -43.812 -5.656 1 89.75 733 GLN B C 1
ATOM 13558 O O . GLN B 1 733 ? -29.094 -44.438 -6.453 1 89.75 733 GLN B O 1
ATOM 13563 N N . LEU B 1 734 ? -27.859 -44.438 -4.695 1 92.5 734 LEU B N 1
ATOM 13564 C CA . LEU B 1 734 ? -28.203 -45.781 -4.188 1 92.5 734 LEU B CA 1
ATOM 13565 C C . LEU B 1 734 ? -28.688 -45.688 -2.742 1 92.5 734 LEU B C 1
ATOM 13567 O O . LEU B 1 734 ? -27.891 -45.781 -1.811 1 92.5 734 LEU B O 1
ATOM 13571 N N . GLY B 1 735 ? -29.875 -45.719 -2.467 1 88.75 735 GLY B N 1
ATOM 13572 C CA . GLY B 1 735 ? -30.406 -45.469 -1.135 1 88.75 735 GLY B CA 1
ATOM 13573 C C . GLY B 1 735 ? -30.016 -44.094 -0.598 1 88.75 735 GLY B C 1
ATOM 13574 O O . GLY B 1 735 ? -30.281 -43.062 -1.237 1 88.75 735 GLY B O 1
ATOM 13575 N N . ALA B 1 736 ? -29.344 -44.156 0.488 1 88 736 ALA B N 1
ATOM 13576 C CA . ALA B 1 736 ? -28.922 -42.906 1.104 1 88 736 ALA B CA 1
ATOM 13577 C C . ALA B 1 736 ? -27.578 -42.438 0.534 1 88 736 ALA B C 1
ATOM 13579 O O . ALA B 1 736 ? -27.188 -41.281 0.743 1 88 736 ALA B O 1
ATOM 13580 N N . LEU B 1 737 ? -26.984 -43.281 -0.277 1 93.5 737 LEU B N 1
ATOM 13581 C CA . LEU B 1 737 ? -25.672 -42.969 -0.833 1 93.5 737 LEU B CA 1
ATOM 13582 C C . LEU B 1 737 ? -25.812 -42.188 -2.137 1 93.5 737 LEU B C 1
ATOM 13584 O O . LEU B 1 737 ? -26.391 -42.688 -3.102 1 93.5 737 LEU B O 1
ATOM 13588 N N . LYS B 1 738 ? -25.422 -41 -2.145 1 92.38 738 LYS B N 1
ATOM 13589 C CA . LYS B 1 738 ? -25.281 -40.219 -3.363 1 92.38 738 LYS B CA 1
ATOM 13590 C C . LYS B 1 738 ? -23.844 -40.25 -3.875 1 92.38 738 LYS B C 1
ATOM 13592 O O . LYS B 1 738 ? -22.891 -40.094 -3.098 1 92.38 738 LYS B O 1
ATOM 13597 N N . TYR B 1 739 ? -23.672 -40.531 -5.113 1 93.5 739 TYR B N 1
ATOM 13598 C CA . TYR B 1 739 ? -22.297 -40.594 -5.633 1 93.5 739 TYR B CA 1
ATOM 13599 C C . TYR B 1 739 ? -22.203 -39.875 -6.98 1 93.5 739 TYR B C 1
ATOM 13601 O O . TYR B 1 739 ? -23.172 -39.812 -7.738 1 93.5 739 TYR B O 1
ATOM 13609 N N . GLU B 1 740 ? -21.141 -39.281 -7.203 1 93.88 740 GLU B N 1
ATOM 13610 C CA . GLU B 1 740 ? -20.766 -38.625 -8.453 1 93.88 740 GLU B CA 1
ATOM 13611 C C . GLU B 1 740 ? -19.375 -39.062 -8.906 1 93.88 740 GLU B C 1
ATOM 13613 O O . GLU B 1 740 ? -18.453 -39.125 -8.094 1 93.88 740 GLU B O 1
ATOM 13618 N N . ILE B 1 741 ? -19.25 -39.5 -10.141 1 95.62 741 ILE B N 1
ATOM 13619 C CA . ILE B 1 741 ? -17.969 -39.875 -10.727 1 95.62 741 ILE B CA 1
ATOM 13620 C C . ILE B 1 741 ? -17.75 -39.062 -12.008 1 95.62 741 ILE B C 1
ATOM 13622 O O . ILE B 1 741 ? -18.625 -38.969 -12.859 1 95.62 741 ILE B O 1
ATOM 13626 N N . GLY B 1 742 ? -16.641 -38.406 -12.023 1 94.5 742 GLY B N 1
ATOM 13627 C CA . GLY B 1 742 ? -16.297 -37.625 -13.188 1 94.5 742 GLY B CA 1
ATOM 13628 C C . GLY B 1 742 ? -14.914 -37.906 -13.734 1 94.5 742 GLY B C 1
ATOM 13629 O O . GLY B 1 742 ? -14.031 -38.375 -12.992 1 94.5 742 GLY B O 1
ATOM 13630 N N . GLY B 1 743 ? -14.742 -37.656 -15.016 1 95 743 GLY B N 1
ATOM 13631 C CA . GLY B 1 743 ? -13.453 -37.781 -15.672 1 95 743 GLY B CA 1
ATOM 13632 C C . GLY B 1 743 ? -13.25 -36.844 -16.828 1 95 743 GLY B C 1
ATOM 13633 O O . GLY B 1 743 ? -14.219 -36.375 -17.438 1 95 743 GLY B O 1
ATOM 13634 N N . ASN B 1 744 ? -12.031 -36.469 -17.047 1 95.56 744 ASN B N 1
ATOM 13635 C CA . ASN B 1 744 ? -11.688 -35.656 -18.203 1 95.56 744 ASN B CA 1
ATOM 13636 C C . ASN B 1 744 ? -10.359 -36.094 -18.828 1 95.56 744 ASN B C 1
ATOM 13638 O O . ASN B 1 744 ? -9.523 -36.688 -18.156 1 95.56 744 ASN B O 1
ATOM 13642 N N . TYR B 1 745 ? -10.25 -35.812 -20.047 1 96.5 745 TYR B N 1
ATOM 13643 C CA . TYR B 1 745 ? -9.055 -36.094 -20.828 1 96.5 745 TYR B CA 1
ATOM 13644 C C . TYR B 1 745 ? -8.781 -35 -21.844 1 96.5 745 TYR B C 1
ATOM 13646 O O . TYR B 1 745 ? -9.703 -34.469 -22.469 1 96.5 745 TYR B O 1
ATOM 13654 N N . SER B 1 746 ? -7.555 -34.656 -21.938 1 96.06 746 SER B N 1
ATOM 13655 C CA . SER B 1 746 ? -7.133 -33.656 -22.922 1 96.06 746 SER B CA 1
ATOM 13656 C C . SER B 1 746 ? -5.895 -34.125 -23.672 1 96.06 746 SER B C 1
ATOM 13658 O O . SER B 1 746 ? -4.984 -34.719 -23.094 1 96.06 746 SER B O 1
ATOM 13660 N N . TYR B 1 747 ? -5.93 -33.844 -24.922 1 95.88 747 TYR B N 1
ATOM 13661 C CA . TYR B 1 747 ? -4.793 -34.125 -25.797 1 95.88 747 TYR B CA 1
ATOM 13662 C C . TYR B 1 747 ? -4.5 -32.969 -26.719 1 95.88 747 TYR B C 1
ATOM 13664 O O . TYR B 1 747 ? -5.422 -32.344 -27.25 1 95.88 747 TYR B O 1
ATOM 13672 N N . PHE B 1 748 ? -3.254 -32.656 -26.844 1 94 748 PHE B N 1
ATOM 13673 C CA . PHE B 1 748 ? -2.893 -31.672 -27.875 1 94 748 PHE B CA 1
ATOM 13674 C C . PHE B 1 748 ? -1.465 -31.891 -28.359 1 94 748 PHE B C 1
ATOM 13676 O O . PHE B 1 748 ? -0.681 -32.594 -27.688 1 94 748 PHE B O 1
ATOM 13683 N N . ASN B 1 749 ? -1.127 -31.453 -29.469 1 92.94 749 ASN B N 1
ATOM 13684 C CA . ASN B 1 749 ? 0.233 -31.328 -29.984 1 92.94 749 ASN B CA 1
ATOM 13685 C C . ASN B 1 749 ? 0.427 -30.031 -30.75 1 92.94 749 ASN B C 1
ATOM 13687 O O . ASN B 1 749 ? -0.534 -29.297 -31 1 92.94 749 ASN B O 1
ATOM 13691 N N . GLN B 1 750 ? 1.6 -29.672 -30.969 1 92.31 750 GLN B N 1
ATOM 13692 C CA . GLN B 1 750 ? 1.938 -28.438 -31.672 1 92.31 750 GLN B CA 1
ATOM 13693 C C . GLN B 1 750 ? 3.131 -28.641 -32.594 1 92.31 750 GLN B C 1
ATOM 13695 O O . GLN B 1 750 ? 3.912 -29.578 -32.406 1 92.31 750 GLN B O 1
ATOM 13700 N N . LEU B 1 751 ? 3.223 -27.844 -33.594 1 93.12 751 LEU B N 1
ATOM 13701 C CA . LEU B 1 751 ? 4.387 -27.859 -34.469 1 93.12 751 LEU B CA 1
ATOM 13702 C C . LEU B 1 751 ? 4.562 -26.516 -35.188 1 93.12 751 LEU B C 1
ATOM 13704 O O . LEU B 1 751 ? 3.59 -25.781 -35.375 1 93.12 751 LEU B O 1
ATOM 13708 N N . TRP B 1 752 ? 5.785 -26.188 -35.562 1 93.44 752 TRP B N 1
ATOM 13709 C CA . TRP B 1 752 ? 6.113 -25.062 -36.438 1 93.44 752 TRP B CA 1
ATOM 13710 C C . TRP B 1 752 ? 5.93 -25.438 -37.875 1 93.44 752 TRP B C 1
ATOM 13712 O O . TRP B 1 752 ? 6.602 -26.344 -38.375 1 93.44 752 TRP B O 1
ATOM 13722 N N . GLU B 1 753 ? 4.992 -24.766 -38.5 1 94.88 753 GLU B N 1
ATOM 13723 C CA . GLU B 1 753 ? 4.867 -24.938 -39.938 1 94.88 753 GLU B CA 1
ATOM 13724 C C . GLU B 1 753 ? 6.035 -24.297 -40.688 1 94.88 753 GLU B C 1
ATOM 13726 O O . GLU B 1 753 ? 6.559 -24.859 -41.656 1 94.88 753 GLU B O 1
ATOM 13731 N N . GLN B 1 754 ? 6.332 -23.141 -40.188 1 92.5 754 GLN B N 1
ATOM 13732 C CA . GLN B 1 754 ? 7.445 -22.344 -40.688 1 92.5 754 GLN B CA 1
ATOM 13733 C C . GLN B 1 754 ? 8.086 -21.531 -39.562 1 92.5 754 GLN B C 1
ATOM 13735 O O . GLN B 1 754 ? 7.387 -21 -38.688 1 92.5 754 GLN B O 1
ATOM 13740 N N . LEU B 1 755 ? 9.398 -21.547 -39.562 1 91.88 755 LEU B N 1
ATOM 13741 C CA . LEU B 1 755 ? 10.18 -20.781 -38.594 1 91.88 755 LEU B CA 1
ATOM 13742 C C . LEU B 1 755 ? 11.305 -20.016 -39.281 1 91.88 755 LEU B C 1
ATOM 13744 O O . LEU B 1 755 ? 12.359 -20.594 -39.562 1 91.88 755 LEU B O 1
ATOM 13748 N N . ASP B 1 756 ? 11.023 -18.75 -39.375 1 88.19 756 ASP B N 1
ATOM 13749 C CA . ASP B 1 756 ? 11.922 -17.938 -40.188 1 88.19 756 ASP B CA 1
ATOM 13750 C C . ASP B 1 756 ? 13.266 -17.734 -39.5 1 88.19 756 ASP B C 1
ATOM 13752 O O . ASP B 1 756 ? 14.242 -17.328 -40.125 1 88.19 756 ASP B O 1
ATOM 13756 N N . THR B 1 757 ? 13.328 -17.969 -38.25 1 85 757 THR B N 1
ATOM 13757 C CA . THR B 1 757 ? 14.578 -17.797 -37.531 1 85 757 THR B CA 1
ATOM 13758 C C . THR B 1 757 ? 15.438 -19.062 -37.625 1 85 757 THR B C 1
ATOM 13760 O O . THR B 1 757 ? 16.594 -19.062 -37.188 1 85 757 THR B O 1
ATOM 13763 N N . GLU B 1 758 ? 14.812 -20.141 -38.094 1 86.25 758 GLU B N 1
ATOM 13764 C CA . GLU B 1 758 ? 15.578 -21.359 -38.25 1 86.25 758 GLU B CA 1
ATOM 13765 C C . GLU B 1 758 ? 16.547 -21.266 -39.406 1 86.25 758 GLU B C 1
ATOM 13767 O O . GLU B 1 758 ? 16.156 -20.906 -40.531 1 86.25 758 GLU B O 1
ATOM 13772 N N . ASN B 1 759 ? 17.781 -21.609 -39.156 1 82.31 759 ASN B N 1
ATOM 13773 C CA . ASN B 1 759 ? 18.797 -21.516 -40.188 1 82.31 759 ASN B CA 1
ATOM 13774 C C . ASN B 1 759 ? 18.547 -22.5 -41.312 1 82.31 759 ASN B C 1
ATOM 13776 O O . ASN B 1 759 ? 17.984 -23.578 -41.094 1 82.31 759 ASN B O 1
ATOM 13780 N N . GLU B 1 760 ? 18.969 -22.078 -42.531 1 81.56 760 GLU B N 1
ATOM 13781 C CA . GLU B 1 760 ? 18.703 -22.875 -43.719 1 81.56 760 GLU B CA 1
ATOM 13782 C C . GLU B 1 760 ? 19.328 -24.266 -43.625 1 81.56 760 GLU B C 1
ATOM 13784 O O . GLU B 1 760 ? 18.719 -25.25 -44.031 1 81.56 760 GLU B O 1
ATOM 13789 N N . ALA B 1 761 ? 20.484 -24.266 -43.094 1 80.31 761 ALA B N 1
ATOM 13790 C CA . ALA B 1 761 ? 21.156 -25.547 -42.969 1 80.31 761 ALA B CA 1
ATOM 13791 C C . ALA B 1 761 ? 20.359 -26.5 -42.094 1 80.31 761 ALA B C 1
ATOM 13793 O O . ALA B 1 761 ? 20.234 -27.688 -42.375 1 80.31 761 ALA B O 1
ATOM 13794 N N . THR B 1 762 ? 19.875 -26 -41.031 1 82.31 762 THR B N 1
ATOM 13795 C CA . THR B 1 762 ? 19.078 -26.797 -40.125 1 82.31 762 THR B CA 1
ATOM 13796 C C . THR B 1 762 ? 17.734 -27.172 -40.75 1 82.31 762 THR B C 1
ATOM 13798 O O . THR B 1 762 ? 17.281 -28.297 -40.625 1 82.31 762 THR B O 1
ATOM 13801 N N . LEU B 1 763 ? 17.172 -26.25 -41.469 1 84 763 LEU B N 1
ATOM 13802 C CA . LEU B 1 763 ? 15.883 -26.438 -42.125 1 84 763 LEU B CA 1
ATOM 13803 C C . LEU B 1 763 ? 15.945 -27.562 -43.156 1 84 763 LEU B C 1
ATOM 13805 O O . LEU B 1 763 ? 15 -28.328 -43.312 1 84 763 LEU B O 1
ATOM 13809 N N . MET B 1 764 ? 17.016 -27.641 -43.75 1 85.62 764 MET B N 1
ATOM 13810 C CA . MET B 1 764 ? 17.156 -28.609 -44.844 1 85.62 764 MET B CA 1
ATOM 13811 C C . MET B 1 764 ? 17.562 -29.984 -44.312 1 85.62 764 MET B C 1
ATOM 13813 O O . MET B 1 764 ? 17.531 -30.969 -45.031 1 85.62 764 MET B O 1
ATOM 13817 N N . ASN B 1 765 ? 17.891 -30.016 -43.094 1 88.19 765 ASN B N 1
ATOM 13818 C CA . ASN B 1 765 ? 18.234 -31.281 -42.438 1 88.19 765 ASN B CA 1
ATOM 13819 C C . ASN B 1 765 ? 17.047 -31.875 -41.688 1 88.19 765 ASN B C 1
ATOM 13821 O O . ASN B 1 765 ? 16.719 -31.438 -40.594 1 88.19 765 ASN B O 1
ATOM 13825 N N . PRO B 1 766 ? 16.406 -32.875 -42.219 1 85.94 766 PRO B N 1
ATOM 13826 C CA . PRO B 1 766 ? 15.18 -33.438 -41.594 1 85.94 766 PRO B CA 1
ATOM 13827 C C . PRO B 1 766 ? 15.438 -34.094 -40.25 1 85.94 766 PRO B C 1
ATOM 13829 O O . PRO B 1 766 ? 14.492 -34.375 -39.5 1 85.94 766 PRO B O 1
ATOM 13832 N N . TYR B 1 767 ? 16.641 -34.344 -39.969 1 87.62 767 TYR B N 1
ATOM 13833 C CA . TYR B 1 767 ? 16.953 -35.062 -38.75 1 87.62 767 TYR B CA 1
ATOM 13834 C C . TYR B 1 767 ? 17.094 -34.094 -37.562 1 87.62 767 TYR B C 1
ATOM 13836 O O . TYR B 1 767 ? 17.062 -34.531 -36.406 1 87.62 767 TYR B O 1
ATOM 13844 N N . ILE B 1 768 ? 17.281 -32.781 -37.844 1 89.62 768 ILE B N 1
ATOM 13845 C CA . ILE B 1 768 ? 17.5 -31.875 -36.719 1 89.62 768 ILE B CA 1
ATOM 13846 C C . ILE B 1 768 ? 16.547 -30.688 -36.844 1 89.62 768 ILE B C 1
ATOM 13848 O O . ILE B 1 768 ? 16.469 -29.859 -35.938 1 89.62 768 ILE B O 1
ATOM 13852 N N . ARG B 1 769 ? 15.844 -30.609 -37.844 1 88.5 769 ARG B N 1
ATOM 13853 C CA . ARG B 1 769 ? 14.984 -29.438 -38.062 1 88.5 769 ARG B CA 1
ATOM 13854 C C . ARG B 1 769 ? 13.906 -29.359 -36.969 1 88.5 769 ARG B C 1
ATOM 13856 O O . ARG B 1 769 ? 13.43 -30.391 -36.469 1 88.5 769 ARG B O 1
ATOM 13863 N N . GLU B 1 770 ? 13.539 -28.172 -36.625 1 87.19 770 GLU B N 1
ATOM 13864 C CA . GLU B 1 770 ? 12.484 -27.906 -35.656 1 87.19 770 GLU B CA 1
ATOM 13865 C C . GLU B 1 770 ? 11.117 -27.844 -36.344 1 87.19 770 GLU B C 1
ATOM 13867 O O . GLU B 1 770 ? 10.102 -28.203 -35.719 1 87.19 770 GLU B O 1
ATOM 13872 N N . THR B 1 771 ? 11.125 -27.422 -37.531 1 90.69 771 THR B N 1
ATOM 13873 C CA . THR B 1 771 ? 9.875 -27.219 -38.25 1 90.69 771 THR B CA 1
ATOM 13874 C C . THR B 1 771 ? 9.281 -28.562 -38.688 1 90.69 771 THR B C 1
ATOM 13876 O O . THR B 1 771 ? 10.016 -29.516 -38.938 1 90.69 771 THR B O 1
ATOM 13879 N N . HIS B 1 772 ? 8.016 -28.641 -38.656 1 89.12 772 HIS B N 1
ATOM 13880 C CA . HIS B 1 772 ? 7.227 -29.766 -39.156 1 89.12 772 HIS B CA 1
ATOM 13881 C C . HIS B 1 772 ? 7.391 -30.984 -38.25 1 89.12 772 HIS B C 1
ATOM 13883 O O . HIS B 1 772 ? 7.426 -32.125 -38.75 1 89.12 772 HIS B O 1
ATOM 13889 N N . ARG B 1 773 ? 7.582 -30.734 -37 1 88.69 773 ARG B N 1
ATOM 13890 C CA . ARG B 1 773 ? 7.684 -31.812 -36 1 88.69 773 ARG B CA 1
ATOM 13891 C C . ARG B 1 773 ? 6.801 -31.531 -34.781 1 88.69 773 ARG B C 1
ATOM 13893 O O . ARG B 1 773 ? 6.695 -30.375 -34.344 1 88.69 773 ARG B O 1
ATOM 13900 N N . THR B 1 774 ? 6.133 -32.5 -34.094 1 85 774 THR B N 1
ATOM 13901 C CA . THR B 1 774 ? 5.25 -32.281 -32.938 1 85 774 THR B CA 1
ATOM 13902 C C . THR B 1 774 ? 5.859 -32.906 -31.688 1 85 774 THR B C 1
ATOM 13904 O O . THR B 1 774 ? 5.516 -32.5 -30.578 1 85 774 THR B O 1
ATOM 13907 N N . ASP B 1 775 ? 6.664 -33.844 -31.656 1 79.12 775 ASP B N 1
ATOM 13908 C CA . ASP B 1 775 ? 6.957 -34.719 -30.5 1 79.12 775 ASP B CA 1
ATOM 13909 C C . ASP B 1 775 ? 8.461 -34.812 -30.266 1 79.12 775 ASP B C 1
ATOM 13911 O O . ASP B 1 775 ? 9.008 -35.906 -30.141 1 79.12 775 ASP B O 1
ATOM 13915 N N . TYR B 1 776 ? 8.977 -33.594 -30.109 1 83.06 776 TYR B N 1
ATOM 13916 C CA . TYR B 1 776 ? 10.406 -33.719 -29.875 1 83.06 776 TYR B CA 1
ATOM 13917 C C . TYR B 1 776 ? 10.797 -33.125 -28.531 1 83.06 776 TYR B C 1
ATOM 13919 O O . TYR B 1 776 ? 10.008 -32.406 -27.906 1 83.06 776 TYR B O 1
ATOM 13927 N N . TRP B 1 777 ? 12 -33.469 -28.047 1 85.75 777 TRP B N 1
ATOM 13928 C CA . TRP B 1 777 ? 12.555 -32.969 -26.797 1 85.75 777 TRP B CA 1
ATOM 13929 C C . TRP B 1 777 ? 12.883 -31.484 -26.891 1 85.75 777 TRP B C 1
ATOM 13931 O O . TRP B 1 777 ? 13.539 -31.047 -27.828 1 85.75 777 TRP B O 1
ATOM 13941 N N . GLY B 1 778 ? 12.445 -30.75 -25.844 1 79.69 778 GLY B N 1
ATOM 13942 C CA . GLY B 1 778 ? 12.586 -29.312 -25.859 1 79.69 778 GLY B CA 1
ATOM 13943 C C . GLY B 1 778 ? 14.023 -28.844 -25.75 1 79.69 778 GLY B C 1
ATOM 13944 O O . GLY B 1 778 ? 14.336 -27.703 -26.062 1 79.69 778 GLY B O 1
ATOM 13945 N N . GLY B 1 779 ? 14.875 -29.766 -25.344 1 79 779 GLY B N 1
ATOM 13946 C CA . GLY B 1 779 ? 16.281 -29.391 -25.188 1 79 779 GLY B CA 1
ATOM 13947 C C . GLY B 1 779 ? 17.047 -29.422 -26.5 1 79 779 GLY B C 1
ATOM 13948 O O . GLY B 1 779 ? 18.203 -29 -26.562 1 79 779 GLY B O 1
ATOM 13949 N N . GLY B 1 780 ? 16.453 -29.891 -27.594 1 83.94 780 GLY B N 1
ATOM 13950 C CA . GLY B 1 780 ? 17.094 -29.875 -28.906 1 83.94 780 GLY B CA 1
ATOM 13951 C C . GLY B 1 780 ? 17.547 -31.25 -29.359 1 83.94 780 GLY B C 1
ATOM 13952 O O . GLY B 1 780 ? 17.047 -32.281 -28.875 1 83.94 780 GLY B O 1
ATOM 13953 N N . ALA B 1 781 ? 18.422 -31.203 -30.375 1 90.06 781 ALA B N 1
ATOM 13954 C CA . ALA B 1 781 ? 18.953 -32.438 -30.938 1 90.06 781 ALA B CA 1
ATOM 13955 C C . ALA B 1 781 ? 19.969 -33.094 -30 1 90.06 781 ALA B C 1
ATOM 13957 O O . ALA B 1 781 ? 20.766 -32.375 -29.359 1 90.06 781 ALA B O 1
ATOM 13958 N N . VAL B 1 782 ? 19.891 -34.438 -29.938 1 92.56 782 VAL B N 1
ATOM 13959 C CA . VAL B 1 782 ? 20.812 -35.188 -29.062 1 92.56 782 VAL B CA 1
ATOM 13960 C C . VAL B 1 782 ? 21.328 -36.406 -29.797 1 92.56 782 VAL B C 1
ATOM 13962 O O . VAL B 1 782 ? 20.828 -36.781 -30.859 1 92.56 782 VAL B O 1
ATOM 13965 N N . LEU B 1 783 ? 22.375 -37.031 -29.219 1 94.94 783 LEU B N 1
ATOM 13966 C CA . LEU B 1 783 ? 22.859 -38.281 -29.734 1 94.94 783 LEU B CA 1
ATOM 13967 C C . LEU B 1 783 ? 21.953 -39.438 -29.297 1 94.94 783 LEU B C 1
ATOM 13969 O O . LEU B 1 783 ? 21.453 -39.438 -28.172 1 94.94 783 LEU B O 1
ATOM 13973 N N . VAL B 1 784 ? 21.703 -40.312 -30.203 1 95.31 784 VAL B N 1
ATOM 13974 C CA . VAL B 1 784 ? 20.922 -41.5 -29.891 1 95.31 784 VAL B CA 1
ATOM 13975 C C . VAL B 1 784 ? 21.844 -42.625 -29.438 1 95.31 784 VAL B C 1
ATOM 13977 O O . VAL B 1 784 ? 22.938 -42.812 -29.984 1 95.31 784 VAL B O 1
ATOM 13980 N N . THR B 1 785 ? 21.422 -43.406 -28.438 1 94.75 785 THR B N 1
ATOM 13981 C CA . THR B 1 785 ? 22.297 -44.406 -27.828 1 94.75 785 THR B CA 1
ATOM 13982 C C . THR B 1 785 ? 21.734 -45.812 -28.016 1 94.75 785 THR B C 1
ATOM 13984 O O . THR B 1 785 ? 20.531 -45.969 -28.266 1 94.75 785 THR B O 1
ATOM 13987 N N . GLU B 1 786 ? 22.578 -46.75 -27.984 1 93.38 786 GLU B N 1
ATOM 13988 C CA . GLU B 1 786 ? 22.219 -48.188 -28.047 1 93.38 786 GLU B CA 1
ATOM 13989 C C . GLU B 1 786 ? 22.641 -48.906 -26.797 1 93.38 786 GLU B C 1
ATOM 13991 O O . GLU B 1 786 ? 23.062 -50.062 -26.859 1 93.38 786 GLU B O 1
ATOM 13996 N N . GLY B 1 787 ? 22.641 -48.156 -25.656 1 92.38 787 GLY B N 1
ATOM 13997 C CA . GLY B 1 787 ? 23.031 -48.781 -24.391 1 92.38 787 GLY B CA 1
ATOM 13998 C C . GLY B 1 787 ? 24.5 -48.594 -24.062 1 92.38 787 GLY B C 1
ATOM 13999 O O . GLY B 1 787 ? 25.062 -47.531 -24.312 1 92.38 787 GLY B O 1
ATOM 14000 N N . LEU B 1 788 ? 25.109 -49.656 -23.375 1 95 788 LEU B N 1
ATOM 14001 C CA . LEU B 1 788 ? 26.5 -49.594 -22.969 1 95 788 LEU B CA 1
ATOM 14002 C C . LEU B 1 788 ? 27.312 -50.688 -23.688 1 95 788 LEU B C 1
ATOM 14004 O O . LEU B 1 788 ? 26.781 -51.75 -24 1 95 788 LEU B O 1
ATOM 14008 N N . TYR B 1 789 ? 28.562 -50.344 -23.969 1 95.38 789 TYR B N 1
ATOM 14009 C CA . TYR B 1 789 ? 29.453 -51.375 -24.5 1 95.38 789 TYR B CA 1
ATOM 14010 C C . TYR B 1 789 ? 29.609 -52.5 -23.484 1 95.38 789 TYR B C 1
ATOM 14012 O O . TYR B 1 789 ? 29.906 -52.25 -22.312 1 95.38 789 TYR B O 1
ATOM 14020 N N . GLN B 1 790 ? 29.453 -53.719 -23.938 1 94.69 790 GLN B N 1
ATOM 14021 C CA . GLN B 1 790 ? 29.5 -54.844 -23 1 94.69 790 GLN B CA 1
ATOM 14022 C C . GLN B 1 790 ? 30.781 -55.656 -23.203 1 94.69 790 GLN B C 1
ATOM 14024 O O . GLN B 1 790 ? 31.281 -56.281 -22.25 1 94.69 790 GLN B O 1
ATOM 14029 N N . THR B 1 791 ? 31.281 -55.688 -24.547 1 94.12 791 THR B N 1
ATOM 14030 C CA . THR B 1 791 ? 32.438 -56.531 -24.844 1 94.12 791 THR B CA 1
ATOM 14031 C C . THR B 1 791 ? 33.469 -55.781 -25.656 1 94.12 791 THR B C 1
ATOM 14033 O O . THR B 1 791 ? 33.156 -54.719 -26.25 1 94.12 791 THR B O 1
ATOM 14036 N N . GLU B 1 792 ? 34.656 -56.344 -25.672 1 92.19 792 GLU B N 1
ATOM 14037 C CA . GLU B 1 792 ? 35.719 -55.75 -26.469 1 92.19 792 GLU B CA 1
ATOM 14038 C C . GLU B 1 792 ? 35.406 -55.844 -27.969 1 92.19 792 GLU B C 1
ATOM 14040 O O . GLU B 1 792 ? 35.781 -54.969 -28.734 1 92.19 792 GLU B O 1
ATOM 14045 N N . GLU B 1 793 ? 34.812 -56.938 -28.281 1 93.81 793 GLU B N 1
ATOM 14046 C CA . GLU B 1 793 ? 34.438 -57.125 -29.672 1 93.81 793 GLU B CA 1
ATOM 14047 C C . GLU B 1 793 ? 33.469 -56.062 -30.141 1 93.81 793 GLU B C 1
ATOM 14049 O O . GLU B 1 793 ? 33.594 -55.562 -31.266 1 93.81 793 GLU B O 1
ATOM 14054 N N . GLU B 1 794 ? 32.562 -55.719 -29.312 1 93.19 794 GLU B N 1
ATOM 14055 C CA . GLU B 1 794 ? 31.625 -54.656 -29.625 1 93.19 794 GLU B CA 1
ATOM 14056 C C . GLU B 1 794 ? 32.344 -53.312 -29.828 1 93.19 794 GLU B C 1
ATOM 14058 O O . GLU B 1 794 ? 31.953 -52.531 -30.688 1 93.19 794 GLU B O 1
ATOM 14063 N N . ILE B 1 795 ? 33.25 -53.031 -29.078 1 93.44 795 ILE B N 1
ATOM 14064 C CA . ILE B 1 795 ? 34 -51.781 -29.156 1 93.44 795 ILE B CA 1
ATOM 14065 C C . ILE B 1 795 ? 34.781 -51.719 -30.469 1 93.44 795 ILE B C 1
ATOM 14067 O O . ILE B 1 795 ? 34.844 -50.656 -31.125 1 93.44 795 ILE B O 1
ATOM 14071 N N . LEU B 1 796 ? 35.344 -52.906 -30.844 1 91.62 796 LEU B N 1
ATOM 14072 C CA . LEU B 1 796 ? 36.188 -52.938 -32.031 1 91.62 796 LEU B CA 1
ATOM 14073 C C . LEU B 1 796 ? 35.344 -52.906 -33.281 1 91.62 796 LEU B C 1
ATOM 14075 O O . LEU B 1 796 ? 35.781 -52.375 -34.312 1 91.62 796 LEU B O 1
ATOM 14079 N N . ASN B 1 797 ? 34.156 -53.438 -33.25 1 92 797 ASN B N 1
ATOM 14080 C CA . ASN B 1 797 ? 33.375 -53.625 -34.469 1 92 797 ASN B CA 1
ATOM 14081 C C . ASN B 1 797 ? 32.312 -52.531 -34.656 1 92 797 ASN B C 1
ATOM 14083 O O . ASN B 1 797 ? 31.516 -52.594 -35.594 1 92 797 ASN B O 1
ATOM 14087 N N . ASN B 1 798 ? 32.188 -51.562 -33.812 1 92.25 798 ASN B N 1
ATOM 14088 C CA . ASN B 1 798 ? 31.219 -50.5 -33.906 1 92.25 798 ASN B CA 1
ATOM 14089 C C . ASN B 1 798 ? 31.891 -49.125 -33.938 1 92.25 798 ASN B C 1
ATOM 14091 O O . ASN B 1 798 ? 32.969 -48.938 -33.344 1 92.25 798 ASN B O 1
ATOM 14095 N N . PRO B 1 799 ? 31.234 -48.156 -34.625 1 91.25 799 PRO B N 1
ATOM 14096 C CA . PRO B 1 799 ? 31.766 -46.812 -34.594 1 91.25 799 PRO B CA 1
ATOM 14097 C C . PRO B 1 799 ? 31.797 -46.219 -33.188 1 91.25 799 PRO B C 1
ATOM 14099 O O . PRO B 1 799 ? 30.906 -46.5 -32.375 1 91.25 799 PRO B O 1
ATOM 14102 N N . ARG B 1 800 ? 32.812 -45.375 -32.938 1 90.62 800 ARG B N 1
ATOM 14103 C CA . ARG B 1 800 ? 33 -44.719 -31.641 1 90.62 800 ARG B CA 1
ATOM 14104 C C . ARG B 1 800 ? 33 -43.188 -31.797 1 90.62 800 ARG B C 1
ATOM 14106 O O . ARG B 1 800 ? 33.25 -42.688 -32.875 1 90.62 800 ARG B O 1
ATOM 14113 N N . LEU B 1 801 ? 32.656 -42.594 -30.719 1 91.81 801 LEU B N 1
ATOM 14114 C CA . LEU B 1 801 ? 32.875 -41.156 -30.672 1 91.81 801 LEU B CA 1
ATOM 14115 C C . LEU B 1 801 ? 34.312 -40.781 -31 1 91.81 801 LEU B C 1
ATOM 14117 O O . LEU B 1 801 ? 35.25 -41.438 -30.516 1 91.81 801 LEU B O 1
ATOM 14121 N N . LEU B 1 802 ? 34.562 -39.719 -31.797 1 87.88 802 LEU B N 1
ATOM 14122 C CA . LEU B 1 802 ? 35.875 -39.344 -32.281 1 87.88 802 LEU B CA 1
ATOM 14123 C C . LEU B 1 802 ? 36.812 -39 -31.094 1 87.88 802 LEU B C 1
ATOM 14125 O O . LEU B 1 802 ? 38 -39.312 -31.141 1 87.88 802 LEU B O 1
ATOM 14129 N N . SER B 1 803 ? 36.219 -38.438 -30.125 1 89.12 803 SER B N 1
ATOM 14130 C CA . SER B 1 803 ? 37 -38 -28.984 1 89.12 803 SER B CA 1
ATOM 14131 C C . SER B 1 803 ? 37.281 -39.156 -28.016 1 89.12 803 SER B C 1
ATOM 14133 O O . SER B 1 803 ? 38.156 -39.062 -27.141 1 89.12 803 SER B O 1
ATOM 14135 N N . SER B 1 804 ? 36.562 -40.281 -28.203 1 92 804 SER B N 1
ATOM 14136 C CA . SER B 1 804 ? 36.688 -41.406 -27.297 1 92 804 SER B CA 1
ATOM 14137 C C . SER B 1 804 ? 37.812 -42.344 -27.734 1 92 804 SER B C 1
ATOM 14139 O O . SER B 1 804 ? 37.562 -43.375 -28.375 1 92 804 SER B O 1
ATOM 14141 N N . THR B 1 805 ? 39.031 -42.156 -27.312 1 88.44 805 THR B N 1
ATOM 14142 C CA . THR B 1 805 ? 40.219 -42.906 -27.797 1 88.44 805 THR B CA 1
ATOM 14143 C C . THR B 1 805 ? 40.469 -44.125 -26.922 1 88.44 805 THR B C 1
ATOM 14145 O O . THR B 1 805 ? 41.188 -45.031 -27.328 1 88.44 805 THR B O 1
ATOM 14148 N N . ALA B 1 806 ? 39.969 -44.156 -25.781 1 89.56 806 ALA B N 1
ATOM 14149 C CA . ALA B 1 806 ? 40.156 -45.281 -24.859 1 89.56 806 ALA B CA 1
ATOM 14150 C C . ALA B 1 806 ? 38.812 -45.844 -24.406 1 89.56 806 ALA B C 1
ATOM 14152 O O . ALA B 1 806 ? 38.562 -46 -23.203 1 89.56 806 ALA B O 1
ATOM 14153 N N . THR B 1 807 ? 37.969 -46.094 -25.359 1 93.75 807 THR B N 1
ATOM 14154 C CA . THR B 1 807 ? 36.625 -46.625 -25.047 1 93.75 807 THR B CA 1
ATOM 14155 C C . THR B 1 807 ? 36.75 -47.969 -24.312 1 93.75 807 THR B C 1
ATOM 14157 O O . THR B 1 807 ? 37.594 -48.812 -24.656 1 93.75 807 THR B O 1
ATOM 14160 N N . GLN B 1 808 ? 35.969 -48.125 -23.281 1 92.75 808 GLN B N 1
ATOM 14161 C CA . GLN B 1 808 ? 35.969 -49.344 -22.469 1 92.75 808 GLN B CA 1
ATOM 14162 C C . GLN B 1 808 ? 34.531 -49.875 -22.297 1 92.75 808 GLN B C 1
ATOM 14164 O O . GLN B 1 808 ? 33.562 -49.219 -22.672 1 92.75 808 GLN B O 1
ATOM 14169 N N . GLN B 1 809 ? 34.531 -51.188 -21.781 1 94.25 809 GLN B N 1
ATOM 14170 C CA . GLN B 1 809 ? 33.25 -51.75 -21.391 1 94.25 809 GLN B CA 1
ATOM 14171 C C . GLN B 1 809 ? 32.562 -50.844 -20.375 1 94.25 809 GLN B C 1
ATOM 14173 O O . GLN B 1 809 ? 33.188 -50.312 -19.469 1 94.25 809 GLN B O 1
ATOM 14178 N N . GLY B 1 810 ? 31.188 -50.625 -20.594 1 94 810 GLY B N 1
ATOM 14179 C CA . GLY B 1 810 ? 30.438 -49.781 -19.672 1 94 810 GLY B CA 1
ATOM 14180 C C . GLY B 1 810 ? 30.266 -48.375 -20.156 1 94 810 GLY B C 1
ATOM 14181 O O . GLY B 1 810 ? 29.5 -47.594 -19.578 1 94 810 GLY B O 1
ATOM 14182 N N . ASP B 1 811 ? 31.016 -47.969 -21.188 1 94.5 811 ASP B N 1
ATOM 14183 C CA . ASP B 1 811 ? 30.828 -46.656 -21.797 1 94.5 811 ASP B CA 1
ATOM 14184 C C . ASP B 1 811 ? 29.562 -46.656 -22.656 1 94.5 811 ASP B C 1
ATOM 14186 O O . ASP B 1 811 ? 29.141 -47.688 -23.156 1 94.5 811 ASP B O 1
ATOM 14190 N N . ILE B 1 812 ? 29.031 -45.469 -22.812 1 94.62 812 ILE B N 1
ATOM 14191 C CA . ILE B 1 812 ? 27.812 -45.312 -23.609 1 94.62 812 ILE B CA 1
ATOM 14192 C C . ILE B 1 812 ? 28.125 -45.594 -25.078 1 94.62 812 ILE B C 1
ATOM 14194 O O . ILE B 1 812 ? 29.109 -45.062 -25.609 1 94.62 812 ILE B O 1
ATOM 14198 N N . LYS B 1 813 ? 27.266 -46.375 -25.672 1 94.75 813 LYS B N 1
ATOM 14199 C CA . LYS B 1 813 ? 27.359 -46.656 -27.094 1 94.75 813 LYS B CA 1
ATOM 14200 C C . LYS B 1 813 ? 26.406 -45.781 -27.906 1 94.75 813 LYS B C 1
ATOM 14202 O O . LYS B 1 813 ? 25.188 -45.875 -27.719 1 94.75 813 LYS B O 1
ATOM 14207 N N . TYR B 1 814 ? 27.016 -44.938 -28.781 1 95.5 814 TYR B N 1
ATOM 14208 C CA . TYR B 1 814 ? 26.188 -44.062 -29.594 1 95.5 814 TYR B CA 1
ATOM 14209 C C . TYR B 1 814 ? 25.922 -44.656 -30.969 1 95.5 814 TYR B C 1
ATOM 14211 O O . TYR B 1 814 ? 26.719 -45.438 -31.469 1 95.5 814 TYR B O 1
ATOM 14219 N N . THR B 1 815 ? 24.781 -44.281 -31.531 1 94.62 815 THR B N 1
ATOM 14220 C CA . THR B 1 815 ? 24.375 -44.781 -32.844 1 94.62 815 THR B CA 1
ATOM 14221 C C . THR B 1 815 ? 24.969 -43.906 -33.938 1 94.62 815 THR B C 1
ATOM 14223 O O . THR B 1 815 ? 24.859 -42.688 -33.906 1 94.62 815 THR B O 1
ATOM 14226 N N . ASP B 1 816 ? 25.609 -44.5 -34.812 1 95 816 ASP B N 1
ATOM 14227 C CA . ASP B 1 816 ? 26 -43.844 -36.062 1 95 816 ASP B CA 1
ATOM 14228 C C . ASP B 1 816 ? 24.797 -43.625 -36.969 1 95 816 ASP B C 1
ATOM 14230 O O . ASP B 1 816 ? 24.516 -44.469 -37.844 1 95 816 ASP B O 1
ATOM 14234 N N . ALA B 1 817 ? 24.266 -42.531 -36.844 1 91.75 817 ALA B N 1
ATOM 14235 C CA . ALA B 1 817 ? 22.969 -42.281 -37.5 1 91.75 817 ALA B CA 1
ATOM 14236 C C . ALA B 1 817 ? 23.125 -42 -38.969 1 91.75 817 ALA B C 1
ATOM 14238 O O . ALA B 1 817 ? 22.188 -42.25 -39.75 1 91.75 817 ALA B O 1
ATOM 14239 N N . ASN B 1 818 ? 24.25 -41.5 -39.406 1 90 818 ASN B N 1
ATOM 14240 C CA . ASN B 1 818 ? 24.422 -41.188 -40.844 1 90 818 ASN B CA 1
ATOM 14241 C C . ASN B 1 818 ? 25.219 -42.25 -41.562 1 90 818 ASN B C 1
ATOM 14243 O O . ASN B 1 818 ? 25.391 -42.188 -42.781 1 90 818 ASN B O 1
ATOM 14247 N N . GLY B 1 819 ? 25.828 -43.188 -40.969 1 90.25 819 GLY B N 1
ATOM 14248 C CA . GLY B 1 819 ? 26.469 -44.375 -41.562 1 90.25 819 GLY B CA 1
ATOM 14249 C C . GLY B 1 819 ? 27.875 -44.094 -42.062 1 90.25 819 GLY B C 1
ATOM 14250 O O . GLY B 1 819 ? 28.406 -44.844 -42.875 1 90.25 819 GLY B O 1
ATOM 14251 N N . ASP B 1 820 ? 28.516 -43.031 -41.594 1 91.88 820 ASP B N 1
ATOM 14252 C CA . ASP B 1 820 ? 29.812 -42.656 -42.156 1 91.88 820 ASP B CA 1
ATOM 14253 C C . ASP B 1 820 ? 30.938 -43.281 -41.344 1 91.88 820 ASP B C 1
ATOM 14255 O O . ASP B 1 820 ? 32.125 -43.031 -41.625 1 91.88 820 ASP B O 1
ATOM 14259 N N . GLY B 1 821 ? 30.609 -44.031 -40.375 1 90.19 821 GLY B N 1
ATOM 14260 C CA . GLY B 1 821 ? 31.594 -44.812 -39.625 1 90.19 821 GLY B CA 1
ATOM 14261 C C . GLY B 1 821 ? 32.188 -44.031 -38.469 1 90.19 821 GLY B C 1
ATOM 14262 O O . GLY B 1 821 ? 33.062 -44.562 -37.75 1 90.19 821 GLY B O 1
ATOM 14263 N N . LYS B 1 822 ? 31.797 -42.844 -38.281 1 90.19 822 LYS B N 1
ATOM 14264 C CA . LYS B 1 822 ? 32.25 -42.062 -37.125 1 90.19 822 LYS B CA 1
ATOM 14265 C C . LYS B 1 822 ? 31.047 -41.438 -36.375 1 90.19 822 LYS B C 1
ATOM 14267 O O . LYS B 1 822 ? 29.969 -41.281 -36.969 1 90.19 822 LYS B O 1
ATOM 14272 N N . ILE B 1 823 ? 31.203 -41.156 -35.094 1 94.31 823 ILE B N 1
ATOM 14273 C CA . ILE B 1 823 ? 30.172 -40.5 -34.312 1 94.31 823 ILE B CA 1
ATOM 14274 C C . ILE B 1 823 ? 30.562 -39.062 -34.062 1 94.31 823 ILE B C 1
ATOM 14276 O O . ILE B 1 823 ? 31.578 -38.781 -33.406 1 94.31 823 ILE B O 1
ATOM 14280 N N . ASP B 1 824 ? 29.812 -38.062 -34.5 1 90.06 824 ASP B N 1
ATOM 14281 C CA . ASP B 1 824 ? 30.047 -36.656 -34.312 1 90.06 824 ASP B CA 1
ATOM 14282 C C . ASP B 1 824 ? 28.75 -35.875 -34.312 1 90.06 824 ASP B C 1
ATOM 14284 O O . ASP B 1 824 ? 27.688 -36.406 -34.031 1 90.06 824 ASP B O 1
ATOM 14288 N N . GLU B 1 825 ? 28.828 -34.562 -34.5 1 88.81 825 GLU B N 1
ATOM 14289 C CA . GLU B 1 825 ? 27.672 -33.656 -34.406 1 88.81 825 GLU B CA 1
ATOM 14290 C C . GLU B 1 825 ? 26.625 -34 -35.469 1 88.81 825 GLU B C 1
ATOM 14292 O O . GLU B 1 825 ? 25.438 -33.719 -35.312 1 88.81 825 GLU B O 1
ATOM 14297 N N . GLN B 1 826 ? 27.062 -34.625 -36.469 1 90.06 826 GLN B N 1
ATOM 14298 C CA . GLN B 1 826 ? 26.156 -34.938 -37.562 1 90.06 826 GLN B CA 1
ATOM 14299 C C . GLN B 1 826 ? 25.281 -36.125 -37.25 1 90.06 826 GLN B C 1
ATOM 14301 O O . GLN B 1 826 ? 24.297 -36.406 -37.906 1 90.06 826 GLN B O 1
ATOM 14306 N N . ASP B 1 827 ? 25.625 -36.812 -36.156 1 9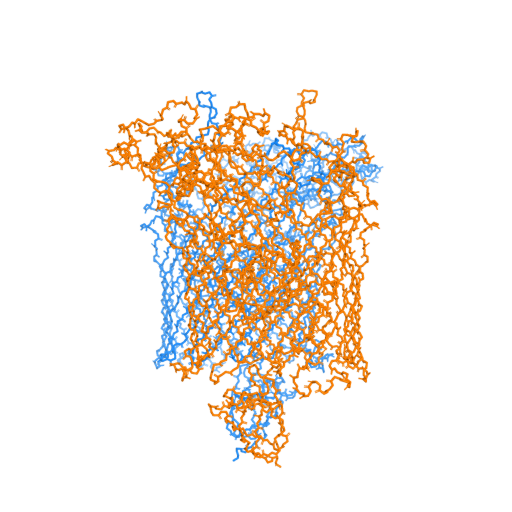3.94 827 ASP B N 1
ATOM 14307 C CA . ASP B 1 827 ? 24.844 -37.969 -35.75 1 93.94 827 ASP B CA 1
ATOM 14308 C C . ASP B 1 827 ? 23.719 -37.562 -34.812 1 93.94 827 ASP B C 1
ATOM 14310 O O . ASP B 1 827 ? 22.891 -38.406 -34.438 1 93.94 827 ASP B O 1
ATOM 14314 N N . LYS B 1 828 ? 23.641 -36.312 -34.438 1 93.44 828 LYS B N 1
ATOM 14315 C CA . LYS B 1 828 ? 22.578 -35.844 -33.562 1 93.44 828 LYS B CA 1
ATOM 14316 C C . LYS B 1 828 ? 21.219 -35.875 -34.25 1 93.44 828 LYS B C 1
ATOM 14318 O O . LYS B 1 828 ? 21.141 -35.688 -35.469 1 93.44 828 LYS B O 1
ATOM 14323 N N . ARG B 1 829 ? 20.172 -36.219 -33.469 1 92.38 829 ARG B N 1
ATOM 14324 C CA . ARG B 1 829 ? 18.797 -36.281 -33.938 1 92.38 829 ARG B CA 1
ATOM 14325 C C . ARG B 1 829 ? 17.844 -35.594 -33 1 92.38 829 ARG B C 1
ATOM 14327 O O . ARG B 1 829 ? 18.047 -35.594 -31.781 1 92.38 829 ARG B O 1
ATOM 14334 N N . THR B 1 830 ? 16.859 -34.969 -33.594 1 91.12 830 THR B N 1
ATOM 14335 C CA . THR B 1 830 ? 15.703 -34.562 -32.781 1 91.12 830 THR B CA 1
ATOM 14336 C C . THR B 1 830 ? 14.828 -35.75 -32.469 1 91.12 830 THR B C 1
ATOM 14338 O O . THR B 1 830 ? 14.117 -36.281 -33.344 1 91.12 830 THR B O 1
ATOM 14341 N N . VAL B 1 831 ? 14.883 -36.156 -31.219 1 89.75 831 VAL B N 1
ATOM 14342 C CA . VAL B 1 831 ? 14.242 -37.406 -30.828 1 89.75 831 VAL B CA 1
ATOM 14343 C C . VAL B 1 831 ? 12.781 -37.156 -30.484 1 89.75 831 VAL B C 1
ATOM 14345 O O . VAL B 1 831 ? 12.445 -36.094 -29.938 1 89.75 831 VAL B O 1
ATOM 14348 N N . GLY B 1 832 ? 11.922 -38.125 -30.828 1 88.38 832 GLY B N 1
ATOM 14349 C CA . GLY B 1 832 ? 10.5 -38.031 -30.547 1 88.38 832 GLY B CA 1
ATOM 14350 C C . GLY B 1 832 ? 10.156 -38.344 -29.109 1 88.38 832 GLY B C 1
ATOM 14351 O O . GLY B 1 832 ? 9.305 -39.188 -28.828 1 88.38 832 GLY B O 1
ATOM 14352 N N . LEU B 1 833 ? 10.789 -37.75 -28.172 1 90 833 LEU B N 1
ATOM 14353 C CA . LEU B 1 833 ? 10.586 -37.844 -26.734 1 90 833 LEU B CA 1
ATOM 14354 C C . LEU B 1 833 ? 10.164 -36.5 -26.156 1 90 833 LEU B C 1
ATOM 14356 O O . LEU B 1 833 ? 11 -35.75 -25.656 1 90 833 LEU B O 1
ATOM 14360 N N . PRO B 1 834 ? 8.891 -36.25 -26.141 1 88.31 834 PRO B N 1
ATOM 14361 C CA . PRO B 1 834 ? 8.414 -34.906 -25.812 1 88.31 834 PRO B CA 1
ATOM 14362 C C . PRO B 1 834 ? 8.633 -34.562 -24.344 1 88.31 834 PRO B C 1
ATOM 14364 O O . PRO B 1 834 ? 8.461 -35.406 -23.469 1 88.31 834 PRO B O 1
ATOM 14367 N N . SER B 1 835 ? 9 -33.281 -24.031 1 85.44 835 SER B N 1
ATOM 14368 C CA . SER B 1 835 ? 9.141 -32.781 -22.672 1 85.44 835 SER B CA 1
ATOM 14369 C C . SER B 1 835 ? 7.781 -32.469 -22.047 1 85.44 835 SER B C 1
ATOM 14371 O O . SER B 1 835 ? 7.605 -32.625 -20.844 1 85.44 835 SER B O 1
ATOM 14373 N N . LEU B 1 836 ? 6.879 -31.984 -22.797 1 83.75 836 LEU B N 1
ATOM 14374 C CA . LEU B 1 836 ? 5.512 -31.75 -22.359 1 83.75 836 LEU B CA 1
ATOM 14375 C C . LEU B 1 836 ? 4.605 -32.906 -22.734 1 83.75 836 LEU B C 1
ATOM 14377 O O . LEU B 1 836 ? 4.684 -33.438 -23.844 1 83.75 836 LEU B O 1
ATOM 14381 N N . PRO B 1 837 ? 3.789 -33.281 -21.781 1 88.81 837 PRO B N 1
ATOM 14382 C CA . PRO B 1 837 ? 2.887 -34.375 -22.141 1 88.81 837 PRO B CA 1
ATOM 14383 C C . PRO B 1 837 ? 1.817 -33.969 -23.141 1 88.81 837 PRO B C 1
ATOM 14385 O O . PRO B 1 837 ? 1.304 -32.844 -23.062 1 88.81 837 PRO B O 1
ATOM 14388 N N . HIS B 1 838 ? 1.479 -34.844 -24.047 1 91.12 838 HIS B N 1
ATOM 14389 C CA . HIS B 1 838 ? 0.393 -34.594 -24.984 1 91.12 838 HIS B CA 1
ATOM 14390 C C . HIS B 1 838 ? -0.966 -34.812 -24.328 1 91.12 838 HIS B C 1
ATOM 14392 O O . HIS B 1 838 ? -1.951 -34.188 -24.688 1 91.12 838 HIS B O 1
ATOM 14398 N N . GLY B 1 839 ? -0.891 -35.75 -23.453 1 93.19 839 GLY B N 1
ATOM 14399 C CA . GLY B 1 839 ? -2.154 -36.094 -22.828 1 93.19 839 GLY B CA 1
ATOM 14400 C C . GLY B 1 839 ? -2.143 -35.906 -21.312 1 93.19 839 GLY B C 1
ATOM 14401 O O . GLY B 1 839 ? -1.137 -36.188 -20.656 1 93.19 839 GLY B O 1
ATOM 14402 N N . THR B 1 840 ? -3.168 -35.406 -20.812 1 94.31 840 THR B N 1
ATOM 14403 C CA . THR B 1 840 ? -3.408 -35.281 -19.391 1 94.31 840 THR B CA 1
ATOM 14404 C C . THR B 1 840 ? -4.832 -35.719 -19.031 1 94.31 840 THR B C 1
ATOM 14406 O O . THR B 1 840 ? -5.73 -35.625 -19.875 1 94.31 840 THR B O 1
ATOM 14409 N N . TYR B 1 841 ? -5.039 -36.25 -17.859 1 95.81 841 TYR B N 1
ATOM 14410 C CA . TYR B 1 841 ? -6.375 -36.688 -17.484 1 95.81 841 TYR B CA 1
ATOM 14411 C C . TYR B 1 841 ? -6.609 -36.562 -15.992 1 95.81 841 TYR B C 1
ATOM 14413 O O . TYR B 1 841 ? -5.66 -36.406 -15.219 1 95.81 841 TYR B O 1
ATOM 14421 N N . GLY B 1 842 ? -7.801 -36.531 -15.633 1 96.19 842 GLY B N 1
ATOM 14422 C CA . GLY B 1 842 ? -8.25 -36.469 -14.25 1 96.19 842 GLY B CA 1
ATOM 14423 C C . GLY B 1 842 ? -9.508 -37.281 -14 1 96.19 842 GLY B C 1
ATOM 14424 O O . GLY B 1 842 ? -10.391 -37.344 -14.852 1 96.19 842 GLY B O 1
ATOM 14425 N N . LEU B 1 843 ? -9.57 -37.938 -12.867 1 96.81 843 LEU B N 1
ATOM 14426 C CA . LEU B 1 843 ? -10.734 -38.688 -12.398 1 96.81 843 LEU B CA 1
ATOM 14427 C C . LEU B 1 843 ? -11.125 -38.281 -10.992 1 96.81 843 LEU B C 1
ATOM 14429 O O . LEU B 1 843 ? -10.312 -38.312 -10.07 1 96.81 843 LEU B O 1
ATOM 14433 N N . ASN B 1 844 ? -12.289 -37.875 -10.859 1 94.38 844 ASN B N 1
ATOM 14434 C CA . ASN B 1 844 ? -12.742 -37.438 -9.547 1 94.38 844 ASN B CA 1
ATOM 14435 C C . ASN B 1 844 ? -13.969 -38.219 -9.094 1 94.38 844 ASN B C 1
ATOM 14437 O O . ASN B 1 844 ? -14.688 -38.781 -9.922 1 94.38 844 ASN B O 1
ATOM 14441 N N . PHE B 1 845 ? -14.227 -38.25 -7.84 1 95.31 845 PHE B N 1
ATOM 14442 C CA . PHE B 1 845 ? -15.43 -38.875 -7.285 1 95.31 845 PHE B CA 1
ATOM 14443 C C . PHE B 1 845 ? -15.891 -38.156 -6.035 1 95.31 845 PHE B C 1
ATOM 14445 O O . PHE B 1 845 ? -15.086 -37.469 -5.367 1 95.31 845 PHE B O 1
ATOM 14452 N N . SER B 1 846 ? -17.078 -38.219 -5.762 1 94.75 846 SER B N 1
ATOM 14453 C CA . SER B 1 846 ? -17.703 -37.656 -4.57 1 94.75 846 SER B CA 1
ATOM 14454 C C . SER B 1 846 ? -18.797 -38.562 -4.035 1 94.75 846 SER B C 1
ATOM 14456 O O . SER B 1 846 ? -19.688 -39 -4.777 1 94.75 846 SER B O 1
ATOM 14458 N N . LEU B 1 847 ? -18.672 -38.938 -2.793 1 96.31 847 LEU B N 1
ATOM 14459 C CA . LEU B 1 847 ? -19.641 -39.781 -2.092 1 96.31 847 LEU B CA 1
ATOM 14460 C C . LEU B 1 847 ? -20.219 -39.062 -0.889 1 96.31 847 LEU B C 1
ATOM 14462 O O . LEU B 1 847 ? -19.5 -38.406 -0.123 1 96.31 847 LEU B O 1
ATOM 14466 N N . LYS B 1 848 ? -21.438 -39.125 -0.789 1 93.12 848 LYS B N 1
ATOM 14467 C CA . LYS B 1 848 ? -22.125 -38.562 0.369 1 93.12 848 LYS B CA 1
ATOM 14468 C C . LYS B 1 848 ? -23.094 -39.562 0.982 1 93.12 848 LYS B C 1
ATOM 14470 O O . LYS B 1 848 ? -23.875 -40.188 0.268 1 93.12 848 LYS B O 1
ATOM 14475 N N . TYR B 1 849 ? -23 -39.812 2.291 1 94.56 849 TYR B N 1
ATOM 14476 C CA . TYR B 1 849 ? -23.859 -40.75 2.998 1 94.56 849 TYR B CA 1
ATOM 14477 C C . TYR B 1 849 ? -24.219 -40.25 4.387 1 94.56 849 TYR B C 1
ATOM 14479 O O . TYR B 1 849 ? -23.391 -40.25 5.297 1 94.56 849 TYR B O 1
ATOM 14487 N N . LYS B 1 850 ? -25.406 -39.969 4.773 1 90.44 850 LYS B N 1
ATOM 14488 C CA . LYS B 1 850 ? -25.953 -39.562 6.066 1 90.44 850 LYS B CA 1
ATOM 14489 C C . LYS B 1 850 ? -25 -38.625 6.805 1 90.44 850 LYS B C 1
ATOM 14491 O O . LYS B 1 850 ? -24.641 -38.875 7.953 1 90.44 850 LYS B O 1
ATOM 14496 N N . GLY B 1 851 ? -24.516 -37.594 6.316 1 90.62 851 GLY B N 1
ATOM 14497 C CA . GLY B 1 851 ? -23.625 -36.594 6.914 1 90.62 851 GLY B CA 1
ATOM 14498 C C . GLY B 1 851 ? -22.172 -36.812 6.543 1 90.62 851 GLY B C 1
ATOM 14499 O O . GLY B 1 851 ? -21.359 -35.906 6.703 1 90.62 851 GLY B O 1
ATOM 14500 N N . TRP B 1 852 ? -21.828 -38.062 6.176 1 95.5 852 TRP B N 1
ATOM 14501 C CA . TRP B 1 852 ? -20.469 -38.375 5.734 1 95.5 852 TRP B CA 1
ATOM 14502 C C . TRP B 1 852 ? -20.266 -37.938 4.285 1 95.5 852 TRP B C 1
ATOM 14504 O O . TRP B 1 852 ? -21.188 -38 3.471 1 95.5 852 TRP B O 1
ATOM 14514 N N . SER B 1 853 ? -19.188 -37.438 4.055 1 94.38 853 SER B N 1
ATOM 14515 C CA . SER B 1 853 ? -18.797 -37.156 2.682 1 94.38 853 SER B CA 1
ATOM 14516 C C . SER B 1 853 ? -17.375 -37.594 2.398 1 94.38 853 SER B C 1
ATOM 14518 O O . SER B 1 853 ? -16.516 -37.562 3.281 1 94.38 853 SER B O 1
ATOM 14520 N N . MET B 1 854 ? -17.125 -38.125 1.254 1 96.25 854 MET B N 1
ATOM 14521 C CA . MET B 1 854 ? -15.789 -38.5 0.771 1 96.25 854 MET B CA 1
ATOM 14522 C C . MET B 1 854 ? -15.594 -38.031 -0.671 1 96.25 854 MET B C 1
ATOM 14524 O O . MET B 1 854 ? -16.422 -38.312 -1.534 1 96.25 854 MET B O 1
ATOM 14528 N N . ASN B 1 855 ? -14.602 -37.344 -0.876 1 94.88 855 ASN B N 1
ATOM 14529 C CA . ASN B 1 855 ? -14.266 -36.875 -2.221 1 94.88 855 ASN B CA 1
ATOM 14530 C C . ASN B 1 855 ? -12.797 -37.094 -2.541 1 94.88 855 ASN B C 1
ATOM 14532 O O . ASN B 1 855 ? -11.945 -37.062 -1.651 1 94.88 855 ASN B O 1
ATOM 14536 N N . GLY B 1 856 ? -12.5 -37.375 -3.768 1 94.75 856 GLY B N 1
ATOM 14537 C CA . GLY B 1 856 ? -11.133 -37.594 -4.207 1 94.75 856 GLY B CA 1
ATOM 14538 C C . GLY B 1 856 ? -10.898 -37.219 -5.66 1 94.75 856 GLY B C 1
ATOM 14539 O O . GLY B 1 856 ? -11.852 -37.062 -6.426 1 94.75 856 GLY B O 1
ATOM 14540 N N . LEU B 1 857 ? -9.648 -37.031 -5.984 1 95.31 857 LEU B N 1
ATOM 14541 C CA . LEU B 1 857 ? -9.227 -36.688 -7.336 1 95.31 857 LEU B CA 1
ATOM 14542 C C . LEU B 1 857 ? -7.945 -37.438 -7.707 1 95.31 857 LEU B C 1
ATOM 14544 O O . LEU B 1 857 ? -6.938 -37.344 -7 1 95.31 857 LEU B O 1
ATOM 14548 N N . PHE B 1 858 ? -8.039 -38.219 -8.742 1 96.5 858 PHE B N 1
ATOM 14549 C CA . PHE B 1 858 ? -6.871 -38.812 -9.391 1 96.5 858 PHE B CA 1
ATOM 14550 C C . PHE B 1 858 ? -6.465 -38 -10.617 1 96.5 858 PHE B C 1
ATOM 14552 O O . PHE B 1 858 ? -7.32 -37.531 -11.359 1 96.5 858 PHE B O 1
ATOM 14559 N N . GLN B 1 859 ? -5.203 -37.844 -10.797 1 95.44 859 GLN B N 1
ATOM 14560 C CA . GLN B 1 859 ? -4.691 -37.094 -11.93 1 95.44 859 GLN B CA 1
ATOM 14561 C C . GLN B 1 859 ? -3.436 -37.75 -12.5 1 95.44 859 GLN B C 1
ATOM 14563 O O . GLN B 1 859 ? -2.615 -38.281 -11.758 1 95.44 859 GLN B O 1
ATOM 14568 N N . GLY B 1 860 ? -3.289 -37.562 -13.797 1 95.19 860 GLY B N 1
ATOM 14569 C CA . GLY B 1 860 ? -2.107 -38.125 -14.43 1 95.19 860 GLY B CA 1
ATOM 14570 C C . GLY B 1 860 ? -1.786 -37.5 -15.773 1 95.19 860 GLY B C 1
ATOM 14571 O O . GLY B 1 860 ? -2.512 -36.625 -16.234 1 95.19 860 GLY B O 1
ATOM 14572 N N . THR B 1 861 ? -0.652 -37.844 -16.312 1 93.88 861 THR B N 1
ATOM 14573 C CA . THR B 1 861 ? -0.21 -37.406 -17.625 1 93.88 861 THR B CA 1
ATOM 14574 C C . THR B 1 861 ? 0.294 -38.562 -18.469 1 93.88 861 THR B C 1
ATOM 14576 O O . THR B 1 861 ? 0.615 -39.625 -17.938 1 93.88 861 THR B O 1
ATOM 14579 N N . GLY B 1 862 ? 0.259 -38.344 -19.797 1 93.19 862 GLY B N 1
ATOM 14580 C CA . GLY B 1 862 ? 0.92 -39.281 -20.688 1 93.19 862 GLY B CA 1
ATOM 14581 C C . GLY B 1 862 ? 2.434 -39.156 -20.672 1 93.19 862 GLY B C 1
ATOM 14582 O O . GLY B 1 862 ? 3.002 -38.625 -19.719 1 93.19 862 GLY B O 1
ATOM 14583 N N . ASP B 1 863 ? 3.051 -39.656 -21.703 1 92.19 863 ASP B N 1
ATOM 14584 C CA . ASP B 1 863 ? 4.508 -39.688 -21.766 1 92.19 863 ASP B CA 1
ATOM 14585 C C . ASP B 1 863 ? 5.082 -38.281 -21.734 1 92.19 863 ASP B C 1
ATOM 14587 O O . ASP B 1 863 ? 4.582 -37.375 -22.422 1 92.19 863 ASP B O 1
ATOM 14591 N N . ARG B 1 864 ? 6.02 -38.125 -20.969 1 90.75 864 ARG B N 1
ATOM 14592 C CA . ARG B 1 864 ? 6.82 -36.906 -20.875 1 90.75 864 ARG B CA 1
ATOM 14593 C C . ARG B 1 864 ? 8.242 -37.219 -20.406 1 90.75 864 ARG B C 1
ATOM 14595 O O . ARG B 1 864 ? 8.43 -37.969 -19.438 1 90.75 864 ARG B O 1
ATOM 14602 N N . TYR B 1 865 ? 9.156 -36.625 -21.047 1 90.25 865 TYR B N 1
ATOM 14603 C CA . TYR B 1 865 ? 10.539 -37 -20.781 1 90.25 865 TYR B CA 1
ATOM 14604 C C . TYR B 1 865 ? 11.289 -35.844 -20.125 1 90.25 865 TYR B C 1
ATOM 14606 O O . TYR B 1 865 ? 11.133 -34.688 -20.531 1 90.25 865 TYR B O 1
ATOM 14614 N N . LEU B 1 866 ? 12.031 -36.188 -19.078 1 87.81 866 LEU B N 1
ATOM 14615 C CA . LEU B 1 866 ? 12.875 -35.25 -18.359 1 87.81 866 LEU B CA 1
ATOM 14616 C C . LEU B 1 866 ? 14.344 -35.656 -18.438 1 87.81 866 LEU B C 1
ATOM 14618 O O . LEU B 1 866 ? 14.656 -36.875 -18.391 1 87.81 866 LEU B O 1
ATOM 14622 N N . ALA B 1 867 ? 15.18 -34.531 -18.547 1 87.44 867 ALA B N 1
ATOM 14623 C CA . ALA B 1 867 ? 16.609 -34.781 -18.531 1 87.44 867 ALA B CA 1
ATOM 14624 C C . ALA B 1 867 ? 17.156 -34.844 -17.109 1 87.44 867 ALA B C 1
ATOM 14626 O O . ALA B 1 867 ? 17 -33.906 -16.344 1 87.44 867 ALA B O 1
ATOM 14627 N N . PHE B 1 868 ? 17.781 -35.938 -16.75 1 84.19 868 PHE B N 1
ATOM 14628 C CA . PHE B 1 868 ? 18.359 -36.125 -15.43 1 84.19 868 PHE B CA 1
ATOM 14629 C C . PHE B 1 868 ? 19.844 -35.781 -15.422 1 84.19 868 PHE B C 1
ATOM 14631 O O . PHE B 1 868 ? 20.656 -36.469 -14.828 1 84.19 868 PHE B O 1
ATOM 14638 N N . ASP B 1 869 ? 20.156 -34.719 -16.078 1 75.81 869 ASP B N 1
ATOM 14639 C CA . ASP B 1 869 ? 21.547 -34.312 -16.266 1 75.81 869 ASP B CA 1
ATOM 14640 C C . ASP B 1 869 ? 22.266 -34.188 -14.922 1 75.81 869 ASP B C 1
ATOM 14642 O O . ASP B 1 869 ? 23.391 -34.656 -14.773 1 75.81 869 ASP B O 1
ATOM 14646 N N . ASN B 1 870 ? 21.609 -33.656 -13.93 1 74.81 870 ASN B N 1
ATOM 14647 C CA . ASN B 1 870 ? 22.266 -33.406 -12.656 1 74.81 870 ASN B CA 1
ATOM 14648 C C . ASN B 1 870 ? 22.391 -34.656 -11.82 1 74.81 870 ASN B C 1
ATOM 14650 O O . ASN B 1 870 ? 23.203 -34.719 -10.898 1 74.81 870 ASN B O 1
ATOM 14654 N N . PHE B 1 871 ? 21.75 -35.688 -12.234 1 78.5 871 PHE B N 1
ATOM 14655 C CA . PHE B 1 871 ? 21.719 -36.875 -11.398 1 78.5 871 PHE B CA 1
ATOM 14656 C C . PHE B 1 871 ? 22.469 -38.031 -12.062 1 78.5 871 PHE B C 1
ATOM 14658 O O . PHE B 1 871 ? 22.922 -38.938 -11.375 1 78.5 871 PHE B O 1
ATOM 14665 N N . MET B 1 872 ? 22.484 -37.938 -13.328 1 81.06 872 MET B N 1
ATOM 14666 C CA . MET B 1 872 ? 23.266 -38.938 -14.055 1 81.06 872 MET B CA 1
ATOM 14667 C C . MET B 1 872 ? 24.656 -38.406 -14.398 1 81.06 872 MET B C 1
ATOM 14669 O O . MET B 1 872 ? 24.953 -38.125 -15.57 1 81.06 872 MET B O 1
ATOM 14673 N N . ILE B 1 873 ? 25.453 -38.375 -13.438 1 82.38 873 ILE B N 1
ATOM 14674 C CA . ILE B 1 873 ? 26.781 -37.781 -13.547 1 82.38 873 ILE B CA 1
ATOM 14675 C C . ILE B 1 873 ? 27.844 -38.875 -13.617 1 82.38 873 ILE B C 1
ATOM 14677 O O . ILE B 1 873 ? 27.656 -39.938 -13.062 1 82.38 873 ILE B O 1
ATOM 14681 N N . VAL B 1 874 ? 28.922 -38.438 -14.25 1 86.38 874 VAL B N 1
ATOM 14682 C CA . VAL B 1 874 ? 30.016 -39.406 -14.453 1 86.38 874 VAL B CA 1
ATOM 14683 C C . VAL B 1 874 ? 30.969 -39.344 -13.258 1 86.38 874 VAL B C 1
ATOM 14685 O O . VAL B 1 874 ? 31.453 -40.406 -12.812 1 86.38 874 VAL B O 1
ATOM 14688 N N . GLU B 1 875 ? 31.047 -38.219 -12.711 1 89.56 875 GLU B N 1
ATOM 14689 C CA . GLU B 1 875 ? 32.062 -38.031 -11.672 1 89.56 875 GLU B CA 1
ATOM 14690 C C . GLU B 1 875 ? 31.672 -38.719 -10.383 1 89.56 875 GLU B C 1
ATOM 14692 O O . GLU B 1 875 ? 30.625 -38.438 -9.797 1 89.56 875 GLU B O 1
ATOM 14697 N N . ALA B 1 876 ? 32.625 -39.562 -9.961 1 92.69 876 ALA B N 1
ATOM 14698 C CA . ALA B 1 876 ? 32.375 -40.375 -8.766 1 92.69 876 ALA B CA 1
ATOM 14699 C C . ALA B 1 876 ? 32.156 -39.5 -7.539 1 92.69 876 ALA B C 1
ATOM 14701 O O . ALA B 1 876 ? 31.328 -39.812 -6.676 1 92.69 876 ALA B O 1
ATOM 14702 N N . LYS B 1 877 ? 32.812 -38.375 -7.434 1 89.56 877 LYS B N 1
ATOM 14703 C CA . LYS B 1 877 ? 32.75 -37.5 -6.258 1 89.56 877 LYS B CA 1
ATOM 14704 C C . LYS B 1 877 ? 31.359 -36.906 -6.102 1 89.56 877 LYS B C 1
ATOM 14706 O O . LYS B 1 877 ? 30.984 -36.438 -5.012 1 89.56 877 LYS B O 1
ATOM 14711 N N . ARG B 1 878 ? 30.578 -36.844 -7.117 1 88.94 878 ARG B N 1
ATOM 14712 C CA . ARG B 1 878 ? 29.266 -36.188 -7.098 1 88.94 878 ARG B CA 1
ATOM 14713 C C . ARG B 1 878 ? 28.156 -37.219 -6.926 1 88.94 878 ARG B C 1
ATOM 14715 O O . ARG B 1 878 ? 26.969 -36.875 -6.891 1 88.94 878 ARG B O 1
ATOM 14722 N N . ARG B 1 879 ? 28.516 -38.406 -6.871 1 92.12 879 ARG B N 1
ATOM 14723 C CA . ARG B 1 879 ? 27.516 -39.438 -6.621 1 92.12 879 ARG B CA 1
ATOM 14724 C C . ARG B 1 879 ? 27.234 -39.562 -5.129 1 92.12 879 ARG B C 1
ATOM 14726 O O . ARG B 1 879 ? 28.094 -40 -4.359 1 92.12 879 ARG B O 1
ATOM 14733 N N . THR B 1 880 ? 26.047 -39.188 -4.801 1 92.62 880 THR B N 1
ATOM 14734 C CA . THR B 1 880 ? 25.719 -39.125 -3.383 1 92.62 880 THR B CA 1
ATOM 14735 C C . THR B 1 880 ? 24.438 -39.938 -3.115 1 92.62 880 THR B C 1
ATOM 14737 O O . THR B 1 880 ? 24.078 -40.188 -1.961 1 92.62 880 THR B O 1
ATOM 14740 N N . TYR B 1 881 ? 23.766 -40.438 -4.129 1 93.62 881 TYR B N 1
ATOM 14741 C CA . TYR B 1 881 ? 22.516 -41.156 -3.953 1 93.62 881 TYR B CA 1
ATOM 14742 C C . TYR B 1 881 ? 22.734 -42.656 -4.02 1 93.62 881 TYR B C 1
ATOM 14744 O O . TYR B 1 881 ? 23.562 -43.125 -4.789 1 93.62 881 TYR B O 1
ATOM 14752 N N . GLN B 1 882 ? 21.875 -43.375 -3.361 1 93.44 882 GLN B N 1
ATOM 14753 C CA . GLN B 1 882 ? 21.953 -44.844 -3.363 1 93.44 882 GLN B CA 1
ATOM 14754 C C . GLN B 1 882 ? 21.641 -45.406 -4.746 1 93.44 882 GLN B C 1
ATOM 14756 O O . GLN B 1 882 ? 22.234 -46.406 -5.16 1 93.44 882 GLN B O 1
ATOM 14761 N N . PHE B 1 883 ? 20.719 -44.812 -5.449 1 91.69 883 PHE B N 1
ATOM 14762 C CA . PHE B 1 883 ? 20.328 -45.344 -6.75 1 91.69 883 PHE B CA 1
ATOM 14763 C C . PHE B 1 883 ? 21.469 -45.219 -7.754 1 91.69 883 PHE B C 1
ATOM 14765 O O . PHE B 1 883 ? 21.469 -45.844 -8.805 1 91.69 883 PHE B O 1
ATOM 14772 N N . GLN B 1 884 ? 22.422 -44.406 -7.457 1 92.94 884 GLN B N 1
ATOM 14773 C CA . GLN B 1 884 ? 23.562 -44.188 -8.359 1 92.94 884 GLN B CA 1
ATOM 14774 C C . GLN B 1 884 ? 24.547 -45.344 -8.273 1 92.94 884 GLN B C 1
ATOM 14776 O O . GLN B 1 884 ? 25.531 -45.406 -9.023 1 92.94 884 GLN B O 1
ATOM 14781 N N . GLN B 1 885 ? 24.297 -46.25 -7.414 1 93.5 885 GLN B N 1
ATOM 14782 C CA . GLN B 1 885 ? 25.094 -47.469 -7.316 1 93.5 885 GLN B CA 1
ATOM 14783 C C . GLN B 1 885 ? 24.766 -48.438 -8.453 1 93.5 885 GLN B C 1
ATOM 14785 O O . GLN B 1 885 ? 25.484 -49.406 -8.672 1 93.5 885 GLN B O 1
ATOM 14790 N N . ASP B 1 886 ? 23.766 -48.094 -9.18 1 93.81 886 ASP B N 1
ATOM 14791 C CA . ASP B 1 886 ? 23.391 -48.938 -10.32 1 93.81 886 ASP B CA 1
ATOM 14792 C C . ASP B 1 886 ? 24.219 -48.562 -11.555 1 93.81 886 ASP B C 1
ATOM 14794 O O . ASP B 1 886 ? 23.672 -48.281 -12.617 1 93.81 886 ASP B O 1
ATOM 14798 N N . TYR B 1 887 ? 25.531 -48.656 -11.414 1 94.62 887 TYR B N 1
ATOM 14799 C CA . TYR B 1 887 ? 26.438 -48.406 -12.531 1 94.62 887 TYR B CA 1
ATOM 14800 C C . TYR B 1 887 ? 27 -49.719 -13.086 1 94.62 887 TYR B C 1
ATOM 14802 O O . TYR B 1 887 ? 26.922 -50.75 -12.438 1 94.62 887 TYR B O 1
ATOM 14810 N N . TRP B 1 888 ? 27.531 -49.594 -14.211 1 95.44 888 TRP B N 1
ATOM 14811 C CA . TRP B 1 888 ? 28.016 -50.75 -14.945 1 95.44 888 TRP B CA 1
ATOM 14812 C C . TRP B 1 888 ? 29.219 -51.375 -14.242 1 95.44 888 TRP B C 1
ATOM 14814 O O . TRP B 1 888 ? 30.141 -50.688 -13.828 1 95.44 888 TRP B O 1
ATOM 14824 N N . THR B 1 889 ? 29.172 -52.562 -14.023 1 93.75 889 THR B N 1
ATOM 14825 C CA . THR B 1 889 ? 30.266 -53.469 -13.688 1 93.75 889 THR B CA 1
ATOM 14826 C C . THR B 1 889 ? 30.141 -54.781 -14.461 1 93.75 889 THR B C 1
ATOM 14828 O O . THR B 1 889 ? 29.109 -55.031 -15.102 1 93.75 889 THR B O 1
ATOM 14831 N N . GLU B 1 890 ? 31.172 -55.531 -14.461 1 91.12 890 GLU B N 1
ATOM 14832 C CA . GLU B 1 890 ? 31.109 -56.812 -15.164 1 91.12 890 GLU B CA 1
ATOM 14833 C C . GLU B 1 890 ? 29.969 -57.688 -14.641 1 91.12 890 GLU B C 1
ATOM 14835 O O . GLU B 1 890 ? 29.344 -58.406 -15.406 1 91.12 890 GLU B O 1
ATOM 14840 N N . ASP B 1 891 ? 29.625 -57.5 -13.422 1 93.44 891 ASP B N 1
ATOM 14841 C CA . ASP B 1 891 ? 28.562 -58.281 -12.789 1 93.44 891 ASP B CA 1
ATOM 14842 C C . ASP B 1 891 ? 27.219 -57.562 -12.914 1 93.44 891 ASP B C 1
ATOM 14844 O O . ASP B 1 891 ? 26.188 -58.125 -12.516 1 93.44 891 ASP B O 1
ATOM 14848 N N . ASN B 1 892 ? 27.188 -56.312 -13.398 1 95.25 892 ASN B N 1
ATOM 14849 C CA . ASN B 1 892 ? 25.969 -55.5 -13.578 1 95.25 892 ASN B CA 1
ATOM 14850 C C . ASN B 1 892 ? 25.891 -54.906 -14.977 1 95.25 892 ASN B C 1
ATOM 14852 O O . ASN B 1 892 ? 25.859 -53.688 -15.133 1 95.25 892 ASN B O 1
ATOM 14856 N N . PRO B 1 893 ? 25.797 -55.719 -16 1 92.81 893 PRO B N 1
ATOM 14857 C CA . PRO B 1 893 ? 25.875 -55.25 -17.375 1 92.81 893 PRO B CA 1
ATOM 14858 C C . PRO B 1 893 ? 24.641 -54.438 -17.797 1 92.81 893 PRO B C 1
ATOM 14860 O O . PRO B 1 893 ? 24.703 -53.656 -18.75 1 92.81 893 PRO B O 1
ATOM 14863 N N . ASN B 1 894 ? 23.516 -54.75 -17.109 1 90 894 ASN B N 1
ATOM 14864 C CA . ASN B 1 894 ? 22.281 -54.031 -17.469 1 90 894 ASN B CA 1
ATOM 14865 C C . ASN B 1 894 ? 22.031 -52.875 -16.531 1 90 894 ASN B C 1
ATOM 14867 O O . ASN B 1 894 ? 20.891 -52.594 -16.172 1 90 894 ASN B O 1
ATOM 14871 N N . SER B 1 895 ? 23.094 -52.219 -16.203 1 91.81 895 SER B N 1
ATOM 14872 C CA . SER B 1 895 ? 23.031 -51.094 -15.25 1 91.81 895 SER B CA 1
ATOM 14873 C C . SER B 1 895 ? 22.359 -49.875 -15.859 1 91.81 895 SER B C 1
ATOM 14875 O O . SER B 1 895 ? 22.344 -49.719 -17.078 1 91.81 895 SER B O 1
ATOM 14877 N N . LEU B 1 896 ? 21.797 -49.062 -15 1 89.38 896 LEU B N 1
ATOM 14878 C CA . LEU B 1 896 ? 21.172 -47.812 -15.398 1 89.38 896 LEU B CA 1
ATOM 14879 C C . LEU B 1 896 ? 22.219 -46.75 -15.742 1 89.38 896 LEU B C 1
ATOM 14881 O O . LEU B 1 896 ? 22.047 -45.969 -16.672 1 89.38 896 LEU B O 1
ATOM 14885 N N . PHE B 1 897 ? 23.312 -46.812 -14.984 1 91.75 897 PHE B N 1
ATOM 14886 C CA . PHE B 1 897 ? 24.359 -45.812 -15.18 1 91.75 897 PHE B CA 1
ATOM 14887 C C . PHE B 1 897 ? 25.594 -46.438 -15.82 1 91.75 897 PHE B C 1
ATOM 14889 O O . PHE B 1 897 ? 25.891 -47.625 -15.602 1 91.75 897 PHE B O 1
ATOM 14896 N N . PRO B 1 898 ? 26.266 -45.531 -16.656 1 93.38 898 PRO B N 1
ATOM 14897 C CA . PRO B 1 898 ? 27.531 -46.031 -17.188 1 93.38 898 PRO B CA 1
ATOM 14898 C C . PRO B 1 898 ? 28.594 -46.219 -16.109 1 93.38 898 PRO B C 1
ATOM 14900 O O . PRO B 1 898 ? 28.359 -45.938 -14.945 1 93.38 898 PRO B O 1
ATOM 14903 N N . ARG B 1 899 ? 29.703 -46.781 -16.562 1 93.44 899 ARG B N 1
ATOM 14904 C CA . ARG B 1 899 ? 30.766 -46.969 -15.602 1 93.44 899 ARG B CA 1
ATOM 14905 C C . ARG B 1 899 ? 31.188 -45.656 -14.977 1 93.44 899 ARG B C 1
ATOM 14907 O O . ARG B 1 899 ? 31.094 -44.594 -15.617 1 93.44 899 ARG B O 1
ATOM 14914 N N . VAL B 1 900 ? 31.656 -45.656 -13.75 1 93.75 900 VAL B N 1
ATOM 14915 C CA . VAL B 1 900 ? 32.031 -44.438 -13 1 93.75 900 VAL B CA 1
ATOM 14916 C C . VAL B 1 900 ? 33.469 -44.062 -13.328 1 93.75 900 VAL B C 1
ATOM 14918 O O . VAL B 1 900 ? 34.25 -44.875 -13.75 1 93.75 900 VAL B O 1
ATOM 14921 N N . SER B 1 901 ? 33.688 -42.75 -13.258 1 94.06 901 SER B N 1
ATOM 14922 C CA . SER B 1 901 ? 35 -42.188 -13.445 1 94.06 901 SER B CA 1
ATOM 14923 C C . SER B 1 901 ? 35.219 -41 -12.516 1 94.06 901 SER B C 1
ATOM 14925 O O . SER B 1 901 ? 34.281 -40.438 -11.977 1 94.06 901 SER B O 1
ATOM 14927 N N . HIS B 1 902 ? 36.531 -40.656 -12.273 1 93.88 902 HIS B N 1
ATOM 14928 C CA . HIS B 1 902 ? 36.844 -39.469 -11.469 1 93.88 902 HIS B CA 1
ATOM 14929 C C . HIS B 1 902 ? 36.812 -38.188 -12.32 1 93.88 902 HIS B C 1
ATOM 14931 O O . HIS B 1 902 ? 36.781 -37.094 -11.781 1 93.88 902 HIS B O 1
ATOM 14937 N N . ILE B 1 903 ? 36.844 -38.438 -13.562 1 90.44 903 ILE B N 1
ATOM 14938 C CA . ILE B 1 903 ? 37 -37.312 -14.469 1 90.44 903 ILE B CA 1
ATOM 14939 C C . ILE B 1 903 ? 35.844 -37.312 -15.484 1 90.44 903 ILE B C 1
ATOM 14941 O O . ILE B 1 903 ? 35.625 -38.312 -16.188 1 90.44 903 ILE B O 1
ATOM 14945 N N . GLU B 1 904 ? 35.219 -36.219 -15.555 1 88.94 904 GLU B N 1
ATOM 14946 C CA . GLU B 1 904 ? 34.062 -36.094 -16.469 1 88.94 904 GLU B CA 1
ATOM 14947 C C . GLU B 1 904 ? 34.5 -36.219 -17.922 1 88.94 904 GLU B C 1
ATOM 14949 O O . GLU B 1 904 ? 33.781 -36.781 -18.75 1 88.94 904 GLU B O 1
ATOM 14954 N N . GLN B 1 905 ? 35.719 -35.75 -18.219 1 88.5 905 GLN B N 1
ATOM 14955 C CA . GLN B 1 905 ? 36.156 -35.656 -19.594 1 88.5 905 GLN B CA 1
ATOM 14956 C C . GLN B 1 905 ? 37 -36.875 -19.984 1 88.5 905 GLN B C 1
ATOM 14958 O O . GLN B 1 905 ? 37.594 -36.938 -21.062 1 88.5 905 GLN B O 1
ATOM 14963 N N . ILE B 1 906 ? 36.969 -37.875 -19.094 1 84.88 906 ILE B N 1
ATOM 14964 C CA . ILE B 1 906 ? 37.75 -39.062 -19.406 1 84.88 906 ILE B CA 1
ATOM 14965 C C . ILE B 1 906 ? 37.25 -39.688 -20.719 1 84.88 906 ILE B C 1
ATOM 14967 O O . ILE B 1 906 ? 36.094 -39.594 -21.062 1 84.88 906 ILE B O 1
ATOM 14971 N N . ASN B 1 907 ? 38.219 -40.25 -21.406 1 88 907 ASN B N 1
ATOM 14972 C CA . ASN B 1 907 ? 37.938 -40.875 -22.688 1 88 907 ASN B CA 1
ATOM 14973 C C . ASN B 1 907 ? 37.125 -39.938 -23.609 1 88 907 ASN B C 1
ATOM 14975 O O . ASN B 1 907 ? 36.156 -40.375 -24.203 1 88 907 ASN B O 1
ATOM 14979 N N . GLY B 1 908 ? 37.469 -38.594 -23.547 1 89.25 908 GLY B N 1
ATOM 14980 C CA . GLY B 1 908 ? 36.875 -37.594 -24.422 1 89.25 908 GLY B CA 1
ATOM 14981 C C . GLY B 1 908 ? 35.469 -37.188 -23.984 1 89.25 908 GLY B C 1
ATOM 14982 O O . GLY B 1 908 ? 34.688 -36.719 -24.797 1 89.25 908 GLY B O 1
ATOM 14983 N N . GLY B 1 909 ? 35.188 -37.5 -22.797 1 91.69 909 GLY B N 1
ATOM 14984 C CA . GLY B 1 909 ? 33.844 -37.125 -22.297 1 91.69 909 GLY B CA 1
ATOM 14985 C C . GLY B 1 909 ? 32.75 -38.062 -22.812 1 91.69 909 GLY B C 1
ATOM 14986 O O . GLY B 1 909 ? 31.594 -37.656 -22.906 1 91.69 909 GLY B O 1
ATOM 14987 N N . ASN B 1 910 ? 33.062 -39.25 -23.188 1 92.69 910 ASN B N 1
ATOM 14988 C CA . ASN B 1 910 ? 32.125 -40.188 -23.812 1 92.69 910 ASN B CA 1
ATOM 14989 C C . ASN B 1 910 ? 30.859 -40.312 -23 1 92.69 910 ASN B C 1
ATOM 14991 O O . ASN B 1 910 ? 29.766 -40.438 -23.562 1 92.69 910 ASN B O 1
ATOM 14995 N N . ASN B 1 911 ? 31.016 -40.344 -21.703 1 92.19 911 ASN B N 1
ATOM 14996 C CA . ASN B 1 911 ? 29.875 -40.594 -20.828 1 92.19 911 ASN B CA 1
ATOM 14997 C C . ASN B 1 911 ? 29.297 -39.312 -20.25 1 92.19 911 ASN B C 1
ATOM 14999 O O . ASN B 1 911 ? 28.453 -39.344 -19.375 1 92.19 911 ASN B O 1
ATOM 15003 N N . SER B 1 912 ? 29.797 -38.156 -20.703 1 89.81 912 SER B N 1
ATOM 15004 C CA . SER B 1 912 ? 29.344 -36.875 -20.219 1 89.81 912 SER B CA 1
ATOM 15005 C C . SER B 1 912 ? 28.141 -36.375 -21 1 89.81 912 SER B C 1
ATOM 15007 O O . SER B 1 912 ? 28.266 -36 -22.172 1 89.81 912 SER B O 1
ATOM 15009 N N . ASN B 1 913 ? 27.031 -36.25 -20.297 1 84.19 913 ASN B N 1
ATOM 15010 C CA . ASN B 1 913 ? 25.859 -35.688 -20.953 1 84.19 913 ASN B CA 1
ATOM 15011 C C . ASN B 1 913 ? 25.984 -34.188 -21.156 1 84.19 913 ASN B C 1
ATOM 15013 O O . ASN B 1 913 ? 25.281 -33.594 -21.969 1 84.19 913 ASN B O 1
ATOM 15017 N N . ALA B 1 914 ? 26.828 -33.562 -20.406 1 82.06 914 ALA B N 1
ATOM 15018 C CA . ALA B 1 914 ? 27.062 -32.125 -20.594 1 82.06 914 ALA B CA 1
ATOM 15019 C C . ALA B 1 914 ? 27.844 -31.875 -21.891 1 82.06 914 ALA B C 1
ATOM 15021 O O . ALA B 1 914 ? 27.578 -30.875 -22.578 1 82.06 914 ALA B O 1
ATOM 15022 N N . THR B 1 915 ? 28.719 -32.812 -22.156 1 86.38 915 THR B N 1
ATOM 15023 C CA . THR B 1 915 ? 29.547 -32.656 -23.359 1 86.38 915 THR B CA 1
ATOM 15024 C C . THR B 1 915 ? 28.812 -33.219 -24.578 1 86.38 915 THR B C 1
ATOM 15026 O O . THR B 1 915 ? 28.859 -32.594 -25.656 1 86.38 915 THR B O 1
ATOM 15029 N N . TYR B 1 916 ? 28.25 -34.312 -24.359 1 88.81 916 TYR B N 1
ATOM 15030 C CA . TYR B 1 916 ? 27.547 -34.938 -25.469 1 88.81 916 TYR B CA 1
ATOM 15031 C C . TYR B 1 916 ? 26.125 -35.312 -25.047 1 88.81 916 TYR B C 1
ATOM 15033 O O . TYR B 1 916 ? 25.859 -36.469 -24.703 1 88.81 916 TYR B O 1
ATOM 15041 N N . PRO B 1 917 ? 25.203 -34.312 -25.141 1 89.56 917 PRO B N 1
ATOM 15042 C CA . PRO B 1 917 ? 23.812 -34.625 -24.766 1 89.56 917 PRO B CA 1
ATOM 15043 C C . PRO B 1 917 ? 23.25 -35.781 -25.562 1 89.56 917 PRO B C 1
ATOM 15045 O O . PRO B 1 917 ? 23.406 -35.844 -26.781 1 89.56 917 PRO B O 1
ATOM 15048 N N . SER B 1 918 ? 22.672 -36.781 -24.906 1 92.19 918 SER B N 1
ATOM 15049 C CA . SER B 1 918 ? 22.125 -38 -25.531 1 92.19 918 SER B CA 1
ATOM 15050 C C . SER B 1 918 ? 20.781 -38.375 -24.922 1 92.19 918 SER B C 1
ATOM 15052 O O . SER B 1 918 ? 20.359 -37.781 -23.922 1 92.19 918 SER B O 1
ATOM 15054 N N . ASP B 1 919 ? 20.094 -39.312 -25.562 1 91.81 919 ASP B N 1
ATOM 15055 C CA . ASP B 1 919 ? 18.797 -39.75 -25.062 1 91.81 919 ASP B CA 1
ATOM 15056 C C . ASP B 1 919 ? 18.953 -40.656 -23.859 1 91.81 919 ASP B C 1
ATOM 15058 O O . ASP B 1 919 ? 17.953 -41.062 -23.234 1 91.81 919 ASP B O 1
ATOM 15062 N N . TYR B 1 920 ? 20.234 -40.938 -23.484 1 90.88 920 TYR B N 1
ATOM 15063 C CA . TYR B 1 920 ? 20.5 -41.812 -22.359 1 90.88 920 TYR B CA 1
ATOM 15064 C C . TYR B 1 920 ? 19.969 -41.219 -21.062 1 90.88 920 TYR B C 1
ATOM 15066 O O . TYR B 1 920 ? 19.469 -41.938 -20.203 1 90.88 920 TYR B O 1
ATOM 15074 N N . TYR B 1 921 ? 20.016 -40 -20.922 1 87.94 921 TYR B N 1
ATOM 15075 C CA . TYR B 1 921 ? 19.656 -39.344 -19.672 1 87.94 921 TYR B CA 1
ATOM 15076 C C . TYR B 1 921 ? 18.188 -38.938 -19.672 1 87.94 921 TYR B C 1
ATOM 15078 O O . TYR B 1 921 ? 17.688 -38.344 -18.719 1 87.94 921 TYR B O 1
ATOM 15086 N N . LEU B 1 922 ? 17.438 -39.094 -20.719 1 90.62 922 LEU B N 1
ATOM 15087 C CA . LEU B 1 922 ? 16.016 -38.781 -20.797 1 90.62 922 LEU B CA 1
ATOM 15088 C C . LEU B 1 922 ? 15.164 -39.906 -20.219 1 90.62 922 LEU B C 1
ATOM 15090 O O . LEU B 1 922 ? 15.25 -41.031 -20.656 1 90.62 922 LEU B O 1
ATOM 15094 N N . LYS B 1 923 ? 14.43 -39.562 -19.172 1 91.06 923 LYS B N 1
ATOM 15095 C CA . LYS B 1 923 ? 13.578 -40.531 -18.516 1 91.06 923 LYS B CA 1
ATOM 15096 C C . LYS B 1 923 ? 12.109 -40.156 -18.625 1 91.06 923 LYS B C 1
ATOM 15098 O O . LYS B 1 923 ? 11.766 -38.969 -18.531 1 91.06 923 LYS B O 1
ATOM 15103 N N . ASN B 1 924 ? 11.273 -41.156 -18.859 1 92.81 924 ASN B N 1
ATOM 15104 C CA . ASN B 1 924 ? 9.836 -40.906 -18.938 1 92.81 924 ASN B CA 1
ATOM 15105 C C . ASN B 1 924 ? 9.25 -40.594 -17.562 1 92.81 924 ASN B C 1
ATOM 15107 O O . ASN B 1 924 ? 9.25 -41.469 -16.672 1 92.81 924 ASN B O 1
ATOM 15111 N N . ALA B 1 925 ? 8.727 -39.469 -17.359 1 92.44 925 ALA B N 1
ATOM 15112 C CA . ALA B 1 925 ? 8.195 -39.031 -16.078 1 92.44 925 ALA B CA 1
ATOM 15113 C C . ALA B 1 925 ? 6.668 -39 -16.094 1 92.44 925 ALA B C 1
ATOM 15115 O O . ALA B 1 925 ? 6.043 -38.219 -15.391 1 92.44 925 ALA B O 1
ATOM 15116 N N . LYS B 1 9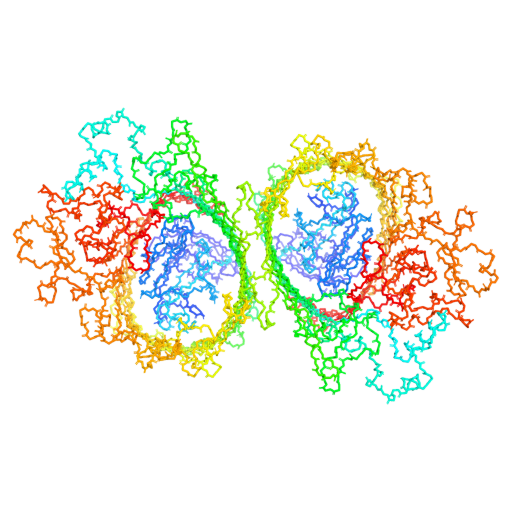26 ? 6.02 -39.781 -16.922 1 94.75 926 LYS B N 1
ATOM 15117 C CA . LYS B 1 926 ? 4.57 -39.938 -16.828 1 94.75 926 LYS B CA 1
ATOM 15118 C C . LYS B 1 926 ? 4.156 -40.406 -15.43 1 94.75 926 LYS B C 1
ATOM 15120 O O . LYS B 1 926 ? 4.93 -41.062 -14.734 1 94.75 926 LYS B O 1
ATOM 15125 N N . TYR B 1 927 ? 2.961 -40 -14.992 1 95.31 927 TYR B N 1
ATOM 15126 C CA . TYR B 1 927 ? 2.584 -40.406 -13.648 1 95.31 927 TYR B CA 1
ATOM 15127 C C . TYR B 1 927 ? 1.068 -40.5 -13.508 1 95.31 927 TYR B C 1
ATOM 15129 O O . TYR B 1 927 ? 0.331 -40.031 -14.375 1 95.31 927 TYR B O 1
ATOM 15137 N N . PHE B 1 928 ? 0.629 -41.219 -12.547 1 96.88 928 PHE B N 1
ATOM 15138 C CA . PHE B 1 928 ? -0.719 -41.312 -12 1 96.88 928 PHE B CA 1
ATOM 15139 C C . PHE B 1 928 ? -0.708 -41.062 -10.5 1 96.88 928 PHE B C 1
ATOM 15141 O O . PHE B 1 928 ? -0.036 -41.781 -9.742 1 96.88 928 PHE B O 1
ATOM 15148 N N . ARG B 1 929 ? -1.436 -40.094 -10.031 1 96.31 929 ARG B N 1
ATOM 15149 C CA . ARG B 1 929 ? -1.31 -39.625 -8.656 1 96.31 929 ARG B CA 1
ATOM 15150 C C . ARG B 1 929 ? -2.68 -39.406 -8.016 1 96.31 929 ARG B C 1
ATOM 15152 O O . ARG B 1 929 ? -3.604 -38.906 -8.656 1 96.31 929 ARG B O 1
ATOM 15159 N N . LEU B 1 930 ? -2.797 -39.844 -6.758 1 96.94 930 LEU B N 1
ATOM 15160 C CA . LEU B 1 930 ? -3.924 -39.375 -5.949 1 96.94 930 LEU B CA 1
ATOM 15161 C C . LEU B 1 930 ? -3.682 -37.969 -5.414 1 96.94 930 LEU B C 1
ATOM 15163 O O . LEU B 1 930 ? -3.094 -37.812 -4.34 1 96.94 930 LEU B O 1
ATOM 15167 N N . ARG B 1 931 ? -4.191 -37.062 -6.086 1 94.12 931 ARG B N 1
ATOM 15168 C CA . ARG B 1 931 ? -3.904 -35.656 -5.848 1 94.12 931 ARG B CA 1
ATOM 15169 C C . ARG B 1 931 ? -4.578 -35.188 -4.57 1 94.12 931 ARG B C 1
ATOM 15171 O O . ARG B 1 931 ? -4.059 -34.281 -3.889 1 94.12 931 ARG B O 1
ATOM 15178 N N . ASN B 1 932 ? -5.742 -35.656 -4.355 1 94 932 ASN B N 1
ATOM 15179 C CA . ASN B 1 932 ? -6.492 -35.188 -3.189 1 94 932 ASN B CA 1
ATOM 15180 C C . ASN B 1 932 ? -7.465 -36.25 -2.695 1 94 932 ASN B C 1
ATOM 15182 O O . ASN B 1 932 ? -8.078 -36.969 -3.498 1 94 932 ASN B O 1
ATOM 15186 N N . LEU B 1 933 ? -7.582 -36.344 -1.407 1 96.5 933 LEU B N 1
ATOM 15187 C CA . LEU B 1 933 ? -8.586 -37.188 -0.743 1 96.5 933 LEU B CA 1
ATOM 15188 C C . LEU B 1 933 ? -9.086 -36.5 0.532 1 96.5 933 LEU B C 1
ATOM 15190 O O . LEU B 1 933 ? -8.289 -36.156 1.399 1 96.5 933 LEU B O 1
ATOM 15194 N N . GLN B 1 934 ? -10.352 -36.375 0.636 1 96.25 934 GLN B N 1
ATOM 15195 C CA . GLN B 1 934 ? -10.945 -35.719 1.808 1 96.25 934 GLN B CA 1
ATOM 15196 C C . GLN B 1 934 ? -12.102 -36.562 2.357 1 96.25 934 GLN B C 1
ATOM 15198 O O . GLN B 1 934 ? -12.906 -37.094 1.594 1 96.25 934 GLN B O 1
ATOM 15203 N N . VAL B 1 935 ? -12.164 -36.75 3.598 1 97.12 935 VAL B N 1
ATOM 15204 C CA . VAL B 1 935 ? -13.273 -37.375 4.312 1 97.12 935 VAL B CA 1
ATOM 15205 C C . VAL B 1 935 ? -13.781 -36.438 5.406 1 97.12 935 VAL B C 1
ATOM 15207 O O . VAL B 1 935 ? -13 -35.875 6.18 1 97.12 935 VAL B O 1
ATOM 15210 N N . GLY B 1 936 ? -15.031 -36.281 5.379 1 95.5 936 GLY B N 1
ATOM 15211 C CA . GLY B 1 936 ? -15.57 -35.344 6.359 1 95.5 936 GLY B CA 1
ATOM 15212 C C . GLY B 1 936 ? -16.906 -35.812 6.926 1 95.5 936 GLY B C 1
ATOM 15213 O O . GLY B 1 936 ? -17.516 -36.75 6.422 1 95.5 936 GLY B O 1
ATOM 15214 N N . TYR B 1 937 ? -17.281 -35.156 7.977 1 96.06 937 TYR B N 1
ATOM 15215 C CA . TYR B 1 937 ? -18.547 -35.406 8.641 1 96.06 937 TYR B CA 1
ATOM 15216 C C . TYR B 1 937 ? -19.188 -34.094 9.086 1 96.06 937 TYR B C 1
ATOM 15218 O O . TYR B 1 937 ? -18.516 -33.25 9.656 1 96.06 937 TYR B O 1
ATOM 15226 N N . ASP B 1 938 ? -20.422 -34.031 8.82 1 93.75 938 ASP B N 1
ATOM 15227 C CA . ASP B 1 938 ? -21.203 -32.875 9.273 1 93.75 938 ASP B CA 1
ATOM 15228 C C . ASP B 1 938 ? -21.844 -33.156 10.633 1 93.75 938 ASP B C 1
ATOM 15230 O O . ASP B 1 938 ? -22.828 -33.875 10.719 1 93.75 938 ASP B O 1
ATOM 15234 N N . LEU B 1 939 ? -21.484 -32.5 11.617 1 94.12 939 LEU B N 1
ATOM 15235 C CA . LEU B 1 939 ? -21.953 -32.719 12.984 1 94.12 939 LEU B CA 1
ATOM 15236 C C . LEU B 1 939 ? -23.406 -32.281 13.133 1 94.12 939 LEU B C 1
ATOM 15238 O O . LEU B 1 939 ? -24.094 -32.719 14.078 1 94.12 939 LEU B O 1
ATOM 15242 N N . LYS B 1 940 ? -23.844 -31.5 12.328 1 88.44 940 LYS B N 1
ATOM 15243 C CA . LYS B 1 940 ? -25.219 -31.031 12.406 1 88.44 940 LYS B CA 1
ATOM 15244 C C . LYS B 1 940 ? -26.203 -32.156 12.031 1 88.44 940 LYS B C 1
ATOM 15246 O O . LYS B 1 940 ? -27.375 -32.094 12.383 1 88.44 940 LYS B O 1
ATOM 15251 N N . HIS B 1 941 ? -25.781 -33.094 11.328 1 84.06 941 HIS B N 1
ATOM 15252 C CA . HIS B 1 941 ? -26.625 -34.219 10.945 1 84.06 941 HIS B CA 1
ATOM 15253 C C . HIS B 1 941 ? -27.016 -35.062 12.164 1 84.06 941 HIS B C 1
ATOM 15255 O O . HIS B 1 941 ? -28.062 -35.719 12.164 1 84.06 941 HIS B O 1
ATOM 15261 N N . SER B 1 942 ? -26.172 -35.031 13.242 1 84.5 942 SER B N 1
ATOM 15262 C CA . SER B 1 942 ? -26.453 -35.875 14.391 1 84.5 942 SER B CA 1
ATOM 15263 C C . SER B 1 942 ? -26.234 -35.156 15.703 1 84.5 942 SER B C 1
ATOM 15265 O O . SER B 1 942 ? -27.172 -34.562 16.266 1 84.5 942 SER B O 1
ATOM 15267 N N . LEU B 1 943 ? -24.953 -34.875 16.094 1 85.69 943 LEU B N 1
ATOM 15268 C CA . LEU B 1 943 ? -24.562 -34.406 17.406 1 85.69 943 LEU B CA 1
ATOM 15269 C C . LEU B 1 943 ? -25.047 -33 17.656 1 85.69 943 LEU B C 1
ATOM 15271 O O . LEU B 1 943 ? -25.359 -32.625 18.797 1 85.69 943 LEU B O 1
ATOM 15275 N N . LEU B 1 944 ? -25.031 -32.219 16.594 1 89.25 944 LEU B N 1
ATOM 15276 C CA . LEU B 1 944 ? -25.375 -30.812 16.766 1 89.25 944 LEU B CA 1
ATOM 15277 C C . LEU B 1 944 ? -26.703 -30.484 16.078 1 89.25 944 LEU B C 1
ATOM 15279 O O . LEU B 1 944 ? -26.953 -29.328 15.727 1 89.25 944 LEU B O 1
ATOM 15283 N N . ASP B 1 945 ? -27.453 -31.422 15.797 1 83.38 945 ASP B N 1
ATOM 15284 C CA . ASP B 1 945 ? -28.719 -31.234 15.094 1 83.38 945 ASP B CA 1
ATOM 15285 C C . ASP B 1 945 ? -29.641 -30.297 15.852 1 83.38 945 ASP B C 1
ATOM 15287 O O . ASP B 1 945 ? -30.328 -29.469 15.242 1 83.38 945 ASP B O 1
ATOM 15291 N N . GLY B 1 946 ? -29.625 -30.156 17.172 1 80.25 946 GLY B N 1
ATOM 15292 C CA . GLY B 1 946 ? -30.547 -29.344 17.969 1 80.25 946 GLY B CA 1
ATOM 15293 C C . GLY B 1 946 ? -30 -27.953 18.25 1 80.25 946 GLY B C 1
ATOM 15294 O O . GLY B 1 946 ? -30.688 -27.125 18.828 1 80.25 946 GLY B O 1
ATOM 15295 N N . VAL B 1 947 ? -28.828 -27.766 17.797 1 83.19 947 VAL B N 1
ATOM 15296 C CA . VAL B 1 947 ? -28.219 -26.469 18.078 1 83.19 947 VAL B CA 1
ATOM 15297 C C . VAL B 1 947 ? -28.531 -25.5 16.938 1 83.19 947 VAL B C 1
ATOM 15299 O O . VAL B 1 947 ? -27.766 -25.422 15.961 1 83.19 947 VAL B O 1
ATOM 15302 N N . ASP B 1 948 ? -29.484 -24.672 17.031 1 76.38 948 ASP B N 1
ATOM 15303 C CA . ASP B 1 948 ? -30.062 -23.875 15.938 1 76.38 948 ASP B CA 1
ATOM 15304 C C . ASP B 1 948 ? -29.109 -22.734 15.539 1 76.38 948 ASP B C 1
ATOM 15306 O O . ASP B 1 948 ? -29.141 -22.281 14.398 1 76.38 948 ASP B O 1
ATOM 15310 N N . TRP B 1 949 ? -28.344 -22.312 16.422 1 75.56 949 TRP B N 1
ATOM 15311 C CA . TRP B 1 949 ? -27.516 -21.172 16.094 1 75.56 949 TRP B CA 1
ATOM 15312 C C . TRP B 1 949 ? -26.281 -21.594 15.312 1 75.56 949 TRP B C 1
ATOM 15314 O O . TRP B 1 949 ? -25.531 -20.75 14.805 1 75.56 949 TRP B O 1
ATOM 15324 N N . VAL B 1 950 ? -26.156 -22.891 15.234 1 85.56 950 VAL B N 1
ATOM 15325 C CA . VAL B 1 950 ? -25.125 -23.422 14.367 1 85.56 950 VAL B CA 1
ATOM 15326 C C . VAL B 1 950 ? -25.75 -23.938 13.07 1 85.56 950 VAL B C 1
ATOM 15328 O O . VAL B 1 950 ? -26.562 -24.875 13.086 1 85.56 950 VAL B O 1
ATOM 15331 N N . SER B 1 951 ? -25.359 -23.219 12.055 1 80.94 951 SER B N 1
ATOM 15332 C CA . SER B 1 951 ? -25.969 -23.594 10.781 1 80.94 951 SER B CA 1
ATOM 15333 C C . SER B 1 951 ? -25.266 -24.797 10.172 1 80.94 951 SER B C 1
ATOM 15335 O O . SER B 1 951 ? -25.891 -25.625 9.508 1 80.94 951 SER B O 1
ATOM 15337 N N . ASN B 1 952 ? -24.047 -24.812 10.305 1 86.5 952 ASN B N 1
ATOM 15338 C CA . ASN B 1 952 ? -23.266 -25.938 9.805 1 86.5 952 ASN B CA 1
ATOM 15339 C C . ASN B 1 952 ? -22.016 -26.172 10.648 1 86.5 952 ASN B C 1
ATOM 15341 O O . ASN B 1 952 ? -21.469 -25.219 11.234 1 86.5 952 ASN B O 1
ATOM 15345 N N . CYS B 1 953 ? -21.625 -27.297 10.797 1 93 953 CYS B N 1
ATOM 15346 C CA . CYS B 1 953 ? -20.391 -27.688 11.469 1 93 953 CYS B CA 1
ATOM 15347 C C . CYS B 1 953 ? -19.812 -28.953 10.859 1 93 953 CYS B C 1
ATOM 15349 O O . CYS B 1 953 ? -20.25 -30.062 11.195 1 93 953 CYS B O 1
ATOM 15351 N N . ARG B 1 954 ? -18.844 -28.797 10.102 1 93.75 954 ARG B N 1
ATOM 15352 C CA . ARG B 1 954 ? -18.234 -29.922 9.383 1 93.75 954 ARG B CA 1
ATOM 15353 C C . ARG B 1 954 ? -16.781 -30.094 9.781 1 93.75 954 ARG B C 1
ATOM 15355 O O . ARG B 1 954 ? -16 -29.141 9.766 1 93.75 954 ARG B O 1
ATOM 15362 N N . ILE B 1 955 ? -16.438 -31.25 10.18 1 95.62 955 ILE B N 1
ATOM 15363 C CA . ILE B 1 955 ? -15.039 -31.625 10.414 1 95.62 955 ILE B CA 1
ATOM 15364 C C . ILE B 1 955 ? -14.555 -32.562 9.305 1 95.62 955 ILE B C 1
ATOM 15366 O O . ILE B 1 955 ? -15.305 -33.406 8.828 1 95.62 955 ILE B O 1
ATOM 15370 N N . PHE B 1 956 ? -13.32 -32.344 8.938 1 95.25 956 PHE B N 1
ATOM 15371 C CA . PHE B 1 956 ? -12.844 -33.219 7.871 1 95.25 956 PHE B CA 1
ATOM 15372 C C . PHE B 1 956 ? -11.344 -33.438 7.988 1 95.25 956 PHE B C 1
ATOM 15374 O O . PHE B 1 956 ? -10.641 -32.688 8.648 1 95.25 956 PHE B O 1
ATOM 15381 N N . VAL B 1 957 ? -10.844 -34.5 7.387 1 96.69 957 VAL B N 1
ATOM 15382 C CA . VAL B 1 957 ? -9.438 -34.812 7.164 1 96.69 957 VAL B CA 1
ATOM 15383 C C . VAL B 1 957 ? -9.148 -34.875 5.664 1 96.69 957 VAL B C 1
ATOM 15385 O O . VAL B 1 957 ? -9.992 -35.312 4.879 1 96.69 957 VAL B O 1
ATOM 15388 N N . ASN B 1 958 ? -8.047 -34.344 5.332 1 94.56 958 ASN B N 1
ATOM 15389 C CA . ASN B 1 958 ? -7.684 -34.281 3.922 1 94.56 958 ASN B CA 1
ATOM 15390 C C . ASN B 1 958 ? -6.215 -34.625 3.705 1 94.56 958 ASN B C 1
ATOM 15392 O O . ASN B 1 958 ? -5.379 -34.375 4.578 1 94.56 958 ASN B O 1
ATOM 15396 N N . GLY B 1 959 ? -5.875 -35.219 2.596 1 95.12 959 GLY B N 1
ATOM 15397 C CA . GLY B 1 959 ? -4.523 -35.531 2.148 1 95.12 959 GLY B CA 1
ATOM 15398 C C . GLY B 1 959 ? -4.297 -35.219 0.681 1 95.12 959 GLY B C 1
ATOM 15399 O O . GLY B 1 959 ? -5.184 -35.438 -0.148 1 95.12 959 GLY B O 1
ATOM 15400 N N . THR B 1 960 ? -3.129 -34.625 0.398 1 93.69 960 THR B N 1
ATOM 15401 C CA . THR B 1 960 ? -2.779 -34.375 -0.992 1 93.69 960 THR B CA 1
ATOM 15402 C C . THR B 1 960 ? -1.517 -35.125 -1.389 1 93.69 960 THR B C 1
ATOM 15404 O O . THR B 1 960 ? -0.608 -35.281 -0.574 1 93.69 960 THR B O 1
ATOM 15407 N N . ASN B 1 961 ? -1.446 -35.531 -2.643 1 94 961 ASN B N 1
ATOM 15408 C CA . ASN B 1 961 ? -0.325 -36.281 -3.195 1 94 961 ASN B CA 1
ATOM 15409 C C . ASN B 1 961 ? -0.002 -37.5 -2.346 1 94 961 ASN B C 1
ATOM 15411 O O . ASN B 1 961 ? 1.157 -37.75 -1.995 1 94 961 ASN B O 1
ATOM 15415 N N . LEU B 1 962 ? -1.013 -38.281 -2.029 1 95.75 962 LEU B N 1
ATOM 15416 C CA . LEU B 1 962 ? -0.866 -39.375 -1.06 1 95.75 962 LEU B CA 1
ATOM 15417 C C . LEU B 1 962 ? -0.099 -40.562 -1.663 1 95.75 962 LEU B C 1
ATOM 15419 O O . LEU B 1 962 ? 0.641 -41.25 -0.96 1 95.75 962 LEU B O 1
ATOM 15423 N N . PHE B 1 963 ? -0.296 -40.75 -2.971 1 94.12 963 PHE B N 1
ATOM 15424 C CA . PHE B 1 963 ? 0.505 -41.75 -3.65 1 94.12 963 PHE B CA 1
ATOM 15425 C C . PHE B 1 963 ? 0.668 -41.438 -5.129 1 94.12 963 PHE B C 1
ATOM 15427 O O . PHE B 1 963 ? -0.214 -40.812 -5.727 1 94.12 963 PHE B O 1
ATOM 15434 N N . THR B 1 964 ? 1.699 -41.781 -5.691 1 96.25 964 THR B N 1
ATOM 15435 C CA . THR B 1 964 ? 2.068 -41.5 -7.078 1 96.25 964 THR B CA 1
ATOM 15436 C C . THR B 1 964 ? 2.711 -42.75 -7.711 1 96.25 964 THR B C 1
ATOM 15438 O O . THR B 1 964 ? 3.594 -43.375 -7.117 1 96.25 964 THR B O 1
ATOM 15441 N N . ILE B 1 965 ? 2.205 -43.094 -8.828 1 97.19 965 ILE B N 1
ATOM 15442 C CA . ILE B 1 965 ? 2.816 -44.156 -9.648 1 97.19 965 ILE B CA 1
ATOM 15443 C C . ILE B 1 965 ? 3.533 -43.5 -10.836 1 97.19 965 ILE B C 1
ATOM 15445 O O . ILE B 1 965 ? 2.912 -42.812 -11.648 1 97.19 965 ILE B O 1
ATOM 15449 N N . SER B 1 966 ? 4.766 -43.656 -10.93 1 96.5 966 SER B N 1
ATOM 15450 C CA . SER B 1 966 ? 5.602 -43.125 -12.008 1 96.5 966 SER B CA 1
ATOM 15451 C C . SER B 1 966 ? 6.906 -43.906 -12.125 1 96.5 966 SER B C 1
ATOM 15453 O O . SER B 1 966 ? 7.438 -44.406 -11.125 1 96.5 966 SER B O 1
ATOM 15455 N N . PRO B 1 967 ? 7.461 -43.969 -13.305 1 93.25 967 PRO B N 1
ATOM 15456 C CA . PRO B 1 967 ? 8.742 -44.656 -13.477 1 93.25 967 PRO B CA 1
ATOM 15457 C C . PRO B 1 967 ? 9.898 -43.906 -12.781 1 93.25 967 PRO B C 1
ATOM 15459 O O . PRO B 1 967 ? 10.953 -44.5 -12.555 1 93.25 967 PRO B O 1
ATOM 15462 N N . VAL B 1 968 ? 9.703 -42.75 -12.398 1 91.56 968 VAL B N 1
ATOM 15463 C CA . VAL B 1 968 ? 10.844 -42 -11.906 1 91.56 968 VAL B CA 1
ATOM 15464 C C . VAL B 1 968 ? 10.727 -41.812 -10.391 1 91.56 968 VAL B C 1
ATOM 15466 O O . VAL B 1 968 ? 11.531 -41.094 -9.781 1 91.56 968 VAL B O 1
ATOM 15469 N N . MET B 1 969 ? 9.781 -42.375 -9.758 1 92.62 969 MET B N 1
ATOM 15470 C CA . MET B 1 969 ? 9.523 -42.156 -8.336 1 92.62 969 MET B CA 1
ATOM 15471 C C . MET B 1 969 ? 10.664 -42.719 -7.484 1 92.62 969 MET B C 1
ATOM 15473 O O . MET B 1 969 ? 10.82 -42.312 -6.324 1 92.62 969 MET B O 1
ATOM 15477 N N . ASP B 1 970 ? 11.445 -43.562 -8.078 1 87.94 970 ASP B N 1
ATOM 15478 C CA . ASP B 1 970 ? 12.586 -44.094 -7.336 1 87.94 970 ASP B CA 1
ATOM 15479 C C . ASP B 1 970 ? 13.68 -43.031 -7.188 1 87.94 970 ASP B C 1
ATOM 15481 O O . ASP B 1 970 ? 14.578 -43.188 -6.348 1 87.94 970 ASP B O 1
ATOM 15485 N N . TYR B 1 971 ? 13.602 -42.062 -7.938 1 87.38 971 TYR B N 1
ATOM 15486 C CA . TYR B 1 971 ? 14.656 -41.062 -7.969 1 87.38 971 TYR B CA 1
ATOM 15487 C C . TYR B 1 971 ? 14.148 -39.719 -7.422 1 87.38 971 TYR B C 1
ATOM 15489 O O . TYR B 1 971 ? 14.672 -39.219 -6.426 1 87.38 971 TYR B O 1
ATOM 15497 N N . PHE B 1 972 ? 13.125 -39.219 -8.086 1 86.56 972 PHE B N 1
ATOM 15498 C CA . PHE B 1 972 ? 12.516 -37.938 -7.715 1 86.56 972 PHE B CA 1
ATOM 15499 C C . PHE B 1 972 ? 11.039 -37.906 -8.078 1 86.56 972 PHE B C 1
ATOM 15501 O O . PHE B 1 972 ? 10.57 -38.781 -8.836 1 86.56 972 PHE B O 1
ATOM 15508 N N . ASP B 1 973 ? 10.414 -36.938 -7.578 1 91.75 973 ASP B N 1
ATOM 15509 C CA . ASP B 1 973 ? 9.008 -36.75 -7.934 1 91.75 973 ASP B CA 1
ATOM 15510 C C . ASP B 1 973 ? 8.867 -36.25 -9.375 1 91.75 973 ASP B C 1
ATOM 15512 O O . ASP B 1 973 ? 9.617 -35.375 -9.82 1 91.75 973 ASP B O 1
ATOM 15516 N N . PRO B 1 974 ? 7.973 -36.781 -10.117 1 90.06 974 PRO B N 1
ATOM 15517 C CA . PRO B 1 974 ? 7.844 -36.406 -11.531 1 90.06 974 PRO B CA 1
ATOM 15518 C C . PRO B 1 974 ? 7.48 -34.938 -11.734 1 90.06 974 PRO B C 1
ATOM 15520 O O . PRO B 1 974 ? 7.625 -34.406 -12.836 1 90.06 974 PRO B O 1
ATOM 15523 N N . GLU B 1 975 ? 7.051 -34.219 -10.734 1 87.88 975 GLU B N 1
ATOM 15524 C CA . GLU B 1 975 ? 6.645 -32.844 -10.875 1 87.88 975 GLU B CA 1
ATOM 15525 C C . GLU B 1 975 ? 7.711 -31.891 -10.328 1 87.88 975 GLU B C 1
ATOM 15527 O O . GLU B 1 975 ? 7.484 -30.688 -10.227 1 87.88 975 GLU B O 1
ATOM 15532 N N . GLN B 1 976 ? 8.719 -32.375 -9.898 1 83.81 976 GLN B N 1
ATOM 15533 C CA . GLN B 1 976 ? 9.781 -31.547 -9.367 1 83.81 976 GLN B CA 1
ATOM 15534 C C . GLN B 1 976 ? 10.234 -30.516 -10.383 1 83.81 976 GLN B C 1
ATOM 15536 O O . GLN B 1 976 ? 10.289 -30.797 -11.586 1 83.81 976 GLN B O 1
ATOM 15541 N N . ALA B 1 977 ? 10.547 -29.297 -9.844 1 65.94 977 ALA B N 1
ATOM 15542 C CA . ALA B 1 977 ? 10.836 -28.078 -10.586 1 65.94 977 ALA B CA 1
ATOM 15543 C C . ALA B 1 977 ? 11.703 -28.375 -11.812 1 65.94 977 ALA B C 1
ATOM 15545 O O . ALA B 1 977 ? 12.648 -29.156 -11.727 1 65.94 977 ALA B O 1
ATOM 15546 N N . GLU B 1 978 ? 11.125 -28 -12.938 1 65.12 978 GLU B N 1
ATOM 15547 C CA . GLU B 1 978 ? 11.805 -28.125 -14.227 1 65.12 978 GLU B CA 1
ATOM 15548 C C . GLU B 1 978 ? 12.195 -26.766 -14.781 1 65.12 978 GLU B C 1
ATOM 15550 O O . GLU B 1 978 ? 11.531 -25.766 -14.5 1 65.12 978 GLU B O 1
ATOM 15555 N N . THR B 1 979 ? 13.375 -26.609 -15.141 1 60.19 979 THR B N 1
ATOM 15556 C CA . THR B 1 979 ? 13.664 -25.438 -15.961 1 60.19 979 THR B CA 1
ATOM 15557 C C . THR B 1 979 ? 12.867 -25.484 -17.266 1 60.19 979 THR B C 1
ATOM 15559 O O . THR B 1 979 ? 12.391 -26.547 -17.672 1 60.19 979 THR B O 1
ATOM 15562 N N . GLY B 1 980 ? 12.367 -24.531 -17.766 1 57.91 980 GLY B N 1
ATOM 15563 C CA . GLY B 1 980 ? 11.602 -24.391 -18.984 1 57.91 980 GLY B CA 1
ATOM 15564 C C . GLY B 1 980 ? 12.055 -25.344 -20.078 1 57.91 980 GLY B C 1
ATOM 15565 O O . GLY B 1 980 ? 11.297 -25.656 -21 1 57.91 980 GLY B O 1
ATOM 15566 N N . SER B 1 981 ? 13.25 -26.031 -20.047 1 60.91 981 SER B N 1
ATOM 15567 C CA . SER B 1 981 ? 13.766 -26.844 -21.156 1 60.91 981 SER B CA 1
ATOM 15568 C C . SER B 1 981 ? 13.633 -28.328 -20.859 1 60.91 981 SER B C 1
ATOM 15570 O O . SER B 1 981 ? 14.242 -29.156 -21.547 1 60.91 981 SER B O 1
ATOM 15572 N N . GLY B 1 982 ? 12.859 -28.656 -19.891 1 68.69 982 GLY B N 1
ATOM 15573 C CA . GLY B 1 982 ? 12.688 -30.078 -19.594 1 68.69 982 GLY B CA 1
ATOM 15574 C C . GLY B 1 982 ? 13.844 -30.672 -18.812 1 68.69 982 GLY B C 1
ATOM 15575 O O . GLY B 1 982 ? 14.188 -31.844 -18.984 1 68.69 982 GLY B O 1
ATOM 15576 N N . VAL B 1 983 ? 14.562 -29.828 -18.188 1 74.12 983 VAL B N 1
ATOM 15577 C CA . VAL B 1 983 ? 15.68 -30.312 -17.391 1 74.12 983 VAL B CA 1
ATOM 15578 C C . VAL B 1 983 ? 15.328 -30.25 -15.906 1 74.12 983 VAL B C 1
ATOM 15580 O O . VAL B 1 983 ? 14.781 -29.25 -15.43 1 74.12 983 VAL B O 1
ATOM 15583 N N . GLN B 1 984 ? 15.594 -31.359 -15.32 1 76.56 984 GLN B N 1
ATOM 15584 C CA . GLN B 1 984 ? 15.383 -31.391 -13.875 1 76.56 984 GLN B CA 1
ATOM 15585 C C . GLN B 1 984 ? 16.391 -30.5 -13.156 1 76.56 984 GLN B C 1
ATOM 15587 O O . GLN B 1 984 ? 17.547 -30.406 -13.555 1 76.56 984 GLN B O 1
ATOM 15592 N N . THR B 1 985 ? 15.867 -29.734 -12.18 1 79.25 985 THR B N 1
ATOM 15593 C CA . THR B 1 985 ? 16.719 -28.828 -11.43 1 79.25 985 THR B CA 1
ATOM 15594 C C . THR B 1 985 ? 16.562 -29.047 -9.93 1 79.25 985 THR B C 1
ATOM 15596 O O . THR B 1 985 ? 15.75 -29.875 -9.5 1 79.25 985 THR B O 1
ATOM 15599 N N . TYR B 1 986 ? 17.5 -28.453 -9.188 1 83.19 986 TYR B N 1
ATOM 15600 C CA . TYR B 1 986 ? 17.406 -28.5 -7.73 1 83.19 986 TYR B CA 1
ATOM 15601 C C . TYR B 1 986 ? 16.359 -27.516 -7.223 1 83.19 986 TYR B C 1
ATOM 15603 O O . TYR B 1 986 ? 16.141 -26.453 -7.824 1 83.19 986 TYR B O 1
ATOM 15611 N N . GLY B 1 987 ? 15.672 -28 -6.191 1 86.81 987 GLY B N 1
ATOM 15612 C CA . GLY B 1 987 ? 14.703 -27.109 -5.57 1 86.81 987 GLY B CA 1
ATOM 15613 C C . GLY B 1 987 ? 13.938 -27.766 -4.441 1 86.81 987 GLY B C 1
ATOM 15614 O O . GLY B 1 987 ? 14.133 -28.953 -4.156 1 86.81 987 GLY B O 1
ATOM 15615 N N . TYR B 1 988 ? 13.156 -27 -3.791 1 91.12 988 TYR B N 1
ATOM 15616 C CA . TYR B 1 988 ? 12.312 -27.516 -2.727 1 91.12 988 TYR B CA 1
ATOM 15617 C C . TYR B 1 988 ? 11.438 -28.656 -3.24 1 91.12 988 TYR B C 1
ATOM 15619 O O . TYR B 1 988 ? 10.781 -28.516 -4.273 1 91.12 988 TYR B O 1
ATOM 15627 N N . PRO B 1 989 ? 11.398 -29.719 -2.609 1 91.19 989 PRO B N 1
ATOM 15628 C CA . PRO B 1 989 ? 10.695 -30.891 -3.137 1 91.19 989 PRO B CA 1
ATOM 15629 C C . PRO B 1 989 ? 9.172 -30.719 -3.127 1 91.19 989 PRO B C 1
ATOM 15631 O O . PRO B 1 989 ? 8.641 -29.922 -2.354 1 91.19 989 PRO B O 1
ATOM 15634 N N . VAL B 1 990 ? 8.562 -31.516 -3.973 1 92.12 990 VAL B N 1
ATOM 15635 C CA . VAL B 1 990 ? 7.109 -31.609 -3.959 1 92.12 990 VAL B CA 1
ATOM 15636 C C . VAL B 1 990 ? 6.641 -32.219 -2.639 1 92.12 990 VAL B C 1
ATOM 15638 O O . VAL B 1 990 ? 7.273 -33.125 -2.117 1 92.12 990 VAL B O 1
ATOM 15641 N N . GLN B 1 991 ? 5.516 -31.75 -2.15 1 92.38 991 GLN B N 1
ATOM 15642 C CA . GLN B 1 991 ? 5.113 -32.156 -0.802 1 92.38 991 GLN B CA 1
ATOM 15643 C C . GLN B 1 991 ? 3.855 -33 -0.831 1 92.38 991 GLN B C 1
ATOM 15645 O O . GLN B 1 991 ? 2.99 -32.812 -1.688 1 92.38 991 GLN B O 1
ATOM 15650 N N . ARG B 1 992 ? 3.824 -33.938 0.053 1 94.44 992 ARG B N 1
ATOM 15651 C CA . ARG B 1 992 ? 2.604 -34.594 0.49 1 94.44 992 ARG B CA 1
ATOM 15652 C C . ARG B 1 992 ? 2.074 -34 1.781 1 94.44 992 ARG B C 1
ATOM 15654 O O . ARG B 1 992 ? 2.852 -33.594 2.656 1 94.44 992 ARG B O 1
ATOM 15661 N N . THR B 1 993 ? 0.777 -33.844 1.872 1 94.38 993 THR B N 1
ATOM 15662 C CA . THR B 1 993 ? 0.251 -33.156 3.035 1 94.38 993 THR B CA 1
ATOM 15663 C C . THR B 1 993 ? -0.826 -33.969 3.729 1 94.38 993 THR B C 1
ATOM 15665 O O . THR B 1 993 ? -1.464 -34.844 3.104 1 94.38 993 THR B O 1
ATOM 15668 N N . PHE B 1 994 ? -1.027 -33.75 5.02 1 96.31 994 PHE B N 1
ATOM 15669 C CA . PHE B 1 994 ? -2.1 -34.219 5.883 1 96.31 994 PHE B CA 1
ATOM 15670 C C . PHE B 1 994 ? -2.74 -33.062 6.645 1 96.31 994 PHE B C 1
ATOM 15672 O O . PHE B 1 994 ? -2.045 -32.281 7.301 1 96.31 994 PHE B O 1
ATOM 15679 N N . ALA B 1 995 ? -3.984 -33.062 6.539 1 95.88 995 ALA B N 1
ATOM 15680 C CA . ALA B 1 995 ? -4.613 -31.891 7.113 1 95.88 995 ALA B CA 1
ATOM 15681 C C . ALA B 1 995 ? -5.867 -32.25 7.902 1 95.88 995 ALA B C 1
ATOM 15683 O O . ALA B 1 995 ? -6.5 -33.281 7.625 1 95.88 995 ALA B O 1
ATOM 15684 N N . VAL B 1 996 ? -6.191 -31.453 8.898 1 96.69 996 VAL B N 1
ATOM 15685 C CA . VAL B 1 996 ? -7.461 -31.453 9.617 1 96.69 996 VAL B CA 1
ATOM 15686 C C . VAL B 1 996 ? -8.125 -30.078 9.484 1 96.69 996 VAL B C 1
ATOM 15688 O O . VAL B 1 996 ? -7.457 -29.047 9.539 1 96.69 996 VAL B O 1
ATOM 15691 N N . GLY B 1 997 ? -9.375 -30.203 9.195 1 95.19 997 GLY B N 1
ATOM 15692 C CA . GLY B 1 997 ? -10.078 -28.953 9 1 95.19 997 GLY B CA 1
ATOM 15693 C C . GLY B 1 997 ? -11.406 -28.891 9.719 1 95.19 997 GLY B C 1
ATOM 15694 O O . GLY B 1 997 ? -11.961 -29.922 10.102 1 95.19 997 GLY B O 1
ATOM 15695 N N . LEU B 1 998 ? -11.812 -27.672 9.93 1 95.06 998 LEU B N 1
ATOM 15696 C CA . LEU B 1 998 ? -13.07 -27.359 10.594 1 95.06 998 LEU B CA 1
ATOM 15697 C C . LEU B 1 998 ? -13.781 -26.203 9.883 1 95.06 998 LEU B C 1
ATOM 15699 O O . LEU B 1 998 ? -13.172 -25.188 9.562 1 95.06 998 LEU B O 1
ATOM 15703 N N . ASN B 1 999 ? -15.016 -26.469 9.492 1 93.56 999 ASN B N 1
ATOM 15704 C CA . ASN B 1 999 ? -15.898 -25.422 8.984 1 93.56 999 ASN B CA 1
ATOM 15705 C C . ASN B 1 999 ? -17.109 -25.219 9.898 1 93.56 999 ASN B C 1
ATOM 15707 O O . ASN B 1 999 ? -17.875 -26.156 10.148 1 93.56 999 ASN B O 1
ATOM 15711 N N . VAL B 1 1000 ? -17.281 -24.031 10.312 1 93.62 1000 VAL B N 1
ATOM 15712 C CA . VAL B 1 1000 ? -18.391 -23.734 11.203 1 93.62 1000 VAL B CA 1
ATOM 15713 C C . VAL B 1 1000 ? -19.156 -22.531 10.672 1 93.62 1000 VAL B C 1
ATOM 15715 O O . VAL B 1 1000 ? -18.562 -21.547 10.234 1 93.62 1000 VAL B O 1
ATOM 15718 N N . GLY B 1 1001 ? -20.422 -22.734 10.617 1 88.56 1001 GLY B N 1
ATOM 15719 C CA . GLY B 1 1001 ? -21.297 -21.641 10.25 1 88.56 1001 GLY B CA 1
ATOM 15720 C C . GLY B 1 1001 ? -22.281 -21.281 11.336 1 88.56 1001 GLY B C 1
ATOM 15721 O O . GLY B 1 1001 ? -22.766 -22.156 12.07 1 88.56 1001 GLY B O 1
ATOM 15722 N N . PHE B 1 1002 ? -22.656 -20.125 11.367 1 86.06 1002 PHE B N 1
ATOM 15723 C CA . PHE B 1 1002 ? -23.609 -19.625 12.352 1 86.06 1002 PHE B CA 1
ATOM 15724 C C . PHE B 1 1002 ? -24.703 -18.797 11.688 1 86.06 1002 PHE B C 1
ATOM 15726 O O . PHE B 1 1002 ? -24.5 -18.203 10.633 1 86.06 1002 PHE B O 1
#

Secondary structure (DSSP, 8-state):
---EEEEEEEEEETTT--B-TT-EEEETTSS-EEE--TTSEEEEEEETTPEEEEEETTEEEEEEE--SSB--EEE-B---STT-EEEETTEEEETTT--S-EEEEEHHHHHTS--SSHHHHTTTTSTTEEEE---SSTT---EEEETT-SPPEEEETTEEE-HHHHHT--GGGEEEEEEE-SHHHHTTTGGGGGG-EEEEEE----SEEEEEEEEEEEEEEEES--PPBP-HHHHHHHHHHHHHHHT---SS-HHHHHHHHTTS-TTTS----HHHHHB-S-EEEEEEEEEEEEE-SSEEEEEEEEEEEEE-SBSS---EEEEEEEEEEEEEEEGGGTEEEEEEEEEEEEEEEEETTHHHHHHHHHHTSS-TTS-SB-TTSPBBP-TTS--HHHHT-TTS-EEEEEEEEEEEEEEEEEE-TTSTTEEEEEEEEEEEEEEEEEEEE-PPP-B-TTSPBPP-PPPEEEEEEEEEEEEEEEEEEEEEEEETTEEEEEEEEEEEEEEEEEEEEEEEE--S-TT---GGGS-STT-EEEEEEEEEEEEEEEEEEEEEETTTEEEEEEEEEEEETTS-GGG-EEEEEEEEEEEEGGGSGGGHHHHHTTS-SEEEEEEEEEEEEE-TTPPTTTTS--EEEEEEEEEETTEEEEEEEE-----TTT---EEEEEEEEEEEEEETTTTEEEEEEEEEEEEE--EE--SSSS-GGGSSPPPPEE---EEEEEEEEEEEEEEEEETTEEEEEEEEEEEEEEEEEE-TTS-HHHHH-TTT--BT-SS--TT--BB-EEEE---HHHHHHS--BTT-TT--TTSEEEP-SS-SSSBSGGG-B--S--SS-SEEEEEEEEEEETTEEEEEEEEEE---EEE-TTTS-SBGGG--BGGGG-B--TT-TT-SBPPPBS-TTHHHHTT-TTTS-BGGGEEE--EEEEEEEEEEEEGGGTTTTT-TT--EEEEEEEEES--EE-TTTTTS-TTS-EETTTEE---SPPEEEEEEEEEEE-/---EEEEEEEEEETTT--B-TT-EEEETTSS-EEE--TTSEEEEEEETTPEEEEEETTEEEEEEE--SSB--EEE-B---STT-EEEETTEEEETTT--S-EEEEEHHHHHTS--SSHHHHTTTTSTTEEEE---SSTT---EEEETT-SPPEEEETTEEE-HHHHHT--GGGEEEEEEE-SHHHHTTTGGGGGG-EEEEEE----SEEEEEEEEEEEEEEEES--PPBP-HHHHHHHHHHHHHHHT---SS-HHHHHHHHHTS-TTTS----HHHHHB-S-EEEEEEEEEEEEE-SSEEEEEEEEEEEEE-SBSS---EEEEEEEEEEEEEEEGGGTEEEEEEEEEEEEEEEEETTHHHHHHHHHHTS--TTS-SB-TTSPBBP-TTS--HHHHT-TTS-EEEEEEEEEEEEEEEEEE-TTSTTEEEEEEEEEEEEEEEEEEEE-PPP-B-TTSPBPP-PPPEEEEEEEEEEEEEEEEEEEEEEEETTEEEEEEEEEEEEEEEEEEEEEEEE--S-TT---GGGS-STT-EEEEEEEEEEEEEEEEEEEEEETTTEEEEEEEEEEEETTS-GGG-EEEEEEEEEEEEGGGSGGGHHHHHTTS-SEEEEEEEEEEEEE-TTPPTTTTS--EEEEEEEEEETTEEEEEEEE-----TTT---EEEEEEEEEEEEEETTTTEEEEEEEEEEEEE--EE--SSSS-GGGSSPPPPEE---EEEEEEEEEEEEEEEEETTEEEEEEEEEEEEEEEEEE-TTS-HHHHH-TTT--BT-SS--TT--BB-EEEE--SHHHHHHS--BTT-TT--TTSEEEP-SS-SSSBSGGG-B--S--SS-SEEEEEEEEEEETTEEEEEEEEEE---EEE-TTTS-SBGGG--BGGGG-B--TT-TT-SB---BS-TTHHHHTT-TTTS-BGGGEEE--EEEEEEEEEEEEGGGTTTTT-TT--EEEEEEEEES--EE-TTTTTS-TTS-EETTTEE---SPPEEEEEEEEEEE-

Radius of gyration: 41.93 Å; Cα contacts (8 Å, |Δi|>4): 5474; chains: 2; bounding box: 111×125×94 Å

InterPro domains:
  IPR008969 Carboxypeptidase-like, regulatory domain superfamily [SSF49464] (5-85)
  IPR012910 TonB-dependent receptor, plug domain [PF07715] (96-197)
  IPR023996 TonB-dependent outer membrane protein, SusC/RagA [TIGR04056] (6-1002)
  IPR023997 TonB-dependent outer membrane protein SusC/RagA, conserved site [TIGR04057] (173-203)
  IPR037066 TonB-dependent receptor, plug domain superfamily [G3DSA:2.170.130.10] (75-202)
  IPR039426 TonB-dependent receptor-like [PS52016] (94-1002)

Nearest PDB structures (foldseek):
  8aa4-assembly1_B  TM=8.976E-01  e=6.826E-85  Bacteroides thetaiotaomicron VPI-5482
  6sln-assembly1_B  TM=8.198E-01  e=3.081E-70  Porphyromonas gingivalis W83
  6i97-assembly1_A  TM=6.533E-01  e=6.086E-28  Pseudomonas aeruginosa
  1xkh-assembly3_C  TM=7.228E-01  e=5.077E-23  Pseudomonas aeruginosa
  3qlb-assembly2_B  TM=6.964E-01  e=9.277E-24  Pseudomonas fluorescens

Solvent-accessible surface area (backbone atoms only — not comparable to full-atom values): 98303 Å² total; per-residue (Å²): 125,83,57,75,38,65,30,31,30,40,30,22,31,57,81,75,66,40,55,39,49,63,30,36,38,28,37,63,97,53,90,55,60,39,52,19,36,85,75,3,36,35,67,44,82,41,40,73,66,37,40,33,33,37,40,36,94,66,30,40,66,45,76,44,65,34,80,51,57,65,56,69,42,67,35,38,55,42,63,77,50,52,65,35,76,39,72,52,72,93,46,72,42,27,53,63,72,49,45,50,51,68,49,74,43,50,39,68,63,50,66,68,37,80,52,90,32,46,57,63,48,45,54,45,69,44,65,41,50,45,58,43,56,59,29,45,44,55,78,53,64,49,48,54,19,40,72,80,39,55,66,45,29,36,25,51,72,86,36,80,53,51,72,63,60,54,55,64,38,57,66,89,46,38,39,35,40,25,37,26,65,36,37,62,37,22,43,74,68,40,42,64,21,71,22,13,32,42,37,34,35,57,56,66,32,42,68,52,74,68,36,41,39,39,38,40,38,44,34,39,30,29,61,66,52,76,58,59,65,34,47,35,40,61,44,48,51,47,43,28,50,12,16,63,72,68,72,44,76,60,81,58,50,74,66,52,47,50,32,41,63,67,54,72,45,49,84,83,44,18,67,42,58,50,56,73,75,42,40,45,77,57,15,53,32,42,37,40,36,41,34,40,34,18,29,44,93,42,38,21,28,23,40,39,42,34,39,38,42,29,42,41,40,44,62,46,87,48,32,38,20,36,37,40,36,41,38,40,30,40,37,37,46,40,71,91,66,30,36,34,43,33,42,38,37,38,36,41,43,38,41,39,37,31,37,47,72,40,54,46,52,47,39,35,23,38,58,34,70,41,44,18,48,56,58,66,54,37,96,86,67,47,43,32,38,68,85,88,69,63,46,51,66,47,58,50,32,82,79,19,26,32,32,38,38,37,42,37,40,39,38,43,34,42,37,39,39,35,37,44,76,91,41,83,46,33,34,40,35,39,37,40,35,45,38,47,33,39,39,44,36,41,38,34,43,38,73,50,82,23,25,35,94,87,64,48,69,52,90,69,78,58,27,33,41,39,42,35,40,38,39,36,41,34,41,38,39,38,40,35,41,35,41,42,50,68,59,88,52,39,34,41,40,37,38,39,38,42,40,40,38,40,38,40,36,41,39,39,34,34,35,26,30,63,28,89,57,82,86,58,94,39,51,64,68,28,40,76,66,58,49,41,62,41,28,49,74,50,74,50,47,38,38,36,40,33,41,37,42,34,40,24,47,70,74,34,40,36,40,37,40,37,37,24,42,38,35,40,67,52,26,31,86,91,41,21,64,51,78,30,46,23,41,30,33,28,36,36,52,46,77,36,80,89,33,42,67,43,33,74,69,23,61,42,55,37,38,35,43,27,35,31,39,20,41,35,43,42,64,81,86,62,52,82,50,47,41,51,75,46,70,39,75,39,87,64,60,41,76,53,98,84,36,76,37,69,49,71,38,82,45,57,49,50,41,35,87,49,29,57,76,22,41,35,37,31,40,38,40,38,41,38,39,23,19,65,72,59,29,34,35,40,39,40,36,39,41,40,37,41,35,38,29,47,72,41,52,61,60,84,76,47,75,70,74,74,81,55,59,58,32,54,22,64,41,80,20,26,38,38,38,39,38,40,34,36,38,39,38,38,50,51,70,61,86,73,34,36,38,35,44,35,39,30,33,21,36,45,47,40,32,29,75,32,55,77,85,55,50,66,73,43,62,72,31,84,50,56,33,67,53,72,45,60,43,42,31,67,73,48,63,22,35,46,60,75,55,55,32,79,44,71,65,54,59,73,75,42,60,47,47,75,57,33,81,63,76,51,69,20,36,59,30,58,47,57,68,74,70,78,66,52,34,57,81,79,26,35,30,52,44,79,47,23,38,62,50,41,31,38,34,15,39,37,41,38,38,37,43,92,43,35,36,37,38,39,33,35,32,35,41,37,66,17,27,34,31,39,62,84,74,61,59,35,31,38,82,53,56,25,43,46,76,67,68,36,30,31,41,95,92,32,76,86,37,86,36,52,40,52,22,78,47,52,60,48,44,55,16,61,64,20,50,86,79,49,46,40,54,78,47,50,40,58,38,24,35,43,27,38,49,34,38,32,43,34,37,35,40,39,73,61,87,38,52,85,41,77,69,47,69,38,38,35,42,35,41,37,35,29,46,75,47,72,51,42,79,35,54,81,63,39,55,70,60,42,31,54,48,98,50,30,32,56,52,63,43,46,52,42,52,19,37,43,33,43,35,40,37,39,27,58,124,83,57,76,38,66,29,32,30,41,30,22,31,55,82,76,67,39,55,38,50,63,28,36,37,28,38,64,96,54,90,57,61,38,52,19,38,85,76,3,37,36,65,43,83,41,39,72,66,38,40,34,33,37,41,37,96,67,28,39,65,46,76,46,65,34,78,52,56,64,56,71,43,67,35,39,54,42,62,75,51,52,65,35,76,40,70,53,71,94,47,70,43,27,55,64,72,49,47,49,51,67,50,74,45,50,39,67,63,49,66,68,39,82,50,91,34,46,61,63,48,46,54,45,70,43,64,41,50,43,58,44,56,59,30,45,43,58,80,53,62,49,48,54,18,42,73,80,39,57,64,46,29,36,25,51,72,86,37,83,54,51,71,64,58,54,52,64,36,57,65,89,45,39,41,35,39,25,37,25,66,37,38,61,36,23,44,73,67,39,40,63,22,72,24,13,32,43,38,34,36,57,57,68,33,42,67,51,72,68,36,39,39,41,39,41,40,43,34,39,32,28,61,68,52,76,61,58,64,33,49,35,40,62,44,49,52,48,43,27,50,12,16,61,72,67,72,44,75,58,80,58,50,75,68,52,48,51,33,42,63,69,56,71,45,50,84,83,43,18,67,43,57,50,57,71,74,42,39,45,78,57,15,54,32,43,39,40,36,40,35,42,32,18,29,44,92,44,38,22,28,21,38,38,42,34,40,38,42,29,42,39,40,43,61,47,87,48,33,38,22,37,37,42,36,41,39,40,31,39,38,36,48,41,72,91,67,30,35,36,42,35,42,38,38,39,35,40,40,36,41,39,38,32,39,46,74,40,54,45,51,48,40,36,23,39,58,37,68,40,45,19,48,56,58,66,52,37,96,87,67,46,41,32,38,67,84,87,69,61,46,51,66,46,59,53,32,82,79,20,26,32,32,37,38,35,39,36,38,41,37,43,34,41,36,39,38,34,37,44,78,92,41,84,44,34,33,38,36,38,37,40,34,44,37,47,33,40,39,43,37,41,38,34,43,36,73,49,84,23,26,36,92,89,64,48,69,50,90,68,78,60,26,33,42,38,41,36,39,39,39,37,40,36,41,37,40,36,40,37,41,34,40,40,51,69,59,88,51,38,36,40,38,37,38,39,37,42,40,39,40,40,40,39,37,40,40,40,34,34,33,26,30,63,27,88,56,84,84,58,93,39,54,64,68,29,40,77,66,59,49,42,63,38,28,50,73,50,73,51,48,38,38,37,41,34,39,36,41,35,39,25,46,69,72,34,39,36,40,36,42,34,36,26,43,39,36,39,67,51,26,32,85,91,41,22,64,50,79,29,45,24,42,33,34,28,36,36,51,44,78,37,79,89,33,42,67,44,34,73,69,25,63,40,56,38,37,34,42,29,35,32,38,20,39,37,41,43,64,83,88,62,52,81,50,47,40,52,73,46,71,38,77,38,87,63,62,41,76,53,98,85,37,74,37,69,49,72,42,80,44,56,49,50,43,36,88,50,29,56,75,21,40,35,36,32,38,37,42,37,38,39,39,22,18,64,74,60,29,34,36,38,39,40,36,38,42,39,36,40,35,37,28,45,73,42,52,63,62,86,76,49,77,68,75,74,81,56,59,56,33,53,23,63,41,78,19,25,38,37,39,40,37,40,34,37,38,40,37,39,51,51,72,61,86,72,34,36,37,34,43,34,38,31,33,21,38,43,47,40,31,28,74,31,53,76,84,56,50,67,73,44,62,71,31,84,52,57,34,67,51,74,42,61,41,42,31,66,72,46,62,22,33,45,60,74,56,54,32,78,43,71,64,56,59,72,76,43,58,46,48,76,56,32,81,64,78,50,70,20,36,60,32,58,48,56,69,74,70,78,66,53,36,56,84,81,28,35,30,50,44,80,49,22,38,63,51,40,31,38,32,15,38,34,39,38,39,35,42,91,44,35,35,37,38,39,32,34,32,35,41,36,66,17,27,35,31,39,63,83,73,62,61,34,31,38,81,54,55,25,43,48,77,65,68,39,31,31,42,94,92,32,77,86,37,86,36,53,40,52,23,78,45,54,57,50,44,56,16,61,64,21,50,88,78,49,46,39,55,77,48,49,39,58,38,25,36,43,28,38,49,32,39,31,43,34,38,33,39,40,73,61,87,39,52,84,42,76,69,46,69,39,37,35,41,34,40,37,33,27,45,75,46,72,51,43,78,35,54,82,62,37,55,69,59,43,32,56,49,98,47,34,32,56,53,64,44,48,51,42,53,19,38,44,33,43,35,40,38,38,28,58